Protein 8Y30 (pdb70)

Solvent-accessible surface area: 109032 Å² total; per-residue (Å²): 90,10,142,30,96,33,39,23,134,59,47,141,24,101,115,135,4,56,120,116,35,23,83,118,28,126,8,10,57,0,0,42,53,0,0,13,14,46,75,40,22,86,65,129,26,0,58,72,15,37,44,109,125,53,53,89,34,84,9,101,90,2,2,33,3,85,118,0,21,95,11,0,65,109,0,33,84,102,93,37,84,2,19,0,0,0,2,19,44,1,0,0,0,0,0,0,0,0,0,0,33,0,0,99,107,46,60,19,92,27,26,68,58,2,0,26,57,84,112,53,20,110,6,16,23,96,125,14,0,90,58,3,72,111,106,35,17,39,0,0,0,0,0,0,0,3,3,98,2,46,115,44,0,84,35,0,40,110,69,56,2,36,0,0,0,2,0,18,57,146,41,30,121,85,57,5,98,24,66,0,10,0,1,3,60,18,48,44,83,106,6,74,12,82,79,1,0,2,0,0,0,1,5,3,1,0,40,18,13,26,142,133,19,47,57,45,0,43,0,0,0,0,0,0,1,16,32,38,131,22,6,4,45,56,0,0,13,3,5,0,40,35,0,18,139,13,1,62,116,100,36,15,44,1,2,124,12,2,8,170,62,37,58,64,142,104,105,18,30,7,52,3,0,31,148,38,1,2,38,26,1,36,0,0,1,44,26,79,28,0,37,24,0,0,85,1,4,49,16,109,76,132,149,77,0,48,124,27,0,79,68,0,9,51,33,3,51,25,27,123,24,20,6,41,16,5,8,116,50,0,59,64,53,0,67,77,62,45,161,161,33,25,40,1,0,5,0,19,88,58,143,4,59,46,0,0,1,6,44,0,0,48,91,0,24,119,66,34,16,18,0,0,0,0,0,12,19,32,134,149,124,83,33,0,86,9,22,0,66,1,15,116,56,2,23,0,98,104,0,0,37,55,21,93,127,48,13,90,159,45,47,43,96,68,66,15,11,31,5,25,5,54,20,116,46,18,142,65,0,16,95,16,0,13,143,65,0,93,119,30,48,149,106,29,24,28,45,28,78,52,80,0,18,6,56,3,64,52,134,13,17,52,57,91,14,5,116,22,12,95,83,0,46,2,10,22,60,103,12,67,110,3,20,7,20,7,56,102,2,41,4,49,47,17,98,17,67,32,132,69,105,51,47,1,92,1,34,0,3,154,80,83,7,42,0,35,20,129,119,31,6,122,20,17,92,83,0,83,91,126,46,60,0,23,2,0,2,10,16,77,45,68,100,184,116,64,107,82,46,29,22,5,34,5,54,5,5,9,24,43,102,78,69,21,50,41,32,43,92,104,107,196,47,41,79,27,83,117,107,47,109,98,4,0,9,0,0,32,96,164,30,112,70,113,32,73,8,9,45,56,21,34,60,116,5,103,26,31,2,22,54,0,2,2,54,11,6,1,44,19,20,112,48,0,6,74,0,2,98,46,7,86,20,10,34,0,4,1,2,1,74,50,124,133,37,26,69,171,80,19,40,16,102,77,92,23,0,142,85,0,49,72,17,1,82,106,120,71,78,7,36,40,160,172,39,5,133,118,9,10,112,73,4,102,30,122,73,85,13,4,115,15,0,11,121,0,5,51,67,4,70,25,3,54,84,130,127,29,61,8,118,12,62,113,171,24,102,173,168,39,140,15,49,4,152,33,27,54,103,43,85,60,53,43,58,0,0,107,61,5,35,88,72,91,24,49,99,3,68,83,62,2,123,79,40,85,160,10,160,36,158,70,102,52,112,31,57,81,61,93,85,195,28,55,110,147,34,15,80,164,36,158,19,21,49,0,1,70,41,0,2,46,22,36,84,44,30,95,90,124,54,2,98,53,10,42,38,138,95,85,50,79,37,70,8,92,90,2,0,32,2,78,94,0,22,91,5,0,113,115,0,37,90,84,103,21,68,1,25,0,0,0,8,27,28,1,0,0,0,0,0,0,0,0,0,0,16,0,0,97,104,57,49,23,94,29,23,63,54,13,2,34,60,72,113,68,22,86,8,13,22,84,116,19,2,106,76,6,78,128,117,25,18,35,0,0,0,0,0,0,0,3,1,102,0,58,119,46,0,117,32,0,48,110,66,56,1,33,0,0,0,0,0,22,54,120,42,49,122,88,60,4,148,18,69,1,9,0,2,2,77,18,108,96,82,134,9,81,16,64,78,1,0,0,0,0,0,0,6,1,2,0,36,21,25,26,140,142,21,40,60,70,0,36,0,2,0,0,0,0,1,19,32,42,123,23,7,1,38,52,1,0,5,10,5,0,52,33,0,23,88,1,1,53,113,93,48,20,36,6,2,85,9,4,10,138,70,35,63,53,141,107,104,10,23,13,63,5,0,26,140,52,1,2,34,22,1,28,0,0,3,54,25,60,94,6,37,21,0,0,79,0,7,42,16,118,77,122,122,53,0,50,141,30,1,103,68,0,9,89,36,3,127,70,24,122,100,40,24,41,77,10,14,118,71,0,40,58,47,0,90,96,64,48,183,166,42,33,35,3,0,11,1,23,70,36,149,6,63,43,0,2,0,7,64,0,0,48,77,0,29,114,64,37,34,19,0,0,0,0,0,12,11,35,83,145,130,83,38,0,72,8,23,0,76,6,16,88,38,0,26,0,81,81,0,2,37,37,20,80,132,40,8,73,149,60,38,31,105,74,104,40,9,30,8,31,1,56,29,121,38,23,126,52,0,28,100,16,0,14,148,70,0,99,100,23,64,190,88,49,74,36,103,43,54,46,101,0,5,8,61,3,65,40,137,20,16,55,52,125,13,15,133,32,27,97,98,0,82,3,13,28,51,100,2,54,124,1,38,3,2,13,30,100,11,29,2,34,31,29,94,7,102,26,161,128,129,54,27,1,70,3,24,7,3,130,83,84,29,38,2,46,15,121,100,26,8,107,27,67,110,67,10,107,69,119,74,62,2,19,4,0,3,21,19,72,44,61,104,216,135,57,126,89,55,25,7,8,30,6,60,4,6,10,62,62,88,94,56,17,43,76,44,56,57,173,222,73,97,20,92,39,89,120,120,44,138,65,3,1,15,1,0,27,86,126,28,114,90,112,71,92,8,10,24,49,16,42,67,147,17,192,50,57,9,68,64,0,4,1,77,1,3,0,33,2,16,99,42,1,7,72,0,0,94,54,7,63,11,28,38,0,5,1,6,3,62,44,106,143,42,31,66,164,60,19,36,17,97,73,93,38,0,134,94,0,50,134,14,0,75,100,73,124,81,0,47,36,160,161,63,0,116,135,8,7,152,95,2,105,16,91,73,101,9,6,137,20,0,13,105,0,2,42,38,3,134,16,2,72,88,138,144,38,53,6,129,21,51,147,149,56,94,201,80,50,21,69,32,0,109,53,21,71,94,38,92,46,52,39,53,0,0,98,41,9,32,92,80,96,17,59,82,6,85,65,68,4,101,91,52,69,94,12,130,38,100,52,140,24,137,77,54,161,33,97,111,84,5,4,76,51,2,34,77,100,31,167,9,14,68,1,0,47,68,0,0,14,23,41,105,26,50,58,28,98,5,0,86,41,10,24,39,98,100,86,49,88,35,84,11,85,93,2,0,20,1,59,96,0,18,110,4,0,102,114,0,38,77,81,95,30,73,0,19,0,0,0,5,31,26,0,0,0,2,0,0,1,0,0,2,1,34,0,0,90,109,50,50,6,87,29,25,93,65,11,1,33,55,65,110,67,18,90,1,27,20,81,120,13,1,106,74,7,88,128,110,32,17,50,0,0,0,1,1,0,0,2,0,100,3,49,122,44,1,122,32,0,38,107,53,49,1,41,0,0,0,2,2,17,64,137,42,18,136,89,48,6,126,18,68,0,14,1,2,2,86,19,101,90,81,76,5,45,13,53,83,2,0,0,0,0,1,2,13,0,3,0,33,27,8,14,142,134,31,43,62,33,1,45,0,0,0,0,0,0,1,18,34,35,126,25,8,3,36,56,0,0,4,8,3,0,27,34,0,15,106,14,1,45,111,103,44,15,35,0,2,127,14,2,11,150,53,33,48,53,132,112,102,9,29,13,56,1,1,31,135,35,1,5,30,28,2,37,0,0,1,40,28,52,64,2,26,28,0,0,73,1,3,34,10,82,87,116,139,88,0,44,121,29,0,91,59,0,11,113,54,13,138,71,38,94,84,44,1,57,70,5,20,121,50,0,40,57,57,0,95,80,50,60,191,162,48,31,25,1,0,4,0,20,77,74,140,1,52,78,4,0,0,4,43,0,0,49,63,0,20,114,60,32,19,17,0,0,0,0,0,14,25,42,128,160,114,100,52,0,70,5,22,0,78,10,28,96,63,1,22,0,94,90,0,0,39,61,20,106,119,53,0,61,136,54,36,40,107,78,61,14,9,30,0,21,1,60,41,110,37,24,124,52,0,9,110,22,0,34,148,111,0,98,70,29,34,185,97,43,101,40,96,50,62,65,105,0,21,8,64,4,62,41,132,18,19,58,76,134,10,11,130,17,15,90,86,0,76,4,21,22,58,97,1,58,111,4,20,2,27,5,63,94,5,31,2,81,53,25,132,4,68,40,189,117,93,60,35,1,69,0,23,1,3,134,55,99,19,37,0,36,14,124,117,29,8,120,28,47,98,63,1,112,60,139,65,65,2,52,0,1,0,24,12,58,41,76,128,148,149,47,99,85,22,29,19,4,64,6,76,9,3,15,14,72,104,82,68,16,35,50,41,26,66,170,129,66,90,40,78,46,93,70,113,39,120,109,6,1,1,0,0,17,80,180,27,104,81,110,50,94,5,5,24,51,16,24,77,112,20,162,59,116,10,57,82,0,2,1,41,14,4,0,34,9,21,136,51,1,15,65,0,0,111,70,17,94,4,17,48,0,12,1,3,1,77,60,135,145,39,26,54,168,68,17,40,17,98,70,85,41,0,136,85,0,52,143,22,2,69,87,138,98,101,6,44,43,160,129,65,3,118,102,13,6,136,89,2,95,27,125,79,110,10,4,127,15,0,13,99,0,3,54,42,2,140,20,4,52,99,109,140,36,73,9,79,26,48,133,148,53,81,204,92,67,19,71,42,0,141,43,17,71,90,36,76,68,50,31,64,0,0,104,64,2,32,89,69,96,23,53,90,2,77,84,66,1,96,85,45,63

B-factor: mean 73.4, std 17.06, range [39.88, 134.53]

Foldseek 3Di:
DDAWQFAEDEQDQPDFADPVVCVVVVPAVQNRLLCSLVPPHDPVSVCQLLPQPAFDFQLCLWFCQVLVLVVLLVCQVVQAAEEEAFELALLRLLLCLQQQVLCVVSVHNYYYDYAFCPPANDADRQVVLVVCVVVRHQEYEYFQHDQPPQPSQVVSVVVRRAYEAQHAPDHDPDGHDGSTYGACPDVVGHTPDRQAGSLRNSVSSSCVNPVDGDLLSLLSSLLRSLRVQTACDRNNVNSQVSSLVCCQPPNALLVVLQCVLVVDDDRDHSVCSHPPVRVLLSLCSLPPNNVLVSVSSNDRDNVVSNVSSVVSVVSVVVLVVLLVVLLVVLVVVQVVCVVVPFQEAEAEEEPRRASCQQVSQVVVCVVPVGKYWYWHCDPVVQKTKGKIAHHPLFAPVVLCVVVVVQFDDKADIGGMIIGIGGPVCSVVSSVSSSVVRVVVVQVDPRRHHDYASEADEPVQQDPVNAVVSVSSDDAGHVRHAHKYKYWQKKFPDWAQDDPVSQKIWTFIHPVGATEIEGRHSVCRVVRVPTFTKMFMFHWDWDADPNRTGIYTYTDIIGGNAAAEDECQPVVVVPPDDPARLQEAEEEDVVDDPPHSSHDYFLPADPYQHQHYEDQAQHLFPVSNLNNLLNHDYRYYHYHHDDDDACLPLDAQDLVLLVVLVVVCVVPQKDACVVCVVVSCVVSVHDNVNVCLSVVLCVQQVQWDDDPRIIGGPPDGPCPDSSPGPSSVSVVRRSVSCVQPVPDDVVVVVVVSVVSD/DADWQFAADEQLDDDAAPPVCCVVVVPAPPSRLLCVLLVNRDPPSVCQQQPLDAQDFALVLFWCLVVVLCVLVVCAVVQAAEEEEFELALLGLLLQQQQQVLSVVVPHNYYYDYDACPPANAADGQVVLVVCVVVPRQEYEYFQHQQPCLPNQVVSVVSRHAYEYQHLDDHDPDGRPGSTYGALPPPVGHTPDSQQGSLRSSVSSSCVNPVDGDQCSLLSSLLRCLRVLTACTRNNVNSNVSNLCCCAVPNQLLVVLLVVLVVDDDRQASCCSHPRVRLLLNLCSLPTPNVLSSQSNNDRPNVSSNVSSVVSVVSSVVLVVLLVVVLVVQVVVVVCQVVVPFQAAEAEEEPRRASNQQVSQVVCCVPVVHWYWYWHQDVPVQKIWHWTFHQVQFFVCVLCVVVVVFFVDWDDTGGIIIGMGGPVCSVVSSVSSSVVSVVVVVVDPRRHYHYASEEDDPVRQDPVNLCCNVSRPDATHSRHDGKYKYFFKFFAAWAQDDDVSQKIWTQMDPVRATEIEHNHSVCRVVDDGGFTKMFIWAKDWDCVPNNIGIHTYGPIIGHRAAAEDDALDPPRDPPDDPPDDLEAEEEDPVDDDPDLSYHYQQDQNPRAHQHYEDQAQYLFVVSVLNNLLRHHHRYYHYRHDDDDACLVLDAQDVVLLVVVVVVCVVDFKDQCVPCVVVNCVVSVHDSVNVVLSLVLCVQQVQWPDDPRIIGGDPCRDDDDSCVRVSSVSVVRRNVRCVQPPVDDVVVVVVVSVVSD/DDAWQFAADEQDFPDFADVVVCVVVVAAVQNRLLCRLLVNHDPPSVCLQFPLPAFDDQLVLWFCLVVVLVVQVVCVVVVAAEEEEFELALLRLLLCLQQVVLVVVVVRNYHYDYDQCVPARGIDRLVVLVVCVVPGAAEYEYFQDDQPNQPSQVVSVVVRHAYEYQHADDHDPDGHPHSTYGALVPPVGHTPDRQQGRLRNSQSSSVVNPVCRDLLSLLSSLLRCLRVLTDCGRNNVNSNVSNLCCCQVVNFLLVVLQCVLVVPPDRDASCCSHPGVRLLLSLCSLVGGSVLSSVLSNDRDNPVNNVSNVVSVVSSVVLVVLLVVLLVVVCVQVVVVVVVVFAEAEDEDEPNRASCQQVSQVVVCVPPVHKYWYWHCPVVVQKIKHKIFHHQVAQVVVLCVVVCVQFPAWDDTGGMIIGMGGPVCSVVSSVSSRVVSVVCVPVHPRTRYHYQSEEDEPVCPDPVNQVCCVSSPPQTPSRHDHKYKYWQWWWADKAFDDPVGLKMWTQIHVVRAIEIEHSHRVCRVPRNGRQMKIWMFDWHWDQDPNRIGIYTYTDIIGGADEAEDECAPVNLVDPDDPLDLQEAEEEEPVDDCPDLSYHYQLDDNPDAHAEYEDAAQYLFPVSNLSVLLPHDYRYYYYHRDDDDACLPLDADDVVLLVLLVVVCVPVQKDQCVPCVVVNCVVSVHDSVNVVLSVVLCVQQVQWDDDPRMIGGDPDGDPDDSCNRPSNVSVVRRNVSCVQPPVDDVVSVVVVSVVSD

InterPro domains:
  IPR001667 DDH domain [PF01368] (81-224)
  IPR003156 DHHA1 domain [PF02272] (348-439)
  IPR004610 Bacterial RecJ exonuclease [TIGR00644] (28-557)
  IPR018779 Single-stranded-DNA-specific exonuclease RecJ, C-terminal [PF10141] (563-752)
  IPR038763 DHH phosphoesterase superfamily [SSF64182] (57-444)
  IPR041122 RecJ, OB domain [PF17768] (452-556)
  IPR051673 Single-stranded-DNA-specific exonuclease RecJ [PTHR30255] (7-560)

Structure (mmCIF, N/CA/C/O backbone):
data_8Y30
#
_entry.id   8Y30
#
_cell.length_a   199.313
_cell.length_b   199.313
_cell.length_c   62.764
_cell.angle_alpha   90.000
_cell.angle_beta   90.000
_cell.angle_gamma   120.000
#
_symmetry.space_group_name_H-M   'P 32'
#
loop_
_entity.id
_entity.type
_entity.pdbx_description
1 polymer 'Single-stranded-DNA-specific exonuclease RecJ'
2 non-polymer 'MAGNESIUM ION'
3 non-polymer 'SULFATE ION'
4 water water
#
loop_
_atom_site.group_PDB
_atom_site.id
_atom_site.type_symbol
_atom_site.label_atom_id
_atom_site.label_alt_id
_atom_site.label_comp_id
_atom_site.label_asym_id
_atom_site.label_entity_id
_atom_site.label_seq_id
_atom_site.pdbx_PDB_ins_code
_atom_site.Cartn_x
_atom_site.Cartn_y
_atom_site.Cartn_z
_atom_site.occupancy
_atom_site.B_iso_or_equiv
_atom_site.auth_seq_id
_atom_site.auth_comp_id
_atom_site.auth_asym_id
_atom_site.auth_atom_id
_atom_site.pdbx_PDB_model_num
ATOM 1 N N . MET A 1 1 ? 18.67900 -77.29300 35.38500 1.000 73.71486 1 MET A N 1
ATOM 2 C CA . MET A 1 1 ? 19.75000 -78.27700 35.68500 1.000 70.44446 1 MET A CA 1
ATOM 3 C C . MET A 1 1 ? 20.88800 -78.10800 34.67600 1.000 72.53033 1 MET A C 1
ATOM 4 O O . MET A 1 1 ? 20.60100 -78.12000 33.46800 1.000 76.75509 1 MET A O 1
ATOM 9 N N . ILE A 1 2 ? 22.12800 -77.97100 35.15500 1.000 71.66721 2 ILE A N 1
ATOM 10 C CA . ILE A 1 2 ? 23.31100 -77.86200 34.25000 1.000 60.23554 2 ILE A CA 1
ATOM 11 C C . ILE A 1 2 ? 23.47800 -79.20000 33.52900 1.000 60.78508 2 ILE A C 1
ATOM 12 O O . ILE A 1 2 ? 23.30100 -80.24600 34.17600 1.000 63.89247 2 ILE A O 1
ATOM 17 N N . LYS A 1 3 ? 23.80000 -79.16100 32.23800 1.000 59.06162 3 LYS A N 1
ATOM 18 C CA . LYS A 1 3 ? 23.92300 -80.41200 31.44900 1.000 56.55097 3 LYS A CA 1
ATOM 19 C C . LYS A 1 3 ? 25.40000 -80.70400 31.18500 1.000 55.26126 3 LYS A C 1
ATOM 20 O O . LYS A 1 3 ? 26.12500 -79.78400 30.77400 1.000 54.98029 3 LYS A O 1
ATOM 26 N N . PRO A 1 4 ? 25.86700 -81.94900 31.39600 1.000 50.91342 4 PRO A N 1
ATOM 27 C CA . PRO A 1 4 ? 27.24200 -82.30000 31.08300 1.000 50.46455 4 PRO A CA 1
ATOM 28 C C . PRO A 1 4 ? 27.52100 -82.06900 29.59600 1.000 50.08605 4 PRO A C 1
ATOM 29 O O . PRO A 1 4 ? 26.65600 -82.35400 28.80000 1.000 50.50284 4 PRO A O 1
ATOM 33 N N . LYS A 1 5 ? 28.71200 -81.57300 29.25700 1.000 48.20541 5 LYS A N 1
ATOM 34 C CA . LYS A 1 5 ? 29.06500 -81.41400 27.85700 1.000 49.96182 5 LYS A CA 1
ATOM 35 C C . LYS A 1 5 ? 29.54700 -82.73800 27.27700 1.000 47.58119 5 LYS A C 1
ATOM 36 O O . LYS A 1 5 ? 29.16500 -83.10400 26.16300 1.000 57.48199 5 LYS A O 1
ATOM 42 N N . TYR A 1 6 ? 30.41500 -83.44000 27.99700 1.000 46.51419 6 TYR A N 1
ATOM 43 C CA . TYR A 1 6 ? 30.92500 -84.73800 27.58400 1.000 47.04246 6 TYR A CA 1
ATOM 44 C C . TYR A 1 6 ? 30.04300 -85.86200 28.10200 1.000 47.04459 6 TYR A C 1
ATOM 45 O O . TYR A 1 6 ? 29.08500 -85.65000 28.84300 1.000 50.41312 6 TYR A O 1
ATOM 54 N N . LYS A 1 7 ? 30.37400 -87.07500 27.68300 1.000 51.58062 7 LYS A N 1
ATOM 55 C CA . LYS A 1 7 ? 29.79300 -88.28800 28.23100 1.000 51.63587 7 LYS A CA 1
ATOM 56 C C . LYS A 1 7 ? 30.92000 -89.06800 28.90100 1.000 53.54621 7 LYS A C 1
ATOM 57 O O . LYS A 1 7 ? 31.92200 -89.39100 28.25700 1.000 53.04659 7 LYS A O 1
ATOM 63 N N . TRP A 1 8 ? 30.75700 -89.35200 30.19200 1.000 48.00006 8 TRP A N 1
ATOM 64 C CA . TRP A 1 8 ? 31.85600 -89.74500 31.06900 1.000 46.27214 8 TRP A CA 1
ATOM 65 C C . TRP A 1 8 ? 31.99800 -91.25800 31.14500 1.000 45.69348 8 TRP A C 1
ATOM 66 O O . TRP A 1 8 ? 31.03500 -91.95400 31.49000 1.000 56.79904 8 TRP A O 1
ATOM 77 N N . LYS A 1 9 ? 33.16400 -91.77100 30.74700 1.000 53.37671 9 LYS A N 1
ATOM 78 C CA . LYS A 1 9 ? 33.50400 -93.18400 30.90100 1.000 56.67859 9 LYS A CA 1
ATOM 79 C C . LYS A 1 9 ? 34.51200 -93.33900 32.04300 1.000 57.49538 9 LYS A C 1
ATOM 80 O O . LYS A 1 9 ? 35.68100 -92.95600 31.90500 1.000 58.06583 9 LYS A O 1
ATOM 86 N N . LEU A 1 10 ? 34.04900 -93.84900 33.18600 1.000 58.05210 10 LEU A N 1
ATOM 87 C CA . LEU A 1 10 ? 34.94800 -94.01300 34.35800 1.000 58.00814 10 LEU A CA 1
ATOM 88 C C . LEU A 1 10 ? 35.58500 -95.40200 34.31400 1.000 63.67954 10 LEU A C 1
ATOM 89 O O . LEU A 1 10 ? 34.84100 -96.39100 34.20500 1.000 62.82491 10 LEU A O 1
ATOM 94 N N . THR A 1 11 ? 36.91500 -95.45800 34.38600 1.000 72.18151 11 THR A N 1
ATOM 95 C CA . THR A 1 11 ? 37.62400 -96.76100 34.40300 1.000 71.65178 11 THR A CA 1
ATOM 96 C C . THR A 1 11 ? 37.41900 -97.40000 35.77500 1.000 69.04650 11 THR A C 1
ATOM 97 O O . THR A 1 11 ? 37.81100 -96.77300 36.77300 1.000 71.51146 11 THR A O 1
ATOM 101 N N . LYS A 1 12 ? 36.80700 -98.58200 35.82100 1.000 69.86284 12 LYS A N 1
ATOM 102 C CA . LYS A 1 12 ? 36.67200 -99.29400 37.11700 1.000 80.46672 12 LYS A CA 1
ATOM 103 C C . LYS A 1 12 ? 37.80100 -100.31900 37.20200 1.000 83.85456 12 LYS A C 1
ATOM 104 O O . LYS A 1 12 ? 37.67300 -101.39100 36.58300 1.000 78.15068 12 LYS A O 1
ATOM 110 N N . PRO A 1 13 ? 38.90200 -100.03600 37.92700 1.000 81.97467 13 PRO A N 1
ATOM 111 C CA . PRO A 1 13 ? 40.03800 -100.94600 37.95800 1.000 75.23807 13 PRO A CA 1
ATOM 112 C C . PRO A 1 13 ? 39.56600 -102.33700 38.38700 1.000 79.69983 13 PRO A C 1
ATOM 113 O O . PRO A 1 13 ? 38.94400 -102.44700 39.42600 1.000 77.44341 13 PRO A O 1
ATOM 117 N N . ALA A 1 14 ? 39.85900 -103.35100 37.57600 1.000 69.09909 14 ALA A N 1
ATOM 118 C CA 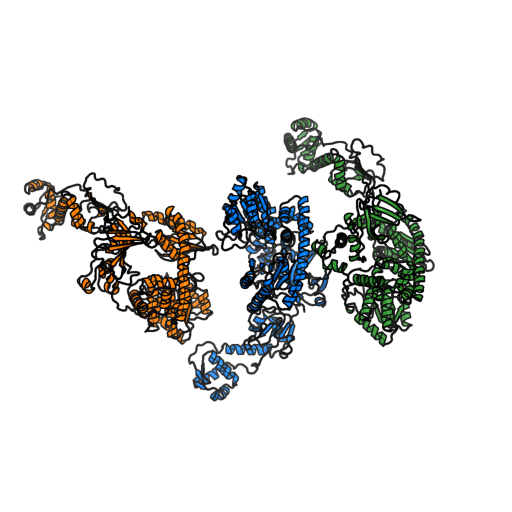. ALA A 1 14 ? 39.50800 -104.73300 37.95900 1.000 79.50065 14 ALA A CA 1
ATOM 119 C C . ALA A 1 14 ? 40.57600 -105.26200 38.91500 1.000 80.88954 14 ALA A C 1
ATOM 120 O O . ALA A 1 14 ? 40.24800 -106.12200 39.75200 1.000 88.88661 14 ALA A O 1
ATOM 122 N N . GLU A 1 15 ? 41.80300 -104.75400 38.79100 1.000 72.13112 15 GLU A N 1
ATOM 123 C CA . GLU A 1 15 ? 42.91800 -105.22600 39.65100 1.000 82.83681 15 GLU A CA 1
ATOM 124 C C . GLU A 1 15 ? 43.35000 -104.09700 40.59200 1.000 81.13964 15 GLU A C 1
ATOM 125 O O . GLU A 1 15 ? 43.27600 -102.92700 40.17800 1.000 83.91702 15 GLU A O 1
ATOM 131 N N . TYR A 1 16 ? 43.77700 -104.44100 41.80800 1.000 69.73550 16 TYR A N 1
ATOM 132 C CA . TYR A 1 16 ? 44.19600 -103.42100 42.80000 1.000 71.36302 16 TYR A CA 1
ATOM 133 C C . TYR A 1 16 ? 45.60400 -103.74900 43.30200 1.000 69.08719 16 TYR A C 1
ATOM 134 O O . TYR A 1 16 ? 46.00600 -104.91900 43.22800 1.000 82.35210 16 TYR A O 1
ATOM 143 N N . ILE A 1 17 ? 46.32400 -102.74200 43.79400 1.000 67.17318 17 ILE A N 1
ATOM 144 C CA . ILE A 1 17 ? 47.72800 -102.94800 44.25100 1.000 67.33075 17 ILE A CA 1
ATOM 145 C C . ILE A 1 17 ? 47.70800 -103.60300 45.63400 1.000 72.93655 17 ILE A C 1
ATOM 146 O O . ILE A 1 17 ? 46.84200 -103.23600 46.44700 1.000 70.82501 17 ILE A O 1
ATOM 151 N N . SER A 1 18 ? 48.64100 -104.52400 45.88500 1.000 65.98019 18 SER A N 1
ATOM 152 C CA . SER A 1 18 ? 48.70700 -105.22200 47.19200 1.000 64.71415 18 SER A CA 1
ATOM 153 C C . SER A 1 18 ? 48.82000 -104.19800 48.32200 1.000 70.95625 18 SER A C 1
ATOM 154 O O . SER A 1 18 ? 49.52900 -103.19500 48.14100 1.000 79.80678 18 SER A O 1
ATOM 157 N N . ASP A 1 19 ? 48.14400 -104.45300 49.44100 1.000 70.51658 19 ASP A N 1
ATOM 158 C CA . ASP A 1 19 ? 48.24400 -103.54500 50.61100 1.000 70.91618 19 ASP A CA 1
ATOM 159 C C . ASP A 1 19 ? 49.64700 -103.66700 51.20800 1.000 74.31677 19 ASP A C 1
ATOM 160 O O . ASP A 1 19 ? 49.97800 -102.85000 52.08600 1.000 65.64453 19 ASP A O 1
ATOM 165 N N . GLU A 1 20 ? 50.44200 -104.64000 50.75100 1.000 72.52009 20 GLU A N 1
ATOM 166 C CA . GLU A 1 20 ? 51.83300 -104.68800 51.26900 1.000 70.06951 20 GLU A CA 1
ATOM 167 C C . GLU A 1 20 ? 52.67800 -103.66900 50.50400 1.000 70.97641 20 GLU A C 1
ATOM 168 O O . GLU A 1 20 ? 53.33000 -102.83900 51.15600 1.000 75.84217 20 GLU A O 1
ATOM 174 N N . LEU A 1 21 ? 52.65300 -103.73300 49.17300 1.000 68.90243 21 LEU A N 1
ATOM 175 C CA . LEU A 1 21 ? 53.47100 -102.80600 48.35200 1.000 72.96961 21 LEU A CA 1
ATOM 176 C C . LEU A 1 21 ? 53.01000 -101.37700 48.64600 1.000 69.22420 21 LEU A C 1
ATOM 177 O O . LEU A 1 21 ? 53.87100 -100.51000 48.85000 1.000 71.65966 21 LEU A O 1
ATOM 182 N N . THR A 1 22 ? 51.69600 -101.16000 48.68800 1.000 67.03310 22 THR A N 1
ATOM 183 C CA . THR A 1 22 ? 51.16200 -99.81900 49.03200 1.000 66.74273 22 THR A CA 1
ATOM 184 C C . THR A 1 22 ? 51.95800 -99.28300 50.22000 1.000 67.86465 22 THR A C 1
ATOM 185 O O . THR A 1 22 ? 52.21600 -98.07000 50.26100 1.000 64.61341 22 THR A O 1
ATOM 189 N N . SER A 1 23 ? 52.33800 -100.16700 51.14400 1.000 71.08966 23 SER A N 1
ATOM 190 C CA . SER A 1 23 ? 53.07700 -99.73900 52.32000 1.000 65.57494 23 SER A CA 1
ATOM 191 C C . SER A 1 23 ? 54.58100 -99.82000 52.08800 1.000 66.08139 23 SER A C 1
ATOM 192 O O . SER A 1 23 ? 55.31700 -98.90700 52.47900 1.000 63.12748 23 SER A O 1
ATOM 195 N N . LYS A 1 24 ? 55.05600 -100.88000 51.42200 1.000 64.30902 24 LYS A N 1
ATOM 196 C CA . LYS A 1 24 ? 56.49100 -100.97700 51.14900 1.000 66.71961 24 LYS A CA 1
ATOM 197 C C . LYS A 1 24 ? 56.97900 -99.82000 50.28600 1.000 74.29580 24 LYS A C 1
ATOM 198 O O . LYS A 1 24 ? 58.09900 -99.33100 50.48000 1.000 71.33234 24 LYS A O 1
ATOM 204 N N . LEU A 1 25 ? 56.14100 -99.33700 49.36700 1.000 68.55126 25 LEU A N 1
ATOM 205 C CA . LEU A 1 25 ? 56.47900 -98.20300 48.51800 1.000 63.31585 25 LEU A CA 1
ATOM 206 C C . LEU A 1 25 ? 55.78800 -96.89100 48.84800 1.000 61.70641 25 LEU A C 1
ATOM 207 O O . LEU A 1 25 ? 55.76300 -95.99100 48.00100 1.000 65.01288 25 LEU A O 1
ATOM 212 N N . LYS A 1 26 ? 55.26500 -96.75300 50.07000 1.000 63.51043 26 LYS A N 1
ATOM 213 C CA . LYS A 1 26 ? 54.71000 -95.49900 50.56200 1.000 67.61527 26 LYS A CA 1
ATOM 214 C C . LYS A 1 26 ? 53.73300 -94.89800 49.55300 1.000 66.81416 26 LYS A C 1
ATOM 215 O O . LYS A 1 26 ? 53.79500 -93.71200 49.22900 1.000 71.05736 26 LYS A O 1
ATOM 221 N N . LEU A 1 27 ? 52.77300 -95.71200 49.10800 1.000 62.18870 27 LEU A N 1
ATOM 222 C CA . LEU A 1 27 ? 51.83300 -95.31600 48.06200 1.000 61.33859 27 LEU A CA 1
ATOM 223 C C . LEU A 1 27 ? 50.61200 -94.67000 48.69700 1.000 57.93696 27 LEU A C 1
ATOM 224 O O . LEU A 1 27 ? 49.78200 -95.35300 49.30100 1.000 57.63912 27 LEU A O 1
ATOM 229 N N . THR A 1 28 ? 50.49900 -93.35700 48.55800 1.000 49.85887 28 THR A N 1
ATOM 230 C CA . THR A 1 28 ? 49.36300 -92.64600 49.10400 1.000 51.72151 28 THR A CA 1
ATOM 231 C C . THR A 1 28 ? 48.15300 -92.87300 48.19300 1.000 50.33762 28 THR A C 1
ATOM 232 O O . THR A 1 28 ? 48.31200 -93.17300 47.00700 1.000 50.62645 28 THR A O 1
ATOM 236 N N . PRO A 1 29 ? 46.93000 -92.73500 48.71900 1.000 49.36865 29 PRO A N 1
ATOM 237 C CA . PRO A 1 29 ? 45.75700 -93.27800 48.00100 1.000 55.67730 29 PRO A CA 1
ATOM 238 C C . PRO A 1 29 ? 45.55300 -92.72000 46.60900 1.000 57.64439 29 PRO A C 1
ATOM 239 O O . PRO A 1 29 ? 44.95200 -93.39800 45.76500 1.000 59.66490 29 PRO A O 1
ATOM 243 N N . ILE A 1 30 ? 46.08600 -91.54100 46.32600 1.000 52.78752 30 ILE A N 1
ATOM 244 C CA . ILE A 1 30 ? 45.83400 -90.89000 45.04900 1.000 50.10806 30 ILE A CA 1
ATOM 245 C C . ILE A 1 30 ? 46.72100 -91.48800 43.96200 1.000 49.17896 30 ILE A C 1
ATOM 246 O O . ILE A 1 30 ? 46.24600 -91.85800 42.88400 1.000 49.62672 30 ILE A O 1
ATOM 251 N N . VAL A 1 31 ? 48.02000 -91.60900 44.25400 1.000 54.41173 31 VAL A N 1
ATOM 252 C CA . VAL A 1 31 ? 48.95800 -92.26000 43.35300 1.000 50.80298 31 VAL A CA 1
ATOM 253 C C . VAL A 1 31 ? 48.53000 -93.70000 43.14100 1.000 50.00631 31 VAL A C 1
ATOM 254 O O . VAL A 1 31 ? 48.65800 -94.26100 42.04800 1.000 50.51530 31 VAL A O 1
ATOM 258 N N . LYS A 1 32 ? 47.97300 -94.29800 44.18300 1.000 50.82186 32 LYS A N 1
ATOM 259 C CA . LYS A 1 32 ? 47.49700 -95.66500 44.09900 1.000 50.75627 32 LYS A CA 1
ATOM 260 C C . LYS A 1 32 ? 46.30400 -95.75500 43.15200 1.000 51.00861 32 LYS A C 1
ATOM 261 O O . LYS A 1 32 ? 46.24800 -96.64700 42.29900 1.000 50.26748 32 LYS A O 1
ATOM 267 N N . LYS A 1 33 ? 45.37500 -94.79900 43.23800 1.000 48.92650 33 LYS A N 1
ATOM 268 C CA . LYS A 1 33 ? 44.20400 -94.81900 42.36800 1.000 49.12981 33 LYS A CA 1
ATOM 269 C C . LYS A 1 33 ? 44.56100 -94.54300 40.91900 1.000 49.39459 33 LYS A C 1
ATOM 270 O O . LYS A 1 33 ? 43.95700 -95.12000 40.00700 1.000 48.95511 33 LYS A O 1
ATOM 276 N N . ILE A 1 34 ? 45.58100 -93.71600 40.68900 1.000 49.17810 34 ILE A N 1
ATOM 277 C CA . ILE A 1 34 ? 45.99400 -93.42300 39.32700 1.000 49.07757 34 ILE A CA 1
ATOM 278 C C . ILE A 1 34 ? 46.65500 -94.65100 38.72000 1.000 52.04638 34 ILE A C 1
ATOM 279 O O . ILE A 1 34 ? 46.21000 -95.16100 37.68500 1.000 55.83902 34 ILE A O 1
ATOM 284 N N . LEU A 1 35 ? 47.67000 -95.18900 39.40600 1.000 53.58876 35 LEU A N 1
ATOM 285 C CA . LEU A 1 35 ? 48.34900 -96.40900 38.96700 1.000 55.33484 35 LEU A CA 1
ATOM 286 C C . LEU A 1 35 ? 47.36000 -97.51000 38.60300 1.000 57.16658 35 LEU A C 1
ATOM 287 O O . LEU A 1 35 ? 47.46900 -98.13400 37.54200 1.000 56.82131 35 LEU A O 1
ATOM 292 N N . GLU A 1 36 ? 46.38200 -97.75800 39.47600 1.000 60.03594 36 GLU A N 1
ATOM 293 C CA . GLU A 1 36 ? 45.45400 -98.85700 39.23700 1.000 57.08878 36 GLU A CA 1
ATOM 294 C C . GLU A 1 36 ? 44.59600 -98.58100 38.01100 1.000 60.08179 36 GLU A C 1
ATOM 295 O O . GLU A 1 36 ? 44.25100 -99.50500 37.26600 1.000 63.28937 36 GLU A O 1
ATOM 301 N N . SER A 1 37 ? 44.24800 -97.31400 37.77600 1.000 57.21113 37 SER A N 1
ATOM 302 C CA . SER A 1 37 ? 43.44200 -96.99700 36.60600 1.000 54.27014 37 SER A CA 1
ATOM 303 C C . SER A 1 37 ? 44.24900 -97.04800 35.32400 1.000 60.77752 37 SER A C 1
ATOM 304 O O . SER A 1 37 ? 43.66200 -97.03800 34.23200 1.000 63.42055 37 SER A O 1
ATOM 307 N N . LYS A 1 38 ? 45.57000 -97.17300 35.43600 1.000 64.09311 38 LYS A N 1
ATOM 308 C CA . LYS A 1 38 ? 46.44200 -97.44100 34.30600 1.000 62.38272 38 LYS A CA 1
ATOM 309 C C . LYS A 1 38 ? 46.82600 -98.90500 34.40100 1.000 65.79564 38 LYS A C 1
ATOM 310 O O . LYS A 1 38 ? 47.64100 -99.38000 33.60200 1.000 59.31343 38 LYS A O 1
ATOM 316 N N . SER A 1 39 ? 46.27800 -99.61600 35.39200 1.000 66.16771 39 SER A N 1
ATOM 317 C CA . SER A 1 39 ? 46.52900 -101.02400 35.66900 1.000 68.08236 39 SER A CA 1
ATOM 318 C C . SER A 1 39 ? 47.97800 -101.33600 36.01300 1.000 65.20438 39 SER A C 1
ATOM 319 O O . SER A 1 39 ? 48.37000 -102.50900 35.96900 1.000 67.70851 39 SER A O 1
ATOM 322 N N . ILE A 1 40 ? 48.80100 -100.34100 36.33600 1.000 67.17546 40 ILE A N 1
ATOM 323 C CA . ILE A 1 40 ? 50.20500 -100.61800 36.63800 1.000 63.70277 40 ILE A CA 1
ATOM 324 C C . ILE A 1 40 ? 50.18800 -101.03300 38.10800 1.000 65.91579 40 ILE A C 1
ATOM 325 O O . ILE A 1 40 ? 49.97900 -100.21000 39.00000 1.000 66.12170 40 ILE A O 1
ATOM 330 N N . ILE A 1 41 ? 50.33500 -102.34400 38.34800 1.000 73.38784 41 ILE A N 1
ATOM 331 C CA . ILE A 1 41 ? 50.17700 -102.90000 39.72400 1.000 70.29371 41 ILE A CA 1
ATOM 332 C C . ILE A 1 41 ? 51.44100 -103.62500 40.20100 1.000 73.38633 41 ILE A C 1
ATOM 333 O O . ILE A 1 41 ? 51.74600 -103.52700 41.39800 1.000 70.10696 41 ILE A O 1
ATOM 338 N N . ASP A 1 42 ? 52.12600 -104.36000 39.32100 1.000 82.03574 42 ASP A N 1
ATOM 339 C CA . ASP A 1 42 ? 53.29700 -105.17900 39.74900 1.000 79.64642 42 ASP A CA 1
ATOM 340 C C . ASP A 1 42 ? 54.42300 -104.27000 40.24400 1.000 75.71048 42 ASP A C 1
ATOM 341 O O . ASP A 1 42 ? 54.42800 -103.09000 39.87300 1.000 77.84670 42 ASP A O 1
ATOM 346 N N . GLU A 1 43 ? 55.35600 -104.81900 41.02200 1.000 72.92464 43 GLU A N 1
ATOM 347 C CA . GLU A 1 43 ? 56.46200 -104.00700 41.60000 1.000 80.54972 43 GLU A CA 1
ATOM 348 C C . GLU A 1 43 ? 57.33700 -103.43500 40.47900 1.000 81.14601 43 GLU A C 1
ATOM 349 O O . GLU A 1 43 ? 57.69500 -102.25300 40.57000 1.000 81.75773 43 GLU A O 1
ATOM 355 N N . GLN A 1 44 ? 57.65700 -104.24000 39.46600 1.000 79.37174 44 GLN A N 1
ATOM 356 C CA . GLN A 1 44 ? 58.47100 -103.74800 38.32400 1.000 76.93394 44 GLN A CA 1
ATOM 357 C C . GLN A 1 44 ? 57.84700 -102.45600 37.78900 1.000 79.74591 44 GLN A C 1
ATOM 358 O O . GLN A 1 44 ? 58.51300 -101.41100 37.86400 1.000 80.88096 44 GLN A O 1
ATOM 364 N N . ALA A 1 45 ? 56.61700 -102.52400 37.27900 1.000 72.17977 45 ALA A N 1
ATOM 365 C CA . ALA A 1 45 ? 55.98000 -101.32900 36.67300 1.000 73.62760 45 ALA A CA 1
ATOM 366 C C . ALA A 1 45 ? 56.10600 -100.11300 37.59900 1.000 71.10233 45 ALA A C 1
ATOM 367 O O . ALA A 1 45 ? 56.59000 -99.03800 37.14600 1.000 72.48077 45 ALA A O 1
ATOM 369 N N . ILE A 1 46 ? 55.55500 -100.24500 38.80100 1.000 63.50847 46 ILE A N 1
ATOM 370 C CA . ILE A 1 46 ? 55.53000 -99.09500 39.74300 1.000 67.88584 46 ILE A CA 1
ATOM 371 C C . ILE A 1 46 ? 56.94600 -98.54800 39.86800 1.000 71.51110 46 ILE A C 1
ATOM 372 O O . ILE A 1 46 ? 57.12500 -97.33800 39.70800 1.000 74.54395 46 ILE A O 1
ATOM 377 N N . GLU A 1 47 ? 57.91000 -99.42700 40.11100 1.000 72.83632 47 GLU A N 1
ATOM 378 C CA . GLU A 1 47 ? 59.31300 -98.96000 40.19000 1.000 76.28450 47 GLU A CA 1
ATOM 379 C C . GLU A 1 47 ? 59.65500 -98.29400 38.85600 1.000 77.02230 47 GLU A C 1
ATOM 380 O O . GLU A 1 47 ? 60.00500 -97.11700 38.87300 1.000 78.90438 47 GLU A O 1
ATOM 386 N N . SER A 1 48 ? 59.45100 -98.99100 37.74200 1.000 68.71534 48 SER A N 1
ATOM 387 C CA . SER A 1 48 ? 59.72100 -98.39600 36.40800 1.000 74.51993 48 SER A CA 1
ATOM 388 C C . SER A 1 48 ? 59.21600 -96.95000 36.34000 1.000 75.23188 48 SER A C 1
ATOM 389 O O . SER A 1 48 ? 59.93800 -96.10800 35.79300 1.000 77.31387 48 SER A O 1
ATOM 392 N N . ILE A 1 49 ? 58.02500 -96.67500 36.86800 1.000 69.26750 49 ILE A N 1
ATOM 393 C CA . ILE A 1 49 ? 57.43000 -95.31300 36.75500 1.000 71.91343 49 ILE A CA 1
ATOM 394 C C . ILE A 1 49 ? 58.08000 -94.39000 37.78700 1.000 71.87390 49 ILE A C 1
ATOM 395 O O . ILE A 1 49 ? 58.34000 -93.22700 37.44600 1.000 77.69242 49 ILE A O 1
ATOM 400 N N . ILE A 1 50 ? 58.35700 -94.89200 38.98600 1.000 70.12087 50 ILE A N 1
ATOM 401 C CA . ILE A 1 50 ? 58.89600 -94.01400 40.06300 1.000 66.81323 50 ILE A CA 1
ATOM 402 C C . ILE A 1 50 ? 60.42400 -93.95500 39.94100 1.000 80.08489 50 ILE A C 1
ATOM 403 O O . ILE A 1 50 ? 61.01800 -92.98300 40.44200 1.000 78.58885 50 ILE A O 1
ATOM 408 N N . SER A 1 51 ? 61.03300 -94.92200 39.24400 1.000 83.84001 51 SER A N 1
ATOM 409 C CA . SER A 1 51 ? 62.51600 -95.07000 39.20500 1.000 84.48485 51 SER A CA 1
ATOM 410 C C . SER A 1 51 ? 63.16400 -94.02100 38.30300 1.000 82.98993 51 SER A C 1
ATOM 411 O O . SER A 1 51 ? 62.43400 -93.31900 37.58700 1.000 90.18411 51 SER A O 1
ATOM 414 N N . ASP A 1 52 ? 64.49500 -93.95600 38.31000 1.000 84.24781 52 ASP A N 1
ATOM 415 C CA . ASP A 1 52 ? 65.19000 -92.88400 37.55500 1.000 80.90942 52 ASP A CA 1
ATOM 416 C C . ASP A 1 52 ? 66.38100 -93.44300 36.77400 1.000 80.72586 52 ASP A C 1
ATOM 417 O O . ASP A 1 52 ? 67.06300 -92.64100 36.12000 1.000 81.23020 52 ASP A O 1
ATOM 422 N N . THR A 1 53 ? 66.63400 -94.75100 36.84300 1.000 76.78417 53 THR A N 1
ATOM 423 C CA . THR A 1 53 ? 67.71000 -95.33700 36.00000 1.000 75.36658 53 THR A CA 1
ATOM 424 C C . THR A 1 53 ? 67.40700 -94.93600 34.55700 1.000 79.49958 53 THR A C 1
ATOM 425 O O . THR A 1 53 ? 66.27600 -95.19500 34.11500 1.000 78.61406 53 THR A O 1
ATOM 429 N N . ASP A 1 54 ? 68.36700 -94.33900 33.84200 1.000 76.13223 54 ASP A N 1
ATOM 430 C CA . ASP A 1 54 ? 68.00100 -93.83900 32.52300 1.000 78.38646 54 ASP A CA 1
ATOM 431 C C . ASP A 1 54 ? 67.90000 -94.94400 31.48200 1.000 70.56057 54 ASP A C 1
ATOM 432 O O . ASP A 1 54 ? 68.63400 -95.93000 31.49900 1.000 69.55456 54 ASP A O 1
ATOM 437 N N . ILE A 1 55 ? 67.00500 -94.71400 30.52800 1.000 74.85696 55 ILE A N 1
ATOM 438 C CA . ILE A 1 55 ? 66.73000 -95.63800 29.43500 1.000 75.25124 55 ILE A CA 1
ATOM 439 C C . ILE A 1 55 ? 67.57800 -95.21700 28.23500 1.000 79.51856 55 ILE A C 1
ATOM 440 O O . ILE A 1 55 ? 67.35900 -94.16000 27.63400 1.000 85.96831 55 ILE A O 1
ATOM 445 N N . ASN A 1 56 ? 68.54100 -96.06800 27.88000 1.000 80.55660 56 ASN A N 1
ATOM 446 C CA . ASN A 1 56 ? 69.58600 -95.75200 26.91000 1.000 75.51089 56 ASN A CA 1
ATOM 447 C C . ASN A 1 56 ? 69.88300 -96.99000 26.08300 1.000 76.33629 56 ASN A C 1
ATOM 448 O O . ASN A 1 56 ? 70.25300 -98.02700 26.64100 1.000 81.86387 56 ASN A O 1
ATOM 453 N N . HIS A 1 57 ? 69.65100 -96.88400 24.77300 1.000 68.12232 57 HIS A N 1
ATOM 454 C CA . HIS A 1 57 ? 69.90800 -98.02100 23.85300 1.000 73.03638 57 HIS A CA 1
ATOM 455 C C . HIS A 1 57 ? 70.97500 -97.58600 22.85200 1.000 68.26940 57 HIS A C 1
ATOM 456 O O . HIS A 1 57 ? 70.94100 -96.42700 22.39700 1.000 72.11864 57 HIS A O 1
ATOM 463 N N . ASP A 1 58 ? 71.89700 -98.48600 22.51900 1.000 71.99874 58 ASP A N 1
ATOM 464 C CA . ASP A 1 58 ? 73.00000 -98.09400 21.60800 1.000 73.94624 58 ASP A CA 1
ATOM 465 C C . ASP A 1 58 ? 72.39300 -97.34600 20.42300 1.000 74.45128 58 ASP A C 1
ATOM 466 O O . ASP A 1 58 ? 71.54500 -97.93000 19.73100 1.000 71.72732 58 ASP A O 1
ATOM 471 N N . ALA A 1 59 ? 72.82400 -96.10300 20.20100 1.000 64.59370 59 ALA A N 1
ATOM 472 C CA . ALA A 1 59 ? 72.33700 -95.33700 19.03500 1.000 64.29265 59 ALA A CA 1
ATOM 473 C C . ALA A 1 59 ? 72.88100 -95.99300 17.76600 1.000 66.47697 59 ALA A C 1
ATOM 474 O O . ALA A 1 59 ? 72.36900 -95.68700 16.68100 1.000 69.37471 59 ALA A O 1
ATOM 476 N N . LEU A 1 60 ? 73.86600 -96.87600 17.91900 1.000 68.51985 60 LEU A N 1
ATOM 477 C CA . LEU A 1 60 ? 74.48000 -97.57100 16.75800 1.000 71.84818 60 LEU A CA 1
ATOM 478 C C . LEU A 1 60 ? 73.45600 -98.51800 16.13100 1.000 71.39612 60 LEU A C 1
ATOM 479 O O . LEU A 1 60 ? 73.70400 -98.98100 15.00400 1.000 70.73143 60 LEU A O 1
ATOM 484 N N . GLN A 1 61 ? 72.35300 -98.78400 16.83200 1.000 71.73369 61 GLN A N 1
ATOM 485 C CA . GLN A 1 61 ? 71.31600 -99.72000 16.32300 1.000 69.76256 61 GLN A CA 1
ATOM 486 C C . GLN A 1 61 ? 70.30700 -98.94900 15.46500 1.000 72.68122 61 GLN A C 1
ATOM 487 O O . GLN A 1 61 ? 69.30400 -99.55500 15.05300 1.000 74.01646 61 GLN A O 1
ATOM 493 N N . LEU A 1 62 ? 70.57100 -97.66700 15.20300 1.000 68.65710 62 LEU A N 1
ATOM 494 C CA . LEU A 1 62 ? 69.62600 -96.83300 14.41600 1.000 66.71589 62 LEU A CA 1
ATOM 495 C C . LEU A 1 62 ? 69.88100 -97.02100 12.91900 1.000 63.63138 62 LEU A C 1
ATOM 496 O O . LEU A 1 62 ? 70.94300 -97.56100 12.56700 1.000 71.20559 62 LEU A O 1
ATOM 501 N N . SER A 1 63 ? 68.94800 -96.57300 12.07900 1.000 62.82162 63 SER A N 1
ATOM 502 C CA . SER A 1 63 ? 69.05900 -96.77600 10.64400 1.000 62.14791 63 SER A CA 1
ATOM 503 C C . SER A 1 63 ? 70.19900 -95.96200 10.05900 1.000 63.87674 63 SER A C 1
ATOM 504 O O . SER A 1 63 ? 70.26100 -94.74100 10.23600 1.000 69.08598 63 SER A O 1
ATOM 507 N N . ASP A 1 64 ? 71.06700 -96.64100 9.30600 1.000 60.25465 64 ASP A N 1
ATOM 508 C CA . ASP A 1 64 ? 72.19500 -96.00800 8.62400 1.000 59.38691 64 ASP A CA 1
ATOM 509 C C . ASP A 1 64 ? 73.08100 -95.21300 9.58800 1.000 61.57610 64 ASP A C 1
ATOM 510 O O . ASP A 1 64 ? 73.72400 -94.24200 9.18700 1.000 60.76272 64 ASP A O 1
ATOM 515 N N . MET A 1 65 ? 73.10600 -95.59400 10.87200 1.000 60.52423 65 MET A N 1
ATOM 516 C CA . MET A 1 65 ? 73.83900 -94.82000 11.87700 1.000 58.60512 65 MET A CA 1
ATOM 517 C C . MET A 1 65 ? 75.34800 -94.75300 11.65000 1.000 66.69372 65 MET A C 1
ATOM 518 O O . MET A 1 65 ? 75.90300 -93.67200 11.41700 1.000 65.57232 65 MET A O 1
ATOM 523 N N . THR A 1 66 ? 76.02700 -95.90200 11.70400 1.000 72.56683 66 THR A N 1
ATOM 524 C CA . THR A 1 66 ? 77.46200 -95.91900 11.43300 1.000 66.20135 66 THR A CA 1
ATOM 525 C C . THR A 1 66 ? 77.75200 -95.32100 10.05900 1.000 64.50834 66 THR A C 1
ATOM 526 O O . THR A 1 66 ? 78.69700 -94.54000 9.89900 1.000 62.46533 66 THR A O 1
ATOM 530 N N . LYS A 1 67 ? 76.96500 -95.70900 9.05100 1.000 69.56748 67 LYS A N 1
ATOM 531 C CA . LYS A 1 67 ? 77.08300 -95.14800 7.71000 1.000 68.78377 67 LYS A CA 1
ATOM 532 C C . LYS A 1 67 ? 77.14000 -93.62600 7.80400 1.000 72.50381 67 LYS A C 1
ATOM 533 O O . LYS A 1 67 ? 77.84800 -92.97300 7.03000 1.000 71.16507 67 LYS A O 1
ATOM 539 N N . THR A 1 68 ? 76.40100 -93.04700 8.75200 1.000 66.46834 68 THR A N 1
ATOM 540 C CA . THR A 1 68 ? 76.33800 -91.59700 8.91500 1.000 67.58055 68 THR A CA 1
ATOM 541 C C . THR A 1 68 ? 77.51400 -91.04500 9.69600 1.000 63.83028 68 THR A C 1
ATOM 542 O O . THR A 1 68 ? 78.12200 -90.04200 9.30200 1.000 64.29902 68 THR A O 1
ATOM 546 N N . ILE A 1 69 ? 77.80500 -91.65600 10.84100 1.000 62.73213 69 ILE A N 1
ATOM 547 C CA . ILE A 1 69 ? 78.87400 -91.16900 11.70200 1.000 55.55286 69 ILE A CA 1
ATOM 548 C C . ILE A 1 69 ? 80.14600 -90.86900 10.92500 1.000 61.15604 69 ILE A C 1
ATOM 549 O O . ILE A 1 69 ? 80.70400 -89.77200 11.01500 1.000 65.98850 69 ILE A O 1
ATOM 554 N N . GLU A 1 70 ? 80.53700 -91.78100 10.04100 1.000 66.52841 70 GLU A N 1
ATOM 555 C CA . GLU A 1 70 ? 81.80400 -91.62700 9.33500 1.000 65.45732 70 GLU A CA 1
ATOM 556 C C . GLU A 1 70 ? 81.69000 -90.59500 8.22700 1.000 61.44236 70 GLU A C 1
ATOM 557 O O . GLU A 1 70 ? 82.65800 -89.88300 7.93900 1.000 68.54968 70 GLU A O 1
ATOM 563 N N . ARG A 1 71 ? 80.50700 -90.47800 7.62800 1.000 60.17315 71 ARG A N 1
ATOM 564 C CA . ARG A 1 71 ? 80.28000 -89.48200 6.59000 1.000 59.38678 71 ARG A CA 1
ATOM 565 C C . ARG A 1 71 ? 80.49800 -88.09900 7.18300 1.000 56.47290 71 ARG A C 1
ATOM 566 O O . ARG A 1 71 ? 80.98700 -87.19700 6.49200 1.000 60.25162 71 ARG A O 1
ATOM 574 N N . ILE A 1 72 ? 80.15300 -87.91000 8.44900 1.000 56.07093 72 ILE A N 1
ATOM 575 C CA . ILE A 1 72 ? 80.28300 -86.55800 9.05900 1.000 56.08017 72 ILE A CA 1
ATOM 576 C C . ILE A 1 72 ? 81.74300 -86.37500 9.46400 1.000 59.77056 72 ILE A C 1
ATOM 577 O O . ILE A 1 72 ? 82.31800 -85.32500 9.15000 1.000 60.35547 72 ILE A O 1
ATOM 582 N N . LYS A 1 73 ? 82.32100 -87.38800 10.10000 1.000 52.49564 73 LYS A N 1
ATOM 583 C CA . LYS A 1 73 ? 83.72700 -87.30400 10.55700 1.000 51.13233 73 LYS A CA 1
ATOM 584 C C . LYS A 1 73 ? 84.61400 -86.93600 9.36800 1.000 58.53408 73 LYS A C 1
ATOM 585 O O . LYS A 1 73 ? 85.48100 -86.06500 9.53000 1.000 64.82016 73 LYS A O 1
ATOM 591 N N . ARG A 1 74 ? 84.40100 -87.57800 8.22000 1.000 56.15030 74 ARG A N 1
ATOM 592 C CA . ARG A 1 74 ? 85.25100 -87.32600 7.03100 1.000 57.55332 74 ARG A CA 1
ATOM 593 C C . ARG A 1 74 ? 85.13000 -85.86500 6.61300 1.000 59.61338 74 ARG A C 1
ATOM 594 O O . ARG A 1 74 ? 86.16300 -85.25800 6.30800 1.000 69.94429 74 ARG A O 1
ATOM 602 N N . ALA A 1 75 ? 83.91500 -85.32900 6.59600 1.000 56.05223 75 ALA A N 1
ATOM 603 C CA . ALA A 1 75 ? 83.70600 -83.94500 6.12400 1.000 57.90381 75 ALA A CA 1
ATOM 604 C C . ALA A 1 75 ? 84.49200 -82.97600 7.00200 1.000 61.74538 75 ALA A C 1
ATOM 605 O O . ALA A 1 75 ? 85.05100 -82.01400 6.46400 1.000 58.98389 75 ALA A O 1
ATOM 607 N N . ILE A 1 76 ? 84.51800 -83.23200 8.30800 1.000 58.61486 76 ILE A N 1
ATOM 608 C CA . ILE A 1 76 ? 85.23700 -82.34200 9.26100 1.000 61.47981 76 ILE A CA 1
ATOM 609 C C . ILE A 1 76 ? 86.73600 -82.45200 8.98500 1.000 61.36382 76 ILE A C 1
ATOM 610 O O . ILE A 1 76 ? 87.43500 -81.43100 9.07500 1.000 57.99330 76 ILE A O 1
ATOM 615 N N . ALA A 1 77 ? 87.19700 -83.64700 8.63100 1.000 62.91295 77 ALA A N 1
ATOM 616 C CA . ALA A 1 77 ? 88.63500 -83.86000 8.38100 1.000 60.40146 77 ALA A CA 1
ATOM 617 C C . ALA A 1 77 ? 89.03900 -83.14300 7.09600 1.000 60.75528 77 ALA A C 1
ATOM 618 O O . ALA A 1 77 ? 90.08600 -82.48600 7.08900 1.000 73.20682 77 ALA A O 1
ATOM 620 N N . ASN A 1 78 ? 88.23800 -83.28400 6.05100 1.000 58.73694 78 ASN A N 1
ATOM 621 C CA . ASN A 1 78 ? 88.58000 -82.67400 4.74200 1.000 62.60112 78 ASN A CA 1
ATOM 622 C C . ASN A 1 78 ? 88.13900 -81.21000 4.67500 1.000 61.86201 78 ASN A C 1
ATOM 623 O O . ASN A 1 78 ? 88.08700 -80.66100 3.56000 1.000 61.53526 78 ASN A O 1
ATOM 628 N N . ASP A 1 79 ? 87.81200 -80.61800 5.82700 1.000 62.72138 79 ASP A N 1
ATOM 629 C CA . ASP A 1 79 ? 87.37600 -79.19700 5.88900 1.000 65.73816 79 ASP A CA 1
ATOM 630 C C . ASP A 1 79 ? 86.18700 -78.97900 4.95200 1.000 61.84421 79 ASP A C 1
ATOM 631 O O . ASP A 1 79 ? 86.12900 -77.91100 4.32100 1.000 66.29827 79 ASP A O 1
ATOM 636 N N . GLU A 1 80 ? 85.27600 -79.95100 4.88100 1.000 60.01559 80 GLU A N 1
ATOM 637 C CA . GLU A 1 80 ? 84.05900 -79.78600 4.04400 1.000 62.29122 80 GLU A CA 1
ATOM 638 C C . GLU A 1 80 ? 83.09000 -78.84200 4.75800 1.000 62.99845 80 GLU A C 1
ATOM 639 O O . GLU A 1 80 ? 83.11300 -78.80000 6.00100 1.000 59.49365 80 GLU A O 1
ATOM 645 N N . LYS A 1 81 ? 82.28500 -78.10900 3.98900 1.000 62.45153 81 LYS A N 1
ATOM 646 C CA . LYS A 1 81 ? 81.29400 -77.19000 4.60000 1.000 56.95932 81 LYS A CA 1
ATOM 647 C C . LYS A 1 81 ? 80.00100 -77.96000 4.86700 1.000 61.18820 81 LYS A C 1
ATOM 648 O O . LYS A 1 81 ? 79.56700 -78.71000 3.97800 1.000 63.92443 81 LYS A O 1
ATOM 654 N N . ILE A 1 82 ? 79.42400 -77.78100 6.05400 1.000 58.74674 82 ILE A N 1
ATOM 655 C CA . ILE A 1 82 ? 78.21500 -78.48200 6.45800 1.000 54.66861 82 ILE A CA 1
ATOM 656 C C . ILE A 1 82 ? 77.03400 -77.51500 6.50000 1.000 53.28695 82 ILE A C 1
ATOM 657 O O . ILE A 1 82 ? 77.19400 -76.29900 6.62000 1.000 57.88722 82 ILE A O 1
ATOM 662 N N . LEU A 1 83 ? 75.82900 -78.08400 6.36500 1.000 46.05931 83 LEU A N 1
ATOM 663 C CA . LEU A 1 83 ? 74.57100 -77.30400 6.49300 1.000 50.22213 83 LEU A CA 1
ATOM 664 C C . LEU A 1 83 ? 73.54900 -78.18900 7.20500 1.000 50.46504 83 LEU A C 1
ATOM 665 O O . LEU A 1 83 ? 73.23500 -79.25800 6.67400 1.000 48.43615 83 LEU A O 1
ATOM 670 N N . VAL A 1 84 ? 73.06300 -77.75600 8.36500 1.000 51.14016 84 VAL A N 1
ATOM 671 C CA . VAL A 1 84 ? 72.00900 -78.51900 9.08800 1.000 49.09319 84 VAL A CA 1
ATOM 672 C C . VAL A 1 84 ? 70.65400 -78.02200 8.58400 1.000 49.20380 84 VAL A C 1
ATOM 673 O O . VAL A 1 84 ? 70.36400 -76.83900 8.78300 1.000 46.84546 84 VAL A O 1
ATOM 677 N N . TYR A 1 85 ? 69.88500 -78.90000 7.92800 1.000 49.71361 85 TYR A N 1
ATOM 678 C CA . TYR A 1 85 ? 68.52600 -78.53100 7.44600 1.000 49.91719 85 TYR A CA 1
ATOM 679 C C . TYR A 1 85 ? 67.50200 -78.87700 8.53400 1.000 53.68790 85 TYR A C 1
ATOM 680 O O . TYR A 1 85 ? 67.44500 -80.03000 8.94100 1.000 51.10063 85 TYR A O 1
ATOM 689 N N . GLY A 1 86 ? 66.72500 -77.89000 8.99000 1.000 54.49529 86 GLY A N 1
ATOM 690 C CA . GLY A 1 86 ? 65.78800 -78.10600 10.10800 1.000 49.78420 86 GLY A CA 1
ATOM 691 C C . GLY A 1 86 ? 64.36100 -77.69200 9.81500 1.000 52.72531 86 GLY A C 1
ATOM 692 O O . GLY A 1 86 ? 64.03800 -77.50600 8.64100 1.000 53.38713 86 GLY A O 1
ATOM 693 N N . ASP A 1 87 ? 63.53000 -77.58900 10.85800 1.000 57.19195 87 ASP A N 1
ATOM 694 C CA . ASP A 1 87 ? 62.09700 -77.22000 10.68800 1.000 58.50988 87 ASP A CA 1
ATOM 695 C C . ASP A 1 87 ? 61.70100 -76.21300 11.77400 1.000 52.71851 87 ASP A C 1
ATOM 696 O O . ASP A 1 87 ? 62.44300 -76.09800 12.75500 1.000 52.11258 87 ASP A O 1
ATOM 701 N N . TYR A 1 88 ? 60.57800 -75.52000 11.59600 1.000 53.22468 88 TYR A N 1
ATOM 702 C CA . TYR A 1 88 ? 60.18000 -74.42300 12.51600 1.000 52.51446 88 TYR A CA 1
ATOM 703 C C . TYR A 1 88 ? 59.41500 -74.93200 13.73900 1.000 52.98032 88 TYR A C 1
ATOM 704 O O . TYR A 1 88 ? 58.95800 -74.09300 14.52700 1.000 56.58695 88 TYR A O 1
ATOM 713 N N . ASP A 1 89 ? 59.26600 -76.24800 13.88200 1.000 57.90959 89 ASP A N 1
ATOM 714 C CA . ASP A 1 89 ? 58.62800 -76.82800 15.08600 1.000 57.27918 89 ASP A CA 1
ATOM 715 C C . ASP A 1 89 ? 59.57900 -76.61400 16.25600 1.000 60.58379 89 ASP A C 1
ATOM 716 O O . ASP A 1 89 ? 60.77000 -76.40600 15.99400 1.000 58.36156 89 ASP A O 1
ATOM 721 N N . ALA A 1 90 ? 59.08900 -76.67900 17.49200 1.000 45.45028 90 ALA A N 1
ATOM 722 C CA . ALA A 1 90 ? 60.02600 -76.61600 18.63300 1.000 47.38152 90 ALA A CA 1
ATOM 723 C C . ALA A 1 90 ? 60.94500 -77.83600 18.63700 1.000 44.81594 90 ALA A C 1
ATOM 724 O O . ALA A 1 90 ? 62.02900 -77.74400 19.20900 1.000 48.03176 90 ALA A O 1
ATOM 726 N N . ASP A 1 91 ? 60.51700 -78.93300 18.02700 1.000 44.96253 91 ASP A N 1
ATOM 727 C CA . ASP A 1 91 ? 61.38800 -80.12500 17.92700 1.000 47.66270 91 ASP A CA 1
ATOM 728 C C . ASP A 1 91 ? 62.52000 -79.79700 16.95700 1.000 47.52053 91 ASP A C 1
ATOM 729 O O . ASP A 1 91 ? 63.66100 -80.15300 17.25300 1.000 50.40978 91 ASP A O 1
ATOM 734 N N . GLY A 1 92 ? 62.21300 -79.10500 15.86300 1.000 45.29301 92 GLY A N 1
ATOM 735 C CA . GLY A 1 92 ? 63.23500 -78.81100 14.84300 1.000 47.64882 92 GLY A CA 1
ATOM 736 C C . GLY A 1 92 ? 64.24100 -77.77500 15.29300 1.000 49.34916 92 GLY A C 1
ATOM 737 O O . GLY A 1 92 ? 65.40100 -77.87500 14.89000 1.000 52.25229 92 GLY A O 1
ATOM 738 N N . VAL A 1 93 ? 63.81100 -76.81600 16.10200 1.000 43.77987 93 VAL A N 1
ATOM 739 C CA . VAL A 1 93 ? 64.73100 -75.77400 16.62600 1.000 43.09634 93 VAL A CA 1
ATOM 740 C C . VAL A 1 93 ? 65.59900 -76.39800 17.71300 1.000 43.18596 93 VAL A C 1
ATOM 741 O O . VAL A 1 93 ? 66.79500 -76.08200 17.76000 1.000 46.25334 93 VAL A O 1
ATOM 745 N N . THR A 1 94 ? 65.01900 -77.27200 18.53100 1.000 41.88523 94 THR A N 1
ATOM 746 C CA . THR A 1 94 ? 65.79000 -77.96700 19.59300 1.000 41.87340 94 THR A CA 1
ATOM 747 C C . THR A 1 94 ? 66.75600 -78.96800 18.95600 1.000 43.02085 94 THR A C 1
ATOM 748 O O . THR A 1 94 ? 67.85300 -79.13100 19.48900 1.000 43.41450 94 THR A O 1
ATOM 752 N N . ALA A 1 95 ? 66.36000 -79.59000 17.85000 1.000 41.07311 95 ALA A N 1
ATOM 753 C CA . ALA A 1 95 ? 67.21200 -80.58700 17.17500 1.000 42.88440 95 ALA A CA 1
ATOM 754 C C . ALA A 1 95 ? 68.36300 -79.88800 16.45700 1.000 41.65521 95 ALA A C 1
ATOM 755 O O . ALA A 1 95 ? 69.47600 -80.41400 16.48000 1.000 40.35201 95 ALA A O 1
ATOM 757 N N . THR A 1 96 ? 68.08400 -78.75200 15.83100 1.000 41.56820 96 THR A N 1
ATOM 758 C CA . THR A 1 96 ? 69.13700 -77.97600 15.13100 1.000 41.44124 96 THR A CA 1
ATOM 759 C C . THR A 1 96 ? 70.20400 -77.57100 16.14500 1.000 43.09837 96 THR A C 1
ATOM 760 O O . THR A 1 96 ? 71.39100 -77.79000 15.87000 1.000 44.21238 96 THR A O 1
ATOM 764 N N . THR A 1 97 ? 69.78600 -77.01700 17.28200 1.000 40.67434 97 THR A N 1
ATOM 765 C CA . THR A 1 97 ? 70.75200 -76.54000 18.30200 1.000 40.72117 97 THR A CA 1
ATOM 766 C C . THR A 1 97 ? 71.67300 -77.69800 18.69200 1.000 40.45981 97 THR A C 1
ATOM 767 O O . THR A 1 97 ? 72.89800 -77.50400 18.67000 1.000 42.81623 97 THR A O 1
ATOM 771 N N . ILE A 1 98 ? 71.10700 -78.86600 18.98900 1.000 40.32230 98 ILE A N 1
ATOM 772 C CA . ILE A 1 98 ? 71.92500 -80.03000 19.43700 1.000 40.24738 98 ILE A CA 1
ATOM 773 C C . ILE A 1 98 ? 72.96300 -80.37000 18.36400 1.000 42.97764 98 ILE A C 1
ATOM 774 O O . ILE A 1 98 ? 74.15200 -80.45400 18.70800 1.000 54.32801 98 ILE A O 1
ATOM 779 N N . LEU A 1 99 ? 72.53500 -80.52900 17.11200 1.000 41.11481 99 LEU A N 1
ATOM 780 C CA . LEU A 1 99 ? 73.48000 -80.96400 16.04900 1.000 42.63499 99 LEU A CA 1
ATOM 781 C C . LEU A 1 99 ? 74.51700 -79.86900 15.78100 1.000 40.92121 99 LEU A C 1
ATOM 782 O O . LEU A 1 99 ? 75.70000 -80.21000 15.65600 1.000 41.76326 99 LEU A O 1
ATOM 787 N N . VAL A 1 100 ? 74.09600 -78.60800 15.70100 1.000 41.35416 100 VAL A N 1
ATOM 788 C CA . VAL A 1 100 ? 75.05800 -77.51500 15.37000 1.000 40.80354 100 VAL A CA 1
ATOM 789 C C . VAL A 1 100 ? 76.13400 -77.49000 16.45700 1.000 43.68857 100 VAL A C 1
ATOM 790 O O . VAL A 1 100 ? 77.32000 -77.45600 16.10800 1.000 46.39012 100 VAL A O 1
ATOM 794 N N . ILE A 1 101 ? 75.72300 -77.54900 17.72400 1.000 40.73570 101 ILE A N 1
ATOM 795 C CA . ILE A 1 101 ? 76.69800 -77.51900 18.85200 1.000 41.25846 101 ILE A CA 1
ATOM 796 C C . ILE A 1 101 ? 77.57100 -78.77400 18.77700 1.000 42.68406 101 ILE A C 1
ATOM 797 O O . ILE A 1 101 ? 78.78600 -78.65400 18.98100 1.000 48.30380 101 ILE A O 1
ATOM 802 N N . THR A 1 102 ? 76.97200 -79.92200 18.46700 1.000 43.17397 102 THR A N 1
ATOM 803 C CA . THR A 1 102 ? 77.74500 -81.18300 18.36000 1.000 44.45385 102 THR A CA 1
ATOM 804 C C . THR A 1 102 ? 78.83200 -81.01600 17.29600 1.000 45.53432 102 THR A C 1
ATOM 805 O O . THR A 1 102 ? 79.98300 -81.39100 17.57000 1.000 44.68832 102 THR A O 1
ATOM 809 N N . LEU A 1 103 ? 78.47900 -80.45600 16.13800 1.000 44.35819 103 LEU A N 1
ATOM 810 C CA . LEU A 1 103 ? 79.44700 -80.29700 15.02100 1.000 46.52178 103 LEU A CA 1
ATOM 811 C C . LEU A 1 103 ? 80.46500 -79.20700 15.36400 1.000 48.47559 103 LEU A C 1
ATOM 812 O O . LEU A 1 103 ? 81.62300 -79.33100 14.93800 1.000 53.36056 103 LEU A O 1
ATOM 817 N N . GLN A 1 104 ? 80.04700 -78.18000 16.10400 1.000 51.78094 104 GLN A N 1
ATOM 818 C CA . GLN A 1 104 ? 80.98500 -77.11200 16.53900 1.000 45.47672 104 GLN A CA 1
ATOM 819 C C . GLN A 1 104 ? 82.00200 -77.70600 17.51400 1.000 43.10106 104 GLN A C 1
ATOM 820 O O . GLN A 1 104 ? 83.17000 -77.29300 17.46400 1.000 51.02713 104 GLN A O 1
ATOM 826 N N . LEU A 1 105 ? 81.56400 -78.62700 18.37200 1.000 44.03387 105 LEU A N 1
ATOM 827 C CA . LEU A 1 105 ? 82.47500 -79.28600 19.34600 1.000 43.91811 105 LEU A CA 1
ATOM 828 C C . LEU A 1 105 ? 83.40900 -80.23900 18.59800 1.000 47.50395 105 LEU A C 1
ATOM 829 O O . LEU A 1 105 ? 84.48900 -80.53800 19.13300 1.000 49.94613 105 LEU A O 1
ATOM 834 N N . LEU A 1 106 ? 83.00200 -80.69800 17.41400 1.000 51.27474 106 LEU A N 1
ATOM 835 C CA . LEU A 1 106 ? 83.86100 -81.58700 16.58900 1.000 47.63025 106 LEU A CA 1
ATOM 836 C C . LEU A 1 106 ? 84.74400 -80.72000 15.68700 1.000 51.16661 106 LEU A C 1
ATOM 837 O O . LEU A 1 106 ? 85.51300 -81.29100 14.89900 1.000 54.90391 106 LEU A O 1
ATOM 842 N N . GLY A 1 107 ? 84.63800 -79.39700 15.81400 1.000 50.00625 107 GLY A N 1
ATOM 843 C CA . GLY A 1 107 ? 85.46800 -78.47500 15.01800 1.000 47.88501 107 GLY A CA 1
ATOM 844 C C . GLY A 1 107 ? 85.08800 -78.50600 13.55400 1.000 54.40255 107 GLY A C 1
ATOM 845 O O . GLY A 1 107 ? 85.98200 -78.73700 12.72400 1.000 68.31962 107 GLY A O 1
ATOM 846 N N . ALA A 1 108 ? 83.82300 -78.22700 13.25500 1.000 52.10886 108 ALA A N 1
ATOM 847 C CA . ALA A 1 108 ? 83.34100 -78.33900 11.86600 1.000 51.03480 108 ALA A CA 1
ATOM 848 C C . ALA A 1 108 ? 82.84500 -76.99200 11.35200 1.000 49.60737 108 ALA A C 1
ATOM 849 O O . ALA A 1 108 ? 82.48100 -76.14100 12.17500 1.000 56.70530 108 ALA A O 1
ATOM 851 N N . GLN A 1 109 ? 82.82600 -76.83200 10.03200 1.000 53.30155 109 GLN A N 1
ATOM 852 C CA . GLN A 1 109 ? 82.29700 -75.58500 9.43100 1.000 57.24704 109 GLN A CA 1
ATOM 853 C C . GLN A 1 109 ? 80.79600 -75.77800 9.27700 1.000 57.60474 109 GLN A C 1
ATOM 854 O O . GLN A 1 109 ? 80.33100 -75.95300 8.14400 1.000 63.99287 109 GLN A O 1
ATOM 860 N N . VAL A 1 110 ? 80.08200 -75.74100 10.39200 1.000 49.62051 110 VAL A N 1
ATOM 861 C CA . VAL A 1 110 ? 78.62800 -76.02100 10.34500 1.000 48.17581 110 VAL A CA 1
ATOM 862 C C . VAL A 1 110 ? 77.86100 -74.71800 10.17300 1.000 47.77188 110 VAL A C 1
ATOM 863 O O . VAL A 1 110 ? 78.29200 -73.69500 10.71100 1.000 47.89747 110 VAL A O 1
ATOM 867 N N . GLY A 1 111 ? 76.78300 -74.77100 9.41200 1.000 48.14540 111 GLY A N 1
ATOM 868 C CA . GLY A 1 111 ? 75.89600 -73.61300 9.25900 1.000 47.31744 111 GLY A CA 1
ATOM 869 C C . GLY A 1 111 ? 74.48200 -74.14200 9.32600 1.000 49.68376 111 GLY A C 1
ATOM 870 O O . GLY A 1 111 ? 74.32600 -75.36300 9.28200 1.000 49.22808 111 GLY A O 1
ATOM 871 N N . TRP A 1 112 ? 73.49100 -73.27200 9.44500 1.000 46.07014 112 TRP A N 1
ATOM 872 C CA . TRP A 1 112 ? 72.11900 -73.81000 9.61300 1.000 43.63879 112 TRP A CA 1
ATOM 873 C C . TRP A 1 112 ? 71.09400 -72.92300 8.90600 1.000 47.72108 112 TRP A C 1
ATOM 874 O O . TRP A 1 112 ? 71.35000 -71.71600 8.76900 1.000 44.06230 112 TRP A O 1
ATOM 885 N N . HIS A 1 113 ? 69.98700 -73.52000 8.46900 1.000 48.32815 113 HIS A N 1
ATOM 886 C CA . HIS A 1 113 ? 68.89700 -72.75100 7.82200 1.000 46.26398 113 HIS A CA 1
ATOM 887 C C . HIS A 1 113 ? 67.56300 -73.37300 8.23300 1.000 47.93457 113 HIS A C 1
ATOM 888 O O . HIS A 1 113 ? 67.44100 -74.61100 8.20600 1.000 52.37740 113 HIS A O 1
ATOM 895 N N . ILE A 1 114 ? 66.60000 -72.54000 8.62400 1.000 52.71033 114 ILE A N 1
ATOM 896 C CA . ILE A 1 114 ? 65.24000 -73.04600 8.96300 1.000 50.12680 114 ILE A CA 1
ATOM 897 C C . ILE A 1 114 ? 64.28500 -72.51700 7.89200 1.000 51.06563 114 ILE A C 1
ATOM 898 O O . ILE A 1 114 ? 64.19700 -71.28700 7.73100 1.000 56.71181 114 ILE A O 1
ATOM 903 N N . PRO A 1 115 ? 63.59100 -73.39000 7.13800 1.000 55.32304 115 PRO A N 1
ATOM 904 C CA . PRO A 1 115 ? 62.67700 -72.95200 6.09000 1.000 52.59595 115 PRO A CA 1
ATOM 905 C C . PRO A 1 115 ? 61.57400 -72.03500 6.63100 1.000 59.67728 115 PRO A C 1
ATOM 906 O O . PRO A 1 115 ? 61.08700 -72.29000 7.70700 1.000 59.53783 115 PRO A O 1
ATOM 910 N N . ASN A 1 116 ? 61.21100 -70.99900 5.87200 1.000 62.42375 116 ASN A N 1
ATOM 911 C CA . ASN A 1 116 ? 60.10100 -70.10300 6.28900 1.000 62.81123 116 ASN A CA 1
ATOM 912 C C . ASN A 1 116 ? 58.77300 -70.80000 5.98700 1.000 64.26378 116 ASN A C 1
ATOM 913 O O . ASN A 1 116 ? 58.60000 -71.26300 4.85200 1.000 72.93543 116 ASN A O 1
ATOM 918 N N . ARG A 1 117 ? 57.86300 -70.84100 6.95900 1.000 59.96836 117 ARG A N 1
ATOM 919 C CA . ARG A 1 117 ? 56.57100 -71.55200 6.78600 1.000 66.61584 117 ARG A CA 1
ATOM 920 C C . ARG A 1 117 ? 55.85000 -71.02800 5.54600 1.000 70.16885 117 ARG A C 1
ATOM 921 O O . ARG A 1 117 ? 55.13700 -71.81800 4.90500 1.000 80.66513 117 ARG A O 1
ATOM 929 N N . PHE A 1 118 ? 56.03000 -69.75100 5.22100 1.000 69.49971 118 PHE A N 1
ATOM 930 C CA . PHE A 1 118 ? 55.26200 -69.15800 4.10000 1.000 67.87492 118 PHE A CA 1
ATOM 931 C C . PHE A 1 118 ? 56.09600 -69.16000 2.81700 1.000 73.14666 118 PHE A C 1
ATOM 932 O O . PHE A 1 118 ? 55.66200 -69.76700 1.82600 1.000 80.19962 118 PHE A O 1
ATOM 940 N N . THR A 1 119 ? 57.25800 -68.51200 2.84300 1.000 71.06198 119 THR A N 1
ATOM 941 C CA . THR A 1 119 ? 58.07600 -68.38600 1.60900 1.000 72.25246 119 THR A CA 1
ATOM 942 C C . THR A 1 119 ? 58.59900 -69.75400 1.15800 1.000 80.04384 119 THR A C 1
ATOM 943 O O . THR A 1 119 ? 58.82300 -69.91200 -0.05500 1.000 86.31780 119 THR A O 1
ATOM 947 N N . GLU A 1 120 ? 58.79800 -70.70200 2.07700 1.000 73.41680 120 GLU A N 1
ATOM 948 C CA . GLU A 1 120 ? 59.42200 -71.99100 1.67300 1.000 74.23901 120 GLU A CA 1
ATOM 949 C C . GLU A 1 120 ? 58.53800 -73.18500 2.04300 1.000 69.73775 120 GLU A C 1
ATOM 950 O O . GLU A 1 120 ? 58.63000 -74.21200 1.35000 1.000 68.98722 120 GLU A O 1
ATOM 956 N N . GLY A 1 121 ? 57.73900 -73.07300 3.10100 1.000 67.35951 121 GLY A N 1
ATOM 957 C CA . GLY A 1 121 ? 56.93600 -74.22700 3.54900 1.000 59.81478 121 GLY A CA 1
ATOM 958 C C . GLY A 1 121 ? 57.77700 -75.21500 4.33400 1.000 64.40763 121 GLY A C 1
ATOM 959 O O . GLY A 1 121 ? 58.89200 -74.84600 4.73500 1.000 70.58937 121 GLY A O 1
ATOM 960 N N . TYR A 1 122 ? 57.27400 -76.43300 4.53500 1.000 56.47585 122 TYR A N 1
ATOM 961 C CA . TYR A 1 122 ? 57.99300 -77.43600 5.35900 1.000 55.09371 122 TYR A CA 1
ATOM 962 C C . TYR A 1 122 ? 58.80200 -78.38700 4.48000 1.000 61.05771 122 TYR A C 1
ATOM 963 O O . TYR A 1 122 ? 58.32100 -78.74300 3.39200 1.000 68.63477 122 TYR A O 1
ATOM 972 N N . GLY A 1 123 ? 59.99200 -78.77800 4.93700 1.000 61.98173 123 GLY A N 1
ATOM 973 C CA . GLY A 1 123 ? 60.77100 -79.79400 4.20600 1.000 62.30954 123 GLY A CA 1
ATOM 974 C C . GLY A 1 123 ? 61.74300 -79.20900 3.20600 1.000 64.71999 123 GLY A C 1
ATOM 975 O O . GLY A 1 123 ? 61.75500 -77.97800 3.03000 1.000 59.26621 123 GLY A O 1
ATOM 976 N N . PRO A 1 124 ? 62.55600 -80.05300 2.53800 1.000 65.83346 124 PRO A N 1
ATOM 977 C CA . PRO A 1 124 ? 63.54100 -79.57700 1.57200 1.000 64.49438 124 PRO A CA 1
ATOM 978 C C . PRO A 1 124 ? 62.91600 -78.72100 0.46400 1.000 62.16622 124 PRO A C 1
ATOM 979 O O . PRO A 1 124 ? 61.87800 -79.09700 -0.03300 1.000 64.73257 124 PRO A O 1
ATOM 983 N N . ASN A 1 125 ? 63.55400 -77.59900 0.12100 1.000 65.25079 125 ASN A N 1
ATOM 984 C CA . ASN A 1 125 ? 63.06600 -76.75300 -1.00100 1.000 65.59136 125 ASN A CA 1
ATOM 985 C C . ASN A 1 125 ? 64.18800 -76.66000 -2.03700 1.000 73.08054 125 ASN A C 1
ATOM 986 O O . ASN A 1 125 ? 65.34600 -76.46400 -1.63000 1.000 68.88063 125 ASN A O 1
ATOM 991 N N . GLU A 1 126 ? 63.85300 -76.78800 -3.32100 1.000 77.07987 126 GLU A N 1
ATOM 992 C CA . GLU A 1 126 ? 64.89600 -76.82700 -4.37800 1.000 72.26442 126 GLU A CA 1
ATOM 993 C C . GLU A 1 126 ? 65.82100 -75.61800 -4.25700 1.000 71.90744 126 GLU A C 1
ATOM 994 O O . GLU A 1 126 ? 67.04500 -75.81600 -4.23800 1.000 75.50088 126 GLU A O 1
ATOM 1000 N N . LEU A 1 127 ? 65.25700 -74.41900 -4.14900 1.000 66.41687 127 LEU A N 1
ATOM 1001 C CA . LEU A 1 127 ? 66.11300 -73.20700 -4.14500 1.000 67.47316 127 LEU A CA 1
ATOM 1002 C C . LEU A 1 127 ? 67.17600 -73.33100 -3.05400 1.000 71.80654 127 LEU A C 1
ATOM 1003 O O . LEU A 1 127 ? 68.36200 -73.15800 -3.37700 1.000 78.03461 127 LEU A O 1
ATOM 1008 N N . ALA A 1 128 ? 66.77300 -73.64600 -1.82400 1.000 67.58232 128 ALA A N 1
ATOM 1009 C CA . ALA A 1 128 ? 67.74800 -73.67500 -0.71100 1.000 64.31266 128 ALA A CA 1
ATOM 1010 C C . ALA A 1 128 ? 68.84100 -74.70500 -0.99600 1.000 69.10133 128 ALA A C 1
ATOM 1011 O O . ALA A 1 128 ? 70.01900 -74.39000 -0.76600 1.000 76.00152 128 ALA A O 1
ATOM 1013 N N . PHE A 1 129 ? 68.45700 -75.88700 -1.47500 1.000 66.09489 129 PHE A N 1
ATOM 1014 C CA . PHE A 1 129 ? 69.45400 -76.95800 -1.72100 1.000 67.27765 129 PHE A CA 1
ATOM 1015 C C . PHE A 1 129 ? 70.45400 -76.47900 -2.77800 1.000 68.97073 129 PHE A C 1
ATOM 1016 O O . PHE A 1 129 ? 71.67200 -76.63400 -2.57800 1.000 69.37508 129 PHE A O 1
ATOM 1024 N N . ARG A 1 130 ? 69.95100 -75.89200 -3.86200 1.000 71.28291 130 ARG A N 1
ATOM 1025 C CA . ARG A 1 130 ? 70.85000 -75.36500 -4.91700 1.000 73.81693 130 ARG A CA 1
ATOM 1026 C C . ARG A 1 130 ? 71.71300 -74.25800 -4.31400 1.000 73.23164 130 ARG A C 1
ATOM 1027 O O . ARG A 1 130 ? 72.93000 -74.26800 -4.54400 1.000 70.95120 130 ARG A O 1
ATOM 1035 N N . ASN A 1 131 ? 71.09300 -73.35200 -3.55800 1.000 70.54580 131 ASN A N 1
ATOM 1036 C CA . ASN A 1 131 ? 71.84500 -72.22400 -2.95800 1.000 71.58466 131 ASN A CA 1
ATOM 1037 C C . ASN A 1 131 ? 73.01300 -72.79400 -2.15500 1.000 72.45275 131 ASN A C 1
ATOM 1038 O O . ASN A 1 131 ? 74.11700 -72.23900 -2.24900 1.000 76.87557 131 ASN A O 1
ATOM 1043 N N . ALA A 1 132 ? 72.77100 -73.86900 -1.40600 1.000 68.31364 132 ALA A N 1
ATOM 1044 C CA . ALA A 1 132 ? 73.83400 -74.47100 -0.57200 1.000 73.27245 132 ALA A CA 1
ATOM 1045 C C . ALA A 1 132 ? 74.96900 -74.96300 -1.47100 1.000 72.10891 132 ALA A C 1
ATOM 1046 O O . ALA A 1 132 ? 76.13400 -74.65800 -1.17100 1.000 73.61949 132 ALA A O 1
ATOM 1048 N N . HIS A 1 133 ? 74.63300 -75.68200 -2.54200 1.000 72.28602 133 HIS A N 1
ATOM 1049 C CA . HIS A 1 133 ? 75.67400 -76.14600 -3.49600 1.000 75.84137 133 HIS A CA 1
ATOM 1050 C C . HIS A 1 133 ? 76.46100 -74.92300 -3.97000 1.000 71.54186 133 HIS A C 1
ATOM 1051 O O . HIS A 1 133 ? 77.70700 -74.96800 -3.98500 1.000 64.53960 133 HIS A O 1
ATOM 1058 N N . ASP A 1 134 ? 75.75000 -73.84700 -4.31400 1.000 70.87428 134 ASP A N 1
ATOM 1059 C CA . ASP A 1 134 ? 76.40800 -72.60600 -4.80000 1.00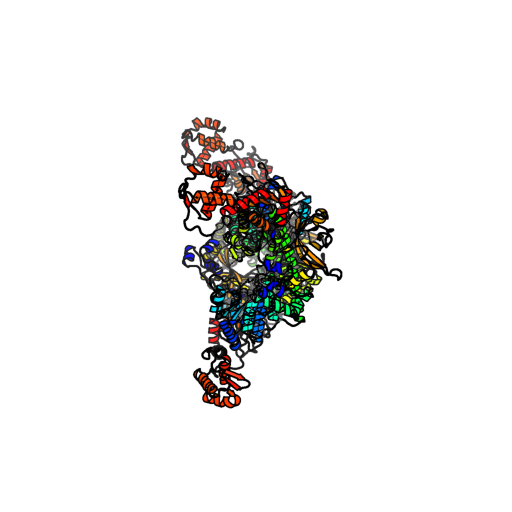0 74.19881 134 ASP A CA 1
ATOM 1060 C C . ASP A 1 134 ? 77.30200 -72.02200 -3.70100 1.000 76.50334 134 ASP A C 1
ATOM 1061 O O . ASP A 1 134 ? 78.22700 -71.26600 -4.04000 1.000 76.54709 134 ASP A O 1
ATOM 1066 N N . GLU A 1 135 ? 77.02900 -72.35400 -2.43700 1.000 70.08264 135 GLU A N 1
ATOM 1067 C CA . GLU A 1 135 ? 77.83100 -71.82600 -1.30300 1.000 68.11647 135 GLU A CA 1
ATOM 1068 C C . GLU A 1 135 ? 78.90600 -72.84500 -0.92200 1.000 71.03529 135 GLU A C 1
ATOM 1069 O O . GLU A 1 135 ? 79.55800 -72.63900 0.11100 1.000 74.53560 135 GLU A O 1
ATOM 1075 N N . GLY A 1 136 ? 79.06700 -73.90800 -1.71300 1.000 64.92004 136 GLY A N 1
ATOM 1076 C CA . GLY A 1 136 ? 80.15000 -74.87600 -1.46100 1.000 62.60059 136 GLY A CA 1
ATOM 1077 C C . GLY A 1 136 ? 79.78100 -75.91700 -0.42400 1.000 66.09978 136 GLY A C 1
ATOM 1078 O O . GLY A 1 136 ? 80.67600 -76.66900 -0.00800 1.000 71.30882 136 GLY A O 1
ATOM 1079 N N . ILE A 1 137 ? 78.51100 -75.96500 -0.02300 1.000 65.33203 137 ILE A N 1
ATOM 1080 C CA . ILE A 1 137 ? 78.06000 -77.00800 0.94300 1.000 62.66506 137 ILE A CA 1
ATOM 1081 C C . ILE A 1 137 ? 78.24100 -78.37400 0.28200 1.000 59.97068 137 ILE A C 1
ATOM 1082 O O . ILE A 1 137 ? 77.91200 -78.50100 -0.90700 1.000 64.39925 137 ILE A O 1
ATOM 1087 N N . THR A 1 138 ? 78.80400 -79.32100 1.02300 1.000 56.44236 138 THR A N 1
ATOM 1088 C CA . THR A 1 138 ? 79.07400 -80.66700 0.47600 1.000 61.05490 138 THR A CA 1
ATOM 1089 C C . THR A 1 138 ? 78.18100 -81.69100 1.17800 1.000 64.94545 138 THR A C 1
ATOM 1090 O O . THR A 1 138 ? 77.88000 -82.71600 0.55300 1.000 70.81503 138 THR A O 1
ATOM 1094 N N . LEU A 1 139 ? 77.79400 -81.42900 2.43000 1.000 61.99812 139 LEU A N 1
ATOM 1095 C CA . LEU A 1 139 ? 76.94300 -82.37300 3.20300 1.000 60.85596 139 LEU A CA 1
ATOM 1096 C C . LEU A 1 139 ? 75.78400 -81.61900 3.84600 1.000 62.11077 139 LEU A C 1
ATOM 1097 O O . LEU A 1 139 ? 76.04900 -80.61500 4.51400 1.000 61.93533 139 LEU A O 1
ATOM 1102 N N . ILE A 1 140 ? 74.55400 -82.09600 3.64700 1.000 60.40262 140 ILE A N 1
ATOM 1103 C CA . ILE A 1 140 ? 73.36900 -81.47700 4.30300 1.000 49.16835 140 ILE A CA 1
ATOM 1104 C C . ILE A 1 140 ? 72.78200 -82.50300 5.27000 1.000 55.25569 140 ILE A C 1
ATOM 1105 O O . ILE A 1 140 ? 72.37900 -83.57200 4.80500 1.000 60.99280 140 ILE A O 1
ATOM 1110 N N . ILE A 1 141 ? 72.77600 -82.19100 6.56600 1.000 49.81191 141 ILE A N 1
ATOM 1111 C CA . ILE A 1 141 ? 72.16200 -83.09000 7.57600 1.000 46.58181 141 ILE A CA 1
ATOM 1112 C C . ILE A 1 141 ? 70.81500 -82.48200 7.94700 1.000 49.25688 141 ILE A C 1
ATOM 1113 O O . ILE A 1 141 ? 70.80500 -81.38200 8.50200 1.000 51.10260 141 ILE A O 1
ATOM 1118 N N . THR A 1 142 ? 69.72700 -83.18100 7.63400 1.000 53.00120 142 THR A N 1
ATOM 1119 C CA . THR A 1 142 ? 68.36800 -82.64300 7.88600 1.000 51.84218 142 THR A CA 1
ATOM 1120 C C . THR A 1 142 ? 67.89800 -83.06200 9.27700 1.000 52.48247 142 THR A C 1
ATOM 1121 O O . THR A 1 142 ? 68.28600 -84.14600 9.71100 1.000 51.03126 142 THR A O 1
ATOM 1125 N N . VAL A 1 143 ? 67.10700 -82.21500 9.93900 1.000 50.08569 143 VAL A N 1
ATOM 1126 C CA . VAL A 1 143 ? 66.55600 -82.55200 11.28400 1.000 52.76426 143 VAL A CA 1
ATOM 1127 C C . VAL A 1 143 ? 65.04300 -82.30900 11.28300 1.000 49.97825 143 VAL A C 1
ATOM 1128 O O . VAL A 1 143 ? 64.63300 -81.21200 10.89200 1.000 56.63315 143 VAL A O 1
ATOM 1132 N N . ASP A 1 144 ? 64.25100 -83.30300 11.68700 1.000 50.23634 144 ASP A N 1
ATOM 1133 C CA . ASP A 1 144 ? 62.76500 -83.20400 11.71600 1.000 47.99666 144 ASP A CA 1
ATOM 1134 C C . ASP A 1 144 ? 62.23900 -82.94800 10.30300 1.000 55.52703 144 ASP A C 1
ATOM 1135 O O . ASP A 1 144 ? 61.10800 -82.46500 10.19600 1.000 61.86768 144 ASP A O 1
ATOM 1140 N N . ASN A 1 145 ? 63.02300 -83.27300 9.27000 1.000 61.00904 145 ASN A N 1
ATOM 1141 C CA . ASN A 1 145 ? 62.55800 -83.11100 7.86500 1.000 59.25039 145 ASN A CA 1
ATOM 1142 C C . ASN A 1 145 ? 63.36500 -83.97600 6.89600 1.000 57.38787 145 ASN A C 1
ATOM 1143 O O . ASN A 1 145 ? 64.46000 -84.40800 7.27500 1.000 56.42637 145 ASN A O 1
ATOM 1148 N N . GLY A 1 146 ? 62.81900 -84.23200 5.70200 1.000 62.53103 146 GLY A N 1
ATOM 1149 C CA . GLY A 1 146 ? 63.56200 -84.96400 4.65600 1.000 67.82864 146 GLY A CA 1
ATOM 1150 C C . GLY A 1 146 ? 62.95700 -86.29800 4.25800 1.000 66.67631 146 GLY A C 1
ATOM 1151 O O . GLY A 1 146 ? 63.07300 -86.65200 3.07900 1.000 65.15697 146 GLY A O 1
ATOM 1152 N N . ILE A 1 147 ? 62.31500 -87.00500 5.18300 1.000 67.33874 147 ILE A N 1
ATOM 1153 C CA . ILE A 1 147 ? 61.82800 -88.38800 4.89300 1.000 68.89720 147 ILE A CA 1
ATOM 1154 C C . ILE A 1 147 ? 60.89300 -88.36200 3.67700 1.000 71.12935 147 ILE A C 1
ATOM 1155 O O . ILE A 1 147 ? 60.64400 -89.43700 3.10600 1.000 74.13010 147 ILE A O 1
ATOM 1160 N N . GLN A 1 148 ? 60.40200 -87.18300 3.29600 1.000 69.77594 148 GLN A N 1
ATOM 1161 C CA . GLN A 1 148 ? 59.48800 -87.07200 2.13100 1.000 62.24751 148 GLN A CA 1
ATOM 1162 C C . GLN A 1 148 ? 59.97200 -85.96400 1.19000 1.000 68.99911 148 GLN A C 1
ATOM 1163 O O . GLN A 1 148 ? 59.12400 -85.19300 0.71000 1.000 70.15654 148 GLN A O 1
ATOM 1169 N N . GLY A 1 149 ? 61.28000 -85.89300 0.93400 1.000 68.82430 149 GLY A N 1
ATOM 1170 C CA . GLY A 1 149 ? 61.82300 -84.89700 -0.01100 1.000 73.09872 149 GLY A CA 1
ATOM 1171 C C . GLY A 1 149 ? 62.59000 -85.57300 -1.13200 1.000 76.41503 149 GLY A C 1
ATOM 1172 O O . GLY A 1 149 ? 63.55200 -84.96300 -1.63100 1.000 73.90105 149 GLY A O 1
ATOM 1173 N N . HIS A 1 150 ? 62.15400 -86.76400 -1.54900 1.000 76.68528 150 HIS A N 1
ATOM 1174 C CA . HIS A 1 150 ? 62.88500 -87.56100 -2.57200 1.000 77.19001 150 HIS A CA 1
ATOM 1175 C C . HIS A 1 150 ? 63.35100 -86.69100 -3.74200 1.000 75.87510 150 HIS A C 1
ATOM 1176 O O . HIS A 1 150 ? 64.54900 -86.74200 -4.08900 1.000 75.18247 150 HIS A O 1
ATOM 1183 N N . ASN A 1 151 ? 62.44800 -85.91500 -4.33500 1.000 73.55390 151 ASN A N 1
ATOM 1184 C CA . ASN A 1 151 ? 62.81700 -85.14000 -5.54900 1.000 73.23516 151 ASN A CA 1
ATOM 1185 C C . ASN A 1 151 ? 63.95700 -84.17100 -5.23500 1.000 76.68385 151 ASN A C 1
ATOM 1186 O O . ASN A 1 151 ? 64.98900 -84.24600 -5.92400 1.000 81.93284 151 ASN A O 1
ATOM 1191 N N . GLU A 1 152 ? 63.78600 -83.31300 -4.23000 1.000 78.42649 152 GLU A N 1
ATOM 1192 C CA . GLU A 1 152 ? 64.81400 -82.27800 -3.93600 1.000 79.36828 152 GLU A CA 1
ATOM 1193 C C . GLU A 1 152 ? 66.13500 -82.96000 -3.57300 1.000 74.21300 152 GLU A C 1
ATOM 1194 O O . GLU A 1 152 ? 67.18500 -82.52200 -4.07500 1.000 72.33377 152 GLU A O 1
ATOM 1200 N N . ILE A 1 153 ? 66.07800 -84.00000 -2.74000 1.000 70.57934 153 ILE A N 1
ATOM 1201 C CA . ILE A 1 153 ? 67.32700 -84.67000 -2.28200 1.000 66.23174 153 ILE A CA 1
ATOM 1202 C C . ILE A 1 153 ? 68.06900 -85.19200 -3.51200 1.000 72.11350 153 ILE A C 1
ATOM 1203 O O . ILE A 1 153 ? 69.27200 -84.91600 -3.63200 1.000 77.12932 153 ILE A O 1
ATOM 1208 N N . LYS A 1 154 ? 67.36200 -85.88500 -4.40500 1.000 80.97060 154 LYS A N 1
ATOM 1209 C CA . LYS A 1 154 ? 68.01400 -86.48900 -5.59700 1.000 83.41502 154 LYS A CA 1
ATOM 1210 C C . LYS A 1 154 ? 68.67500 -85.38500 -6.42300 1.000 81.56799 154 LYS A C 1
ATOM 1211 O O . LYS A 1 154 ? 69.83500 -85.56500 -6.82500 1.000 76.84567 154 LYS A O 1
ATOM 1217 N N . MET A 1 155 ? 67.96600 -84.28000 -6.64500 1.000 73.99630 155 MET A N 1
ATOM 1218 C CA . MET A 1 155 ? 68.52500 -83.20200 -7.49600 1.000 68.67892 155 MET A CA 1
ATOM 1219 C C . MET A 1 155 ? 69.88000 -82.78300 -6.92700 1.000 79.35782 155 MET A C 1
ATOM 1220 O O . MET A 1 155 ? 70.86800 -82.80400 -7.68200 1.000 78.29845 155 MET A O 1
ATOM 1225 N N . VAL A 1 156 ? 69.92700 -82.45400 -5.63500 1.000 78.31041 156 VAL A N 1
ATOM 1226 C CA . VAL A 1 156 ? 71.19000 -81.93300 -5.03600 1.000 74.88677 156 VAL A CA 1
ATOM 1227 C C . VAL A 1 156 ? 72.20900 -83.07200 -4.93200 1.000 74.12601 156 VAL A C 1
ATOM 1228 O O . VAL A 1 156 ? 73.41200 -82.80300 -5.07800 1.000 76.37997 156 VAL A O 1
ATOM 1232 N N . GLN A 1 157 ? 71.73900 -84.29500 -4.69300 1.000 70.37429 157 GLN A N 1
ATOM 1233 C CA . GLN A 1 157 ? 72.65900 -85.45400 -4.58400 1.000 71.69705 157 GLN A CA 1
ATOM 1234 C C . GLN A 1 157 ? 73.35000 -85.62300 -5.93900 1.000 74.84536 157 GLN A C 1
ATOM 1235 O O . GLN A 1 157 ? 74.54800 -85.96100 -5.95300 1.000 72.10229 157 GLN A O 1
ATOM 1241 N N . ASP A 1 158 ? 72.61700 -85.38200 -7.02900 1.000 75.39040 158 ASP A N 1
ATOM 1242 C CA . ASP A 1 158 ? 73.20600 -85.47400 -8.39100 1.000 79.23847 158 ASP A CA 1
ATOM 1243 C C . ASP A 1 158 ? 74.09900 -84.25300 -8.63700 1.000 83.14169 158 ASP A C 1
ATOM 1244 O O . ASP A 1 158 ? 74.94700 -84.32200 -9.54300 1.000 92.53968 158 ASP A O 1
ATOM 1249 N N . LEU A 1 159 ? 73.90700 -83.18000 -7.86600 1.000 79.11160 159 LEU A N 1
ATOM 1250 C CA . LEU A 1 159 ? 74.78600 -81.98700 -7.99000 1.000 81.01618 159 LEU A CA 1
ATOM 1251 C C . LEU A 1 159 ? 76.05000 -82.21400 -7.15600 1.000 84.34849 159 LEU A C 1
ATOM 1252 O O . LEU A 1 159 ? 76.94000 -81.34800 -7.19600 1.000 81.70971 159 LEU A O 1
ATOM 1257 N N . GLY A 1 160 ? 76.12200 -83.33000 -6.42600 1.000 76.92607 160 GLY A N 1
ATOM 1258 C CA . GLY A 1 160 ? 77.34700 -83.65900 -5.67200 1.000 75.87936 160 GLY A CA 1
ATOM 1259 C C . GLY A 1 160 ? 77.25200 -83.29800 -4.20300 1.000 81.76610 160 GLY A C 1
ATOM 1260 O O . GLY A 1 160 ? 78.28000 -83.39900 -3.50800 1.000 87.71745 160 GLY A O 1
ATOM 1261 N N . VAL A 1 161 ? 76.06500 -82.89500 -3.74200 1.000 75.61497 161 VAL A N 1
ATOM 1262 C CA . VAL A 1 161 ? 75.87100 -82.53400 -2.30600 1.000 66.57168 161 VAL A CA 1
ATOM 1263 C C . VAL A 1 161 ? 75.15300 -83.68500 -1.59800 1.000 71.35356 161 VAL A C 1
ATOM 1264 O O . VAL A 1 161 ? 73.95600 -83.88000 -1.85700 1.000 73.24770 161 VAL A O 1
ATOM 1268 N N . ASP A 1 162 ? 75.86700 -84.40600 -0.73100 1.000 62.75968 162 ASP A N 1
ATOM 1269 C CA . ASP A 1 162 ? 75.26700 -85.55600 -0.00900 1.000 64.48646 162 ASP A CA 1
ATOM 1270 C C . ASP A 1 162 ? 74.23200 -85.03700 0.99000 1.000 66.04187 162 ASP A C 1
ATOM 1271 O O . ASP A 1 162 ? 74.44300 -83.94800 1.54300 1.000 69.72226 162 ASP A O 1
ATOM 1276 N N . VAL A 1 163 ? 73.15200 -85.79300 1.20000 1.000 65.82464 163 VAL A N 1
ATOM 1277 C CA . VAL A 1 163 ? 72.09500 -85.38900 2.17300 1.000 57.54106 163 VAL A CA 1
ATOM 1278 C C . VAL A 1 163 ? 71.88000 -86.52800 3.17000 1.000 59.12185 163 VAL A C 1
ATOM 1279 O O . VAL A 1 163 ? 71.61200 -87.65600 2.72500 1.000 59.30713 163 VAL A O 1
ATOM 1283 N N . ILE A 1 164 ? 72.01700 -86.24500 4.46500 1.000 58.75496 164 ILE A N 1
ATOM 1284 C CA . ILE A 1 164 ? 71.73400 -87.27200 5.50600 1.000 55.54427 164 ILE A CA 1
ATOM 1285 C C . ILE A 1 164 ? 70.38400 -86.92300 6.13000 1.000 60.20058 164 ILE A C 1
ATOM 1286 O O . ILE A 1 164 ? 70.28500 -85.85300 6.74700 1.000 66.29889 164 ILE A O 1
ATOM 1291 N N . VAL A 1 165 ? 69.38700 -87.79400 5.97300 1.000 58.84557 165 VAL A N 1
ATOM 1292 C CA . VAL A 1 165 ? 68.01500 -87.46400 6.45500 1.000 55.74490 165 VAL A CA 1
ATOM 1293 C C . VAL A 1 165 ? 67.82800 -87.95900 7.88600 1.000 61.48142 165 VAL A C 1
ATOM 1294 O O . VAL A 1 165 ? 68.04700 -89.15700 8.12700 1.000 65.14976 165 VAL A O 1
ATOM 1298 N N . THR A 1 166 ? 67.45100 -87.05800 8.79600 1.000 61.37885 166 THR A N 1
ATOM 1299 C CA . THR A 1 166 ? 67.13100 -87.47200 10.18500 1.000 59.96183 166 THR A CA 1
ATOM 1300 C C . THR A 1 166 ? 65.72400 -86.95900 10.48700 1.000 54.62970 166 THR A C 1
ATOM 1301 O O . THR A 1 166 ? 65.54500 -85.73300 10.53300 1.000 58.33446 166 THR A O 1
ATOM 1305 N N . ASP A 1 167 ? 64.76400 -87.86600 10.65200 1.000 57.35299 167 ASP A N 1
ATOM 1306 C CA . ASP A 1 167 ? 63.35800 -87.45000 10.88500 1.000 54.87298 167 ASP A CA 1
ATOM 1307 C C . ASP A 1 167 ? 62.67300 -88.51500 11.73900 1.000 57.67637 167 ASP A C 1
ATOM 1308 O O . ASP A 1 167 ? 63.29000 -89.56700 11.96100 1.000 59.83750 167 ASP A O 1
ATOM 1313 N N . HIS A 1 168 ? 61.46100 -88.23400 12.21800 1.000 60.22643 168 HIS A N 1
ATOM 1314 C CA . HIS A 1 168 ? 60.69000 -89.24100 12.99000 1.000 55.85938 168 HIS A CA 1
ATOM 1315 C C . HIS A 1 168 ? 59.25700 -89.26100 12.45800 1.000 56.67351 168 HIS A C 1
ATOM 1316 O O . HIS A 1 168 ? 58.44100 -90.07400 12.93000 1.000 59.73059 168 HIS A O 1
ATOM 1323 N N . HIS A 1 169 ? 58.96700 -88.39400 11.48900 1.000 59.84309 169 HIS A N 1
ATOM 1324 C CA . HIS A 1 169 ? 57.58400 -88.29600 10.95000 1.000 66.01678 169 HIS A CA 1
ATOM 1325 C C . HIS A 1 169 ? 57.29200 -89.53400 10.09600 1.000 68.62141 169 HIS A C 1
ATOM 1326 O O . HIS A 1 169 ? 58.21900 -90.04600 9.44600 1.000 68.57106 169 HIS A O 1
ATOM 1333 N N . GLU A 1 170 ? 56.03100 -89.97100 10.06300 1.000 75.30173 170 GLU A N 1
ATOM 1334 C CA . GLU A 1 170 ? 55.66300 -91.23100 9.36200 1.000 77.19927 170 GLU A CA 1
ATOM 1335 C C . GLU A 1 170 ? 56.41000 -91.38400 8.03800 1.000 74.35141 170 GLU A C 1
ATOM 1336 O O . GLU A 1 170 ? 56.38900 -90.43600 7.23100 1.000 68.65972 170 GLU A O 1
ATOM 1342 N N . ILE A 1 171 ? 57.01600 -92.55400 7.82500 1.000 75.24026 171 ILE A N 1
ATOM 1343 C CA . ILE A 1 171 ? 57.73400 -92.83500 6.54800 1.000 77.81670 171 ILE A CA 1
ATOM 1344 C C . ILE A 1 171 ? 56.70400 -93.22600 5.48900 1.000 77.50562 171 ILE A C 1
ATOM 1345 O O . ILE A 1 171 ? 55.59800 -93.65500 5.86800 1.000 72.33380 171 ILE A O 1
ATOM 1350 N N . GLY A 1 172 ? 57.06000 -93.08600 4.21200 1.000 83.89622 172 GLY A N 1
ATOM 1351 C CA . GLY A 1 172 ? 56.15600 -93.50600 3.12400 1.000 86.95993 172 GLY A CA 1
ATOM 1352 C C . GLY A 1 172 ? 56.52200 -94.88900 2.61500 1.000 90.00848 172 GLY A C 1
ATOM 1353 O O . GLY A 1 172 ? 57.37600 -95.54000 3.24700 1.000 96.65401 172 GLY A O 1
ATOM 1354 N N . SER A 1 173 ? 55.90000 -95.33000 1.52000 1.000 89.02285 173 SER A N 1
ATOM 1355 C CA . SER A 1 173 ? 56.25700 -96.64000 0.92100 1.000 90.56678 173 SER A CA 1
ATOM 1356 C C . SER A 1 173 ? 57.62800 -96.53300 0.24800 1.000 90.33413 173 SER A C 1
ATOM 1357 O O . SER A 1 173 ? 58.29200 -97.57200 0.10100 1.000 101.46722 173 SER A O 1
ATOM 1360 N N . THR A 1 174 ? 58.02400 -95.32200 -0.14700 1.000 86.70159 174 THR A N 1
ATOM 1361 C CA . THR A 1 174 ? 59.33100 -95.11800 -0.82400 1.000 85.70501 174 THR A CA 1
ATOM 1362 C C . THR A 1 174 ? 60.24000 -94.26100 0.06100 1.000 87.82295 174 THR A C 1
ATOM 1363 O O . THR A 1 174 ? 59.74900 -93.26000 0.60600 1.000 85.11487 174 THR A O 1
ATOM 1367 N N . LEU A 1 175 ? 61.50700 -94.65600 0.20300 1.000 85.26554 175 LEU A N 1
ATOM 1368 C CA . LEU A 1 175 ? 62.48200 -93.86700 1.00100 1.000 76.79100 175 LEU A CA 1
ATOM 1369 C C . LEU A 1 175 ? 63.30800 -93.01000 0.04100 1.000 77.28583 175 LEU A C 1
ATOM 1370 O O . LEU A 1 175 ? 63.71300 -93.53100 -1.01300 1.000 79.74123 175 LEU A O 1
ATOM 1375 N N . PRO A 1 176 ? 63.57300 -91.72500 0.34900 1.000 78.04599 176 PRO A N 1
ATOM 1376 C CA . PRO A 1 176 ? 64.28000 -90.84400 -0.58200 1.000 79.22578 176 PRO A CA 1
ATOM 1377 C C . PRO A 1 176 ? 65.70000 -91.33400 -0.88800 1.000 77.87024 176 PRO A C 1
ATOM 1378 O O . PRO A 1 176 ? 66.29000 -91.99000 -0.05300 1.000 74.89950 176 PRO A O 1
ATOM 1382 N N . GLU A 1 177 ? 66.20600 -91.00400 -2.07700 1.000 79.79434 177 GLU A N 1
ATOM 1383 C CA . GLU A 1 177 ? 67.56400 -91.44800 -2.48100 1.000 85.75400 177 GLU A CA 1
ATOM 1384 C C . GLU A 1 177 ? 68.59300 -90.53300 -1.81800 1.000 83.20686 177 GLU A C 1
ATOM 1385 O O . GLU A 1 177 ? 68.78600 -89.41200 -2.31900 1.000 80.96771 177 GLU A O 1
ATOM 1391 N N . ALA A 1 178 ? 69.22400 -91.00100 -0.74100 1.000 77.11652 178 ALA A N 1
ATOM 1392 C CA . ALA A 1 178 ? 70.19400 -90.16100 -0.00900 1.000 70.60309 178 ALA A CA 1
ATOM 1393 C C . ALA A 1 178 ? 71.29700 -91.03900 0.58100 1.000 67.61165 178 ALA A C 1
ATOM 1394 O O . ALA A 1 178 ? 71.07600 -92.25400 0.71700 1.000 68.83404 178 ALA A O 1
ATOM 1396 N N . TYR A 1 179 ? 72.43000 -90.43300 0.93300 1.000 61.18097 179 TYR A N 1
ATOM 1397 C CA . TYR A 1 179 ? 73.57900 -91.21500 1.45200 1.000 60.45675 179 TYR A CA 1
ATOM 1398 C C . TYR A 1 179 ? 73.09200 -92.05300 2.63400 1.000 60.38208 179 TYR A C 1
ATOM 1399 O O . TYR A 1 179 ? 73.38200 -93.26000 2.67100 1.000 67.81209 179 TYR A O 1
ATOM 1408 N N . ALA A 1 180 ? 72.36000 -91.42900 3.55700 1.000 61.22297 180 ALA A N 1
ATOM 1409 C CA . ALA A 1 180 ? 71.91600 -92.15700 4.76700 1.000 61.67439 180 ALA A CA 1
ATOM 1410 C C . ALA A 1 180 ? 70.55200 -91.64100 5.22600 1.000 60.71085 180 ALA A C 1
ATOM 1411 O O . ALA A 1 180 ? 70.25300 -90.46300 4.97400 1.000 62.77990 180 ALA A O 1
ATOM 1413 N N . ILE A 1 181 ? 69.76200 -92.50500 5.86300 1.000 59.42791 181 ILE A N 1
ATOM 1414 C CA . ILE A 1 181 ? 68.43600 -92.09300 6.40200 1.000 58.12962 181 ILE A CA 1
ATOM 1415 C C . ILE A 1 181 ? 68.35600 -92.57400 7.85000 1.000 63.86266 181 ILE A C 1
ATOM 1416 O O . ILE A 1 181 ? 68.23400 -93.79000 8.05900 1.000 64.58863 181 ILE A O 1
ATOM 1421 N N . VAL A 1 182 ? 68.43900 -91.64800 8.80600 1.000 60.51858 182 VAL A N 1
ATOM 1422 C CA . VAL A 1 182 ? 68.30300 -92.02700 10.24100 1.000 63.01357 182 VAL A CA 1
ATOM 1423 C C . VAL A 1 182 ? 66.84400 -91.82200 10.64400 1.000 61.25730 182 VAL A C 1
ATOM 1424 O O . VAL A 1 182 ? 66.42900 -90.65800 10.77900 1.000 62.21528 182 VAL A O 1
ATOM 1428 N N . HIS A 1 183 ? 66.10300 -92.91800 10.80300 1.000 63.61385 183 HIS A N 1
ATOM 1429 C CA . HIS A 1 183 ? 64.67700 -92.83800 11.21400 1.000 55.89713 183 HIS A CA 1
ATOM 1430 C C . HIS A 1 183 ? 64.40600 -93.97700 12.19600 1.000 57.20035 183 HIS A C 1
ATOM 1431 O O . HIS A 1 183 ? 64.73000 -95.14100 11.89500 1.000 65.92258 183 HIS A O 1
ATOM 1438 N N . PRO A 1 184 ? 63.83400 -93.68500 13.38100 1.000 56.51082 184 PRO A N 1
ATOM 1439 C CA . PRO A 1 184 ? 63.57700 -94.71700 14.37600 1.000 60.81497 184 PRO A CA 1
ATOM 1440 C C . PRO A 1 184 ? 62.64700 -95.77900 13.78300 1.000 64.56481 184 PRO A C 1
ATOM 1441 O O . PRO A 1 184 ? 62.81000 -96.93900 14.09600 1.000 65.24966 184 PRO A O 1
ATOM 1445 N N . MET A 1 185 ? 61.69200 -95.35000 12.95700 1.000 68.01023 185 MET A N 1
ATOM 1446 C CA . MET A 1 185 ? 60.74500 -96.29200 12.31000 1.000 70.98080 185 MET A CA 1
ATOM 1447 C C . MET A 1 185 ? 61.16700 -96.47900 10.85400 1.000 72.03779 185 MET A C 1
ATOM 1448 O O . MET A 1 185 ? 60.41700 -96.04200 9.96900 1.000 72.88679 185 MET A O 1
ATOM 1453 N N . HIS A 1 186 ? 62.32700 -97.09400 10.62400 1.000 71.44523 186 HIS A N 1
ATOM 1454 C CA . HIS A 1 186 ? 62.82100 -97.33700 9.24200 1.000 74.64400 186 HIS A CA 1
ATOM 1455 C C . HIS A 1 186 ? 62.61500 -98.81700 8.92600 1.000 76.59159 186 HIS A C 1
ATOM 1456 O O . HIS A 1 186 ? 62.84500 -99.66300 9.81000 1.000 75.84300 186 HIS A O 1
ATOM 1463 N N . PRO A 1 187 ? 62.18400 -99.17700 7.70000 1.000 73.28761 187 PRO A N 1
ATOM 1464 C CA . PRO A 1 187 ? 61.87300 -100.57100 7.38000 1.000 80.25516 187 PRO A CA 1
ATOM 1465 C C . PRO A 1 187 ? 63.02100 -101.56700 7.59300 1.000 82.38211 187 PRO A C 1
ATOM 1466 O O . PRO A 1 187 ? 62.79500 -102.57900 8.22500 1.000 80.21481 187 PRO A O 1
ATOM 1470 N N . SER A 1 188 ? 64.21300 -101.25900 7.08300 1.000 82.03014 188 SER A N 1
ATOM 1471 C CA . SER A 1 188 ? 65.34100 -102.22700 7.14000 1.000 77.49264 188 SER A CA 1
ATOM 1472 C C . SER A 1 188 ? 65.90200 -102.40400 8.55700 1.000 75.30863 188 SER A C 1
ATOM 1473 O O . SER A 1 188 ? 66.59000 -103.41500 8.77600 1.000 76.85382 188 SER A O 1
ATOM 1476 N N . PHE A 1 189 ? 65.64300 -101.47900 9.48100 1.000 73.99227 189 PHE A N 1
ATOM 1477 C CA . PHE A 1 189 ? 66.29000 -101.59600 10.81600 1.000 68.75300 189 PHE A CA 1
ATOM 1478 C C . PHE A 1 189 ? 65.24500 -101.67500 11.92900 1.000 69.55911 189 PHE A C 1
ATOM 1479 O O . PHE A 1 189 ? 64.07200 -101.36400 11.67100 1.000 76.57012 189 PHE A O 1
ATOM 1487 N N . ASN A 1 190 ? 65.67000 -102.08500 13.12600 1.000 70.75120 190 ASN A N 1
ATOM 1488 C CA . ASN A 1 190 ? 64.74800 -102.17800 14.28900 1.000 72.08374 190 ASN A CA 1
ATOM 1489 C C . ASN A 1 190 ? 65.44900 -101.63700 15.53600 1.000 82.31861 190 ASN A C 1
ATOM 1490 O O . ASN A 1 190 ? 66.38200 -102.29600 16.02600 1.000 82.97052 190 ASN A O 1
ATOM 1495 N N . TYR A 1 191 ? 65.00700 -100.48300 16.03300 1.000 72.92358 191 TYR A N 1
ATOM 1496 C CA . TYR A 1 191 ? 65.62700 -99.87100 17.23400 1.000 66.23539 191 TYR A CA 1
ATOM 1497 C C . TYR A 1 191 ? 64.66400 -100.03500 18.41000 1.000 67.50705 191 TYR A C 1
ATOM 1498 O O . TYR A 1 191 ? 63.44700 -99.88500 18.21700 1.000 72.39639 191 TYR A O 1
ATOM 1507 N N . PRO A 1 192 ? 65.15500 -100.35100 19.62400 1.000 65.16628 192 PRO A N 1
ATOM 1508 C CA . PRO A 1 192 ? 64.28600 -100.54500 20.78000 1.000 69.95688 192 PRO A CA 1
ATOM 1509 C C . PRO A 1 192 ? 63.12000 -99.54600 20.85800 1.000 81.48728 192 PRO A C 1
ATOM 1510 O O . PRO A 1 192 ? 61.98900 -99.99000 20.87400 1.000 83.69270 192 PRO A O 1
ATOM 1514 N N . PHE A 1 193 ? 63.40800 -98.24300 20.91300 1.000 76.45221 193 PHE A N 1
ATOM 1515 C CA . PHE A 1 193 ? 62.33300 -97.22400 21.05000 1.000 66.26550 193 PHE A CA 1
ATOM 1516 C C . PHE A 1 193 ? 62.14200 -96.50600 19.71400 1.000 68.60874 193 PHE A C 1
ATOM 1517 O O . PHE A 1 193 ? 63.10700 -95.91100 19.21800 1.000 75.37725 193 PHE A O 1
ATOM 1525 N N . GLN A 1 194 ? 60.92800 -96.54300 19.16500 1.000 60.92103 194 GLN A N 1
ATOM 1526 C CA . GLN A 1 194 ? 60.70600 -95.96300 17.81600 1.000 67.13389 194 GLN A CA 1
ATOM 1527 C C . GLN A 1 194 ? 59.87200 -94.68300 17.90600 1.000 68.12551 194 GLN A C 1
ATOM 1528 O O . GLN A 1 194 ? 59.47700 -94.16800 16.84600 1.000 71.73416 194 GLN A O 1
ATOM 1534 N N . GLN A 1 195 ? 59.62100 -94.18900 19.11800 1.000 66.14629 195 GLN A N 1
ATOM 1535 C CA . GLN A 1 195 ? 58.76200 -92.98900 19.28300 1.000 65.91953 195 GLN A CA 1
ATOM 1536 C C . GLN A 1 195 ? 59.62900 -91.81000 19.72700 1.000 62.94848 195 GLN A C 1
ATOM 1537 O O . GLN A 1 195 ? 59.16600 -91.03100 20.57000 1.000 65.86215 195 GLN A O 1
ATOM 1543 N N . LEU A 1 196 ? 60.83700 -91.69600 19.17400 1.000 61.22522 196 LEU A N 1
ATOM 1544 C CA . LEU A 1 196 ? 61.75500 -90.58000 19.52200 1.000 55.86124 196 LEU A CA 1
ATOM 1545 C C . LEU A 1 196 ? 61.37200 -89.33900 18.71400 1.000 53.85216 196 LEU A C 1
ATOM 1546 O O . LEU A 1 196 ? 60.77200 -89.50500 17.64100 1.000 51.70808 196 LEU A O 1
ATOM 1551 N N . CYS A 1 197 ? 61.70400 -88.14900 19.21800 1.000 53.65139 197 CYS A N 1
ATOM 1552 C CA . CYS A 1 197 ? 61.42300 -86.88800 18.48300 1.000 55.99459 197 CYS A CA 1
ATOM 1553 C C . CYS A 1 197 ? 62.66700 -86.50100 17.68000 1.000 54.98675 197 CYS A C 1
ATOM 1554 O O . CYS A 1 197 ? 63.70300 -87.16700 17.83800 1.000 52.12676 197 CYS A O 1
ATOM 1557 N N . GLY A 1 198 ? 62.56500 -85.45300 16.86400 1.000 50.34117 198 GLY A N 1
ATOM 1558 C CA . GLY A 1 198 ? 63.72200 -85.00600 16.07100 1.000 51.98275 198 GLY A CA 1
ATOM 1559 C C . GLY A 1 198 ? 64.89800 -84.71500 16.97700 1.000 51.75115 198 GLY A C 1
ATOM 1560 O O . GLY A 1 198 ? 66.02200 -85.11200 16.62900 1.000 61.47711 198 GLY A O 1
ATOM 1561 N N . ALA A 1 199 ? 64.64400 -84.05400 18.10600 1.000 45.31778 199 ALA A N 1
ATOM 1562 C CA . ALA A 1 199 ? 65.71800 -83.74900 19.07400 1.000 49.27683 199 ALA A CA 1
ATOM 1563 C C . ALA A 1 199 ? 66.24600 -85.05700 19.66300 1.000 49.10267 199 ALA A C 1
ATOM 1564 O O . ALA A 1 199 ? 67.45800 -85.13300 19.91900 1.000 48.77987 199 ALA A O 1
ATOM 1566 N N . GLY A 1 200 ? 65.36500 -86.03800 19.87300 1.000 53.10862 200 GLY A N 1
ATOM 1567 C CA . GLY A 1 200 ? 65.79300 -87.34800 20.39800 1.000 49.45489 200 GLY A CA 1
ATOM 1568 C C . GLY A 1 200 ? 66.70400 -88.05100 19.41300 1.000 46.06632 200 GLY A C 1
ATOM 1569 O O . GLY A 1 200 ? 67.73200 -88.59800 19.84700 1.000 45.81943 200 GLY A O 1
ATOM 1570 N N . VAL A 1 201 ? 66.34700 -88.01900 18.13000 1.000 46.96396 201 VAL A N 1
ATOM 1571 C CA . VAL A 1 201 ? 67.19900 -88.64200 17.07800 1.000 47.06407 201 VAL A CA 1
ATOM 1572 C C . VAL A 1 201 ? 68.54700 -87.92000 17.08200 1.000 51.15774 201 VAL A C 1
ATOM 1573 O O . VAL A 1 201 ? 69.58400 -88.60500 17.03800 1.000 50.78643 201 VAL A O 1
ATOM 1577 N N . ALA A 1 202 ? 68.52200 -86.58900 17.16600 1.000 46.45875 202 ALA A N 1
ATOM 1578 C CA . ALA A 1 202 ? 69.77000 -85.79800 17.19800 1.000 44.10799 202 ALA A CA 1
ATOM 1579 C C . ALA A 1 202 ? 70.58900 -86.16800 18.43700 1.000 45.79997 202 ALA A C 1
ATOM 1580 O O . ALA A 1 202 ? 71.80800 -86.33200 18.30600 1.000 55.18589 202 ALA A O 1
ATOM 1582 N N . TYR A 1 203 ? 69.93500 -86.30500 19.58900 1.000 44.09614 203 TYR A N 1
ATOM 1583 C CA . TYR A 1 203 ? 70.64000 -86.65600 20.84400 1.000 45.88612 203 TYR A CA 1
ATOM 1584 C C . TYR A 1 203 ? 71.41100 -87.95600 20.63900 1.000 49.57490 203 TYR A C 1
ATOM 1585 O O . TYR A 1 203 ? 72.56700 -88.04300 21.07800 1.000 47.61940 203 TYR A O 1
ATOM 1594 N N . LYS A 1 204 ? 70.78100 -88.93600 19.99200 1.000 54.25682 204 LYS A N 1
ATOM 1595 C CA . LYS A 1 204 ? 71.42600 -90.26100 19.78900 1.000 57.37726 204 LYS A CA 1
ATOM 1596 C C . LYS A 1 204 ? 72.56800 -90.13100 18.77600 1.000 49.55922 204 LYS A C 1
ATOM 1597 O O . LYS A 1 204 ? 73.63000 -90.72400 19.02000 1.000 51.77979 204 LYS A O 1
ATOM 1603 N N . LEU A 1 205 ? 72.36100 -89.37900 17.69400 1.000 44.82465 205 LEU A N 1
ATOM 1604 C CA . LEU A 1 205 ? 73.46300 -89.14300 16.72500 1.000 46.42141 205 LEU A CA 1
ATOM 1605 C C . LEU A 1 205 ? 74.60900 -88.45500 17.46600 1.000 50.53332 205 LEU A C 1
ATOM 1606 O O . LEU A 1 205 ? 75.76700 -88.83700 17.24800 1.000 48.81710 205 LEU A O 1
ATOM 1611 N N . ALA A 1 206 ? 74.28200 -87.49100 18.32400 1.000 51.79178 206 ALA A N 1
ATOM 1612 C CA . ALA A 1 206 ? 75.31000 -86.78300 19.11100 1.000 49.62670 206 ALA A CA 1
ATOM 1613 C C . ALA A 1 206 ? 76.01500 -87.77300 20.03300 1.000 49.68826 206 ALA A C 1
ATOM 1614 O O . ALA A 1 206 ? 77.25000 -87.76700 20.05500 1.000 53.81147 206 ALA A O 1
ATOM 1616 N N . GLN A 1 207 ? 75.25000 -88.60200 20.74300 1.000 46.97121 207 GLN A N 1
ATOM 1617 C CA . GLN A 1 207 ? 75.84200 -89.56200 21.71200 1.000 50.92360 207 GLN A CA 1
ATOM 1618 C C . GLN A 1 207 ? 76.76900 -90.52100 20.96700 1.000 49.01769 207 GLN A C 1
ATOM 1619 O O . GLN A 1 207 ? 77.62400 -91.14200 21.61700 1.000 54.67829 207 GLN A O 1
ATOM 1625 N N . ALA A 1 208 ? 76.59200 -90.63300 19.65300 1.000 53.77695 208 ALA A N 1
ATOM 1626 C CA . ALA A 1 208 ? 77.42700 -91.54500 18.84500 1.000 54.83767 208 ALA A CA 1
ATOM 1627 C C . ALA A 1 208 ? 78.64500 -90.79100 18.30800 1.000 51.88491 208 ALA A C 1
ATOM 1628 O O . ALA A 1 208 ? 79.74200 -91.37000 18.32700 1.000 48.92690 208 ALA A O 1
ATOM 1630 N N . LEU A 1 209 ? 78.45600 -89.55400 17.84300 1.000 52.67647 209 LEU A N 1
ATOM 1631 C CA . LEU A 1 209 ? 79.59400 -88.72600 17.36500 1.000 50.26718 209 LEU A CA 1
ATOM 1632 C C . LEU A 1 209 ? 80.48300 -88.37300 18.56000 1.000 52.16734 209 LEU A C 1
ATOM 1633 O O . LEU A 1 209 ? 81.70800 -88.51900 18.43800 1.000 57.47580 209 LEU A O 1
ATOM 1638 N N . ILE A 1 210 ? 79.88400 -87.91800 19.66300 1.000 53.01377 210 ILE A N 1
ATOM 1639 C CA . ILE A 1 210 ? 80.65500 -87.61500 20.90400 1.000 53.27895 210 ILE A CA 1
ATOM 1640 C C . ILE A 1 210 ? 80.14000 -88.54100 22.00800 1.000 60.49210 210 ILE A C 1
ATOM 1641 O O . ILE A 1 210 ? 78.91800 -88.65600 22.15400 1.000 68.09651 210 ILE A O 1
ATOM 1646 N N . GLU A 1 211 ? 81.03300 -89.19700 22.74400 1.000 63.02566 211 GLU A N 1
ATOM 1647 C CA . GLU A 1 211 ? 80.57200 -90.18700 23.75100 1.000 65.67335 211 GLU A CA 1
ATOM 1648 C C . GLU A 1 211 ? 79.69900 -89.49700 24.79600 1.000 62.78581 211 GLU A C 1
ATOM 1649 O O . GLU A 1 211 ? 78.55100 -89.93300 24.98500 1.000 61.51268 211 GLU A O 1
ATOM 1655 N N . ASN A 1 212 ? 80.23000 -88.45800 25.43900 1.000 59.74873 212 ASN A N 1
ATOM 1656 C CA . ASN A 1 212 ? 79.48000 -87.77800 26.52600 1.000 52.72239 212 ASN A CA 1
ATOM 1657 C C . ASN A 1 212 ? 78.87300 -86.49300 25.96600 1.000 53.81793 212 ASN A C 1
ATOM 1658 O O . ASN A 1 212 ? 79.62400 -85.69500 25.38300 1.000 61.97220 212 ASN A O 1
ATOM 1663 N N . VAL A 1 213 ? 77.56600 -86.31100 26.14200 1.000 48.77529 213 VAL A N 1
ATOM 1664 C CA . VAL A 1 213 ? 76.88200 -85.14100 25.52400 1.000 47.24107 213 VAL A CA 1
ATOM 1665 C C . VAL A 1 213 ? 76.64900 -84.06400 26.57900 1.000 47.66550 213 VAL A C 1
ATOM 1666 O O . VAL A 1 213 ? 76.34600 -84.41600 27.73200 1.000 52.23775 213 VAL A O 1
ATOM 1670 N N . PRO A 1 214 ? 76.78300 -82.77000 26.23200 1.000 45.82918 214 PRO A N 1
ATOM 1671 C CA . PRO A 1 214 ? 76.47500 -81.70000 27.17200 1.000 46.28936 214 PRO A CA 1
ATOM 1672 C C . PRO A 1 214 ? 75.07000 -81.89300 27.75800 1.000 47.25888 214 PRO A C 1
ATOM 1673 O O . PRO A 1 214 ? 74.20600 -82.35000 27.04500 1.000 54.42476 214 PRO A O 1
ATOM 1677 N N . ASP A 1 215 ? 74.86900 -81.53200 29.02800 1.000 47.77280 215 ASP A N 1
ATOM 1678 C CA . ASP A 1 215 ? 73.55800 -81.76000 29.69500 1.000 48.71988 215 ASP A CA 1
ATOM 1679 C C . ASP A 1 215 ? 72.48400 -80.85200 29.09100 1.000 51.63247 215 ASP A C 1
ATOM 1680 O O . ASP A 1 215 ? 71.30500 -81.22400 29.16200 1.000 53.97609 215 ASP A O 1
ATOM 1685 N N . TYR A 1 216 ? 72.87400 -79.71200 28.52300 1.000 48.14683 216 TYR A N 1
ATOM 1686 C CA . TYR A 1 216 ? 71.89500 -78.82600 27.84900 1.000 43.40422 216 TYR A CA 1
ATOM 1687 C C . TYR A 1 216 ? 71.12400 -79.66100 26.83200 1.000 43.96667 216 TYR A C 1
ATOM 1688 O O . TYR A 1 216 ? 69.90400 -79.48400 26.70400 1.000 49.19652 216 TYR A O 1
ATOM 1697 N N . PHE A 1 217 ? 71.81900 -80.57300 26.15500 1.000 45.80658 217 PHE A N 1
ATOM 1698 C CA . PHE A 1 217 ? 71.17800 -81.39000 25.09600 1.000 47.46828 217 PHE A CA 1
ATOM 1699 C C . PHE A 1 217 ? 69.96300 -82.13200 25.66000 1.000 47.60632 217 PHE A C 1
ATOM 1700 O O . PHE A 1 217 ? 68.95000 -82.23200 24.95600 1.000 48.17645 217 PHE A O 1
ATOM 1708 N N . LYS A 1 218 ? 70.06600 -82.64300 26.88500 1.000 48.65723 218 LYS A N 1
ATOM 1709 C CA . LYS A 1 218 ? 68.95600 -83.42500 27.48700 1.000 51.19346 218 LYS A CA 1
ATOM 1710 C C . LYS A 1 218 ? 67.73500 -82.51900 27.67100 1.000 49.90345 218 LYS A C 1
ATOM 1711 O O . LYS A 1 218 ? 66.62200 -82.95500 27.33800 1.000 53.31846 218 LYS A O 1
ATOM 1717 N N . ALA A 1 219 ? 67.94600 -81.30800 28.18100 1.000 41.29447 219 ALA A N 1
ATOM 1718 C CA . ALA A 1 219 ? 66.83800 -80.34700 28.36400 1.000 41.85181 219 ALA A CA 1
ATOM 1719 C C . ALA A 1 219 ? 66.23200 -79.99900 27.00400 1.000 41.77706 219 ALA A C 1
ATOM 1720 O O . ALA A 1 219 ? 65.00200 -79.88200 26.91800 1.000 42.41119 219 ALA A O 1
ATOM 1722 N N . LEU A 1 220 ? 67.07500 -79.83600 25.98700 1.000 43.27062 220 LEU A N 1
ATOM 1723 C CA . LEU A 1 220 ? 66.58600 -79.48200 24.63000 1.000 43.02148 220 LEU A CA 1
ATOM 1724 C C . LEU A 1 220 ? 65.73300 -80.63100 24.08700 1.000 44.36256 220 LEU A C 1
ATOM 1725 O O . LEU A 1 220 ? 64.66600 -80.35200 23.51700 1.000 43.05940 220 LEU A O 1
ATOM 1730 N N . VAL A 1 221 ? 66.17500 -81.87300 24.28300 1.000 44.24176 221 VAL A N 1
ATOM 1731 C CA . VAL A 1 221 ? 65.36000 -83.04500 23.85300 1.000 48.71786 221 VAL A CA 1
ATOM 1732 C C . VAL A 1 221 ? 64.03100 -82.99900 24.60500 1.000 51.17330 221 VAL A C 1
ATOM 1733 O O . VAL A 1 221 ? 62.98900 -83.20900 23.96800 1.000 46.38122 221 VAL A O 1
ATOM 1737 N N . ALA A 1 222 ? 64.07400 -82.71000 25.90600 1.000 45.43034 222 ALA A N 1
ATOM 1738 C CA . ALA A 1 222 ? 62.84400 -82.65200 26.72300 1.000 43.89339 222 ALA A CA 1
ATOM 1739 C C . ALA A 1 222 ? 61.86700 -81.64200 26.11700 1.000 44.33578 222 ALA A C 1
ATOM 1740 O O . ALA A 1 222 ? 60.68700 -81.98500 25.95500 1.000 49.59006 222 ALA A O 1
ATOM 1742 N N . ILE A 1 223 ? 62.35000 -80.44700 25.78100 1.000 45.32096 223 ILE A N 1
ATOM 1743 C CA . ILE A 1 223 ? 61.44900 -79.38600 25.24900 1.000 43.95471 223 ILE A CA 1
ATOM 1744 C C . ILE A 1 223 ? 60.76600 -79.91100 23.98600 1.000 43.71725 223 ILE A C 1
ATOM 1745 O O . ILE A 1 223 ? 59.52700 -79.84500 23.91900 1.000 45.45814 223 ILE A O 1
ATOM 1750 N N . GLY A 1 224 ? 61.54000 -80.45800 23.04800 1.000 46.60150 224 GLY A N 1
ATOM 1751 C CA . GLY A 1 224 ? 60.97400 -80.93000 21.77100 1.000 46.92018 224 GLY A CA 1
ATOM 1752 C C . GLY A 1 224 ? 60.10900 -82.16300 21.93500 1.000 50.42310 224 GLY A C 1
ATOM 1753 O O . GLY A 1 224 ? 59.06700 -82.23700 21.26700 1.000 48.62998 224 GLY A O 1
ATOM 1754 N N . THR A 1 225 ? 60.52200 -83.10600 22.78400 1.000 46.52222 225 THR A N 1
ATOM 1755 C CA . THR A 1 225 ? 59.76700 -84.38200 22.91700 1.000 45.43427 225 THR A CA 1
ATOM 1756 C C . THR A 1 225 ? 58.38400 -84.08900 23.50600 1.000 49.25463 225 THR A C 1
ATOM 1757 O O . THR A 1 225 ? 57.43100 -84.80000 23.15100 1.000 51.80380 225 THR A O 1
ATOM 1761 N N . ILE A 1 226 ? 58.27700 -83.07400 24.36200 1.000 49.53443 226 ILE A N 1
ATOM 1762 C CA . ILE A 1 226 ? 56.97300 -82.74000 25.00200 1.000 48.52313 226 ILE A CA 1
ATOM 1763 C C . ILE A 1 226 ? 56.16100 -81.87800 24.03000 1.000 50.14042 226 ILE A C 1
ATOM 1764 O O . ILE A 1 226 ? 54.92300 -81.88700 24.12700 1.000 54.92205 226 ILE A O 1
ATOM 1769 N N . ALA A 1 227 ? 56.83400 -81.19000 23.10900 1.000 47.66519 227 ALA A N 1
ATOM 1770 C CA . ALA A 1 227 ? 56.13300 -80.29600 22.15700 1.000 54.07536 227 ALA A CA 1
ATOM 1771 C C . ALA A 1 227 ? 55.62600 -81.08700 20.94700 1.000 48.74421 227 ALA A C 1
ATOM 1772 O O . ALA A 1 227 ? 54.51200 -80.79600 20.48400 1.000 54.05284 227 ALA A O 1
ATOM 1774 N N . ASP A 1 228 ? 56.41500 -82.04300 20.45500 1.000 51.71871 228 ASP A N 1
ATOM 1775 C CA . ASP A 1 228 ? 55.98800 -82.88400 19.30500 1.000 50.88973 228 ASP A CA 1
ATOM 1776 C C . ASP A 1 228 ? 54.93800 -83.88000 19.80800 1.000 54.36561 228 ASP A C 1
ATOM 1777 O O . ASP A 1 228 ? 54.38400 -84.61800 18.97600 1.000 51.05418 228 ASP A O 1
ATOM 1782 N N . LEU A 1 229 ? 54.68300 -83.89800 21.11900 1.000 57.86953 229 LEU A N 1
ATOM 1783 C CA . LEU A 1 229 ? 53.64200 -84.78600 21.70500 1.000 57.81435 229 LEU A CA 1
ATOM 1784 C C . LEU A 1 229 ? 53.92500 -86.23300 21.30400 1.000 55.74339 229 LEU A C 1
ATOM 1785 O O . LEU A 1 229 ? 52.97700 -86.92700 20.90300 1.000 62.21127 229 LEU A O 1
ATOM 1790 N N . VAL A 1 230 ? 55.18100 -86.66300 21.41300 1.000 55.56362 230 VAL A N 1
ATOM 1791 C CA . VAL A 1 230 ? 55.52300 -88.08300 21.11300 1.000 52.25978 230 VAL A CA 1
ATOM 1792 C C . VAL A 1 230 ? 55.30400 -88.90800 22.38200 1.000 54.79716 230 VAL A C 1
ATOM 1793 O O . VAL A 1 230 ? 55.10400 -88.30100 23.44700 1.000 57.23743 230 VAL A O 1
ATOM 1797 N N . SER A 1 231 ? 55.35500 -90.23400 22.26900 1.000 60.92410 231 SER A N 1
ATOM 1798 C CA . SER A 1 231 ? 55.07100 -91.11100 23.40200 1.000 61.63925 231 SER A CA 1
ATOM 1799 C C . SER A 1 231 ? 55.97200 -90.82100 24.59300 1.000 60.60991 231 SER A C 1
ATOM 1800 O O . SER A 1 231 ? 57.19700 -90.78600 24.46600 1.000 62.96456 231 SER A O 1
ATOM 1803 N N . LEU A 1 232 ? 55.35900 -90.62200 25.75200 1.000 63.09596 232 LEU A N 1
ATOM 1804 C CA . LEU A 1 232 ? 56.11100 -90.36600 26.97900 1.000 57.84238 232 LEU A CA 1
ATOM 1805 C C . LEU A 1 232 ? 56.28700 -91.67400 27.75100 1.000 59.36387 232 LEU A C 1
ATOM 1806 O O . LEU A 1 232 ? 55.90700 -91.81600 28.90900 1.000 65.30611 232 LEU A O 1
ATOM 1811 N N . THR A 1 233 ? 56.89900 -92.63500 27.06800 1.000 64.53971 233 THR A N 1
ATOM 1812 C CA . THR A 1 233 ? 57.25300 -93.94200 27.60400 1.000 69.58211 233 THR A CA 1
ATOM 1813 C C . THR A 1 233 ? 58.73200 -94.18400 27.34600 1.000 69.10791 233 THR A C 1
ATOM 1814 O O . THR A 1 233 ? 59.41800 -93.33900 26.76500 1.000 73.17629 233 THR A O 1
ATOM 1818 N N . ASP A 1 234 ? 59.22800 -95.33900 27.80600 1.000 70.61087 234 ASP A N 1
ATOM 1819 C CA . ASP A 1 234 ? 60.58000 -95.81100 27.51800 1.000 68.45520 234 ASP A CA 1
ATOM 1820 C C . ASP A 1 234 ? 61.60100 -94.67300 27.56200 1.000 74.09832 234 ASP A C 1
ATOM 1821 O O . ASP A 1 234 ? 61.70800 -93.96300 28.56900 1.000 76.12065 234 ASP A O 1
ATOM 1826 N N . GLU A 1 235 ? 62.34400 -94.48900 26.46800 1.000 68.02854 235 GLU A N 1
ATOM 1827 C CA . GLU A 1 235 ? 63.43600 -93.51500 26.43300 1.000 70.45975 235 GLU A CA 1
ATOM 1828 C C . GLU A 1 235 ? 62.95900 -92.09000 26.69900 1.000 67.18349 235 GLU A C 1
ATOM 1829 O O . GLU A 1 235 ? 63.46300 -91.40800 27.60200 1.000 65.86838 235 GLU A O 1
ATOM 1835 N N . ASN A 1 236 ? 61.99900 -91.61700 25.90300 1.000 62.19144 236 ASN A N 1
ATOM 1836 C CA . ASN A 1 236 ? 61.43600 -90.27500 26.03200 1.000 59.24026 236 ASN A CA 1
ATOM 1837 C C . ASN A 1 236 ? 61.16600 -89.91200 27.48800 1.000 59.93818 236 ASN A C 1
ATOM 1838 O O . ASN A 1 236 ? 61.31400 -88.75000 27.88700 1.000 62.28399 236 ASN A O 1
ATOM 1843 N N . ARG A 1 237 ? 60.71200 -90.89300 28.26500 1.000 57.80450 237 ARG A N 1
ATOM 1844 C CA . ARG A 1 237 ? 60.39900 -90.65100 29.66600 1.000 59.15799 237 ARG A CA 1
ATOM 1845 C C . ARG A 1 237 ? 61.64400 -90.29900 30.48100 1.000 59.61840 237 ARG A C 1
ATOM 1846 O O . ARG A 1 237 ? 61.61700 -89.37900 31.30500 1.000 65.11986 237 ARG A O 1
ATOM 1854 N N . SER A 1 238 ? 62.73400 -91.05300 30.30700 1.000 60.73548 238 SER A N 1
ATOM 1855 C CA . SER A 1 238 ? 63.95100 -90.77400 31.07300 1.000 63.75694 238 SER A CA 1
ATOM 1856 C C . SER A 1 238 ? 64.58600 -89.44600 30.67800 1.000 61.81416 238 SER A C 1
ATOM 1857 O O . SER A 1 238 ? 65.08500 -88.70900 31.53900 1.000 63.02570 238 SER A O 1
ATOM 1860 N N . LEU A 1 239 ? 64.66200 -89.16200 29.38000 1.000 57.41669 239 LEU A N 1
ATOM 1861 C CA . LEU A 1 239 ? 65.24400 -87.89500 28.94900 1.000 60.06602 239 LEU A CA 1
ATOM 1862 C C . LEU A 1 239 ? 64.46700 -86.71000 29.49700 1.000 58.09255 239 LEU A C 1
ATOM 1863 O O . LEU A 1 239 ? 65.06200 -85.67100 29.80600 1.000 63.09145 239 LEU A O 1
ATOM 1868 N N . VAL A 1 240 ? 63.14400 -86.84000 29.62000 1.000 54.98369 240 VAL A N 1
ATOM 1869 C CA . VAL A 1 240 ? 62.34400 -85.74900 30.15900 1.000 52.97558 240 VAL A CA 1
ATOM 1870 C C . VAL A 1 240 ? 62.58700 -85.58400 31.65000 1.000 52.66709 240 VAL A C 1
ATOM 1871 O O . VAL A 1 240 ? 62.79700 -84.46400 32.13100 1.000 51.23461 240 VAL A O 1
ATOM 1875 N N . LYS A 1 241 ? 62.64300 -86.69400 32.39900 1.000 54.75601 241 LYS A N 1
ATOM 1876 C CA . LYS A 1 241 ? 62.99400 -86.58000 33.81500 1.000 57.26843 241 LYS A CA 1
ATOM 1877 C C . LYS A 1 241 ? 64.39300 -86.00500 33.97300 1.000 54.72789 241 LYS A C 1
ATOM 1878 O O . LYS A 1 241 ? 64.65600 -85.23900 34.90500 1.000 55.21717 241 LYS A O 1
ATOM 1884 N N . GLN A 1 242 ? 65.29700 -86.35000 33.05500 1.000 56.13116 242 GLN A N 1
ATOM 1885 C CA . GLN A 1 242 ? 66.62400 -85.74600 33.05900 1.000 56.07516 242 GLN A CA 1
ATOM 1886 C C . GLN A 1 242 ? 66.58000 -84.31700 32.56600 1.000 56.94290 242 GLN A C 1
ATOM 1887 O O . GLN A 1 242 ? 67.17900 -83.42500 33.17800 1.000 57.21936 242 GLN A O 1
ATOM 1893 N N . GLY A 1 243 ? 65.89300 -84.07300 31.45100 1.000 47.75276 243 GLY A N 1
ATOM 1894 C CA . GLY A 1 243 ? 65.85900 -82.72100 30.93500 1.000 48.14617 243 GLY A CA 1
ATOM 1895 C C . GLY A 1 243 ? 65.09100 -81.77500 31.83100 1.000 52.96801 243 GLY A C 1
ATOM 1896 O O . GLY A 1 243 ? 65.44200 -80.59900 31.93600 1.000 49.14202 243 GLY A O 1
ATOM 1897 N N . LEU A 1 244 ? 64.11400 -82.29400 32.57900 1.000 53.32843 244 LEU A N 1
ATOM 1898 C CA . LEU A 1 244 ? 63.43700 -81.48800 33.58800 1.000 52.15360 244 LEU A CA 1
ATOM 1899 C C . LEU A 1 244 ? 64.30400 -81.31700 34.82400 1.000 52.47786 244 LEU A C 1
ATOM 1900 O O . LEU A 1 244 ? 64.24800 -80.27400 35.48600 1.000 55.19030 244 LEU A O 1
ATOM 1905 N N . LYS A 1 245 ? 65.07300 -82.34700 35.16000 1.000 54.68398 245 LYS A N 1
ATOM 1906 C CA . LYS A 1 245 ? 66.08400 -82.23800 36.20300 1.000 53.07498 245 LYS A CA 1
ATOM 1907 C C . LYS A 1 245 ? 67.08800 -81.13400 35.88800 1.000 58.03396 245 LYS A C 1
ATOM 1908 O O . LYS A 1 245 ? 67.40600 -80.30800 36.75300 1.000 59.61300 245 LYS A O 1
ATOM 1914 N N . VAL A 1 246 ? 67.59800 -81.10000 34.64700 1.000 60.03836 246 VAL A N 1
ATOM 1915 C CA . VAL A 1 246 ? 68.61300 -80.10900 34.28300 1.000 56.67658 246 VAL A CA 1
ATOM 1916 C C . VAL A 1 246 ? 68.03900 -78.70300 34.37400 1.000 55.06883 246 VAL A C 1
ATOM 1917 O O . VAL A 1 246 ? 68.64600 -77.80400 34.96500 1.000 55.09362 246 VAL A O 1
ATOM 1921 N N . LEU A 1 247 ? 66.85700 -78.49100 33.78500 1.000 52.10039 247 LEU A N 1
ATOM 1922 C CA . LEU A 1 247 ? 66.27800 -77.15600 33.74000 1.000 51.96283 247 LEU A CA 1
ATOM 1923 C C . LEU A 1 247 ? 66.08000 -76.56900 35.12700 1.000 54.68616 247 LEU A C 1
ATOM 1924 O O . LEU A 1 247 ? 66.01300 -75.34600 35.26500 1.000 58.70121 247 LEU A O 1
ATOM 1929 N N . ASN A 1 248 ? 66.01100 -77.40200 36.15900 1.000 56.40935 248 ASN A N 1
ATOM 1930 C CA . ASN A 1 248 ? 65.83600 -76.88900 37.50800 1.000 55.96694 248 ASN A CA 1
ATOM 1931 C C . ASN A 1 248 ? 67.17900 -76.69400 38.20900 1.000 61.19867 248 ASN A C 1
ATOM 1932 O O . ASN A 1 248 ? 67.46100 -75.61000 38.72600 1.000 55.48261 248 ASN A O 1
ATOM 1937 N N . ASP A 1 249 ? 68.01600 -77.73600 38.22900 1.000 65.10944 249 ASP A N 1
ATOM 1938 C CA . ASP A 1 249 ? 69.32700 -77.63900 38.86600 1.000 63.74701 249 ASP A CA 1
ATOM 1939 C C . ASP A 1 249 ? 70.22100 -76.61200 38.18100 1.000 61.96425 249 ASP A C 1
ATOM 1940 O O . ASP A 1 249 ? 70.71600 -75.67700 38.82000 1.000 62.27310 249 ASP A O 1
ATOM 1945 N N . GLN A 1 250 ? 70.38300 -76.72900 36.86400 1.000 62.90027 250 GLN A N 1
ATOM 1946 C CA . GLN A 1 250 ? 71.39800 -75.98300 36.12900 1.000 54.73350 250 GLN A CA 1
ATOM 1947 C C . GLN A 1 250 ? 70.74400 -75.26000 34.96600 1.000 61.56494 250 GLN A C 1
ATOM 1948 O O . GLN A 1 250 ? 71.17500 -75.42600 33.81900 1.000 65.67394 250 GLN A O 1
ATOM 1954 N N . CYS A 1 251 ? 69.74300 -74.43700 35.25500 1.000 57.15621 251 CYS A N 1
ATOM 1955 C CA . CYS A 1 251 ? 68.91600 -73.86200 34.20500 1.000 55.88195 251 CYS A CA 1
ATOM 1956 C C . CYS A 1 251 ? 69.77200 -73.16500 33.15400 1.000 52.84287 251 CYS A C 1
ATOM 1957 O O . CYS A 1 251 ? 70.61800 -72.32900 33.50400 1.000 57.58104 251 CYS A O 1
ATOM 1960 N N . PRO A 1 252 ? 69.55900 -73.45300 31.87100 1.000 51.35804 252 PRO A N 1
ATOM 1961 C CA . PRO A 1 252 ? 70.36800 -72.85200 30.80900 1.000 49.58945 252 PRO A CA 1
ATOM 1962 C C . PRO A 1 252 ? 70.14900 -71.35200 30.69000 1.000 53.37775 252 PRO A C 1
ATOM 1963 O O . PRO A 1 252 ? 69.10000 -70.81300 31.05500 1.000 50.58896 252 PRO A O 1
ATOM 1967 N N . THR A 1 253 ? 71.17200 -70.67200 30.17400 1.000 52.71258 253 THR A N 1
ATOM 1968 C CA . THR A 1 253 ? 71.06000 -69.23300 29.96800 1.000 54.58570 253 THR A CA 1
ATOM 1969 C C . THR A 1 253 ? 69.90000 -68.89000 29.03600 1.000 50.00770 253 THR A C 1
ATOM 1970 O O . THR A 1 253 ? 69.08500 -68.01200 29.33800 1.000 52.40002 253 THR A O 1
ATOM 1974 N N . SER A 1 254 ? 69.80100 -69.59500 27.90200 1.000 51.60502 254 SER A N 1
ATOM 1975 C CA . SER A 1 254 ? 68.77500 -69.29300 26.90500 1.000 47.81420 254 SER A CA 1
ATOM 1976 C C . SER A 1 254 ? 67.37500 -69.40900 27.48800 1.000 47.67080 254 SER A C 1
ATOM 1977 O O . SER A 1 254 ? 66.52700 -68.53000 27.29000 1.000 48.07173 254 SER A O 1
ATOM 1980 N N . VAL A 1 255 ? 67.10900 -70.50700 28.19400 1.000 49.05884 255 VAL A N 1
ATOM 1981 C CA . VAL A 1 255 ? 65.76400 -70.75700 28.69800 1.000 49.43327 255 VAL A CA 1
ATOM 1982 C C . VAL A 1 255 ? 65.41800 -69.80700 29.84000 1.000 52.76618 255 VAL A C 1
ATOM 1983 O O . VAL A 1 255 ? 64.29000 -69.30500 29.92000 1.000 54.30957 255 VAL A O 1
ATOM 1987 N N . LYS A 1 256 ? 66.37500 -69.55400 30.74100 1.000 53.33471 256 LYS A N 1
ATOM 1988 C CA . LYS A 1 256 ? 66.18200 -68.57200 31.81100 1.000 49.62452 256 LYS A CA 1
ATOM 1989 C C . LYS A 1 256 ? 65.59800 -67.27000 31.28500 1.000 49.96176 256 LYS A C 1
ATOM 1990 O O . LYS A 1 256 ? 64.58300 -66.77500 31.78800 1.000 53.00670 256 LYS A O 1
ATOM 1996 N N . ALA A 1 257 ? 66.22800 -66.71300 30.25300 1.000 46.20654 257 ALA A N 1
ATOM 1997 C CA . ALA A 1 257 ? 65.79500 -65.43600 29.69900 1.000 46.46788 257 ALA A CA 1
ATOM 1998 C C . ALA A 1 257 ? 64.34800 -65.49100 29.23700 1.000 49.24997 257 ALA A C 1
ATOM 1999 O O . ALA A 1 257 ? 63.59900 -64.51300 29.38200 1.000 49.88844 257 ALA A O 1
ATOM 2001 N N . LEU A 1 258 ? 63.95300 -66.61100 28.63500 1.000 50.11088 258 LEU A N 1
ATOM 2002 C CA . LEU A 1 258 ? 62.57900 -66.79200 28.18800 1.000 49.68172 258 LEU A CA 1
ATOM 2003 C C . LEU A 1 258 ? 61.59400 -66.66700 29.34700 1.000 50.49152 258 LEU A C 1
ATOM 2004 O O . LEU A 1 258 ? 60.74800 -65.76600 29.36800 1.000 53.10391 258 LEU A O 1
ATOM 2009 N N . LEU A 1 259 ? 61.72300 -67.54000 30.34700 1.000 51.64046 259 LEU A N 1
ATOM 2010 C CA . LEU A 1 259 ? 60.77400 -67.55900 31.45500 1.000 50.45543 259 LEU A CA 1
ATOM 2011 C C . LEU A 1 259 ? 60.79800 -66.26100 32.24600 1.000 51.82018 259 LEU A C 1
ATOM 2012 O O . LEU A 1 259 ? 59.84900 -65.98000 32.98600 1.000 56.81125 259 LEU A O 1
ATOM 2017 N N . LYS A 1 260 ? 61.88000 -65.49100 32.14100 1.000 52.03146 260 LYS A N 1
ATOM 2018 C CA . LYS A 1 260 ? 61.90000 -64.15200 32.71600 1.000 54.25105 260 LYS A CA 1
ATOM 2019 C C . LYS A 1 260 ? 61.04400 -63.18400 31.91300 1.000 53.32947 260 LYS A C 1
ATOM 2020 O O . LYS A 1 260 ? 60.53800 -62.19500 32.45400 1.000 58.99823 260 LYS A O 1
ATOM 2026 N N . GLU A 1 261 ? 60.88600 -63.44000 30.62200 1.000 53.95526 261 GLU A N 1
ATOM 2027 C CA . GLU A 1 261 ? 59.98000 -62.64200 29.81300 1.000 53.73685 261 GLU A CA 1
ATOM 2028 C C . GLU A 1 261 ? 58.52700 -63.01600 30.08000 1.000 54.85034 261 GLU A C 1
ATOM 2029 O O . GLU A 1 261 ? 57.64800 -62.14800 30.02400 1.000 53.69936 261 GLU A O 1
ATOM 2035 N N . ALA A 1 262 ? 58.25100 -64.30700 30.26800 1.000 53.76923 262 ALA A N 1
ATOM 2036 C CA . ALA A 1 262 ? 56.92100 -64.73500 30.68100 1.000 53.56938 262 ALA A CA 1
ATOM 2037 C C . ALA A 1 262 ? 56.60000 -64.28700 32.10200 1.000 56.01780 262 ALA A C 1
ATOM 2038 O O . ALA A 1 262 ? 55.42700 -64.10700 32.44200 1.000 61.77819 262 ALA A O 1
ATOM 2040 N N . GLY A 1 263 ? 57.61500 -64.16000 32.95400 1.000 56.06017 263 GLY A N 1
ATOM 2041 C CA . GLY A 1 263 ? 57.40100 -63.85800 34.35600 1.000 57.12695 263 GLY A CA 1
ATOM 2042 C C . GLY A 1 263 ? 57.20900 -65.09600 35.20000 1.000 56.87021 263 GLY A C 1
ATOM 2043 O O . GLY A 1 263 ? 56.63500 -65.01200 36.29200 1.000 67.59467 263 GLY A O 1
ATOM 2044 N N . TYR A 1 264 ? 57.74800 -66.22300 34.76200 1.000 54.98415 264 TYR A N 1
ATOM 2045 C CA . TYR A 1 264 ? 57.58900 -67.51000 35.41500 1.000 54.58362 264 TYR A CA 1
ATOM 2046 C C . TYR A 1 264 ? 58.88700 -67.86300 36.12300 1.000 63.27942 264 TYR A C 1
ATOM 2047 O O . TYR A 1 264 ? 59.97400 -67.77600 35.53900 1.000 64.94328 264 TYR A O 1
ATOM 2056 N N . ASN A 1 265 ? 58.77300 -68.17900 37.40900 1.000 67.75286 265 ASN A N 1
ATOM 2057 C CA . ASN A 1 265 ? 59.93000 -68.61400 38.17700 1.000 75.09914 265 ASN A CA 1
ATOM 2058 C C . ASN A 1 265 ? 59.67200 -69.85000 39.02500 1.000 70.08917 265 ASN A C 1
ATOM 2059 O O . ASN A 1 265 ? 60.56800 -70.25900 39.77500 1.000 74.55717 265 ASN A O 1
ATOM 2064 N N . ASP A 1 266 ? 58.54000 -70.51600 38.87400 1.000 64.46784 266 ASP A N 1
ATOM 2065 C CA . ASP A 1 266 ? 58.24800 -71.59100 39.80400 1.000 68.97679 266 ASP A CA 1
ATOM 2066 C C . ASP A 1 266 ? 58.88100 -72.86100 39.25300 1.000 68.25522 266 ASP A C 1
ATOM 2067 O O . ASP A 1 266 ? 59.36100 -72.87700 38.11800 1.000 78.30802 266 ASP A O 1
ATOM 2072 N N . ASN A 1 267 ? 58.80000 -73.95000 40.01400 1.000 67.61117 267 ASN A N 1
ATOM 2073 C CA . ASN A 1 267 ? 59.48700 -75.16500 39.58600 1.000 55.64540 267 ASN A CA 1
ATOM 2074 C C . ASN A 1 267 ? 58.99000 -75.54700 38.20200 1.000 60.36488 267 ASN A C 1
ATOM 2075 O O . ASN A 1 267 ? 57.82200 -75.34000 37.87500 1.000 66.43925 267 ASN A O 1
ATOM 2080 N N . ILE A 1 268 ? 59.89000 -76.09600 37.39000 1.000 61.48983 268 ILE A N 1
ATOM 2081 C CA . ILE A 1 268 ? 59.61900 -76.37000 35.98300 1.000 54.40526 268 ILE A CA 1
ATOM 2082 C C . ILE A 1 268 ? 59.28200 -77.83800 35.82100 1.000 53.28239 268 ILE A C 1
ATOM 2083 O O . ILE A 1 268 ? 60.00300 -78.70400 36.33200 1.000 57.40832 268 ILE A O 1
ATOM 2088 N N . ASP A 1 269 ? 58.20800 -78.12300 35.09200 1.000 59.66980 269 ASP A N 1
ATOM 2089 C CA . ASP A 1 269 ? 57.83300 -79.49600 34.78700 1.000 53.84678 269 ASP A CA 1
ATOM 2090 C C . ASP A 1 269 ? 57.31400 -79.53900 33.35000 1.000 57.82124 269 ASP A C 1
ATOM 2091 O O . ASP A 1 269 ? 57.44100 -78.56900 32.59200 1.000 55.78739 269 ASP A O 1
ATOM 2096 N N . GLU A 1 270 ? 56.65500 -80.64700 33.00200 1.000 53.25536 270 GLU A N 1
ATOM 2097 C CA . GLU A 1 270 ? 56.28700 -80.89000 31.61000 1.000 52.85518 270 GLU A CA 1
ATOM 2098 C C . GLU A 1 270 ? 55.26500 -79.88900 31.07700 1.000 54.78188 270 GLU A C 1
ATOM 2099 O O . GLU A 1 270 ? 55.29100 -79.55700 29.88400 1.000 56.77318 270 GLU A O 1
ATOM 2105 N N . GLU A 1 271 ? 54.36600 -79.39400 31.92700 1.000 54.39585 271 GLU A N 1
ATOM 2106 C CA . GLU A 1 271 ? 53.41300 -78.36800 31.50500 1.000 55.05771 271 GLU A CA 1
ATOM 2107 C C . GLU A 1 271 ? 54.09800 -77.05400 31.14600 1.000 54.40065 271 GLU A C 1
ATOM 2108 O O . GLU A 1 271 ? 53.69600 -76.38700 30.18500 1.000 55.01598 271 GLU A O 1
ATOM 2114 N N . THR A 1 272 ? 55.09300 -76.63400 31.93000 1.000 52.71738 272 THR A N 1
ATOM 2115 C CA . THR A 1 272 ? 55.88700 -75.47100 31.54400 1.000 52.45263 272 THR A CA 1
ATOM 2116 C C . THR A 1 272 ? 56.45400 -75.68400 30.15000 1.000 52.48824 272 THR A C 1
ATOM 2117 O O . THR A 1 272 ? 56.37800 -74.80500 29.28300 1.000 51.40708 272 THR A O 1
ATOM 2121 N N . ILE A 1 273 ? 57.00700 -76.87200 29.91700 1.000 52.09364 273 ILE A N 1
ATOM 2122 C CA . ILE A 1 273 ? 57.53300 -77.21300 28.60900 1.000 50.91188 273 ILE A CA 1
ATOM 2123 C C . ILE A 1 273 ? 56.40300 -77.29000 27.60100 1.000 51.33145 273 ILE A C 1
ATOM 2124 O O . ILE A 1 273 ? 56.61300 -77.08100 26.40100 1.000 58.62437 273 ILE A O 1
ATOM 2129 N N . GLY A 1 274 ? 55.20400 -77.63100 28.05100 1.000 50.76104 274 GLY A N 1
ATOM 2130 C CA . GLY A 1 274 ? 54.05100 -77.72700 27.18300 1.000 52.10722 274 GLY A CA 1
ATOM 2131 C C . GLY A 1 274 ? 53.37200 -76.41100 26.85000 1.000 50.52104 274 GLY A C 1
ATOM 2132 O O . GLY A 1 274 ? 53.15800 -76.10900 25.67300 1.000 50.52962 274 GLY A O 1
ATOM 2133 N N . PHE A 1 275 ? 52.99100 -75.64500 27.88200 1.000 47.19335 275 PHE A N 1
ATOM 2134 C CA . PHE A 1 275 ? 52.17400 -74.44100 27.73800 1.000 47.63934 275 PHE A CA 1
ATOM 2135 C C . PHE A 1 275 ? 52.97000 -73.14200 27.70200 1.000 47.83825 275 PHE A C 1
ATOM 2136 O O . PHE A 1 275 ? 52.44000 -72.12000 27.24600 1.000 48.05768 275 PHE A O 1
ATOM 2144 N N . ILE A 1 276 ? 54.23100 -73.15900 28.12500 1.000 45.61653 276 ILE A N 1
ATOM 2145 C CA . ILE A 1 276 ? 54.95800 -71.93300 28.41500 1.000 45.85568 276 ILE A CA 1
ATOM 2146 C C . ILE A 1 276 ? 56.13300 -71.77900 27.45800 1.000 46.14546 276 ILE A C 1
ATOM 2147 O O . ILE A 1 276 ? 56.28900 -70.74300 26.80700 1.000 45.72636 276 ILE A O 1
ATOM 2152 N N . ILE A 1 277 ? 56.94900 -72.82500 27.35200 1.000 52.42814 277 ILE A N 1
ATOM 2153 C CA . ILE A 1 277 ? 58.20000 -72.75400 26.60000 1.000 47.46484 277 ILE A CA 1
ATOM 2154 C C . ILE A 1 277 ? 58.01200 -73.19800 25.15700 1.000 47.77285 277 ILE A C 1
ATOM 2155 O O . ILE A 1 277 ? 58.46200 -72.52600 24.22500 1.000 46.86539 277 ILE A O 1
ATOM 2160 N N . GLY A 1 278 ? 57.37400 -74.35200 24.96200 1.000 47.59329 278 GLY A N 1
ATOM 2161 C CA . GLY A 1 278 ? 56.98300 -74.83900 23.65900 1.000 46.61597 278 GLY A CA 1
ATOM 2162 C C . GLY A 1 278 ? 56.24800 -73.82900 22.79400 1.000 46.83251 278 GLY A C 1
ATOM 2163 O O . GLY A 1 278 ? 56.67800 -73.51100 21.68100 1.000 46.55412 278 GLY A O 1
ATOM 2164 N N . PRO A 1 279 ? 55.11500 -73.30900 23.28100 1.000 47.18739 279 PRO A N 1
ATOM 2165 C CA . PRO A 1 279 ? 54.31200 -72.40600 22.44200 1.000 46.28713 279 PRO A CA 1
ATOM 2166 C C . PRO A 1 279 ? 54.98900 -71.09200 22.13900 1.000 46.41701 279 PRO A C 1
ATOM 2167 O O . PRO A 1 279 ? 54.53100 -70.37900 21.23900 1.000 46.55187 279 PRO A O 1
ATOM 2171 N N . ARG A 1 280 ? 56.04400 -70.73200 22.86400 1.000 47.61556 280 ARG A N 1
ATOM 2172 C CA . ARG A 1 280 ? 56.75000 -69.49900 22.54300 1.000 47.30719 280 ARG A CA 1
ATOM 2173 C C . ARG A 1 280 ? 57.72300 -69.69400 21.38600 1.000 47.03605 280 ARG A C 1
ATOM 2174 O O . ARG A 1 280 ? 57.82900 -68.82000 20.51600 1.000 47.21662 280 ARG A O 1
ATOM 2182 N N . LEU A 1 281 ? 58.38800 -70.84700 21.35000 1.000 43.96320 281 LEU A N 1
ATOM 2183 C CA . LEU A 1 281 ? 59.36500 -71.12700 20.26800 1.000 43.31576 281 LEU A CA 1
ATOM 2184 C C . LEU A 1 281 ? 58.62000 -71.30400 18.94000 1.000 46.03401 281 LEU A C 1
ATOM 2185 O O . LEU A 1 281 ? 59.19900 -70.97100 17.89500 1.000 52.55662 281 LEU A O 1
ATOM 2190 N N . ASN A 1 282 ? 57.39000 -71.81600 18.98500 1.000 45.97248 282 ASN A N 1
ATOM 2191 C CA . ASN A 1 282 ? 56.58400 -72.01800 17.75200 1.000 45.90296 282 ASN A CA 1
ATOM 2192 C C . ASN A 1 282 ? 56.12100 -70.66200 17.22200 1.000 46.27094 282 ASN A C 1
ATOM 2193 O O . ASN A 1 282 ? 56.16700 -70.46300 16.00200 1.000 52.21786 282 ASN A O 1
ATOM 2198 N N . ALA A 1 283 ? 55.70100 -69.76900 18.11400 1.000 48.50875 283 ALA A N 1
ATOM 2199 C CA . ALA A 1 283 ? 55.18900 -68.44300 17.70400 1.000 48.63587 283 ALA A CA 1
ATOM 2200 C C . ALA A 1 283 ? 56.11700 -67.80900 16.67200 1.000 48.62754 283 ALA A C 1
ATOM 2201 O O . ALA A 1 283 ? 55.60800 -67.26900 15.68000 1.000 48.26382 283 ALA A O 1
ATOM 2203 N N . VAL A 1 284 ? 57.42900 -67.86100 16.90400 1.000 51.50251 284 VAL A N 1
ATOM 2204 C CA . VAL A 1 284 ? 58.32300 -67.17500 15.98100 1.000 52.45632 284 VAL A CA 1
ATOM 2205 C C . VAL A 1 284 ? 58.14900 -67.74100 14.57900 1.000 53.57673 284 VAL A C 1
ATOM 2206 O O . VAL A 1 284 ? 57.93500 -67.00000 13.61500 1.000 62.56389 284 VAL A O 1
ATOM 2210 N N . GLY A 1 285 ? 58.17000 -69.06700 14.46300 1.000 52.11072 285 GLY A N 1
ATOM 2211 C CA . GLY A 1 285 ? 58.07000 -69.71100 13.13800 1.000 57.83956 285 GLY A CA 1
ATOM 2212 C C . GLY A 1 285 ? 56.66700 -69.71600 12.56100 1.000 54.60886 285 GLY A C 1
ATOM 2213 O O . GLY A 1 285 ? 56.50700 -70.19800 11.42800 1.000 54.93710 285 GLY A O 1
ATOM 2214 N N . ARG A 1 286 ? 55.69000 -69.21200 13.31100 1.000 49.44496 286 ARG A N 1
ATOM 2215 C CA . ARG A 1 286 ? 54.28900 -69.15100 12.82500 1.000 49.90317 286 ARG A CA 1
ATOM 2216 C C . ARG A 1 286 ? 53.99200 -67.73100 12.34300 1.000 55.77533 286 ARG A C 1
ATOM 2217 O O . ARG A 1 286 ? 53.02900 -67.55900 11.58600 1.000 54.90508 286 ARG A O 1
ATOM 2225 N N . LEU A 1 287 ? 54.76100 -66.74600 12.81800 1.000 55.01300 287 LEU A N 1
ATOM 2226 C CA . LEU A 1 287 ? 54.60000 -65.34500 12.34300 1.000 56.93561 287 LEU A CA 1
ATOM 2227 C C . LEU A 1 287 ? 55.84500 -65.00800 11.52100 1.000 62.25071 287 LEU A C 1
ATOM 2228 O O . LEU A 1 287 ? 55.72200 -64.89900 10.28700 1.000 74.26258 287 LEU A O 1
ATOM 2233 N N . ASP A 1 288 ? 56.99400 -64.84100 12.17900 1.000 61.56008 288 ASP A N 1
ATOM 2234 C CA . ASP A 1 288 ? 58.26700 -64.64900 11.43500 1.000 57.62964 288 ASP A CA 1
ATOM 2235 C C . ASP A 1 288 ? 58.91200 -66.03500 11.34400 1.000 63.37410 288 ASP A C 1
ATOM 2236 O O . ASP A 1 288 ? 58.19300 -67.00500 11.71500 1.000 73.87310 288 ASP A O 1
ATOM 2241 N N . ASP A 1 289 ? 60.18600 -66.12600 10.93100 1.000 62.80554 289 ASP A N 1
ATOM 2242 C CA . ASP A 1 289 ? 60.92400 -67.42200 10.87900 1.000 70.76778 289 ASP A CA 1
ATOM 2243 C C . ASP A 1 289 ? 61.46700 -67.74500 12.27600 1.000 65.66961 289 ASP A C 1
ATOM 2244 O O . ASP A 1 289 ? 61.47100 -66.82700 13.10900 1.000 64.41628 289 ASP A O 1
ATOM 2249 N N . ALA A 1 290 ? 61.95000 -68.97200 12.51300 1.000 62.38194 290 ALA A N 1
ATOM 2250 C CA . ALA A 1 290 ? 62.37100 -69.37900 13.88000 1.000 56.51485 290 ALA A CA 1
ATOM 2251 C C . ALA A 1 290 ? 63.89200 -69.29500 14.09300 1.000 55.23567 290 ALA A C 1
ATOM 2252 O O . ALA A 1 290 ? 64.34000 -69.70600 15.18000 1.000 58.64364 290 ALA A O 1
ATOM 2254 N N . SER A 1 291 ? 64.66100 -68.80100 13.11800 1.000 60.19811 291 SER A N 1
ATOM 2255 C CA . SER A 1 291 ? 66.11600 -68.61200 13.32900 1.000 54.12161 291 SER A CA 1
ATOM 2256 C C . SER A 1 291 ? 66.32400 -67.91300 14.67100 1.000 51.11521 291 SER A C 1
ATOM 2257 O O . SER A 1 291 ? 67.25600 -68.28800 15.38900 1.000 49.36393 291 SER A O 1
ATOM 2260 N N . LEU A 1 292 ? 65.46500 -66.94600 14.99100 1.000 47.33653 292 LEU A N 1
ATOM 2261 C CA . LEU A 1 292 ? 65.54700 -66.23300 16.29100 1.000 48.01575 292 LEU A CA 1
ATOM 2262 C C . LEU A 1 292 ? 65.51900 -67.25600 17.42600 1.000 48.69543 292 LEU A C 1
ATOM 2263 O O . LEU A 1 292 ? 66.41500 -67.20900 18.27700 1.000 49.62484 292 LEU A O 1
ATOM 2268 N N . ALA A 1 293 ? 64.52900 -68.14500 17.42700 1.000 49.83000 293 ALA A N 1
ATOM 2269 C CA . ALA A 1 293 ? 64.39300 -69.14500 18.50900 1.000 49.03039 293 ALA A CA 1
ATOM 2270 C C . ALA A 1 293 ? 65.63900 -70.02900 18.54700 1.000 46.54599 293 ALA A C 1
ATOM 2271 O O . ALA A 1 293 ? 66.08300 -70.37000 19.65100 1.000 47.03567 293 ALA A O 1
ATOM 2273 N N . CYS A 1 294 ? 66.16100 -70.39200 17.37800 1.000 47.57845 294 CYS A N 1
ATOM 2274 C CA . CYS A 1 294 ? 67.40400 -71.20000 17.31300 1.000 50.59523 294 CYS A CA 1
ATOM 2275 C C . CYS A 1 294 ? 68.54000 -70.35700 17.88300 1.000 49.73160 294 CYS A C 1
ATOM 2276 O O . CYS A 1 294 ? 69.32800 -70.88700 18.67700 1.000 53.65507 294 CYS A O 1
ATOM 2279 N N . GLU A 1 295 ? 68.58700 -69.08400 17.49500 1.000 46.63822 295 GLU A N 1
ATOM 2280 C CA . GLU A 1 295 ? 69.65200 -68.18000 17.99500 1.000 46.64970 295 GLU A CA 1
ATOM 2281 C C . GLU A 1 295 ? 69.46000 -67.98900 19.49600 1.000 51.47087 295 GLU A C 1
ATOM 2282 O O . GLU A 1 295 ? 70.47900 -67.87200 20.19200 1.000 49.41457 295 GLU A O 1
ATOM 2288 N N . LEU A 1 296 ? 68.21500 -67.97100 19.97800 1.000 46.53837 296 LEU A N 1
ATOM 2289 C CA . LEU A 1 296 ? 68.09100 -67.90200 21.43000 1.000 43.81114 296 LEU A CA 1
ATOM 2290 C C . LEU A 1 296 ? 68.63000 -69.17200 22.07400 1.000 45.74809 296 LEU A C 1
ATOM 2291 O O . LEU A 1 296 ? 69.37700 -69.11200 23.05500 1.000 44.84399 296 LEU A O 1
ATOM 2296 N N . LEU A 1 297 ? 68.26400 -70.33600 21.53400 1.000 42.71391 297 LEU A N 1
ATOM 2297 C CA . LEU A 1 297 ? 68.72900 -71.58200 22.13100 1.000 42.45199 297 LEU A CA 1
ATOM 2298 C C . LEU A 1 297 ? 70.23600 -71.74700 22.00800 1.000 44.13303 297 LEU A C 1
ATOM 2299 O O . LEU A 1 297 ? 70.85500 -72.41100 22.84700 1.000 42.00997 297 LEU A O 1
ATOM 2304 N N . MET A 1 298 ? 70.83400 -71.15000 20.97800 1.000 49.93981 298 MET A N 1
ATOM 2305 C CA . MET A 1 298 ? 72.25900 -71.29200 20.71000 1.000 45.64139 298 MET A CA 1
ATOM 2306 C C . MET A 1 298 ? 73.12200 -70.33400 21.52700 1.000 50.46831 298 MET A C 1
ATOM 2307 O O . MET A 1 298 ? 74.33600 -70.54300 21.62400 1.000 54.91427 298 MET A O 1
ATOM 2312 N N . THR A 1 299 ? 72.53200 -69.27200 22.06600 1.000 52.70862 299 THR A N 1
ATOM 2313 C CA . THR A 1 299 ? 73.24400 -68.24600 22.82200 1.000 55.65618 299 THR A CA 1
ATOM 2314 C C . THR A 1 299 ? 73.22700 -68.50000 24.32800 1.000 59.98885 299 THR A C 1
ATOM 2315 O O . THR A 1 299 ? 72.23700 -68.98900 24.87300 1.000 61.93019 299 THR A O 1
ATOM 2319 N N . ASP A 1 300 ? 74.37500 -68.22300 24.96200 1.000 60.61977 300 ASP A N 1
ATOM 2320 C CA . ASP A 1 300 ? 74.53100 -68.43200 26.42500 1.000 63.58345 300 ASP A CA 1
ATOM 2321 C C . ASP A 1 300 ? 75.07000 -67.15000 27.06300 1.000 62.41356 300 ASP A C 1
ATOM 2322 O O . ASP A 1 300 ? 75.60900 -67.23300 28.18000 1.000 58.68204 300 ASP A O 1
ATOM 2327 N N . VAL A 1 301 ? 74.95600 -66.01800 26.37000 1.000 58.09095 301 VAL A N 1
ATOM 2328 C CA . VAL A 1 301 ? 75.35700 -64.71600 26.97700 1.000 57.77170 301 VAL A CA 1
ATOM 2329 C C . VAL A 1 301 ? 74.08100 -64.03200 27.46800 1.000 56.64365 301 VAL A C 1
ATOM 2330 O O . VAL A 1 301 ? 73.20400 -63.76400 26.63200 1.000 59.79022 301 VAL A O 1
ATOM 2334 N N . GLU A 1 302 ? 73.99000 -63.75100 28.76700 1.000 59.56350 302 GLU A N 1
ATOM 2335 C CA . GLU A 1 302 ? 72.74300 -63.18800 29.34900 1.000 60.84726 302 GLU A CA 1
ATOM 2336 C C . GLU A 1 302 ? 72.28700 -61.95400 28.56900 1.000 60.61909 302 GLU A C 1
ATOM 2337 O O . GLU A 1 302 ? 71.07200 -61.81500 28.36300 1.000 61.48929 302 GLU A O 1
ATOM 2343 N N . GLU A 1 303 ? 73.21900 -61.10200 28.14400 1.000 59.94660 303 GLU A N 1
ATOM 2344 C CA . GLU A 1 303 ? 72.84000 -59.83300 27.46800 1.000 58.89131 303 GLU A CA 1
ATOM 2345 C C . GLU A 1 303 ? 72.04600 -60.12800 26.19200 1.000 58.68073 303 GLU A C 1
ATOM 2346 O O . GLU A 1 303 ? 70.96400 -59.54200 26.02800 1.000 61.28025 303 GLU A O 1
ATOM 2352 N N . GLU A 1 304 ? 72.57000 -60.99300 25.32300 1.000 57.52011 304 GLU A N 1
ATOM 2353 C CA . GLU A 1 304 ? 71.88700 -61.27000 24.03100 1.000 60.49506 304 GLU A CA 1
ATOM 2354 C C . GLU A 1 304 ? 70.69100 -62.19400 24.27100 1.000 59.92278 304 GLU A C 1
ATOM 2355 O O . GLU A 1 304 ? 69.63400 -61.94900 23.67400 1.000 56.77678 304 GLU A O 1
ATOM 2361 N N . ALA A 1 305 ? 70.84600 -63.19100 25.14100 1.000 51.46463 305 ALA A N 1
ATOM 2362 C CA . ALA A 1 305 ? 69.70600 -64.07400 25.46400 1.000 51.66977 305 ALA A CA 1
ATOM 2363 C C . ALA A 1 305 ? 68.52700 -63.20500 25.90100 1.000 54.62462 305 ALA A C 1
ATOM 2364 O O . ALA A 1 305 ? 67.39700 -63.49400 25.48600 1.000 55.48152 305 ALA A O 1
ATOM 2366 N N . ALA A 1 306 ? 68.79600 -62.17100 26.69500 1.000 56.09542 306 ALA A N 1
ATOM 2367 C CA . ALA A 1 306 ? 67.72400 -61.27900 27.18400 1.000 57.25395 306 ALA A CA 1
ATOM 2368 C C . ALA A 1 306 ? 67.21100 -60.41800 26.03100 1.000 54.39012 306 ALA A C 1
ATOM 2369 O O . ALA A 1 306 ? 65.99000 -60.21800 25.94400 1.000 59.82360 306 ALA A O 1
ATOM 2371 N N . PHE A 1 307 ? 68.11300 -59.92700 25.18400 1.000 54.36448 307 PHE A N 1
ATOM 2372 C CA . PHE A 1 307 ? 67.62300 -59.16200 24.04700 1.000 58.69659 307 PHE A CA 1
ATOM 2373 C C . PHE A 1 307 ? 66.79800 -60.04900 23.13100 1.000 54.07690 307 PHE A C 1
ATOM 2374 O O . PHE A 1 307 ? 65.74300 -59.63200 22.64500 1.000 55.57394 307 PHE A O 1
ATOM 2382 N N . LEU A 1 308 ? 67.27100 -61.27300 22.87800 1.000 56.85555 308 LEU A N 1
ATOM 2383 C CA . LEU A 1 308 ? 66.54900 -62.19500 22.00900 1.000 54.10286 308 LEU A CA 1
ATOM 2384 C C . LEU A 1 308 ? 65.28700 -62.74100 22.66800 1.000 55.03141 308 LEU A C 1
ATOM 2385 O O . LEU A 1 308 ? 64.28600 -62.97500 21.98100 1.000 55.48308 308 LEU A O 1
ATOM 2390 N N . ALA A 1 309 ? 65.29000 -62.92700 23.99200 1.000 53.40635 309 ALA A N 1
ATOM 2391 C CA . ALA A 1 309 ? 64.07100 -63.40300 24.63200 1.000 53.86333 309 ALA A CA 1
ATOM 2392 C C . ALA A 1 309 ? 62.98000 -62.35100 24.56500 1.000 53.89491 309 ALA A C 1
ATOM 2393 O O . ALA A 1 309 ? 61.79800 -62.69000 24.69300 1.000 57.13176 309 ALA A O 1
ATOM 2395 N N . GLU A 1 310 ? 63.35500 -61.08100 24.42600 1.000 52.81775 310 GLU A N 1
ATOM 2396 C CA . GLU A 1 310 ? 62.36100 -60.04400 24.19900 1.000 53.24266 310 GLU A CA 1
ATOM 2397 C C . GLU A 1 310 ? 61.67900 -60.21800 22.84900 1.000 58.01373 310 GLU A C 1
ATOM 2398 O O . GLU A 1 310 ? 60.44400 -60.16600 22.75500 1.000 60.65175 310 GLU A O 1
ATOM 2404 N N . GLN A 1 311 ? 62.46600 -60.47100 21.79800 1.000 55.12559 311 GLN A N 1
ATOM 2405 C CA . GLN A 1 311 ? 61.90400 -60.52700 20.45300 1.000 58.35120 311 GLN A CA 1
ATOM 2406 C C . GLN A 1 311 ? 60.97000 -61.71800 20.29100 1.000 58.93316 311 GLN A C 1
ATOM 2407 O O . GLN A 1 311 ? 59.94400 -61.61900 19.60700 1.000 57.68769 311 GLN A O 1
ATOM 2413 N N . VAL A 1 312 ? 61.31100 -62.84900 20.91100 1.000 51.48229 312 VAL A N 1
ATOM 2414 C CA . VAL A 1 312 ? 60.39500 -63.98700 20.97700 1.000 50.22502 312 VAL A CA 1
ATOM 2415 C C . VAL A 1 312 ? 59.09200 -63.61100 21.67600 1.000 50.88927 312 VAL A C 1
ATOM 2416 O O . VAL A 1 312 ? 58.00400 -63.73200 21.10500 1.000 52.19875 312 VAL A O 1
ATOM 2420 N N . GLU A 1 313 ? 59.18800 -63.11600 22.91000 1.000 50.36341 313 GLU A N 1
ATOM 2421 C CA . GLU A 1 313 ? 57.98900 -62.83000 23.69700 1.000 53.29211 313 GLU A CA 1
ATOM 2422 C C . GLU A 1 313 ? 57.07100 -61.85300 22.99100 1.000 51.17338 313 GLU A C 1
ATOM 2423 O O . GLU A 1 313 ? 55.84400 -61.95000 23.11100 1.000 53.01597 313 GLU A O 1
ATOM 2429 N N . HIS A 1 314 ? 57.64800 -60.93400 22.22200 1.000 48.95137 314 HIS A N 1
ATOM 2430 C CA . HIS A 1 314 ? 56.84200 -60.05600 21.38600 1.000 50.11491 314 HIS A CA 1
ATOM 2431 C C . HIS A 1 314 ? 55.97600 -60.86700 20.42900 1.000 49.18871 314 HIS A C 1
ATOM 2432 O O . HIS A 1 314 ? 54.79600 -60.55500 20.23500 1.000 52.17859 314 HIS A O 1
ATOM 2439 N N . PHE A 1 315 ? 56.54500 -61.90800 19.82100 1.000 48.69705 315 PHE A N 1
ATOM 2440 C CA . PHE A 1 315 ? 55.77400 -62.74800 18.90800 1.000 48.13544 315 PHE A CA 1
ATOM 2441 C C . PHE A 1 315 ? 54.71500 -63.56000 19.63700 1.000 48.49624 315 PHE A C 1
ATOM 2442 O O . PHE A 1 315 ? 53.60900 -63.75300 19.11800 1.000 51.03319 315 PHE A O 1
ATOM 2450 N N . ASN A 1 316 ? 55.01600 -64.01600 20.85100 1.000 48.78251 316 ASN A N 1
ATOM 2451 C CA . ASN A 1 316 ? 53.99300 -64.69200 21.63600 1.000 49.89498 316 ASN A CA 1
ATOM 2452 C C . ASN A 1 316 ? 52.81500 -63.76600 21.87700 1.000 49.82590 316 ASN A C 1
ATOM 2453 O O . ASN A 1 316 ? 51.65500 -64.19100 21.81600 1.000 50.26365 316 ASN A O 1
ATOM 2458 N N . ARG A 1 317 ? 53.09800 -62.51100 22.20600 1.000 53.51880 317 ARG A N 1
ATOM 2459 C CA . ARG A 1 317 ? 52.05000 -61.50600 22.26200 1.000 56.21452 317 ARG A CA 1
ATOM 2460 C C . ARG A 1 317 ? 51.19000 -61.51800 21.00700 1.000 56.44352 317 ARG A C 1
ATOM 2461 O O . ARG A 1 317 ? 49.96600 -61.67500 21.07500 1.000 58.32401 317 ARG A O 1
ATOM 2469 N N . GLU A 1 318 ? 51.81500 -61.32900 19.84800 1.000 53.11529 318 GLU A N 1
ATOM 2470 C CA . GLU A 1 318 ? 51.01500 -61.18100 18.64200 1.000 53.08885 318 GLU A CA 1
ATOM 2471 C C . GLU A 1 318 ? 50.22900 -62.45200 18.31500 1.000 56.14132 318 GLU A C 1
ATOM 2472 O O . GLU A 1 318 ? 49.08400 -62.36700 17.85100 1.000 55.58720 318 GLU A O 1
ATOM 2478 N N . ARG A 1 319 ? 50.82600 -63.63900 18.49600 1.000 50.66465 319 ARG A N 1
ATOM 2479 C CA . ARG A 1 319 ? 50.04200 -64.84700 18.26300 1.000 49.57193 319 ARG A CA 1
ATOM 2480 C C . ARG A 1 319 ? 48.77500 -64.85200 19.10700 1.000 50.15293 319 ARG A C 1
ATOM 2481 O O . ARG A 1 319 ? 47.70600 -65.22900 18.60900 1.000 51.82794 319 ARG A O 1
ATOM 2489 N N . LYS A 1 320 ? 48.85600 -64.46000 20.38800 1.000 51.73912 320 LYS A N 1
ATOM 2490 C CA . LYS A 1 320 ? 47.62100 -64.42100 21.16500 1.000 51.83949 320 LYS A CA 1
ATOM 2491 C C . LYS A 1 320 ? 46.61700 -63.50000 20.50700 1.000 52.47444 320 LYS A C 1
ATOM 2492 O O . LYS A 1 320 ? 45.43900 -63.84400 20.39100 1.000 52.88346 320 LYS A O 1
ATOM 2498 N N . ASP A 1 321 ? 47.07600 -62.35300 20.01300 1.000 53.25352 321 ASP A N 1
ATOM 2499 C CA . ASP A 1 321 ? 46.14000 -61.40400 19.43000 1.000 53.19546 321 ASP A CA 1
ATOM 2500 C C . ASP A 1 321 ? 45.63900 -61.88100 18.07500 1.000 53.06315 321 ASP A C 1
ATOM 2501 O O . ASP A 1 321 ? 44.43500 -61.80800 17.80200 1.000 53.01618 321 ASP A O 1
ATOM 2506 N N . ILE A 1 322 ? 46.53000 -62.38700 17.21800 1.000 50.42314 322 ILE A N 1
ATOM 2507 C CA . ILE A 1 322 ? 46.07700 -62.85600 15.91200 1.000 49.87262 322 ILE A CA 1
ATOM 2508 C C . ILE A 1 322 ? 45.15000 -64.05500 16.05400 1.000 49.88153 322 ILE A C 1
ATOM 2509 O O . ILE A 1 322 ? 44.11500 -64.13100 15.38300 1.000 49.86294 322 ILE A O 1
ATOM 2514 N N . VAL A 1 323 ? 45.46800 -64.98200 16.96100 1.000 52.64398 323 VAL A N 1
ATOM 2515 C CA . VAL A 1 323 ? 44.57200 -66.11500 17.19300 1.000 52.39000 323 VAL A CA 1
ATOM 2516 C C . VAL A 1 323 ? 43.23800 -65.61400 17.73600 1.000 52.92299 323 VAL A C 1
ATOM 2517 O O . VAL A 1 323 ? 42.16600 -66.05900 17.30400 1.000 50.12596 323 VAL A O 1
ATOM 2521 N N . ALA A 1 324 ? 43.29000 -64.70700 18.72100 1.000 50.45067 324 ALA A N 1
ATOM 2522 C CA . ALA A 1 324 ? 42.07900 -64.17100 19.33500 1.000 49.91639 324 ALA A CA 1
ATOM 2523 C C . ALA A 1 324 ? 41.13600 -63.57600 18.29800 1.000 55.22939 324 ALA A C 1
ATOM 2524 O O . ALA A 1 324 ? 39.91800 -63.77800 18.35800 1.000 52.25350 324 ALA A O 1
ATOM 2526 N N . THR A 1 325 ? 41.67800 -62.79400 17.36500 1.000 53.96641 325 THR A N 1
ATOM 2527 C CA . THR A 1 325 ? 40.82700 -62.15700 16.36700 1.000 51.61691 325 THR A CA 1
ATOM 2528 C C . THR A 1 325 ? 40.24300 -63.17400 15.39800 1.000 52.17468 325 THR A C 1
ATOM 2529 O O . THR A 1 325 ? 39.03100 -63.18000 15.14600 1.000 52.13850 325 THR A O 1
ATOM 2533 N N . ILE A 1 326 ? 41.09300 -64.04100 14.84300 1.000 49.91201 326 ILE A N 1
ATOM 2534 C CA . ILE A 1 326 ? 40.62200 -65.00900 13.85800 1.000 47.39621 326 ILE A CA 1
ATOM 2535 C C . ILE A 1 326 ? 39.53000 -65.86400 14.46300 1.000 47.74637 326 ILE A C 1
ATOM 2536 O O . ILE A 1 326 ? 38.51300 -66.15600 13.82300 1.000 47.45868 326 ILE A O 1
ATOM 2541 N N . THR A 1 327 ? 39.70700 -66.23100 15.72600 1.000 50.24995 327 THR A N 1
ATOM 2542 C CA . THR A 1 327 ? 38.73800 -67.06600 16.40900 1.000 49.64576 327 THR A CA 1
ATOM 2543 C C . THR A 1 327 ? 37.41900 -66.33700 16.61600 1.000 49.78246 327 THR A C 1
ATOM 2544 O O . THR A 1 327 ? 36.34800 -66.92300 16.41800 1.000 50.16344 327 THR A O 1
ATOM 2548 N N . GLU A 1 328 ? 37.47400 -65.06700 17.01900 1.000 54.12356 328 GLU A N 1
ATOM 2549 C CA . GLU A 1 328 ? 36.24900 -64.29100 17.16200 1.000 53.94635 328 GLU A CA 1
ATOM 2550 C C . GLU A 1 328 ? 35.40600 -64.37800 15.89800 1.000 57.07211 328 GLU A C 1
ATOM 2551 O O . GLU A 1 328 ? 34.21600 -64.72000 15.94400 1.000 55.46250 328 GLU A O 1
ATOM 2557 N N . GLU A 1 329 ? 36.02500 -64.09600 14.75300 1.000 54.52763 329 GLU A N 1
ATOM 2558 C CA . GLU A 1 329 ? 35.31800 -64.18500 13.48200 1.000 51.73028 329 GLU A CA 1
ATOM 2559 C C . GLU A 1 329 ? 34.86500 -65.60800 13.18700 1.000 51.71259 329 GLU A C 1
ATOM 2560 O O . GLU A 1 329 ? 33.73800 -65.82100 12.72100 1.000 51.74260 329 GLU A O 1
ATOM 2566 N N . ALA A 1 330 ? 35.70600 -66.59900 13.49600 1.000 50.98913 330 ALA A N 1
ATOM 2567 C CA . ALA A 1 330 ? 35.39200 -67.97000 13.10800 1.000 50.72780 330 ALA A CA 1
ATOM 2568 C C . ALA A 1 330 ? 34.35700 -68.58500 14.03100 1.000 50.88724 330 ALA A C 1
ATOM 2569 O O . ALA A 1 330 ? 33.47700 -69.32100 13.57300 1.000 51.09280 330 ALA A O 1
ATOM 2571 N N . MET A 1 331 ? 34.43700 -68.28100 15.32800 1.000 51.31614 331 MET A N 1
ATOM 2572 C CA . MET A 1 331 ? 33.40800 -68.74800 16.24700 1.000 51.96298 331 MET A CA 1
ATOM 2573 C C . MET A 1 331 ? 32.04700 -68.19300 15.86100 1.000 51.39085 331 MET A C 1
ATOM 2574 O O . MET A 1 331 ? 31.03900 -68.89100 15.99000 1.000 50.52305 331 MET A O 1
ATOM 2579 N N . ALA A 1 332 ? 32.00200 -66.96200 15.34000 1.000 51.28314 332 ALA A N 1
ATOM 2580 C CA . ALA A 1 332 ? 30.74000 -66.41600 14.85200 1.000 51.40464 332 ALA A CA 1
ATOM 2581 C C . ALA A 1 332 ? 30.22200 -67.21700 13.66100 1.000 51.95621 332 ALA A C 1
ATOM 2582 O O . ALA A 1 332 ? 29.03800 -67.56100 13.60500 1.000 51.97833 332 ALA A O 1
ATOM 2584 N N . MET A 1 333 ? 31.10200 -67.54400 12.71500 1.000 51.68428 333 MET A N 1
ATOM 2585 C CA . MET A 1 333 ? 30.67800 -68.27700 11.49400 1.000 51.35274 333 MET A CA 1
ATOM 2586 C C . MET A 1 333 ? 30.25300 -69.69500 11.87700 1.000 51.71000 333 MET A C 1
ATOM 2587 O O . MET A 1 333 ? 29.25100 -70.17700 11.32900 1.000 53.46506 333 MET A O 1
ATOM 2592 N N . ALA A 1 334 ? 30.99200 -70.32800 12.78600 1.000 54.30237 334 ALA A N 1
ATOM 2593 C CA . ALA A 1 334 ? 30.70900 -71.72800 13.16800 1.000 54.01573 334 ALA A CA 1
ATOM 2594 C C . ALA A 1 334 ? 29.34000 -71.82900 13.83600 1.000 56.38680 334 ALA A C 1
ATOM 2595 O O . ALA A 1 334 ? 28.64900 -72.83500 13.61500 1.000 63.42433 334 ALA A O 1
ATOM 2597 N N . GLU A 1 335 ? 28.97900 -70.83100 14.63600 1.000 58.65942 335 GLU A N 1
ATOM 2598 C CA . GLU A 1 335 ? 27.69600 -70.88400 15.38000 1.000 59.25632 335 GLU A CA 1
ATOM 2599 C C . GLU A 1 335 ? 26.54400 -70.97700 14.37500 1.000 64.88687 335 GLU A C 1
ATOM 2600 O O . GLU A 1 335 ? 25.61300 -71.75500 14.62200 1.000 64.81351 335 GLU A O 1
ATOM 2606 N N . THR A 1 336 ? 26.61700 -70.21600 13.28400 1.000 58.98226 336 THR A N 1
ATOM 2607 C CA . THR A 1 336 ? 25.54700 -70.23900 12.25300 1.000 61.63151 336 THR A CA 1
ATOM 2608 C C . THR A 1 336 ? 25.49600 -71.62700 11.60800 1.000 65.23677 336 THR A C 1
ATOM 2609 O O . THR A 1 336 ? 24.40000 -72.20100 11.54600 1.000 63.90103 336 THR A O 1
ATOM 2613 N N . LYS A 1 337 ? 26.64800 -72.15800 11.19600 1.000 62.74717 337 LYS A N 1
ATOM 2614 C CA . LYS A 1 337 ? 26.69700 -73.47000 10.50000 1.000 62.15159 337 LYS A CA 1
ATOM 2615 C C . LYS A 1 337 ? 26.09600 -74.56200 11.38700 1.000 64.50080 337 LYS A C 1
ATOM 2616 O O . LYS A 1 337 ? 25.25800 -75.32600 10.88800 1.000 68.67531 337 LYS A O 1
ATOM 2622 N N . VAL A 1 338 ? 26.52100 -74.63500 12.65000 1.000 67.72265 338 VAL A N 1
ATOM 2623 C CA . VAL A 1 338 ? 26.02600 -75.69900 13.57200 1.000 67.41168 338 VAL A CA 1
ATOM 2624 C C . VAL A 1 338 ? 24.53500 -75.46100 13.82700 1.000 68.03661 338 VAL A C 1
ATOM 2625 O O . VAL A 1 338 ? 23.79400 -76.44900 13.96000 1.000 69.01296 338 VAL A O 1
ATOM 2629 N N . LYS A 1 339 ? 24.11900 -74.19500 13.87900 1.000 71.72211 339 LYS A N 1
ATOM 2630 C CA . LYS A 1 339 ? 22.67900 -73.87900 14.06700 1.000 71.76335 339 LYS A CA 1
ATOM 2631 C C . LYS A 1 339 ? 21.91800 -74.30000 12.80900 1.000 70.73677 339 LYS A C 1
ATOM 2632 O O . LYS A 1 339 ? 20.72400 -74.62900 12.93200 1.000 73.25793 339 LYS A O 1
ATOM 2638 N N . LYS A 1 340 ? 22.58200 -74.30000 11.65000 1.000 70.76479 340 LYS A N 1
ATOM 2639 C CA . LYS A 1 340 ? 21.89000 -74.80600 10.43300 1.000 71.08486 340 LYS A CA 1
ATOM 2640 C C . LYS A 1 340 ? 22.05100 -76.32700 10.36500 1.000 68.83474 340 LYS A C 1
ATOM 2641 O O . LYS A 1 340 ? 21.49300 -76.93600 9.43800 1.000 66.78451 340 LYS A O 1
ATOM 2647 N N . GLY A 1 341 ? 22.79900 -76.91000 11.30200 1.000 67.65060 341 GLY A N 1
ATOM 2648 C CA . GLY A 1 341 ? 22.90900 -78.37900 11.36200 1.000 61.12704 341 GLY A CA 1
ATOM 2649 C C . GLY A 1 341 ? 24.06600 -78.93700 10.55800 1.000 65.96721 341 GLY A C 1
ATOM 2650 O O . GLY A 1 341 ? 23.93500 -80.07400 10.07500 1.000 68.38599 341 GLY A O 1
ATOM 2651 N N . ASP A 1 342 ? 25.16700 -78.19600 10.42300 1.000 63.67454 342 ASP A N 1
ATOM 2652 C CA . ASP A 1 342 ? 26.30300 -78.79200 9.74000 1.000 56.62974 342 ASP A CA 1
ATOM 2653 C C . ASP A 1 342 ? 26.94400 -79.75700 10.72100 1.000 58.22281 342 ASP A C 1
ATOM 2654 O O . ASP A 1 342 ? 26.84400 -79.59300 11.94000 1.000 67.71509 342 ASP A O 1
ATOM 2659 N N . LEU A 1 343 ? 27.63200 -80.75000 10.19100 1.000 52.01462 343 LEU A N 1
ATOM 2660 C CA . LEU A 1 343 ? 28.37300 -81.66900 11.02500 1.000 50.99610 343 LEU A CA 1
ATOM 2661 C C . LEU A 1 343 ? 29.85300 -81.56500 10.74000 1.000 50.80395 343 LEU A C 1
ATOM 2662 O O . LEU A 1 343 ? 30.65800 -82.15700 11.46700 1.000 51.61923 343 LEU A O 1
ATOM 2667 N N . PHE A 1 344 ? 30.22700 -80.84800 9.68600 1.000 47.81482 344 PHE A N 1
ATOM 2668 C CA . PHE A 1 344 ? 31.60900 -80.51800 9.39500 1.000 46.94907 344 PHE A CA 1
ATOM 2669 C C . PHE A 1 344 ? 31.73700 -79.00800 9.28100 1.000 46.94715 344 PHE A C 1
ATOM 2670 O O . PHE A 1 344 ? 31.08300 -78.38200 8.44000 1.000 50.53099 344 PHE A O 1
ATOM 2678 N N . LEU A 1 345 ? 32.55400 -78.42600 10.14800 1.000 47.22139 345 LEU A N 1
ATOM 2679 C CA . LEU A 1 345 ? 32.72700 -76.98200 10.19500 1.000 46.24488 345 LEU A CA 1
ATOM 2680 C C . LEU A 1 345 ? 33.81800 -76.61600 9.20500 1.000 46.18088 345 LEU A C 1
ATOM 2681 O O . LEU A 1 345 ? 35.00900 -76.78000 9.48400 1.000 50.33251 345 LEU A O 1
ATOM 2686 N N . LEU A 1 346 ? 33.42500 -76.07800 8.06200 1.000 49.31857 346 LEU A N 1
ATOM 2687 C CA . LEU A 1 346 ? 34.38400 -75.64600 7.05400 1.000 48.63358 346 LEU A CA 1
ATOM 2688 C C . LEU A 1 346 ? 34.21700 -74.13900 6.97300 1.000 52.13802 346 LEU A C 1
ATOM 2689 O O . LEU A 1 346 ? 33.25500 -73.63800 6.38000 1.000 53.98720 346 LEU A O 1
ATOM 2694 N N . LEU A 1 347 ? 35.16700 -73.43000 7.56100 1.000 50.07294 347 LEU A N 1
ATOM 2695 C CA . LEU A 1 347 ? 35.10700 -71.98700 7.69000 1.000 47.29858 347 LEU A CA 1
ATOM 2696 C C . LEU A 1 347 ? 36.18900 -71.42000 6.79200 1.000 47.12245 347 LEU A C 1
ATOM 2697 O O . LEU A 1 347 ? 37.34200 -71.86000 6.84800 1.000 46.94332 347 LEU A O 1
ATOM 2702 N N . ALA A 1 348 ? 35.82400 -70.44800 5.96800 1.000 53.16201 348 ALA A N 1
ATOM 2703 C CA . ALA A 1 348 ? 36.75500 -69.88100 5.00600 1.000 51.95776 348 ALA A CA 1
ATOM 2704 C C . ALA A 1 348 ? 36.52200 -68.38500 4.95300 1.000 58.07863 348 ALA A C 1
ATOM 2705 O O . ALA A 1 348 ? 35.41100 -67.93200 4.66200 1.000 57.23308 348 ALA A O 1
ATOM 2707 N N . LYS A 1 349 ? 37.56800 -67.62000 5.24700 1.000 60.29103 349 LYS A N 1
ATOM 2708 C CA . LYS A 1 349 ? 37.49300 -66.17300 5.20100 1.000 57.31281 349 LYS A CA 1
ATOM 2709 C C . LYS A 1 349 ? 38.81300 -65.62100 4.68700 1.000 58.37105 349 LYS A C 1
ATOM 2710 O O . LYS A 1 349 ? 39.75000 -66.36500 4.37700 1.000 60.34012 349 LYS A O 1
ATOM 2716 N N . GLU A 1 350 ? 38.87200 -64.29700 4.59300 1.000 64.32149 350 GLU A N 1
ATOM 2717 C CA . GLU A 1 350 ? 40.00600 -63.57200 4.05500 1.000 61.48251 350 GLU A CA 1
ATOM 2718 C C . GLU A 1 350 ? 40.77600 -62.86000 5.15600 1.000 59.56385 350 GLU A C 1
ATOM 2719 O O . GLU A 1 350 ? 40.27200 -62.65300 6.26200 1.000 58.40879 350 GLU A O 1
ATOM 2725 N N . ASN A 1 351 ? 41.99900 -62.44800 4.81900 1.000 58.15714 351 ASN A N 1
ATOM 2726 C CA . ASN A 1 351 ? 42.92100 -61.84700 5.78600 1.000 58.43307 351 ASN A CA 1
ATOM 2727 C C . ASN A 1 351 ? 43.11800 -62.72600 7.02100 1.000 56.70377 351 ASN A C 1
ATOM 2728 O O . ASN A 1 351 ? 43.24100 -62.22700 8.14100 1.000 62.28479 351 ASN A O 1
ATOM 2733 N N . TRP A 1 352 ? 42.99000 -64.04100 6.85200 1.000 49.13102 352 TRP A N 1
ATOM 2734 C CA . TRP A 1 352 ? 43.20900 -64.97800 7.95000 1.000 48.43688 352 TRP A CA 1
ATOM 2735 C C . TRP A 1 352 ? 44.66500 -65.43200 7.94000 1.000 47.87868 352 TRP A C 1
ATOM 2736 O O . TRP A 1 352 ? 45.08700 -66.15600 7.03200 1.000 47.54599 352 TRP A O 1
ATOM 2747 N N . HIS A 1 353 ? 45.42200 -65.03900 8.96300 1.000 48.33156 353 HIS A N 1
ATOM 2748 C CA . HIS A 1 353 ? 46.83600 -65.38500 9.00800 1.000 47.95752 353 HIS A CA 1
ATOM 2749 C C . HIS A 1 353 ? 46.99900 -66.89500 9.13500 1.000 47.81925 353 HIS A C 1
ATOM 2750 O O . HIS A 1 353 ? 46.39500 -67.53000 10.00600 1.000 54.07793 353 HIS A O 1
ATOM 2757 N N . GLU A 1 354 ? 47.83600 -67.46900 8.27800 1.000 51.64421 354 GLU A N 1
ATOM 2758 C CA . GLU A 1 354 ? 47.88300 -68.92000 8.13400 1.000 49.50265 354 GLU A CA 1
ATOM 2759 C C . GLU A 1 354 ? 48.73600 -69.59000 9.19700 1.000 49.35803 354 GLU A C 1
ATOM 2760 O O . GLU A 1 354 ? 48.50300 -70.75900 9.52700 1.000 49.33958 354 GLU A O 1
ATOM 2766 N N . GLY A 1 355 ? 49.74000 -68.88900 9.72400 1.000 49.16831 355 GLY A N 1
ATOM 2767 C CA . GLY A 1 355 ? 50.60900 -69.49000 10.72000 1.000 52.23521 355 GLY A CA 1
ATOM 2768 C C . GLY A 1 355 ? 49.89300 -69.95100 11.97400 1.000 49.41621 355 GLY A C 1
ATOM 2769 O O . GLY A 1 355 ? 50.45100 -70.74600 12.73300 1.000 49.18297 355 GLY A O 1
ATOM 2770 N N . VAL A 1 356 ? 48.69000 -69.44300 12.23400 1.000 43.18781 356 VAL A N 1
ATOM 2771 C CA . VAL A 1 356 ? 47.94600 -69.74200 13.45300 1.000 45.91958 356 VAL A CA 1
ATOM 2772 C C . VAL A 1 356 ? 46.65600 -70.51900 13.16800 1.000 49.62592 356 VAL A C 1
ATOM 2773 O O . VAL A 1 356 ? 45.80600 -70.64800 14.06200 1.000 48.00176 356 VAL A O 1
ATOM 2777 N N . LEU A 1 357 ? 46.43800 -70.96000 11.92300 1.000 42.34135 357 LEU A N 1
ATOM 2778 C CA . LEU A 1 357 ? 45.14700 -71.54800 11.57000 1.000 42.43728 357 LEU A CA 1
ATOM 2779 C C . LEU A 1 357 ? 44.90700 -72.89500 12.24600 1.000 42.33902 357 LEU A C 1
ATOM 2780 O O . LEU A 1 357 ? 43.81600 -73.13300 12.77000 1.000 42.55145 357 LEU A O 1
ATOM 2785 N N . GLY A 1 358 ? 45.91000 -73.77500 12.26800 1.000 43.70548 358 GLY A N 1
ATOM 2786 C CA . GLY A 1 358 ? 45.76600 -75.02600 13.00400 1.000 45.74254 358 GLY A CA 1
ATOM 2787 C C . GLY A 1 358 ? 45.37800 -74.78900 14.44800 1.000 43.98103 358 GLY A C 1
ATOM 2788 O O . GLY A 1 358 ? 44.54700 -75.50500 15.01400 1.000 44.12401 358 GLY A O 1
ATOM 2789 N N . ILE A 1 359 ? 45.97800 -73.77200 15.05900 1.000 46.37716 359 ILE A N 1
ATOM 2790 C CA . ILE A 1 359 ? 45.62300 -73.38400 16.41900 1.000 43.91257 359 ILE A CA 1
ATOM 2791 C C . ILE A 1 359 ? 44.14900 -73.00000 16.49600 1.000 44.24041 359 ILE A C 1
ATOM 2792 O O . ILE A 1 359 ? 43.41400 -73.46400 17.37400 1.000 44.37287 359 ILE A O 1
ATOM 2797 N N . VAL A 1 360 ? 43.70000 -72.13300 15.58400 1.000 45.34529 360 VAL A N 1
ATOM 2798 C CA . VAL A 1 360 ? 42.30800 -71.69000 15.60800 1.000 44.08741 360 VAL A CA 1
ATOM 2799 C C . VAL A 1 360 ? 41.36600 -72.87500 15.44400 1.000 44.07319 360 VAL A C 1
ATOM 2800 O O . VAL A 1 360 ? 40.28600 -72.91400 16.04000 1.000 44.26150 360 VAL A O 1
ATOM 2804 N N . ALA A 1 361 ? 41.76100 -73.86000 14.63100 1.000 47.25104 361 ALA A N 1
ATOM 2805 C CA . ALA A 1 361 ? 40.90700 -75.02400 14.41700 1.000 42.38215 361 ALA A CA 1
ATOM 2806 C C . ALA A 1 361 ? 40.76200 -75.86100 15.68000 1.000 41.83763 361 ALA A C 1
ATOM 2807 O O . ALA A 1 361 ? 39.67300 -76.38000 15.95200 1.000 43.81270 361 ALA A O 1
ATOM 2809 N N . SER A 1 362 ? 41.81000 -75.94200 16.50000 1.000 41.19596 362 SER A N 1
ATOM 2810 C CA . SER A 1 362 ? 41.70800 -76.74100 17.71400 1.000 41.15078 362 SER A CA 1
ATOM 2811 C C . SER A 1 362 ? 40.71400 -76.13300 18.68600 1.000 41.30004 362 SER A C 1
ATOM 2812 O O . SER A 1 362 ? 39.98000 -76.85600 19.36700 1.000 41.32807 362 SER A O 1
ATOM 2815 N N . LYS A 1 363 ? 40.68300 -74.80800 18.76500 1.000 41.40973 363 LYS A N 1
ATOM 2816 C CA . LYS A 1 363 ? 39.70600 -74.14100 19.60900 1.000 41.57522 363 LYS A CA 1
ATOM 2817 C C . LYS A 1 363 ? 38.28400 -74.39300 19.10200 1.000 44.55106 363 LYS A C 1
ATOM 2818 O O . LYS A 1 363 ? 37.33600 -74.46500 19.89200 1.000 45.31060 363 LYS A O 1
ATOM 2824 N N . ILE A 1 364 ? 38.11300 -74.47600 17.77800 1.000 43.14550 364 ILE A N 1
ATOM 2825 C CA . ILE A 1 364 ? 36.80300 -74.76000 17.19800 1.000 41.99774 364 ILE A CA 1
ATOM 2826 C C . ILE A 1 364 ? 36.35000 -76.19100 17.48800 1.000 41.98365 364 ILE A C 1
ATOM 2827 O O . ILE A 1 364 ? 35.17400 -76.42400 17.79700 1.000 42.17895 364 ILE A O 1
ATOM 2832 N N . VAL A 1 365 ? 37.26000 -77.16700 17.42400 1.000 44.67364 365 VAL A N 1
ATOM 2833 C CA . VAL A 1 365 ? 36.82700 -78.54400 17.66100 1.000 46.87146 365 VAL A CA 1
ATOM 2834 C C . VAL A 1 365 ? 36.52000 -78.76000 19.13100 1.000 45.02289 365 VAL A C 1
ATOM 2835 O O . VAL A 1 365 ? 35.57500 -79.47300 19.48700 1.000 45.01858 365 VAL A O 1
ATOM 2839 N N . GLU A 1 366 ? 37.19400 -78.01800 19.99700 1.000 50.37353 366 GLU A N 1
ATOM 2840 C CA . GLU A 1 366 ? 36.95400 -78.18500 21.41900 1.000 49.44874 366 GLU A CA 1
ATOM 2841 C C . GLU A 1 366 ? 35.67200 -77.50000 21.83900 1.000 55.29315 366 GLU A C 1
ATOM 2842 O O . GLU A 1 366 ? 34.94100 -78.01500 22.69200 1.000 54.74245 366 GLU A O 1
ATOM 2848 N N . THR A 1 367 ? 35.31600 -76.42600 21.15500 1.000 47.07814 367 THR A N 1
ATOM 2849 C CA . THR A 1 367 ? 34.11500 -75.69600 21.50700 1.000 45.51869 367 THR A CA 1
ATOM 2850 C C . THR A 1 367 ? 32.87900 -76.36400 20.92800 1.000 47.73864 367 THR A C 1
ATOM 2851 O O . THR A 1 367 ? 31.78400 -76.22700 21.48700 1.000 52.63523 367 THR A O 1
ATOM 2855 N N . PHE A 1 368 ? 33.02500 -77.09100 19.81900 1.000 54.29700 368 PHE A N 1
ATOM 2856 C CA . PHE A 1 368 ? 31.88300 -77.68000 19.14400 1.000 46.49780 368 PHE A CA 1
ATOM 2857 C C . PHE A 1 368 ? 31.93300 -79.19000 19.00900 1.000 46.35779 368 PHE A C 1
ATOM 2858 O O . PHE A 1 368 ? 30.90800 -79.78800 18.66800 1.000 46.52697 368 PHE A O 1
ATOM 2866 N N . ALA A 1 369 ? 33.08400 -79.81900 19.25300 1.000 46.97695 369 ALA A N 1
ATOM 2867 C CA . ALA A 1 369 ? 33.23900 -81.27300 19.15500 1.000 47.97130 369 ALA A CA 1
ATOM 2868 C C . ALA A 1 369 ? 32.96300 -81.78300 17.74200 1.000 48.29952 369 ALA A C 1
ATOM 2869 O O . ALA A 1 369 ? 32.50600 -82.91500 17.56200 1.000 50.03086 369 ALA A O 1
ATOM 2871 N N . LEU A 1 370 ? 33.21100 -80.94100 16.73400 1.000 43.87961 370 LEU A N 1
ATOM 2872 C CA . LEU A 1 370 ? 32.97300 -81.27200 15.34100 1.000 45.08984 370 LEU A CA 1
ATOM 2873 C C . LEU A 1 370 ? 34.27100 -81.11300 14.55900 1.000 43.62951 370 LEU A C 1
ATOM 2874 O O . LEU A 1 370 ? 35.07400 -80.23000 14.87400 1.000 42.65957 370 LEU A O 1
ATOM 2879 N N . PRO A 1 371 ? 34.47800 -81.90600 13.50800 1.000 46.93716 371 PRO A N 1
ATOM 2880 C CA . PRO A 1 371 ? 35.67900 -81.74400 12.67900 1.000 48.29188 371 PRO A CA 1
ATOM 2881 C C . PRO A 1 371 ? 35.62400 -80.45400 11.88400 1.000 47.62093 371 PRO A C 1
ATOM 2882 O O . PRO A 1 371 ? 34.58500 -80.09100 11.33400 1.000 47.54015 371 PRO A O 1
ATOM 2886 N N . THR A 1 372 ? 36.75700 -79.75500 11.83800 1.000 45.11557 372 THR A N 1
ATOM 2887 C CA . THR A 1 372 ? 36.79600 -78.39700 11.31900 1.000 46.26162 372 THR A CA 1
ATOM 2888 C C . THR A 1 372 ? 37.87600 -78.20700 10.26000 1.000 45.93730 372 THR A C 1
ATOM 2889 O O . THR A 1 372 ? 39.00700 -78.67300 10.43500 1.000 45.39797 372 THR A O 1
ATOM 2893 N N . LEU A 1 373 ? 37.51300 -77.53100 9.16100 1.000 45.21904 373 LEU A N 1
ATOM 2894 C CA . LEU A 1 373 ? 38.47100 -76.97700 8.20600 1.000 44.98004 373 LEU A CA 1
ATOM 2895 C C . LEU A 1 373 ? 38.41400 -75.45400 8.26600 1.000 46.24330 373 LEU A C 1
ATOM 2896 O O . LEU A 1 373 ? 37.33600 -74.86300 8.12300 1.000 46.59396 373 LEU A O 1
ATOM 2901 N N . ILE A 1 374 ? 39.57600 -74.82500 8.44800 1.000 43.76901 374 ILE A N 1
ATOM 2902 C CA . ILE A 1 374 ? 39.72700 -73.38200 8.62500 1.000 43.92377 374 ILE A CA 1
ATOM 2903 C C . ILE A 1 374 ? 40.55300 -72.88800 7.45600 1.000 43.66594 374 ILE A C 1
ATOM 2904 O O . ILE A 1 374 ? 41.71200 -73.29400 7.31600 1.000 46.14305 374 ILE A O 1
ATOM 2909 N N . LEU A 1 375 ? 39.97700 -72.06800 6.57600 1.000 46.67441 375 LEU A N 1
ATOM 2910 C CA . LEU A 1 375 ? 40.73100 -71.70300 5.34400 1.000 46.37812 375 LEU A CA 1
ATOM 2911 C C . LEU A 1 375 ? 40.92300 -70.19400 5.19600 1.000 50.14213 375 LEU A C 1
ATOM 2912 O O . LEU A 1 375 ? 40.00900 -69.44200 5.57300 1.000 49.90754 375 LEU A O 1
ATOM 2917 N N . ASN A 1 376 ? 42.06100 -69.78100 4.63400 1.000 50.13999 376 ASN A N 1
ATOM 2918 C CA . ASN A 1 376 ? 42.27600 -68.34500 4.32600 1.000 50.78310 376 ASN A CA 1
ATOM 2919 C C . ASN A 1 376 ? 42.06000 -68.16400 2.82400 1.000 52.33071 376 ASN A C 1
ATOM 2920 O O . ASN A 1 376 ? 42.77700 -68.81200 2.04800 1.000 51.66103 376 ASN A O 1
ATOM 2925 N N . ILE A 1 377 ? 41.10000 -67.32400 2.44300 1.000 58.51980 377 ILE A N 1
ATOM 2926 C CA . ILE A 1 377 ? 40.85000 -67.04600 1.00200 1.000 59.15799 377 ILE A CA 1
ATOM 2927 C C . ILE A 1 377 ? 41.88000 -66.01500 0.53300 1.000 60.86850 377 ILE A C 1
ATOM 2928 O O . ILE A 1 377 ? 41.68800 -64.82100 0.80700 1.000 61.21579 377 ILE A O 1
ATOM 2933 N N . ASP A 1 378 ? 42.93300 -66.45900 -0.15400 1.000 63.98478 378 ASP A N 1
ATOM 2934 C CA . ASP A 1 378 ? 43.94100 -65.51600 -0.71000 1.000 72.57599 378 ASP A CA 1
ATOM 2935 C C . ASP A 1 378 ? 43.57700 -65.20100 -2.16100 1.000 76.13236 378 ASP A C 1
ATOM 2936 O O . ASP A 1 378 ? 43.98700 -65.96200 -3.05200 1.000 75.39694 378 ASP A O 1
ATOM 2941 N N . ARG A 1 379 ? 42.85500 -64.10400 -2.37900 1.000 79.03802 379 ARG A N 1
ATOM 2942 C CA . ARG A 1 379 ? 42.39800 -63.73400 -3.74400 1.000 86.32897 379 ARG A CA 1
ATOM 2943 C C . ARG A 1 379 ? 43.56800 -63.16800 -4.55700 1.000 84.71702 379 ARG A C 1
ATOM 2944 O O . ARG A 1 379 ? 43.37900 -62.94300 -5.76100 1.000 92.37664 379 ARG A O 1
ATOM 2952 N N . GLU A 1 380 ? 44.72100 -62.94800 -3.92400 1.000 85.20789 380 GLU A N 1
ATOM 2953 C CA . GLU A 1 380 ? 45.92000 -62.45100 -4.64500 1.000 84.73087 380 GLU A CA 1
ATOM 2954 C C . GLU A 1 380 ? 46.69900 -63.65200 -5.18000 1.000 81.68998 380 GLU A C 1
ATOM 2955 O O . GLU A 1 380 ? 47.71200 -63.43700 -5.86400 1.000 85.74911 380 GLU A O 1
ATOM 2961 N N . GLN A 1 381 ? 46.24200 -64.86000 -4.85800 1.000 79.31508 381 GLN A N 1
ATOM 2962 C CA . GLN A 1 381 ? 46.91300 -66.09300 -5.34000 1.000 78.23694 381 GLN A CA 1
ATOM 2963 C C . GLN A 1 381 ? 45.81400 -67.09700 -5.68400 1.000 79.95731 381 GLN A C 1
ATOM 2964 O O . GLN A 1 381 ? 46.13600 -68.25900 -5.96800 1.000 74.36357 381 GLN A O 1
ATOM 2970 N N . ASN A 1 382 ? 44.56100 -66.65200 -5.64400 1.000 76.30591 382 ASN A N 1
ATOM 2971 C CA . ASN A 1 382 ? 43.42200 -67.52200 -6.04000 1.000 74.36013 382 ASN A CA 1
ATOM 2972 C C . ASN A 1 382 ? 43.61000 -68.91800 -5.44800 1.000 72.38159 382 ASN A C 1
ATOM 2973 O O . ASN A 1 382 ? 43.35400 -69.89300 -6.16700 1.000 72.55822 382 ASN A O 1
ATOM 2978 N N . HIS A 1 383 ? 44.04200 -68.99900 -4.19100 1.000 72.29537 383 HIS A N 1
ATOM 2979 C CA . HIS A 1 383 ? 44.12900 -70.31600 -3.50800 1.000 67.63687 383 HIS A CA 1
ATOM 2980 C C . HIS A 1 383 ? 43.50300 -70.16300 -2.12400 1.000 69.64452 383 HIS A C 1
ATOM 2981 O O . HIS A 1 383 ? 43.40400 -69.03000 -1.62300 1.000 68.15419 383 HIS A O 1
ATOM 2988 N N . ALA A 1 384 ? 43.04100 -71.26900 -1.55200 1.000 63.48514 384 ALA A N 1
ATOM 2989 C CA . ALA A 1 384 ? 42.50300 -71.23700 -0.17800 1.000 59.54872 384 ALA A CA 1
ATOM 2990 C C . ALA A 1 384 ? 43.35900 -72.17400 0.66700 1.000 56.52432 384 ALA A C 1
ATOM 2991 O O . ALA A 1 384 ? 43.10400 -73.38100 0.64600 1.000 59.67566 384 ALA A O 1
ATOM 2993 N N . LYS A 1 385 ? 44.35700 -71.62100 1.34800 1.000 52.21894 385 LYS A N 1
ATOM 2994 C CA . LYS A 1 385 ? 45.27500 -72.44700 2.16800 1.000 54.15981 385 LYS A CA 1
ATOM 2995 C C . LYS A 1 385 ? 44.79300 -72.40800 3.61400 1.000 52.51833 385 LYS A C 1
ATOM 2996 O O . LYS A 1 385 ? 44.46100 -71.32100 4.09300 1.000 57.67851 385 LYS A O 1
ATOM 3002 N N . GLY A 1 386 ? 44.74800 -73.56100 4.27000 1.000 45.05125 386 GLY A N 1
ATOM 3003 C CA . GLY A 1 386 ? 44.22800 -73.58200 5.64000 1.000 45.49898 386 GLY A CA 1
ATOM 3004 C C . GLY A 1 386 ? 44.63500 -74.81300 6.41700 1.000 45.47869 386 GLY A C 1
ATOM 3005 O O . GLY A 1 386 ? 45.56100 -75.51000 5.98300 1.000 46.59358 386 GLY A O 1
ATOM 3006 N N . SER A 1 387 ? 43.95400 -75.05700 7.53500 1.000 44.41419 387 SER A N 1
ATOM 3007 C CA . SER A 1 387 ? 44.29100 -76.21200 8.39600 1.000 43.69102 387 SER A CA 1
ATOM 3008 C C . SER A 1 387 ? 43.02500 -76.93900 8.84300 1.000 44.00009 387 SER A C 1
ATOM 3009 O O . SER A 1 387 ? 41.94500 -76.35000 8.76800 1.000 44.72768 387 SER A O 1
ATOM 3012 N N . ALA A 1 388 ? 43.17800 -78.17200 9.30100 1.000 41.34010 388 ALA A N 1
ATOM 3013 C CA . ALA A 1 388 ? 42.06200 -79.00900 9.70000 1.000 41.65526 388 ALA A CA 1
ATOM 3014 C C . ALA A 1 388 ? 42.37900 -79.68800 11.01900 1.000 41.45626 388 ALA A C 1
ATOM 3015 O O . ALA A 1 388 ? 43.52700 -80.06300 11.27100 1.000 41.12953 388 ALA A O 1
ATOM 3017 N N . ARG A 1 389 ? 41.35100 -79.84400 11.85200 1.000 41.58796 389 ARG A N 1
ATOM 3018 C CA . ARG A 1 389 ? 41.45900 -80.63900 13.05900 1.000 41.53449 389 ARG A CA 1
ATOM 3019 C C . ARG A 1 389 ? 40.22000 -81.50400 13.16800 1.000 41.71853 389 ARG A C 1
ATOM 3020 O O . ARG A 1 389 ? 39.12600 -81.08800 12.78200 1.000 43.78324 389 ARG A O 1
ATOM 3028 N N . SER A 1 390 ? 40.36700 -82.64100 13.82700 1.000 50.88995 390 SER A N 1
ATOM 3029 C CA . SER A 1 390 ? 39.40600 -83.72900 13.72500 1.000 49.95272 390 SER A CA 1
ATOM 3030 C C . SER A 1 390 ? 38.86900 -84.09500 15.10300 1.000 50.43547 390 SER A C 1
ATOM 3031 O O . SER A 1 390 ? 39.26900 -83.53500 16.12600 1.000 49.86512 390 SER A O 1
ATOM 3034 N N . ILE A 1 391 ? 37.85800 -84.95400 15.10500 1.000 51.32909 391 ILE A N 1
ATOM 3035 C CA . ILE A 1 391 ? 37.45200 -85.68500 16.29400 1.000 50.17641 391 ILE A CA 1
ATOM 3036 C C . ILE A 1 391 ? 37.80300 -87.15700 16.07700 1.000 54.20592 391 ILE A C 1
ATOM 3037 O O . ILE A 1 391 ? 38.01200 -87.60000 14.94400 1.000 56.67538 391 ILE A O 1
ATOM 3042 N N . ASP A 1 392 ? 37.88100 -87.91700 17.17600 1.000 63.59451 392 ASP A N 1
ATOM 3043 C CA . ASP A 1 392 ? 38.31500 -89.31700 17.08300 1.000 65.53841 392 ASP A CA 1
ATOM 3044 C C . ASP A 1 392 ? 37.40900 -90.15200 16.18800 1.000 55.98804 392 ASP A C 1
ATOM 3045 O O . ASP A 1 392 ? 37.89000 -91.00500 15.43200 1.000 63.95811 392 ASP A O 1
ATOM 3050 N N . GLN A 1 393 ? 36.11300 -89.87700 16.22100 1.000 55.37143 393 GLN A N 1
ATOM 3051 C CA . GLN A 1 393 ? 35.16600 -90.69700 15.42800 1.000 55.90220 393 GLN A CA 1
ATOM 3052 C C . GLN A 1 393 ? 35.35300 -90.43500 13.92700 1.000 64.32417 393 GLN A C 1
ATOM 3053 O O . GLN A 1 393 ? 34.61100 -91.04800 13.14400 1.000 71.41043 393 GLN A O 1
ATOM 3059 N N . VAL A 1 394 ? 36.29900 -89.57500 13.53000 1.000 59.27100 394 VAL A N 1
ATOM 3060 C CA . VAL A 1 394 ? 36.44300 -89.21300 12.08400 1.000 55.02408 394 VAL A CA 1
ATOM 3061 C C . VAL A 1 394 ? 37.92300 -89.10900 11.70000 1.000 60.48886 394 VAL A C 1
ATOM 3062 O O . VAL A 1 394 ? 38.66100 -88.41900 12.41700 1.000 63.56518 394 VAL A O 1
ATOM 3066 N N . SER A 1 395 ? 38.32600 -89.72900 10.58700 1.000 59.02017 395 SER A N 1
ATOM 3067 C CA . SER A 1 395 ? 39.72400 -89.58000 10.10000 1.000 52.96253 395 SER A CA 1
ATOM 3068 C C . SER A 1 395 ? 39.78600 -88.42600 9.09900 1.000 56.71750 395 SER A C 1
ATOM 3069 O O . SER A 1 395 ? 39.09300 -88.50100 8.07500 1.000 56.48833 395 SER A O 1
ATOM 3072 N N . MET A 1 396 ? 40.58400 -87.40400 9.39700 1.000 52.79484 396 MET A N 1
ATOM 3073 C CA . MET A 1 396 ? 40.65200 -86.21300 8.51300 1.000 51.55032 396 MET A CA 1
ATOM 3074 C C . MET A 1 396 ? 41.24300 -86.64600 7.17000 1.000 52.89799 396 MET A C 1
ATOM 3075 O O . MET A 1 396 ? 40.90600 -86.02800 6.14600 1.000 48.75402 396 MET A O 1
ATOM 3080 N N . PHE A 1 397 ? 42.06700 -87.69300 7.18000 1.000 51.87122 397 PHE A N 1
ATOM 3081 C CA . PHE A 1 397 ? 42.61100 -88.16400 5.90800 1.000 52.93004 397 PHE A CA 1
ATOM 3082 C C . PHE A 1 397 ? 41.52900 -88.79700 5.03600 1.000 54.24910 397 PHE A C 1
ATOM 3083 O O . PHE A 1 397 ? 41.38900 -88.45000 3.85900 1.000 58.46557 397 PHE A O 1
ATOM 3091 N N . GLU A 1 398 ? 40.77400 -89.75100 5.58600 1.000 55.49859 398 GLU A N 1
ATOM 3092 C CA . GLU A 1 398 ? 39.75500 -90.43900 4.79500 1.000 56.41403 398 GLU A CA 1
ATOM 3093 C C . GLU A 1 398 ? 38.78400 -89.46200 4.15200 1.000 53.49372 398 GLU A C 1
ATOM 3094 O O . GLU A 1 398 ? 38.62300 -89.44000 2.93000 1.000 57.93159 398 GLU A O 1
ATOM 3100 N N . ILE A 1 399 ? 38.13500 -88.62900 4.96400 1.000 49.89602 399 ILE A N 1
ATOM 3101 C CA . ILE A 1 399 ? 37.04100 -87.81000 4.44800 1.000 51.89956 399 ILE A CA 1
ATOM 3102 C C . ILE A 1 399 ? 37.52600 -86.80000 3.42400 1.000 55.48920 399 ILE A C 1
ATOM 3103 O O . ILE A 1 399 ? 36.78500 -86.43800 2.49900 1.000 55.73606 399 ILE A O 1
ATOM 3108 N N . LEU A 1 400 ? 38.79700 -86.42400 3.48400 1.000 54.14974 400 LEU A N 1
ATOM 3109 C CA . LEU A 1 400 ? 39.32500 -85.56000 2.44000 1.000 57.66899 400 LEU A CA 1
ATOM 3110 C C . LEU A 1 400 ? 39.71500 -86.35900 1.21400 1.000 56.75823 400 LEU A C 1
ATOM 3111 O O . LEU A 1 400 ? 39.53500 -85.88100 0.08700 1.000 58.33161 400 LEU A O 1
ATOM 3116 N N . SER A 1 401 ? 40.20600 -87.58300 1.41000 1.000 53.26954 401 SER A N 1
ATOM 3117 C CA . SER A 1 401 ? 40.57600 -88.38000 0.25500 1.000 55.12836 401 SER A CA 1
ATOM 3118 C C . SER A 1 401 ? 39.33400 -88.78500 -0.52100 1.000 59.81262 401 SER A C 1
ATOM 3119 O O . SER A 1 401 ? 39.39400 -88.97200 -1.74100 1.000 62.86607 401 SER A O 1
ATOM 3122 N N . ALA A 1 402 ? 38.19400 -88.86100 0.15900 1.000 54.60261 402 ALA A N 1
ATOM 3123 C CA . ALA A 1 402 ? 36.95800 -89.21500 -0.51200 1.000 54.13385 402 ALA A CA 1
ATOM 3124 C C . ALA A 1 402 ? 36.39200 -88.01400 -1.23800 1.000 57.52087 402 ALA A C 1
ATOM 3125 O O . ALA A 1 402 ? 35.49000 -88.16900 -2.06800 1.000 63.40183 402 ALA A O 1
ATOM 3127 N N . HIS A 1 403 ? 36.88400 -86.81800 -0.90200 1.000 55.66979 403 HIS A N 1
ATOM 3128 C CA . HIS A 1 403 ? 36.44500 -85.57000 -1.51400 1.000 53.71002 403 HIS A CA 1
ATOM 3129 C C . HIS A 1 403 ? 37.60100 -84.89600 -2.23800 1.000 53.89157 403 HIS A C 1
ATOM 3130 O O . HIS A 1 403 ? 37.50700 -83.73200 -2.62800 1.000 52.85822 403 HIS A O 1
ATOM 3137 N N . GLN A 1 404 ? 38.65200 -85.66200 -2.50500 1.000 57.40769 404 GLN A N 1
ATOM 3138 C CA . GLN A 1 404 ? 39.91700 -85.16900 -3.02100 1.000 57.04462 404 GLN A CA 1
ATOM 3139 C C . GLN A 1 404 ? 39.80400 -84.57100 -4.41500 1.000 57.37767 404 GLN A C 1
ATOM 3140 O O . GLN A 1 404 ? 40.75500 -83.92900 -4.87900 1.000 57.27553 404 GLN A O 1
ATOM 3146 N N . GLU A 1 405 ? 38.68900 -84.81200 -5.09900 1.000 58.92514 405 GLU A N 1
ATOM 3147 C CA . GLU A 1 405 ? 38.53800 -84.32800 -6.49900 1.000 56.68362 405 GLU A CA 1
ATOM 3148 C C . GLU A 1 405 ? 38.39900 -82.80600 -6.48500 1.000 59.87035 405 GLU A C 1
ATOM 3149 O O . GLU A 1 405 ? 38.73100 -82.17900 -7.50100 1.000 62.17839 405 GLU A O 1
ATOM 3155 N N . LEU A 1 406 ? 37.93600 -82.24500 -5.36900 1.000 59.95446 406 LEU A N 1
ATOM 3156 C CA . LEU A 1 406 ? 37.72700 -80.78000 -5.25400 1.000 56.50766 406 LEU A CA 1
ATOM 3157 C C . LEU A 1 406 ? 38.95600 -80.15600 -4.59200 1.000 53.93836 406 LEU A C 1
ATOM 3158 O O . LEU A 1 406 ? 39.01200 -78.91900 -4.51800 1.000 55.27946 406 LEU A O 1
ATOM 3163 N N . ILE A 1 407 ? 39.90300 -80.98400 -4.14700 1.000 52.48948 407 ILE A N 1
ATOM 3164 C CA . ILE A 1 407 ? 41.09400 -80.47400 -3.40500 1.000 51.82810 407 ILE A CA 1
ATOM 3165 C C . ILE A 1 407 ? 42.33000 -80.60300 -4.29200 1.000 51.55240 407 ILE A C 1
ATOM 3166 O O . ILE A 1 407 ? 42.49600 -81.65900 -4.91700 1.000 54.15588 407 ILE A O 1
ATOM 3171 N N . ALA A 1 408 ? 43.17600 -79.57700 -4.31000 1.000 50.63871 408 ALA A N 1
ATOM 3172 C CA . ALA A 1 408 ? 44.36500 -79.57800 -5.19100 1.000 51.57274 408 ALA A CA 1
ATOM 3173 C C . ALA A 1 408 ? 45.56200 -80.20700 -4.47600 1.000 52.85274 408 ALA A C 1
ATOM 3174 O O . ALA A 1 408 ? 46.23300 -81.04900 -5.09300 1.000 61.24846 408 ALA A O 1
ATOM 3176 N N . LYS A 1 409 ? 45.81900 -79.80800 -3.22900 1.000 54.51632 409 LYS A N 1
ATOM 3177 C CA . LYS A 1 409 ? 46.93200 -80.41200 -2.45500 1.000 59.25315 409 LYS A CA 1
ATOM 3178 C C . LYS A 1 409 ? 46.53200 -80.55300 -0.98600 1.000 57.20125 409 LYS A C 1
ATOM 3179 O O . LYS A 1 409 ? 46.19300 -79.53000 -0.37300 1.000 56.61459 409 LYS A O 1
ATOM 3185 N N . PHE A 1 410 ? 46.52000 -81.78000 -0.45900 1.000 50.49869 410 PHE A N 1
ATOM 3186 C CA . PHE A 1 410 ? 46.09000 -81.99500 0.94700 1.000 52.75088 410 PHE A CA 1
ATOM 3187 C C . PHE A 1 410 ? 46.99200 -83.04300 1.61100 1.000 56.51140 410 PHE A C 1
ATOM 3188 O O . PHE A 1 410 ? 47.08400 -84.17600 1.09800 1.000 62.60908 410 PHE A O 1
ATOM 3196 N N . GLY A 1 411 ? 47.61700 -82.68800 2.73300 1.000 55.11188 411 GLY A N 1
ATOM 3197 C CA . GLY A 1 411 ? 48.46000 -83.65500 3.46200 1.000 50.75270 411 GLY A CA 1
ATOM 3198 C C . GLY A 1 411 ? 48.23400 -83.58900 4.96100 1.000 55.91217 411 GLY A C 1
ATOM 3199 O O . GLY A 1 411 ? 48.15300 -82.47200 5.49400 1.000 62.42912 411 GLY A O 1
ATOM 3200 N N . GLY A 1 412 ? 48.12400 -84.74800 5.61700 1.000 54.00182 412 GLY A N 1
ATOM 3201 C CA . GLY A 1 412 ? 47.88900 -84.78900 7.07300 1.000 52.60738 412 GLY A CA 1
ATOM 3202 C C . GLY A 1 412 ? 47.60800 -86.20100 7.55400 1.000 58.49488 412 GLY A C 1
ATOM 3203 O O . GLY A 1 412 ? 48.19700 -87.14300 6.98800 1.000 59.00310 412 GLY A O 1
ATOM 3204 N N . HIS A 1 413 ? 46.73500 -86.34600 8.55600 1.000 60.05567 413 HIS A N 1
ATOM 3205 C CA . HIS A 1 413 ? 46.43400 -87.68900 9.12500 1.000 56.17649 413 HIS A CA 1
ATOM 3206 C C . HIS A 1 413 ? 44.99400 -87.72800 9.64800 1.000 58.15784 413 HIS A C 1
ATOM 3207 O O . HIS A 1 413 ? 44.16000 -86.91600 9.19600 1.000 56.36680 413 HIS A O 1
ATOM 3214 N N . HIS A 1 414 ? 44.71200 -88.65100 10.57000 1.000 54.87330 414 HIS A N 1
ATOM 3215 C CA . HIS A 1 414 ? 43.33200 -88.82100 11.10600 1.000 58.40756 414 HIS A CA 1
ATOM 3216 C C . HIS A 1 414 ? 42.90500 -87.61600 11.95000 1.000 57.34099 414 HIS A C 1
ATOM 3217 O O . HIS A 1 414 ? 41.73300 -87.20500 11.82500 1.000 60.24993 414 HIS A O 1
ATOM 3224 N N . MET A 1 415 ? 43.80400 -87.06300 12.77100 1.000 57.82257 415 MET A N 1
ATOM 3225 C CA . MET A 1 415 ? 43.39100 -85.97900 13.70900 1.000 56.91714 415 MET A CA 1
ATOM 3226 C C . MET A 1 415 ? 43.63000 -84.58600 13.11400 1.000 55.73613 415 MET A C 1
ATOM 3227 O O . MET A 1 415 ? 43.01700 -83.62800 13.62300 1.000 53.53163 415 MET A O 1
ATOM 3232 N N . ALA A 1 416 ? 44.48500 -84.46600 12.09400 1.000 52.16421 416 ALA A N 1
ATOM 3233 C CA . ALA A 1 416 ? 44.81300 -83.13000 11.55100 1.000 52.40077 416 ALA A CA 1
ATOM 3234 C C . ALA A 1 416 ? 45.28000 -83.22600 10.09900 1.000 53.34958 416 ALA A C 1
ATOM 3235 O O . ALA A 1 416 ? 45.68500 -84.32600 9.68600 1.000 54.71857 416 ALA A O 1
ATOM 3237 N N . ALA A 1 417 ? 45.24700 -82.10700 9.37000 1.000 45.68843 417 ALA A N 1
ATOM 3238 C CA . ALA A 1 417 ? 45.74100 -82.08700 7.97700 1.000 45.44274 417 ALA A CA 1
ATOM 3239 C C . ALA A 1 417 ? 45.90800 -80.65000 7.47800 1.000 45.48276 417 ALA A C 1
ATOM 3240 O O . ALA A 1 417 ? 45.33000 -79.74500 8.09300 1.000 45.91711 417 ALA A O 1
ATOM 3242 N N . GLY A 1 418 ? 46.67700 -80.46700 6.40200 1.000 49.20234 418 GLY A N 1
ATOM 3243 C CA . GLY A 1 418 ? 46.85400 -79.14200 5.77600 1.000 47.71103 418 GLY A CA 1
ATOM 3244 C C . GLY A 1 418 ? 46.37300 -79.19600 4.34000 1.000 46.29539 418 GLY A C 1
ATOM 3245 O O . GLY A 1 418 ? 46.57800 -80.23800 3.70500 1.000 45.96552 418 GLY A O 1
ATOM 3246 N N . MET A 1 419 ? 45.76400 -78.12200 3.83500 1.000 47.35782 419 MET A N 1
ATOM 3247 C CA . MET A 1 419 ? 45.15500 -78.20800 2.48200 1.000 47.34797 419 MET A CA 1
ATOM 3248 C C . MET A 1 419 ? 45.31100 -76.92000 1.67300 1.000 47.68007 419 MET A C 1
ATOM 3249 O O . MET A 1 419 ? 45.46000 -75.85300 2.28600 1.000 52.27110 419 MET A O 1
ATOM 3254 N N . THR A 1 420 ? 45.30900 -77.04000 0.34400 1.000 52.12213 420 THR A N 1
ATOM 3255 C CA . THR A 1 420 ? 45.32100 -75.85400 -0.55000 1.000 53.60062 420 THR A CA 1
ATOM 3256 C C . THR A 1 420 ? 44.31700 -76.16000 -1.66500 1.000 54.13966 420 THR A C 1
ATOM 3257 O O . THR A 1 420 ? 44.49400 -77.19700 -2.32000 1.000 54.18139 420 THR A O 1
ATOM 3261 N N . MET A 1 421 ? 43.29300 -75.32400 -1.85400 1.000 58.06881 421 MET A N 1
ATOM 3262 C CA . MET A 1 421 ? 42.23300 -75.63900 -2.85100 1.000 56.04327 421 MET A CA 1
ATOM 3263 C C . MET A 1 421 ? 41.81700 -74.38100 -3.61700 1.000 60.53022 421 MET A C 1
ATOM 3264 O O . MET A 1 421 ? 42.50400 -73.35800 -3.48000 1.000 59.96520 421 MET A O 1
ATOM 3269 N N . ASP A 1 422 ? 40.73100 -74.47200 -4.39500 1.000 63.14745 422 ASP A N 1
ATOM 3270 C CA . ASP A 1 422 ? 40.25400 -73.30900 -5.18100 1.000 61.20894 422 ASP A CA 1
ATOM 3271 C C . ASP A 1 422 ? 39.11000 -72.63700 -4.42300 1.000 64.06183 422 ASP A C 1
ATOM 3272 O O . ASP A 1 422 ? 38.28000 -73.36000 -3.85700 1.000 65.75341 422 ASP A O 1
ATOM 3277 N N . ILE A 1 423 ? 39.08000 -71.30400 -4.42400 1.000 63.67016 423 ILE A N 1
ATOM 3278 C CA . ILE A 1 423 ? 38.04300 -70.53700 -3.67700 1.000 64.08874 423 ILE A CA 1
ATOM 3279 C C . ILE A 1 423 ? 36.65700 -70.89000 -4.21700 1.000 66.12875 423 ILE A C 1
ATOM 3280 O O . ILE A 1 423 ? 35.67100 -70.70500 -3.48500 1.000 64.24816 423 ILE A O 1
ATOM 3285 N N . GLU A 1 424 ? 36.58400 -71.38900 -5.44900 1.000 66.99226 424 GLU A N 1
ATOM 3286 C CA . GLU A 1 424 ? 35.25800 -71.63300 -6.07500 1.000 67.88840 424 GLU A CA 1
ATOM 3287 C C . GLU A 1 424 ? 34.74900 -73.02200 -5.68800 1.000 62.97960 424 GLU A C 1
ATOM 3288 O O . GLU A 1 424 ? 33.56000 -73.29900 -5.92500 1.000 60.55233 424 GLU A O 1
ATOM 3294 N N . ASN A 1 425 ? 35.61500 -73.84900 -5.10600 1.000 62.84530 425 ASN A N 1
ATOM 3295 C CA . ASN A 1 425 ? 35.21500 -75.23800 -4.77000 1.000 58.16594 425 ASN A CA 1
ATOM 3296 C C . ASN A 1 425 ? 34.86000 -75.34000 -3.28300 1.000 62.88974 425 ASN A C 1
ATOM 3297 O O . ASN A 1 425 ? 34.43400 -76.43100 -2.87100 1.000 58.86803 425 ASN A O 1
ATOM 3302 N N . ILE A 1 426 ? 35.02200 -74.26400 -2.50500 1.000 58.14238 426 ILE A N 1
ATOM 3303 C CA . ILE A 1 426 ? 34.73700 -74.42200 -1.07900 1.000 59.97001 426 ILE A CA 1
ATOM 3304 C C . ILE A 1 426 ? 33.27200 -74.78500 -0.84500 1.000 61.52998 426 ILE A C 1
ATOM 3305 O O . ILE A 1 426 ? 32.96800 -75.82400 -0.24400 1.000 63.36806 426 ILE A O 1
ATOM 3310 N N . GLU A 1 427 ? 32.33700 -73.95200 -1.33800 1.000 61.20192 427 GLU A N 1
ATOM 3311 C CA . GLU A 1 427 ? 30.91500 -74.25800 -1.14700 1.000 61.56712 427 GLU A CA 1
ATOM 3312 C C . GLU A 1 427 ? 30.54200 -75.64700 -1.64200 1.000 65.51518 427 GLU A C 1
ATOM 3313 O O . GLU A 1 427 ? 29.63700 -76.27600 -1.08300 1.000 70.08022 427 GLU A O 1
ATOM 3319 N N . SER A 1 428 ? 31.23400 -76.15900 -2.66000 1.000 59.91006 428 SER A N 1
ATOM 3320 C CA . SER A 1 428 ? 30.91400 -77.50100 -3.13000 1.000 61.87811 428 SER A CA 1
ATOM 3321 C C . SER A 1 428 ? 31.47100 -78.54400 -2.17800 1.000 60.46624 428 SER A C 1
ATOM 3322 O O . SER A 1 428 ? 30.80900 -79.55400 -1.90600 1.000 63.97427 428 SER A O 1
ATOM 3325 N N . LEU A 1 429 ? 32.65600 -78.29600 -1.61300 1.000 58.65363 429 LEU A N 1
ATOM 3326 C CA . LEU A 1 429 ? 33.30800 -79.29100 -0.71400 1.000 55.56588 429 LEU A CA 1
ATOM 3327 C C . LEU A 1 429 ? 32.56300 -79.39400 0.62000 1.000 55.87134 429 LEU A C 1
ATOM 3328 O O . LEU A 1 429 ? 32.42700 -80.51800 1.12900 1.000 58.59071 429 LEU A O 1
ATOM 3333 N N . ALA A 1 430 ? 32.09800 -78.27000 1.16000 1.000 56.52882 430 ALA A N 1
ATOM 3334 C CA . ALA A 1 430 ? 31.43200 -78.27000 2.48100 1.000 54.15613 430 ALA A CA 1
ATOM 3335 C C . ALA A 1 430 ? 30.24100 -79.22600 2.47400 1.000 55.39445 430 ALA A C 1
ATOM 3336 O O . ALA A 1 430 ? 30.08500 -79.97800 3.44900 1.000 56.24465 430 ALA A O 1
ATOM 3338 N N . GLU A 1 431 ? 29.43100 -79.18500 1.41800 1.000 60.59288 431 GLU A N 1
ATOM 3339 C CA . GLU A 1 431 ? 28.23300 -80.05700 1.33000 1.000 58.92090 431 GLU A CA 1
ATOM 3340 C C . GLU A 1 431 ? 28.68900 -81.51500 1.32000 1.000 57.03211 431 GLU A C 1
ATOM 3341 O O . GLU A 1 431 ? 28.04700 -82.34100 1.98500 1.000 59.84662 431 GLU A O 1
ATOM 3347 N N . GLY A 1 432 ? 29.76600 -81.80500 0.59400 1.000 53.00087 432 GLY A N 1
ATOM 3348 C CA . GLY A 1 432 ? 30.25900 -83.18900 0.50100 1.000 53.18842 432 GLY A CA 1
ATOM 3349 C C . GLY A 1 432 ? 30.66900 -83.72200 1.85700 1.000 55.99377 432 GLY A C 1
ATOM 3350 O O . GLY A 1 432 ? 30.21300 -84.81700 2.22300 1.000 57.90526 432 GLY A O 1
ATOM 3351 N N . LEU A 1 433 ? 31.49600 -82.96800 2.58100 1.000 54.75812 433 LEU A N 1
ATOM 3352 C CA . LEU A 1 433 ? 31.95800 -83.40600 3.92100 1.000 51.09188 433 LEU A CA 1
ATOM 3353 C C . LEU A 1 433 ? 30.73200 -83.56600 4.82400 1.000 53.49636 433 LEU A C 1
ATOM 3354 O O . LEU A 1 433 ? 30.65700 -84.56800 5.54900 1.000 51.49268 433 LEU A O 1
ATOM 3359 N N . ASN A 1 434 ? 29.80100 -82.61500 4.75400 1.000 53.49155 434 ASN A N 1
ATOM 3360 C CA . ASN A 1 434 ? 28.57700 -82.67800 5.59000 1.000 54.19512 434 ASN A CA 1
ATOM 3361 C C . ASN A 1 434 ? 27.82000 -83.96400 5.25600 1.000 59.94424 434 ASN A C 1
ATOM 3362 O O . ASN A 1 434 ? 27.37300 -84.63800 6.19400 1.000 64.64787 434 ASN A O 1
ATOM 3367 N N . LYS A 1 435 ? 27.70000 -84.29100 3.97000 1.000 57.84496 435 LYS A N 1
ATOM 3368 C CA . LYS A 1 435 ? 27.01500 -85.54200 3.55900 1.000 60.03882 435 LYS A CA 1
ATOM 3369 C C . LYS A 1 435 ? 27.73400 -86.74000 4.18100 1.000 63.04897 435 LYS A C 1
ATOM 3370 O O . LYS A 1 435 ? 27.05500 -87.57400 4.80800 1.000 60.66528 435 LYS A O 1
ATOM 3376 N N . TRP A 1 436 ? 29.05800 -86.80700 4.02800 1.000 55.66829 436 TRP A N 1
ATOM 3377 C CA . TRP A 1 436 ? 29.85100 -87.94000 4.57300 1.000 55.96741 436 TRP A CA 1
ATOM 3378 C C . TRP A 1 436 ? 29.63500 -88.02300 6.08500 1.000 58.96479 436 TRP A C 1
ATOM 3379 O O . TRP A 1 436 ? 29.49600 -89.14600 6.60100 1.000 57.10914 436 TRP A O 1
ATOM 3390 N N . MET A 1 437 ? 29.58900 -86.87400 6.75800 1.000 58.17320 437 MET A N 1
ATOM 3391 C CA . MET A 1 437 ? 29.43700 -86.85200 8.23600 1.000 64.91541 437 MET A CA 1
ATOM 3392 C C . MET A 1 437 ? 28.01900 -87.28500 8.62400 1.000 65.17557 437 MET A C 1
ATOM 3393 O O . MET A 1 437 ? 27.88700 -88.03300 9.61000 1.000 64.32128 437 MET A O 1
ATOM 3398 N N . LYS A 1 438 ? 27.00500 -86.83600 7.88200 1.000 64.13229 438 LYS A N 1
ATOM 3399 C CA . LYS A 1 438 ? 25.59300 -87.15300 8.23500 1.000 65.02287 438 LYS A CA 1
ATOM 3400 C C . LYS A 1 438 ? 25.30700 -88.62500 7.92900 1.000 67.78354 438 LYS A C 1
ATOM 3401 O O . LYS A 1 438 ? 24.28600 -89.13600 8.41700 1.000 72.88762 438 LYS A O 1
ATOM 3407 N N . GLU A 1 439 ? 26.16400 -89.27500 7.14400 1.000 66.96747 439 GLU A N 1
ATOM 3408 C CA . GLU A 1 439 ? 25.99500 -90.73000 6.90400 1.000 70.93597 439 GLU A CA 1
ATOM 3409 C C . GLU A 1 439 ? 26.68200 -91.47200 8.05000 1.000 70.57894 439 GLU A C 1
ATOM 3410 O O . GLU A 1 439 ? 26.13000 -92.48400 8.51600 1.000 71.09032 439 GLU A O 1
ATOM 3416 N N . LEU A 1 440 ? 27.84000 -90.97400 8.48400 1.000 67.90934 440 LEU A N 1
ATOM 3417 C CA . LEU A 1 440 ? 28.55500 -91.59200 9.62900 1.000 69.92078 440 LEU A CA 1
ATOM 3418 C C . LEU A 1 440 ? 27.72100 -91.37100 10.89100 1.000 73.39687 440 LEU A C 1
ATOM 3419 O O . LEU A 1 440 ? 27.80100 -92.21100 11.79800 1.000 72.83257 440 LEU A O 1
ATOM 3424 N N . SER A 1 441 ? 26.91800 -90.30300 10.92100 1.000 73.94703 441 SER A N 1
ATOM 3425 C CA . SER A 1 441 ? 26.09500 -89.97700 12.11600 1.000 72.19370 441 SER A CA 1
ATOM 3426 C C . SER A 1 441 ? 25.22300 -91.17700 12.49300 1.000 72.01210 441 SER A C 1
ATOM 3427 O O . SER A 1 441 ? 24.73300 -91.21500 13.63400 1.000 75.01392 441 SER A O 1
ATOM 3430 N N . LYS A 1 442 ? 25.02300 -92.10500 11.55900 1.000 77.19658 442 LYS A N 1
ATOM 3431 C CA . LYS A 1 442 ? 24.22600 -93.32600 11.83200 1.000 74.76607 442 LYS A CA 1
ATOM 3432 C C . LYS A 1 442 ? 25.16200 -94.42300 12.34000 1.000 73.20121 442 LYS A C 1
ATOM 3433 O O . LYS A 1 442 ? 25.09500 -94.74300 13.53900 1.000 76.82457 442 LYS A O 1
ATOM 3439 N N . THR A 1 443 ? 26.00800 -94.96400 11.46200 1.000 74.79774 443 THR A N 1
ATOM 3440 C CA . THR A 1 443 ? 26.94200 -96.00900 11.84400 1.000 73.22044 443 THR A CA 1
ATOM 3441 C C . THR A 1 443 ? 27.79100 -95.60500 13.04300 1.000 77.79638 443 THR A C 1
ATOM 3442 O O . THR A 1 443 ? 28.39500 -96.47900 13.67900 1.000 74.68470 443 THR A O 1
ATOM 3446 N N . THR A 1 444 ? 27.91200 -94.30300 13.32300 1.000 77.56262 444 THR A N 1
ATOM 3447 C CA . THR A 1 444 ? 28.75300 -93.80800 14.41000 1.000 69.48981 444 THR A CA 1
ATOM 3448 C C . THR A 1 444 ? 28.12700 -92.67200 15.22100 1.000 67.87127 444 THR A C 1
ATOM 3449 O O . THR A 1 444 ? 27.38600 -91.83600 14.69300 1.000 74.87321 444 THR A O 1
ATOM 3453 N N . SER A 1 445 ? 28.42200 -92.68400 16.52100 1.000 65.61947 445 SER A N 1
ATOM 3454 C CA . SER A 1 445 ? 28.11400 -91.61000 17.46300 1.000 62.83683 445 SER A CA 1
ATOM 3455 C C . SER A 1 445 ? 29.13300 -90.47700 17.41300 1.000 65.27174 445 SER A C 1
ATOM 3456 O O . SER A 1 445 ? 30.34000 -90.72600 17.44200 1.000 65.05282 445 SER A O 1
ATOM 3459 N N . LEU A 1 446 ? 28.65800 -89.22600 17.39100 1.000 58.71879 446 LEU A N 1
ATOM 3460 C CA . LEU A 1 446 ? 29.54900 -88.06800 17.29400 1.000 59.94288 446 LEU A CA 1
ATOM 3461 C C . LEU A 1 446 ? 29.63900 -87.21500 18.56400 1.000 62.33638 446 LEU A C 1
ATOM 3462 O O . LEU A 1 446 ? 30.22000 -86.12700 18.52500 1.000 62.82307 446 LEU A O 1
ATOM 3467 N N . ASP A 1 447 ? 29.08800 -87.65900 19.66500 1.000 60.79657 447 ASP A N 1
ATOM 3468 C CA . ASP A 1 447 ? 29.07500 -86.84600 20.87700 1.000 59.57283 447 ASP A CA 1
ATOM 3469 C C . ASP A 1 447 ? 30.41100 -86.95600 21.62400 1.000 57.40572 447 ASP A C 1
ATOM 3470 O O . ASP A 1 447 ? 30.97900 -88.04600 21.71500 1.000 53.80673 447 ASP A O 1
ATOM 3475 N N . PRO A 1 448 ? 30.93300 -85.84000 22.14400 1.000 48.28919 448 PRO A N 1
ATOM 3476 C CA . PRO A 1 448 ? 32.24000 -85.86600 22.81600 1.000 47.10730 448 PRO A CA 1
ATOM 3477 C C . PRO A 1 448 ? 32.26100 -86.80000 24.01700 1.000 47.32747 448 PRO A C 1
ATOM 3478 O O . PRO A 1 448 ? 31.30000 -86.87900 24.78700 1.000 52.14513 448 PRO A O 1
ATOM 3482 N N . VAL A 1 449 ? 33.36800 -87.51000 24.16800 1.000 47.03752 449 VAL A N 1
ATOM 3483 C CA . VAL A 1 449 ? 33.57700 -88.39300 25.30200 1.000 47.61591 449 VAL A CA 1
ATOM 3484 C C . VAL A 1 449 ? 34.71700 -87.83500 26.14800 1.000 46.72166 449 VAL A C 1
ATOM 3485 O O . VAL A 1 449 ? 35.52700 -87.02600 25.69000 1.000 47.87799 449 VAL A O 1
ATOM 3489 N N . LYS A 1 450 ? 34.75000 -88.23900 27.41300 1.000 48.76916 450 LYS A N 1
ATOM 3490 C CA . LYS A 1 450 ? 35.90600 -87.99400 28.26100 1.000 48.29246 450 LYS A CA 1
ATOM 3491 C C . LYS A 1 450 ? 36.24000 -89.25800 29.02800 1.000 47.89218 450 LYS A C 1
ATOM 3492 O O . LYS A 1 450 ? 35.34400 -89.88000 29.60600 1.000 48.20845 450 LYS A O 1
ATOM 3498 N N . GLN A 1 451 ? 37.52100 -89.62900 29.07100 1.000 52.63830 451 GLN A N 1
ATOM 3499 C CA . GLN A 1 451 ? 37.92200 -90.78400 29.86100 1.000 54.35046 451 GLN A CA 1
ATOM 3500 C C . GLN A 1 451 ? 38.23100 -90.29900 31.26600 1.000 51.99097 451 GLN A C 1
ATOM 3501 O O . GLN A 1 451 ? 39.03400 -89.38200 31.45000 1.000 54.91008 451 GLN A O 1
ATOM 3507 N N . VAL A 1 452 ? 37.63700 -90.95100 32.25300 1.000 55.12170 452 VAL A N 1
ATOM 3508 C CA . VAL A 1 452 ? 37.86900 -90.61300 33.64800 1.000 53.28860 452 VAL A CA 1
ATOM 3509 C C . VAL A 1 452 ? 38.76300 -91.66200 34.28100 1.000 53.38052 452 VAL A C 1
ATOM 3510 O O . VAL A 1 452 ? 38.41300 -92.84800 34.34200 1.000 56.80109 452 VAL A O 1
ATOM 3514 N N . ASP A 1 453 ? 39.90900 -91.21800 34.78300 1.000 51.91996 453 ASP A N 1
ATOM 3515 C CA . ASP A 1 453 ? 40.88600 -92.17700 35.35200 1.000 52.13975 453 ASP A CA 1
ATOM 3516 C C . ASP A 1 453 ? 40.47400 -92.57700 36.77200 1.000 51.88449 453 ASP A C 1
ATOM 3517 O O . ASP A 1 453 ? 40.45600 -93.78300 37.05000 1.000 56.44466 453 ASP A O 1
ATOM 3522 N N . VAL A 1 454 ? 40.11100 -91.61600 37.62100 1.000 49.70401 454 VAL A N 1
ATOM 3523 C CA . VAL A 1 454 ? 39.86300 -91.97300 39.04900 1.000 49.68646 454 VAL A CA 1
ATOM 3524 C C . VAL A 1 454 ? 38.60800 -91.30800 39.62100 1.000 50.26954 454 VAL A C 1
ATOM 3525 O O . VAL A 1 454 ? 38.29800 -90.18100 39.20800 1.000 52.11184 454 VAL A O 1
ATOM 3529 N N . LEU A 1 455 ? 37.90700 -91.99500 40.52600 1.000 46.68527 455 LEU A N 1
ATOM 3530 C CA . LEU A 1 455 ? 36.77600 -91.36900 41.25500 1.000 47.23679 455 LEU A CA 1
ATOM 3531 C C . LEU A 1 455 ? 37.36800 -90.93700 42.59600 1.000 51.32162 455 LEU A C 1
ATOM 3532 O O . LEU A 1 455 ? 37.63900 -91.82300 43.42500 1.000 54.71692 455 LEU A O 1
ATOM 3537 N N . LEU A 1 456 ? 37.58900 -89.63900 42.79600 1.000 52.38231 456 LEU A N 1
ATOM 3538 C CA . LEU A 1 456 ? 38.29000 -89.18800 44.02700 1.000 51.75522 456 LEU A CA 1
ATOM 3539 C C . LEU A 1 456 ? 37.27800 -88.77300 45.09700 1.000 51.92831 456 LEU A C 1
ATOM 3540 O O . LEU A 1 456 ? 36.22100 -88.22800 44.73700 1.000 52.39071 456 LEU A O 1
ATOM 3545 N N . THR A 1 457 ? 37.60500 -89.03500 46.36300 1.000 54.20287 457 THR A N 1
ATOM 3546 C CA . THR A 1 457 ? 36.71400 -88.65500 47.48700 1.000 53.54715 457 THR A CA 1
ATOM 3547 C C . THR A 1 457 ? 37.31400 -87.43900 48.19500 1.000 54.00881 457 THR A C 1
ATOM 3548 O O . THR A 1 457 ? 38.53500 -87.23300 48.08600 1.000 55.80224 457 THR A O 1
ATOM 3552 N N . GLU A 1 458 ? 36.47900 -86.66800 48.88800 1.000 54.73281 458 GLU A N 1
ATOM 3553 C CA . GLU A 1 458 ? 36.97400 -85.48500 49.63400 1.000 55.01272 458 GLU A CA 1
ATOM 3554 C C . GLU A 1 458 ? 38.09500 -85.90400 50.59100 1.000 55.38721 458 GLU A C 1
ATOM 3555 O O . GLU A 1 458 ? 38.92800 -85.04100 50.91200 1.000 55.01488 458 GLU A O 1
ATOM 3561 N N . ASN A 1 459 ? 38.11500 -87.16300 51.04300 1.000 61.58304 459 ASN A N 1
ATOM 3562 C CA . ASN A 1 459 ? 39.13700 -87.52500 52.01800 1.000 64.37676 459 ASN A CA 1
ATOM 3563 C C . ASN A 1 459 ? 40.49600 -87.77300 51.37400 1.000 64.05036 459 ASN A C 1
ATOM 3564 O O . ASN A 1 459 ? 41.44700 -88.11600 52.08000 1.000 73.08775 459 ASN A O 1
ATOM 3569 N N . ASP A 1 460 ? 40.63000 -87.57800 50.06900 1.000 61.38706 460 ASP A N 1
ATOM 3570 C CA . ASP A 1 460 ? 41.90500 -87.79400 49.40800 1.000 58.43727 460 ASP A CA 1
ATOM 3571 C C . ASP A 1 460 ? 42.57200 -86.48300 49.01800 1.000 56.59151 460 ASP A C 1
ATOM 3572 O O . ASP A 1 460 ? 43.76100 -86.47900 48.67000 1.000 54.16480 460 ASP A O 1
ATOM 3577 N N . ILE A 1 461 ? 41.83700 -85.37700 49.08500 1.000 56.78901 461 ILE A N 1
ATOM 3578 C CA . ILE A 1 461 ? 42.30400 -84.06000 48.67700 1.000 54.50772 461 ILE A CA 1
ATOM 3579 C C . ILE A 1 461 ? 43.13700 -83.46700 49.80500 1.000 55.07461 461 ILE A C 1
ATOM 3580 O O . ILE A 1 461 ? 42.70900 -82.56100 50.52700 1.000 54.34321 461 ILE A O 1
ATOM 3585 N N . THR A 1 462 ? 44.30200 -84.04800 50.01900 1.000 56.92410 462 THR A N 1
ATOM 3586 C CA . THR A 1 462 ? 45.25900 -83.51200 50.96300 1.000 51.61385 462 THR A CA 1
ATOM 3587 C C . THR A 1 462 ? 46.48700 -83.04200 50.20600 1.000 51.49645 462 THR A C 1
ATOM 3588 O O . THR A 1 462 ? 46.86400 -83.62300 49.18200 1.000 55.31590 462 THR A O 1
ATOM 3592 N N . ILE A 1 463 ? 47.11800 -81.99500 50.73700 1.000 54.49482 463 ILE A N 1
ATOM 3593 C CA . ILE A 1 463 ? 48.29500 -81.42800 50.09200 1.000 52.64043 463 ILE A CA 1
ATOM 3594 C C . ILE A 1 463 ? 49.35700 -82.50100 49.92500 1.000 56.63517 463 ILE A C 1
ATOM 3595 O O . ILE A 1 463 ? 50.01500 -82.59400 48.88300 1.000 53.82678 463 ILE A O 1
ATOM 3600 N N . LYS A 1 464 ? 49.51100 -83.35300 50.93300 1.000 56.46770 464 LYS A N 1
ATOM 3601 C CA . LYS A 1 464 ? 50.47200 -84.44000 50.84500 1.000 53.86052 464 LYS A CA 1
ATOM 3602 C C . LYS A 1 464 ? 50.09500 -85.38200 49.71100 1.000 55.83445 464 LYS A C 1
ATOM 3603 O O . LYS A 1 464 ? 50.92800 -85.72400 48.86000 1.000 53.21705 464 LYS A O 1
ATOM 3609 N N . ASN A 1 465 ? 48.83600 -85.82500 49.69200 1.000 52.08854 465 ASN A N 1
ATOM 3610 C CA . ASN A 1 465 ? 48.40100 -86.72600 48.63700 1.000 54.05963 465 ASN A CA 1
ATOM 3611 C C . ASN A 1 465 ? 48.52400 -86.06400 47.26900 1.000 52.99221 465 ASN A C 1
ATOM 3612 O O . ASN A 1 465 ? 48.77900 -86.74700 46.27800 1.000 51.71960 465 ASN A O 1
ATOM 3617 N N . ILE A 1 466 ? 48.41300 -84.73900 47.18700 1.000 49.80746 466 ILE A N 1
ATOM 3618 C CA . ILE A 1 466 ? 48.46700 -84.14100 45.85600 1.000 49.86474 466 ILE A CA 1
ATOM 3619 C C . ILE A 1 466 ? 49.90500 -83.96000 45.36400 1.000 49.91745 466 ILE A C 1
ATOM 3620 O O . ILE A 1 466 ? 50.18200 -84.16900 44.17800 1.000 50.43738 466 ILE A O 1
ATOM 3625 N N . ARG A 1 467 ? 50.87100 -83.69600 46.25200 1.000 57.57733 467 ARG A N 1
ATOM 3626 C CA . ARG A 1 467 ? 52.23500 -83.54100 45.75100 1.000 58.15721 467 ARG A CA 1
ATOM 3627 C C . ARG A 1 467 ? 52.85100 -84.88900 45.46900 1.000 56.34819 467 ARG A C 1
ATOM 3628 O O . ARG A 1 467 ? 53.70100 -85.01400 44.58800 1.000 58.29411 467 ARG A O 1
ATOM 3636 N N . ASP A 1 468 ? 52.51900 -85.89200 46.27900 1.000 57.89860 468 ASP A N 1
ATOM 3637 C CA . ASP A 1 468 ? 53.01500 -87.22100 45.97100 1.000 58.83461 468 ASP A CA 1
ATOM 3638 C C . ASP A 1 468 ? 52.61700 -87.64500 44.57100 1.000 58.55959 468 ASP A C 1
ATOM 3639 O O . ASP A 1 468 ? 53.30100 -88.47200 43.96400 1.000 60.94769 468 ASP A O 1
ATOM 3644 N N . MET A 1 469 ? 51.52200 -87.09700 44.04100 1.000 58.69609 469 MET A N 1
ATOM 3645 C CA . MET A 1 469 ? 51.22600 -87.34400 42.63700 1.000 57.10373 469 MET A CA 1
ATOM 3646 C C . MET A 1 469 ? 52.24400 -86.65800 41.73900 1.000 53.05676 469 MET A C 1
ATOM 3647 O O . MET A 1 469 ? 52.43000 -87.08300 40.59600 1.000 54.24738 469 MET A O 1
ATOM 3652 N N . ASN A 1 470 ? 52.98900 -85.68100 42.26900 1.000 63.46290 470 ASN A N 1
ATOM 3653 C CA . ASN A 1 470 ? 54.05200 -85.07800 41.47400 1.000 62.54338 470 ASN A CA 1
ATOM 3654 C C . ASN A 1 470 ? 55.18600 -86.08000 41.43500 1.000 60.07179 470 ASN A C 1
ATOM 3655 O O . ASN A 1 470 ? 56.23300 -85.79000 40.85300 1.000 66.31304 470 ASN A O 1
ATOM 3660 N N . ARG A 1 471 ? 54.95500 -87.30400 41.90600 1.000 68.37182 471 ARG A N 1
ATOM 3661 C CA . ARG A 1 471 ? 56.01200 -88.34500 41.80600 1.000 63.36798 471 ARG A CA 1
ATOM 3662 C C . ARG A 1 471 ? 55.84800 -89.17600 40.52900 1.000 62.93938 471 ARG A C 1
ATOM 3663 O O . ARG A 1 471 ? 56.85000 -89.76300 40.08900 1.000 62.44338 471 ARG A O 1
ATOM 3671 N N . LEU A 1 472 ? 54.63700 -89.25100 39.97600 1.000 58.30006 472 LEU A N 1
ATOM 3672 C CA . LEU A 1 472 ? 54.39300 -90.10500 38.78300 1.000 55.00141 472 LEU A CA 1
ATOM 3673 C C . LEU A 1 472 ? 54.73700 -89.31100 37.52300 1.000 56.74676 472 LEU A C 1
ATOM 3674 O O . LEU A 1 472 ? 54.77700 -89.90800 36.44100 1.000 56.63354 472 LEU A O 1
ATOM 3679 N N . ARG A 1 473 ? 54.99900 -88.01700 37.67600 1.000 58.60264 473 ARG A N 1
ATOM 3680 C CA . ARG A 1 473 ? 55.34400 -87.14900 36.52300 1.000 58.05989 473 ARG A CA 1
ATOM 3681 C C . ARG A 1 473 ? 56.69000 -87.59700 35.94600 1.000 62.35597 473 ARG A C 1
ATOM 3682 O O . ARG A 1 473 ? 57.54900 -88.01100 36.74000 1.000 68.02054 473 ARG A O 1
ATOM 3690 N N . PRO A 1 474 ? 56.91700 -87.54600 34.61500 1.000 63.22086 474 PRO A N 1
ATOM 3691 C CA . PRO A 1 474 ? 56.14000 -86.69400 33.71000 1.000 59.43515 474 PRO A CA 1
ATOM 3692 C C . PRO A 1 474 ? 54.88900 -87.33800 33.08800 1.000 58.49179 474 PRO A C 1
ATOM 3693 O O . PRO A 1 474 ? 54.91500 -88.51500 32.80600 1.000 56.75434 474 PRO A O 1
ATOM 3697 N N . PHE A 1 475 ? 53.83300 -86.54700 32.89000 1.000 54.66102 475 PHE A N 1
ATOM 3698 C CA . PHE A 1 475 ? 52.58200 -87.05100 32.27000 1.000 54.12538 475 PHE A CA 1
ATOM 3699 C C . PHE A 1 475 ? 52.49100 -86.55600 30.82300 1.000 56.97854 475 PHE A C 1
ATOM 3700 O O . PHE A 1 475 ? 52.90700 -85.41800 30.55500 1.000 52.00359 475 PHE A O 1
ATOM 3708 N N . GLY A 1 476 ? 51.95700 -87.38700 29.92200 1.000 52.84762 476 GLY A N 1
ATOM 3709 C CA . GLY A 1 476 ? 51.80800 -86.98600 28.51100 1.000 52.87819 476 GLY A CA 1
ATOM 3710 C C . GLY A 1 476 ? 51.30200 -88.11800 27.64100 1.000 53.27634 476 GLY A C 1
ATOM 3711 O O . GLY A 1 476 ? 50.63400 -89.00300 28.16300 1.000 57.37536 476 GLY A O 1
ATOM 3712 N N . THR A 1 477 ? 51.60400 -88.09200 26.34600 1.000 54.65171 477 THR A N 1
ATOM 3713 C CA . THR A 1 477 ? 51.07100 -89.11000 25.46100 1.000 56.05941 477 THR A CA 1
ATOM 3714 C C . THR A 1 477 ? 51.52400 -90.48500 25.93300 1.000 62.33266 477 THR A C 1
ATOM 3715 O O . THR A 1 477 ? 52.64200 -90.65000 26.42900 1.000 65.76002 477 THR A O 1
ATOM 3719 N N . ASP A 1 478 ? 50.61900 -91.46400 25.82400 1.000 57.78152 478 ASP A N 1
ATOM 3720 C CA . ASP A 1 478 ? 50.82800 -92.83300 26.28900 1.000 63.76775 478 ASP A CA 1
ATOM 3721 C C . ASP A 1 478 ? 50.97600 -92.94200 27.80800 1.000 63.36969 478 ASP A C 1
ATOM 3722 O O . ASP A 1 478 ? 51.10400 -94.05100 28.33600 1.000 62.88094 478 ASP A O 1
ATOM 3727 N N . PHE A 1 479 ? 51.00400 -91.81500 28.51600 1.000 56.81199 479 PHE A N 1
ATOM 3728 C CA . PHE A 1 479 ? 50.94100 -91.80100 29.98000 1.000 57.53238 479 PHE A CA 1
ATOM 3729 C C . PHE A 1 479 ? 50.18700 -90.54000 30.41500 1.000 57.77370 479 PHE A C 1
ATOM 3730 O O . PHE A 1 479 ? 50.69600 -89.69300 31.14700 1.000 55.50087 479 PHE A O 1
ATOM 3738 N N . SER A 1 480 ? 48.94100 -90.42100 29.95100 1.000 51.88640 480 SER A N 1
ATOM 3739 C CA . SER A 1 480 ? 48.18900 -89.16800 30.00000 1.000 52.79926 480 SER A CA 1
ATOM 3740 C C . SER A 1 480 ? 47.93800 -88.66000 31.42100 1.000 56.19186 480 SER A C 1
ATOM 3741 O O . SER A 1 480 ? 47.86400 -89.42600 32.38300 1.000 55.79922 480 SER A O 1
ATOM 3744 N N . ARG A 1 481 ? 47.78300 -87.33700 31.52900 1.000 58.18736 481 ARG A N 1
ATOM 3745 C CA . ARG A 1 481 ? 47.53400 -86.69600 32.81600 1.000 56.74942 481 ARG A CA 1
ATOM 3746 C C . ARG A 1 481 ? 46.20800 -87.19400 33.38300 1.000 57.91686 481 ARG A C 1
ATOM 3747 O O . ARG A 1 481 ? 45.21400 -87.27800 32.64400 1.000 61.26654 481 ARG A O 1
ATOM 3755 N N . PRO A 1 482 ? 46.12000 -87.51600 34.69700 1.000 57.04033 482 PRO A N 1
ATOM 3756 C CA . PRO A 1 482 ? 44.89200 -88.08200 35.26100 1.000 56.11862 482 PRO A CA 1
ATOM 3757 C C . PRO A 1 482 ? 43.68800 -87.13100 35.28100 1.000 52.12847 482 PRO A C 1
ATOM 3758 O O . PRO A 1 482 ? 43.87600 -85.95800 35.52600 1.000 51.55770 482 PRO A O 1
ATOM 3762 N N . ILE A 1 483 ? 42.49300 -87.65800 35.00400 1.000 54.81743 483 ILE A N 1
ATOM 3763 C CA . ILE A 1 483 ? 41.24800 -86.84500 35.10600 1.000 53.03364 483 ILE A CA 1
ATOM 3764 C C . ILE A 1 483 ? 40.44200 -87.44300 36.25700 1.000 50.27544 483 ILE A C 1
ATOM 3765 O O . ILE A 1 483 ? 40.20800 -88.66100 36.23200 1.000 52.28346 483 ILE A O 1
ATOM 3770 N N . PHE A 1 484 ? 40.04000 -86.62200 37.22400 1.000 52.82939 484 PHE A N 1
ATOM 3771 C CA . PHE A 1 484 ? 39.37000 -87.16500 38.43100 1.000 51.06177 484 PHE A CA 1
ATOM 3772 C C . PHE A 1 484 ? 37.88600 -86.80400 38.43900 1.000 51.88571 484 PHE A C 1
ATOM 3773 O O . PHE A 1 484 ? 37.53100 -85.71300 37.96600 1.000 51.94288 484 PHE A O 1
ATOM 3781 N N . GLU A 1 485 ? 37.05700 -87.70000 38.97700 1.000 50.85352 485 GLU A N 1
ATOM 3782 C CA . GLU A 1 485 ? 35.60500 -87.41800 39.09700 1.000 48.47527 485 GLU A CA 1
ATOM 3783 C C . GLU A 1 485 ? 35.26100 -87.25600 40.57500 1.000 48.48083 485 GLU A C 1
ATOM 3784 O O . GLU A 1 485 ? 35.80800 -88.01100 41.39200 1.000 48.04454 485 GLU A O 1
ATOM 3790 N N . MET A 1 486 ? 34.40900 -86.28600 40.89300 1.000 49.22895 486 MET A N 1
ATOM 3791 C CA . MET A 1 486 ? 33.95700 -86.09300 42.29300 1.000 49.38836 486 MET A CA 1
ATOM 3792 C C . MET A 1 486 ? 32.44200 -85.89800 42.25600 1.000 49.87040 486 MET A C 1
ATOM 3793 O O . MET A 1 486 ? 31.98400 -85.04500 41.48100 1.000 55.48936 486 MET A O 1
ATOM 3798 N N . ASP A 1 487 ? 31.69700 -86.66300 43.05500 1.000 53.23987 487 ASP A N 1
ATOM 3799 C CA . ASP A 1 487 ? 30.21400 -86.61000 42.97900 1.000 51.32283 487 ASP A CA 1
ATOM 3800 C C . ASP A 1 487 ? 29.61100 -86.04000 44.26500 1.000 51.60853 487 ASP A C 1
ATOM 3801 O O . ASP A 1 487 ? 30.37900 -85.74900 45.19400 1.000 52.68325 487 ASP A O 1
ATOM 3806 N N . ASP A 1 488 ? 28.28700 -85.87800 44.29800 1.000 55.64086 488 ASP A N 1
ATOM 3807 C CA . ASP A 1 488 ? 27.58000 -85.34900 45.49700 1.000 56.45430 488 ASP A CA 1
ATOM 3808 C C . ASP A 1 488 ? 28.41900 -84.25300 46.15500 1.000 56.12920 488 ASP A C 1
ATOM 3809 O O . ASP A 1 488 ? 28.73000 -84.38600 47.35100 1.000 55.85738 488 ASP A O 1
ATOM 3814 N N . LEU A 1 489 ? 28.75500 -83.20800 45.40300 1.000 54.43214 489 LEU A N 1
ATOM 3815 C CA . LEU A 1 489 ? 29.51100 -82.09800 45.95300 1.000 54.50984 489 LEU A CA 1
ATOM 3816 C C . LEU A 1 489 ? 28.62300 -80.87300 46.05000 1.000 58.05624 489 LEU A C 1
ATOM 3817 O O . LEU A 1 489 ? 28.08600 -80.40600 45.04000 1.000 66.46768 489 LEU A O 1
ATOM 3822 N N . SER A 1 490 ? 28.53500 -80.32700 47.25200 1.000 60.32711 490 SER A N 1
ATOM 3823 C CA . SER A 1 490 ? 27.77000 -79.12100 47.50500 1.000 59.07032 490 SER A CA 1
ATOM 3824 C C . SER A 1 490 ? 28.48600 -77.90100 46.94900 1.000 59.78365 490 SER A C 1
ATOM 3825 O O . SER A 1 490 ? 29.71900 -77.81900 46.98000 1.000 63.22122 490 SER A O 1
ATOM 3828 N N . VAL A 1 491 ? 27.70700 -76.94200 46.45800 1.000 63.45022 491 VAL A N 1
ATOM 3829 C CA . VAL A 1 491 ? 28.24800 -75.70600 45.89400 1.000 66.47212 491 VAL A CA 1
ATOM 3830 C C . VAL A 1 491 ? 28.22200 -74.70700 47.04500 1.000 65.67038 491 VAL A C 1
ATOM 3831 O O . VAL A 1 491 ? 27.27200 -73.94100 47.20500 1.000 77.02274 491 VAL A O 1
ATOM 3835 N N . SER A 1 492 ? 29.23900 -74.77600 47.90400 1.000 70.40582 492 SER A N 1
ATOM 3836 C CA . SER A 1 492 ? 29.25400 -73.91200 49.11200 1.000 73.52316 492 SER A CA 1
ATOM 3837 C C . SER A 1 492 ? 29.30200 -72.43700 48.70600 1.000 72.84487 492 SER A C 1
ATOM 3838 O O . SER A 1 492 ? 28.35100 -71.70500 49.03400 1.000 84.54091 492 SER A O 1
ATOM 3841 N N . SER A 1 493 ? 30.37000 -72.02500 48.02600 1.000 68.10137 493 SER A N 1
ATOM 3842 C CA . SER A 1 493 ? 30.48300 -70.61800 47.56700 1.000 71.87685 493 SER A CA 1
ATOM 3843 C C . SER A 1 493 ? 30.44500 -70.58500 46.04100 1.000 73.06984 493 SER A C 1
ATOM 3844 O O . SER A 1 493 ? 31.01900 -71.49300 45.42200 1.000 75.09950 493 SER A O 1
ATOM 3847 N N . VAL A 1 494 ? 29.78900 -69.57800 45.47000 1.000 72.01434 494 VAL A N 1
ATOM 3848 C CA . VAL A 1 494 ? 29.78500 -69.43600 43.98500 1.000 65.21856 494 VAL A CA 1
ATOM 3849 C C . VAL A 1 494 ? 30.06400 -67.97000 43.65400 1.000 72.76377 494 VAL A C 1
ATOM 3850 O O . VAL A 1 494 ? 29.47200 -67.09200 44.30500 1.000 85.46132 494 VAL A O 1
ATOM 3854 N N . LYS A 1 495 ? 30.96700 -67.72600 42.70500 1.000 73.03424 495 LYS A N 1
ATOM 3855 C CA . LYS A 1 495 ? 31.31700 -66.33700 42.32200 1.000 67.18777 495 LYS A CA 1
ATOM 3856 C C . LYS A 1 495 ? 31.67600 -66.30200 40.83800 1.000 73.15992 495 LYS A C 1
ATOM 3857 O O . LYS A 1 495 ? 31.96300 -67.37000 40.27200 1.000 72.87099 495 LYS A O 1
ATOM 3863 N N . ALA A 1 496 ? 31.67000 -65.11100 40.24500 1.000 68.35949 496 ALA A N 1
ATOM 3864 C CA . ALA A 1 496 ? 32.10300 -64.96400 38.84100 1.000 66.07937 496 ALA A CA 1
ATOM 3865 C C . ALA A 1 496 ? 33.32400 -64.04600 38.84500 1.000 71.94422 496 ALA A C 1
ATOM 3866 O O . ALA A 1 496 ? 33.17500 -62.87500 39.23200 1.000 76.86525 496 ALA A O 1
ATOM 3868 N N . ILE A 1 497 ? 34.48700 -64.56500 38.45800 1.000 72.05987 497 ILE A N 1
ATOM 3869 C CA . ILE A 1 497 ? 35.73500 -63.75600 38.54600 1.000 68.61138 497 ILE A CA 1
ATOM 3870 C C . ILE A 1 497 ? 36.19900 -63.41500 37.13100 1.000 69.56194 497 ILE A C 1
ATOM 3871 O O . ILE A 1 497 ? 35.75300 -64.08700 36.18700 1.000 72.93221 497 ILE A O 1
ATOM 3876 N N . GLY A 1 498 ? 37.05400 -62.40300 36.99900 1.000 76.71505 498 GLY A N 1
ATOM 3877 C CA . GLY A 1 498 ? 37.51500 -61.96400 35.67100 1.000 78.37091 498 GLY A CA 1
ATOM 3878 C C . GLY A 1 498 ? 37.03100 -60.55900 35.37500 1.000 80.05245 498 GLY A C 1
ATOM 3879 O O . GLY A 1 498 ? 35.99600 -60.16100 35.93600 1.000 80.83647 498 GLY A O 1
ATOM 3880 N N . GLN A 1 499 ? 37.75500 -59.83500 34.52300 1.000 91.73350 499 GLN A N 1
ATOM 3881 C CA . GLN A 1 499 ? 37.33200 -58.46400 34.13800 1.000 93.29797 499 GLN A CA 1
ATOM 3882 C C . GLN A 1 499 ? 35.92300 -58.55000 33.55300 1.000 85.21941 499 GLN A C 1
ATOM 3883 O O . GLN A 1 499 ? 35.07900 -57.71000 33.91000 1.000 90.12849 499 GLN A O 1
ATOM 3889 N N . GLN A 1 500 ? 35.68400 -59.54700 32.70300 1.000 77.81464 500 GLN A N 1
ATOM 3890 C CA . GLN A 1 500 ? 34.35700 -59.69500 32.05400 1.000 82.87706 500 GLN A CA 1
ATOM 3891 C C . GLN A 1 500 ? 33.54200 -60.74700 32.81100 1.000 81.86347 500 GLN A C 1
ATOM 3892 O O . GLN A 1 500 ? 32.53900 -61.22200 32.24900 1.000 80.73154 500 GLN A O 1
ATOM 3898 N N . LYS A 1 501 ? 33.96000 -61.08500 34.03100 1.000 75.91071 501 LYS A N 1
ATOM 3899 C CA . LYS A 1 501 ? 33.23700 -62.09400 34.84400 1.000 71.44459 501 LYS A CA 1
ATOM 3900 C C . LYS A 1 501 ? 32.94800 -63.32300 33.98000 1.000 73.10619 501 LYS A C 1
ATOM 3901 O O . LYS A 1 501 ? 31.76700 -63.67300 33.83200 1.000 72.67037 501 LYS A O 1
ATOM 3907 N N . ASN A 1 502 ? 33.99200 -63.95500 33.44300 1.000 68.48101 502 ASN A N 1
ATOM 3908 C CA . ASN A 1 502 ? 33.80100 -65.12300 32.54600 1.000 71.54082 502 ASN A CA 1
ATOM 3909 C C . ASN A 1 502 ? 34.29200 -66.39900 33.22700 1.000 69.48674 502 ASN A C 1
ATOM 3910 O O . ASN A 1 502 ? 33.87700 -67.48100 32.80100 1.000 67.95033 502 ASN A O 1
ATOM 3915 N N . HIS A 1 503 ? 35.14500 -66.26500 34.23900 1.000 64.81655 503 HIS A N 1
ATOM 3916 C CA . HIS A 1 503 ? 35.64700 -67.44700 34.98400 1.000 62.75039 503 HIS A CA 1
ATOM 3917 C C . HIS A 1 503 ? 34.79600 -67.62200 36.24300 1.000 60.92203 503 HIS A C 1
ATOM 3918 O O . HIS A 1 503 ? 34.31100 -66.61700 36.78000 1.000 60.22166 503 HIS A O 1
ATOM 3925 N N . LEU A 1 504 ? 34.61400 -68.86400 36.69100 1.000 61.08801 504 LEU A N 1
ATOM 3926 C CA . LEU A 1 504 ? 33.73300 -69.10300 37.86000 1.000 57.85082 504 LEU A CA 1
ATOM 3927 C C . LEU A 1 504 ? 34.57400 -69.57000 39.04600 1.000 57.69407 504 LEU A C 1
ATOM 3928 O O . LEU A 1 504 ? 35.35100 -70.52300 38.86800 1.000 57.84826 504 LEU A O 1
ATOM 3933 N N . LYS A 1 505 ? 34.43500 -68.92300 40.20300 1.000 63.69549 505 LYS A N 1
ATOM 3934 C CA . LYS A 1 505 ? 35.15200 -69.36500 41.42900 1.000 61.06144 505 LYS A CA 1
ATOM 3935 C C . LYS A 1 505 ? 34.16000 -70.11900 42.31600 1.000 60.55702 505 LYS A C 1
ATOM 3936 O O . LYS A 1 505 ? 33.03800 -69.62100 42.49400 1.000 64.51118 505 LYS A O 1
ATOM 3942 N N . LEU A 1 506 ? 34.55800 -71.28000 42.83900 1.000 58.33263 506 LEU A N 1
ATOM 3943 C CA . LEU A 1 506 ? 33.60600 -72.10100 43.63200 1.000 61.43223 506 LEU A CA 1
ATOM 3944 C C . LEU A 1 506 ? 34.28800 -72.74700 44.83800 1.000 60.52355 506 LEU A C 1
ATOM 3945 O O . LEU A 1 506 ? 35.51200 -72.95700 44.78100 1.000 59.62729 506 LEU A O 1
ATOM 3950 N N . THR A 1 507 ? 33.52400 -73.02700 45.89200 1.000 62.38419 507 THR A N 1
ATOM 3951 C CA . THR A 1 507 ? 34.05800 -73.77200 47.06300 1.000 63.89298 507 THR A CA 1
ATOM 3952 C C . THR A 1 507 ? 33.24400 -75.06800 47.08000 1.000 58.48999 507 THR A C 1
ATOM 3953 O O . THR A 1 507 ? 32.01100 -74.97300 46.95900 1.000 60.41638 507 THR A O 1
ATOM 3957 N N . LEU A 1 508 ? 33.89000 -76.22900 47.21200 1.000 55.03215 508 LEU A N 1
ATOM 3958 C CA . LEU A 1 508 ? 33.12500 -77.49300 47.03100 1.000 54.98447 508 LEU A CA 1
ATOM 3959 C C . LEU A 1 508 ? 33.09500 -78.41200 48.25000 1.000 54.98924 508 LEU A C 1
ATOM 3960 O O . LEU A 1 508 ? 34.15900 -78.65700 48.83700 1.000 56.04464 508 LEU A O 1
ATOM 3965 N N . GLY A 1 509 ? 31.90700 -78.90200 48.59000 1.000 55.25309 509 GLY A N 1
ATOM 3966 C CA . GLY A 1 509 ? 31.72800 -79.88000 49.62500 1.000 55.06813 509 GLY A CA 1
ATOM 3967 C C . GLY A 1 509 ? 31.55800 -79.25200 50.99200 1.000 57.91470 509 GLY A C 1
ATOM 3968 O O . GLY A 1 509 ? 31.41900 -78.03200 51.16000 1.000 58.23793 509 GLY A O 1
ATOM 3969 N N . GLU A 1 510 ? 31.69700 -80.11300 51.99000 1.000 70.08118 510 GLU A N 1
ATOM 3970 C CA . GLU A 1 510 ? 31.69600 -79.69100 53.37800 1.000 66.83705 510 GLU A CA 1
ATOM 3971 C C . GLU A 1 510 ? 33.10000 -79.31800 53.81900 1.000 62.81503 510 GLU A C 1
ATOM 3972 O O . GLU A 1 510 ? 33.26300 -78.48900 54.72200 1.000 62.80095 510 GLU A O 1
ATOM 3978 N N . SER A 1 511 ? 34.11200 -79.92100 53.19900 1.000 61.43588 511 SER A N 1
ATOM 3979 C CA . SER A 1 511 ? 35.50800 -79.55500 53.39800 1.000 57.39400 511 SER A CA 1
ATOM 3980 C C . SER A 1 511 ? 35.93700 -78.36500 52.54300 1.000 57.54680 511 SER A C 1
ATOM 3981 O O . SER A 1 511 ? 37.13000 -78.05300 52.50500 1.000 57.36474 511 SER A O 1
ATOM 3984 N N . ASN A 1 512 ? 35.00200 -77.75100 51.82100 1.000 60.13962 512 ASN A N 1
ATOM 3985 C CA . ASN A 1 512 ? 35.18400 -76.45700 51.16200 1.000 58.05932 512 ASN A CA 1
ATOM 3986 C C . ASN A 1 512 ? 36.40400 -76.40400 50.23900 1.000 57.93266 512 ASN A C 1
ATOM 3987 O O . ASN A 1 512 ? 37.30200 -75.57300 50.39500 1.000 58.25157 512 ASN A O 1
ATOM 3992 N N . ILE A 1 513 ? 36.44000 -77.33800 49.28300 1.000 55.06537 513 ILE A N 1
ATOM 3993 C CA . ILE A 1 513 ? 37.60700 -77.43800 48.35700 1.000 54.39591 513 ILE A CA 1
ATOM 3994 C C . ILE A 1 513 ? 37.51100 -76.33400 47.30300 1.000 57.72509 513 ILE A C 1
ATOM 3995 O O . ILE A 1 513 ? 36.46900 -76.24600 46.63400 1.000 59.55954 513 ILE A O 1
ATOM 4000 N N . ALA A 1 514 ? 38.56500 -75.53200 47.16500 1.000 51.54472 514 ALA A N 1
ATOM 4001 C CA . ALA A 1 514 ? 38.55800 -74.42200 46.18900 1.000 51.37541 514 ALA A CA 1
ATOM 4002 C C . ALA A 1 514 ? 38.56400 -74.99100 44.77200 1.000 51.92088 514 ALA A C 1
ATOM 4003 O O . ALA A 1 514 ? 39.38000 -75.88500 44.49700 1.000 53.15080 514 ALA A O 1
ATOM 4005 N N . ALA A 1 515 ? 37.68500 -74.47600 43.91200 1.000 53.94035 515 ALA A N 1
ATOM 4006 C CA . ALA A 1 515 ? 37.60700 -74.96700 42.52100 1.000 52.26833 515 ALA A CA 1
ATOM 4007 C C . ALA A 1 515 ? 37.39800 -73.78900 41.56800 1.000 53.20194 515 ALA A C 1
ATOM 4008 O O . ALA A 1 515 ? 36.80800 -72.78300 41.98900 1.000 52.39973 515 ALA A O 1
ATOM 4010 N N . LEU A 1 516 ? 37.86800 -73.93000 40.32800 1.000 51.35522 516 LEU A N 1
ATOM 4011 C CA . LEU A 1 516 ? 37.72200 -72.85200 39.32100 1.000 49.57883 516 LEU A CA 1
ATOM 4012 C C . LEU A 1 516 ? 37.31000 -73.46300 37.98300 1.000 53.30542 516 LEU A C 1
ATOM 4013 O O . LEU A 1 516 ? 37.92200 -74.46900 37.58800 1.000 54.50119 516 LEU A O 1
ATOM 4018 N N . PHE A 1 517 ? 36.30500 -72.88600 37.32500 1.000 53.03963 517 PHE A N 1
ATOM 4019 C CA . PHE A 1 517 ? 35.92900 -73.34900 35.96500 1.000 51.37609 517 PHE A CA 1
ATOM 4020 C C . PHE A 1 517 ? 36.11600 -72.15500 35.02800 1.000 52.96988 517 PHE A C 1
ATOM 4021 O O . PHE A 1 517 ? 35.28800 -71.23200 35.06300 1.000 52.35256 517 PHE A O 1
ATOM 4029 N N . TRP A 1 518 ? 37.18200 -72.17700 34.22900 1.000 56.18221 518 TRP A N 1
ATOM 4030 C CA . TRP A 1 518 ? 37.49000 -71.02000 33.35100 1.000 53.96875 518 TRP A CA 1
ATOM 4031 C C . TRP A 1 518 ? 36.43100 -70.88500 32.25600 1.000 54.55091 518 TRP A C 1
ATOM 4032 O O . TRP A 1 518 ? 35.83900 -71.91300 31.88200 1.000 57.53932 518 TRP A O 1
ATOM 4043 N N . GLN A 1 519 ? 36.20900 -69.66100 31.76900 1.000 57.06193 519 GLN A N 1
ATOM 4044 C CA . GLN A 1 519 ? 35.26000 -69.42800 30.65000 1.000 54.89666 519 GLN A CA 1
ATOM 4045 C C . GLN A 1 519 ? 33.87900 -70.00100 30.98300 1.000 55.70863 519 GLN A C 1
ATOM 4046 O O . GLN A 1 519 ? 33.13400 -70.29700 30.03400 1.000 56.89006 519 GLN A O 1
ATOM 4052 N N . ASN A 1 520 ? 33.56000 -70.21300 32.26000 1.000 55.85641 520 ASN A N 1
ATOM 4053 C CA . ASN A 1 520 ? 32.19500 -70.69700 32.58600 1.000 55.73573 520 ASN A CA 1
ATOM 4054 C C . ASN A 1 520 ? 31.61700 -69.87900 33.74300 1.000 56.68309 520 ASN A C 1
ATOM 4055 O O . ASN A 1 520 ? 30.87000 -70.44800 34.54700 1.000 58.31162 520 ASN A O 1
ATOM 4060 N N . GLY A 1 521 ? 31.91500 -68.58400 33.78200 1.000 58.51688 521 GLY A N 1
ATOM 4061 C CA . GLY A 1 521 ? 31.37800 -67.71000 34.84000 1.000 62.62278 521 GLY A CA 1
ATOM 4062 C C . GLY A 1 521 ? 29.93700 -67.32600 34.56400 1.000 69.03616 521 GLY A C 1
ATOM 4063 O O . GLY A 1 521 ? 29.41800 -66.44800 35.27100 1.000 70.97045 521 GLY A O 1
ATOM 4064 N N . HIS A 1 522 ? 29.31700 -67.95800 33.56800 1.000 65.60345 522 HIS A N 1
ATOM 4065 C CA . HIS A 1 522 ? 27.91700 -67.64300 33.19000 1.000 66.23596 522 HIS A CA 1
ATOM 4066 C C . HIS A 1 522 ? 26.97100 -68.62700 33.86900 1.000 67.61869 522 HIS A C 1
ATOM 4067 O O . HIS A 1 522 ? 25.75100 -68.53200 33.64500 1.000 72.30710 522 HIS A O 1
ATOM 4074 N N . LEU A 1 523 ? 27.51700 -69.53900 34.67200 1.000 64.76523 523 LEU A N 1
ATOM 4075 C CA . LEU A 1 523 ? 26.67500 -70.59000 35.29900 1.000 66.59433 523 LEU A CA 1
ATOM 4076 C C . LEU A 1 523 ? 26.39400 -70.21300 36.75500 1.000 69.41133 523 LEU A C 1
ATOM 4077 O O . LEU A 1 523 ? 25.64500 -70.95200 37.41400 1.000 71.00758 523 LEU A O 1
ATOM 4082 N N . GLU A 1 524 ? 26.95700 -69.09700 37.22200 1.000 70.57691 524 GLU A N 1
ATOM 4083 C CA . GLU A 1 524 ? 26.78800 -68.68100 38.64000 1.000 71.11839 524 GLU A CA 1
ATOM 4084 C C . GLU A 1 524 ? 25.30400 -68.62200 39.00100 1.000 75.41172 524 GLU A C 1
ATOM 4085 O O . GLU A 1 524 ? 24.92200 -69.27000 39.99000 1.000 73.48759 524 GLU A O 1
ATOM 4091 N N . PRO A 1 525 ? 24.44000 -67.90000 38.25500 1.000 77.34691 525 PRO A N 1
ATOM 4092 C CA . PRO A 1 525 ? 23.03800 -67.77400 38.64100 1.000 72.24877 525 PRO A CA 1
ATOM 4093 C C . PRO A 1 525 ? 22.38800 -69.14800 38.84300 1.000 70.41000 525 PRO A C 1
ATOM 4094 O O . PRO A 1 525 ? 21.49400 -69.25000 39.65200 1.000 71.05334 525 PRO A O 1
ATOM 4098 N N . GLU A 1 526 ? 22.84400 -70.15700 38.10300 1.000 70.02313 526 GLU A N 1
ATOM 4099 C CA . GLU A 1 526 ? 22.22000 -71.50400 38.18000 1.000 70.95138 526 GLU A CA 1
ATOM 4100 C C . GLU A 1 526 ? 22.72700 -72.25600 39.41300 1.000 78.01406 526 GLU A C 1
ATOM 4101 O O . GLU A 1 526 ? 21.98000 -73.10800 39.91900 1.000 85.40512 526 GLU A O 1
ATOM 4107 N N . LEU A 1 527 ? 23.94100 -71.95400 39.87500 1.000 70.22162 527 LEU A N 1
ATOM 4108 C CA . LEU A 1 527 ? 24.53100 -72.71000 41.01200 1.000 77.32360 527 LEU A CA 1
ATOM 4109 C C . LEU A 1 527 ? 24.39700 -71.91500 42.31500 1.000 79.63291 527 LEU A C 1
ATOM 4110 O O . LEU A 1 527 ? 24.87300 -72.40500 43.35000 1.000 81.46738 527 LEU A O 1
ATOM 4115 N N . GLN A 1 528 ? 23.77200 -70.73800 42.26700 1.000 81.51755 528 GLN A N 1
ATOM 4116 C CA . GLN A 1 528 ? 23.55300 -69.93300 43.49900 1.000 79.61889 528 GLN A CA 1
ATOM 4117 C C . GLN A 1 528 ? 22.72800 -70.75200 44.49300 1.000 83.02860 528 GLN A C 1
ATOM 4118 O O . GLN A 1 528 ? 23.19300 -70.94700 45.62900 1.000 86.49015 528 GLN A O 1
ATOM 4124 N N . ASP A 1 529 ? 21.56000 -71.23100 44.06500 1.000 84.03400 529 ASP A N 1
ATOM 4125 C CA . ASP A 1 529 ? 20.73600 -72.09300 44.94500 1.000 83.76577 529 ASP A CA 1
ATOM 4126 C C . ASP A 1 529 ? 21.60800 -73.25800 45.41300 1.000 84.06187 529 ASP A C 1
ATOM 4127 O O . ASP A 1 529 ? 22.32400 -73.82300 44.57000 1.000 91.65383 529 ASP A O 1
ATOM 4132 N N . GLU A 1 530 ? 21.56700 -73.56200 46.70600 1.000 81.51171 530 GLU A N 1
ATOM 4133 C CA . GLU A 1 530 ? 22.33400 -74.71500 47.23500 1.000 84.49749 530 GLU A CA 1
ATOM 4134 C C . GLU A 1 530 ? 21.91800 -75.97100 46.47100 1.000 87.08258 530 GLU A C 1
ATOM 4135 O O . GLU A 1 530 ? 20.73500 -76.33800 46.56200 1.000 80.85377 530 GLU A O 1
ATOM 4141 N N . GLN A 1 531 ? 22.85900 -76.60200 45.76100 1.000 85.32926 531 GLN A N 1
ATOM 4142 C CA . GLN A 1 531 ? 22.54000 -77.79100 44.92900 1.000 77.35015 531 GLN A CA 1
ATOM 4143 C C . GLN A 1 531 ? 23.74900 -78.71900 44.87200 1.000 70.78998 531 GLN A C 1
ATOM 4144 O O . GLN A 1 531 ? 24.86500 -78.21200 44.75800 1.000 72.16680 531 GLN A O 1
ATOM 4150 N N . PRO A 1 532 ? 23.56900 -80.05200 44.93400 1.000 65.13011 532 PRO A N 1
ATOM 4151 C CA . PRO A 1 532 ? 24.68400 -80.98600 44.79000 1.000 68.36931 532 PRO A CA 1
ATOM 4152 C C . PRO A 1 532 ? 25.12900 -81.13800 43.32700 1.000 64.25081 532 PRO A C 1
ATOM 4153 O O . PRO A 1 532 ? 24.29000 -81.32000 42.47700 1.000 63.14588 532 PRO A O 1
ATOM 4157 N N . ILE A 1 533 ? 26.43400 -81.05800 43.06900 1.000 55.54373 533 ILE A N 1
ATOM 4158 C CA . ILE A 1 533 ? 26.93100 -81.12100 41.66700 1.000 56.30994 533 ILE A CA 1
ATOM 4159 C C . ILE A 1 533 ? 28.03000 -82.17200 41.54000 1.000 54.70580 533 ILE A C 1
ATOM 4160 O O . ILE A 1 533 ? 28.81500 -82.32000 42.47800 1.000 56.28966 533 ILE A O 1
ATOM 4165 N N . ASN A 1 534 ? 28.03800 -82.89800 40.42500 1.000 56.48104 534 ASN A N 1
ATOM 4166 C CA . ASN A 1 534 ? 29.11800 -83.87600 40.14800 1.000 54.90226 534 ASN A CA 1
ATOM 4167 C C . ASN A 1 534 ? 30.15000 -83.13200 39.30400 1.000 53.39242 534 ASN A C 1
ATOM 4168 O O . ASN A 1 534 ? 29.74700 -82.24300 38.55300 1.000 54.55958 534 ASN A O 1
ATOM 4173 N N . ILE A 1 535 ? 31.42400 -83.47500 39.43000 1.000 50.68923 535 ILE A N 1
ATOM 4174 C CA . ILE A 1 535 ? 32.46300 -82.66500 38.74000 1.000 47.26954 535 ILE A CA 1
ATOM 4175 C C . ILE A 1 535 ? 33.52600 -83.55700 38.10500 1.000 46.70289 535 ILE A C 1
ATOM 4176 O O . ILE A 1 535 ? 33.68200 -84.69600 38.55300 1.000 46.34583 535 ILE A O 1
ATOM 4181 N N . LEU A 1 536 ? 34.17900 -83.05800 37.05900 1.000 47.68372 536 LEU A N 1
ATOM 4182 C CA . LEU A 1 536 ? 35.31900 -83.76800 36.43700 1.000 46.80810 536 LEU A CA 1
ATOM 4183 C C . LEU A 1 536 ? 36.45400 -82.75000 36.44100 1.000 46.68204 536 LEU A C 1
ATOM 4184 O O . LEU A 1 536 ? 36.17600 -81.59800 36.11200 1.000 48.54661 536 LEU A O 1
ATOM 4189 N N . GLY A 1 537 ? 37.67200 -83.13700 36.80900 1.000 46.54556 537 GLY A N 1
ATOM 4190 C CA . GLY A 1 537 ? 38.74500 -82.13500 36.72700 1.000 46.41411 537 GLY A CA 1
ATOM 4191 C C . GLY A 1 537 ? 40.11000 -82.60100 37.17900 1.000 45.91083 537 GLY A C 1
ATOM 4192 O O . GLY A 1 537 ? 40.27800 -83.80000 37.41500 1.000 46.67311 537 GLY A O 1
ATOM 4193 N N . SER A 1 538 ? 41.05100 -81.66600 37.26700 1.000 48.25765 538 SER A N 1
ATOM 4194 C CA . SER A 1 538 ? 42.43500 -81.97100 37.69200 1.000 47.83610 538 SER A CA 1
ATOM 4195 C C . SER A 1 538 ? 42.65300 -81.40000 39.09300 1.000 48.21509 538 SER A C 1
ATOM 4196 O O . SER A 1 538 ? 41.93800 -80.46800 39.46600 1.000 48.72785 538 SER A O 1
ATOM 4199 N N . VAL A 1 539 ? 43.61700 -81.94900 39.82700 1.000 53.43034 539 VAL A N 1
ATOM 4200 C CA . VAL A 1 539 ? 43.90400 -81.39900 41.18000 1.000 54.22636 539 VAL A CA 1
ATOM 4201 C C . VAL A 1 539 ? 45.31500 -80.80900 41.18400 1.000 51.00651 539 VAL A C 1
ATOM 4202 O O . VAL A 1 539 ? 46.25300 -81.50300 40.76200 1.000 54.92402 539 VAL A O 1
ATOM 4206 N N . GLN A 1 540 ? 45.45900 -79.59900 41.72400 1.000 52.74459 540 GLN A N 1
ATOM 4207 C CA . GLN A 1 540 ? 46.79200 -78.95300 41.82600 1.000 50.57484 540 GLN A CA 1
ATOM 4208 C C . GLN A 1 540 ? 46.88500 -78.24400 43.17900 1.000 53.97587 540 GLN A C 1
ATOM 4209 O O . GLN A 1 540 ? 45.89200 -78.27800 43.92600 1.000 53.56439 540 GLN A O 1
ATOM 4215 N N . ILE A 1 541 ? 48.03400 -77.63600 43.48000 1.000 58.83811 541 ILE A N 1
ATOM 4216 C CA . ILE A 1 541 ? 48.18300 -76.85900 44.74600 1.000 59.41665 541 ILE A CA 1
ATOM 4217 C C . ILE A 1 541 ? 48.43500 -75.38900 44.40000 1.000 58.07712 541 ILE A C 1
ATOM 4218 O O . ILE A 1 541 ? 49.44700 -75.10800 43.74300 1.000 62.12705 541 ILE A O 1
ATOM 4223 N N . ASN A 1 542 ? 47.54200 -74.49600 44.82800 1.000 67.49620 542 ASN A N 1
ATOM 4224 C CA . ASN A 1 542 ? 47.74800 -73.04300 44.60000 1.000 72.56525 542 ASN A CA 1
ATOM 4225 C C . ASN A 1 542 ? 48.42900 -72.46300 45.84100 1.000 75.08905 542 ASN A C 1
ATOM 4226 O O . ASN A 1 542 ? 47.95300 -72.74100 46.95400 1.000 78.78257 542 ASN A O 1
ATOM 4231 N N . GLU A 1 543 ? 49.50600 -71.69800 45.65200 1.000 89.73120 543 GLU A N 1
ATOM 4232 C CA . GLU A 1 543 ? 50.27200 -71.16900 46.81200 1.000 91.36126 543 GLU A CA 1
ATOM 4233 C C . GLU A 1 543 ? 50.08100 -69.65300 46.91100 1.000 91.32098 543 GLU A C 1
ATOM 4234 O O . GLU A 1 543 ? 50.40900 -68.95400 45.93600 1.000 87.18125 543 GLU A O 1
ATOM 4240 N N . TRP A 1 544 ? 49.56800 -69.17700 48.05000 1.000 102.90797 544 TRP A N 1
ATOM 4241 C CA . TRP A 1 544 ? 49.36700 -67.71800 48.26400 1.000 105.34818 544 TRP A CA 1
ATOM 4242 C C . TRP A 1 544 ? 50.03200 -67.28600 49.57500 1.000 106.57740 544 TRP A C 1
ATOM 4243 O O . TRP A 1 544 ? 49.76300 -67.92500 50.60700 1.000 99.41500 544 TRP A O 1
ATOM 4254 N N . ASN A 1 545 ? 50.86500 -66.24400 49.52700 1.000 106.15497 545 ASN A N 1
ATOM 4255 C CA . ASN A 1 545 ? 51.53200 -65.72500 50.75200 1.000 98.91348 545 ASN A CA 1
ATOM 4256 C C . ASN A 1 545 ? 52.20300 -66.88500 51.49500 1.000 99.09745 545 ASN A C 1
ATOM 4257 O O . ASN A 1 545 ? 52.14200 -66.89900 52.73600 1.000 105.72691 545 ASN A O 1
ATOM 4262 N N . GLY A 1 546 ? 52.81100 -67.81800 50.75900 1.000 92.75393 546 GLY A N 1
ATOM 4263 C CA . GLY A 1 546 ? 53.52100 -68.94400 51.39300 1.000 96.30411 546 GLY A CA 1
ATOM 4264 C C . GLY A 1 546 ? 52.57100 -70.03800 51.84500 1.000 98.96087 546 GLY A C 1
ATOM 4265 O O . GLY A 1 546 ? 53.05800 -71.10300 52.26700 1.000 100.13392 546 GLY A O 1
ATOM 4266 N N . ASN A 1 547 ? 51.26400 -69.79000 51.75500 1.000 92.35803 547 ASN A N 1
ATOM 4267 C CA . ASN A 1 547 ? 50.25900 -70.78900 52.20100 1.000 89.59381 547 ASN A CA 1
ATOM 4268 C C . ASN A 1 547 ? 49.84700 -71.65500 51.00800 1.000 87.91590 547 ASN A C 1
ATOM 4269 O O . ASN A 1 547 ? 49.24800 -71.11200 50.06500 1.000 90.18657 547 ASN A O 1
ATOM 4274 N N . GLN A 1 548 ? 50.16500 -72.95000 51.05900 1.000 78.33401 548 GLN A N 1
ATOM 4275 C CA . GLN A 1 548 ? 49.77900 -73.88200 49.96900 1.000 78.62580 548 GLN A CA 1
ATOM 4276 C C . GLN A 1 548 ? 48.35200 -74.37500 50.22200 1.000 75.42013 548 GLN A C 1
ATOM 4277 O O . GLN A 1 548 ? 48.02700 -74.66500 51.38700 1.000 72.00336 548 GLN A O 1
ATOM 4283 N N . SER A 1 549 ? 47.54200 -74.45800 49.16600 1.000 65.43678 549 SER A N 1
ATOM 4284 C CA . SER A 1 549 ? 46.13200 -74.89700 49.31200 1.000 65.29409 549 SER A CA 1
ATOM 4285 C C . SER A 1 549 ? 45.72400 -75.77000 48.12200 1.000 67.25459 549 SER A C 1
ATOM 4286 O O . SER A 1 549 ? 46.12100 -75.45000 46.99100 1.000 68.40675 549 SER A O 1
ATOM 4289 N N . PRO A 1 550 ? 44.93400 -76.84400 48.33400 1.000 63.46507 550 PRO A N 1
ATOM 4290 C CA . PRO A 1 550 ? 44.45700 -77.68800 47.23500 1.000 58.75224 550 PRO A CA 1
ATOM 4291 C C . PRO A 1 550 ? 43.43800 -76.96900 46.34000 1.000 57.67317 550 PRO A C 1
ATOM 4292 O O . PRO A 1 550 ? 42.54400 -76.34500 46.86800 1.000 67.04723 550 PRO A O 1
ATOM 4296 N N . GLN A 1 551 ? 43.59800 -77.07700 45.01800 1.000 53.01149 551 GLN A N 1
ATOM 4297 C CA . GLN A 1 551 ? 42.67100 -76.40000 44.07000 1.000 54.67967 551 GLN A CA 1
ATOM 4298 C C . GLN A 1 551 ? 42.27000 -77.36600 42.95300 1.000 53.14465 551 GLN A C 1
ATOM 4299 O O . GLN A 1 551 ? 43.11800 -78.17000 42.53900 1.000 53.94622 551 GLN A O 1
ATOM 4305 N N . ILE A 1 552 ? 41.02300 -77.27700 42.48900 1.000 47.11251 552 ILE A N 1
ATOM 4306 C CA . ILE A 1 552 ? 40.51300 -78.18200 41.41900 1.000 46.71004 552 ILE A CA 1
ATOM 4307 C C . ILE A 1 552 ? 40.18700 -77.34800 40.18000 1.000 46.90311 552 ILE A C 1
ATOM 4308 O O . ILE A 1 552 ? 39.36000 -76.43300 40.29600 1.000 47.46991 552 ILE A O 1
ATOM 4313 N N . ILE A 1 553 ? 40.82900 -77.64500 39.04900 1.000 43.77178 553 ILE A N 1
ATOM 4314 C CA . ILE A 1 553 ? 40.47200 -76.94900 37.78200 1.000 43.84903 553 ILE A CA 1
ATOM 4315 C C . ILE A 1 553 ? 39.39400 -77.80100 37.11400 1.000 45.19479 553 ILE A C 1
ATOM 4316 O O . ILE A 1 553 ? 39.72900 -78.89800 36.64400 1.000 47.57553 553 ILE A O 1
ATOM 4321 N N . ILE A 1 554 ? 38.15200 -77.31500 37.10000 1.000 43.80087 554 ILE A N 1
ATOM 4322 C CA . ILE A 1 554 ? 37.01600 -78.12400 36.56600 1.000 43.93723 554 ILE A CA 1
ATOM 4323 C C . ILE A 1 554 ? 37.08000 -78.17400 35.03800 1.000 43.78740 554 ILE A C 1
ATOM 4324 O O . ILE A 1 554 ? 37.48300 -77.16800 34.43400 1.000 43.74032 554 ILE A O 1
ATOM 4329 N N . GLN A 1 555 ? 36.72400 -79.31800 34.45200 1.000 46.11286 555 GLN A N 1
ATOM 4330 C CA . GLN A 1 555 ? 36.68700 -79.46000 32.97500 1.000 45.98871 555 GLN A CA 1
ATOM 4331 C C . GLN A 1 555 ? 35.23400 -79.69100 32.55900 1.000 47.01005 555 GLN A C 1
ATOM 4332 O O . GLN A 1 555 ? 34.87600 -79.29200 31.44000 1.000 47.19392 555 GLN A O 1
ATOM 4338 N N . ASP A 1 556 ? 34.43900 -80.31200 33.43100 1.000 46.24823 556 ASP A N 1
ATOM 4339 C CA . ASP A 1 556 ? 33.04400 -80.55200 33.12100 1.000 46.74826 556 ASP A CA 1
ATOM 4340 C C . ASP A 1 556 ? 32.28300 -80.66400 34.42400 1.000 47.24543 556 ASP A C 1
ATOM 4341 O O . ASP A 1 556 ? 32.84100 -81.00800 35.47100 1.000 46.54413 556 ASP A O 1
ATOM 4346 N N . ILE A 1 557 ? 31.01100 -80.31400 34.35000 1.000 49.74884 557 ILE A N 1
ATOM 4347 C CA . ILE A 1 557 ? 30.21200 -80.11500 35.53500 1.000 50.17229 557 ILE A CA 1
ATOM 4348 C C . ILE A 1 557 ? 28.79700 -80.62000 35.25900 1.000 51.57940 557 ILE A C 1
ATOM 4349 O O . ILE A 1 557 ? 28.15200 -80.20300 34.29200 1.000 55.80033 557 ILE A O 1
ATOM 4354 N N . ALA A 1 558 ? 28.29100 -81.47000 36.15300 1.000 52.82378 558 ALA A N 1
ATOM 4355 C CA . ALA A 1 558 ? 26.92000 -82.00400 36.00200 1.000 53.18790 558 ALA A CA 1
ATOM 4356 C C . ALA A 1 558 ? 26.15600 -81.87800 37.32100 1.000 54.24540 558 ALA A C 1
ATOM 4357 O O . ALA A 1 558 ? 26.80100 -81.95100 38.37400 1.000 57.31063 558 ALA A O 1
ATOM 4359 N N . MET A 1 559 ? 24.83500 -81.70200 37.26000 1.000 56.63306 559 MET A N 1
ATOM 4360 C CA . MET A 1 559 ? 24.00700 -81.67000 38.49500 1.000 56.71224 559 MET A CA 1
ATOM 4361 C C . MET A 1 559 ? 23.73200 -83.11700 38.91600 1.000 62.80202 559 MET A C 1
ATOM 4362 O O . MET A 1 559 ? 23.30100 -83.89800 38.05200 1.000 62.38799 559 MET A O 1
ATOM 4367 N N . ASN A 1 560 ? 23.95200 -83.45900 40.18900 1.000 62.59528 560 ASN A N 1
ATOM 4368 C CA . ASN A 1 560 ? 23.81700 -84.86800 40.65400 1.000 61.87976 560 ASN A CA 1
ATOM 4369 C C . ASN A 1 560 ? 22.35700 -85.33400 40.58900 1.000 64.14325 560 ASN A C 1
ATOM 4370 O O . ASN A 1 560 ? 22.14300 -86.55400 40.47500 1.000 61.92531 560 ASN A O 1
ATOM 4375 N N . GLU A 1 561 ? 21.39400 -84.41400 40.66400 1.000 71.88298 561 GLU A N 1
ATOM 4376 C CA . GLU A 1 561 ? 19.96300 -84.82200 40.71500 1.000 74.73242 561 GLU A CA 1
ATOM 4377 C C . GLU A 1 561 ? 19.61300 -85.69400 39.50200 1.000 73.06743 561 GLU A C 1
ATOM 4378 O O . GLU A 1 561 ? 19.88300 -85.26400 38.36600 1.000 77.21137 561 GLU A O 1
ATOM 4384 N N . GLN A 1 562 ? 19.02000 -86.86600 39.76100 1.000 69.34603 562 GLN A N 1
ATOM 4385 C CA . GLN A 1 562 ? 18.49000 -87.77200 38.71000 1.000 66.41158 562 GLN A CA 1
ATOM 4386 C C . GLN A 1 562 ? 16.96400 -87.77100 38.79700 1.000 64.69179 562 GLN A C 1
ATOM 4387 O O . GLN A 1 562 ? 16.44400 -88.26400 39.81200 1.000 67.63554 562 GLN A O 1
ATOM 4393 N N . GLN A 1 563 ? 16.27500 -87.26000 37.77500 1.000 59.55538 563 GLN A N 1
ATOM 4394 C CA . GLN A 1 563 ? 14.79400 -87.13600 37.85100 1.000 60.16291 563 GLN A CA 1
ATOM 4395 C C . GLN A 1 563 ? 14.10800 -88.27000 37.08300 1.000 60.63369 563 GLN A C 1
ATOM 4396 O O . GLN A 1 563 ? 14.49600 -88.51800 35.92900 1.000 62.82342 563 GLN A O 1
ATOM 4402 N N . ILE A 1 564 ? 13.12300 -88.92000 37.70400 1.000 57.28594 564 ILE A N 1
ATOM 4403 C CA . ILE A 1 564 ? 12.37700 -89.99900 37.06900 1.000 59.16645 564 ILE A CA 1
ATOM 4404 C C . ILE A 1 564 ? 10.89700 -89.63700 37.10300 1.000 56.02533 564 ILE A C 1
ATOM 4405 O O . ILE A 1 564 ? 10.32300 -89.46300 38.18600 1.000 57.75960 564 ILE A O 1
ATOM 4410 N N . LEU A 1 565 ? 10.27900 -89.54300 35.92800 1.000 52.97562 565 LEU A N 1
ATOM 4411 C CA . LEU A 1 565 ? 8.94900 -88.97600 35.75800 1.000 53.28699 565 LEU A CA 1
ATOM 4412 C C . LEU A 1 565 ? 7.97800 -90.04100 35.26800 1.000 53.23782 565 LEU A C 1
ATOM 4413 O O . LEU A 1 565 ? 8.31900 -90.84700 34.39600 1.000 53.45819 565 LEU A O 1
ATOM 4418 N N . ASP A 1 566 ? 6.76300 -90.03400 35.81400 1.000 53.35901 566 ASP A N 1
ATOM 4419 C CA . ASP A 1 566 ? 5.74900 -91.02900 35.48000 1.000 53.36933 566 ASP A CA 1
ATOM 4420 C C . ASP A 1 566 ? 4.82500 -90.46300 34.40700 1.000 53.62932 566 ASP A C 1
ATOM 4421 O O . ASP A 1 566 ? 3.94300 -89.64800 34.69800 1.000 58.19670 566 ASP A O 1
ATOM 4426 N N . TYR A 1 567 ? 5.00400 -90.98300 33.19400 1.000 54.35730 567 TYR A N 1
ATOM 4427 C CA . TYR A 1 567 ? 4.12000 -90.62300 32.06700 1.000 59.60682 567 TYR A CA 1
ATOM 4428 C C . TYR A 1 567 ? 3.50100 -91.94200 31.61800 1.000 55.88323 567 TYR A C 1
ATOM 4429 O O . TYR A 1 567 ? 3.05500 -92.03400 30.46900 1.000 62.88949 567 TYR A O 1
ATOM 4438 N N . ARG A 1 568 ? 3.44000 -92.91700 32.52400 1.000 53.31829 568 ARG A N 1
ATOM 4439 C CA . ARG A 1 568 ? 2.95400 -94.27900 32.17300 1.000 56.96791 568 ARG A CA 1
ATOM 4440 C C . ARG A 1 568 ? 1.52200 -94.23600 31.64700 1.000 63.52136 568 ARG A C 1
ATOM 4441 O O . ARG A 1 568 ? 1.02100 -95.29300 31.23600 1.000 74.85462 568 ARG A O 1
ATOM 4449 N N . SER A 1 569 ? 0.88500 -93.07500 31.67200 1.000 67.20838 569 SER A N 1
ATOM 4450 C CA . SER A 1 569 ? -0.46700 -92.95700 31.08100 1.000 68.76264 569 SER A CA 1
ATOM 4451 C C . SER A 1 569 ? -0.59800 -91.57500 30.44700 1.000 71.72434 569 SER A C 1
ATOM 4452 O O . SER A 1 569 ? -1.73000 -91.17500 30.14700 1.000 80.10593 569 SER A O 1
ATOM 4455 N N . LYS A 1 570 ? 0.52500 -90.88400 30.25600 1.000 67.02837 570 LYS A N 1
ATOM 4456 C CA . LYS A 1 570 ? 0.49200 -89.50200 29.71800 1.000 66.29661 570 LYS A CA 1
ATOM 4457 C C . LYS A 1 570 ? 1.46600 -89.43600 28.54200 1.000 63.31550 570 LYS A C 1
ATOM 4458 O O . LYS A 1 570 ? 2.18000 -88.43700 28.41700 1.000 67.65926 570 LYS A O 1
ATOM 4464 N N . ARG A 1 571 ? 1.44800 -90.45400 27.69100 1.000 68.02397 571 ARG A N 1
ATOM 4465 C CA . ARG A 1 571 ? 2.40800 -90.54400 26.56200 1.000 68.12366 571 ARG A CA 1
ATOM 4466 C C . ARG A 1 571 ? 2.34000 -89.29500 25.69000 1.000 71.19838 571 ARG A C 1
ATOM 4467 O O . ARG A 1 571 ? 3.40300 -88.81100 25.27600 1.000 75.13031 571 ARG A O 1
ATOM 4475 N N . LYS A 1 572 ? 1.14100 -88.79200 25.42600 1.000 69.16382 572 LYS A N 1
ATOM 4476 C CA . LYS A 1 572 ? 1.00700 -87.64200 24.50100 1.000 65.11417 572 LYS A CA 1
ATOM 4477 C C . LYS A 1 572 ? 1.46800 -86.36200 25.19700 1.000 68.29495 572 LYS A C 1
ATOM 4478 O O . LYS A 1 572 ? 1.47500 -85.31600 24.53700 1.000 77.01332 572 LYS A O 1
ATOM 4484 N N . SER A 1 573 ? 1.84900 -86.44000 26.47100 1.000 67.73638 573 SER A N 1
ATOM 4485 C CA . SER A 1 573 ? 2.18600 -85.20300 27.21700 1.000 63.65568 573 SER A CA 1
ATOM 4486 C C . SER A 1 573 ? 3.69700 -85.07200 27.41500 1.000 62.32629 573 SER A C 1
ATOM 4487 O O . SER A 1 573 ? 4.11100 -84.25400 28.24300 1.000 63.11295 573 SER A O 1
ATOM 4490 N N . LEU A 1 574 ? 4.48200 -85.84200 26.66400 1.000 64.78632 574 LEU A N 1
ATOM 4491 C CA . LEU A 1 574 ? 5.96000 -85.75600 26.79600 1.000 63.65225 574 LEU A CA 1
ATOM 4492 C C . LEU A 1 574 ? 6.41000 -84.33100 26.46900 1.000 61.77875 574 LEU A C 1
ATOM 4493 O O . LEU A 1 574 ? 5.86800 -83.74400 25.52000 1.000 63.88921 574 LEU A O 1
ATOM 4498 N N . PRO A 1 575 ? 7.39600 -83.74400 27.18700 1.000 60.36859 575 PRO A N 1
ATOM 4499 C CA . PRO A 1 575 ? 7.75700 -82.35000 26.95100 1.000 60.59971 575 PRO A CA 1
ATOM 4500 C C . PRO A 1 575 ? 8.63600 -82.18200 25.71000 1.000 68.59268 575 PRO A C 1
ATOM 4501 O O . PRO A 1 575 ? 9.27200 -81.15500 25.59000 1.000 70.06532 575 PRO A O 1
ATOM 4505 N N . PHE A 1 576 ? 8.65100 -83.17800 24.82500 1.000 75.19773 576 PHE A N 1
ATOM 4506 C CA . PHE A 1 576 ? 9.55800 -83.10700 23.65300 1.000 76.10130 576 PHE A CA 1
ATOM 4507 C C . PHE A 1 576 ? 8.91700 -83.75800 22.42500 1.000 79.68292 576 PHE A C 1
ATOM 4508 O O . PHE A 1 576 ? 7.98100 -84.55700 22.58600 1.000 76.64284 576 PHE A O 1
ATOM 4516 N N . THR A 1 577 ? 9.40200 -83.39800 21.23500 1.000 88.43287 577 THR A N 1
ATOM 4517 C CA . THR A 1 577 ? 8.91000 -84.03000 19.98400 1.000 81.65813 577 THR A CA 1
ATOM 4518 C C . THR A 1 577 ? 9.72900 -85.30100 19.75000 1.000 83.38792 577 THR A C 1
ATOM 4519 O O . THR A 1 577 ? 10.92000 -85.29000 20.08600 1.000 86.76151 577 THR A O 1
ATOM 4523 N N . GLU A 1 578 ? 9.11500 -86.34400 19.19900 1.000 83.03010 578 GLU A N 1
ATOM 4524 C CA . GLU A 1 578 ? 9.81100 -87.64400 19.01700 1.000 84.97304 578 GLU A CA 1
ATOM 4525 C C . GLU A 1 578 ? 11.11200 -87.44500 18.23100 1.000 92.15598 578 GLU A C 1
ATOM 4526 O O . GLU A 1 578 ? 12.11200 -88.10500 18.57600 1.000 89.20195 578 GLU A O 1
ATOM 4532 N N . ASN A 1 579 ? 11.10800 -86.52700 17.26500 1.000 89.64068 579 ASN A N 1
ATOM 4533 C CA . ASN A 1 579 ? 12.34100 -86.21100 16.50100 1.000 88.45537 579 ASN A CA 1
ATOM 4534 C C . ASN A 1 579 ? 13.05400 -85.03700 17.17600 1.000 95.35149 579 ASN A C 1
ATOM 4535 O O . ASN A 1 579 ? 13.08200 -83.95000 16.57500 1.000 97.35247 579 ASN A O 1
ATOM 4540 N N . ASP A 1 580 ? 13.60500 -85.24500 18.37700 1.000 90.44377 580 ASP A N 1
ATOM 4541 C CA . ASP A 1 580 ? 14.23800 -84.12100 19.11900 1.000 94.99538 580 ASP A CA 1
ATOM 4542 C C . ASP A 1 580 ? 15.75100 -84.33800 19.22700 1.000 97.84987 580 ASP A C 1
ATOM 4543 O O . ASP A 1 580 ? 16.42300 -83.42400 19.73700 1.000 100.88420 580 ASP A O 1
ATOM 4548 N N . GLU A 1 581 ? 16.25700 -85.49900 18.80200 1.000 92.75227 581 GLU A N 1
ATOM 4549 C CA . GLU A 1 581 ? 17.72600 -85.74800 18.78500 1.000 92.13045 581 GLU A CA 1
ATOM 4550 C C . GLU A 1 581 ? 18.27400 -85.80000 20.21400 1.000 96.88078 581 GLU A C 1
ATOM 4551 O O . GLU A 1 581 ? 18.89500 -86.81900 20.56500 1.000 98.79938 581 GLU A O 1
ATOM 4557 N N . ASN A 1 582 ? 18.06100 -84.74500 21.00100 1.000 91.50219 582 ASN A N 1
ATOM 4558 C CA . ASN A 1 582 ? 18.62100 -84.68400 22.37600 1.000 92.85688 582 ASN A CA 1
ATOM 4559 C C . ASN A 1 582 ? 17.95900 -85.75800 23.24200 1.000 91.56460 582 ASN A C 1
ATOM 4560 O O . ASN A 1 582 ? 18.52900 -86.09500 24.29600 1.000 86.63700 582 ASN A O 1
ATOM 4565 N N . ILE A 1 583 ? 16.81900 -86.28800 22.79500 1.000 86.81569 583 ILE A N 1
ATOM 4566 C CA . ILE A 1 583 ? 16.07000 -87.29500 23.60100 1.000 84.16295 583 ILE A CA 1
ATOM 4567 C C . ILE A 1 583 ? 16.28800 -88.68300 22.99500 1.000 83.06908 583 ILE A C 1
ATOM 4568 O O . ILE A 1 583 ? 16.12500 -88.82000 21.77000 1.000 81.22664 583 ILE A O 1
ATOM 4573 N N . VAL A 1 584 ? 16.65800 -89.66200 23.82500 1.000 76.90396 584 VAL A N 1
ATOM 4574 C CA . VAL A 1 584 ? 16.85000 -91.05900 23.33700 1.000 75.50831 584 VAL A CA 1
ATOM 4575 C C . VAL A 1 584 ? 15.55800 -91.84000 23.60400 1.000 74.06382 584 VAL A C 1
ATOM 4576 O O . VAL A 1 584 ? 15.00700 -91.71600 24.71000 1.000 74.92097 584 VAL A O 1
ATOM 4580 N N . VAL A 1 585 ? 15.07000 -92.57400 22.60200 1.000 72.43204 585 VAL A N 1
ATOM 4581 C CA . VAL A 1 585 ? 13.79300 -93.32900 22.75000 1.000 71.53763 585 VAL A CA 1
ATOM 4582 C C . VAL A 1 585 ? 14.11500 -94.82300 22.79600 1.000 69.37039 585 VAL A C 1
ATOM 4583 O O . VAL A 1 585 ? 14.51600 -95.36900 21.75900 1.000 73.70249 585 VAL A O 1
ATOM 4587 N N . LEU A 1 586 ? 13.94000 -95.44900 23.96000 1.000 71.25688 586 LEU A N 1
ATOM 4588 C CA . LEU A 1 586 ? 14.21500 -96.90200 24.10500 1.000 72.67227 586 LEU A CA 1
ATOM 4589 C C . LEU A 1 586 ? 12.95400 -97.68300 23.72700 1.000 70.90443 586 LEU A C 1
ATOM 4590 O O . LEU A 1 586 ? 11.94400 -97.54700 24.43800 1.000 70.58588 586 LEU A O 1
ATOM 4595 N N . ILE A 1 587 ? 13.01700 -98.46200 22.64300 1.000 70.96127 587 ILE A N 1
ATOM 4596 C CA . ILE A 1 587 ? 11.81200 -99.19000 22.14700 1.000 70.34661 587 ILE A CA 1
ATOM 4597 C C . ILE A 1 587 ? 12.12500 -100.68600 22.05200 1.000 68.56555 587 ILE A C 1
ATOM 4598 O O . ILE A 1 587 ? 13.26200 -101.07200 22.37100 1.000 67.41417 587 ILE A O 1
ATOM 4603 N N . HIS A 1 588 ? 11.13800 -101.48900 21.64600 1.000 68.68970 588 HIS A N 1
ATOM 4604 C CA . HIS A 1 588 ? 11.33800 -102.96000 21.52600 1.000 76.18180 588 HIS A CA 1
ATOM 4605 C C . HIS A 1 588 ? 10.94500 -103.41600 20.11600 1.000 78.79824 588 HIS A C 1
ATOM 4606 O O . HIS A 1 588 ? 10.18500 -102.70600 19.42600 1.000 76.83659 588 HIS A O 1
ATOM 4613 N N . PRO A 1 589 ? 11.42600 -104.58800 19.65200 1.000 78.18520 589 PRO A N 1
ATOM 4614 C CA . PRO A 1 589 ? 11.17700 -105.05300 18.27600 1.000 82.50963 589 PRO A CA 1
ATOM 4615 C C . PRO A 1 589 ? 9.76400 -104.91000 17.68900 1.000 78.40505 589 PRO A C 1
ATOM 4616 O O . PRO A 1 589 ? 9.66700 -104.64800 16.51200 1.000 84.39395 589 PRO A O 1
ATOM 4620 N N . LYS A 1 590 ? 8.71800 -105.08600 18.49500 1.000 84.87791 590 LYS A N 1
ATOM 4621 C CA . LYS A 1 590 ? 7.33000 -105.06000 17.95500 1.000 86.50516 590 LYS A CA 1
ATOM 4622 C C . LYS A 1 590 ? 7.11600 -103.78100 17.14200 1.000 83.08923 590 LYS A C 1
ATOM 4623 O O . LYS A 1 590 ? 6.22600 -103.78400 16.27300 1.000 80.93510 590 LYS A O 1
ATOM 4629 N N . SER A 1 591 ? 7.89200 -102.73200 17.42400 1.000 84.88958 591 SER A N 1
ATOM 4630 C CA . SER A 1 591 ? 7.78300 -101.46100 16.66500 1.000 81.09200 591 SER A CA 1
ATOM 4631 C C . SER A 1 591 ? 8.99500 -101.29900 15.74600 1.000 80.95589 591 SER A C 1
ATOM 4632 O O . SER A 1 591 ? 10.08400 -101.77100 16.12000 1.000 79.43943 591 SER A O 1
ATOM 4635 N N . ASP A 1 592 ? 8.80500 -100.64900 14.59700 1.000 82.1121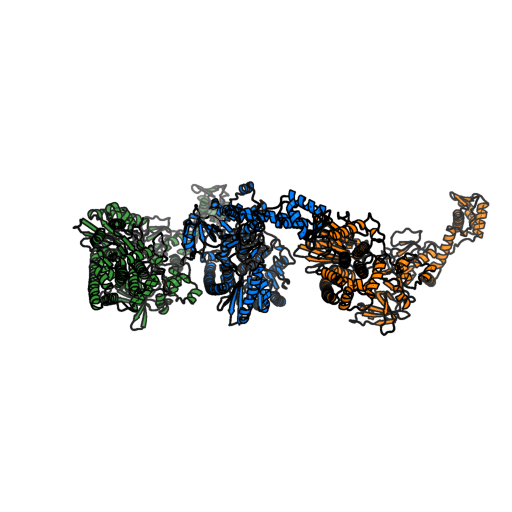5 592 ASP A N 1
ATOM 4636 C CA . ASP A 1 592 ? 9.92200 -100.42100 13.64200 1.000 93.45503 592 ASP A CA 1
ATOM 4637 C C . ASP A 1 592 ? 10.66900 -99.13800 14.02500 1.000 92.56337 592 ASP A C 1
ATOM 4638 O O . ASP A 1 592 ? 10.00000 -98.15500 14.38900 1.000 89.07152 592 ASP A O 1
ATOM 4643 N N . LYS A 1 593 ? 12.00300 -99.15500 13.95000 1.000 89.61263 593 LYS A N 1
ATOM 4644 C CA . LYS A 1 593 ? 12.79000 -97.92500 14.22700 1.000 88.28842 593 LYS A CA 1
ATOM 4645 C C . LYS A 1 593 ? 12.45600 -96.89500 13.14900 1.000 87.38584 593 LYS A C 1
ATOM 4646 O O . LYS A 1 593 ? 12.79000 -97.14100 11.97800 1.000 92.21976 593 LYS A O 1
ATOM 4652 N N . VAL A 1 594 ? 11.81600 -95.79300 13.53700 1.000 88.60840 594 VAL A N 1
ATOM 4653 C CA . VAL A 1 594 ? 11.43100 -94.73900 12.55500 1.000 90.13349 594 VAL A CA 1
ATOM 4654 C C . VAL A 1 594 ? 12.45700 -93.60400 12.62900 1.000 96.53327 594 VAL A C 1
ATOM 4655 O O . VAL A 1 594 ? 12.83900 -93.08700 11.56300 1.000 99.26468 594 VAL A O 1
ATOM 4659 N N . ASN A 1 595 ? 12.89100 -93.24300 13.84000 1.000 94.56370 595 ASN A N 1
ATOM 4660 C CA . ASN A 1 595 ? 13.85800 -92.12900 14.02000 1.000 86.73039 595 ASN A CA 1
ATOM 4661 C C . ASN A 1 595 ? 15.17800 -92.68100 14.56500 1.000 86.17507 595 ASN A C 1
ATOM 4662 O O . ASN A 1 595 ? 15.17900 -93.82000 15.06500 1.000 85.93209 595 ASN A O 1
ATOM 4667 N N . ALA A 1 596 ? 16.25800 -91.90300 14.45900 1.000 86.07832 596 ALA A N 1
ATOM 4668 C CA . ALA A 1 596 ? 17.57100 -92.33400 14.98900 1.000 80.59458 596 ALA A CA 1
ATOM 4669 C C . ALA A 1 596 ? 17.51500 -92.33700 16.51500 1.000 89.33460 596 ALA A C 1
ATOM 4670 O O . ALA A 1 596 ? 18.26500 -93.11200 17.13100 1.000 93.40594 596 ALA A O 1
ATOM 4672 N N . ASN A 1 597 ? 16.66100 -91.48900 17.09200 1.000 83.70614 597 ASN A N 1
ATOM 4673 C CA . ASN A 1 597 ? 16.49400 -91.45900 18.56600 1.000 81.33846 597 ASN A CA 1
ATOM 4674 C C . ASN A 1 597 ? 16.01400 -92.83500 19.01800 1.000 80.88525 597 ASN A C 1
ATOM 4675 O O . ASN A 1 597 ? 16.45000 -93.29000 20.08900 1.000 81.22658 597 ASN A O 1
ATOM 4680 N N . GLU A 1 598 ? 15.16700 -93.47400 18.21000 1.000 82.19051 598 GLU A N 1
ATOM 4681 C CA . GLU A 1 598 ? 14.58000 -94.78100 18.60300 1.000 85.09698 598 GLU A CA 1
ATOM 4682 C C . GLU A 1 598 ? 15.66000 -95.86200 18.57400 1.000 81.26435 598 GLU A C 1
ATOM 4683 O O . GLU A 1 598 ? 15.99700 -96.31800 17.47300 1.000 90.04980 598 GLU A O 1
ATOM 4689 N N . TYR A 1 599 ? 16.16700 -96.25100 19.74400 1.000 80.61025 599 TYR A N 1
ATOM 4690 C CA . TYR A 1 599 ? 17.16900 -97.34600 19.82300 1.000 85.27171 599 TYR A CA 1
ATOM 4691 C C . TYR A 1 599 ? 16.59000 -98.47700 20.68000 1.000 87.63082 599 TYR A C 1
ATOM 4692 O O . TYR A 1 599 ? 16.03300 -98.18500 21.74900 1.000 87.30571 599 TYR A O 1
ATOM 4701 N N . TYR A 1 600 ? 16.70600 -99.72400 20.21900 1.000 81.20221 600 TYR A N 1
ATOM 4702 C CA . TYR A 1 600 ? 16.09100 -100.86700 20.94300 1.000 72.48612 600 TYR A CA 1
ATOM 4703 C C . TYR A 1 600 ? 16.79500 -101.10500 22.27900 1.000 74.33440 600 TYR A C 1
ATOM 4704 O O . TYR A 1 600 ? 17.93500 -100.64500 22.45500 1.000 76.09854 600 TYR A O 1
ATOM 4713 N N . TYR A 1 601 ? 16.12400 -101.81400 23.18800 1.000 72.86543 601 TYR A N 1
ATOM 4714 C CA . TYR A 1 601 ? 16.72700 -102.14200 24.50400 1.000 71.39082 601 TYR A CA 1
ATOM 4715 C C . TYR A 1 601 ? 17.91800 -103.07700 24.28900 1.000 74.51552 601 TYR A C 1
ATOM 4716 O O . TYR A 1 601 ? 17.91700 -103.82200 23.29400 1.000 80.00656 601 TYR A O 1
ATOM 4725 N N . GLY A 1 602 ? 18.88200 -103.05700 25.21100 1.000 78.20744 602 GLY A N 1
ATOM 4726 C CA . GLY A 1 602 ? 20.08500 -103.90100 25.07700 1.000 81.95315 602 GLY A CA 1
ATOM 4727 C C . GLY A 1 602 ? 21.07200 -103.29700 24.09600 1.000 83.89798 602 GLY A C 1
ATOM 4728 O O . GLY A 1 602 ? 22.27100 -103.24200 24.42700 1.000 86.43276 602 GLY A O 1
ATOM 4729 N N . GLU A 1 603 ? 20.58300 -102.84700 22.93700 1.000 86.08502 603 GLU A N 1
ATOM 4730 C CA . GLU A 1 603 ? 21.45600 -102.20300 21.92100 1.000 83.49026 603 GLU A CA 1
ATOM 4731 C C . GLU A 1 603 ? 22.20800 -101.05400 22.59100 1.000 91.72261 603 GLU A C 1
ATOM 4732 O O . GLU A 1 603 ? 21.60400 -100.36900 23.43800 1.000 94.26208 603 GLU A O 1
ATOM 4738 N N . GLU A 1 604 ? 23.47100 -100.84700 22.22100 1.000 98.33342 604 GLU A N 1
ATOM 4739 C CA . GLU A 1 604 ? 24.28000 -99.81300 22.91700 1.000 99.59733 604 GLU A CA 1
ATOM 4740 C C . GLU A 1 604 ? 24.08300 -98.44400 22.26700 1.000 97.85617 604 GLU A C 1
ATOM 4741 O O . GLU A 1 604 ? 24.76500 -98.17100 21.26500 1.000 105.63969 604 GLU A O 1
ATOM 4747 N N . ILE A 1 605 ? 23.17500 -97.62800 22.80500 1.000 98.83957 605 ILE A N 1
ATOM 4748 C CA . ILE A 1 605 ? 23.04500 -96.22800 22.31400 1.000 94.00274 605 ILE A CA 1
ATOM 4749 C C . ILE A 1 605 ? 24.36700 -95.54700 22.66600 1.000 94.26667 605 ILE A C 1
ATOM 4750 O O . ILE A 1 605 ? 24.81900 -95.71900 23.81500 1.000 92.76493 605 ILE A O 1
ATOM 4755 N N . LYS A 1 606 ? 24.97100 -94.81100 21.73600 1.000 87.58249 606 LYS A N 1
ATOM 4756 C CA . LYS A 1 606 ? 26.21000 -94.08300 22.11300 1.000 90.15480 606 LYS A CA 1
ATOM 4757 C C . LYS A 1 606 ? 25.99400 -92.57200 21.97600 1.000 91.87584 606 LYS A C 1
ATOM 4758 O O . LYS A 1 606 ? 26.98700 -91.83300 22.08900 1.000 95.78620 606 LYS A O 1
ATOM 4764 N N . GLN A 1 607 ? 24.75800 -92.12800 21.74200 1.000 85.82250 607 GLN A N 1
ATOM 4765 C CA . GLN A 1 607 ? 24.50900 -90.66300 21.73000 1.000 80.18836 607 GLN A CA 1
ATOM 4766 C C . GLN A 1 607 ? 24.41100 -90.21300 23.19000 1.000 80.15498 607 GLN A C 1
ATOM 4767 O O . GLN A 1 607 ? 23.94500 -91.01500 24.01500 1.000 86.04483 607 GLN A O 1
ATOM 4773 N N . GLN A 1 608 ? 24.87000 -89.00100 23.50600 1.000 79.92502 608 GLN A N 1
ATOM 4774 C CA . GLN A 1 608 ? 24.71400 -88.49500 24.89500 1.000 78.33816 608 GLN A CA 1
ATOM 4775 C C . GLN A 1 608 ? 23.27300 -88.77100 25.32600 1.000 82.81510 608 GLN A C 1
ATOM 4776 O O . GLN A 1 608 ? 22.35000 -88.37900 24.58600 1.000 81.36102 608 GLN A O 1
ATOM 4782 N N . THR A 1 609 ? 23.09200 -89.42300 26.47100 1.000 75.54914 609 THR A N 1
ATOM 4783 C CA . THR A 1 609 ? 21.72100 -89.81000 26.89100 1.000 79.45742 609 THR A CA 1
ATOM 4784 C C . THR A 1 609 ? 21.34700 -89.07800 28.18500 1.000 80.13567 609 THR A C 1
ATOM 4785 O O . THR A 1 609 ? 21.15100 -89.75100 29.20500 1.000 84.21506 609 THR A O 1
ATOM 4789 N N . ASP A 1 610 ? 21.24100 -87.75000 28.12900 1.000 75.78360 610 ASP A N 1
ATOM 4790 C CA . ASP A 1 610 ? 20.85200 -86.94800 29.31800 1.000 76.00397 610 ASP A CA 1
ATOM 4791 C C . ASP A 1 610 ? 19.34400 -87.07500 29.54000 1.000 74.15834 610 ASP A C 1
ATOM 4792 O O . ASP A 1 610 ? 18.91900 -87.09400 30.70600 1.000 74.90002 610 ASP A O 1
ATOM 4797 N N . LYS A 1 611 ? 18.57100 -87.12800 28.45500 1.000 75.56228 611 LYS A N 1
ATOM 4798 C CA . LYS A 1 611 ? 17.09300 -87.23800 28.55900 1.000 72.02873 611 LYS A CA 1
ATOM 4799 C C . LYS A 1 611 ? 16.64900 -88.53600 27.88200 1.000 73.03760 611 LYS A C 1
ATOM 4800 O O . LYS A 1 611 ? 16.70200 -88.60000 26.64400 1.000 71.72507 611 LYS A O 1
ATOM 4806 N N . VAL A 1 612 ? 16.22500 -89.52400 28.67200 1.000 65.01454 612 VAL A N 1
ATOM 4807 C CA . VAL A 1 612 ? 15.85900 -90.85200 28.10300 1.000 65.91030 612 VAL A CA 1
ATOM 4808 C C . VAL A 1 612 ? 14.36600 -91.11700 28.31900 1.000 63.54238 612 VAL A C 1
ATOM 4809 O O . VAL A 1 612 ? 13.89300 -90.93900 29.45100 1.000 63.50329 612 VAL A O 1
ATOM 4813 N N . VAL A 1 613 ? 13.65800 -91.51400 27.26000 1.000 61.86219 613 VAL A N 1
ATOM 4814 C CA . VAL A 1 613 ? 12.21700 -91.87400 27.39300 1.000 63.64490 613 VAL A CA 1
ATOM 4815 C C . VAL A 1 613 ? 12.06700 -93.38400 27.18800 1.000 68.01788 613 VAL A C 1
ATOM 4816 O O . VAL A 1 613 ? 12.47500 -93.87700 26.12300 1.000 68.65608 613 VAL A O 1
ATOM 4820 N N . LEU A 1 614 ? 11.53300 -94.09200 28.18600 1.000 64.58121 614 LEU A N 1
ATOM 4821 C CA . LEU A 1 614 ? 11.26800 -95.54600 28.03200 1.000 61.18696 614 LEU A CA 1
ATOM 4822 C C . LEU A 1 614 ? 9.91500 -95.67300 27.33500 1.000 61.64691 614 LEU A C 1
ATOM 4823 O O . LEU A 1 614 ? 8.89900 -95.75800 28.04100 1.000 65.46378 614 LEU A O 1
ATOM 4828 N N . ARG A 1 615 ? 9.90800 -95.66000 26.00300 1.000 62.62795 615 ARG A N 1
ATOM 4829 C CA . ARG A 1 615 ? 8.62800 -95.64700 25.24900 1.000 62.95402 615 ARG A CA 1
ATOM 4830 C C . ARG A 1 615 ? 7.94000 -97.00900 25.30000 1.000 69.01771 615 ARG A C 1
ATOM 4831 O O . ARG A 1 615 ? 6.72200 -97.03300 25.52200 1.000 66.16496 615 ARG A O 1
ATOM 4839 N N . ASP A 1 616 ? 8.68200 -98.09400 25.09600 1.000 67.78409 616 ASP A N 1
ATOM 4840 C CA . ASP A 1 616 ? 8.01000 -99.41600 25.00200 1.000 66.93389 616 ASP A CA 1
ATOM 4841 C C . ASP A 1 616 ? 8.35300 -100.28400 26.21100 1.000 62.26614 616 ASP A C 1
ATOM 4842 O O . ASP A 1 616 ? 9.42700 -100.09300 26.79600 1.000 62.08987 616 ASP A O 1
ATOM 4847 N N . LEU A 1 617 ? 7.44700 -101.19700 26.55800 1.000 63.05722 617 LEU A N 1
ATOM 4848 C CA . LEU A 1 617 ? 7.66300 -102.08700 27.72400 1.000 62.12281 617 LEU A CA 1
ATOM 4849 C C . LEU A 1 617 ? 8.85200 -102.99300 27.41000 1.000 65.87180 617 LEU A C 1
ATOM 4850 O O . LEU A 1 617 ? 8.84800 -103.62700 26.34300 1.000 70.49297 617 LEU A O 1
ATOM 4855 N N . PRO A 1 618 ? 9.86700 -103.07100 28.29000 1.000 69.72144 618 PRO A N 1
ATOM 4856 C CA . PRO A 1 618 ? 11.05200 -103.86800 28.01100 1.000 68.75090 618 PRO A CA 1
ATOM 4857 C C . PRO A 1 618 ? 10.67900 -105.34400 27.83700 1.000 72.37765 618 PRO A C 1
ATOM 4858 O O . PRO A 1 618 ? 9.84300 -105.82100 28.56900 1.000 75.77797 618 PRO A O 1
ATOM 4862 N N . THR A 1 619 ? 11.30100 -106.01900 26.87100 1.000 78.20147 619 THR A N 1
ATOM 4863 C CA . THR A 1 619 ? 11.05500 -107.47100 26.68100 1.000 80.27247 619 THR A CA 1
ATOM 4864 C C . THR A 1 619 ? 11.51200 -108.19600 27.94600 1.000 76.03516 619 THR A C 1
ATOM 4865 O O . THR A 1 619 ? 10.85400 -109.17500 28.33800 1.000 80.09635 619 THR A O 1
ATOM 4869 N N . SER A 1 620 ? 12.59800 -107.71900 28.55000 1.000 69.91277 620 SER A N 1
ATOM 4870 C CA . SER A 1 620 ? 13.11400 -108.33500 29.79500 1.000 74.26863 620 SER A CA 1
ATOM 4871 C C . SER A 1 620 ? 13.61700 -107.23800 30.73400 1.000 81.30720 620 SER A C 1
ATOM 4872 O O . SER A 1 620 ? 13.96100 -106.14900 30.24200 1.000 82.51239 620 SER A O 1
ATOM 4875 N N . MET A 1 621 ? 13.65800 -107.52200 32.03400 1.000 72.85206 621 MET A N 1
ATOM 4876 C CA . MET A 1 621 ? 14.19000 -106.54300 33.01200 1.000 69.27418 621 MET A CA 1
ATOM 4877 C C . MET A 1 621 ? 15.68300 -106.34700 32.75000 1.000 79.29681 621 MET A C 1
ATOM 4878 O O . MET A 1 621 ? 16.15100 -105.20300 32.85300 1.000 79.70734 621 MET A O 1
ATOM 4883 N N . GLU A 1 622 ? 16.39400 -107.43000 32.42900 1.000 86.41125 622 GLU A N 1
ATOM 4884 C CA . GLU A 1 622 ? 17.86000 -107.35500 32.18600 1.000 86.16327 622 GLU A CA 1
ATOM 4885 C C . GLU A 1 622 ? 18.13200 -106.57300 30.89900 1.000 86.97253 622 GLU A C 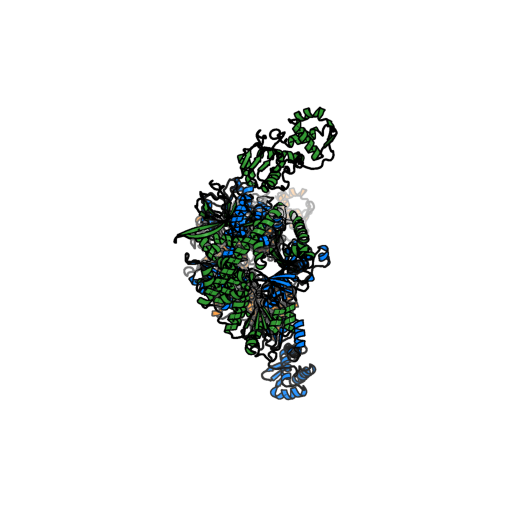1
ATOM 4886 O O . GLU A 1 622 ? 19.14000 -105.85400 30.85700 1.000 86.61457 622 GLU A O 1
ATOM 4892 N N . ASP A 1 623 ? 17.27700 -106.72300 29.88600 1.000 84.06210 623 ASP A N 1
ATOM 4893 C CA . ASP A 1 623 ? 17.44400 -105.92200 28.64600 1.000 84.64014 623 ASP A CA 1
ATOM 4894 C C . ASP A 1 623 ? 17.39400 -104.44400 29.03900 1.000 88.65385 623 ASP A C 1
ATOM 4895 O O . ASP A 1 623 ? 18.23400 -103.67100 28.54200 1.000 86.31261 623 ASP A O 1
ATOM 4900 N N . LEU A 1 624 ? 16.45200 -104.07900 29.91000 1.000 87.98869 624 LEU A N 1
ATOM 4901 C CA . LEU A 1 624 ? 16.38900 -102.68300 30.40900 1.000 84.80883 624 LEU A CA 1
ATOM 4902 C C . LEU A 1 624 ? 17.67300 -102.40300 31.19000 1.000 88.73300 624 LEU A C 1
ATOM 4903 O O . LEU A 1 624 ? 18.29900 -101.36800 30.93100 1.000 93.20379 624 LEU A O 1
ATOM 4908 N N . SER A 1 625 ? 18.06100 -103.31800 32.08000 1.000 89.04918 625 SER A N 1
ATOM 4909 C CA . SER A 1 625 ? 19.31900 -103.15300 32.84800 1.000 86.39561 625 SER A CA 1
ATOM 4910 C C . SER A 1 625 ? 20.44700 -102.80200 31.87900 1.000 89.44479 625 SER A C 1
ATOM 4911 O O . SER A 1 625 ? 21.13200 -101.80500 32.11600 1.000 80.83454 625 SER A O 1
ATOM 4914 N N . ASN A 1 626 ? 20.60200 -103.58700 30.81200 1.000 89.85563 626 ASN A N 1
ATOM 4915 C CA . ASN A 1 626 ? 21.71100 -103.34800 29.85300 1.000 94.61504 626 ASN A CA 1
ATOM 4916 C C . ASN A 1 626 ? 21.54900 -101.94700 29.25700 1.000 94.27482 626 ASN A C 1
ATOM 4917 O O . ASN A 1 626 ? 22.54900 -101.20800 29.21100 1.000 92.95174 626 ASN A O 1
ATOM 4922 N N . SER A 1 627 ? 20.33100 -101.61300 28.83500 1.000 84.48915 627 SER A N 1
ATOM 4923 C CA . SER A 1 627 ? 20.10200 -100.29100 28.20700 1.000 84.19613 627 SER A CA 1
ATOM 4924 C C . SER A 1 627 ? 20.07600 -99.22400 29.30000 1.000 92.27174 627 SER A C 1
ATOM 4925 O O . SER A 1 627 ? 20.16200 -98.03500 28.96000 1.000 93.60405 627 SER A O 1
ATOM 4928 N N . LEU A 1 628 ? 19.99500 -99.63700 30.56300 1.000 90.02950 628 LEU A N 1
ATOM 4929 C CA . LEU A 1 628 ? 20.06700 -98.63400 31.65400 1.000 88.68373 628 LEU A CA 1
ATOM 4930 C C . LEU A 1 628 ? 21.50500 -98.55300 32.15400 1.000 86.91901 628 LEU A C 1
ATOM 4931 O O . LEU A 1 628 ? 21.98500 -97.44100 32.31600 1.000 87.56734 628 LEU A O 1
ATOM 4936 N N . GLN A 1 629 ? 22.17900 -99.69100 32.31800 1.000 93.48537 629 GLN A N 1
ATOM 4937 C CA . GLN A 1 629 ? 23.55200 -99.69400 32.89900 1.000 91.87837 629 GLN A CA 1
ATOM 4938 C C . GLN A 1 629 ? 24.49400 -98.85600 32.02700 1.000 92.04931 629 GLN A C 1
ATOM 4939 O O . GLN A 1 629 ? 25.63800 -98.63300 32.44500 1.000 96.10696 629 GLN A O 1
ATOM 4945 N N . GLN A 1 630 ? 24.00100 -98.36500 30.89700 1.000 88.02506 630 GLN A N 1
ATOM 4946 C CA . GLN A 1 630 ? 24.83000 -97.51400 30.01700 1.000 85.97771 630 GLN A CA 1
ATOM 4947 C C . GLN A 1 630 ? 24.16700 -96.14800 29.94800 1.000 89.46982 630 GLN A C 1
ATOM 4948 O O . GLN A 1 630 ? 24.18600 -95.53700 28.87000 1.000 89.92771 630 GLN A O 1
ATOM 4954 N N . LEU A 1 631 ? 23.61700 -95.68400 31.06600 1.000 87.77764 631 LEU A N 1
ATOM 4955 C CA . LEU A 1 631 ? 22.83500 -94.42600 30.98700 1.000 89.22257 631 LEU A CA 1
ATOM 4956 C C . LEU A 1 631 ? 23.46800 -93.32100 31.82800 1.000 89.66119 631 LEU A C 1
ATOM 4957 O O . LEU A 1 631 ? 23.75400 -93.56800 33.01200 1.000 89.38160 631 LEU A O 1
ATOM 4962 N N . GLN A 1 632 ? 23.67300 -92.15600 31.21800 1.000 82.48995 632 GLN A N 1
ATOM 4963 C CA . GLN A 1 632 ? 24.17900 -90.97900 31.95800 1.000 83.39413 632 GLN A CA 1
ATOM 4964 C C . GLN A 1 632 ? 23.11300 -89.90700 31.75800 1.000 87.89204 632 GLN A C 1
ATOM 4965 O O . GLN A 1 632 ? 23.26800 -89.11000 30.82200 1.000 91.46336 632 GLN A O 1
ATOM 4971 N N . PHE A 1 633 ? 22.07800 -89.88600 32.60000 1.000 80.89778 633 PHE A N 1
ATOM 4972 C CA . PHE A 1 633 ? 20.95200 -88.96000 32.33500 1.000 76.15927 633 PHE A CA 1
ATOM 4973 C C . PHE A 1 633 ? 20.68800 -87.98700 33.47400 1.000 70.27303 633 PHE A C 1
ATOM 4974 O O . PHE A 1 633 ? 21.28500 -88.13300 34.54900 1.000 65.94052 633 PHE A O 1
ATOM 4982 N N . SER A 1 634 ? 19.79700 -87.03300 33.21600 1.000 65.93064 634 SER A N 1
ATOM 4983 C CA . SER A 1 634 ? 19.39000 -86.06500 34.25700 1.000 69.23665 634 SER A CA 1
ATOM 4984 C C . SER A 1 634 ? 17.88600 -86.21600 34.45600 1.000 74.97678 634 SER A C 1
ATOM 4985 O O . SER A 1 634 ? 17.38000 -85.81700 35.51700 1.000 70.78692 634 SER A O 1
ATOM 4988 N N . GLN A 1 635 ? 17.21100 -86.78400 33.46200 1.000 66.88509 635 GLN A N 1
ATOM 4989 C CA . GLN A 1 635 ? 15.73700 -86.89300 33.52700 1.000 63.22449 635 GLN A CA 1
ATOM 4990 C C . GLN A 1 635 ? 15.28100 -88.13900 32.76200 1.000 67.26511 635 GLN A C 1
ATOM 4991 O O . GLN A 1 635 ? 15.50400 -88.19300 31.54800 1.000 63.93247 635 GLN A O 1
ATOM 4997 N N . LEU A 1 636 ? 14.66600 -89.09700 33.46100 1.000 64.96431 636 LEU A N 1
ATOM 4998 C CA . LEU A 1 636 ? 14.16100 -90.33700 32.81300 1.000 63.19613 636 LEU A CA 1
ATOM 4999 C C . LEU A 1 636 ? 12.63900 -90.26000 32.68800 1.000 62.76690 636 LEU A C 1
ATOM 5000 O O . LEU A 1 636 ? 11.97600 -90.04100 33.71100 1.000 60.21664 636 LEU A O 1
ATOM 5005 N N . TYR A 1 637 ? 12.12500 -90.42900 31.46900 1.000 61.73824 637 TYR A N 1
ATOM 5006 C CA . TYR A 1 637 ? 10.66000 -90.37600 31.23000 1.000 62.64722 637 TYR A CA 1
ATOM 5007 C C . TYR A 1 637 ? 10.14200 -91.79400 30.97300 1.000 63.19919 637 TYR A C 1
ATOM 5008 O O . TYR A 1 637 ? 10.52100 -92.38900 29.95600 1.000 61.04515 637 TYR A O 1
ATOM 5017 N N . ILE A 1 638 ? 9.30100 -92.31200 31.86400 1.000 54.46594 638 ILE A N 1
ATOM 5018 C CA . ILE A 1 638 ? 8.75100 -93.65700 31.78300 1.000 56.25605 638 ILE A CA 1
ATOM 5019 C C . ILE A 1 638 ? 7.32500 -93.62200 31.22400 1.000 54.58021 638 ILE A C 1
ATOM 5020 O O . ILE A 1 638 ? 6.35700 -93.26200 31.90500 1.000 55.45865 638 ILE A O 1
ATOM 5025 N N . VAL A 1 639 ? 7.20600 -93.97700 29.94300 1.000 56.16773 639 VAL A N 1
ATOM 5026 C CA . VAL A 1 639 ? 5.93900 -93.98300 29.22200 1.000 62.03222 639 VAL A CA 1
ATOM 5027 C C . VAL A 1 639 ? 5.39800 -95.40100 29.15100 1.000 56.37364 639 VAL A C 1
ATOM 5028 O O . VAL A 1 639 ? 4.26200 -95.67100 29.55200 1.000 57.33821 639 VAL A O 1
ATOM 5032 N N . LEU A 1 640 ? 6.22600 -96.31200 28.65000 1.000 55.69707 640 LEU A N 1
ATOM 5033 C CA . LEU A 1 640 ? 5.95900 -97.74300 28.64900 1.000 55.47644 640 LEU A CA 1
ATOM 5034 C C . LEU A 1 640 ? 4.66100 -98.05700 27.91400 1.000 55.75983 640 LEU A C 1
ATOM 5035 O O . LEU A 1 640 ? 3.71800 -98.62700 28.46600 1.000 57.91679 640 LEU A O 1
ATOM 5040 N N . GLN A 1 641 ? 4.66900 -97.78000 26.61300 1.000 62.80071 641 GLN A N 1
ATOM 5041 C CA . GLN A 1 641 ? 3.49300 -98.09700 25.76900 1.000 67.78053 641 GLN A CA 1
ATOM 5042 C C . GLN A 1 641 ? 3.34500 -99.61300 25.64600 1.000 61.31279 641 GLN A C 1
ATOM 5043 O O . GLN A 1 641 ? 4.33900 -100.28600 25.34400 1.000 60.99186 641 GLN A O 1
ATOM 5049 N N . HIS A 1 642 ? 2.13800 -100.11700 25.88200 1.000 62.59796 642 HIS A N 1
ATOM 5050 C CA . HIS A 1 642 ? 1.85000 -101.56700 25.78300 1.000 67.52917 642 HIS A CA 1
ATOM 5051 C C . HIS A 1 642 ? 0.44300 -101.67700 25.19500 1.000 67.46014 642 HIS A C 1
ATOM 5052 O O . HIS A 1 642 ? -0.36500 -100.75300 25.40000 1.000 63.11450 642 HIS A O 1
ATOM 5059 N N . ASN A 1 643 ? 0.14800 -102.75900 24.47900 1.000 74.08776 643 ASN A N 1
ATOM 5060 C CA . ASN A 1 643 ? -1.18200 -102.83000 23.81900 1.000 71.78107 643 ASN A CA 1
ATOM 5061 C C . ASN A 1 643 ? -2.08500 -103.82500 24.55300 1.000 72.64900 643 ASN A C 1
ATOM 5062 O O . ASN A 1 643 ? -3.29000 -103.55100 24.65300 1.000 69.18188 643 ASN A O 1
ATOM 5067 N N . HIS A 1 644 ? -1.51200 -104.89200 25.10300 1.000 71.29391 644 HIS A N 1
ATOM 5068 C CA . HIS A 1 644 ? -2.31600 -105.89900 25.83800 1.000 69.83952 644 HIS A CA 1
ATOM 5069 C C . HIS A 1 644 ? -1.60400 -106.28300 27.14000 1.000 70.39432 644 HIS A C 1
ATOM 5070 O O . HIS A 1 644 ? -0.47200 -105.82300 27.36600 1.000 73.81999 644 HIS A O 1
ATOM 5077 N N . SER A 1 645 ? -2.25300 -107.10500 27.96900 1.000 71.51095 645 SER A N 1
ATOM 5078 C CA . SER A 1 645 ? -1.65700 -107.49500 29.27400 1.000 71.38992 645 SER A CA 1
ATOM 5079 C C . SER A 1 645 ? -1.77300 -109.00200 29.51400 1.000 68.69026 645 SER A C 1
ATOM 5080 O O . SER A 1 645 ? -2.68500 -109.62100 28.94200 1.000 75.73043 645 SER A O 1
ATOM 5083 N N . ILE A 1 646 ? -0.88200 -109.55800 30.33800 1.000 65.41271 646 ILE A N 1
ATOM 5084 C CA . ILE A 1 646 ? -0.87300 -111.02100 30.63000 1.000 65.58073 646 ILE A CA 1
ATOM 5085 C C . ILE A 1 646 ? -0.89200 -111.20000 32.15000 1.000 61.61140 646 ILE A C 1
ATOM 5086 O O . ILE A 1 646 ? -1.00100 -112.34700 32.61000 1.000 64.51959 646 ILE A O 1
ATOM 5091 N N . TYR A 1 647 ? -0.85400 -110.10200 32.90300 1.000 59.94596 647 TYR A N 1
ATOM 5092 C CA . TYR A 1 647 ? -0.74800 -110.19800 34.38300 1.000 59.78588 647 TYR A CA 1
ATOM 5093 C C . TYR A 1 647 ? -1.78300 -111.16900 34.95600 1.000 60.83016 647 TYR A C 1
ATOM 5094 O O . TYR A 1 647 ? -1.40600 -111.96900 35.82900 1.000 61.60241 647 TYR A O 1
ATOM 5103 N N . PHE A 1 648 ? -3.03400 -111.10700 34.49300 1.000 61.92372 648 PHE A N 1
ATOM 5104 C CA . PHE A 1 648 ? -4.10100 -111.95000 35.10000 1.000 62.06504 648 PHE A CA 1
ATOM 5105 C C . PHE A 1 648 ? -4.33600 -113.22600 34.28400 1.000 61.60171 648 PHE A C 1
ATOM 5106 O O . PHE A 1 648 ? -4.84900 -114.20100 34.85300 1.000 63.65680 648 PHE A O 1
ATOM 5114 N N . ASP A 1 649 ? -4.04800 -113.17700 32.98700 1.000 68.03168 649 ASP A N 1
ATOM 5115 C CA . ASP A 1 649 ? -4.24400 -114.35800 32.11200 1.000 65.92135 649 ASP A CA 1
ATOM 5116 C C . ASP A 1 649 ? -3.38600 -115.48400 32.67700 1.000 63.13271 649 ASP A C 1
ATOM 5117 O O . ASP A 1 649 ? -3.86200 -116.62500 32.70600 1.000 73.43673 649 ASP A O 1
ATOM 5122 N N . GLY A 1 650 ? -2.16900 -115.16500 33.10000 1.000 62.74365 650 GLY A N 1
ATOM 5123 C CA . GLY A 1 650 ? -1.32000 -116.17400 33.75200 1.000 62.08804 650 GLY A CA 1
ATOM 5124 C C . GLY A 1 650 ? -0.66300 -117.12600 32.77500 1.000 75.45288 650 GLY A C 1
ATOM 5125 O O . GLY A 1 650 ? -1.04500 -117.11500 31.59600 1.000 79.45417 650 GLY A O 1
ATOM 5126 N N . ILE A 1 651 ? 0.30500 -117.90900 33.25200 1.000 73.75884 651 ILE A N 1
ATOM 5127 C CA . ILE A 1 651 ? 0.98200 -118.92800 32.40500 1.000 62.22687 651 ILE A CA 1
ATOM 5128 C C . ILE A 1 651 ? 0.46900 -120.27700 32.89300 1.000 64.29783 651 ILE A C 1
ATOM 5129 O O . ILE A 1 651 ? 0.52500 -120.51800 34.10600 1.000 67.66688 651 ILE A O 1
ATOM 5134 N N . PRO A 1 652 ? -0.05800 -121.14900 32.01500 1.000 69.00734 652 PRO A N 1
ATOM 5135 C CA . PRO A 1 652 ? -0.63700 -122.40000 32.46700 1.000 66.79694 652 PRO A CA 1
ATOM 5136 C C . PRO A 1 652 ? 0.39500 -123.14500 33.31600 1.000 74.01209 652 PRO A C 1
ATOM 5137 O O . PRO A 1 652 ? 1.56400 -123.04700 33.02000 1.000 70.19622 652 PRO A O 1
ATOM 5141 N N . ASN A 1 653 ? -0.05500 -123.87700 34.33600 1.000 80.75872 653 ASN A N 1
ATOM 5142 C CA . ASN A 1 653 ? 0.91400 -124.68500 35.12200 1.000 77.70865 653 ASN A CA 1
ATOM 5143 C C . ASN A 1 653 ? 1.50600 -125.74700 34.19900 1.000 74.85682 653 ASN A C 1
ATOM 5144 O O . ASN A 1 653 ? 1.01500 -125.88800 33.07600 1.000 83.73472 653 ASN A O 1
ATOM 5149 N N . MET A 1 654 ? 2.45000 -126.52600 34.69200 1.000 73.83187 654 MET A N 1
ATOM 5150 C CA . MET A 1 654 ? 3.20400 -127.47000 33.82100 1.000 74.08973 654 MET A CA 1
ATOM 5151 C C . MET A 1 654 ? 2.36900 -128.75600 33.88200 1.000 79.02666 654 MET A C 1
ATOM 5152 O O . MET A 1 654 ? 2.60700 -129.64100 33.04100 1.000 82.20831 654 MET A O 1
ATOM 5157 N N . ASP A 1 655 ? 1.45000 -128.86800 34.84200 1.000 74.04222 655 ASP A N 1
ATOM 5158 C CA . ASP A 1 655 ? 0.55000 -130.05100 34.88900 1.000 78.04881 655 ASP A CA 1
ATOM 5159 C C . ASP A 1 655 ? -0.39800 -129.98900 33.68700 1.000 80.29924 655 ASP A C 1
ATOM 5160 O O . ASP A 1 655 ? -0.65900 -131.04600 33.08400 1.000 79.33640 655 ASP A O 1
ATOM 5165 N N . ILE A 1 656 ? -0.87500 -128.79900 33.31200 1.000 81.29918 656 ILE A N 1
ATOM 5166 C CA . ILE A 1 656 ? -1.80100 -128.63800 32.14800 1.000 76.01119 656 ILE A CA 1
ATOM 5167 C C . ILE A 1 656 ? -1.17500 -128.92200 30.77700 1.000 73.29127 656 ILE A C 1
ATOM 5168 O O . ILE A 1 656 ? -1.88200 -129.45200 29.86500 1.000 79.42998 656 ILE A O 1
ATOM 5173 N N . PHE A 1 657 ? 0.09500 -128.56000 30.63700 1.000 66.74173 657 PHE A N 1
ATOM 5174 C CA . PHE A 1 657 ? 0.79600 -128.77800 29.35300 1.000 73.47069 657 PHE A CA 1
ATOM 5175 C C . PHE A 1 657 ? 0.78700 -130.27300 29.04900 1.000 76.41004 657 PHE A C 1
ATOM 5176 O O . PHE A 1 657 ? 0.50100 -130.65900 27.90800 1.000 81.94111 657 PHE A O 1
ATOM 5184 N N . LYS A 1 658 ? 1.11600 -131.08700 30.04600 1.000 76.82710 658 LYS A N 1
ATOM 5185 C CA . LYS A 1 658 ? 1.08800 -132.55800 29.85900 1.000 75.23972 658 LYS A CA 1
ATOM 5186 C C . LYS A 1 658 ? -0.36000 -132.98100 29.61300 1.000 77.79099 658 LYS A C 1
ATOM 5187 O O . LYS A 1 658 ? -0.57700 -133.92900 28.84700 1.000 81.36055 658 LYS A O 1
ATOM 5193 N N . LYS A 1 659 ? -1.30600 -132.28500 30.23600 1.000 69.36937 659 LYS A N 1
ATOM 5194 C CA . LYS A 1 659 ? -2.73700 -132.58900 30.00000 1.000 82.37753 659 LYS A CA 1
ATOM 5195 C C . LYS A 1 659 ? -3.15400 -132.04300 28.63100 1.000 84.28904 659 LYS A C 1
ATOM 5196 O O . LYS A 1 659 ? -4.29500 -132.20700 28.24100 1.000 89.67931 659 LYS A O 1
ATOM 5202 N N . CYS A 1 660 ? -2.28900 -131.32400 27.94200 1.000 78.42578 660 CYS A N 1
ATOM 5203 C CA . CYS A 1 660 ? -2.67900 -130.95000 26.56500 1.000 81.75415 660 CYS A CA 1
ATOM 5204 C C . CYS A 1 660 ? -2.10200 -132.08300 25.73300 1.000 83.30519 660 CYS A C 1
ATOM 5205 O O . CYS A 1 660 ? -2.87100 -132.75400 25.04600 1.000 83.19223 660 CYS A O 1
ATOM 5208 N N . TYR A 1 661 ? -0.83800 -132.39000 25.96500 1.000 81.72770 661 TYR A N 1
ATOM 5209 C CA . TYR A 1 661 ? -0.08500 -133.41500 25.19800 1.000 79.19960 661 TYR A CA 1
ATOM 5210 C C . TYR A 1 661 ? -0.95100 -134.67900 25.26200 1.000 83.13021 661 TYR A C 1
ATOM 5211 O O . TYR A 1 661 ? -0.96200 -135.44000 24.28600 1.000 83.73396 661 TYR A O 1
ATOM 5220 N N . LYS A 1 662 ? -1.66400 -134.87800 26.37400 1.000 84.14758 662 LYS A N 1
ATOM 5221 C CA . LYS A 1 662 ? -2.55500 -136.05800 26.50600 1.000 86.92470 662 LYS A CA 1
ATOM 5222 C C . LYS A 1 662 ? -3.56300 -136.05800 25.35600 1.000 85.44511 662 LYS A C 1
ATOM 5223 O O . LYS A 1 662 ? -3.70100 -137.09500 24.68800 1.000 89.59194 662 LYS A O 1
ATOM 5229 N N . ALA A 1 663 ? -4.22800 -134.92500 25.12400 1.000 85.79639 663 ALA A N 1
ATOM 5230 C CA . ALA A 1 663 ? -5.19400 -134.82900 24.00900 1.000 79.10705 663 ALA A CA 1
ATOM 5231 C C . ALA A 1 663 ? -4.51100 -135.03300 22.65600 1.000 82.60235 663 ALA A C 1
ATOM 5232 O O . ALA A 1 663 ? -5.07800 -135.73500 21.79900 1.000 85.00498 663 ALA A O 1
ATOM 5234 N N . LEU A 1 664 ? -3.33000 -134.44200 22.48600 1.000 80.22945 664 LEU A N 1
ATOM 5235 C CA . LEU A 1 664 ? -2.62100 -134.53900 21.18700 1.000 80.51897 664 LEU A CA 1
ATOM 5236 C C . LEU A 1 664 ? -2.26900 -136.00400 20.90900 1.000 87.29928 664 LEU A C 1
ATOM 5237 O O . LEU A 1 664 ? -2.49600 -136.44700 19.77200 1.000 93.49048 664 LEU A O 1
ATOM 5242 N N . ILE A 1 665 ? -1.74900 -136.72500 21.90500 1.000 88.09515 665 ILE A N 1
ATOM 5243 C CA . ILE A 1 665 ? -1.29900 -138.12900 21.65700 1.000 86.77954 665 ILE A CA 1
ATOM 5244 C C . ILE A 1 665 ? -2.51800 -139.00100 21.34200 1.000 87.50258 665 ILE A C 1
ATOM 5245 O O . ILE A 1 665 ? -2.35500 -139.98500 20.59800 1.000 90.74230 665 ILE A O 1
ATOM 5250 N N . THR A 1 666 ? -3.68900 -138.65500 21.88100 1.000 87.64217 666 THR A N 1
ATOM 5251 C CA . THR A 1 666 ? -4.89900 -139.48900 21.67300 1.000 88.76327 666 THR A CA 1
ATOM 5252 C C . THR A 1 666 ? -5.35600 -139.52600 20.21500 1.000 89.93380 666 THR A C 1
ATOM 5253 O O . THR A 1 666 ? -5.88100 -140.57600 19.80300 1.000 92.35850 666 THR A O 1
ATOM 5257 N N . LYS A 1 667 ? -5.17900 -138.43500 19.46400 1.000 87.01716 667 LYS A N 1
ATOM 5258 C CA . LYS A 1 667 ? -5.71600 -138.40700 18.07600 1.000 92.97355 667 LYS A CA 1
ATOM 5259 C C . LYS A 1 667 ? -4.58900 -138.28700 17.04800 1.000 91.80194 667 LYS A C 1
ATOM 5260 O O . LYS A 1 667 ? -4.85200 -138.59600 15.87000 1.000 100.03875 667 LYS A O 1
ATOM 5266 N N . GLN A 1 668 ? -3.40300 -137.83600 17.46200 1.000 88.77070 668 GLN A N 1
ATOM 5267 C CA . GLN A 1 668 ? -2.26500 -137.62600 16.52400 1.000 87.66430 668 GLN A CA 1
ATOM 5268 C C . GLN A 1 668 ? -2.48500 -136.38400 15.64900 1.000 95.66150 668 GLN A C 1
ATOM 5269 O O . GLN A 1 668 ? -1.65300 -135.46100 15.72900 1.000 96.54603 668 GLN A O 1
ATOM 5275 N N . GLU A 1 669 ? -3.54500 -136.35200 14.83700 1.000 94.06382 669 GLU A N 1
ATOM 5276 C CA . GLU A 1 669 ? -3.85300 -135.11800 14.06000 1.000 89.82671 669 GLU A CA 1
ATOM 5277 C C . GLU A 1 669 ? -5.16600 -134.51400 14.56800 1.000 86.20433 669 GLU A C 1
ATOM 5278 O O . GLU A 1 669 ? -6.16900 -135.24500 14.60600 1.000 85.50435 669 GLU A O 1
ATOM 5284 N N . THR A 1 670 ? -5.15300 -133.23100 14.94300 1.000 86.98435 670 THR A N 1
ATOM 5285 C CA . THR A 1 670 ? -6.37400 -132.57400 15.48600 1.000 91.88570 670 THR A CA 1
ATOM 5286 C C . THR A 1 670 ? -6.58700 -131.19700 14.84600 1.000 85.43597 670 THR A C 1
ATOM 5287 O O . THR A 1 670 ? -5.57600 -130.54000 14.53900 1.000 78.83909 670 THR A O 1
ATOM 5291 N N . ASN A 1 671 ? -7.84300 -130.78200 14.64200 1.000 75.52882 671 ASN A N 1
ATOM 5292 C CA . ASN A 1 671 ? -8.13000 -129.41200 14.14100 1.000 76.23633 671 ASN A CA 1
ATOM 5293 C C . ASN A 1 671 ? -8.63500 -128.57700 15.31600 1.000 76.95543 671 ASN A C 1
ATOM 5294 O O . ASN A 1 671 ? -9.63800 -128.98600 15.92800 1.000 74.67523 671 ASN A O 1
ATOM 5299 N N . ILE A 1 672 ? -7.97600 -127.45800 15.62200 1.000 71.53573 672 ILE A N 1
ATOM 5300 C CA . ILE A 1 672 ? -8.37000 -126.68100 16.83300 1.000 72.66689 672 ILE A CA 1
ATOM 5301 C C . ILE A 1 672 ? -9.73500 -126.00500 16.69500 1.000 71.53024 672 ILE A C 1
ATOM 5302 O O . ILE A 1 672 ? -10.40700 -125.81400 17.72300 1.000 79.02733 672 ILE A O 1
ATOM 5307 N N . GLN A 1 673 ? -10.13200 -125.66400 15.46800 1.000 67.84776 673 GLN A N 1
ATOM 5308 C CA . GLN A 1 673 ? -11.41900 -124.95000 15.26000 1.000 69.22603 673 GLN A CA 1
ATOM 5309 C C . GLN A 1 673 ? -12.56700 -125.81800 15.77700 1.000 71.30184 673 GLN A C 1
ATOM 5310 O O . GLN A 1 673 ? -13.49600 -125.25200 16.38200 1.000 83.46998 673 GLN A O 1
ATOM 5316 N N . LYS A 1 674 ? -12.49900 -127.13400 15.56100 1.000 74.40308 674 LYS A N 1
ATOM 5317 C CA . LYS A 1 674 ? -13.62300 -128.02000 15.96500 1.000 76.62053 674 LYS A CA 1
ATOM 5318 C C . LYS A 1 674 ? -13.30400 -128.63500 17.33000 1.000 77.12041 674 LYS A C 1
ATOM 5319 O O . LYS A 1 674 ? -14.26200 -128.92400 18.06900 1.000 82.86053 674 LYS A O 1
ATOM 5325 N N . GLU A 1 675 ? -12.02300 -128.82900 17.65600 1.000 73.08785 675 GLU A N 1
ATOM 5326 C CA . GLU A 1 675 ? -11.68200 -129.53700 18.92100 1.000 77.61369 675 GLU A CA 1
ATOM 5327 C C . GLU A 1 675 ? -11.16000 -128.57200 19.99100 1.000 71.09387 675 GLU A C 1
ATOM 5328 O O . GLU A 1 675 ? -11.02700 -129.00500 21.14500 1.000 74.79859 675 GLU A O 1
ATOM 5334 N N . GLY A 1 676 ? -10.89700 -127.32000 19.62900 1.000 71.98590 676 GLY A N 1
ATOM 5335 C CA . GLY A 1 676 ? -10.29900 -126.38300 20.60000 1.000 77.49512 676 GLY A CA 1
ATOM 5336 C C . GLY A 1 676 ? -11.15900 -126.15200 21.82700 1.000 76.85224 676 GLY A C 1
ATOM 5337 O O . GLY A 1 676 ? -10.60700 -126.18400 22.94000 1.000 70.70887 676 GLY A O 1
ATOM 5338 N N . MET A 1 677 ? -12.46000 -125.92200 21.63700 1.000 70.11114 677 MET A N 1
ATOM 5339 C CA . MET A 1 677 ? -13.34300 -125.60000 22.78900 1.000 74.24819 677 MET A CA 1
ATOM 5340 C C . MET A 1 677 ? -13.37800 -126.79100 23.75000 1.000 70.64131 677 MET A C 1
ATOM 5341 O O . MET A 1 677 ? -13.23500 -126.57100 24.96300 1.000 74.62521 677 MET A O 1
ATOM 5346 N N . LEU A 1 678 ? -13.53900 -128.00300 23.21600 1.000 73.49574 678 LEU A N 1
ATOM 5347 C CA . LEU A 1 678 ? -13.55300 -129.22300 24.06700 1.000 76.04213 678 LEU A CA 1
ATOM 5348 C C . LEU A 1 678 ? -12.15200 -129.33800 24.67300 1.000 70.89053 678 LEU A C 1
ATOM 5349 O O . LEU A 1 678 ? -12.04900 -129.69300 25.86000 1.000 75.89433 678 LEU A O 1
ATOM 5354 N N . LEU A 1 679 ? -11.11900 -129.06300 23.87800 1.000 71.96251 679 LEU A N 1
ATOM 5355 C CA . LEU A 1 679 ? -9.72200 -129.12500 24.38000 1.000 76.17473 679 LEU A CA 1
ATOM 5356 C C . LEU A 1 679 ? -9.60100 -128.16200 25.56000 1.000 78.04056 679 LEU A C 1
ATOM 5357 O O . LEU A 1 679 ? -9.19900 -128.60400 26.64900 1.000 79.85056 679 LEU A O 1
ATOM 5362 N N . CYS A 1 680 ? -9.97500 -126.90400 25.34700 1.000 76.86346 680 CYS A N 1
ATOM 5363 C CA . CYS A 1 680 ? -9.85200 -125.88600 26.42100 1.000 83.43585 680 CYS A CA 1
ATOM 5364 C C . CYS A 1 680 ? -10.66700 -126.33200 27.63700 1.000 80.23971 680 CYS A C 1
ATOM 5365 O O . CYS A 1 680 ? -10.25900 -126.00100 28.76100 1.000 75.61329 680 CYS A O 1
ATOM 5368 N N . GLN A 1 681 ? -11.74000 -127.09100 27.41600 1.000 76.96689 681 GLN A N 1
ATOM 5369 C CA . GLN A 1 681 ? -12.63700 -127.48500 28.53300 1.000 72.27847 681 GLN A CA 1
ATOM 5370 C C . GLN A 1 681 ? -11.91100 -128.42800 29.49900 1.000 77.38463 681 GLN A C 1
ATOM 5371 O O . GLN A 1 681 ? -11.86100 -128.09800 30.69600 1.000 85.45443 681 GLN A O 1
ATOM 5377 N N . HIS A 1 682 ? -11.38400 -129.55500 29.01700 1.000 76.32595 682 HIS A N 1
ATOM 5378 C CA . HIS A 1 682 ? -10.77200 -130.53600 29.95400 1.000 81.37817 682 HIS A CA 1
ATOM 5379 C C . HIS A 1 682 ? -9.47700 -129.96000 30.53900 1.000 81.41900 682 HIS A C 1
ATOM 5380 O O . HIS A 1 682 ? -9.07500 -130.37300 31.64100 1.000 83.92025 682 HIS A O 1
ATOM 5387 N N . LEU A 1 683 ? -8.84300 -129.03300 29.82100 1.000 86.17981 683 LEU A N 1
ATOM 5388 C CA . LEU A 1 683 ? -7.62500 -128.37000 30.34800 1.000 84.87424 683 LEU A CA 1
ATOM 5389 C C . LEU A 1 683 ? -8.07000 -127.24500 31.27700 1.000 82.50715 683 LEU A C 1
ATOM 5390 O O . LEU A 1 683 ? -7.20300 -126.66700 31.95200 1.000 83.39449 683 LEU A O 1
ATOM 5395 N N . SER A 1 684 ? -9.37200 -126.94400 31.28300 1.000 78.82190 684 SER A N 1
ATOM 5396 C CA . SER A 1 684 ? -9.88600 -125.81800 32.10200 1.000 81.30814 684 SER A CA 1
ATOM 5397 C C . SER A 1 684 ? -9.04200 -124.58100 31.79300 1.000 82.92008 684 SER A C 1
ATOM 5398 O O . SER A 1 684 ? -8.60800 -123.90500 32.74100 1.000 81.68328 684 SER A O 1
ATOM 5401 N N . VAL A 1 685 ? -8.82700 -124.30800 30.50600 1.000 82.88154 685 VAL A N 1
ATOM 5402 C CA . VAL A 1 685 ? -7.95800 -123.17000 30.09100 1.000 72.58480 685 VAL A CA 1
ATOM 5403 C C . VAL A 1 685 ? -8.74500 -122.32300 29.09100 1.000 73.48106 685 VAL A C 1
ATOM 5404 O O . VAL A 1 685 ? -9.91500 -122.65400 28.83900 1.000 77.32166 685 VAL A O 1
ATOM 5408 N N . LYS A 1 686 ? -8.14800 -121.24400 28.59500 1.000 76.72486 686 LYS A N 1
ATOM 5409 C CA . LYS A 1 686 ? -8.87600 -120.31300 27.70000 1.000 73.52837 686 LYS A CA 1
ATOM 5410 C C . LYS A 1 686 ? -8.30100 -120.41400 26.29200 1.000 70.06136 686 LYS A C 1
ATOM 5411 O O . LYS A 1 686 ? -7.20400 -120.95900 26.14000 1.000 76.20756 686 LYS A O 1
ATOM 5417 N N . PRO A 1 687 ? -9.00100 -119.91300 25.26200 1.000 70.31250 687 PRO A N 1
ATOM 5418 C CA . PRO A 1 687 ? -8.52600 -120.04300 23.89700 1.000 70.16709 687 PRO A CA 1
ATOM 5419 C C . PRO A 1 687 ? -7.11900 -119.47400 23.69400 1.000 67.53794 687 PRO A C 1
ATOM 5420 O O . PRO A 1 687 ? -6.31100 -120.13600 23.07300 1.000 70.31957 687 PRO A O 1
ATOM 5424 N N . ASP A 1 688 ? -6.86300 -118.28100 24.22400 1.000 69.05102 688 ASP A N 1
ATOM 5425 C CA . ASP A 1 688 ? -5.56000 -117.61100 23.98000 1.000 76.01565 688 ASP A CA 1
ATOM 5426 C C . ASP A 1 688 ? -4.41100 -118.42100 24.58200 1.000 68.57861 688 ASP A C 1
ATOM 5427 O O . ASP A 1 688 ? -3.33300 -118.46700 23.96700 1.000 69.27469 688 ASP A O 1
ATOM 5432 N N . THR A 1 689 ? -4.63300 -119.02100 25.74400 1.000 63.50489 689 THR A N 1
ATOM 5433 C CA . THR A 1 689 ? -3.52200 -119.73800 26.41400 1.000 67.32017 689 THR A CA 1
ATOM 5434 C C . THR A 1 689 ? -3.23600 -121.06400 25.70100 1.000 64.01015 689 THR A C 1
ATOM 5435 O O . THR A 1 689 ? -2.09400 -121.52400 25.76600 1.000 64.29374 689 THR A O 1
ATOM 5439 N N . LEU A 1 690 ? -4.23100 -121.63800 25.03500 1.000 62.18133 690 LEU A N 1
ATOM 5440 C CA . LEU A 1 690 ? -4.00900 -122.88900 24.27200 1.000 61.91801 690 LEU A CA 1
ATOM 5441 C C . LEU A 1 690 ? -3.04000 -122.59400 23.13400 1.000 61.70189 690 LEU A C 1
ATOM 5442 O O . LEU A 1 690 ? -2.13400 -123.39900 22.90900 1.000 65.75303 690 LEU A O 1
ATOM 5447 N N . LYS A 1 691 ? -3.22600 -121.46300 22.46500 1.000 59.84800 691 LYS A N 1
ATOM 5448 C CA . LYS A 1 691 ? -2.29200 -121.08400 21.38200 1.000 64.39574 691 LYS A CA 1
ATOM 5449 C C . LYS A 1 691 ? -0.88500 -121.03300 21.97200 1.000 61.29107 691 LYS A C 1
ATOM 5450 O O . LYS A 1 691 ? 0.00800 -121.66200 21.40500 1.000 63.11401 691 LYS A O 1
ATOM 5456 N N . PHE A 1 692 ? -0.72200 -120.33900 23.09500 1.000 58.23158 692 PHE A N 1
ATOM 5457 C CA . PHE A 1 692 ? 0.60100 -120.28800 23.75800 1.000 58.62129 692 PHE A CA 1
ATOM 5458 C C . PHE A 1 692 ? 1.13300 -121.71200 23.91000 1.000 57.71946 692 PHE A C 1
ATOM 5459 O O . PHE A 1 692 ? 2.26900 -121.97100 23.51000 1.000 57.50279 692 PHE A O 1
ATOM 5467 N N . MET A 1 693 ? 0.32100 -122.61300 24.44800 1.000 60.51064 693 MET A N 1
ATOM 5468 C CA . MET A 1 693 ? 0.84500 -123.97600 24.71200 1.000 60.08306 693 MET A CA 1
ATOM 5469 C C . MET A 1 693 ? 1.22200 -124.64000 23.38700 1.000 62.09629 693 MET A C 1
ATOM 5470 O O . MET A 1 693 ? 2.29300 -125.25600 23.31900 1.000 61.88209 693 MET A O 1
ATOM 5475 N N . LEU A 1 694 ? 0.35300 -124.55100 22.38900 1.000 61.79636 694 LEU A N 1
ATOM 5476 C CA . LEU A 1 694 ? 0.65200 -125.17200 21.08000 1.000 60.70660 694 LEU A CA 1
ATOM 5477 C C . LEU A 1 694 ? 1.85100 -124.44500 20.47800 1.000 60.87081 694 LEU A C 1
ATOM 5478 O O . LEU A 1 694 ? 2.62100 -125.08800 19.76100 1.000 65.51021 694 LEU A O 1
ATOM 5483 N N . LYS A 1 695 ? 2.01600 -123.16400 20.79700 1.000 58.84852 695 LYS A N 1
ATOM 5484 C CA . LYS A 1 695 ? 3.12200 -122.36600 20.20400 1.000 60.11259 695 LYS A CA 1
ATOM 5485 C C . LYS A 1 695 ? 4.44800 -122.73200 20.87000 1.000 62.59128 695 LYS A C 1
ATOM 5486 O O . LYS A 1 695 ? 5.48600 -122.50800 20.23800 1.000 68.69874 695 LYS A O 1
ATOM 5492 N N . VAL A 1 696 ? 4.41500 -123.24700 22.09900 1.000 65.86866 696 VAL A N 1
ATOM 5493 C CA . VAL A 1 696 ? 5.67200 -123.72300 22.74400 1.000 67.40956 696 VAL A CA 1
ATOM 5494 C C . VAL A 1 696 ? 5.93600 -125.14500 22.25000 1.000 67.51431 696 VAL A C 1
ATOM 5495 O O . VAL A 1 696 ? 7.10900 -125.50700 22.11400 1.000 73.31438 696 VAL A O 1
ATOM 5499 N N . PHE A 1 697 ? 4.87700 -125.90100 21.97000 1.000 62.36389 697 PHE A N 1
ATOM 5500 C CA . PHE A 1 697 ? 5.04000 -127.29500 21.49400 1.000 65.95413 697 PHE A CA 1
ATOM 5501 C C . PHE A 1 697 ? 5.61800 -127.23000 20.08200 1.000 67.60842 697 PHE A C 1
ATOM 5502 O O . PHE A 1 697 ? 6.50400 -128.03200 19.75100 1.000 70.09380 697 PHE A O 1
ATOM 5510 N N . LEU A 1 698 ? 5.16600 -126.24200 19.31700 1.000 64.14426 698 LEU A N 1
ATOM 5511 C CA . LEU A 1 698 ? 5.67600 -126.05100 17.93800 1.000 68.42573 698 LEU A CA 1
ATOM 5512 C C . LEU A 1 698 ? 7.09100 -125.47900 18.00500 1.000 65.01338 698 LEU A C 1
ATOM 5513 O O . LEU A 1 698 ? 7.86600 -125.73700 17.07400 1.000 69.79486 698 LEU A O 1
ATOM 5518 N N . ASP A 1 699 ? 7.40400 -124.73000 19.06200 1.000 68.78993 699 ASP A N 1
ATOM 5519 C CA . ASP A 1 699 ? 8.77000 -124.17300 19.24600 1.000 71.83263 699 ASP A CA 1
ATOM 5520 C C . ASP A 1 699 ? 9.69200 -125.32400 19.64100 1.000 73.90791 699 ASP A C 1
ATOM 5521 O O . ASP A 1 699 ? 10.81700 -125.39200 19.12300 1.000 64.36964 699 ASP A O 1
ATOM 5526 N N . LEU A 1 700 ? 9.20300 -126.20400 20.51100 1.000 78.02421 700 LEU A N 1
ATOM 5527 C CA . LEU A 1 700 ? 10.00800 -127.36000 20.97100 1.000 78.42214 700 LEU A CA 1
ATOM 5528 C C . LEU A 1 700 ? 9.94500 -128.44200 19.89500 1.000 79.87580 700 LEU A C 1
ATOM 5529 O O . LEU A 1 700 ? 10.56600 -129.49800 20.09300 1.000 83.55395 700 LEU A O 1
ATOM 5534 N N . LYS A 1 701 ? 9.19700 -128.19300 18.82100 1.000 77.85304 701 LYS A N 1
ATOM 5535 C CA . LYS A 1 701 ? 9.13200 -129.13800 17.67700 1.000 76.23787 701 LYS A CA 1
ATOM 5536 C C . LYS A 1 701 ? 8.55300 -130.47500 18.13700 1.000 75.27560 701 LYS A C 1
ATOM 5537 O O . LYS A 1 701 ? 8.73400 -131.46600 17.42000 1.000 78.83608 701 LYS A O 1
ATOM 5543 N N . PHE A 1 702 ? 7.87700 -130.49000 19.28200 1.000 75.20294 702 PHE A N 1
ATOM 5544 C CA . PHE A 1 702 ? 7.21700 -131.73200 19.74700 1.000 79.38284 702 PHE A CA 1
ATOM 5545 C C . PHE A 1 702 ? 6.04800 -132.01500 18.81000 1.000 79.01508 702 PHE A C 1
ATOM 5546 O O . PHE A 1 702 ? 5.62500 -133.17500 18.70200 1.000 83.68507 702 PHE A O 1
ATOM 5554 N N . VAL A 1 703 ? 5.54800 -130.96900 18.15600 1.000 75.77738 703 VAL A N 1
ATOM 5555 C CA . VAL A 1 703 ? 4.37200 -131.13000 17.25800 1.000 78.76837 703 VAL A CA 1
ATOM 5556 C C . VAL A 1 703 ? 4.60500 -130.35100 15.96500 1.000 77.06661 703 VAL A C 1
ATOM 5557 O O . VAL A 1 703 ? 5.57200 -129.57800 15.91000 1.000 76.49483 703 VAL A O 1
ATOM 5561 N N . THR A 1 704 ? 3.75900 -130.57100 14.96000 1.000 78.93757 704 THR A N 1
ATOM 5562 C CA . THR A 1 704 ? 3.83300 -129.77500 13.70300 1.000 80.73987 704 THR A CA 1
ATOM 5563 C C . THR A 1 704 ? 2.42000 -129.28900 13.37100 1.000 77.12354 704 THR A C 1
ATOM 5564 O O . THR A 1 704 ? 1.47100 -129.87400 13.90600 1.000 76.95458 704 THR A O 1
ATOM 5568 N N . GLN A 1 705 ? 2.28800 -128.26200 12.52800 1.000 72.76889 705 GLN A N 1
ATOM 5569 C CA . GLN A 1 705 ? 0.94000 -127.70100 12.25400 1.000 73.41036 705 GLN A CA 1
ATOM 5570 C C . GLN A 1 705 ? 0.81200 -127.28900 10.78600 1.000 77.45305 705 GLN A C 1
ATOM 5571 O O . GLN A 1 705 ? 1.84200 -126.95100 10.17800 1.000 75.47528 705 GLN A O 1
ATOM 5577 N N . GLU A 1 706 ? -0.40900 -127.32500 10.25000 1.000 80.70817 706 GLU A N 1
ATOM 5578 C CA . GLU A 1 706 ? -0.65700 -126.87400 8.85600 1.000 77.14147 706 GLU A CA 1
ATOM 5579 C C . GLU A 1 706 ? -2.13300 -126.49400 8.72000 1.000 80.82745 706 GLU A C 1
ATOM 5580 O O . GLU A 1 706 ? -2.97100 -127.41300 8.71300 1.000 84.24657 706 GLU A O 1
ATOM 5586 N N . ASP A 1 707 ? -2.43500 -125.19500 8.64200 1.000 74.86456 707 ASP A N 1
ATOM 5587 C CA . ASP A 1 707 ? -3.83400 -124.71300 8.46100 1.000 81.51426 707 ASP A CA 1
ATOM 5588 C C . ASP A 1 707 ? -4.76300 -125.20500 9.57900 1.000 82.23533 707 ASP A C 1
ATOM 5589 O O . ASP A 1 707 ? -5.87700 -125.64600 9.25800 1.000 87.58593 707 ASP A O 1
ATOM 5594 N N . GLY A 1 708 ? -4.33300 -125.10800 10.83800 1.000 75.45322 708 GLY A N 1
ATOM 5595 C CA . GLY A 1 708 ? -5.19700 -125.48100 11.97300 1.000 73.09690 708 GLY A CA 1
ATOM 5596 C C . GLY A 1 708 ? -5.00100 -126.92400 12.38700 1.000 76.47570 708 GLY A C 1
ATOM 5597 O O . GLY A 1 708 ? -5.26100 -127.24200 13.55600 1.000 75.43061 708 GLY A O 1
ATOM 5598 N N . LEU A 1 709 ? -4.54500 -127.76200 11.45900 1.000 83.27953 709 LEU A N 1
ATOM 5599 C CA . LEU A 1 709 ? -4.37300 -129.20700 11.75200 1.000 78.89034 709 LEU A CA 1
ATOM 5600 C C . LEU A 1 709 ? -3.03500 -129.40900 12.45900 1.000 76.12727 709 LEU A C 1
ATOM 5601 O O . LEU A 1 709 ? -1.99600 -129.10400 11.85000 1.000 75.87213 709 LEU A O 1
ATOM 5606 N N . ILE A 1 710 ? -3.06700 -129.89800 13.69800 1.000 78.32869 710 ILE A N 1
ATOM 5607 C CA . ILE A 1 710 ? -1.81000 -130.06400 14.48200 1.000 78.60906 710 ILE A CA 1
ATOM 5608 C C . ILE A 1 710 ? -1.39200 -131.53600 14.40800 1.000 77.17760 710 ILE A C 1
ATOM 5609 O O . ILE A 1 710 ? -2.28800 -132.39700 14.41000 1.000 80.32143 710 ILE A O 1
ATOM 5614 N N . ARG A 1 711 ? -0.09500 -131.79000 14.24000 1.000 78.74150 711 ARG A N 1
ATOM 5615 C CA . ARG A 1 711 ? 0.38500 -133.18300 14.06500 1.000 85.06516 711 ARG A CA 1
ATOM 5616 C C . ARG A 1 711 ? 1.56200 -133.42700 15.00400 1.000 78.81050 711 ARG A C 1
ATOM 5617 O O . ARG A 1 711 ? 2.28500 -132.46600 15.29000 1.000 80.17046 711 ARG A O 1
ATOM 5625 N N . ILE A 1 712 ? 1.77000 -134.67300 15.42900 1.000 84.98235 712 ILE A N 1
ATOM 5626 C CA . ILE A 1 712 ? 2.83200 -134.98500 16.43300 1.000 86.65241 712 ILE A CA 1
ATOM 5627 C C . ILE A 1 712 ? 4.09000 -135.40600 15.67100 1.000 86.37645 712 ILE A C 1
ATOM 5628 O O . ILE A 1 712 ? 3.95100 -136.08300 14.63800 1.000 91.66728 712 ILE A O 1
ATOM 5633 N N . ASN A 1 713 ? 5.25700 -134.97900 16.15600 1.000 82.37714 713 ASN A N 1
ATOM 5634 C CA . ASN A 1 713 ? 6.53200 -135.41300 15.53300 1.000 88.36612 713 ASN A CA 1
ATOM 5635 C C . ASN A 1 713 ? 7.02700 -136.62800 16.31500 1.000 89.78948 713 ASN A C 1
ATOM 5636 O O . ASN A 1 713 ? 8.25100 -136.83400 16.37000 1.000 95.33519 713 ASN A O 1
ATOM 5641 N N . GLN A 1 714 ? 6.10200 -137.37500 16.91700 1.000 93.21699 714 GLN A N 1
ATOM 5642 C CA . GLN A 1 714 ? 6.46400 -138.62000 17.64100 1.000 97.65933 714 GLN A CA 1
ATOM 5643 C C . GLN A 1 714 ? 7.60900 -138.32600 18.60300 1.000 101.82673 714 GLN A C 1
ATOM 5644 O O . GLN A 1 714 ? 7.47000 -137.40700 19.42400 1.000 100.27327 714 GLN A O 1
ATOM 5650 N N . GLN A 1 715 ? 8.68900 -139.09600 18.49100 1.000 103.59495 715 GLN A N 1
ATOM 5651 C CA . GLN A 1 715 ? 9.86800 -138.86700 19.36000 1.000 109.72242 715 GLN A CA 1
ATOM 5652 C C . GLN A 1 715 ? 10.53400 -137.56900 18.90900 1.000 107.39004 715 GLN A C 1
ATOM 5653 O O . GLN A 1 715 ? 11.07600 -137.53900 17.79100 1.000 107.45247 715 GLN A O 1
ATOM 5659 N N . PRO A 1 716 ? 10.49800 -136.49400 19.71600 1.000 104.10188 716 PRO A N 1
ATOM 5660 C CA . PRO A 1 716 ? 11.18400 -135.27200 19.36300 1.000 102.33056 716 PRO A CA 1
ATOM 5661 C C . PRO A 1 716 ? 12.47600 -135.12300 20.16600 1.000 102.49229 716 PRO A C 1
ATOM 5662 O O . PRO A 1 716 ? 12.69400 -135.87700 21.09100 1.000 100.20148 716 PRO A O 1
ATOM 5666 N N . ASP A 1 717 ? 13.31100 -134.15900 19.78800 1.000 104.43991 717 ASP A N 1
ATOM 5667 C CA . ASP A 1 717 ? 14.51700 -133.91300 20.61800 1.000 107.76132 717 ASP A CA 1
ATOM 5668 C C . ASP A 1 717 ? 14.05000 -133.47900 22.00900 1.000 107.14651 717 ASP A C 1
ATOM 5669 O O . ASP A 1 717 ? 13.13100 -132.64400 22.08500 1.000 107.68495 717 ASP A O 1
ATOM 5674 N N . LYS A 1 718 ? 14.65900 -134.02700 23.06100 1.000 105.08994 718 LYS A N 1
ATOM 5675 C CA . LYS A 1 718 ? 14.30500 -133.60700 24.44200 1.000 105.70704 718 LYS A CA 1
ATOM 5676 C C . LYS A 1 718 ? 15.00400 -132.27500 24.72000 1.000 103.67019 718 LYS A C 1
ATOM 5677 O O . LYS A 1 718 ? 15.99300 -132.27400 25.47500 1.000 101.74823 718 LYS A O 1
ATOM 5683 N N . ARG A 1 719 ? 14.50500 -131.19000 24.12200 1.000 104.81662 719 ARG A N 1
ATOM 5684 C CA . ARG A 1 719 ? 15.16700 -129.86700 24.26400 1.000 102.35829 719 ARG A CA 1
ATOM 5685 C C . ARG A 1 719 ? 15.06900 -129.39000 25.71400 1.000 109.22380 719 ARG A C 1
ATOM 5686 O O . ARG A 1 719 ? 16.10500 -128.94600 26.24800 1.000 105.92150 719 ARG A O 1
ATOM 5694 N N . SER A 1 720 ? 13.88300 -129.48800 26.32300 1.000 97.08568 720 SER A N 1
ATOM 5695 C CA . SER A 1 720 ? 13.71200 -128.95000 27.69600 1.000 91.08625 720 SER A CA 1
ATOM 5696 C C . SER A 1 720 ? 12.36400 -129.37600 28.27300 1.000 90.21393 720 SER A C 1
ATOM 5697 O O . SER A 1 720 ? 11.61900 -130.07800 27.56800 1.000 96.86653 720 SER A O 1
ATOM 5700 N N . ILE A 1 721 ? 12.08400 -128.97500 29.51400 1.000 84.19555 721 ILE A N 1
ATOM 5701 C CA . ILE A 1 721 ? 10.76000 -129.27100 30.13300 1.000 90.80552 721 ILE A CA 1
ATOM 5702 C C . ILE A 1 721 ? 9.83900 -128.08200 29.85600 1.000 92.63628 721 ILE A C 1
ATOM 5703 O O . ILE A 1 721 ? 9.49500 -127.37100 30.81700 1.000 96.55429 721 ILE A O 1
ATOM 5708 N N . ASP A 1 722 ? 9.46600 -127.88400 28.59000 1.000 86.49760 722 ASP A N 1
ATOM 5709 C CA . ASP A 1 722 ? 8.59800 -126.73900 28.20800 1.000 84.34114 722 ASP A CA 1
ATOM 5710 C C . ASP A 1 722 ? 9.36300 -125.44200 28.47800 1.000 82.93215 722 ASP A C 1
ATOM 5711 O O . ASP A 1 722 ? 8.74500 -124.37300 28.40200 1.000 90.40138 722 ASP A O 1
ATOM 5716 N N . SER A 1 723 ? 10.66000 -125.54700 28.76600 1.000 82.17869 723 SER A N 1
ATOM 5717 C CA . SER A 1 723 ? 11.49800 -124.34300 28.98500 1.000 74.66194 723 SER A CA 1
ATOM 5718 C C . SER A 1 723 ? 11.94500 -123.80600 27.62400 1.000 87.68985 723 SER A C 1
ATOM 5719 O O . SER A 1 723 ? 13.16300 -123.78200 27.37000 1.000 86.36570 723 SER A O 1
ATOM 5722 N N . SER A 1 724 ? 10.98900 -123.39700 26.78700 1.000 82.32692 724 SER A N 1
ATOM 5723 C CA . SER A 1 724 ? 11.30200 -122.89700 25.42400 1.000 76.71951 724 SER A CA 1
ATOM 5724 C C . SER A 1 724 ? 11.51300 -121.38300 25.43900 1.000 78.30934 724 SER A C 1
ATOM 5725 O O . SER A 1 724 ? 11.14500 -120.74300 26.43800 1.000 80.26781 724 SER A O 1
ATOM 5728 N N . LYS A 1 725 ? 12.06700 -120.83800 24.35500 1.000 73.07806 725 LYS A N 1
ATOM 5729 C CA . LYS A 1 725 ? 12.25900 -119.36900 24.25200 1.000 73.70097 725 LYS A CA 1
ATOM 5730 C C . LYS A 1 725 ? 10.89700 -118.68200 24.35900 1.000 79.39142 725 LYS A C 1
ATOM 5731 O O . LYS A 1 725 ? 10.82100 -117.61600 24.99300 1.000 78.89422 725 LYS A O 1
ATOM 5737 N N . VAL A 1 726 ? 9.86700 -119.27900 23.76000 1.000 72.75428 726 VAL A N 1
ATOM 5738 C CA . VAL A 1 726 ? 8.50800 -118.66700 23.78300 1.000 74.92021 726 VAL A CA 1
ATOM 5739 C C . VAL A 1 726 ? 7.94800 -118.74900 25.20900 1.000 74.35979 726 VAL A C 1
ATOM 5740 O O . VAL A 1 726 ? 7.33300 -117.76500 25.65300 1.000 77.34260 726 VAL A O 1
ATOM 5744 N N . TYR A 1 727 ? 8.17300 -119.86000 25.90600 1.000 68.68537 727 TYR A N 1
ATOM 5745 C CA . TYR A 1 727 ? 7.72400 -119.96400 27.31500 1.000 69.93065 727 TYR A CA 1
ATOM 5746 C C . TYR A 1 727 ? 8.45300 -118.90000 28.13300 1.000 72.87870 727 TYR A C 1
ATOM 5747 O O . TYR A 1 727 ? 7.81300 -118.23400 28.96200 1.000 69.81204 727 TYR A O 1
ATOM 5756 N N . GLN A 1 728 ? 9.75400 -118.74100 27.88700 1.000 71.64226 728 GLN A N 1
ATOM 5757 C CA . GLN A 1 728 ? 10.56300 -117.76300 28.66400 1.000 72.32519 728 GLN A CA 1
ATOM 5758 C C . GLN A 1 728 ? 10.02900 -116.35600 28.39500 1.000 68.21053 728 GLN A C 1
ATOM 5759 O O . GLN A 1 728 ? 9.83800 -115.60200 29.35900 1.000 69.64641 728 GLN A O 1
ATOM 5765 N N . LEU A 1 729 ? 9.78800 -116.03400 27.12900 1.000 65.37800 729 LEU A N 1
ATOM 5766 C CA . LEU A 1 729 ? 9.29200 -114.67900 26.77700 1.000 67.71619 729 LEU A CA 1
ATOM 5767 C C . LEU A 1 729 ? 8.12400 -114.33100 27.70200 1.000 71.51052 729 LEU A C 1
ATOM 5768 O O . LEU A 1 729 ? 8.11600 -113.21300 28.24900 1.000 68.52770 729 LEU A O 1
ATOM 5773 N N . ARG A 1 730 ? 7.18700 -115.26400 27.87400 1.000 68.31838 730 ARG A N 1
ATOM 5774 C CA . ARG A 1 730 ? 6.00400 -115.00500 28.72900 1.000 65.50878 730 ARG A CA 1
ATOM 5775 C C . ARG A 1 730 ? 6.46300 -114.74100 30.15900 1.000 63.69460 730 ARG A C 1
ATOM 5776 O O . ARG A 1 730 ? 5.99200 -113.76200 30.76000 1.000 65.01838 730 ARG A O 1
ATOM 5784 N N . GLN A 1 731 ? 7.34200 -115.59900 30.67400 1.000 63.42798 731 GLN A N 1
ATOM 5785 C CA . GLN A 1 731 ? 7.82800 -115.43900 32.06700 1.000 67.63402 731 GLN A CA 1
ATOM 5786 C C . GLN A 1 731 ? 8.34900 -114.01400 32.24000 1.000 63.92824 731 GLN A C 1
ATOM 5787 O O . GLN A 1 731 ? 7.93400 -113.34200 33.20200 1.000 61.00911 731 GLN A O 1
ATOM 5793 N N . GLN A 1 732 ? 9.21200 -113.57400 31.32500 1.000 64.31276 732 GLN A N 1
ATOM 5794 C CA . GLN A 1 732 ? 9.81800 -112.22200 31.42300 1.000 67.96457 732 GLN A CA 1
ATOM 5795 C C . GLN A 1 732 ? 8.72500 -111.15900 31.28500 1.000 63.53570 732 GLN A C 1
ATOM 5796 O O . GLN A 1 732 ? 8.78200 -110.16200 32.02100 1.000 68.60395 732 GLN A O 1
ATOM 5802 N N . ARG A 1 733 ? 7.77800 -111.36300 30.37100 1.000 60.46254 733 ARG A N 1
ATOM 5803 C CA . ARG A 1 733 ? 6.73100 -110.33500 30.13600 1.000 56.57150 733 ARG A CA 1
ATOM 5804 C C . ARG A 1 733 ? 5.90600 -110.16600 31.41400 1.000 58.98146 733 ARG A C 1
ATOM 5805 O O . ARG A 1 733 ? 5.65600 -109.01800 31.80700 1.000 65.69910 733 ARG A O 1
ATOM 5813 N N . MET A 1 734 ? 5.52400 -111.26800 32.05900 1.000 62.26393 734 MET A N 1
ATOM 5814 C CA . MET A 1 734 ? 4.76000 -111.17500 33.32900 1.000 60.84308 734 MET A CA 1
ATOM 5815 C C . MET A 1 734 ? 5.67800 -110.47700 34.33800 1.000 61.86295 734 MET A C 1
ATOM 5816 O O . MET A 1 734 ? 5.16400 -109.70800 35.16800 1.000 64.08872 734 MET A O 1
ATOM 5821 N N . ASP A 1 735 ? 6.98400 -110.73500 34.25400 1.000 59.63978 735 ASP A N 1
ATOM 5822 C CA . ASP A 1 735 ? 7.95000 -110.11600 35.20000 1.000 61.32834 735 ASP A CA 1
ATOM 5823 C C . ASP A 1 735 ? 7.89700 -108.59500 35.04800 1.000 61.53130 735 ASP A C 1
ATOM 5824 O O . ASP A 1 735 ? 7.80200 -107.91400 36.08000 1.000 60.54061 735 ASP A O 1
ATOM 5829 N N . VAL A 1 736 ? 7.93700 -108.09300 33.81100 1.000 59.73676 736 VAL A N 1
ATOM 5830 C CA . VAL A 1 736 ? 7.96800 -106.61500 33.59700 1.000 61.49860 736 VAL A CA 1
ATOM 5831 C C . VAL A 1 736 ? 6.62000 -105.98300 33.95900 1.000 58.53159 736 VAL A C 1
ATOM 5832 O O . VAL A 1 736 ? 6.61800 -104.83500 34.42800 1.000 61.34639 736 VAL A O 1
ATOM 5836 N N . GLU A 1 737 ? 5.52400 -106.71600 33.76200 1.000 57.32911 737 GLU A N 1
ATOM 5837 C CA . GLU A 1 737 ? 4.17600 -106.18500 34.08800 1.000 57.78912 737 GLU A CA 1
ATOM 5838 C C . GLU A 1 737 ? 4.05000 -106.02500 35.60400 1.000 57.66428 737 GLU A C 1
ATOM 5839 O O . GLU A 1 737 ? 3.46000 -105.02700 36.04400 1.000 58.26030 737 GLU A O 1
ATOM 5845 N N . LYS A 1 738 ? 4.59800 -106.97000 36.36500 1.000 59.87799 738 LYS A N 1
ATOM 5846 C CA . LYS A 1 738 ? 4.45600 -106.94300 37.84200 1.000 65.64438 738 LYS A CA 1
ATOM 5847 C C . LYS A 1 738 ? 5.27700 -105.81300 38.46000 1.000 61.76400 738 LYS A C 1
ATOM 5848 O O . LYS A 1 738 ? 4.81200 -105.22900 39.45500 1.000 63.31840 738 LYS A O 1
ATOM 5854 N N . GLN A 1 739 ? 6.43600 -105.50400 37.88500 1.000 60.81415 739 GLN A N 1
ATOM 5855 C CA . GLN A 1 739 ? 7.31600 -104.52700 38.51100 1.000 60.72295 739 GLN A CA 1
ATOM 5856 C C . GLN A 1 739 ? 7.14100 -103.13800 37.92700 1.000 61.11168 739 GLN A C 1
ATOM 5857 O O . GLN A 1 739 ? 7.36600 -102.14800 38.62400 1.000 65.26360 739 GLN A O 1
ATOM 5863 N N . LEU A 1 740 ? 6.72200 -103.03500 36.65900 1.000 57.39333 740 LEU A N 1
ATOM 5864 C CA . LEU A 1 740 ? 6.64800 -101.74100 35.98700 1.000 56.20116 740 LEU A CA 1
ATOM 5865 C C . LEU A 1 740 ? 5.23000 -101.27000 35.71600 1.000 56.67489 740 LEU A C 1
ATOM 5866 O O . LEU A 1 740 ? 4.86700 -100.16200 36.11800 1.000 59.54101 740 LEU A O 1
ATOM 5871 N N . LEU A 1 741 ? 4.36500 -102.13000 35.16900 1.000 59.41901 741 LEU A N 1
ATOM 5872 C CA . LEU A 1 741 ? 3.08900 -101.60900 34.68000 1.000 64.82560 741 LEU A CA 1
ATOM 5873 C C . LEU A 1 741 ? 2.03900 -101.61000 35.77300 1.000 60.16315 741 LEU A C 1
ATOM 5874 O O . LEU A 1 741 ? 1.44900 -100.57500 36.07900 1.000 61.10357 741 LEU A O 1
ATOM 5879 N N . TYR A 1 742 ? 2.05300 -102.68300 36.57100 1.000 59.90047 742 TYR A N 1
ATOM 5880 C CA . TYR A 1 742 ? 1.07500 -102.85900 37.67400 1.000 59.89187 742 TYR A CA 1
ATOM 5881 C C . TYR A 1 742 ? 1.72500 -102.74500 39.05800 1.000 60.72223 742 TYR A C 1
ATOM 5882 O O . TYR A 1 742 ? 1.22300 -103.38700 39.99000 1.000 62.88466 742 TYR A O 1
ATOM 5891 N N . GLN A 1 743 ? 2.78300 -101.95200 39.21500 1.000 64.53920 743 GLN A N 1
ATOM 5892 C CA . GLN A 1 743 ? 3.35900 -101.73200 40.57000 1.000 61.28325 743 GLN A CA 1
ATOM 5893 C C . GLN A 1 743 ? 3.35900 -100.23500 40.88500 1.000 61.62964 743 GLN A C 1
ATOM 5894 O O . GLN A 1 743 ? 2.90600 -99.45800 40.03600 1.000 62.15602 743 GLN A O 1
ATOM 5900 N N . ASP A 1 744 ? 3.83600 -99.85800 42.06900 1.000 61.68262 744 ASP A N 1
ATOM 5901 C CA . ASP A 1 744 ? 3.83600 -98.43700 42.49200 1.000 62.80265 744 ASP A CA 1
ATOM 5902 C C . ASP A 1 744 ? 5.12300 -97.77500 42.00500 1.000 59.88168 744 ASP A C 1
ATOM 5903 O O . ASP A 1 744 ? 6.17300 -98.41500 42.08300 1.000 59.34572 744 ASP A O 1
ATOM 5908 N N . PHE A 1 745 ? 5.04100 -96.52700 41.56000 1.000 58.05116 745 PHE A N 1
ATOM 5909 C CA . PHE A 1 745 ? 6.22900 -95.86000 40.97300 1.000 58.66154 745 PHE A CA 1
ATOM 5910 C C . PHE A 1 745 ? 7.35700 -95.80300 42.00100 1.000 61.32308 745 PHE A C 1
ATOM 5911 O O . PHE A 1 745 ? 8.52500 -95.91500 41.61100 1.000 64.81098 745 PHE A O 1
ATOM 5919 N N . SER A 1 746 ? 7.01300 -95.63900 43.27300 1.000 71.37499 746 SER A N 1
ATOM 5920 C CA . SER A 1 746 ? 8.04600 -95.49800 44.32600 1.000 71.51666 746 SER A CA 1
ATOM 5921 C C . SER A 1 746 ? 9.00600 -96.68600 44.27400 1.000 71.68697 746 SER A C 1
ATOM 5922 O O . SER A 1 746 ? 10.22300 -96.45900 44.29400 1.000 72.87656 746 SER A O 1
ATOM 5925 N N . GLU A 1 747 ? 8.47600 -97.90200 44.19500 1.000 70.20054 747 GLU A N 1
ATOM 5926 C CA . GLU A 1 747 ? 9.35000 -99.10000 44.22200 1.000 73.24528 747 GLU A CA 1
ATOM 5927 C C . GLU A 1 747 ? 10.08800 -99.22400 42.88800 1.000 69.37356 747 GLU A C 1
ATOM 5928 O O . GLU A 1 747 ? 11.21900 -99.72600 42.89300 1.000 71.27855 747 GLU A O 1
ATOM 5934 N N . ILE A 1 748 ? 9.46600 -98.78400 41.79700 1.000 63.65205 748 ILE A N 1
ATOM 5935 C CA . ILE A 1 748 ? 10.14600 -98.79700 40.47200 1.000 62.71900 748 ILE A CA 1
ATOM 5936 C C . ILE A 1 748 ? 11.36500 -97.88300 40.57600 1.000 66.38727 748 ILE A C 1
ATOM 5937 O O . ILE A 1 748 ? 12.43500 -98.26300 40.09000 1.000 69.64348 748 ILE A O 1
ATOM 5942 N N . LYS A 1 749 ? 11.19900 -96.72900 41.21200 1.000 68.19014 749 LYS A N 1
ATOM 5943 C CA . LYS A 1 749 ? 12.31700 -95.76700 41.36200 1.000 64.16588 749 LYS A CA 1
ATOM 5944 C C . LYS A 1 749 ? 13.40800 -96.40000 42.22200 1.000 71.93247 749 LYS A C 1
ATOM 5945 O O . LYS A 1 749 ? 14.58700 -96.15900 41.93800 1.000 65.92162 749 LYS A O 1
ATOM 5951 N N . ASN A 1 750 ? 13.02000 -97.19000 43.22300 1.000 73.31900 750 ASN A N 1
ATOM 5952 C CA . ASN A 1 750 ? 14.00400 -97.81500 44.14600 1.000 75.19923 750 ASN A CA 1
ATOM 5953 C C . ASN A 1 750 ? 14.69800 -98.99200 43.45600 1.000 77.04693 750 ASN A C 1
ATOM 5954 O O . ASN A 1 750 ? 15.59700 -99.57500 44.07600 1.000 83.54008 750 ASN A O 1
ATOM 5959 N N . TRP A 1 751 ? 14.28100 -99.34300 42.24200 1.000 77.71167 751 TRP A N 1
ATOM 5960 C CA . TRP A 1 751 ? 14.97300 -100.41000 41.48100 1.000 69.95593 751 TRP A CA 1
ATOM 5961 C C . TRP A 1 751 ? 15.83800 -99.73500 40.42500 1.000 71.85499 751 TRP A C 1
ATOM 5962 O O . TRP A 1 751 ? 16.99600 -100.12700 40.26200 1.000 75.77563 751 TRP A O 1
ATOM 5973 N N . ILE A 1 752 ? 15.29100 -98.72100 39.76600 1.000 72.47885 752 ILE A N 1
ATOM 5974 C CA . ILE A 1 752 ? 16.08900 -97.95900 38.77200 1.000 70.61229 752 ILE A CA 1
ATOM 5975 C C . ILE A 1 752 ? 17.25300 -97.32000 39.52700 1.000 74.57552 752 ILE A C 1
ATOM 5976 O O . ILE A 1 752 ? 18.29000 -97.05100 38.90300 1.000 77.15774 752 ILE A O 1
ATOM 5981 N N . LYS A 1 753 ? 17.08800 -97.12000 40.83300 1.000 70.92912 753 LYS A N 1
ATOM 5982 C CA . LYS A 1 753 ? 18.17600 -96.53400 41.65600 1.000 78.27902 753 LYS A CA 1
ATOM 5983 C C . LYS A 1 753 ? 19.08100 -97.66500 42.13600 1.000 82.22935 753 LYS A C 1
ATOM 5984 O O . LYS A 1 753 ? 20.10300 -97.37200 42.77600 1.000 86.43958 753 LYS A O 1
ATOM 5990 N N . SER A 1 754 ? 18.71900 -98.90200 41.81800 1.000 80.56816 754 SER A N 1
ATOM 5991 C CA . SER A 1 754 ? 19.60400 -100.03500 42.17000 1.000 77.84015 754 SER A CA 1
ATOM 5992 C C . SER A 1 754 ? 20.56300 -100.26600 41.00200 1.000 81.55500 754 SER A C 1
ATOM 5993 O O . SER A 1 754 ? 21.77100 -100.40400 41.24200 1.000 89.04475 754 SER A O 1
ATOM 5996 N N . GLN A 1 755 ? 20.03500 -100.28400 39.78300 1.000 79.70686 755 GLN A N 1
ATOM 5997 C CA . GLN A 1 755 ? 20.88900 -100.46200 38.58700 1.000 77.51399 755 GLN A CA 1
ATOM 5998 C C . GLN A 1 755 ? 21.80700 -99.24800 38.46500 1.000 88.60614 755 GLN A C 1
ATOM 5999 O O . GLN A 1 755 ? 23.02500 -99.42000 38.62400 1.000 93.27563 755 GLN A O 1
ATOM 6005 N N . LEU A 1 756 ? 21.23600 -98.07300 38.20000 1.000 85.82466 756 LEU A N 1
ATOM 6006 C CA . LEU A 1 756 ? 22.03800 -96.83000 38.04800 1.000 85.63154 756 LEU A CA 1
ATOM 6007 C C . LEU A 1 756 ? 21.19300 -95.63400 38.49400 1.000 85.89906 756 LEU A C 1
ATOM 6008 O O . LEU A 1 756 ? 20.32100 -95.23900 37.70500 1.000 85.97175 756 LEU A O 1
ATOM 6013 N N . MET B 1 1 ? 85.12900 -126.71900 -28.33700 1.000 94.79928 1 MET B N 1
ATOM 6014 C CA . MET B 1 1 ? 84.24000 -125.64000 -28.84400 1.000 101.98633 1 MET B CA 1
ATOM 6015 C C . MET B 1 1 ? 82.85200 -125.79500 -28.21700 1.000 101.38686 1 MET B C 1
ATOM 6016 O O . MET B 1 1 ? 82.61500 -125.20300 -27.14800 1.000 94.64106 1 MET B O 1
ATOM 6021 N N . ILE B 1 2 ? 81.96700 -126.56400 -28.84200 1.000 96.61419 2 ILE B N 1
ATOM 6022 C CA . ILE B 1 2 ? 80.64200 -126.81400 -28.21000 1.000 98.31455 2 ILE B CA 1
ATOM 6023 C C . ILE B 1 2 ? 80.83400 -127.83800 -27.08700 1.000 102.87703 2 ILE B C 1
ATOM 6024 O O . ILE B 1 2 ? 81.26800 -128.96500 -27.38600 1.000 104.84934 2 ILE B O 1
ATOM 6029 N N . LYS B 1 3 ? 80.52700 -127.45600 -25.84400 1.000 98.48683 3 LYS B N 1
ATOM 6030 C CA . LYS B 1 3 ? 80.61000 -128.40800 -24.70600 1.000 95.42075 3 LYS B CA 1
ATOM 6031 C C . LYS B 1 3 ? 79.23900 -128.51400 -24.03600 1.000 98.77373 3 LYS B C 1
ATOM 6032 O O . LYS B 1 3 ? 78.56900 -127.47900 -23.89000 1.000 99.96928 3 LYS B O 1
ATOM 6038 N N . PRO B 1 4 ? 78.79600 -129.72100 -23.62900 1.000 100.31802 4 PRO B N 1
ATOM 6039 C CA . PRO B 1 4 ? 77.47800 -129.88800 -23.04000 1.000 98.21280 4 PRO B CA 1
ATOM 6040 C C . PRO B 1 4 ? 77.28200 -128.94800 -21.85000 1.000 96.15648 4 PRO B C 1
ATOM 6041 O O . PRO B 1 4 ? 78.14800 -128.89100 -21.00700 1.000 100.89751 4 PRO B O 1
ATOM 6045 N N . LYS B 1 5 ? 76.15100 -128.24700 -21.81500 1.000 98.82455 5 LYS B N 1
ATOM 6046 C CA . LYS B 1 5 ? 75.84700 -127.37500 -20.65700 1.000 94.94075 5 LYS B CA 1
ATOM 6047 C C . LYS B 1 5 ? 75.49100 -128.27200 -19.47400 1.000 99.31859 5 LYS B C 1
ATOM 6048 O O . LYS B 1 5 ? 75.76900 -127.87600 -18.33100 1.000 103.35396 5 LYS B O 1
ATOM 6054 N N . TYR B 1 6 ? 74.89200 -129.43000 -19.75000 1.000 98.91113 6 TYR B N 1
ATOM 6055 C CA . TYR B 1 6 ? 74.46200 -130.30900 -18.63800 1.000 96.58146 6 TYR B CA 1
ATOM 6056 C C . TYR B 1 6 ? 75.00300 -131.72200 -18.85200 1.000 102.45024 6 TYR B C 1
ATOM 6057 O O . TYR B 1 6 ? 74.46200 -132.43900 -19.70900 1.000 104.64459 6 TYR B O 1
ATOM 6066 N N . LYS B 1 7 ? 75.98200 -132.14400 -18.05100 1.000 105.77190 7 LYS B N 1
ATOM 6067 C CA . LYS B 1 7 ? 76.43500 -133.55700 -18.14500 1.000 104.04397 7 LYS B CA 1
ATOM 6068 C C . LYS B 1 7 ? 75.18500 -134.43400 -18.03500 1.000 102.12685 7 LYS B C 1
ATOM 6069 O O . LYS B 1 7 ? 74.33600 -134.13300 -17.17600 1.000 100.70930 7 LYS B O 1
ATOM 6075 N N . TRP B 1 8 ? 75.08200 -135.48600 -18.84800 1.000 101.32723 8 TRP B N 1
ATOM 6076 C CA . TRP B 1 8 ? 73.81700 -136.26500 -18.85800 1.000 97.49822 8 TRP B CA 1
ATOM 6077 C C . TRP B 1 8 ? 74.03800 -137.75400 -18.58500 1.000 90.11996 8 TRP B C 1
ATOM 6078 O O . TRP B 1 8 ? 75.18900 -138.21200 -18.68800 1.000 91.72124 8 TRP B O 1
ATOM 6089 N N . LYS B 1 9 ? 72.95800 -138.46800 -18.25600 1.000 85.08735 9 LYS B N 1
ATOM 6090 C CA . LYS B 1 9 ? 73.05100 -139.91800 -17.94700 1.000 95.70038 9 LYS B CA 1
ATOM 6091 C C . LYS B 1 9 ? 72.02200 -140.68300 -18.78400 1.000 94.14899 9 LYS B C 1
ATOM 6092 O O . LYS B 1 9 ? 70.89000 -140.19200 -18.90800 1.000 96.24136 9 LYS B O 1
ATOM 6098 N N . LEU B 1 10 ? 72.40600 -141.84500 -19.31600 1.000 90.72371 10 LEU B N 1
ATOM 6099 C CA . LEU B 1 10 ? 71.49200 -142.65400 -20.16500 1.000 96.85443 10 LEU B CA 1
ATOM 6100 C C . LEU B 1 10 ? 71.15900 -143.95600 -19.43500 1.000 97.78492 10 LEU B C 1
ATOM 6101 O O . LEU B 1 10 ? 72.06400 -144.52500 -18.80100 1.000 96.99426 10 LEU B O 1
ATOM 6106 N N . THR B 1 11 ? 69.90200 -144.39600 -19.51900 1.000 101.11481 11 THR B N 1
ATOM 6107 C CA . THR B 1 11 ? 69.46700 -145.62200 -18.80100 1.000 103.64879 11 THR B CA 1
ATOM 6108 C C . THR B 1 11 ? 70.20100 -146.84500 -19.35600 1.000 100.96514 11 THR B C 1
ATOM 6109 O O . THR B 1 11 ? 70.70600 -147.63900 -18.54000 1.000 103.53850 11 THR B O 1
ATOM 6113 N N . LYS B 1 12 ? 70.24600 -146.99300 -20.68300 1.000 94.09623 12 LYS B N 1
ATOM 6114 C CA . LYS B 1 12 ? 70.87500 -148.19200 -21.30400 1.000 105.79675 12 LYS B CA 1
ATOM 6115 C C . LYS B 1 12 ? 70.47200 -149.44700 -20.52500 1.000 102.85942 12 LYS B C 1
ATOM 6116 O O . LYS B 1 12 ? 71.37500 -150.14500 -20.03400 1.000 106.10864 12 LYS B O 1
ATOM 6122 N N . PRO B 1 13 ? 69.17100 -149.79100 -20.36800 1.000 102.62086 13 PRO B N 1
ATOM 6123 C CA . PRO B 1 13 ? 68.79500 -150.94100 -19.54600 1.000 105.41319 13 PRO B CA 1
ATOM 6124 C C . PRO B 1 13 ? 68.94000 -152.24900 -20.33700 1.000 110.86925 13 PRO B C 1
ATOM 6125 O O . PRO B 1 13 ? 69.24200 -152.18600 -21.51500 1.000 109.94171 13 PRO B O 1
ATOM 6129 N N . ALA B 1 14 ? 68.72100 -153.39200 -19.67900 1.000 112.32152 14 ALA B N 1
ATOM 6130 C CA . ALA B 1 14 ? 68.90700 -154.69600 -20.35500 1.000 112.17937 14 ALA B CA 1
ATOM 6131 C C . ALA B 1 14 ? 67.64900 -155.55300 -20.19300 1.000 113.06027 14 ALA B C 1
ATOM 6132 O O . ALA B 1 14 ? 67.70700 -156.54500 -19.44400 1.000 117.52515 14 ALA B O 1
ATOM 6134 N N . GLU B 1 15 ? 66.56400 -155.18500 -20.88000 1.000 111.82988 15 GLU B N 1
ATOM 6135 C CA . GLU B 1 15 ? 65.29800 -155.96200 -20.81600 1.000 112.31093 15 GLU B CA 1
ATOM 6136 C C . GLU B 1 15 ? 64.63300 -155.93400 -22.19600 1.000 115.96239 15 GLU B C 1
ATOM 6137 O O . GLU B 1 15 ? 64.91600 -154.99700 -22.96300 1.000 116.99979 15 GLU B O 1
ATOM 6143 N N . TYR B 1 16 ? 63.78300 -156.91900 -22.49600 1.000 115.81144 16 TYR B N 1
ATOM 6144 C CA . TYR B 1 16 ? 63.16300 -157.00500 -23.84400 1.000 111.69521 16 TYR B CA 1
ATOM 6145 C C . TYR B 1 16 ? 61.65500 -157.24000 -23.71600 1.000 115.55420 16 TYR B C 1
ATOM 6146 O O . TYR B 1 16 ? 61.20400 -157.67600 -22.64000 1.000 117.12293 16 TYR B O 1
ATOM 6155 N N . ILE B 1 17 ? 60.90700 -156.97100 -24.78900 1.000 109.83595 17 ILE B N 1
ATOM 6156 C CA . ILE B 1 17 ? 59.42200 -157.11700 -24.74600 1.000 108.13498 17 ILE B CA 1
ATOM 6157 C C . ILE B 1 17 ? 59.01100 -158.38200 -25.50800 1.000 110.28470 17 ILE B C 1
ATOM 6158 O O . ILE B 1 17 ? 59.49400 -158.57300 -26.64200 1.000 104.72049 17 ILE B O 1
ATOM 6163 N N . SER B 1 18 ? 58.15500 -159.21400 -24.90100 1.000 107.71659 18 SER B N 1
ATOM 6164 C CA . SER B 1 18 ? 57.73000 -160.49000 -25.53600 1.000 105.65485 18 SER B CA 1
ATOM 6165 C C . SER B 1 18 ? 57.23300 -160.22800 -26.95900 1.000 110.30433 18 SER B C 1
ATOM 6166 O O . SER B 1 18 ? 56.16100 -159.62300 -27.10000 1.000 106.99213 18 SER B O 1
ATOM 6169 N N . ASP B 1 19 ? 57.99000 -160.67200 -27.96500 1.000 108.39080 19 ASP B N 1
ATOM 6170 C CA . ASP B 1 19 ? 57.57900 -160.49400 -29.38300 1.000 105.82922 19 ASP B CA 1
ATOM 6171 C C . ASP B 1 19 ? 56.18600 -161.10000 -29.54500 1.000 103.50063 19 ASP B C 1
ATOM 6172 O O . ASP B 1 19 ? 55.40400 -160.57700 -30.35700 1.000 101.27009 19 ASP B O 1
ATOM 6177 N N . GLU B 1 20 ? 55.89100 -162.15300 -28.78000 1.000 102.12794 20 GLU B N 1
ATOM 6178 C CA . GLU B 1 20 ? 54.52700 -162.73400 -28.80900 1.000 105.64978 20 GLU B CA 1
ATOM 6179 C C . GLU B 1 20 ? 53.53800 -161.59400 -28.56400 1.000 112.38407 20 GLU B C 1
ATOM 6180 O O . GLU B 1 20 ? 52.49300 -161.56200 -29.24300 1.000 115.32823 20 GLU B O 1
ATOM 6186 N N . LEU B 1 21 ? 53.86800 -160.69200 -27.63500 1.000 107.76177 21 LEU B N 1
ATOM 6187 C CA . LEU B 1 21 ? 52.97500 -159.54200 -27.33100 1.000 108.30965 21 LEU B CA 1
ATOM 6188 C C . LEU B 1 21 ? 53.41100 -158.31500 -28.13900 1.000 105.57304 21 LEU B C 1
ATOM 6189 O O . LEU B 1 21 ? 52.52900 -157.55400 -28.54900 1.000 101.60408 21 LEU B O 1
ATOM 6194 N N . THR B 1 22 ? 54.71000 -158.13900 -28.38300 1.000 101.59754 22 THR B N 1
ATOM 6195 C CA . THR B 1 22 ? 55.16300 -156.90800 -29.08300 1.000 101.90291 22 THR B CA 1
ATOM 6196 C C . THR B 1 22 ? 54.30200 -156.74200 -30.33700 1.000 104.33781 22 THR B C 1
ATOM 6197 O O . THR B 1 22 ? 54.03200 -155.58900 -30.71500 1.000 100.01575 22 THR B O 1
ATOM 6201 N N . SER B 1 23 ? 53.89500 -157.85800 -30.94700 1.000 105.80288 23 SER B N 1
ATOM 6202 C CA . SER B 1 23 ? 53.01100 -157.81400 -32.14100 1.000 97.95942 23 SER B CA 1
ATOM 6203 C C . SER B 1 23 ? 51.55300 -157.69900 -31.68700 1.000 101.05887 23 SER B C 1
ATOM 6204 O O . SER B 1 23 ? 50.80400 -156.92300 -32.30300 1.000 104.20165 23 SER B O 1
ATOM 6207 N N . LYS B 1 24 ? 51.17100 -158.43700 -30.64600 1.000 100.20150 24 LYS B N 1
ATOM 6208 C CA . LYS B 1 24 ? 49.79300 -158.33000 -30.10300 1.000 101.96075 24 LYS B CA 1
ATOM 6209 C C . LYS B 1 24 ? 49.57100 -156.88800 -29.64300 1.000 99.89526 24 LYS B C 1
ATOM 6210 O O . LYS B 1 24 ? 48.51600 -156.31600 -29.96900 1.000 97.58376 24 LYS B O 1
ATOM 6216 N N . LEU B 1 25 ? 50.53900 -156.33300 -28.91400 1.000 99.57327 25 LEU B N 1
ATOM 6217 C CA . LEU B 1 25 ? 50.44200 -154.93300 -28.42800 1.000 103.73367 25 LEU B CA 1
ATOM 6218 C C . LEU B 1 25 ? 50.83400 -154.01600 -29.58300 1.000 102.51546 25 LEU B C 1
ATOM 6219 O O . LEU B 1 25 ? 50.98500 -152.80500 -29.35500 1.000 104.10805 25 LEU B O 1
ATOM 6224 N N . LYS B 1 26 ? 51.01000 -154.59200 -30.76900 1.000 96.85481 26 LYS B N 1
ATOM 6225 C CA . LYS B 1 26 ? 51.33100 -153.77100 -31.96100 1.000 101.63763 26 LYS B CA 1
ATOM 6226 C C . LYS B 1 26 ? 52.26300 -152.63400 -31.53500 1.000 98.17728 26 LYS B C 1
ATOM 6227 O O . LYS B 1 26 ? 51.97100 -151.47400 -31.87300 1.000 98.22827 26 LYS B O 1
ATOM 6233 N N . LEU B 1 27 ? 53.34200 -152.96100 -30.82200 1.000 97.62165 27 LEU B N 1
ATOM 6234 C CA . LEU B 1 27 ? 54.27800 -151.91400 -30.33600 1.000 97.14279 27 LEU B CA 1
ATOM 6235 C C . LEU B 1 27 ? 55.11800 -151.39000 -31.50200 1.000 93.52720 27 LEU B C 1
ATOM 6236 O O . LEU B 1 27 ? 55.77300 -152.21400 -32.15800 1.000 100.26606 27 LEU B O 1
ATOM 6241 N N . THR B 1 28 ? 55.11600 -150.07800 -31.73700 1.000 87.89420 28 THR B N 1
ATOM 6242 C CA . THR B 1 28 ? 55.98900 -149.50500 -32.79500 1.000 89.83266 28 THR B CA 1
ATOM 6243 C C . THR B 1 28 ? 57.30200 -149.07200 -32.14100 1.000 94.68435 28 THR B C 1
ATOM 6244 O O . THR B 1 28 ? 57.34000 -149.01900 -30.89900 1.000 97.33205 28 THR B O 1
ATOM 6248 N N . PRO B 1 29 ? 58.38100 -148.77800 -32.89700 1.000 96.96325 29 PRO B N 1
ATOM 6249 C CA . PRO B 1 29 ? 59.61500 -148.26600 -32.29600 1.000 93.73426 29 PRO B CA 1
ATOM 6250 C C . PRO B 1 29 ? 59.35700 -147.00300 -31.46200 1.000 88.89113 29 PRO B C 1
ATOM 6251 O O . PRO B 1 29 ? 58.31200 -146.41000 -31.62300 1.000 91.88467 29 PRO B O 1
ATOM 6255 N N . ILE B 1 30 ? 60.30500 -146.62900 -30.60000 1.000 86.04884 30 ILE B N 1
ATOM 6256 C CA . ILE B 1 30 ? 60.14600 -145.44100 -29.70600 1.000 86.02427 30 ILE B CA 1
ATOM 6257 C C . ILE B 1 30 ? 59.16000 -145.79800 -28.58900 1.000 86.33334 30 ILE B C 1
ATOM 6258 O O . ILE B 1 30 ? 59.57000 -145.76400 -27.42100 1.000 90.76153 30 ILE B O 1
ATOM 6263 N N . VAL B 1 31 ? 57.92900 -146.16600 -28.94200 1.000 82.79454 31 VAL B N 1
ATOM 6264 C CA . VAL B 1 31 ? 56.92400 -146.57200 -27.91700 1.000 84.86419 31 VAL B CA 1
ATOM 6265 C C . VAL B 1 31 ? 57.51600 -147.70000 -27.07600 1.000 86.77411 31 VAL B C 1
ATOM 6266 O O . VAL B 1 31 ? 57.51700 -147.58200 -25.83700 1.000 89.33281 31 VAL B O 1
ATOM 6270 N N . LYS B 1 32 ? 58.01100 -148.74500 -27.73700 1.000 86.67584 32 LYS B N 1
ATOM 6271 C CA . LYS B 1 32 ? 58.55800 -149.91500 -27.00400 1.000 89.14580 32 LYS B CA 1
ATOM 6272 C C . LYS B 1 32 ? 59.75700 -149.47000 -26.16600 1.000 83.71857 32 LYS B C 1
ATOM 6273 O O . LYS B 1 32 ? 59.83600 -149.87900 -24.99900 1.000 88.41983 32 LYS B O 1
ATOM 6279 N N . LYS B 1 33 ? 60.64200 -148.65400 -26.73800 1.000 82.43870 33 LYS B N 1
ATOM 6280 C CA . LYS B 1 33 ? 61.87100 -148.23000 -26.01900 1.000 87.05544 33 LYS B CA 1
ATOM 6281 C C . LYS B 1 33 ? 61.47600 -147.39700 -24.79700 1.000 84.56767 33 LYS B C 1
ATOM 6282 O O . LYS B 1 33 ? 62.13800 -147.53400 -23.75500 1.000 88.50027 33 LYS B O 1
ATOM 6288 N N . ILE B 1 34 ? 60.43200 -146.57700 -24.92500 1.000 83.37303 34 ILE B N 1
ATOM 6289 C CA . ILE B 1 34 ? 59.95100 -145.75000 -23.77900 1.000 83.81004 34 ILE B CA 1
ATOM 6290 C C . ILE B 1 34 ? 59.47700 -146.68500 -22.66000 1.000 85.89296 34 ILE B C 1
ATOM 6291 O O . ILE B 1 34 ? 59.91300 -146.50700 -21.51500 1.000 84.02489 34 ILE B O 1
ATOM 6296 N N . LEU B 1 35 ? 58.62700 -147.65700 -22.99000 1.000 84.67198 35 LEU B N 1
ATOM 6297 C CA . LEU B 1 35 ? 58.12300 -148.60100 -21.96200 1.000 82.18522 35 LEU B CA 1
ATOM 6298 C C . LEU B 1 35 ? 59.31400 -149.36800 -21.38800 1.000 81.61648 35 LEU B C 1
ATOM 6299 O O . LEU B 1 35 ? 59.40500 -149.48800 -20.15500 1.000 84.19192 35 LEU B O 1
ATOM 6304 N N . GLU B 1 36 ? 60.19500 -149.85200 -22.26000 1.000 83.08195 36 GLU B N 1
ATOM 6305 C CA . GLU B 1 36 ? 61.38200 -150.62500 -21.81700 1.000 91.69992 36 GLU B CA 1
ATOM 6306 C C . GLU B 1 36 ? 62.19300 -149.75100 -20.85800 1.000 90.68397 36 GLU B C 1
ATOM 6307 O O . GLU B 1 36 ? 62.82300 -150.30600 -19.94100 1.000 91.81930 36 GLU B O 1
ATOM 6313 N N . SER B 1 37 ? 62.14400 -148.43300 -21.05200 1.000 86.89910 37 SER B N 1
ATOM 6314 C CA . SER B 1 37 ? 62.94100 -147.51000 -20.20600 1.000 88.33413 37 SER B CA 1
ATOM 6315 C C . SER B 1 37 ? 62.29400 -147.39500 -18.82500 1.000 92.50852 37 SER B C 1
ATOM 6316 O O . SER B 1 37 ? 63.02100 -147.11900 -17.85400 1.000 89.37090 37 SER B O 1
ATOM 6319 N N . LYS B 1 38 ? 60.97700 -147.59100 -18.75200 1.000 91.88670 38 LYS B N 1
ATOM 6320 C CA . LYS B 1 38 ? 60.26300 -147.53600 -17.45200 1.000 88.42134 38 LYS B CA 1
ATOM 6321 C C . LYS B 1 38 ? 60.14000 -148.96100 -16.91800 1.000 83.34447 38 LYS B C 1
ATOM 6322 O O . LYS B 1 38 ? 59.21900 -149.21500 -16.13400 1.000 89.44149 38 LYS B O 1
ATOM 6328 N N . SER B 1 39 ? 61.04900 -149.83800 -17.33100 1.000 83.15286 39 SER B N 1
ATOM 6329 C CA . SER B 1 39 ? 61.04700 -151.24300 -16.85300 1.000 87.54718 39 SER B CA 1
ATOM 6330 C C . SER B 1 39 ? 59.66300 -151.86500 -17.05200 1.000 88.65572 39 SER B C 1
ATOM 6331 O O . SER B 1 39 ? 59.42100 -152.94100 -16.48600 1.000 97.11452 39 SER B O 1
ATOM 6334 N N . ILE B 1 40 ? 58.79000 -151.21100 -17.81700 1.000 86.22701 40 ILE B N 1
ATOM 6335 C CA . ILE B 1 40 ? 57.47100 -151.82900 -18.12900 1.000 88.82095 40 ILE B CA 1
ATOM 6336 C C . ILE B 1 40 ? 57.69700 -152.79200 -19.29600 1.000 93.16461 40 ILE B C 1
ATOM 6337 O O . ILE B 1 40 ? 57.65500 -152.32700 -20.44800 1.000 88.22103 40 ILE B O 1
ATOM 6342 N N . ILE B 1 41 ? 57.95600 -154.07000 -19.00000 1.000 102.90671 41 ILE B N 1
ATOM 6343 C CA . ILE B 1 41 ? 58.26500 -155.06100 -20.07300 1.000 105.99978 41 ILE B CA 1
ATOM 6344 C C . ILE B 1 41 ? 57.36300 -156.29300 -19.92500 1.000 101.54681 41 ILE B C 1
ATOM 6345 O O . ILE B 1 41 ? 57.45300 -157.18100 -20.79100 1.000 102.51853 41 ILE B O 1
ATOM 6350 N N . ASP B 1 42 ? 56.52400 -156.34400 -18.89000 1.000 103.93472 42 ASP B N 1
ATOM 6351 C CA . ASP B 1 42 ? 55.70900 -157.56500 -18.64000 1.000 100.36049 42 ASP B CA 1
ATOM 6352 C C . ASP B 1 42 ? 54.23200 -157.29000 -18.90600 1.000 101.31357 42 ASP B C 1
ATOM 6353 O O . ASP B 1 42 ? 53.77900 -156.18300 -18.57800 1.000 106.93140 42 ASP B O 1
ATOM 6358 N N . GLU B 1 43 ? 53.49900 -158.29400 -19.38800 1.000 103.07903 43 GLU B N 1
ATOM 6359 C CA . GLU B 1 43 ? 52.05800 -158.13000 -19.71800 1.000 108.24163 43 GLU B CA 1
ATOM 6360 C C . GLU B 1 43 ? 51.25700 -157.72700 -18.47600 1.000 107.13292 43 GLU B C 1
ATOM 6361 O O . GLU B 1 43 ? 51.82500 -157.78500 -17.36900 1.000 109.52412 43 GLU B O 1
ATOM 6367 N N . GLN B 1 44 ? 49.98800 -157.34600 -18.66300 1.000 106.04817 44 GLN B N 1
ATOM 6368 C CA . GLN B 1 44 ? 49.11400 -156.90900 -17.53700 1.000 105.35423 44 GLN B CA 1
ATOM 6369 C C . GLN B 1 44 ? 49.57400 -155.52800 -17.06500 1.000 105.07675 44 GLN B C 1
ATOM 6370 O O . GLN B 1 44 ? 48.78200 -154.57800 -17.17700 1.000 105.95119 44 GLN B O 1
ATOM 6376 N N . ALA B 1 45 ? 50.80500 -155.42000 -16.56400 1.000 98.94196 45 ALA B N 1
ATOM 6377 C CA . ALA B 1 45 ? 51.34000 -154.09600 -16.17800 1.000 97.58707 45 ALA B CA 1
ATOM 6378 C C . ALA B 1 45 ? 51.40700 -153.17800 -17.40200 1.000 102.58890 45 ALA B C 1
ATOM 6379 O O . ALA B 1 45 ? 51.01700 -152.00500 -17.28200 1.000 101.86812 45 ALA B O 1
ATOM 6381 N N . ILE B 1 46 ? 51.88300 -153.69400 -18.53800 1.000 101.44241 46 ILE B N 1
ATOM 6382 C CA . ILE B 1 46 ? 51.92200 -152.87800 -19.78900 1.000 100.45351 46 ILE B CA 1
ATOM 6383 C C . ILE B 1 46 ? 50.48700 -152.48500 -20.14700 1.000 102.06140 46 ILE B C 1
ATOM 6384 O O . ILE B 1 46 ? 50.28100 -151.35000 -20.60900 1.000 98.08327 46 ILE B O 1
ATOM 6389 N N . GLU B 1 47 ? 49.53900 -153.39800 -19.93400 1.000 99.14285 47 GLU B N 1
ATOM 6390 C CA . GLU B 1 47 ? 48.12400 -153.11600 -20.27600 1.000 96.87625 47 GLU B CA 1
ATOM 6391 C C . GLU B 1 47 ? 47.67600 -151.88500 -19.49100 1.000 96.23555 47 GLU B C 1
ATOM 6392 O O . GLU B 1 47 ? 47.09600 -150.97100 -20.10300 1.000 92.53842 47 GLU B O 1
ATOM 6398 N N . SER B 1 48 ? 47.96800 -151.85900 -18.19000 1.000 93.00698 48 SER B N 1
ATOM 6399 C CA . SER B 1 48 ? 47.51300 -150.73300 -17.33900 1.000 91.77030 48 SER B CA 1
ATOM 6400 C C . SER B 1 48 ? 47.88000 -149.40700 -18.00500 1.000 87.15153 48 SER B C 1
ATOM 6401 O O . SER B 1 48 ? 47.13800 -148.43200 -17.81700 1.000 93.76512 48 SER B O 1
ATOM 6404 N N . ILE B 1 49 ? 48.97500 -149.38000 -18.76100 1.000 89.26245 49 ILE B N 1
ATOM 6405 C CA . ILE B 1 49 ? 49.45200 -148.11000 -19.38100 1.000 89.17741 49 ILE B CA 1
ATOM 6406 C C . ILE B 1 49 ? 48.58600 -147.73000 -20.58600 1.000 95.27280 49 ILE B C 1
ATOM 6407 O O . ILE B 1 49 ? 48.36200 -146.52000 -20.77800 1.000 94.68282 49 ILE B O 1
ATOM 6412 N N . ILE B 1 50 ? 48.09200 -148.70500 -21.35500 1.000 96.44049 50 ILE B N 1
ATOM 6413 C CA . ILE B 1 50 ? 47.36500 -148.36900 -22.61700 1.000 92.43373 50 ILE B CA 1
ATOM 6414 C C . ILE B 1 50 ? 45.86400 -148.68500 -22.56100 1.000 90.99706 50 ILE B C 1
ATOM 6415 O O . ILE B 1 50 ? 45.10300 -148.02200 -23.28700 1.000 93.56038 50 ILE B O 1
ATOM 6420 N N . SER B 1 51 ? 45.44500 -149.64000 -21.73500 1.000 87.35112 51 SER B N 1
ATOM 6421 C CA . SER B 1 51 ? 44.01100 -150.02500 -21.72500 1.000 88.33184 51 SER B CA 1
ATOM 6422 C C . SER B 1 51 ? 43.14000 -148.80400 -21.43300 1.000 91.58767 51 SER B C 1
ATOM 6423 O O . SER B 1 51 ? 43.58900 -147.93900 -20.66500 1.000 101.21783 51 SER B O 1
ATOM 6426 N N . ASP B 1 52 ? 41.94000 -148.74200 -22.01700 1.000 91.79694 52 ASP B N 1
ATOM 6427 C CA . ASP B 1 52 ? 40.98500 -147.64000 -21.72300 1.000 92.01375 52 ASP B CA 1
ATOM 6428 C C . ASP B 1 52 ? 39.90200 -148.10400 -20.74700 1.000 93.77981 52 ASP B C 1
ATOM 6429 O O . ASP B 1 52 ? 38.88600 -147.40100 -20.61400 1.000 98.10154 52 ASP B O 1
ATOM 6434 N N . THR B 1 53 ? 40.12200 -149.24500 -20.09200 1.000 91.25793 53 THR B N 1
ATOM 6435 C CA . THR B 1 53 ? 39.12300 -149.81000 -19.14700 1.000 91.35821 53 THR B CA 1
ATOM 6436 C C . THR B 1 53 ? 38.99500 -148.90000 -17.92700 1.000 90.22370 53 THR B C 1
ATOM 6437 O O . THR B 1 53 ? 40.01700 -148.33400 -17.50900 1.000 92.87282 53 THR B O 1
ATOM 6441 N N . ASP B 1 54 ? 37.78600 -148.77800 -17.37600 1.000 84.99573 54 ASP B N 1
ATOM 6442 C CA . ASP B 1 54 ? 37.55200 -147.88000 -16.21900 1.000 77.41805 54 ASP B CA 1
ATOM 6443 C C . ASP B 1 54 ? 38.04000 -148.58300 -14.95200 1.000 76.22179 54 ASP B C 1
ATOM 6444 O O . ASP B 1 54 ? 37.49900 -149.65100 -14.63000 1.000 79.01555 54 ASP B O 1
ATOM 6449 N N . ILE B 1 55 ? 39.02400 -147.99900 -14.26800 1.000 69.13705 55 ILE B N 1
ATOM 6450 C CA . ILE B 1 55 ? 39.51500 -148.57700 -12.98500 1.000 71.44574 55 ILE B CA 1
ATOM 6451 C C . ILE B 1 55 ? 38.78200 -147.87100 -11.84400 1.000 69.89991 55 ILE B C 1
ATOM 6452 O O . ILE B 1 55 ? 39.09700 -146.70300 -11.58300 1.000 67.95311 55 ILE B O 1
ATOM 6457 N N . ASN B 1 56 ? 37.82300 -148.55300 -11.21500 1.000 67.92923 56 ASN B N 1
ATOM 6458 C CA . ASN B 1 56 ? 37.01700 -147.94400 -10.13000 1.000 66.23724 56 ASN B CA 1
ATOM 6459 C C . ASN B 1 56 ? 37.01500 -148.86600 -8.91500 1.000 67.80443 56 ASN B C 1
ATOM 6460 O O . ASN B 1 56 ? 36.22100 -149.81700 -8.90500 1.000 70.22249 56 ASN B O 1
ATOM 6465 N N . HIS B 1 57 ? 37.86200 -148.57500 -7.93100 1.000 66.82377 57 HIS B N 1
ATOM 6466 C CA . HIS B 1 57 ? 37.86800 -149.36900 -6.68000 1.000 63.42175 57 HIS B CA 1
ATOM 6467 C C . HIS B 1 57 ? 36.62800 -148.96700 -5.87400 1.000 66.69418 57 HIS B C 1
ATOM 6468 O O . HIS B 1 57 ? 35.99000 -147.95100 -6.20400 1.000 65.02421 57 HIS B O 1
ATOM 6475 N N . ASP B 1 58 ? 36.27800 -149.75300 -4.85900 1.000 68.79451 58 ASP B N 1
ATOM 6476 C CA . ASP B 1 58 ? 35.06400 -149.46800 -4.05100 1.000 68.67423 58 ASP B CA 1
ATOM 6477 C C . ASP B 1 58 ? 35.37900 -148.38100 -3.02700 1.000 64.50480 58 ASP B C 1
ATOM 6478 O O . ASP B 1 58 ? 36.44100 -148.45500 -2.39500 1.000 68.12996 58 ASP B O 1
ATOM 6483 N N . ALA B 1 59 ? 34.46300 -147.43100 -2.86300 1.000 63.85260 59 ALA B N 1
ATOM 6484 C CA . ALA B 1 59 ? 34.68500 -146.30700 -1.93200 1.000 62.98527 59 ALA B CA 1
ATOM 6485 C C . ALA B 1 59 ? 34.55900 -146.77700 -0.48500 1.000 64.59775 59 ALA B C 1
ATOM 6486 O O . ALA B 1 59 ? 35.21200 -146.18000 0.37700 1.000 65.15605 59 ALA B O 1
ATOM 6488 N N . LEU B 1 60 ? 33.74100 -147.79600 -0.22400 1.000 65.40571 60 LEU B N 1
ATOM 6489 C CA . LEU B 1 60 ? 33.50500 -148.21700 1.18300 1.000 62.43776 60 LEU B CA 1
ATOM 6490 C C . LEU B 1 60 ? 34.74400 -148.94100 1.71800 1.000 60.29936 60 LEU B C 1
ATOM 6491 O O . LEU B 1 60 ? 34.78700 -149.19600 2.93100 1.000 65.65315 60 LEU B O 1
ATOM 6496 N N . GLN B 1 61 ? 35.71300 -149.23600 0.85100 1.000 61.25587 61 GLN B N 1
ATOM 6497 C CA . GLN B 1 61 ? 36.98300 -149.86800 1.29600 1.000 64.96032 61 GLN B CA 1
ATOM 6498 C C . GLN B 1 61 ? 37.89400 -148.76600 1.84100 1.000 66.77281 61 GLN B C 1
ATOM 6499 O O . GLN B 1 61 ? 39.02000 -149.08100 2.25700 1.000 70.07020 61 GLN B O 1
ATOM 6505 N N . LEU B 1 62 ? 37.40900 -147.52500 1.83000 1.000 63.90469 62 LEU B N 1
ATOM 6506 C CA . LEU B 1 62 ? 38.20900 -146.37800 2.32900 1.000 61.68121 62 LEU B CA 1
ATOM 6507 C C . LEU B 1 62 ? 38.03200 -146.25100 3.83900 1.000 61.36188 62 LEU B C 1
ATOM 6508 O O . LEU B 1 62 ? 37.13800 -146.90700 4.38900 1.000 64.11977 62 LEU B O 1
ATOM 6513 N N . SER B 1 63 ? 38.85000 -145.41000 4.46300 1.000 59.56451 63 SER B N 1
ATOM 6514 C CA . SER B 1 63 ? 38.82000 -145.26700 5.93600 1.000 55.37176 63 SER B CA 1
ATOM 6515 C C . SER B 1 63 ? 37.54400 -144.56400 6.39700 1.000 58.24040 63 SER B C 1
ATOM 6516 O O . SER B 1 63 ? 37.25900 -143.47700 5.88500 1.000 59.74479 63 SER B O 1
ATOM 6519 N N . ASP B 1 64 ? 36.80100 -145.18200 7.31500 1.000 56.48509 64 ASP B N 1
ATOM 6520 C CA . ASP B 1 64 ? 35.61400 -144.52300 7.91500 1.000 58.70239 64 ASP B CA 1
ATOM 6521 C C . ASP B 1 64 ? 34.66800 -144.00400 6.82900 1.000 60.96319 64 ASP B C 1
ATOM 6522 O O . ASP B 1 64 ? 34.05300 -142.95400 7.05700 1.000 68.74748 64 ASP B O 1
ATOM 6527 N N . MET B 1 65 ? 34.53300 -144.72100 5.71400 1.000 58.01464 65 MET B N 1
ATOM 6528 C CA . MET B 1 65 ? 33.55600 -144.30800 4.67300 1.000 59.02070 65 MET B CA 1
ATOM 6529 C C . MET B 1 65 ? 32.14300 -144.57300 5.19700 1.000 61.21753 65 MET B C 1
ATOM 6530 O O . MET B 1 65 ? 31.28700 -143.68800 5.05200 1.000 65.72575 65 MET B O 1
ATOM 6535 N N . THR B 1 66 ? 31.92500 -145.74200 5.79600 1.000 63.00624 66 THR B N 1
ATOM 6536 C CA . THR B 1 66 ? 30.57600 -146.09400 6.29700 1.000 67.95109 66 THR B CA 1
ATOM 6537 C C . THR B 1 66 ? 30.17400 -145.06600 7.34900 1.000 64.74656 66 THR B C 1
ATOM 6538 O O . THR B 1 66 ? 29.09200 -144.48300 7.22000 1.000 65.64994 66 THR B O 1
ATOM 6542 N N . LYS B 1 67 ? 31.05300 -144.82200 8.31500 1.000 62.82938 67 LYS B N 1
ATOM 6543 C CA . LYS B 1 67 ? 30.75600 -143.85800 9.40000 1.000 63.02427 67 LYS B CA 1
ATOM 6544 C C . LYS B 1 67 ? 30.44400 -142.49700 8.77700 1.000 65.34707 67 LYS B C 1
ATOM 6545 O O . LYS B 1 67 ? 29.54200 -141.81300 9.28900 1.000 65.15614 67 LYS B O 1
ATOM 6551 N N . THR B 1 68 ? 31.16000 -142.12900 7.71200 1.000 58.69824 68 THR B N 1
ATOM 6552 C CA . THR B 1 68 ? 30.96800 -140.79900 7.07800 1.000 61.14772 68 THR B CA 1
ATOM 6553 C C . THR B 1 68 ? 29.56000 -140.69300 6.47900 1.000 59.30585 68 THR B C 1
ATOM 6554 O O . THR B 1 68 ? 28.86300 -139.71300 6.79200 1.000 56.47157 68 THR B O 1
ATOM 6558 N N . ILE B 1 69 ? 29.14900 -141.68000 5.68100 1.000 56.84009 69 ILE B N 1
ATOM 6559 C CA . ILE B 1 69 ? 27.82100 -141.63200 5.00800 1.000 58.20639 69 ILE B CA 1
ATOM 6560 C C . ILE B 1 69 ? 26.74400 -141.40800 6.06600 1.000 56.28949 69 ILE B C 1
ATOM 6561 O O . ILE B 1 69 ? 25.86900 -140.56100 5.84900 1.000 56.37182 69 ILE B O 1
ATOM 6566 N N . GLU B 1 70 ? 26.83200 -142.13000 7.17600 1.000 58.30679 70 GLU B N 1
ATOM 6567 C CA . GLU B 1 70 ? 25.78600 -142.03300 8.22200 1.000 59.29839 70 GLU B CA 1
ATOM 6568 C C . GLU B 1 70 ? 25.73400 -140.61100 8.76900 1.000 60.63889 70 GLU B C 1
ATOM 6569 O O . GLU B 1 70 ? 24.63200 -140.04700 8.82100 1.000 62.84849 70 GLU B O 1
ATOM 6575 N N . ARG B 1 71 ? 26.88400 -140.05600 9.14800 1.000 60.07904 71 ARG B N 1
ATOM 6576 C CA . ARG B 1 71 ? 26.89700 -138.71000 9.77400 1.000 57.77364 71 ARG B CA 1
ATOM 6577 C C . ARG B 1 71 ? 26.32000 -137.70300 8.78100 1.000 57.04256 71 ARG B C 1
ATOM 6578 O O . ARG B 1 71 ? 25.53100 -136.84500 9.20700 1.000 59.29509 71 ARG B O 1
ATOM 6586 N N . ILE B 1 72 ? 26.69500 -137.82100 7.50700 1.000 55.36459 72 ILE B N 1
ATOM 6587 C CA . ILE B 1 72 ? 26.22000 -136.85000 6.47900 1.000 58.26419 72 ILE B CA 1
ATOM 6588 C C . ILE B 1 72 ? 24.70600 -136.99700 6.33400 1.000 57.82566 72 ILE B C 1
ATOM 6589 O O . ILE B 1 72 ? 24.00600 -135.97900 6.42700 1.000 60.37204 72 ILE B O 1
ATOM 6594 N N . LYS B 1 73 ? 24.22500 -138.22500 6.15400 1.000 56.37680 73 LYS B N 1
ATOM 6595 C CA . LYS B 1 73 ? 22.77100 -138.44100 5.93900 1.000 59.30006 73 LYS B CA 1
ATOM 6596 C C . LYS B 1 73 ? 22.02400 -138.04300 7.21500 1.000 57.86656 73 LYS B C 1
ATOM 6597 O O . LYS B 1 73 ? 20.95900 -137.41700 7.10800 1.000 61.39271 73 LYS B O 1
ATOM 6603 N N . ARG B 1 74 ? 22.59000 -138.37300 8.36900 1.000 56.17964 74 ARG B N 1
ATOM 6604 C CA . ARG B 1 74 ? 21.95400 -138.00200 9.65400 1.000 60.73521 74 ARG B CA 1
ATOM 6605 C C . ARG B 1 74 ? 21.79500 -136.48500 9.69000 1.000 63.51458 74 ARG B C 1
ATOM 6606 O O . ARG B 1 74 ? 20.71800 -136.01500 10.08800 1.000 60.21918 74 ARG B O 1
ATOM 6614 N N . ALA B 1 75 ? 22.82700 -135.75700 9.26400 1.000 60.55726 75 ALA B N 1
ATOM 6615 C CA . ALA B 1 75 ? 22.78900 -134.28000 9.30600 1.000 60.39045 75 ALA B CA 1
ATOM 6616 C C . ALA B 1 75 ? 21.69900 -133.75600 8.37300 1.000 60.79244 75 ALA B C 1
ATOM 6617 O O . ALA B 1 75 ? 21.03000 -132.77800 8.73700 1.000 65.26854 75 ALA B O 1
ATOM 6619 N N . ILE B 1 76 ? 21.54100 -134.38500 7.21000 1.000 55.86970 76 ILE B N 1
ATOM 6620 C CA . ILE B 1 76 ? 20.53600 -133.91300 6.21500 1.000 67.00846 76 ILE B CA 1
ATOM 6621 C C . ILE B 1 76 ? 19.13200 -134.10800 6.79500 1.000 66.16292 76 ILE B C 1
ATOM 6622 O O . ILE B 1 76 ? 18.31800 -133.17200 6.70100 1.000 61.59964 76 ILE B O 1
ATOM 6627 N N . ALA B 1 77 ? 18.86900 -135.27600 7.38300 1.000 64.02824 77 ALA B N 1
ATOM 6628 C CA . ALA B 1 77 ? 17.52900 -135.57100 7.93700 1.000 62.24467 77 ALA B CA 1
ATOM 6629 C C . ALA B 1 77 ? 17.25500 -134.69700 9.16300 1.000 67.01316 77 ALA B C 1
ATOM 6630 O O . ALA B 1 77 ? 16.11800 -134.21700 9.29500 1.000 74.12296 77 ALA B O 1
ATOM 6632 N N . ASN B 1 78 ? 18.25900 -134.50600 10.01900 1.000 67.04820 78 ASN B N 1
ATOM 6633 C CA . ASN B 1 78 ? 18.10900 -133.67100 11.24000 1.000 62.70362 78 ASN B CA 1
ATOM 6634 C C . ASN B 1 78 ? 18.17100 -132.19800 10.83700 1.000 65.46416 78 ASN B C 1
ATOM 6635 O O . ASN B 1 78 ? 17.98000 -131.33500 11.71100 1.000 63.68452 78 ASN B O 1
ATOM 6640 N N . ASP B 1 79 ? 18.43700 -131.92500 9.56000 1.000 71.73732 79 ASP B N 1
ATOM 6641 C CA . ASP B 1 79 ? 18.55900 -130.52500 9.07500 1.000 68.41955 79 ASP B CA 1
ATOM 6642 C C . ASP B 1 79 ? 19.70900 -129.85400 9.82200 1.000 70.00082 79 ASP B C 1
ATOM 6643 O O . ASP B 1 79 ? 19.44600 -128.89500 10.56900 1.000 76.18569 79 ASP B O 1
ATOM 6648 N N . GLU B 1 80 ? 20.93100 -130.35200 9.62600 1.000 66.84682 80 GLU B N 1
ATOM 6649 C CA . GLU B 1 80 ? 22.12100 -129.73100 10.26300 1.000 64.18745 80 GLU B CA 1
ATOM 6650 C C . GLU B 1 80 ? 22.85900 -128.78600 9.31300 1.000 61.04911 80 GLU B C 1
ATOM 6651 O O . GLU B 1 80 ? 22.73600 -128.96700 8.09200 1.000 64.94957 80 GLU B O 1
ATOM 6657 N N . LYS B 1 81 ? 23.58500 -127.81300 9.85800 1.000 62.34413 81 LYS B N 1
ATOM 6658 C CA . LYS B 1 81 ? 24.39600 -126.90700 9.01200 1.000 59.44823 81 LYS B CA 1
ATOM 6659 C C . LYS B 1 81 ? 25.73500 -127.58900 8.73200 1.000 62.51379 81 LYS B C 1
ATOM 6660 O O . LYS B 1 81 ? 26.43000 -127.93300 9.69800 1.000 65.07320 81 LYS B O 1
ATOM 6666 N N . ILE B 1 82 ? 26.07000 -127.77400 7.45500 1.000 58.72443 82 ILE B N 1
ATOM 6667 C CA . ILE B 1 82 ? 27.32500 -128.48600 7.07800 1.000 60.96333 82 ILE B CA 1
ATOM 6668 C C . ILE B 1 82 ? 28.25400 -127.47500 6.40000 1.000 54.49809 82 ILE B C 1
ATOM 6669 O O . ILE B 1 82 ? 27.74400 -126.57100 5.72500 1.000 53.18886 82 ILE B O 1
ATOM 6674 N N . LEU B 1 83 ? 29.56000 -127.58400 6.64000 1.000 50.18446 83 LEU B N 1
ATOM 6675 C CA . LEU B 1 83 ? 30.53700 -126.65500 6.01800 1.000 50.33427 83 LEU B CA 1
ATOM 6676 C C . LEU B 1 83 ? 31.65500 -127.46600 5.36700 1.000 50.91815 83 LEU B C 1
ATOM 6677 O O . LEU B 1 83 ? 32.16400 -128.38800 6.01900 1.000 53.83747 83 LEU B O 1
ATOM 6682 N N . VAL B 1 84 ? 32.00900 -127.13200 4.12800 1.000 47.48365 84 VAL B N 1
ATOM 6683 C CA . VAL B 1 84 ? 33.15800 -127.81400 3.47000 1.000 47.23888 84 VAL B CA 1
ATOM 6684 C C . VAL B 1 84 ? 34.37700 -126.89900 3.60400 1.000 45.93129 84 VAL B C 1
ATOM 6685 O O . VAL B 1 84 ? 34.38400 -125.82600 2.98100 1.000 45.94572 84 VAL B O 1
ATOM 6689 N N . TYR B 1 85 ? 35.35400 -127.30700 4.41300 1.000 48.58653 85 TYR B N 1
ATOM 6690 C CA . TYR B 1 85 ? 36.58800 -126.50600 4.61000 1.000 48.22926 85 TYR B CA 1
ATOM 6691 C C . TYR B 1 85 ? 37.66100 -127.06600 3.67700 1.000 48.08466 85 TYR B C 1
ATOM 6692 O O . TYR B 1 85 ? 37.95700 -128.26200 3.78200 1.000 48.06337 85 TYR B O 1
ATOM 6701 N N . GLY B 1 86 ? 38.23500 -126.22500 2.82200 1.000 51.00412 86 GLY B N 1
ATOM 6702 C CA . GLY B 1 86 ? 39.17200 -126.74900 1.81700 1.000 52.66193 86 GLY B CA 1
ATOM 6703 C C . GLY B 1 86 ? 40.51300 -126.05600 1.74600 1.000 50.19089 86 GLY B C 1
ATOM 6704 O O . GLY B 1 86 ? 40.93200 -125.49100 2.76000 1.000 53.42094 86 GLY B O 1
ATOM 6705 N N . ASP B 1 87 ? 41.17100 -126.14200 0.58900 1.000 50.08690 87 ASP B N 1
ATOM 6706 C CA . ASP B 1 87 ? 42.52200 -125.55600 0.41100 1.000 52.42762 87 ASP B CA 1
ATOM 6707 C C . ASP B 1 87 ? 42.48400 -124.57200 -0.75500 1.000 49.68527 87 ASP B C 1
ATOM 6708 O O . ASP B 1 87 ? 41.51000 -124.59900 -1.50900 1.000 49.98581 87 ASP B O 1
ATOM 6713 N N . TYR B 1 88 ? 43.51900 -123.74600 -0.88900 1.000 55.29106 88 TYR B N 1
ATOM 6714 C CA . TYR B 1 88 ? 43.55400 -122.69700 -1.93800 1.000 52.29606 88 TYR B CA 1
ATOM 6715 C C . TYR B 1 88 ? 44.25500 -123.22900 -3.18800 1.000 49.75111 88 TYR B C 1
ATOM 6716 O O . TYR B 1 88 ? 44.55300 -122.43400 -4.08600 1.000 54.87150 88 TYR B O 1
ATOM 6725 N N . ASP B 1 89 ? 44.48900 -124.53800 -3.23900 1.000 50.17829 89 ASP B N 1
ATOM 6726 C CA . ASP B 1 89 ? 45.17200 -125.16100 -4.39900 1.000 46.84017 89 ASP B CA 1
ATOM 6727 C C . ASP B 1 89 ? 44.11800 -125.70800 -5.36000 1.000 50.16130 89 ASP B C 1
ATOM 6728 O O . ASP B 1 89 ? 42.95600 -125.81900 -4.95700 1.000 50.28616 89 ASP B O 1
ATOM 6733 N N . ALA B 1 90 ? 44.52800 -126.04000 -6.57900 1.000 48.77610 90 ALA B N 1
ATOM 6734 C CA . ALA B 1 90 ? 43.59100 -126.57600 -7.59100 1.000 49.06835 90 ALA B CA 1
ATOM 6735 C C . ALA B 1 90 ? 42.92600 -127.85400 -7.07200 1.000 49.43061 90 ALA B C 1
ATOM 6736 O O . ALA B 1 90 ? 41.72100 -128.02000 -7.31000 1.000 55.08612 90 ALA B O 1
ATOM 6738 N N . ASP B 1 91 ? 43.67600 -128.72300 -6.39300 1.000 46.81588 91 ASP B N 1
ATOM 6739 C CA . ASP B 1 91 ? 43.06600 -129.94200 -5.79700 1.000 46.86366 91 ASP B CA 1
ATOM 6740 C C . ASP B 1 91 ? 42.01200 -129.51000 -4.77500 1.000 46.91357 91 ASP B C 1
ATOM 6741 O O . ASP B 1 91 ? 40.95400 -130.15300 -4.71700 1.000 48.54855 91 ASP B O 1
ATOM 6746 N N . GLY B 1 92 ? 42.29300 -128.45700 -4.01100 1.000 47.38823 92 GLY B N 1
ATOM 6747 C CA . GLY B 1 92 ? 41.35400 -128.00200 -2.97100 1.000 47.39309 92 GLY B CA 1
ATOM 6748 C C . GLY B 1 92 ? 40.10100 -127.39600 -3.56600 1.000 46.99309 92 GLY B C 1
ATOM 6749 O O . GLY B 1 92 ? 39.01100 -127.67200 -3.04400 1.000 50.05520 92 GLY B O 1
ATOM 6750 N N . VAL B 1 93 ? 40.25000 -126.58600 -4.61300 1.000 44.75865 93 VAL B N 1
ATOM 6751 C CA . VAL B 1 93 ? 39.06200 -125.89300 -5.18800 1.000 44.93154 93 VAL B CA 1
ATOM 6752 C C . VAL B 1 93 ? 38.19000 -126.93800 -5.88400 1.000 45.20829 93 VAL B C 1
ATOM 6753 O O . VAL B 1 93 ? 36.95900 -126.86800 -5.74100 1.000 45.87031 93 VAL B O 1
ATOM 6757 N N . THR B 1 94 ? 38.81500 -127.88500 -6.58200 1.000 45.29823 94 THR B N 1
ATOM 6758 C CA . THR B 1 94 ? 38.04900 -128.95400 -7.27200 1.000 45.64040 94 THR B CA 1
ATOM 6759 C C . THR B 1 94 ? 37.34200 -129.79900 -6.21300 1.000 47.93859 94 THR B C 1
ATOM 6760 O O . THR B 1 94 ? 36.15500 -130.10900 -6.40800 1.000 45.90121 94 THR B O 1
ATOM 6764 N N . ALA B 1 95 ? 38.04400 -130.12400 -5.12500 1.000 43.52216 95 ALA B N 1
ATOM 6765 C CA . ALA B 1 95 ? 37.46900 -130.95100 -4.04300 1.000 43.65974 95 ALA B CA 1
ATOM 6766 C C . ALA B 1 95 ? 36.26900 -130.23800 -3.42100 1.000 43.77475 95 ALA B C 1
ATOM 6767 O O . ALA B 1 95 ? 35.21900 -130.87900 -3.26100 1.000 48.57530 95 ALA B O 1
ATOM 6769 N N . THR B 1 96 ? 36.43100 -128.96300 -3.07600 1.000 43.07375 96 THR B N 1
ATOM 6770 C CA . THR B 1 96 ? 35.33300 -128.21400 -2.42000 1.000 43.07153 96 THR B CA 1
ATOM 6771 C C . THR B 1 96 ? 34.12400 -128.23600 -3.35200 1.000 43.30918 96 THR B C 1
ATOM 6772 O O . THR B 1 96 ? 33.01400 -128.49000 -2.87000 1.000 44.85195 96 THR B O 1
ATOM 6776 N N . THR B 1 97 ? 34.35100 -128.02100 -4.64400 1.000 44.54749 97 THR B N 1
ATOM 6777 C CA . THR B 1 97 ? 33.23200 -127.96200 -5.61500 1.000 47.59345 97 THR B CA 1
ATOM 6778 C C . THR B 1 97 ? 32.52800 -129.32200 -5.64600 1.000 44.87156 97 THR B C 1
ATOM 6779 O O . THR B 1 97 ? 31.29600 -129.34500 -5.49400 1.000 46.80613 97 THR B O 1
ATOM 6783 N N . ILE B 1 98 ? 33.28400 -130.41100 -5.78800 1.000 43.90278 98 ILE B N 1
ATOM 6784 C CA . ILE B 1 98 ? 32.65700 -131.75800 -5.90900 1.000 44.12601 98 ILE B CA 1
ATOM 6785 C C . ILE B 1 98 ? 31.76000 -132.01300 -4.69500 1.000 44.11668 98 ILE B C 1
ATOM 6786 O O . ILE B 1 98 ? 30.57100 -132.32000 -4.89600 1.000 47.20712 98 ILE B O 1
ATOM 6791 N N . LEU B 1 99 ? 32.29600 -131.85600 -3.48600 1.000 43.89046 99 LEU B N 1
ATOM 6792 C CA . LEU B 1 99 ? 31.51500 -132.18400 -2.26400 1.000 43.89469 99 LEU B CA 1
ATOM 6793 C C . LEU B 1 99 ? 30.32000 -131.23800 -2.13000 1.000 43.95312 99 LEU B C 1
ATOM 6794 O O . LEU B 1 99 ? 29.22600 -131.72600 -1.81800 1.000 44.12800 99 LEU B O 1
ATOM 6799 N N . VAL B 1 100 ? 30.51800 -129.94200 -2.35200 1.000 43.82369 100 VAL B N 1
ATOM 6800 C CA . VAL B 1 100 ? 29.39700 -128.98300 -2.12800 1.000 43.87089 100 VAL B CA 1
ATOM 6801 C C . VAL B 1 100 ? 28.23100 -129.37700 -3.03800 1.000 44.17069 100 VAL B C 1
ATOM 6802 O O . VAL B 1 100 ? 27.10000 -129.47600 -2.53600 1.000 44.30029 100 VAL B O 1
ATOM 6806 N N . ILE B 1 101 ? 28.50700 -129.62200 -4.31800 1.000 44.29117 101 ILE B N 1
ATOM 6807 C CA . ILE B 1 101 ? 27.42100 -129.96300 -5.28200 1.000 48.08040 101 ILE B CA 1
ATOM 6808 C C . ILE B 1 101 ? 26.77600 -131.28300 -4.85300 1.000 45.25214 101 ILE B C 1
ATOM 6809 O O . ILE B 1 101 ? 25.54300 -131.35000 -4.84300 1.000 44.97038 101 ILE B O 1
ATOM 6814 N N . THR B 1 102 ? 27.58800 -132.27400 -4.47900 1.000 45.18712 102 THR B N 1
ATOM 6815 C CA . THR B 1 102 ? 27.05900 -133.59700 -4.05700 1.000 45.22461 102 THR B CA 1
ATOM 6816 C C . THR B 1 102 ? 26.08300 -133.40700 -2.89600 1.000 46.13412 102 THR B C 1
ATOM 6817 O O . THR B 1 102 ? 24.99300 -134.00300 -2.93800 1.000 45.72271 102 THR B O 1
ATOM 6821 N N . LEU B 1 103 ? 26.46000 -132.59600 -1.90700 1.000 46.02521 103 LEU B N 1
ATOM 6822 C CA . LEU B 1 103 ? 25.59400 -132.36100 -0.72400 1.000 45.99304 103 LEU B CA 1
ATOM 6823 C C . LEU B 1 103 ? 24.34400 -131.58600 -1.15000 1.000 46.07477 103 LEU B C 1
ATOM 6824 O O . LEU B 1 103 ? 23.26100 -131.87400 -0.61500 1.000 47.11788 103 LEU B O 1
ATOM 6829 N N . GLN B 1 104 ? 24.49100 -130.64200 -2.07700 1.000 47.08344 104 GLN B N 1
ATOM 6830 C CA . GLN B 1 104 ? 23.32100 -129.88100 -2.58500 1.000 47.15996 104 GLN B CA 1
ATOM 6831 C C . GLN B 1 104 ? 22.33800 -130.85100 -3.24600 1.000 48.75160 104 GLN B C 1
ATOM 6832 O O . GLN B 1 104 ? 21.12700 -130.69700 -3.02800 1.000 49.93709 104 GLN B O 1
ATOM 6838 N N . LEU B 1 105 ? 22.85200 -131.80500 -4.02200 1.000 46.97817 105 LEU B N 1
ATOM 6839 C CA . LEU B 1 105 ? 21.98800 -132.78700 -4.72700 1.000 47.04087 105 LEU B CA 1
ATOM 6840 C C . LEU B 1 105 ? 21.23000 -133.62600 -3.69700 1.000 47.03574 105 LEU B C 1
ATOM 6841 O O . LEU B 1 105 ? 20.05600 -133.93700 -3.94400 1.000 48.99014 105 LEU B O 1
ATOM 6846 N N . LEU B 1 106 ? 21.88000 -133.97200 -2.58700 1.000 48.84706 106 LEU B N 1
ATOM 6847 C CA . LEU B 1 106 ? 21.22100 -134.76500 -1.51600 1.000 48.94462 106 LEU B CA 1
ATOM 6848 C C . LEU B 1 106 ? 20.24400 -133.86200 -0.75900 1.000 48.78580 106 LEU B C 1
ATOM 6849 O O . LEU B 1 106 ? 19.48400 -134.38600 0.07100 1.000 51.75750 106 LEU B O 1
ATOM 6854 N N . GLY B 1 107 ? 20.27400 -132.55900 -1.03600 1.000 51.77911 107 GLY B N 1
ATOM 6855 C CA . GLY B 1 107 ? 19.35400 -131.61100 -0.38200 1.000 53.72501 107 GLY B CA 1
ATOM 6856 C C . GLY B 1 107 ? 19.83000 -131.27400 1.01300 1.000 53.07726 107 GLY B C 1
ATOM 6857 O O . GLY B 1 107 ? 19.19600 -131.74000 1.97200 1.000 66.63294 107 GLY B O 1
ATOM 6858 N N . ALA B 1 108 ? 20.89900 -130.48500 1.12500 1.000 54.89239 108 ALA B N 1
ATOM 6859 C CA . ALA B 1 108 ? 21.47700 -130.21800 2.45800 1.000 56.26442 108 ALA B CA 1
ATOM 6860 C C . ALA B 1 108 ? 21.78700 -128.73400 2.63100 1.000 50.90276 108 ALA B C 1
ATOM 6861 O O . ALA B 1 108 ? 21.92200 -128.04100 1.61100 1.000 54.27179 108 ALA B O 1
ATOM 6863 N N . GLN B 1 109 ? 21.87400 -128.27100 3.88000 1.000 55.80758 109 GLN B N 1
ATOM 6864 C CA . GLN B 1 109 ? 22.29900 -126.87300 4.13900 1.000 58.04642 109 GLN B CA 1
ATOM 6865 C C . GLN B 1 109 ? 23.82600 -126.87500 4.08900 1.000 55.79367 109 GLN B C 1
ATOM 6866 O O . GLN B 1 109 ? 24.44500 -127.02500 5.15600 1.000 58.86766 109 GLN B O 1
ATOM 6872 N N . VAL B 1 110 ? 24.40600 -126.72900 2.89600 1.000 48.57975 110 VAL B N 1
ATOM 6873 C CA . VAL B 1 110 ? 25.88500 -126.84600 2.75700 1.000 48.30497 110 VAL B CA 1
ATOM 6874 C C . VAL B 1 110 ? 26.50600 -125.46800 2.53500 1.000 48.34890 110 VAL B C 1
ATOM 6875 O O . VAL B 1 110 ? 25.88800 -124.64400 1.84100 1.000 48.44290 110 VAL B O 1
ATOM 6879 N N . GLY B 1 111 ? 27.67200 -125.22900 3.13500 1.000 47.50690 111 GLY B N 1
ATOM 6880 C CA . GLY B 1 111 ? 28.40400 -123.96800 2.93400 1.000 47.54174 111 GLY B CA 1
ATOM 6881 C C . GLY B 1 111 ? 29.87400 -124.28900 2.76100 1.000 49.21630 111 GLY B C 1
ATOM 6882 O O . GLY B 1 111 ? 30.26000 -125.42200 3.08600 1.000 47.41804 111 GLY B O 1
ATOM 6883 N N . TRP B 1 112 ? 30.66500 -123.35200 2.24700 1.000 49.08582 112 TRP B N 1
ATOM 6884 C CA . TRP B 1 112 ? 32.08600 -123.67900 1.96500 1.000 48.98794 112 TRP B CA 1
ATOM 6885 C C . TRP B 1 112 ? 33.00700 -122.53900 2.40000 1.000 50.42387 112 TRP B C 1
ATOM 6886 O O . TRP B 1 112 ? 32.60900 -121.37300 2.24700 1.000 50.23301 112 TRP B O 1
ATOM 6897 N N . HIS B 1 113 ? 34.18500 -122.87600 2.93000 1.000 49.47255 113 HIS B N 1
ATOM 6898 C CA . HIS B 1 113 ? 35.18200 -121.83500 3.29100 1.000 49.12110 113 HIS B CA 1
ATOM 6899 C C . HIS B 1 113 ? 36.56500 -122.26500 2.80900 1.000 49.38020 113 HIS B C 1
ATOM 6900 O O . HIS B 1 113 ? 37.00600 -123.37600 3.14800 1.000 50.77599 113 HIS B O 1
ATOM 6907 N N . ILE B 1 114 ? 37.22000 -121.41400 2.02400 1.000 51.02164 114 ILE B N 1
ATOM 6908 C CA . ILE B 1 114 ? 38.61300 -121.70400 1.58900 1.000 48.37902 114 ILE B CA 1
ATOM 6909 C C . ILE B 1 114 ? 39.50300 -120.69700 2.31400 1.000 50.94438 114 ILE B C 1
ATOM 6910 O O . ILE B 1 114 ? 39.30500 -119.48800 2.10800 1.000 56.12652 114 ILE B O 1
ATOM 6915 N N . PRO B 1 115 ? 40.44900 -121.13300 3.16800 1.000 56.46894 115 PRO B N 1
ATOM 6916 C CA . PRO B 1 115 ? 41.25400 -120.20200 3.95900 1.000 52.39565 115 PRO B CA 1
ATOM 6917 C C . PRO B 1 115 ? 42.17100 -119.30400 3.11800 1.000 53.92341 115 PRO B C 1
ATOM 6918 O O . PRO B 1 115 ? 42.49900 -119.67900 2.01200 1.000 52.32482 115 PRO B O 1
ATOM 6922 N N . ASN B 1 116 ? 42.54900 -118.14300 3.65900 1.000 60.41819 116 ASN B N 1
ATOM 6923 C CA . ASN B 1 116 ? 43.47500 -117.22500 2.94600 1.000 59.95823 116 ASN B CA 1
ATOM 6924 C C . ASN B 1 116 ? 44.90500 -117.72100 3.15500 1.000 58.84072 116 ASN B C 1
ATOM 6925 O O . ASN B 1 116 ? 45.24800 -118.06000 4.29700 1.000 62.40643 116 ASN B O 1
ATOM 6930 N N . ARG B 1 117 ? 45.70500 -117.73700 2.09200 1.000 56.81944 117 ARG B N 1
ATOM 6931 C CA . ARG B 1 117 ? 47.09500 -118.24900 2.18200 1.000 62.31468 117 ARG B CA 1
ATOM 6932 C C . ARG B 1 117 ? 47.92000 -117.36600 3.11800 1.000 63.09084 117 ARG B C 1
ATOM 6933 O O . ARG B 1 117 ? 48.89700 -117.87800 3.69300 1.000 63.76587 117 ARG B O 1
ATOM 6941 N N . PHE B 1 118 ? 47.53000 -116.10400 3.29200 1.000 63.14757 118 PHE B N 1
ATOM 6942 C CA . PHE B 1 118 ? 48.37600 -115.16200 4.07100 1.000 65.62145 118 PHE B CA 1
ATOM 6943 C C . PHE B 1 118 ? 47.75900 -114.81600 5.43200 1.000 62.42013 118 PHE B C 1
ATOM 6944 O O . PHE B 1 118 ? 48.51200 -114.79100 6.41800 1.000 64.18946 118 PHE B O 1
ATOM 6952 N N . THR B 1 119 ? 46.45300 -114.55000 5.48800 1.000 63.25140 119 THR B N 1
ATOM 6953 C CA . THR B 1 119 ? 45.83800 -114.10400 6.76900 1.000 68.14915 119 THR B CA 1
ATOM 6954 C C . THR B 1 119 ? 45.39300 -115.30300 7.61200 1.000 68.61911 119 THR B C 1
ATOM 6955 O O . THR B 1 119 ? 45.03600 -115.08500 8.78200 1.000 69.18297 119 THR B O 1
ATOM 6959 N N . GLU B 1 120 ? 45.39900 -116.51000 7.04400 1.000 64.80939 120 GLU B N 1
ATOM 6960 C CA . GLU B 1 120 ? 44.89900 -117.69900 7.78500 1.000 67.65454 120 GLU B CA 1
ATOM 6961 C C . GLU B 1 120 ? 45.92500 -118.83500 7.70100 1.000 62.97691 120 GLU B C 1
ATOM 6962 O O . GLU B 1 120 ? 46.36600 -119.30700 8.76300 1.000 58.67198 120 GLU B O 1
ATOM 6968 N N . GLY B 1 121 ? 46.28200 -119.25500 6.48600 1.000 59.54051 121 GLY B N 1
ATOM 6969 C CA . GLY B 1 121 ? 47.25500 -120.34900 6.31200 1.000 56.00751 121 GLY B CA 1
ATOM 6970 C C . GLY B 1 121 ? 46.60300 -121.61100 5.78100 1.000 61.76712 121 GLY B C 1
ATOM 6971 O O . GLY B 1 121 ? 45.48200 -121.51500 5.25600 1.000 60.45900 121 GLY B O 1
ATOM 6972 N N . TYR B 1 122 ? 47.28400 -122.75100 5.91200 1.000 60.27918 122 TYR B N 1
ATOM 6973 C CA . TYR B 1 122 ? 46.75100 -124.04000 5.40000 1.000 61.37498 122 TYR B CA 1
ATOM 6974 C C . TYR B 1 122 ? 46.23700 -124.89500 6.55400 1.000 60.91872 122 TYR B C 1
ATOM 6975 O O . TYR B 1 122 ? 46.93600 -125.00400 7.57400 1.000 67.48043 122 TYR B O 1
ATOM 6984 N N . GLY B 1 123 ? 45.05400 -125.48700 6.39200 1.000 62.66672 123 GLY B N 1
ATOM 6985 C CA . GLY B 1 123 ? 44.53400 -126.40300 7.42200 1.000 59.98191 123 GLY B CA 1
ATOM 6986 C C . GLY B 1 123 ? 43.55800 -125.72900 8.36300 1.000 58.85511 123 GLY B C 1
ATOM 6987 O O . GLY B 1 123 ? 43.32800 -124.51400 8.21500 1.000 64.82892 123 GLY B O 1
ATOM 6988 N N . PRO B 1 124 ? 42.97500 -126.46700 9.32800 1.000 63.35546 124 PRO B N 1
ATOM 6989 C CA . PRO B 1 124 ? 41.98600 -125.90000 10.23500 1.000 58.42216 124 PRO B CA 1
ATOM 6990 C C . PRO B 1 124 ? 42.52200 -124.68100 10.99300 1.000 61.91282 124 PRO B C 1
ATOM 6991 O O . PRO B 1 124 ? 43.66800 -124.71000 11.38900 1.000 60.97911 124 PRO B O 1
ATOM 6995 N N . ASN B 1 125 ? 41.69200 -123.64800 11.15400 1.000 68.31498 125 ASN B N 1
ATOM 6996 C CA . ASN B 1 125 ? 42.08800 -122.44700 11.93800 1.000 65.47891 125 ASN B CA 1
ATOM 6997 C C . ASN B 1 125 ? 41.05700 -122.26500 13.05500 1.000 68.51458 125 ASN B C 1
ATOM 6998 O O . ASN B 1 125 ? 39.87000 -122.52700 12.80300 1.000 68.79710 125 ASN B O 1
ATOM 7003 N N . GLU B 1 126 ? 41.49700 -121.84700 14.24100 1.000 71.83942 126 GLU B N 1
ATOM 7004 C CA . GLU B 1 126 ? 40.57900 -121.73400 15.40500 1.000 68.43514 126 GLU B CA 1
ATOM 7005 C C . GLU B 1 126 ? 39.47600 -120.71300 15.12500 1.000 68.71082 126 GLU B C 1
ATOM 7006 O O . GLU B 1 126 ? 38.30900 -121.02600 15.40700 1.000 69.19651 126 GLU B O 1
ATOM 7012 N N . LEU B 1 127 ? 39.82600 -119.55100 14.57600 1.000 64.79938 127 LEU B N 1
ATOM 7013 C CA . LEU B 1 127 ? 38.81500 -118.47700 14.39400 1.000 70.43837 127 LEU B CA 1
ATOM 7014 C C . LEU B 1 127 ? 37.63100 -119.00500 13.58600 1.000 71.99773 127 LEU B C 1
ATOM 7015 O O . LEU B 1 127 ? 36.50400 -118.94100 14.09800 1.000 76.52287 127 LEU B O 1
ATOM 7020 N N . ALA B 1 128 ? 37.88200 -119.52700 12.38700 1.000 69.38294 128 ALA B N 1
ATOM 7021 C CA . ALA B 1 128 ? 36.77200 -119.97600 11.51600 1.000 67.33992 128 ALA B CA 1
ATOM 7022 C C . ALA B 1 128 ? 36.00600 -121.11300 12.19100 1.000 64.97390 128 ALA B C 1
ATOM 7023 O O . ALA B 1 128 ? 34.77200 -121.12600 12.10100 1.000 69.62431 128 ALA B O 1
ATOM 7025 N N . PHE B 1 129 ? 36.72400 -122.03500 12.82700 1.000 62.54567 129 PHE B N 1
ATOM 7026 C CA . PHE B 1 129 ? 36.06400 -123.18800 13.48500 1.000 63.10192 129 PHE B CA 1
ATOM 7027 C C . PHE B 1 129 ? 35.15800 -122.66200 14.60200 1.000 71.29152 129 PHE B C 1
ATOM 7028 O O . PHE B 1 129 ? 34.01900 -123.14100 14.72500 1.000 70.36540 129 PHE B O 1
ATOM 7036 N N . ARG B 1 130 ? 35.64300 -121.69400 15.38100 1.000 71.81153 130 ARG B N 1
ATOM 7037 C CA . ARG B 1 130 ? 34.79300 -121.08100 16.43500 1.000 72.01517 130 ARG B CA 1
ATOM 7038 C C . ARG B 1 130 ? 33.64700 -120.33400 15.75500 1.000 66.56862 130 ARG B C 1
ATOM 7039 O O . ARG B 1 130 ? 32.49800 -120.49200 16.18900 1.000 71.49560 130 ARG B O 1
ATOM 7047 N N . ASN B 1 131 ? 33.96700 -119.55100 14.72600 1.000 63.40012 131 ASN B N 1
ATOM 7048 C CA . ASN B 1 131 ? 32.92600 -118.78500 13.99700 1.000 68.69126 131 ASN B CA 1
ATOM 7049 C C . ASN B 1 131 ? 31.92500 -119.78900 13.42800 1.000 72.99780 131 ASN B C 1
ATOM 7050 O O . ASN B 1 131 ? 30.74500 -119.44200 13.31800 1.000 79.20035 131 ASN B O 1
ATOM 7055 N N . ALA B 1 132 ? 32.39100 -120.98800 13.08600 1.000 68.04881 132 ALA B N 1
ATOM 7056 C CA . ALA B 1 132 ? 31.47400 -122.03600 12.59200 1.000 68.53653 132 ALA B CA 1
ATOM 7057 C C . ALA B 1 132 ? 30.49600 -122.40500 13.70700 1.000 72.60658 132 ALA B C 1
ATOM 7058 O O . ALA B 1 132 ? 29.29400 -122.44000 13.43700 1.000 73.28687 132 ALA B O 1
ATOM 7060 N N . HIS B 1 133 ? 31.00700 -122.66300 14.91200 1.000 65.96395 133 HIS B N 1
ATOM 7061 C CA . HIS B 1 133 ? 30.11100 -122.96900 16.05600 1.000 70.72126 133 HIS B CA 1
ATOM 7062 C C . HIS B 1 133 ? 29.23600 -121.75100 16.35400 1.000 74.31938 133 HIS B C 1
ATOM 7063 O O . HIS B 1 133 ? 28.03600 -121.92000 16.64000 1.000 76.00925 133 HIS B O 1
ATOM 7070 N N . ASP B 1 134 ? 29.82400 -120.55500 16.30900 1.000 75.53288 134 ASP B N 1
ATOM 7071 C CA . ASP B 1 134 ? 29.02900 -119.32000 16.52900 1.000 76.93980 134 ASP B CA 1
ATOM 7072 C C . ASP B 1 134 ? 27.99700 -119.23700 15.40500 1.000 76.70328 134 ASP B C 1
ATOM 7073 O O . ASP B 1 134 ? 26.86700 -118.79600 15.67300 1.000 79.32299 134 ASP B O 1
ATOM 7078 N N . GLU B 1 135 ? 28.38000 -119.65200 14.19900 1.000 78.26601 135 GLU B N 1
ATOM 7079 C CA . GLU B 1 135 ? 27.40500 -119.70500 13.07900 1.000 79.18657 135 GLU B CA 1
ATOM 7080 C C . GLU B 1 135 ? 26.75700 -121.08600 13.14000 1.000 82.04245 135 GLU B C 1
ATOM 7081 O O . GLU B 1 135 ? 26.21200 -121.48800 12.10800 1.000 84.15793 135 GLU B O 1
ATOM 7087 N N . GLY B 1 136 ? 26.94100 -121.82600 14.24300 1.000 77.81542 136 GLY B N 1
ATOM 7088 C CA . GLY B 1 136 ? 26.26400 -123.12300 14.49400 1.000 78.53094 136 GLY B CA 1
ATOM 7089 C C . GLY B 1 136 ? 26.53500 -124.27900 13.54300 1.000 72.70404 136 GLY B C 1
ATOM 7090 O O . GLY B 1 136 ? 25.84900 -125.30800 13.69000 1.000 73.27596 136 GLY B O 1
ATOM 7091 N N . ILE B 1 137 ? 27.47900 -124.16100 12.61400 1.000 69.09999 137 ILE B N 1
ATOM 7092 C CA . ILE B 1 137 ? 27.78500 -125.35200 11.77300 1.000 68.86900 137 ILE B CA 1
ATOM 7093 C C . ILE B 1 137 ? 27.97800 -126.53200 12.72700 1.000 67.41606 137 ILE B C 1
ATOM 7094 O O . ILE B 1 137 ? 28.81000 -126.41300 13.63900 1.000 70.30075 137 ILE B O 1
ATOM 7099 N N . THR B 1 138 ? 27.22200 -127.61500 12.53500 1.000 62.34004 138 THR B N 1
ATOM 7100 C CA . THR B 1 138 ? 27.30100 -128.78200 13.45400 1.000 62.46436 138 THR B CA 1
ATOM 7101 C C . THR B 1 138 ? 28.12000 -129.89700 12.80000 1.000 65.19835 138 THR B C 1
ATOM 7102 O O . THR B 1 138 ? 28.55600 -130.80000 13.53200 1.000 66.13606 138 THR B O 1
ATOM 7106 N N . LEU B 1 139 ? 28.31900 -129.83900 11.48000 1.000 62.28507 139 LEU B N 1
ATOM 7107 C CA . LEU B 1 139 ? 29.19300 -130.84100 10.81100 1.000 60.66221 139 LEU B CA 1
ATOM 7108 C C . LEU B 1 139 ? 30.17300 -130.12200 9.88100 1.000 55.38154 139 LEU B C 1
ATOM 7109 O O . LEU B 1 139 ? 29.71300 -129.35200 9.02500 1.000 56.68581 139 LEU B O 1
ATOM 7114 N N . ILE B 1 140 ? 31.47200 -130.36900 10.05400 1.000 52.53938 140 ILE B N 1
ATOM 7115 C CA . ILE B 1 140 ? 32.50100 -129.75300 9.17100 1.000 52.45002 140 ILE B CA 1
ATOM 7116 C C . ILE B 1 140 ? 33.18000 -130.87400 8.38300 1.000 54.30933 140 ILE B C 1
ATOM 7117 O O . ILE B 1 140 ? 33.70900 -131.79800 9.01700 1.000 54.30923 140 ILE B O 1
ATOM 7122 N N . ILE B 1 141 ? 33.14600 -130.79200 7.05100 1.000 51.72867 141 ILE B N 1
ATOM 7123 C CA . ILE B 1 141 ? 33.83700 -131.80500 6.20300 1.000 52.11553 141 ILE B CA 1
ATOM 7124 C C . ILE B 1 141 ? 35.05600 -131.13600 5.56600 1.000 49.80033 141 ILE B C 1
ATOM 7125 O O . ILE B 1 141 ? 34.86800 -130.17800 4.80800 1.000 51.74513 141 ILE B O 1
ATOM 7130 N N . THR B 1 142 ? 36.25300 -131.61900 5.89200 1.000 48.52733 142 THR B N 1
ATOM 7131 C CA . THR B 1 142 ? 37.49700 -130.98600 5.39200 1.000 49.09794 142 THR B CA 1
ATOM 7132 C C . THR B 1 142 ? 37.87500 -131.59600 4.04400 1.000 49.71062 142 THR B C 1
ATOM 7133 O O . THR B 1 142 ? 37.54600 -132.76700 3.83300 1.000 49.84779 142 THR B O 1
ATOM 7137 N N . VAL B 1 143 ? 38.53400 -130.82700 3.17200 1.000 46.43501 143 VAL B N 1
ATOM 7138 C CA . VAL B 1 143 ? 38.98400 -131.36200 1.85300 1.000 45.30427 143 VAL B CA 1
ATOM 7139 C C . VAL B 1 143 ? 40.42400 -130.91400 1.58500 1.000 44.95029 143 VAL B C 1
ATOM 7140 O O . VAL B 1 143 ? 40.66600 -129.70000 1.59400 1.000 53.03438 143 VAL B O 1
ATOM 7144 N N . ASP B 1 144 ? 41.33900 -131.86700 1.38600 1.000 46.73407 144 ASP B N 1
ATOM 7145 C CA . ASP B 1 144 ? 42.76700 -131.55600 1.09800 1.000 46.40316 144 ASP B CA 1
ATOM 7146 C C . ASP B 1 144 ? 43.38600 -130.91000 2.34100 1.000 46.02174 144 ASP B C 1
ATOM 7147 O O . ASP B 1 144 ? 44.51800 -130.41800 2.24000 1.000 49.49385 144 ASP B O 1
ATOM 7152 N N . ASN B 1 145 ? 42.67600 -130.94000 3.47200 1.000 52.27331 145 ASN B N 1
ATOM 7153 C CA . ASN B 1 145 ? 43.20300 -130.37800 4.74300 1.000 51.47416 145 ASN B CA 1
ATOM 7154 C C . ASN B 1 145 ? 42.62400 -131.15200 5.93000 1.000 49.87958 145 ASN B C 1
ATOM 7155 O O . ASN B 1 145 ? 41.60000 -131.81900 5.74100 1.000 51.14975 145 ASN B O 1
ATOM 7160 N N . GLY B 1 146 ? 43.27900 -131.10100 7.09400 1.000 53.60564 146 GLY B N 1
ATOM 7161 C CA . GLY B 1 146 ? 42.70500 -131.72800 8.30200 1.000 53.01471 146 GLY B CA 1
ATOM 7162 C C . GLY B 1 146 ? 43.58700 -132.76400 8.97600 1.000 57.15898 146 GLY B C 1
ATOM 7163 O O . GLY B 1 146 ? 43.45800 -132.91500 10.20100 1.000 57.79709 146 GLY B O 1
ATOM 7164 N N . ILE B 1 147 ? 44.46300 -133.44300 8.23600 1.000 53.46422 147 ILE B N 1
ATOM 7165 C CA . ILE B 1 147 ? 45.25900 -134.55400 8.84100 1.000 56.04142 147 ILE B CA 1
ATOM 7166 C C . ILE B 1 147 ? 46.22700 -133.99200 9.88600 1.000 59.57607 147 ILE B C 1
ATOM 7167 O O . ILE B 1 147 ? 46.82300 -134.79600 10.62300 1.000 64.56682 147 ILE B O 1
ATOM 7172 N N . GLN B 1 148 ? 46.37800 -132.66800 9.94600 1.000 64.64233 148 GLN B N 1
ATOM 7173 C CA . GLN B 1 148 ? 47.32200 -132.04100 10.90700 1.000 63.32232 148 GLN B CA 1
ATOM 7174 C C . GLN B 1 148 ? 46.60000 -130.94400 11.69400 1.000 59.63990 148 GLN B C 1
ATOM 7175 O O . GLN B 1 148 ? 47.26200 -129.96600 12.07500 1.000 65.56176 148 GLN B O 1
ATOM 7181 N N . GLY B 1 149 ? 45.29800 -131.10900 11.92600 1.000 63.12873 149 GLY B N 1
ATOM 7182 C CA . GLY B 1 149 ? 44.52000 -130.11700 12.69300 1.000 56.99188 149 GLY B CA 1
ATOM 7183 C C . GLY B 1 149 ? 44.09600 -130.66600 14.04000 1.000 64.46592 149 GLY B C 1
ATOM 7184 O O . GLY B 1 149 ? 43.01900 -130.27300 14.51900 1.000 63.33190 149 GLY B O 1
ATOM 7185 N N . HIS B 1 150 ? 44.92700 -131.51500 14.64600 1.000 64.30184 150 HIS B N 1
ATOM 7186 C CA . HIS B 1 150 ? 44.56900 -132.16700 15.93200 1.000 62.30659 150 HIS B CA 1
ATOM 7187 C C . HIS B 1 150 ? 44.04300 -131.12900 16.92400 1.000 65.66997 150 HIS B C 1
ATOM 7188 O O . HIS B 1 150 ? 42.94700 -131.33200 17.49400 1.000 64.76272 150 HIS B O 1
ATOM 7195 N N . ASN B 1 151 ? 44.79000 -130.04200 17.11700 1.000 63.04611 151 ASN B N 1
ATOM 7196 C CA . ASN B 1 151 ? 44.40200 -129.02800 18.13200 1.000 68.82989 151 ASN B CA 1
ATOM 7197 C C . ASN B 1 151 ? 43.06300 -128.38300 17.76600 1.000 72.03296 151 ASN B C 1
ATOM 7198 O O . ASN B 1 151 ? 42.15800 -128.38600 18.62200 1.000 75.45406 151 ASN B O 1
ATOM 7203 N N . GLU B 1 152 ? 42.93400 -127.87500 16.54200 1.000 66.00468 152 GLU B N 1
ATOM 7204 C CA . GLU B 1 152 ? 41.69500 -127.15500 16.14500 1.000 66.43791 152 GLU B CA 1
ATOM 7205 C C . GLU B 1 152 ? 40.50500 -128.11700 16.17000 1.000 67.37405 152 GLU B C 1
ATOM 7206 O O . GLU B 1 152 ? 39.43700 -127.72000 16.67300 1.000 67.31403 152 GLU B O 1
ATOM 7212 N N . ILE B 1 153 ? 40.68700 -129.33300 15.65800 1.000 61.86392 153 ILE B N 1
ATOM 7213 C CA . ILE B 1 153 ? 39.54700 -130.29100 15.57700 1.000 66.00096 153 ILE B CA 1
ATOM 7214 C C . ILE B 1 153 ? 39.01000 -130.52800 16.98900 1.000 65.08639 153 ILE B C 1
ATOM 7215 O O . ILE B 1 153 ? 37.78500 -130.45500 17.17100 1.000 68.52634 153 ILE B O 1
ATOM 7220 N N . LYS B 1 154 ? 39.90100 -130.75300 17.95300 1.000 70.66000 154 LYS B N 1
ATOM 7221 C CA . LYS B 1 154 ? 39.45800 -131.06300 19.33700 1.000 75.59716 154 LYS B CA 1
ATOM 7222 C C . LYS B 1 154 ? 38.60700 -129.91200 19.87400 1.000 73.65139 154 LYS B C 1
ATOM 7223 O O . LYS B 1 154 ? 37.53900 -130.18800 20.44100 1.000 70.50281 154 LYS B O 1
ATOM 7229 N N . MET B 1 155 ? 39.05700 -128.66900 19.68900 1.000 67.80615 155 MET B N 1
ATOM 7230 C CA . MET B 1 155 ? 38.31700 -127.52500 20.27700 1.000 71.41374 155 MET B CA 1
ATOM 7231 C C . MET B 1 155 ? 36.89400 -127.51700 19.72200 1.000 74.35982 155 MET B C 1
ATOM 7232 O O . MET B 1 155 ? 35.95200 -127.39900 20.52500 1.000 79.27071 155 MET B O 1
ATOM 7237 N N . VAL B 1 156 ? 36.74700 -127.65900 18.40300 1.000 69.44822 156 VAL B N 1
ATOM 7238 C CA . VAL B 1 156 ? 35.39300 -127.56800 17.78300 1.000 71.47169 156 VAL B CA 1
ATOM 7239 C C . VAL B 1 156 ? 34.59400 -128.82300 18.14600 1.000 69.38324 156 VAL B C 1
ATOM 7240 O O . VAL B 1 156 ? 33.36400 -128.71800 18.26300 1.000 73.51759 156 VAL B O 1
ATOM 7244 N N . GLN B 1 157 ? 35.27100 -129.95700 18.33300 1.000 64.94597 157 GLN B N 1
ATOM 7245 C CA . GLN B 1 157 ? 34.57400 -131.19700 18.76000 1.000 66.83275 157 GLN B CA 1
ATOM 7246 C C . GLN B 1 157 ? 34.06700 -131.00300 20.19000 1.000 71.60399 157 GLN B C 1
ATOM 7247 O O . GLN B 1 157 ? 33.00400 -131.55900 20.52200 1.000 68.07732 157 GLN B O 1
ATOM 7253 N N . ASP B 1 158 ? 34.80700 -130.24200 20.99800 1.000 79.13545 158 ASP B N 1
ATOM 7254 C CA . ASP B 1 158 ? 34.40400 -129.97400 22.40400 1.000 78.69590 158 ASP B CA 1
ATOM 7255 C C . ASP B 1 158 ? 33.24200 -128.97700 22.43100 1.000 79.01078 158 ASP B C 1
ATOM 7256 O O . ASP B 1 158 ? 32.51600 -128.95100 23.44100 1.000 77.76339 158 ASP B O 1
ATOM 7261 N N . LEU B 1 159 ? 33.08000 -128.18800 21.36800 1.000 72.67428 159 LEU B N 1
ATOM 7262 C CA . LEU B 1 159 ? 31.95500 -127.21900 21.29600 1.000 70.69179 159 LEU B CA 1
ATOM 7263 C C . LEU B 1 159 ? 30.70000 -127.93000 20.77800 1.000 73.40818 159 LEU B C 1
ATOM 7264 O O . LEU B 1 159 ? 29.62100 -127.31600 20.83000 1.000 85.33025 159 LEU B O 1
ATOM 7269 N N . GLY B 1 160 ? 30.83700 -129.17000 20.30400 1.000 66.48749 160 GLY B N 1
ATOM 7270 C CA . GLY B 1 160 ? 29.67400 -129.94300 19.82100 1.000 71.63389 160 GLY B CA 1
ATOM 7271 C C . GLY B 1 160 ? 29.62500 -130.03700 18.30500 1.000 69.19318 160 GLY B C 1
ATOM 7272 O O . GLY B 1 160 ? 28.56000 -130.39500 17.77400 1.000 68.03689 160 GLY B O 1
ATOM 7273 N N . VAL B 1 161 ? 30.73500 -129.72800 17.63200 1.000 65.54431 161 VAL B N 1
ATOM 7274 C CA . VAL B 1 161 ? 30.76700 -129.74300 16.14200 1.000 63.30440 161 VAL B CA 1
ATOM 7275 C C . VAL B 1 161 ? 31.53400 -130.98200 15.68000 1.000 65.22793 161 VAL B C 1
ATOM 7276 O O . VAL B 1 161 ? 32.72000 -131.09100 16.01900 1.000 62.43551 161 VAL B O 1
ATOM 7280 N N . ASP B 1 162 ? 30.87000 -131.87100 14.93800 1.000 60.08348 162 ASP B N 1
ATOM 7281 C CA . ASP B 1 162 ? 31.53300 -133.09300 14.41200 1.000 58.50986 162 ASP B CA 1
ATOM 7282 C C . ASP B 1 162 ? 32.40400 -132.70500 13.21700 1.000 61.07763 162 ASP B C 1
ATOM 7283 O O . ASP B 1 162 ? 31.99800 -131.81200 12.46000 1.000 62.97662 162 ASP B O 1
ATOM 7288 N N . VAL B 1 163 ? 33.56000 -133.35100 13.06700 1.000 57.66992 163 VAL B N 1
ATOM 7289 C CA . VAL B 1 163 ? 34.49600 -133.00300 11.96200 1.000 52.69217 163 VAL B CA 1
ATOM 7290 C C . VAL B 1 163 ? 34.85300 -134.27500 11.19300 1.000 53.39863 163 VAL B C 1
ATOM 7291 O O . VAL B 1 163 ? 35.27700 -135.25000 11.83200 1.000 56.37941 163 VAL B O 1
ATOM 7295 N N . ILE B 1 164 ? 34.66000 -134.26100 9.87500 1.000 50.51009 164 ILE B N 1
ATOM 7296 C CA . ILE B 1 164 ? 35.07100 -135.42000 9.03700 1.000 52.31275 164 ILE B CA 1
ATOM 7297 C C . ILE B 1 164 ? 36.29100 -134.97800 8.23000 1.000 53.97733 164 ILE B C 1
ATOM 7298 O O . ILE B 1 164 ? 36.16500 -134.01200 7.46100 1.000 55.48770 164 ILE B O 1
ATOM 7303 N N . VAL B 1 165 ? 37.42400 -135.65100 8.41000 1.000 53.61068 165 VAL B N 1
ATOM 7304 C CA . VAL B 1 165 ? 38.67500 -135.20400 7.73300 1.000 51.69621 165 VAL B CA 1
ATOM 7305 C C . VAL B 1 165 ? 38.83500 -135.96100 6.41700 1.000 53.02977 165 VAL B C 1
ATOM 7306 O O . VAL B 1 165 ? 38.83700 -137.20000 6.45200 1.000 56.48669 165 VAL B O 1
ATOM 7310 N N . THR B 1 166 ? 38.93800 -135.23800 5.30100 1.000 50.35326 166 THR B N 1
ATOM 7311 C CA . THR B 1 166 ? 39.21500 -135.90700 4.00500 1.000 48.97848 166 THR B CA 1
ATOM 7312 C C . THR B 1 166 ? 40.52200 -135.32600 3.46600 1.000 48.85384 166 THR B C 1
ATOM 7313 O O . THR B 1 166 ? 40.53000 -134.13700 3.12200 1.000 54.66789 166 THR B O 1
ATOM 7317 N N . ASP B 1 167 ? 41.58000 -136.13200 3.40800 1.000 50.69875 167 ASP B N 1
ATOM 7318 C CA . ASP B 1 167 ? 42.90300 -135.61200 2.98200 1.000 50.49787 167 ASP B CA 1
ATOM 7319 C C . ASP B 1 167 ? 43.68600 -136.71100 2.26600 1.000 50.55500 167 ASP B C 1
ATOM 7320 O O . ASP B 1 167 ? 43.18100 -137.83900 2.20000 1.000 50.75403 167 ASP B O 1
ATOM 7325 N N . HIS B 1 168 ? 44.86300 -136.37700 1.74200 1.000 49.64416 168 HIS B N 1
ATOM 7326 C CA . HIS B 1 168 ? 45.73900 -137.36900 1.06900 1.000 49.72015 168 HIS B CA 1
ATOM 7327 C C . HIS B 1 168 ? 47.18700 -136.98300 1.36500 1.000 49.93241 168 HIS B C 1
ATOM 7328 O O . HIS B 1 168 ? 48.11200 -137.56300 0.76600 1.000 51.12922 168 HIS B O 1
ATOM 7335 N N . HIS B 1 169 ? 47.37800 -136.02100 2.26800 1.000 51.49164 169 HIS B N 1
ATOM 7336 C CA . HIS B 1 169 ? 48.74900 -135.51300 2.53300 1.000 53.83728 169 HIS B CA 1
ATOM 7337 C C . HIS B 1 169 ? 49.43000 -136.36300 3.60600 1.000 53.34168 169 HIS B C 1
ATOM 7338 O O . HIS B 1 169 ? 48.76000 -137.18100 4.26000 1.000 55.12748 169 HIS B O 1
ATOM 7345 N N . GLU B 1 170 ? 50.73000 -136.14500 3.79700 1.000 58.96128 170 GLU B N 1
ATOM 7346 C CA . GLU B 1 170 ? 51.51000 -136.98700 4.74000 1.000 58.97364 170 GLU B CA 1
ATOM 7347 C C . GLU B 1 170 ? 50.79700 -137.10600 6.08600 1.000 64.72356 170 GLU B C 1
ATOM 7348 O O . GLU B 1 170 ? 50.38400 -136.06800 6.63200 1.000 63.89001 170 GLU B O 1
ATOM 7354 N N . ILE B 1 171 ? 50.65900 -138.33200 6.58900 1.000 59.30031 171 ILE B N 1
ATOM 7355 C CA . ILE B 1 171 ? 50.07200 -138.53500 7.94300 1.000 60.21169 171 ILE B CA 1
ATOM 7356 C C . ILE B 1 171 ? 51.23200 -138.44800 8.93600 1.000 63.87997 171 ILE B C 1
ATOM 7357 O O . ILE B 1 171 ? 52.34900 -138.84400 8.56300 1.000 67.34517 171 ILE B O 1
ATOM 7362 N N . GLY B 1 172 ? 50.98200 -137.93900 10.14100 1.000 65.96322 172 GLY B N 1
ATOM 7363 C CA . GLY B 1 172 ? 52.07000 -137.75700 11.11600 1.000 61.69046 172 GLY B CA 1
ATOM 7364 C C . GLY B 1 172 ? 52.10100 -138.85100 12.16600 1.000 69.35910 172 GLY B C 1
ATOM 7365 O O . GLY B 1 172 ? 51.61800 -139.96000 11.88000 1.000 70.72687 172 GLY B O 1
ATOM 7366 N N . SER B 1 173 ? 52.64900 -138.54400 13.34300 1.000 70.39237 173 SER B N 1
ATOM 7367 C CA . SER B 1 173 ? 52.77000 -139.55000 14.42800 1.000 67.37403 173 SER B CA 1
ATOM 7368 C C . SER B 1 173 ? 51.39100 -140.09400 14.79900 1.000 69.79376 173 SER B C 1
ATOM 7369 O O . SER B 1 173 ? 51.23600 -141.32800 14.84400 1.000 73.77570 173 SER B O 1
ATOM 7372 N N . THR B 1 174 ? 50.43000 -139.20700 15.05200 1.000 66.05237 174 THR B N 1
ATOM 7373 C CA . THR B 1 174 ? 49.09200 -139.66300 15.50300 1.000 68.34180 174 THR B CA 1
ATOM 7374 C C . THR B 1 174 ? 48.02100 -139.09200 14.57500 1.000 65.72135 174 THR B C 1
ATOM 7375 O O . THR B 1 174 ? 48.34300 -138.17900 13.79700 1.000 68.02121 174 THR B O 1
ATOM 7379 N N . LEU B 1 175 ? 46.80300 -139.62600 14.65700 1.000 68.66018 175 LEU B N 1
ATOM 7380 C CA . LEU B 1 175 ? 45.68500 -139.13900 13.81300 1.000 65.39162 175 LEU B CA 1
ATOM 7381 C C . LEU B 1 175 ? 44.83600 -138.17400 14.64100 1.000 67.29699 175 LEU B C 1
ATOM 7382 O O . LEU B 1 175 ? 44.57100 -138.47900 15.81400 1.000 69.70874 175 LEU B O 1
ATOM 7387 N N . PRO B 1 176 ? 44.39600 -137.03000 14.07900 1.000 66.48536 176 PRO B N 1
ATOM 7388 C CA . PRO B 1 176 ? 43.53000 -136.11500 14.80700 1.000 63.61269 176 PRO B CA 1
ATOM 7389 C C . PRO B 1 176 ? 42.30100 -136.87500 15.32000 1.000 63.28218 176 PRO B C 1
ATOM 7390 O O . PRO B 1 176 ? 41.81200 -137.73600 14.62300 1.000 69.66931 176 PRO B O 1
ATOM 7394 N N . GLU B 1 177 ? 41.84200 -136.54500 16.52800 1.000 64.62895 177 GLU B N 1
ATOM 7395 C CA . GLU B 1 177 ? 40.67700 -137.25100 17.12100 1.000 65.31937 177 GLU B CA 1
ATOM 7396 C C . GLU B 1 177 ? 39.39700 -136.66000 16.53100 1.000 67.25142 177 GLU B C 1
ATOM 7397 O O . GLU B 1 177 ? 38.74500 -135.86200 17.22300 1.000 63.26965 177 GLU B O 1
ATOM 7403 N N . ALA B 1 178 ? 39.06400 -137.04300 15.29700 1.000 65.38446 178 ALA B N 1
ATOM 7404 C CA . ALA B 1 178 ? 37.85300 -136.51900 14.62900 1.000 62.68537 178 ALA B CA 1
ATOM 7405 C C . ALA B 1 178 ? 36.82800 -137.64300 14.49200 1.000 56.92105 178 ALA B C 1
ATOM 7406 O O . ALA B 1 178 ? 37.22600 -138.81800 14.55100 1.000 64.88841 178 ALA B O 1
ATOM 7408 N N . TYR B 1 179 ? 35.55900 -137.28600 14.30200 1.000 54.71112 179 TYR B N 1
ATOM 7409 C CA . TYR B 1 179 ? 34.49900 -138.31600 14.19500 1.000 63.20614 179 TYR B CA 1
ATOM 7410 C C . TYR B 1 179 ? 34.92400 -139.33200 13.13900 1.000 63.96612 179 TYR B C 1
ATOM 7411 O O . TYR B 1 179 ? 34.78300 -140.53900 13.38500 1.000 68.97007 179 TYR B O 1
ATOM 7420 N N . ALA B 1 180 ? 35.44200 -138.84800 12.00800 1.000 58.28839 180 ALA B N 1
ATOM 7421 C CA . ALA B 1 180 ? 35.85400 -139.75600 10.91300 1.000 62.69529 180 ALA B CA 1
ATOM 7422 C C . ALA B 1 180 ? 37.06600 -139.19900 10.16500 1.000 55.87348 180 ALA B C 1
ATOM 7423 O O . ALA B 1 180 ? 37.20300 -137.96800 10.10400 1.000 61.03965 180 ALA B O 1
ATOM 7425 N N . ILE B 1 181 ? 37.91000 -140.08300 9.62800 1.000 51.87290 181 ILE B N 1
ATOM 7426 C CA . ILE B 1 181 ? 39.08000 -139.64000 8.81200 1.000 55.81232 181 ILE B CA 1
ATOM 7427 C C . ILE B 1 181 ? 39.08300 -140.44600 7.51200 1.000 58.26553 181 ILE B C 1
ATOM 7428 O O . ILE B 1 181 ? 39.40500 -141.64100 7.56700 1.000 57.18725 181 ILE B O 1
ATOM 7433 N N . VAL B 1 182 ? 38.72400 -139.80900 6.39400 1.000 51.34342 182 VAL B N 1
ATOM 7434 C CA . VAL B 1 182 ? 38.75800 -140.49800 5.07200 1.000 49.18610 182 VAL B CA 1
ATOM 7435 C C . VAL B 1 182 ? 40.11200 -140.20600 4.42300 1.000 49.24508 182 VAL B C 1
ATOM 7436 O O . VAL B 1 182 ? 40.25100 -139.14600 3.79600 1.000 49.75659 182 VAL B O 1
ATOM 7440 N N . HIS B 1 183 ? 41.06900 -141.11600 4.59200 1.000 49.57615 183 HIS B N 1
ATOM 7441 C CA . HIS B 1 183 ? 42.42700 -140.92000 4.03000 1.000 49.58310 183 HIS B CA 1
ATOM 7442 C C . HIS B 1 183 ? 42.81000 -142.18600 3.26500 1.000 50.57413 183 HIS B C 1
ATOM 7443 O O . HIS B 1 183 ? 42.75300 -143.29000 3.83600 1.000 52.31514 183 HIS B O 1
ATOM 7450 N N . PRO B 1 184 ? 43.21600 -142.07500 1.98600 1.000 52.00575 184 PRO B N 1
ATOM 7451 C CA . PRO B 1 184 ? 43.53800 -143.24900 1.18200 1.000 52.06302 184 PRO B CA 1
ATOM 7452 C C . PRO B 1 184 ? 44.72100 -144.02500 1.76900 1.000 52.63537 184 PRO B C 1
ATOM 7453 O O . PRO B 1 184 ? 44.89100 -145.16700 1.40300 1.000 65.51725 184 PRO B O 1
ATOM 7457 N N . MET B 1 185 ? 45.49400 -143.40300 2.66100 1.000 60.03189 185 MET B N 1
ATOM 7458 C CA . MET B 1 185 ? 46.72200 -144.05700 3.18600 1.000 60.65361 185 MET B CA 1
ATOM 7459 C C . MET B 1 185 ? 46.56000 -144.40300 4.67000 1.000 56.51904 185 MET B C 1
ATOM 7460 O O . MET B 1 185 ? 47.58700 -144.64600 5.32200 1.000 63.68252 185 MET B O 1
ATOM 7465 N N . HIS B 1 186 ? 45.32800 -144.44200 5.17700 1.000 58.07389 186 HIS B N 1
ATOM 7466 C CA . HIS B 1 186 ? 45.12700 -144.87500 6.58300 1.000 57.26692 186 HIS B CA 1
ATOM 7467 C C . HIS B 1 186 ? 45.79900 -146.23600 6.74100 1.000 60.04317 186 HIS B C 1
ATOM 7468 O O . HIS B 1 186 ? 45.47000 -147.16500 5.98000 1.000 58.47916 186 HIS B O 1
ATOM 7475 N N . PRO B 1 187 ? 46.73900 -146.39900 7.69400 1.000 64.39561 187 PRO B N 1
ATOM 7476 C CA . PRO B 1 187 ? 47.46900 -147.65800 7.84500 1.000 64.23021 187 PRO B CA 1
ATOM 7477 C C . PRO B 1 187 ? 46.55200 -148.83200 8.20800 1.000 61.71425 187 PRO B C 1
ATOM 7478 O O . PRO B 1 187 ? 46.73800 -149.90100 7.67000 1.000 63.22542 187 PRO B O 1
ATOM 7482 N N . SER B 1 188 ? 45.59400 -148.60200 9.10600 1.000 58.31932 188 SER B N 1
ATOM 7483 C CA . SER B 1 188 ? 44.70000 -149.69300 9.57000 1.000 64.46739 188 SER B CA 1
ATOM 7484 C C . SER B 1 188 ? 43.85400 -150.22200 8.41000 1.000 64.95805 188 SER B C 1
ATOM 7485 O O . SER B 1 188 ? 43.72100 -151.45100 8.29700 1.000 67.64005 188 SER B O 1
ATOM 7488 N N . PHE B 1 189 ? 43.30100 -149.33000 7.58900 1.000 62.92939 189 PHE B N 1
ATOM 7489 C CA . PHE B 1 189 ? 42.39100 -149.76700 6.50000 1.000 59.62478 189 PHE B CA 1
ATOM 7490 C C . PHE B 1 189 ? 43.20500 -150.18100 5.27300 1.000 64.11565 189 PHE B C 1
ATOM 7491 O O . PHE B 1 189 ? 44.40900 -149.88400 5.21700 1.000 68.95062 189 PHE B O 1
ATOM 7499 N N . ASN B 1 190 ? 42.55400 -150.85500 4.32400 1.000 66.42751 190 ASN B N 1
ATOM 7500 C CA . ASN B 1 190 ? 43.26000 -151.32200 3.10500 1.000 74.39448 190 ASN B CA 1
ATOM 7501 C C . ASN B 1 190 ? 42.50400 -150.84900 1.86200 1.000 69.96558 190 ASN B C 1
ATOM 7502 O O . ASN B 1 190 ? 41.45500 -151.44000 1.55600 1.000 75.90847 190 ASN B O 1
ATOM 7507 N N . TYR B 1 191 ? 43.01400 -149.82000 1.18300 1.000 63.68902 191 TYR B N 1
ATOM 7508 C CA . TYR B 1 191 ? 42.39300 -149.34800 -0.08100 1.000 62.04950 191 TYR B CA 1
ATOM 7509 C C . TYR B 1 191 ? 43.40600 -149.56500 -1.20500 1.000 60.95575 191 TYR B C 1
ATOM 7510 O O . TYR B 1 191 ? 44.56700 -149.15100 -1.04700 1.000 62.55300 191 TYR B O 1
ATOM 7519 N N . PRO B 1 192 ? 43.02900 -150.19700 -2.33400 1.000 58.90795 192 PRO B N 1
ATOM 7520 C CA . PRO B 1 192 ? 43.99400 -150.52400 -3.38700 1.000 59.24929 192 PRO B CA 1
ATOM 7521 C C . PRO B 1 192 ? 44.94400 -149.39000 -3.80400 1.000 62.71101 192 PRO B C 1
ATOM 7522 O O . PRO B 1 192 ? 46.13600 -149.61500 -3.80300 1.000 63.43907 192 PRO B O 1
ATOM 7526 N N . PHE B 1 193 ? 44.40500 -148.22000 -4.15500 1.000 65.42417 193 PHE B N 1
ATOM 7527 C CA . PHE B 1 193 ? 45.25100 -147.10000 -4.64900 1.000 66.82530 193 PHE B CA 1
ATOM 7528 C C . PHE B 1 193 ? 45.37700 -146.03700 -3.55800 1.000 65.60326 193 PHE B C 1
ATOM 7529 O O . PHE B 1 193 ? 44.35200 -145.47900 -3.14600 1.000 65.14506 193 PHE B O 1
ATOM 7537 N N . GLN B 1 194 ? 46.60200 -145.74500 -3.12700 1.000 62.51124 194 GLN B N 1
ATOM 7538 C CA . GLN B 1 194 ? 46.77900 -144.80300 -1.99300 1.000 64.10489 194 GLN B CA 1
ATOM 7539 C C . GLN B 1 194 ? 47.32500 -143.46100 -2.48800 1.000 65.17336 194 GLN B C 1
ATOM 7540 O O . GLN B 1 194 ? 47.66700 -142.62000 -1.63900 1.000 64.42113 194 GLN B O 1
ATOM 7546 N N . GLN B 1 195 ? 47.38600 -143.26100 -3.80700 1.000 61.98678 195 GLN B N 1
ATOM 7547 C CA . GLN B 1 195 ? 47.94900 -142.00700 -4.36700 1.000 60.81146 195 GLN B CA 1
ATOM 7548 C C . GLN B 1 195 ? 46.80700 -141.12500 -4.87200 1.000 57.21731 195 GLN B C 1
ATOM 7549 O O . GLN B 1 195 ? 47.04700 -140.31100 -5.77600 1.000 59.82487 195 GLN B O 1
ATOM 7555 N N . LEU B 1 196 ? 45.61400 -141.29000 -4.30200 1.000 53.76868 196 LEU B N 1
ATOM 7556 C CA . LEU B 1 196 ? 44.44300 -140.46900 -4.70300 1.000 54.35909 196 LEU B CA 1
ATOM 7557 C C . LEU B 1 196 ? 44.65800 -139.02800 -4.24300 1.000 54.36375 196 LEU B C 1
ATOM 7558 O O . LEU B 1 196 ? 45.34200 -138.83400 -3.22800 1.000 55.98978 196 LEU B O 1
ATOM 7563 N N . CYS B 1 197 ? 44.09100 -138.06400 -4.97000 1.000 52.71391 197 CYS B N 1
ATOM 7564 C CA . CYS B 1 197 ? 44.19600 -136.63600 -4.57800 1.000 53.84701 197 CYS B CA 1
ATOM 7565 C C . CYS B 1 197 ? 42.97900 -136.27700 -3.72600 1.000 54.28277 197 CYS B C 1
ATOM 7566 O O . CYS B 1 197 ? 42.12400 -137.15500 -3.53800 1.000 55.99227 197 CYS B O 1
ATOM 7569 N N . GLY B 1 198 ? 42.90600 -135.04200 -3.23400 1.000 49.52768 198 GLY B N 1
ATOM 7570 C CA . GLY B 1 198 ? 41.73700 -134.60200 -2.44900 1.000 54.28202 198 GLY B CA 1
ATOM 7571 C C . GLY B 1 198 ? 40.47200 -134.66900 -3.27900 1.000 50.06327 198 GLY B C 1
ATOM 7572 O O . GLY B 1 198 ? 39.42200 -135.03300 -2.72400 1.000 58.13221 198 GLY B O 1
ATOM 7573 N N . ALA B 1 199 ? 40.56600 -134.33000 -4.56300 1.000 48.87130 199 ALA B N 1
ATOM 7574 C CA . ALA B 1 199 ? 39.39900 -134.43300 -5.46200 1.000 50.95851 199 ALA B CA 1
ATOM 7575 C C . ALA B 1 199 ? 39.04200 -135.90900 -5.63600 1.000 49.52558 199 ALA B C 1
ATOM 7576 O O . ALA B 1 199 ? 37.84500 -136.22300 -5.63800 1.000 55.54313 199 ALA B O 1
ATOM 7578 N N . GLY B 1 200 ? 40.04600 -136.77500 -5.76600 1.000 46.61982 200 GLY B N 1
ATOM 7579 C CA . GLY B 1 200 ? 39.77700 -138.22000 -5.86200 1.000 46.76819 200 GLY B CA 1
ATOM 7580 C C . GLY B 1 200 ? 39.08100 -138.72100 -4.61300 1.000 46.79751 200 GLY B C 1
ATOM 7581 O O . GLY B 1 200 ? 38.08600 -139.44700 -4.74500 1.000 47.28819 200 GLY B O 1
ATOM 7582 N N . VAL B 1 201 ? 39.57000 -138.32100 -3.43900 1.000 47.07219 201 VAL B N 1
ATOM 7583 C CA . VAL B 1 201 ? 38.96800 -138.76400 -2.14800 1.000 47.08505 201 VAL B CA 1
ATOM 7584 C C . VAL B 1 201 ? 37.51900 -138.27300 -2.10100 1.000 49.50476 201 VAL B C 1
ATOM 7585 O O . VAL B 1 201 ? 36.64200 -139.05900 -1.70300 1.000 54.21378 201 VAL B O 1
ATOM 7589 N N . ALA B 1 202 ? 37.27900 -137.02700 -2.51200 1.000 48.57143 202 ALA B N 1
ATOM 7590 C CA . ALA B 1 202 ? 35.91300 -136.45400 -2.50300 1.000 48.80324 202 ALA B CA 1
ATOM 7591 C C . ALA B 1 202 ? 35.05500 -137.11800 -3.58600 1.000 47.45721 202 ALA B C 1
ATOM 7592 O O . ALA B 1 202 ? 33.85200 -137.30000 -3.35200 1.000 51.02014 202 ALA B O 1
ATOM 7594 N N . TYR B 1 203 ? 35.65700 -137.45100 -4.72600 1.000 47.22500 203 TYR B N 1
ATOM 7595 C CA . TYR B 1 203 ? 34.92000 -138.11700 -5.82600 1.000 47.32803 203 TYR B CA 1
ATOM 7596 C C . TYR B 1 203 ? 34.39800 -139.46300 -5.32700 1.000 48.04347 203 TYR B C 1
ATOM 7597 O O . TYR B 1 203 ? 33.25200 -139.81900 -5.64000 1.000 47.44517 203 TYR B O 1
ATOM 7606 N N . LYS B 1 204 ? 35.22800 -140.18500 -4.57500 1.000 49.93757 204 LYS B N 1
ATOM 7607 C CA . LYS B 1 204 ? 34.81700 -141.50300 -4.03000 1.000 49.95421 204 LYS B CA 1
ATOM 7608 C C . LYS B 1 204 ? 33.69200 -141.28500 -3.01700 1.000 49.89645 204 LYS B C 1
ATOM 7609 O O . LYS B 1 204 ? 32.74000 -142.07900 -3.01400 1.000 52.57892 204 LYS B O 1
ATOM 7615 N N . LEU B 1 205 ? 33.80300 -140.23600 -2.20100 1.000 50.46094 205 LEU B N 1
ATOM 7616 C CA . LEU B 1 205 ? 32.74200 -139.91900 -1.21300 1.000 50.32415 205 LEU B CA 1
ATOM 7617 C C . LEU B 1 205 ? 31.45000 -139.63900 -1.97600 1.000 50.39096 205 LEU B C 1
ATOM 7618 O O . LEU B 1 205 ? 30.38300 -140.06000 -1.50300 1.000 52.20997 205 LEU B O 1
ATOM 7623 N N . ALA B 1 206 ? 31.55600 -138.96200 -3.12000 1.000 51.33436 206 ALA B N 1
ATOM 7624 C CA . ALA B 1 206 ? 30.36800 -138.67000 -3.95000 1.000 57.33726 206 ALA B CA 1
ATOM 7625 C C . ALA B 1 206 ? 29.76000 -139.98300 -4.43900 1.0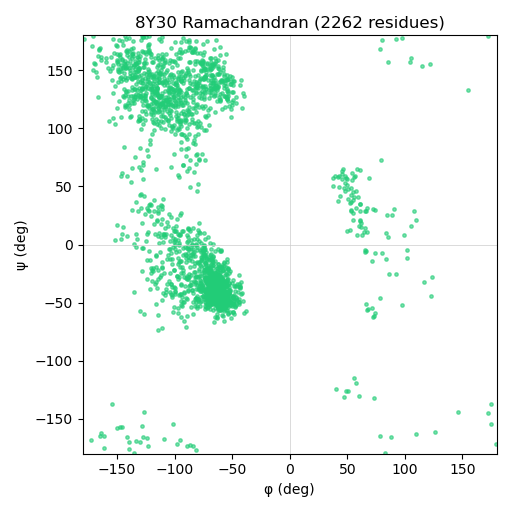00 53.31321 206 ALA B C 1
ATOM 7626 O O . ALA B 1 206 ? 28.55600 -140.17600 -4.25900 1.000 51.32022 206 ALA B O 1
ATOM 7628 N N . GLN B 1 207 ? 30.58800 -140.85900 -5.00100 1.000 52.90379 207 GLN B N 1
ATOM 7629 C CA . GLN B 1 207 ? 30.08500 -142.15000 -5.53600 1.000 58.43472 207 GLN B CA 1
ATOM 7630 C C . GLN B 1 207 ? 29.33800 -142.89400 -4.42800 1.000 58.73195 207 GLN B C 1
ATOM 7631 O O . GLN B 1 207 ? 28.34300 -143.56700 -4.73700 1.000 61.15536 207 GLN B O 1
ATOM 7637 N N . ALA B 1 208 ? 29.81400 -142.78300 -3.18900 1.000 56.02694 208 ALA B N 1
ATOM 7638 C CA . ALA B 1 208 ? 29.15700 -143.46400 -2.05300 1.000 56.13458 208 ALA B CA 1
ATOM 7639 C C . ALA B 1 208 ? 27.82100 -142.78700 -1.74400 1.000 60.29433 208 ALA B C 1
ATOM 7640 O O . ALA B 1 208 ? 26.82700 -143.50300 -1.54900 1.000 70.53551 208 ALA B O 1
ATOM 7642 N N . LEU B 1 209 ? 27.81200 -141.45600 -1.68400 1.000 56.28895 209 LEU B N 1
ATOM 7643 C CA . LEU B 1 209 ? 26.56800 -140.71200 -1.36200 1.000 57.84551 209 LEU B CA 1
ATOM 7644 C C . LEU B 1 209 ? 25.61700 -140.78000 -2.55900 1.000 55.37913 209 LEU B C 1
ATOM 7645 O O . LEU B 1 209 ? 24.44600 -141.13000 -2.35100 1.000 59.34000 209 LEU B O 1
ATOM 7650 N N . ILE B 1 210 ? 26.10700 -140.45500 -3.75800 1.000 59.16761 210 ILE B N 1
ATOM 7651 C CA . ILE B 1 210 ? 25.27500 -140.53000 -4.99700 1.000 56.57477 210 ILE B CA 1
ATOM 7652 C C . ILE B 1 210 ? 25.95100 -141.51100 -5.95900 1.000 63.79566 210 ILE B C 1
ATOM 7653 O O . ILE B 1 210 ? 27.10800 -141.27300 -6.32900 1.000 70.65486 210 ILE B O 1
ATOM 7658 N N . GLU B 1 211 ? 25.25900 -142.58100 -6.34800 1.000 65.49572 211 GLU B N 1
ATOM 7659 C CA . GLU B 1 211 ? 25.90400 -143.62200 -7.19100 1.000 66.84861 211 GLU B CA 1
ATOM 7660 C C . GLU B 1 211 ? 26.31300 -143.02200 -8.53600 1.000 67.42197 211 GLU B C 1
ATOM 7661 O O . GLU B 1 211 ? 27.48600 -143.17800 -8.91900 1.000 67.28975 211 GLU B O 1
ATOM 7667 N N . ASN B 1 212 ? 25.37300 -142.36900 -9.21800 1.000 67.49161 212 ASN B N 1
ATOM 7668 C CA . ASN B 1 212 ? 25.66600 -141.78100 -10.55000 1.000 68.95647 212 ASN B CA 1
ATOM 7669 C C . ASN B 1 212 ? 26.14000 -140.34300 -10.34400 1.000 69.00445 212 ASN B C 1
ATOM 7670 O O . ASN B 1 212 ? 25.29900 -139.48200 -10.03500 1.000 69.75915 212 ASN B O 1
ATOM 7675 N N . VAL B 1 213 ? 27.44200 -140.11000 -10.50100 1.000 64.43062 213 VAL B N 1
ATOM 7676 C CA . VAL B 1 213 ? 28.01500 -138.75800 -10.25000 1.000 64.80408 213 VAL B CA 1
ATOM 7677 C C . VAL B 1 213 ? 28.03400 -137.96800 -11.55900 1.000 66.10849 213 VAL B C 1
ATOM 7678 O O . VAL B 1 213 ? 28.36100 -138.55600 -12.60500 1.000 56.50522 213 VAL B O 1
ATOM 7682 N N . PRO B 1 214 ? 27.69000 -136.66400 -11.54300 1.000 62.68865 214 PRO B N 1
ATOM 7683 C CA . PRO B 1 214 ? 27.77000 -135.84100 -12.74500 1.000 56.58431 214 PRO B CA 1
ATOM 7684 C C . PRO B 1 214 ? 29.15000 -136.02200 -13.38400 1.000 58.26241 214 PRO B C 1
ATOM 7685 O O . PRO B 1 214 ? 30.10900 -136.14900 -12.65500 1.000 62.22091 214 PRO B O 1
ATOM 7689 N N . ASP B 1 215 ? 29.22500 -136.01700 -14.71500 1.000 57.10030 215 ASP B N 1
ATOM 7690 C CA . ASP B 1 215 ? 30.51100 -136.31100 -15.40500 1.000 56.01431 215 ASP B CA 1
ATOM 7691 C C . ASP B 1 215 ? 31.55600 -135.22300 -15.14300 1.000 59.82553 215 ASP B C 1
ATOM 7692 O O . ASP B 1 215 ? 32.74900 -135.55800 -15.15600 1.000 62.44502 215 ASP B O 1
ATOM 7697 N N . TYR B 1 216 ? 31.14200 -133.97500 -14.92300 1.000 54.16168 216 TYR B N 1
ATOM 7698 C CA . TYR B 1 216 ? 32.16400 -132.90500 -14.77800 1.000 55.16956 216 TYR B CA 1
ATOM 7699 C C . TYR B 1 216 ? 32.97400 -133.14700 -13.50300 1.000 54.43320 216 TYR B C 1
ATOM 7700 O O . TYR B 1 216 ? 34.07700 -132.59200 -13.38100 1.000 54.92933 216 TYR B O 1
ATOM 7709 N N . PHE B 1 217 ? 32.44900 -133.96900 -12.59900 1.000 50.89730 217 PHE B N 1
ATOM 7710 C CA . PHE B 1 217 ? 33.21200 -134.31200 -11.37500 1.000 55.25035 217 PHE B CA 1
ATOM 7711 C C . PHE B 1 217 ? 34.52600 -134.96600 -11.80100 1.000 51.61790 217 PHE B C 1
ATOM 7712 O O . PHE B 1 217 ? 35.56200 -134.69400 -11.17700 1.000 54.45053 217 PHE B O 1
ATOM 7720 N N . LYS B 1 218 ? 34.48100 -135.78100 -12.85200 1.000 54.15842 218 LYS B N 1
ATOM 7721 C CA . LYS B 1 218 ? 35.70300 -136.46700 -13.34800 1.000 54.79406 218 LYS B CA 1
ATOM 7722 C C . LYS B 1 218 ? 36.69900 -135.42800 -13.86900 1.000 56.55009 218 LYS B C 1
ATOM 7723 O O . LYS B 1 218 ? 37.89600 -135.56200 -13.56600 1.000 64.22612 218 LYS B O 1
ATOM 7729 N N . ALA B 1 219 ? 36.22100 -134.43700 -14.62100 1.000 52.20604 219 ALA B N 1
ATOM 7730 C CA . ALA B 1 219 ? 37.10400 -133.37600 -15.15500 1.000 54.28248 219 ALA B CA 1
ATOM 7731 C C . ALA B 1 219 ? 37.79300 -132.66000 -13.99400 1.000 53.00792 219 ALA B C 1
ATOM 7732 O O . ALA B 1 219 ? 39.00500 -132.40900 -14.08900 1.000 56.57002 219 ALA B O 1
ATOM 7734 N N . LEU B 1 220 ? 37.04000 -132.35300 -12.93900 1.000 49.57080 220 LEU B N 1
ATOM 7735 C CA . LEU B 1 220 ? 37.61300 -131.66900 -11.75400 1.000 53.50590 220 LEU B CA 1
ATOM 7736 C C . LEU B 1 220 ? 38.69500 -132.56200 -11.14200 1.000 53.92881 220 LEU B C 1
ATOM 7737 O O . LEU B 1 220 ? 39.77100 -132.04100 -10.80600 1.000 53.30327 220 LEU B O 1
ATOM 7742 N N . VAL B 1 221 ? 38.42500 -133.86300 -11.02500 1.000 57.51411 221 VAL B N 1
ATOM 7743 C CA . VAL B 1 221 ? 39.41900 -134.80900 -10.44000 1.000 59.66360 221 VAL B CA 1
ATOM 7744 C C . VAL B 1 221 ? 40.68000 -134.77900 -11.30300 1.000 57.09517 221 VAL B C 1
ATOM 7745 O O . VAL B 1 221 ? 41.78000 -134.70600 -10.73400 1.000 56.84025 221 VAL B O 1
ATOM 7749 N N . ALA B 1 222 ? 40.51600 -134.81100 -12.62600 1.000 51.52538 222 ALA B N 1
ATOM 7750 C CA . ALA B 1 222 ? 41.67400 -134.78300 -13.54700 1.000 58.01841 222 ALA B CA 1
ATOM 7751 C C . ALA B 1 222 ? 42.49200 -133.51600 -13.30300 1.000 58.05123 222 ALA B C 1
ATOM 7752 O O . ALA B 1 222 ? 43.72800 -133.61100 -13.23800 1.000 59.00341 222 ALA B O 1
ATOM 7754 N N . ILE B 1 223 ? 41.81300 -132.37600 -13.16900 1.000 55.51254 223 ILE B N 1
ATOM 7755 C CA . ILE B 1 223 ? 42.52800 -131.08900 -12.93600 1.000 53.36521 223 ILE B CA 1
ATOM 7756 C C . ILE B 1 223 ? 43.36300 -131.23600 -11.66300 1.000 52.33526 223 ILE B C 1
ATOM 7757 O O . ILE B 1 223 ? 44.58000 -130.99500 -11.72700 1.000 56.04308 223 ILE B O 1
ATOM 7762 N N . GLY B 1 224 ? 42.73700 -131.66200 -10.56700 1.000 52.86735 224 GLY B N 1
ATOM 7763 C CA . GLY B 1 224 ? 43.45700 -131.77100 -9.28800 1.000 55.22718 224 GLY B CA 1
ATOM 7764 C C . GLY B 1 224 ? 44.57400 -132.79300 -9.35900 1.000 55.60753 224 GLY B C 1
ATOM 7765 O O . GLY B 1 224 ? 45.63100 -132.54700 -8.75700 1.000 54.44078 224 GLY B O 1
ATOM 7766 N N . THR B 1 225 ? 44.35000 -133.90400 -10.06200 1.000 53.43891 225 THR B N 1
ATOM 7767 C CA . THR B 1 225 ? 45.36300 -134.98900 -10.11800 1.000 51.82419 225 THR B CA 1
ATOM 7768 C C . THR B 1 225 ? 46.61300 -134.47300 -10.83400 1.000 52.32626 225 THR B C 1
ATOM 7769 O O . THR B 1 225 ? 47.72300 -134.75100 -10.35400 1.000 53.58778 225 THR B O 1
ATOM 7773 N N . ILE B 1 226 ? 46.43100 -133.73800 -11.93300 1.000 56.25044 226 ILE B N 1
ATOM 7774 C CA . ILE B 1 226 ? 47.59500 -133.23700 -12.72200 1.000 53.25010 226 ILE B CA 1
ATOM 7775 C C . ILE B 1 226 ? 48.19500 -132.03800 -11.98300 1.000 55.71600 226 ILE B C 1
ATOM 7776 O O . ILE B 1 226 ? 49.35800 -131.69800 -12.25300 1.000 62.76245 226 ILE B O 1
ATOM 7781 N N . ALA B 1 227 ? 47.42800 -131.43300 -11.07500 1.000 55.56030 227 ALA B N 1
ATOM 7782 C CA . ALA B 1 227 ? 47.91100 -130.24500 -10.33500 1.000 53.95231 227 ALA B CA 1
ATOM 7783 C C . ALA B 1 227 ? 48.78100 -130.67800 -9.15400 1.000 55.62062 227 ALA B C 1
ATOM 7784 O O . ALA B 1 227 ? 49.86800 -130.09900 -8.98800 1.000 61.07312 227 ALA B O 1
ATOM 7786 N N . ASP B 1 228 ? 48.31700 -131.65700 -8.37000 1.000 54.71557 228 ASP B N 1
ATOM 7787 C CA . ASP B 1 228 ? 49.08700 -132.13000 -7.18500 1.000 54.29062 228 ASP B CA 1
ATOM 7788 C C . ASP B 1 228 ? 50.17000 -133.10100 -7.65800 1.000 55.65520 228 ASP B C 1
ATOM 7789 O O . ASP B 1 228 ? 50.85000 -133.68100 -6.79600 1.000 55.29811 228 ASP B O 1
ATOM 7794 N N . LEU B 1 229 ? 50.30400 -133.27900 -8.97200 1.000 53.89651 229 LEU B N 1
ATOM 7795 C CA . LEU B 1 229 ? 51.38300 -134.13800 -9.52300 1.000 54.06726 229 LEU B CA 1
ATOM 7796 C C . LEU B 1 229 ? 51.39700 -135.46800 -8.76800 1.000 60.55252 229 LEU B C 1
ATOM 7797 O O . LEU B 1 229 ? 52.49100 -135.92200 -8.39100 1.000 59.33303 229 LEU B O 1
ATOM 7802 N N . VAL B 1 230 ? 50.22100 -136.06300 -8.56400 1.000 55.57613 230 VAL B N 1
ATOM 7803 C CA . VAL B 1 230 ? 50.13300 -137.38200 -7.87500 1.000 55.55590 230 VAL B CA 1
ATOM 7804 C C . VAL B 1 230 ? 50.39100 -138.48400 -8.90600 1.000 60.59335 230 VAL B C 1
ATOM 7805 O O . VAL B 1 230 ? 50.35700 -138.17600 -10.10800 1.000 59.70873 230 VAL B O 1
ATOM 7809 N N . SER B 1 231 ? 50.64200 -139.71500 -8.45200 1.000 64.04996 231 SER B N 1
ATOM 7810 C CA . SER B 1 231 ? 50.97500 -140.82700 -9.38000 1.000 66.40062 231 SER B CA 1
ATOM 7811 C C . SER B 1 231 ? 49.95300 -140.89700 -10.51500 1.000 65.73039 231 SER B C 1
ATOM 7812 O O . SER B 1 231 ? 48.76600 -141.10000 -10.21600 1.000 60.03396 231 SER B O 1
ATOM 7815 N N . LEU B 1 232 ? 50.41200 -140.75500 -11.76100 1.000 67.20776 232 LEU B N 1
ATOM 7816 C CA . LEU B 1 232 ? 49.49900 -140.85700 -12.92900 1.000 66.07554 232 LEU B CA 1
ATOM 7817 C C . LEU B 1 232 ? 49.42100 -142.32600 -13.33600 1.000 67.83227 232 LEU B C 1
ATOM 7818 O O . LEU B 1 232 ? 49.88900 -142.66100 -14.43600 1.000 65.31844 232 LEU B O 1
ATOM 7823 N N . THR B 1 233 ? 48.85300 -143.16100 -12.46400 1.000 65.87300 233 THR B N 1
ATOM 7824 C CA . THR B 1 233 ? 48.74500 -144.61400 -12.73700 1.000 61.57944 233 THR B CA 1
ATOM 7825 C C . THR B 1 233 ? 47.43900 -145.14100 -12.14400 1.000 68.13477 233 THR B C 1
ATOM 7826 O O . THR B 1 233 ? 46.75700 -144.36600 -11.45300 1.000 68.61759 233 THR B O 1
ATOM 7830 N N . ASP B 1 234 ? 47.09400 -146.39400 -12.43700 1.000 67.26657 234 ASP B N 1
ATOM 7831 C CA . ASP B 1 234 ? 45.88800 -147.03000 -11.84200 1.000 64.01238 234 ASP B CA 1
ATOM 7832 C C . ASP B 1 234 ? 44.67400 -146.10000 -11.94200 1.000 62.62299 234 ASP B C 1
ATOM 7833 O O . ASP B 1 234 ? 44.42200 -145.57500 -13.04100 1.000 66.32409 234 ASP B O 1
ATOM 7838 N N . GLU B 1 235 ? 43.95000 -145.90700 -10.83800 1.000 63.31505 235 GLU B N 1
ATOM 7839 C CA . GLU B 1 235 ? 42.69200 -145.11400 -10.87300 1.000 65.60012 235 GLU B CA 1
ATOM 7840 C C . GLU B 1 235 ? 42.99000 -143.69800 -11.36000 1.000 61.09835 235 GLU B C 1
ATOM 7841 O O . GLU B 1 235 ? 42.22900 -143.19200 -12.19800 1.000 58.43027 235 GLU B O 1
ATOM 7847 N N . ASN B 1 236 ? 44.06200 -143.09100 -10.85700 1.000 56.89126 236 ASN B N 1
ATOM 7848 C CA . ASN B 1 236 ? 44.36600 -141.69000 -11.23600 1.000 56.77841 236 ASN B CA 1
ATOM 7849 C C . ASN B 1 236 ? 44.41100 -141.61800 -12.76100 1.000 61.47044 236 ASN B C 1
ATOM 7850 O O . ASN B 1 236 ? 43.76500 -140.72400 -13.32500 1.000 57.63876 236 ASN B O 1
ATOM 7855 N N . ARG B 1 237 ? 45.11300 -142.55800 -13.39400 1.000 69.05797 237 ARG B N 1
ATOM 7856 C CA . ARG B 1 237 ? 45.25200 -142.55600 -14.87200 1.000 67.69453 237 ARG B CA 1
ATOM 7857 C C . ARG B 1 237 ? 43.86700 -142.65000 -15.51300 1.000 64.98139 237 ARG B C 1
ATOM 7858 O O . ARG B 1 237 ? 43.55700 -141.80800 -16.37000 1.000 68.52186 237 ARG B O 1
ATOM 7866 N N . SER B 1 238 ? 43.06100 -143.62400 -15.09000 1.000 62.04219 238 SER B N 1
ATOM 7867 C CA . SER B 1 238 ? 41.72200 -143.81500 -15.69900 1.000 64.14998 238 SER B CA 1
ATOM 7868 C C . SER B 1 238 ? 40.89500 -142.54400 -15.52000 1.000 65.89455 238 SER B C 1
ATOM 7869 O O . SER B 1 238 ? 40.37800 -142.03700 -16.52500 1.000 63.83198 238 SER B O 1
ATOM 7872 N N . LEU B 1 239 ? 40.80900 -142.03600 -14.29200 1.000 59.16353 239 LEU B N 1
ATOM 7873 C CA . LEU B 1 239 ? 39.95100 -140.85300 -14.02400 1.000 58.14021 239 LEU B CA 1
ATOM 7874 C C . LEU B 1 239 ? 40.43800 -139.67000 -14.86400 1.000 59.65819 239 LEU B C 1
ATOM 7875 O O . LEU B 1 239 ? 39.58900 -138.92300 -15.37400 1.000 60.00588 239 LEU B O 1
ATOM 7880 N N . VAL B 1 240 ? 41.75500 -139.51600 -14.99800 1.000 57.66852 240 VAL B N 1
ATOM 7881 C CA . VAL B 1 240 ? 42.32000 -138.39600 -15.80600 1.000 57.60425 240 VAL B CA 1
ATOM 7882 C C . VAL B 1 240 ? 41.88900 -138.58500 -17.26100 1.000 64.05361 240 VAL B C 1
ATOM 7883 O O . VAL B 1 240 ? 41.39900 -137.61600 -17.86000 1.000 66.71227 240 VAL B O 1
ATOM 7887 N N . LYS B 1 241 ? 42.03900 -139.79600 -17.79200 1.000 63.00650 241 LYS B N 1
ATOM 7888 C CA . LYS B 1 241 ? 41.66600 -140.06100 -19.20400 1.000 62.94768 241 LYS B CA 1
ATOM 7889 C C . LYS B 1 241 ? 40.16700 -139.80500 -19.37200 1.000 68.11573 241 LYS B C 1
ATOM 7890 O O . LYS B 1 241 ? 39.79400 -139.09300 -20.32100 1.000 72.84730 241 LYS B O 1
ATOM 7896 N N . GLN B 1 242 ? 39.35000 -140.34300 -18.46500 1.000 66.24305 242 GLN B N 1
ATOM 7897 C CA . GLN B 1 242 ? 37.88200 -140.12500 -18.52600 1.000 70.97205 242 GLN B CA 1
ATOM 7898 C C . GLN B 1 242 ? 37.60300 -138.62300 -18.44800 1.000 68.17729 242 GLN B C 1
ATOM 7899 O O . GLN B 1 242 ? 36.75400 -138.13600 -19.21300 1.000 72.75947 242 GLN B O 1
ATOM 7905 N N . GLY B 1 243 ? 38.29900 -137.92400 -17.55300 1.000 62.37162 243 GLY B N 1
ATOM 7906 C CA . GLY B 1 243 ? 38.09100 -136.47500 -17.39200 1.000 61.38459 243 GLY B CA 1
ATOM 7907 C C . GLY B 1 243 ? 38.48400 -135.72100 -18.64500 1.000 66.05168 243 GLY B C 1
ATOM 7908 O O . GLY B 1 243 ? 37.76100 -134.78800 -19.02100 1.000 69.86684 243 GLY B O 1
ATOM 7909 N N . LEU B 1 244 ? 39.59500 -136.11500 -19.26600 1.000 62.49746 244 LEU B N 1
ATOM 7910 C CA . LEU B 1 244 ? 40.06500 -135.43300 -20.49800 1.000 71.36042 244 LEU B CA 1
ATOM 7911 C C . LEU B 1 244 ? 38.99100 -135.59400 -21.57600 1.000 72.01041 244 LEU B C 1
ATOM 7912 O O . LEU B 1 244 ? 38.76000 -134.63000 -22.32900 1.000 77.83590 244 LEU B O 1
ATOM 7917 N N . LYS B 1 245 ? 38.34400 -136.75800 -21.62400 1.000 65.11090 245 LYS B N 1
ATOM 7918 C CA . LYS B 1 245 ? 37.25000 -136.98100 -22.60200 1.000 74.91807 245 LYS B CA 1
ATOM 7919 C C . LYS B 1 245 ? 36.15900 -135.93800 -22.37400 1.000 75.54469 245 LYS B C 1
ATOM 7920 O O . LYS B 1 245 ? 35.80000 -135.24000 -23.33200 1.000 78.23768 245 LYS B O 1
ATOM 7926 N N . VAL B 1 246 ? 35.67500 -135.82800 -21.13800 1.000 72.68943 246 VAL B N 1
ATOM 7927 C CA . VAL B 1 246 ? 34.62100 -134.82700 -20.81400 1.000 70.64865 246 VAL B CA 1
ATOM 7928 C C . VAL B 1 246 ? 35.14300 -133.44700 -21.21500 1.000 69.05129 246 VAL B C 1
ATOM 7929 O O . VAL B 1 246 ? 34.44800 -132.75500 -21.96300 1.000 75.27331 246 VAL B O 1
ATOM 7933 N N . LEU B 1 247 ? 36.35100 -133.09100 -20.77900 1.000 65.34560 247 LEU B N 1
ATOM 7934 C CA . LEU B 1 247 ? 36.87600 -131.72900 -21.04900 1.000 70.73583 247 LEU B CA 1
ATOM 7935 C C . LEU B 1 247 ? 36.86700 -131.46800 -22.55600 1.000 76.50151 247 LEU B C 1
ATOM 7936 O O . LEU B 1 247 ? 36.70400 -130.30000 -22.94500 1.000 77.06328 247 LEU B O 1
ATOM 7941 N N . ASN B 1 248 ? 37.04500 -132.51200 -23.36800 1.000 77.46468 248 ASN B N 1
ATOM 7942 C CA . ASN B 1 248 ? 37.11300 -132.32700 -24.84200 1.000 75.81908 248 ASN B CA 1
ATOM 7943 C C . ASN B 1 248 ? 35.72900 -132.55300 -25.45900 1.000 73.87743 248 ASN B C 1
ATOM 7944 O O . ASN B 1 248 ? 35.27100 -131.66700 -26.19800 1.000 80.14661 248 ASN B O 1
ATOM 7949 N N . ASP B 1 249 ? 35.08800 -133.68400 -25.16100 1.000 76.92477 249 ASP B N 1
ATOM 7950 C CA . ASP B 1 249 ? 33.77400 -134.01700 -25.77600 1.000 77.70425 249 ASP B CA 1
ATOM 7951 C C . ASP B 1 249 ? 32.66100 -133.12400 -25.21400 1.000 75.13224 249 ASP B C 1
ATOM 7952 O O . ASP B 1 249 ? 31.78200 -132.73000 -25.99900 1.000 78.50074 249 ASP B O 1
ATOM 7957 N N . GLN B 1 250 ? 32.68200 -132.84400 -23.91000 1.000 71.63870 250 GLN B N 1
ATOM 7958 C CA . GLN B 1 250 ? 31.59200 -132.04700 -23.28200 1.000 72.18712 250 GLN B CA 1
ATOM 7959 C C . GLN B 1 250 ? 32.20500 -131.02800 -22.31900 1.000 71.24211 250 GLN B C 1
ATOM 7960 O O . GLN B 1 250 ? 31.95300 -131.13600 -21.10700 1.000 70.46559 250 GLN B O 1
ATOM 7966 N N . CYS B 1 251 ? 32.95700 -130.06300 -22.84300 1.000 69.53715 251 CYS B N 1
ATOM 7967 C CA . CYS B 1 251 ? 33.67300 -129.11100 -21.95500 1.000 70.88272 251 CYS B CA 1
ATOM 7968 C C . CYS B 1 251 ? 32.69700 -128.46500 -20.97200 1.000 66.52979 251 CYS B C 1
ATOM 7969 O O . CYS B 1 251 ? 31.67000 -127.92600 -21.42200 1.000 70.33672 251 CYS B O 1
ATOM 7972 N N . PRO B 1 252 ? 32.97900 -128.49900 -19.65300 1.000 69.45173 252 PRO B N 1
ATOM 7973 C CA . PRO B 1 252 ? 32.14200 -127.80700 -18.68000 1.000 64.18020 252 PRO B CA 1
ATOM 7974 C C . PRO B 1 252 ? 32.18400 -126.30300 -18.97400 1.000 66.69577 252 PRO B C 1
ATOM 7975 O O . PRO B 1 252 ? 33.21600 -125.82800 -19.39700 1.000 71.25931 252 PRO B O 1
ATOM 7979 N N . THR B 1 253 ? 31.08000 -125.59600 -18.72800 1.000 65.39226 253 THR B N 1
ATOM 7980 C CA . THR B 1 253 ? 31.01400 -124.14700 -19.05400 1.000 65.29415 253 THR B CA 1
ATOM 7981 C C . THR B 1 253 ? 32.16200 -123.40700 -18.36600 1.000 65.22832 253 THR B C 1
ATOM 7982 O O . THR B 1 253 ? 32.81300 -122.58700 -19.03300 1.000 71.10137 253 THR B O 1
ATOM 7986 N N . SER B 1 254 ? 32.40800 -123.69600 -17.08900 1.000 65.69038 254 SER B N 1
ATOM 7987 C CA . SER B 1 254 ? 33.44700 -122.96300 -16.32600 1.000 64.29991 254 SER B CA 1
ATOM 7988 C C . SER B 1 254 ? 34.79700 -123.05400 -17.03900 1.000 64.67437 254 SER B C 1
ATOM 7989 O O . SER B 1 254 ? 35.39700 -121.99700 -17.30200 1.000 60.12472 254 SER B O 1
ATOM 7992 N N . VAL B 1 255 ? 35.24700 -124.27200 -17.33900 1.000 67.11767 255 VAL B N 1
ATOM 7993 C CA . VAL B 1 255 ? 36.57900 -124.46600 -17.98100 1.000 69.37769 255 VAL B CA 1
ATOM 7994 C C . VAL B 1 255 ? 36.53600 -123.86400 -19.38800 1.000 69.43291 255 VAL B C 1
ATOM 7995 O O . VAL B 1 255 ? 37.54400 -123.27500 -19.81100 1.000 67.27836 255 VAL B O 1
ATOM 7999 N N . LYS B 1 256 ? 35.40500 -124.00800 -20.07700 1.000 71.40292 256 LYS B N 1
ATOM 8000 C CA . LYS B 1 256 ? 35.25500 -123.42400 -21.43400 1.000 65.31417 256 LYS B CA 1
ATOM 8001 C C . LYS B 1 256 ? 35.55500 -121.92800 -21.35500 1.000 66.03529 256 LYS B C 1
ATOM 8002 O O . LYS B 1 256 ? 36.38700 -121.45300 -22.14500 1.000 75.98456 256 LYS B O 1
ATOM 8008 N N . ALA B 1 257 ? 34.92600 -121.22800 -20.41200 1.000 60.75519 257 ALA B N 1
ATOM 8009 C CA . ALA B 1 257 ? 35.13000 -119.77000 -20.28100 1.000 62.61445 257 ALA B CA 1
ATOM 8010 C C . ALA B 1 257 ? 36.60300 -119.48500 -19.99100 1.000 67.81043 257 ALA B C 1
ATOM 8011 O O . ALA B 1 257 ? 37.15200 -118.55000 -20.59500 1.000 74.13022 257 ALA B O 1
ATOM 8013 N N . LEU B 1 258 ? 37.21300 -120.27000 -19.10500 1.000 68.99193 258 LEU B N 1
ATOM 8014 C CA . LEU B 1 258 ? 38.62800 -120.03400 -18.71800 1.000 63.10183 258 LEU B CA 1
ATOM 8015 C C . LEU B 1 258 ? 39.51100 -120.11300 -19.96400 1.000 62.65521 258 LEU B C 1
ATOM 8016 O O . LEU B 1 258 ? 40.29800 -119.17700 -20.18700 1.000 65.74398 258 LEU B O 1
ATOM 8021 N N . LEU B 1 259 ? 39.37100 -121.18100 -20.74800 1.000 62.37231 259 LEU B N 1
ATOM 8022 C CA . LEU B 1 259 ? 40.24100 -121.37100 -21.93800 1.000 68.27707 259 LEU B CA 1
ATOM 8023 C C . LEU B 1 259 ? 39.90900 -120.30300 -22.97900 1.000 68.27971 259 LEU B C 1
ATOM 8024 O O . LEU B 1 259 ? 40.82100 -119.89700 -23.71700 1.000 69.05919 259 LEU B O 1
ATOM 8029 N N . LYS B 1 260 ? 38.64500 -119.88200 -23.04000 1.000 70.94043 260 LYS B N 1
ATOM 8030 C CA . LYS B 1 260 ? 38.21900 -118.84300 -24.01000 1.000 68.47275 260 LYS B CA 1
ATOM 8031 C C . LYS B 1 260 ? 38.96100 -117.54400 -23.69400 1.000 68.74495 260 LYS B C 1
ATOM 8032 O O . LYS B 1 260 ? 39.42600 -116.88800 -24.63900 1.000 79.32466 260 LYS B O 1
ATOM 8038 N N . GLU B 1 261 ? 39.06400 -117.19300 -22.41100 1.000 67.87998 261 GLU B N 1
ATOM 8039 C CA . GLU B 1 261 ? 39.80500 -115.97200 -22.00200 1.000 71.53727 261 GLU B CA 1
ATOM 8040 C C . GLU B 1 261 ? 41.30300 -116.20200 -22.20300 1.000 70.49901 261 GLU B C 1
ATOM 8041 O O . GLU B 1 261 ? 42.01500 -115.22900 -22.50400 1.000 68.23225 261 GLU B O 1
ATOM 8047 N N . ALA B 1 262 ? 41.75900 -117.44200 -22.01900 1.000 73.53152 262 ALA B N 1
ATOM 8048 C CA . ALA B 1 262 ? 43.19400 -117.76800 -22.18200 1.000 69.33795 262 ALA B CA 1
ATOM 8049 C C . ALA B 1 262 ? 43.58200 -117.67000 -23.65600 1.000 74.46162 262 ALA B C 1
ATOM 8050 O O . ALA B 1 262 ? 44.68100 -117.16400 -23.94000 1.000 80.74423 262 ALA B O 1
ATOM 8052 N N . GLY B 1 263 ? 42.71400 -118.14600 -24.54900 1.000 75.65416 263 GLY B N 1
ATOM 8053 C CA . GLY B 1 263 ? 43.02400 -118.14100 -25.99100 1.000 72.40432 263 GLY B CA 1
ATOM 8054 C C . GLY B 1 263 ? 43.31200 -119.54200 -26.49400 1.000 74.16547 263 GLY B C 1
ATOM 8055 O O . GLY B 1 263 ? 44.09000 -119.67100 -27.45700 1.000 79.81992 263 GLY B O 1
ATOM 8056 N N . TYR B 1 264 ? 42.71500 -120.55700 -25.86100 1.000 74.83162 264 TYR B N 1
ATOM 8057 C CA . TYR B 1 264 ? 42.99000 -121.96400 -26.24500 1.000 82.99348 264 TYR B CA 1
ATOM 8058 C C . TYR B 1 264 ? 41.74700 -122.57300 -26.89900 1.000 80.30430 264 TYR B C 1
ATOM 8059 O O . TYR B 1 264 ? 40.65800 -122.49200 -26.30000 1.000 81.99835 264 TYR B O 1
ATOM 8068 N N . ASN B 1 265 ? 41.90800 -123.15500 -28.08900 1.000 81.86992 265 ASN B N 1
ATOM 8069 C CA . ASN B 1 265 ? 40.76800 -123.80800 -28.78700 1.000 86.86170 265 ASN B CA 1
ATOM 8070 C C . ASN B 1 265 ? 41.21500 -125.18500 -29.28100 1.000 82.49544 265 ASN B C 1
ATOM 8071 O O . ASN B 1 265 ? 40.42200 -125.84900 -29.97300 1.000 79.32238 265 ASN B O 1
ATOM 8076 N N . ASP B 1 266 ? 42.43800 -125.59000 -28.93300 1.000 80.92761 266 ASP B N 1
ATOM 8077 C CA . ASP B 1 266 ? 42.98000 -126.89200 -29.39900 1.000 85.48787 266 ASP B CA 1
ATOM 8078 C C . ASP B 1 266 ? 42.55800 -128.00300 -28.43200 1.000 80.14431 266 ASP B C 1
ATOM 8079 O O . ASP B 1 266 ? 41.74800 -127.72600 -27.52900 1.000 75.08515 266 ASP B O 1
ATOM 8084 N N . ASN B 1 267 ? 43.08900 -129.21100 -28.62200 1.000 72.19630 267 ASN B N 1
ATOM 8085 C CA . ASN B 1 267 ? 42.69900 -130.36200 -27.76900 1.000 73.08414 267 ASN B CA 1
ATOM 8086 C C . ASN B 1 267 ? 43.22000 -130.13600 -26.34900 1.000 74.81468 267 ASN B C 1
ATOM 8087 O O . ASN B 1 267 ? 44.33900 -129.62500 -26.20900 1.000 76.49348 267 ASN B O 1
ATOM 8092 N N . ILE B 1 268 ? 42.43200 -130.52000 -25.34300 1.000 76.75694 268 ILE B N 1
ATOM 8093 C CA . ILE B 1 268 ? 42.86600 -130.38200 -23.92400 1.000 74.62979 268 ILE B CA 1
ATOM 8094 C C . ILE B 1 268 ? 43.65100 -131.63600 -23.53400 1.000 74.71104 268 ILE B C 1
ATOM 8095 O O . ILE B 1 268 ? 43.19000 -132.74400 -23.85800 1.000 69.58301 268 ILE B O 1
ATOM 8100 N N . ASP B 1 269 ? 44.79200 -131.45500 -22.86800 1.000 77.10917 269 ASP B N 1
ATOM 8101 C CA . ASP B 1 269 ? 45.63500 -132.60100 -22.44600 1.000 72.33220 269 ASP B CA 1
ATOM 8102 C C . ASP B 1 269 ? 46.18200 -132.32800 -21.04400 1.000 72.44447 269 ASP B C 1
ATOM 8103 O O . ASP B 1 269 ? 45.82300 -131.29200 -20.46000 1.000 76.71510 269 ASP B O 1
ATOM 8108 N N . GLU B 1 270 ? 47.02900 -133.22400 -20.53800 1.000 68.69455 270 GLU B N 1
ATOM 8109 C CA . GLU B 1 270 ? 47.63400 -133.02700 -19.19700 1.000 68.78592 270 GLU B CA 1
ATOM 8110 C C . GLU B 1 270 ? 48.41100 -131.71000 -19.21100 1.000 71.04921 270 GLU B C 1
ATOM 8111 O O . GLU B 1 270 ? 48.38800 -131.00300 -18.19400 1.000 70.89013 270 GLU B O 1
ATOM 8117 N N . GLU B 1 271 ? 49.05100 -131.39100 -20.33600 1.000 72.07683 271 GLU B N 1
ATOM 8118 C CA . GLU B 1 271 ? 49.83900 -130.13800 -20.44700 1.000 75.57035 271 GLU B CA 1
ATOM 8119 C C . GLU B 1 271 ? 48.89700 -128.93700 -20.34100 1.000 69.54879 271 GLU B C 1
ATOM 8120 O O . GLU B 1 271 ? 49.22400 -127.99300 -19.61100 1.000 69.89707 271 GLU B O 1
ATOM 8126 N N . THR B 1 272 ? 47.76200 -128.99000 -21.03700 1.000 64.27702 272 THR B N 1
ATOM 8127 C CA . THR B 1 272 ? 46.77400 -127.88600 -20.95900 1.000 67.90997 272 THR B CA 1
ATOM 8128 C C . THR B 1 272 ? 46.35800 -127.70800 -19.50000 1.000 70.37986 272 THR B C 1
ATOM 8129 O O . THR B 1 272 ? 46.30600 -126.55800 -19.03900 1.000 67.94428 272 THR B O 1
ATOM 8133 N N . ILE B 1 273 ? 46.07600 -128.81000 -18.80500 1.000 66.61913 273 ILE B N 1
ATOM 8134 C CA . ILE B 1 273 ? 45.59400 -128.71200 -17.39800 1.000 63.59091 273 ILE B CA 1
ATOM 8135 C C . ILE B 1 273 ? 46.72200 -128.17500 -16.51800 1.000 64.02537 273 ILE B C 1
ATOM 8136 O O . ILE B 1 273 ? 46.46100 -127.24800 -15.73600 1.000 71.09140 273 ILE B O 1
ATOM 8141 N N . GLY B 1 274 ? 47.92800 -128.72100 -16.65500 1.000 60.46979 274 GLY B N 1
ATOM 8142 C CA . GLY B 1 274 ? 49.02900 -128.33100 -15.75400 1.000 65.80677 274 GLY B CA 1
ATOM 8143 C C . GLY B 1 274 ? 49.67900 -127.01200 -16.11600 1.000 64.07723 274 GLY B C 1
ATOM 8144 O O . GLY B 1 274 ? 50.30200 -126.41000 -15.22300 1.000 68.88856 274 GLY B O 1
ATOM 8145 N N . PHE B 1 275 ? 49.56200 -126.57300 -17.36700 1.000 67.11923 275 PHE B N 1
ATOM 8146 C CA . PHE B 1 275 ? 50.29200 -125.34700 -17.77900 1.000 71.24106 275 PHE B CA 1
ATOM 8147 C C . PHE B 1 275 ? 49.31100 -124.19200 -18.00500 1.000 71.01132 275 PHE B C 1
ATOM 8148 O O . PHE B 1 275 ? 49.73000 -123.02800 -17.89300 1.000 71.16990 275 PHE B O 1
ATOM 8156 N N . ILE B 1 276 ? 48.05100 -124.50100 -18.31400 1.000 67.42145 276 ILE B N 1
ATOM 8157 C CA . ILE B 1 276 ? 47.07100 -123.42100 -18.63400 1.000 66.57739 276 ILE B CA 1
ATOM 8158 C C . ILE B 1 276 ? 45.97400 -123.37900 -17.56600 1.000 69.98707 276 ILE B C 1
ATOM 8159 O O . ILE B 1 276 ? 45.84900 -122.33300 -16.90700 1.000 66.70474 276 ILE B O 1
ATOM 8164 N N . ILE B 1 277 ? 45.22100 -124.46600 -17.39300 1.000 67.02742 277 ILE B N 1
ATOM 8165 C CA . ILE B 1 277 ? 44.05800 -124.45300 -16.45300 1.000 64.59713 277 ILE B CA 1
ATOM 8166 C C . ILE B 1 277 ? 44.53400 -124.36500 -15.00200 1.000 61.48793 277 ILE B C 1
ATOM 8167 O O . ILE B 1 277 ? 44.06200 -123.46800 -14.28100 1.000 58.24102 277 ILE B O 1
ATOM 8172 N N . GLY B 1 278 ? 45.44300 -125.25000 -14.59600 1.000 62.06343 278 GLY B N 1
ATOM 8173 C CA . GLY B 1 278 ? 45.87300 -125.29200 -13.18600 1.000 59.47663 278 GLY B CA 1
ATOM 8174 C C . GLY B 1 278 ? 46.43500 -123.97400 -12.69100 1.000 61.50951 278 GLY B C 1
ATOM 8175 O O . GLY B 1 278 ? 45.91200 -123.45400 -11.69200 1.000 60.36460 278 GLY B O 1
ATOM 8176 N N . PRO B 1 279 ? 47.47800 -123.40000 -13.31900 1.000 64.42411 279 PRO B N 1
ATOM 8177 C CA . PRO B 1 279 ? 48.08500 -122.18000 -12.80200 1.000 63.34127 279 PRO B CA 1
ATOM 8178 C C . PRO B 1 279 ? 47.02900 -121.08600 -12.60200 1.000 63.09318 279 PRO B C 1
ATOM 8179 O O . PRO B 1 279 ? 47.16200 -120.32200 -11.67300 1.000 62.09643 279 PRO B O 1
ATOM 8183 N N . ARG B 1 280 ? 46.02300 -121.03900 -13.47500 1.000 58.05408 280 ARG B N 1
ATOM 8184 C CA . ARG B 1 280 ? 44.97600 -119.98900 -13.38300 1.000 58.60440 280 ARG B CA 1
ATOM 8185 C C . ARG B 1 280 ? 44.14900 -120.19400 -12.11100 1.000 60.14531 280 ARG B C 1
ATOM 8186 O O . ARG B 1 280 ? 43.89800 -119.20300 -11.40700 1.000 65.58640 280 ARG B O 1
ATOM 8194 N N . LEU B 1 281 ? 43.74800 -121.43400 -11.83500 1.000 52.47788 281 LEU B N 1
ATOM 8195 C CA . LEU B 1 281 ? 42.90500 -121.71300 -10.64300 1.000 55.80322 281 LEU B CA 1
ATOM 8196 C C . LEU B 1 281 ? 43.75400 -121.55400 -9.37800 1.000 57.06263 281 LEU B C 1
ATOM 8197 O O . LEU B 1 281 ? 43.16800 -121.36600 -8.30000 1.000 60.76381 281 LEU B O 1
ATOM 8202 N N . ASN B 1 282 ? 45.08100 -121.61900 -9.51200 1.000 55.71461 282 ASN B N 1
ATOM 8203 C CA . ASN B 1 282 ? 45.98600 -121.50900 -8.33700 1.000 62.12375 282 ASN B CA 1
ATOM 8204 C C . ASN B 1 282 ? 46.39300 -120.04800 -8.12600 1.000 57.76613 282 ASN B C 1
ATOM 8205 O O . ASN B 1 282 ? 46.65900 -119.67800 -6.96900 1.000 56.19149 282 ASN B O 1
ATOM 8210 N N . ALA B 1 283 ? 46.42700 -119.25100 -9.19500 1.000 56.40662 283 ALA B N 1
ATOM 8211 C CA . ALA B 1 283 ? 46.87900 -117.84300 -9.09700 1.000 60.91124 283 ALA B CA 1
ATOM 8212 C C . ALA B 1 283 ? 45.99400 -117.06100 -8.12400 1.000 59.28766 283 ALA B C 1
ATOM 8213 O O . ALA B 1 283 ? 46.54000 -116.28300 -7.32600 1.000 57.37716 283 ALA B O 1
ATOM 8215 N N . VAL B 1 284 ? 44.67900 -117.26200 -8.19200 1.000 57.57937 284 VAL B N 1
ATOM 8216 C CA . VAL B 1 284 ? 43.74100 -116.50800 -7.31200 1.000 57.98566 284 VAL B CA 1
ATOM 8217 C C . VAL B 1 284 ? 44.11600 -116.79100 -5.85500 1.000 60.99947 284 VAL B C 1
ATOM 8218 O O . VAL B 1 284 ? 44.08800 -115.85100 -5.04700 1.000 61.77048 284 VAL B O 1
ATOM 8222 N N . GLY B 1 285 ? 44.46600 -118.03900 -5.54400 1.000 56.32925 285 GLY B N 1
ATOM 8223 C CA . GLY B 1 285 ? 44.85000 -118.41200 -4.17100 1.000 56.16979 285 GLY B CA 1
ATOM 8224 C C . GLY B 1 285 ? 46.21700 -117.87100 -3.80900 1.000 59.78485 285 GLY B C 1
ATOM 8225 O O . GLY B 1 285 ? 46.45300 -117.62600 -2.61500 1.000 59.20377 285 GLY B O 1
ATOM 8226 N N . ARG B 1 286 ? 47.08700 -117.69900 -4.80500 1.000 61.59874 286 ARG B N 1
ATOM 8227 C CA . ARG B 1 286 ? 48.43600 -117.12700 -4.56100 1.000 61.45267 286 ARG B CA 1
ATOM 8228 C C . ARG B 1 286 ? 48.30500 -115.62600 -4.27900 1.000 61.09132 286 ARG B C 1
ATOM 8229 O O . ARG B 1 286 ? 49.29400 -115.02600 -3.83200 1.000 60.58964 286 ARG B O 1
ATOM 8237 N N . LEU B 1 287 ? 47.12700 -115.04800 -4.52800 1.000 63.65084 287 LEU B N 1
ATOM 8238 C CA . LEU B 1 287 ? 46.89800 -113.60900 -4.22600 1.000 69.74575 287 LEU B CA 1
ATOM 8239 C C . LEU B 1 287 ? 45.84000 -113.45300 -3.12300 1.000 79.10351 287 LEU B C 1
ATOM 8240 O O . LEU B 1 287 ? 46.24100 -113.12100 -1.99500 1.000 89.30309 287 LEU B O 1
ATOM 8245 N N . ASP B 1 288 ? 44.55300 -113.67700 -3.42000 1.000 80.64162 288 ASP B N 1
ATOM 8246 C CA . ASP B 1 288 ? 43.51400 -113.61800 -2.35500 1.000 79.53263 288 ASP B CA 1
ATOM 8247 C C . ASP B 1 288 ? 42.17300 -114.16900 -2.85000 1.000 74.47116 288 ASP B C 1
ATOM 8248 O O . ASP B 1 288 ? 41.94100 -114.13700 -4.07500 1.000 82.63018 288 ASP B O 1
ATOM 8253 N N . ASP B 1 289 ? 41.32500 -114.64300 -1.93000 1.000 68.72587 289 ASP B N 1
ATOM 8254 C CA . ASP B 1 289 ? 39.95500 -115.11200 -2.28500 1.000 70.71649 289 ASP B CA 1
ATOM 8255 C C . ASP B 1 289 ? 39.97600 -116.21500 -3.34900 1.000 72.87039 289 ASP B C 1
ATOM 8256 O O . ASP B 1 289 ? 39.34900 -116.01000 -4.40600 1.000 75.96758 289 ASP B O 1
ATOM 8261 N N . ALA B 1 290 ? 40.64800 -117.34100 -3.08600 1.000 59.34470 290 ALA B N 1
ATOM 8262 C CA . ALA B 1 290 ? 40.57300 -118.47400 -4.03900 1.000 57.52866 290 ALA B CA 1
ATOM 8263 C C . ALA B 1 290 ? 39.09000 -118.78600 -4.26000 1.000 54.97951 290 ALA B C 1
ATOM 8264 O O . ALA B 1 290 ? 38.76700 -119.43600 -5.26900 1.000 59.92813 290 ALA B O 1
ATOM 8266 N N . SER B 1 291 ? 38.23000 -118.34700 -3.33500 1.000 52.51886 291 SER B N 1
ATOM 8267 C CA . SER B 1 291 ? 36.76500 -118.52600 -3.46300 1.000 55.01397 291 SER B CA 1
ATOM 8268 C C . SER B 1 291 ? 36.34500 -118.22000 -4.90100 1.000 53.96888 291 SER B C 1
ATOM 8269 O O . SER B 1 291 ? 35.43600 -118.89700 -5.40400 1.000 53.97599 291 SER B O 1
ATOM 8272 N N . LEU B 1 292 ? 36.99100 -117.23700 -5.52500 1.000 52.01149 292 LEU B N 1
ATOM 8273 C CA . LEU B 1 292 ? 36.66500 -116.86400 -6.92500 1.000 52.48069 292 LEU B CA 1
ATOM 8274 C C . LEU B 1 292 ? 36.73500 -118.11400 -7.80200 1.000 52.10436 292 LEU B C 1
ATOM 8275 O O . LEU B 1 292 ? 35.81800 -118.31800 -8.61400 1.000 55.53033 292 LEU B O 1
ATOM 8280 N N . ALA B 1 293 ? 37.78300 -118.92000 -7.63200 1.000 51.44870 293 ALA B N 1
ATOM 8281 C CA . ALA B 1 293 ? 37.93800 -120.12500 -8.47300 1.000 50.86530 293 ALA B CA 1
ATOM 8282 C C . ALA B 1 293 ? 36.81800 -121.12000 -8.16900 1.000 51.16643 293 ALA B C 1
ATOM 8283 O O . ALA B 1 293 ? 36.26800 -121.69500 -9.11600 1.000 56.49967 293 ALA B O 1
ATOM 8285 N N . CYS B 1 294 ? 36.50300 -121.31000 -6.89200 1.000 51.01163 294 CYS B N 1
ATOM 8286 C CA . CYS B 1 294 ? 35.40800 -122.23000 -6.50000 1.000 52.47394 294 CYS B CA 1
ATOM 8287 C C . CYS B 1 294 ? 34.09500 -121.70800 -7.08100 1.000 51.78480 294 CYS B C 1
ATOM 8288 O O . CYS B 1 294 ? 33.31100 -122.52500 -7.58600 1.000 55.08564 294 CYS B O 1
ATOM 8291 N N . GLU B 1 295 ? 33.87700 -120.39400 -7.02100 1.000 54.86623 295 GLU B N 1
ATOM 8292 C CA . GLU B 1 295 ? 32.63200 -119.78700 -7.55900 1.000 52.82777 295 GLU B CA 1
ATOM 8293 C C . GLU B 1 295 ? 32.60700 -119.93800 -9.07800 1.000 52.52158 295 GLU B C 1
ATOM 8294 O O . GLU B 1 295 ? 31.50300 -120.06100 -9.62800 1.000 58.27571 295 GLU B O 1
ATOM 8300 N N . LEU B 1 296 ? 33.76900 -119.92200 -9.72600 1.000 49.91577 296 LEU B N 1
ATOM 8301 C CA . LEU B 1 296 ? 33.80600 -120.16000 -11.19100 1.000 50.25448 296 LEU B CA 1
ATOM 8302 C C . LEU B 1 296 ? 33.41600 -121.61000 -11.48300 1.000 51.78206 296 LEU B C 1
ATOM 8303 O O . LEU B 1 296 ? 32.60700 -121.82200 -12.39300 1.000 51.85341 296 LEU B O 1
ATOM 8308 N N . LEU B 1 297 ? 33.94500 -122.56400 -10.72000 1.000 51.67509 297 LEU B N 1
ATOM 8309 C CA . LEU B 1 297 ? 33.70100 -123.99800 -11.02300 1.000 51.81535 297 LEU B CA 1
ATOM 8310 C C . LEU B 1 297 ? 32.29800 -124.41200 -10.57300 1.000 52.83509 297 LEU B C 1
ATOM 8311 O O . LEU B 1 297 ? 31.86600 -125.50700 -10.96000 1.000 56.12530 297 LEU B O 1
ATOM 8316 N N . MET B 1 298 ? 31.61400 -123.56600 -9.80900 1.000 51.84170 298 MET B N 1
ATOM 8317 C CA . MET B 1 298 ? 30.28700 -123.94700 -9.26500 1.000 53.71915 298 MET B CA 1
ATOM 8318 C C . MET B 1 298 ? 29.15500 -123.40000 -10.14100 1.000 52.42096 298 MET B C 1
ATOM 8319 O O . MET B 1 298 ? 28.01200 -123.83300 -9.94100 1.000 55.18901 298 MET B O 1
ATOM 8324 N N . THR B 1 299 ? 29.46100 -122.50100 -11.07700 1.000 60.35333 299 THR B N 1
ATOM 8325 C CA . THR B 1 299 ? 28.40200 -121.88600 -11.92000 1.000 65.41834 299 THR B CA 1
ATOM 8326 C C . THR B 1 299 ? 28.35800 -122.56000 -13.29400 1.000 63.92212 299 THR B C 1
ATOM 8327 O O . THR B 1 299 ? 29.42700 -122.95600 -13.79000 1.000 64.15392 299 THR B O 1
ATOM 8331 N N . ASP B 1 300 ? 27.15800 -122.70300 -13.86200 1.000 68.57126 300 ASP B N 1
ATOM 8332 C CA . ASP B 1 300 ? 26.98800 -123.30900 -15.20900 1.000 70.44918 300 ASP B CA 1
ATOM 8333 C C . ASP B 1 300 ? 26.26200 -122.28600 -16.08500 1.000 69.61801 300 ASP B C 1
ATOM 8334 O O . ASP B 1 300 ? 25.81400 -122.66100 -17.18200 1.000 67.98673 300 ASP B O 1
ATOM 8339 N N . VAL B 1 301 ? 26.14500 -121.05100 -15.59300 1.000 68.84241 301 VAL B N 1
ATOM 8340 C CA . VAL B 1 301 ? 25.47900 -119.96300 -16.36200 1.000 69.02306 301 VAL B CA 1
ATOM 8341 C C . VAL B 1 301 ? 26.55400 -119.28200 -17.20600 1.000 68.62469 301 VAL B C 1
ATOM 8342 O O . VAL B 1 301 ? 27.40000 -118.59100 -16.61800 1.000 72.05153 301 VAL B O 1
ATOM 8346 N N . GLU B 1 302 ? 26.50300 -119.43800 -18.52500 1.000 69.58771 302 GLU B N 1
ATOM 8347 C CA . GLU B 1 302 ? 27.57700 -118.91700 -19.41200 1.000 66.62074 302 GLU B CA 1
ATOM 8348 C C . GLU B 1 302 ? 27.96000 -117.48200 -19.05200 1.000 66.94011 302 GLU B C 1
ATOM 8349 O O . GLU B 1 302 ? 29.14600 -117.15400 -19.17700 1.000 71.90125 302 GLU B O 1
ATOM 8355 N N . GLU B 1 303 ? 26.99800 -116.66200 -18.64300 1.000 67.92073 303 GLU B N 1
ATOM 8356 C CA . GLU B 1 303 ? 27.29100 -115.23100 -18.37200 1.000 62.80913 303 GLU B CA 1
ATOM 8357 C C . GLU B 1 303 ? 28.04500 -115.15900 -17.04400 1.000 65.75483 303 GLU B C 1
ATOM 8358 O O . GLU B 1 303 ? 29.03200 -114.41300 -16.96900 1.000 67.05823 303 GLU B O 1
ATOM 8364 N N . GLU B 1 304 ? 27.59200 -115.90100 -16.03900 1.000 64.68382 304 GLU B N 1
ATOM 8365 C CA . GLU B 1 304 ? 28.23000 -115.83400 -14.70100 1.000 64.80132 304 GLU B CA 1
ATOM 8366 C C . GLU B 1 304 ? 29.68500 -116.27300 -14.84000 1.000 65.26000 304 GLU B C 1
ATOM 8367 O O . GLU B 1 304 ? 30.55700 -115.64600 -14.22000 1.000 61.68953 304 GLU B O 1
ATOM 8373 N N . ALA B 1 305 ? 29.91600 -117.31100 -15.64000 1.000 62.79265 305 ALA B N 1
ATOM 8374 C CA . ALA B 1 305 ? 31.28300 -117.84000 -15.81600 1.000 60.01960 305 ALA B CA 1
ATOM 8375 C C . ALA B 1 305 ? 32.20900 -116.81700 -16.47400 1.000 66.02833 305 ALA B C 1
ATOM 8376 O O . ALA B 1 305 ? 33.40300 -116.81000 -16.14700 1.000 66.74058 305 ALA B O 1
ATOM 8378 N N . ALA B 1 306 ? 31.66400 -115.98000 -17.35300 1.000 67.70501 306 ALA B N 1
ATOM 8379 C CA . ALA B 1 306 ? 32.48600 -114.97700 -18.05900 1.000 61.30176 306 ALA B CA 1
ATOM 8380 C C . ALA B 1 306 ? 33.01100 -113.93600 -17.06700 1.000 59.43201 306 ALA B C 1
ATOM 8381 O O . ALA B 1 306 ? 34.21400 -113.65100 -17.10300 1.000 63.81396 306 ALA B O 1
ATOM 8383 N N . PHE B 1 307 ? 32.14000 -113.40200 -16.21100 1.000 59.10312 307 PHE B N 1
ATOM 8384 C CA . PHE B 1 307 ? 32.56600 -112.34800 -15.25800 1.000 65.53766 307 PHE B CA 1
ATOM 8385 C C . PHE B 1 307 ? 33.61100 -113.00000 -14.35500 1.000 67.49127 307 PHE B C 1
ATOM 8386 O O . PHE B 1 307 ? 34.63600 -112.36600 -14.05300 1.000 67.20749 307 PHE B O 1
ATOM 8394 N N . LEU B 1 308 ? 33.36100 -114.24700 -13.96400 1.000 67.78618 308 LEU B N 1
ATOM 8395 C CA . LEU B 1 308 ? 34.29200 -114.95000 -13.04600 1.000 65.44604 308 LEU B CA 1
ATOM 8396 C C . LEU B 1 308 ? 35.61700 -115.21700 -13.76500 1.000 62.39900 308 LEU B C 1
ATOM 8397 O O . LEU B 1 308 ? 36.66800 -114.98900 -13.15600 1.000 59.84375 308 LEU B O 1
ATOM 8402 N N . ALA B 1 309 ? 35.55900 -115.65300 -15.02200 1.000 58.77647 309 ALA B N 1
ATOM 8403 C CA . ALA B 1 309 ? 36.78900 -115.96600 -15.77800 1.000 58.60012 309 ALA B CA 1
ATOM 8404 C C . ALA B 1 309 ? 37.61100 -114.71500 -16.09600 1.000 64.34730 309 ALA B C 1
ATOM 8405 O O . ALA B 1 309 ? 38.83800 -114.83800 -16.23600 1.000 66.67760 309 ALA B O 1
ATOM 8407 N N . GLU B 1 310 ? 36.95800 -113.56000 -16.20600 1.000 67.67470 310 GLU B N 1
ATOM 8408 C CA . GLU B 1 310 ? 37.69400 -112.29500 -16.45000 1.000 68.55783 310 GLU B CA 1
ATOM 8409 C C . GLU B 1 310 ? 38.57100 -111.98200 -15.23700 1.000 64.61475 310 GLU B C 1
ATOM 8410 O O . GLU B 1 310 ? 39.75000 -111.64400 -15.43000 1.000 72.87867 310 GLU B O 1
ATOM 8416 N N . GLN B 1 311 ? 38.00700 -112.10100 -14.03800 1.000 57.72565 311 GLN B N 1
ATOM 8417 C CA . GLN B 1 311 ? 38.77300 -111.82400 -12.79600 1.000 63.05007 311 GLN B CA 1
ATOM 8418 C C . GLN B 1 311 ? 39.91200 -112.84400 -12.65800 1.000 63.77313 311 GLN B C 1
ATOM 8419 O O . GLN B 1 311 ? 41.01500 -112.44400 -12.26300 1.000 65.42128 311 GLN B O 1
ATOM 8425 N N . VAL B 1 312 ? 39.65400 -114.10700 -12.99400 1.000 61.47807 312 VAL B N 1
ATOM 8426 C CA . VAL B 1 312 ? 40.69400 -115.16500 -12.87800 1.000 62.04394 312 VAL B CA 1
ATOM 8427 C C . VAL B 1 312 ? 41.83100 -114.83400 -13.84700 1.000 61.98581 312 VAL B C 1
ATOM 8428 O O . VAL B 1 312 ? 42.99900 -114.96800 -13.45200 1.000 67.92607 312 VAL B O 1
ATOM 8432 N N . GLU B 1 313 ? 41.49500 -114.40600 -15.06100 1.000 64.79009 313 GLU B N 1
ATOM 8433 C CA . GLU B 1 313 ? 42.52900 -114.09700 -16.08400 1.000 65.10226 313 GLU B CA 1
ATOM 8434 C C . GLU B 1 313 ? 43.34600 -112.89500 -15.61400 1.000 64.78570 313 GLU B C 1
ATOM 8435 O O . GLU B 1 313 ? 44.55200 -112.86300 -15.89300 1.000 69.13540 313 GLU B O 1
ATOM 8441 N N . HIS B 1 314 ? 42.70900 -111.95600 -14.92000 1.000 63.72377 314 HIS B N 1
ATOM 8442 C CA . HIS B 1 314 ? 43.43300 -110.77500 -14.38700 1.000 66.23551 314 HIS B CA 1
ATOM 8443 C C . HIS B 1 314 ? 44.52400 -111.25300 -13.43000 1.000 67.60619 314 HIS B C 1
ATOM 8444 O O . HIS B 1 314 ? 45.66700 -110.76500 -13.51800 1.000 67.01816 314 HIS B O 1
ATOM 8451 N N . PHE B 1 315 ? 44.17900 -112.18900 -12.54900 1.000 64.78565 315 PHE B N 1
ATOM 8452 C CA . PHE B 1 315 ? 45.15200 -112.67100 -11.53400 1.000 61.55521 315 PHE B CA 1
ATOM 8453 C C . PHE B 1 315 ? 46.26300 -113.48600 -12.20100 1.000 58.64597 315 PHE B C 1
ATOM 8454 O O . PHE B 1 315 ? 47.42900 -113.30400 -11.83300 1.000 62.40946 315 PHE B O 1
ATOM 8462 N N . ASN B 1 316 ? 45.91600 -114.34300 -13.16100 1.000 59.53233 316 ASN B N 1
ATOM 8463 C CA . ASN B 1 316 ? 46.95700 -115.11900 -13.88200 1.000 62.11385 316 ASN B CA 1
ATOM 8464 C C . ASN B 1 316 ? 48.00000 -114.16800 -14.46500 1.000 64.69628 316 ASN B C 1
ATOM 8465 O O . ASN B 1 316 ? 49.19500 -114.36400 -14.20400 1.000 61.74476 316 ASN B O 1
ATOM 8470 N N . ARG B 1 317 ? 47.54600 -113.15700 -15.19800 1.000 65.58599 317 ARG B N 1
ATOM 8471 C CA . ARG B 1 317 ? 48.47000 -112.16100 -15.79300 1.000 66.61458 317 ARG B CA 1
ATOM 8472 C C . ARG B 1 317 ? 49.25200 -111.48500 -14.66700 1.000 65.12100 317 ARG B C 1
ATOM 8473 O O . ARG B 1 317 ? 50.48700 -111.39200 -14.77100 1.000 62.56374 317 ARG B O 1
ATOM 8481 N N . GLU B 1 318 ? 48.55300 -111.06500 -13.61900 1.000 60.02298 318 GLU B N 1
ATOM 8482 C CA . GLU B 1 318 ? 49.23300 -110.33900 -12.51800 1.000 63.39378 318 GLU B CA 1
ATOM 8483 C C . GLU B 1 318 ? 50.37100 -111.23700 -12.03100 1.000 69.27964 318 GLU B C 1
ATOM 8484 O O . GLU B 1 318 ? 51.48100 -110.72100 -11.83800 1.000 69.75021 318 GLU B O 1
ATOM 8490 N N . ARG B 1 319 ? 50.11200 -112.53300 -11.86300 1.000 65.91434 319 ARG B N 1
ATOM 8491 C CA . ARG B 1 319 ? 51.14800 -113.44900 -11.32300 1.000 64.76317 319 ARG B CA 1
ATOM 8492 C C . ARG B 1 319 ? 52.33700 -113.47400 -12.28300 1.000 65.55338 319 ARG B C 1
ATOM 8493 O O . ARG B 1 319 ? 53.47700 -113.38400 -11.80800 1.000 66.98033 319 ARG B O 1
ATOM 8501 N N . LYS B 1 320 ? 52.07400 -113.56300 -13.58600 1.000 63.18892 320 LYS B N 1
ATOM 8502 C CA . LYS B 1 320 ? 53.18100 -113.64900 -14.57200 1.000 65.24763 320 LYS B CA 1
ATOM 8503 C C . LYS B 1 320 ? 54.11700 -112.45500 -14.38200 1.000 68.05473 320 LYS B C 1
ATOM 8504 O O . LYS B 1 320 ? 55.34200 -112.66400 -14.38500 1.000 72.77560 320 LYS B O 1
ATOM 8510 N N . ASP B 1 321 ? 53.56400 -111.25900 -14.18700 1.000 68.93787 321 ASP B N 1
ATOM 8511 C CA . ASP B 1 321 ? 54.41100 -110.04100 -14.08900 1.000 74.09224 321 ASP B CA 1
ATOM 8512 C C . ASP B 1 321 ? 55.01100 -109.89900 -12.68500 1.000 68.28618 321 ASP B C 1
ATOM 8513 O O . ASP B 1 321 ? 56.15500 -109.42700 -12.58500 1.000 71.12283 321 ASP B O 1
ATOM 8518 N N . ILE B 1 322 ? 54.27600 -110.28900 -11.64600 1.000 67.62152 322 ILE B N 1
ATOM 8519 C CA . ILE B 1 322 ? 54.86100 -110.24500 -10.27600 1.000 67.53037 322 ILE B CA 1
ATOM 8520 C C . ILE B 1 322 ? 56.06100 -111.19600 -10.24300 1.000 70.61961 322 ILE B C 1
ATOM 8521 O O . ILE B 1 322 ? 57.09600 -110.82500 -9.66600 1.000 72.82486 322 ILE B O 1
ATOM 8526 N N . VAL B 1 323 ? 55.94000 -112.35500 -10.88700 1.000 68.65607 323 VAL B N 1
ATOM 8527 C CA . VAL B 1 323 ? 57.08400 -113.30600 -10.94700 1.000 67.07789 323 VAL B CA 1
ATOM 8528 C C . VAL B 1 323 ? 58.26500 -112.59300 -11.60400 1.000 69.03492 323 VAL B C 1
ATOM 8529 O O . VAL B 1 323 ? 59.36200 -112.62600 -11.02400 1.000 70.11916 323 VAL B O 1
ATOM 8533 N N . ALA B 1 324 ? 58.03100 -111.92800 -12.73600 1.000 71.65041 324 ALA B N 1
ATOM 8534 C CA . ALA B 1 324 ? 59.14500 -111.30500 -13.48500 1.000 69.28243 324 ALA B CA 1
ATOM 8535 C C . ALA B 1 324 ? 59.92200 -110.31800 -12.61300 1.000 68.47584 324 ALA B C 1
ATOM 8536 O O . ALA B 1 324 ? 61.14800 -110.46500 -12.52600 1.000 75.43219 324 ALA B O 1
ATOM 8538 N N . THR B 1 325 ? 59.24100 -109.35800 -11.99100 1.000 67.79544 325 THR B N 1
ATOM 8539 C CA . THR B 1 325 ? 59.96900 -108.31300 -11.22700 1.000 62.09964 325 THR B CA 1
ATOM 8540 C C . THR B 1 325 ? 60.83900 -108.97300 -10.15600 1.000 70.04215 325 THR B C 1
ATOM 8541 O O . THR B 1 325 ? 62.05200 -108.71400 -10.14800 1.000 74.25237 325 THR B O 1
ATOM 8545 N N . ILE B 1 326 ? 60.24600 -109.82700 -9.32200 1.000 72.09519 326 ILE B N 1
ATOM 8546 C CA . ILE B 1 326 ? 60.99800 -110.48200 -8.21400 1.000 67.41337 326 ILE B CA 1
ATOM 8547 C C . ILE B 1 326 ? 62.12500 -111.32500 -8.81400 1.000 71.05758 326 ILE B C 1
ATOM 8548 O O . ILE B 1 326 ? 63.23600 -111.28100 -8.27400 1.000 74.83829 326 ILE B O 1
ATOM 8553 N N . THR B 1 327 ? 61.84300 -112.05400 -9.89400 1.000 69.97032 327 THR B N 1
ATOM 8554 C CA . THR B 1 327 ? 62.86300 -112.94000 -10.51300 1.000 72.07585 327 THR B CA 1
ATOM 8555 C C . THR B 1 327 ? 64.08100 -112.11800 -10.93700 1.000 75.36128 327 THR B C 1
ATOM 8556 O O . THR B 1 327 ? 65.19900 -112.52300 -10.60300 1.000 75.20214 327 THR B O 1
ATOM 8560 N N . GLU B 1 328 ? 63.86300 -110.95500 -11.54800 1.000 75.49906 328 GLU B N 1
ATOM 8561 C CA . GLU B 1 328 ? 64.98800 -110.11000 -12.01500 1.000 75.57751 328 GLU B CA 1
ATOM 8562 C C . GLU B 1 328 ? 65.75500 -109.64900 -10.78600 1.000 74.85223 328 GLU B C 1
ATOM 8563 O O . GLU B 1 328 ? 66.98100 -109.81900 -10.75000 1.000 76.03246 328 GLU B O 1
ATOM 8569 N N . GLU B 1 329 ? 65.03100 -109.10300 -9.81900 1.000 65.79124 329 GLU B N 1
ATOM 8570 C CA . GLU B 1 329 ? 65.69200 -108.57500 -8.60800 1.000 71.64613 329 GLU B CA 1
ATOM 8571 C C . GLU B 1 329 ? 66.50600 -109.70600 -7.98400 1.000 79.85340 329 GLU B C 1
ATOM 8572 O O . GLU B 1 329 ? 67.56300 -109.41600 -7.40700 1.000 85.54260 329 GLU B O 1
ATOM 8578 N N . ALA B 1 330 ? 66.03800 -110.94400 -8.11700 1.000 78.87243 330 ALA B N 1
ATOM 8579 C CA . ALA B 1 330 ? 66.72600 -112.09100 -7.48700 1.000 78.56620 330 ALA B CA 1
ATOM 8580 C C . ALA B 1 330 ? 67.79100 -112.65200 -8.42800 1.000 81.79744 330 ALA B C 1
ATOM 8581 O O . ALA B 1 330 ? 68.85900 -113.03900 -7.93800 1.000 87.89497 330 ALA B O 1
ATOM 8583 N N . MET B 1 331 ? 67.50400 -112.70500 -9.72700 1.000 84.00603 331 MET B N 1
ATOM 8584 C CA . MET B 1 331 ? 68.47100 -113.31600 -10.67100 1.000 83.03449 331 MET B CA 1
ATOM 8585 C C . MET B 1 331 ? 69.82600 -112.64200 -10.45500 1.000 88.00248 331 MET B C 1
ATOM 8586 O O . MET B 1 331 ? 70.84200 -113.35100 -10.44400 1.000 89.81131 331 MET B O 1
ATOM 8591 N N . ALA B 1 332 ? 69.82600 -111.32300 -10.27300 1.000 87.11790 332 ALA B N 1
ATOM 8592 C CA . ALA B 1 332 ? 71.07900 -110.58400 -10.01800 1.000 84.41765 332 ALA B CA 1
ATOM 8593 C C . ALA B 1 332 ? 71.63100 -110.97900 -8.65100 1.000 83.66331 332 ALA B C 1
ATOM 8594 O O . ALA B 1 332 ? 72.83400 -111.25200 -8.54800 1.000 87.64708 332 ALA B O 1
ATOM 8596 N N . MET B 1 333 ? 70.76900 -110.99500 -7.64100 1.000 82.73872 333 MET B N 1
ATOM 8597 C CA . MET B 1 333 ? 71.23700 -111.31400 -6.27100 1.000 86.82746 333 MET B CA 1
ATOM 8598 C C . MET B 1 333 ? 71.95500 -112.66500 -6.30800 1.000 85.60243 333 MET B C 1
ATOM 8599 O O . MET B 1 333 ? 72.79500 -112.89600 -5.43900 1.000 90.17857 333 MET B O 1
ATOM 8604 N N . ALA B 1 334 ? 71.65100 -113.49900 -7.30100 1.000 83.46821 334 ALA B N 1
ATOM 8605 C CA . ALA B 1 334 ? 72.27400 -114.83700 -7.37300 1.000 87.64038 334 ALA B CA 1
ATOM 8606 C C . ALA B 1 334 ? 73.60600 -114.62900 -8.09700 1.000 88.49334 334 ALA B C 1
ATOM 8607 O O . ALA B 1 334 ? 74.55100 -115.36400 -7.79600 1.000 93.42709 334 ALA B O 1
ATOM 8609 N N . GLU B 1 335 ? 73.67700 -113.67900 -9.02400 1.000 96.24765 335 GLU B N 1
ATOM 8610 C CA . GLU B 1 335 ? 74.92400 -113.50400 -9.82200 1.000 96.17724 335 GLU B CA 1
ATOM 8611 C C . GLU B 1 335 ? 76.13400 -113.11100 -8.97200 1.000 88.94268 335 GLU B C 1
ATOM 8612 O O . GLU B 1 335 ? 77.25500 -113.48400 -9.35300 1.000 91.79584 335 GLU B O 1
ATOM 8618 N N . THR B 1 336 ? 75.92000 -112.39300 -7.86700 1.000 90.44153 336 THR B N 1
ATOM 8619 C CA . THR B 1 336 ? 77.04200 -112.08400 -6.94300 1.000 88.88490 336 THR B CA 1
ATOM 8620 C C . THR B 1 336 ? 77.28000 -113.20900 -5.94000 1.000 96.38180 336 THR B C 1
ATOM 8621 O O . THR B 1 336 ? 78.18200 -113.06200 -5.10100 1.000 103.90502 336 THR B O 1
ATOM 8625 N N . LYS B 1 337 ? 76.47500 -114.26900 -6.00900 1.000 96.04378 337 LYS B N 1
ATOM 8626 C CA . LYS B 1 337 ? 76.64200 -115.42700 -5.09900 1.000 90.33001 337 LYS B CA 1
ATOM 8627 C C . LYS B 1 337 ? 77.35800 -116.50700 -5.90600 1.000 94.97380 337 LYS B C 1
ATOM 8628 O O . LYS B 1 337 ? 78.45700 -116.91600 -5.49900 1.000 98.52811 337 LYS B O 1
ATOM 8634 N N . VAL B 1 338 ? 76.77000 -116.92900 -7.02300 1.000 96.82752 338 VAL B N 1
ATOM 8635 C CA . VAL B 1 338 ? 77.35300 -118.06100 -7.80200 1.000 98.59877 338 VAL B CA 1
ATOM 8636 C C . VAL B 1 338 ? 78.79000 -117.72200 -8.21300 1.000 100.67515 338 VAL B C 1
ATOM 8637 O O . VAL B 1 338 ? 79.68400 -118.54700 -7.94700 1.000 97.60913 338 VAL B O 1
ATOM 8641 N N . LYS B 1 339 ? 79.01100 -116.55100 -8.81100 1.000 100.00276 339 LYS B N 1
ATOM 8642 C CA . LYS B 1 339 ? 80.36600 -116.20300 -9.31400 1.000 95.95288 339 LYS B CA 1
ATOM 8643 C C . LYS B 1 339 ? 81.35700 -115.85400 -8.20200 1.000 100.88002 339 LYS B C 1
ATOM 8644 O O . LYS B 1 339 ? 82.56900 -115.84900 -8.48600 1.000 107.12531 339 LYS B O 1
ATOM 8650 N N . LYS B 1 340 ? 80.86800 -115.58000 -6.99300 1.000 100.63768 340 LYS B N 1
ATOM 8651 C CA . LYS B 1 340 ? 81.79000 -115.34300 -5.85200 1.000 99.21896 340 LYS B CA 1
ATOM 8652 C C . LYS B 1 340 ? 81.98100 -116.67900 -5.13500 1.000 102.58705 340 LYS B C 1
ATOM 8653 O O . LYS B 1 340 ? 82.52200 -116.68000 -4.01500 1.000 103.94725 340 LYS B O 1
ATOM 8659 N N . GLY B 1 341 ? 81.53700 -117.77200 -5.75800 1.000 97.12484 341 GLY B N 1
ATOM 8660 C CA . GLY B 1 341 ? 81.75300 -119.11100 -5.18000 1.000 98.13070 341 GLY B CA 1
ATOM 8661 C C . GLY B 1 341 ? 80.74600 -119.57100 -4.14300 1.000 98.80661 341 GLY B C 1
ATOM 8662 O O . GLY B 1 341 ? 81.12400 -120.42000 -3.31900 1.000 98.80456 341 GLY B O 1
ATOM 8663 N N . ASP B 1 342 ? 79.51500 -119.04800 -4.17600 1.000 101.80366 342 ASP B N 1
ATOM 8664 C CA . ASP B 1 342 ? 78.45900 -119.53600 -3.24800 1.000 95.26550 342 ASP B CA 1
ATOM 8665 C C . ASP B 1 342 ? 77.92500 -120.87800 -3.76600 1.000 92.54059 342 ASP B C 1
ATOM 8666 O O . ASP B 1 342 ? 77.96900 -121.09000 -4.98800 1.000 92.56176 342 ASP B O 1
ATOM 8671 N N . LEU B 1 343 ? 77.46600 -121.75000 -2.86400 1.000 89.14421 343 LEU B N 1
ATOM 8672 C CA . LEU B 1 343 ? 76.98800 -123.09700 -3.27100 1.000 93.04794 343 LEU B CA 1
ATOM 8673 C C . LEU B 1 343 ? 75.49700 -123.23200 -2.96200 1.000 92.89762 343 LEU B C 1
ATOM 8674 O O . LEU B 1 343 ? 74.81200 -123.95300 -3.70200 1.000 87.38960 343 LEU B O 1
ATOM 8679 N N . PHE B 1 344 ? 75.02300 -122.58300 -1.90000 1.000 90.93410 344 PHE B N 1
ATOM 8680 C CA . PHE B 1 344 ? 73.56800 -122.57900 -1.59800 1.000 84.09233 344 PHE B CA 1
ATOM 8681 C C . PHE B 1 344 ? 73.06500 -121.15400 -1.82500 1.000 79.48839 344 PHE B C 1
ATOM 8682 O O . PHE B 1 344 ? 73.59600 -120.23100 -1.18500 1.000 82.36333 344 PHE B O 1
ATOM 8690 N N . LEU B 1 345 ? 72.08400 -120.98300 -2.70900 1.000 79.25312 345 LEU B N 1
ATOM 8691 C CA . LEU B 1 345 ? 71.61700 -119.61600 -3.05000 1.000 78.39353 345 LEU B CA 1
ATOM 8692 C C . LEU B 1 345 ? 70.48800 -119.20500 -2.10000 1.000 76.99714 345 LEU B C 1
ATOM 8693 O O . LEU B 1 345 ? 69.32800 -119.51100 -2.39600 1.000 78.24790 345 LEU B O 1
ATOM 8698 N N . LEU B 1 346 ? 70.82900 -118.54400 -0.99500 1.000 75.61525 346 LEU B N 1
ATOM 8699 C CA . LEU B 1 346 ? 69.78800 -118.03200 -0.07100 1.000 76.06952 346 LEU B CA 1
ATOM 8700 C C . LEU B 1 346 ? 69.54600 -116.56500 -0.42700 1.000 80.09195 346 LEU B C 1
ATOM 8701 O O . LEU B 1 346 ? 70.34200 -115.71300 0.00100 1.000 73.58583 346 LEU B O 1
ATOM 8706 N N . LEU B 1 347 ? 68.48800 -116.29800 -1.18700 1.000 77.50070 347 LEU B N 1
ATOM 8707 C CA . LEU B 1 347 ? 68.17600 -114.91200 -1.60800 1.000 70.77709 347 LEU B CA 1
ATOM 8708 C C . LEU B 1 347 ? 67.01600 -114.41100 -0.75100 1.000 71.29803 347 LEU B C 1
ATOM 8709 O O . LEU B 1 347 ? 65.95700 -115.05400 -0.75700 1.000 76.50821 347 LEU B O 1
ATOM 8714 N N . ALA B 1 348 ? 67.22700 -113.32000 -0.02100 1.000 71.12789 348 ALA B N 1
ATOM 8715 C CA . ALA B 1 348 ? 66.18100 -112.80100 0.88500 1.000 73.17400 348 ALA B CA 1
ATOM 8716 C C . ALA B 1 348 ? 66.08500 -111.28000 0.74700 1.000 73.95622 348 ALA B C 1
ATOM 8717 O O . ALA B 1 348 ? 67.12000 -110.61100 0.88100 1.000 77.55872 348 ALA B O 1
ATOM 8719 N N . LYS B 1 349 ? 64.88000 -110.76300 0.50300 1.000 75.89941 349 LYS B N 1
ATOM 8720 C CA . LYS B 1 349 ? 64.69000 -109.29300 0.42000 1.000 76.59035 349 LYS B CA 1
ATOM 8721 C C . LYS B 1 349 ? 63.26700 -108.94100 0.85700 1.000 73.63247 349 LYS B C 1
ATOM 8722 O O . LYS B 1 349 ? 62.46600 -109.86400 1.04900 1.000 79.32769 349 LYS B O 1
ATOM 8728 N N . GLU B 1 350 ? 62.98100 -107.65100 1.00100 1.000 75.23435 350 GLU B N 1
ATOM 8729 C CA . GLU B 1 350 ? 61.65300 -107.21100 1.49500 1.000 76.21318 350 GLU B CA 1
ATOM 8730 C C . GLU B 1 350 ? 60.66600 -106.88600 0.37400 1.000 77.36900 350 GLU B C 1
ATOM 8731 O O . GLU B 1 350 ? 61.12300 -106.78400 -0.77600 1.000 77.23096 350 GLU B O 1
ATOM 8737 N N . ASN B 1 351 ? 59.37000 -106.78500 0.69200 1.000 77.54700 351 ASN B N 1
ATOM 8738 C CA . ASN B 1 351 ? 58.31900 -106.41400 -0.29900 1.000 81.57627 351 ASN B CA 1
ATOM 8739 C C . ASN B 1 351 ? 58.04600 -107.58900 -1.24400 1.000 77.91200 351 ASN B C 1
ATOM 8740 O O . ASN B 1 351 ? 57.08200 -107.50100 -2.02400 1.000 90.34270 351 ASN B O 1
ATOM 8745 N N . TRP B 1 352 ? 58.84700 -108.64900 -1.16200 1.000 73.04206 352 TRP B N 1
ATOM 8746 C CA . TRP B 1 352 ? 58.68500 -109.78300 -2.10500 1.000 77.32424 352 TRP B CA 1
ATOM 8747 C C . TRP B 1 352 ? 57.37300 -110.48800 -1.74600 1.000 77.08885 352 TRP B C 1
ATOM 8748 O O . TRP B 1 352 ? 57.16100 -110.75300 -0.55200 1.000 75.99606 352 TRP B O 1
ATOM 8759 N N . HIS B 1 353 ? 56.51900 -110.75300 -2.74000 1.000 69.88779 353 HIS B N 1
ATOM 8760 C CA . HIS B 1 353 ? 55.23200 -111.45700 -2.50500 1.000 65.74612 353 HIS B CA 1
ATOM 8761 C C . HIS B 1 353 ? 55.54000 -112.93700 -2.28200 1.000 69.71619 353 HIS B C 1
ATOM 8762 O O . HIS B 1 353 ? 56.34000 -113.49000 -3.05400 1.000 73.12025 353 HIS B O 1
ATOM 8769 N N . GLU B 1 354 ? 54.90400 -113.56200 -1.28900 1.000 72.12935 354 GLU B N 1
ATOM 8770 C CA . GLU B 1 354 ? 55.23500 -114.96600 -0.92200 1.000 70.92316 354 GLU B CA 1
ATOM 8771 C C . GLU B 1 354 ? 54.39000 -115.97900 -1.70600 1.000 69.28216 354 GLU B C 1
ATOM 8772 O O . GLU B 1 354 ? 54.72400 -117.17200 -1.65100 1.000 72.61881 354 GLU B O 1
ATOM 8778 N N . GLY B 1 355 ? 53.35200 -115.52700 -2.40700 1.000 67.76353 355 GLY B N 1
ATOM 8779 C CA . GLY B 1 355 ? 52.48100 -116.43700 -3.17200 1.000 59.27351 355 GLY B CA 1
ATOM 8780 C C . GLY B 1 355 ? 53.14200 -116.89900 -4.45200 1.000 66.65783 355 GLY B C 1
ATOM 8781 O O . GLY B 1 355 ? 52.61500 -117.82600 -5.07500 1.000 61.45762 355 GLY B O 1
ATOM 8782 N N . VAL B 1 356 ? 54.26400 -116.28000 -4.82600 1.000 64.89621 356 VAL B N 1
ATOM 8783 C CA . VAL B 1 356 ? 54.94700 -116.61100 -6.11200 1.000 67.68485 356 VAL B CA 1
ATOM 8784 C C . VAL B 1 356 ? 56.38900 -117.05500 -5.84800 1.000 65.45422 356 VAL B C 1
ATOM 8785 O O . VAL B 1 356 ? 57.03700 -117.51000 -6.80100 1.000 62.83519 356 VAL B O 1
ATOM 8789 N N . LEU B 1 357 ? 56.85700 -116.97500 -4.60300 1.000 64.87483 357 LEU B N 1
ATOM 8790 C CA . LEU B 1 357 ? 58.28400 -117.26500 -4.30300 1.000 70.23278 357 LEU B CA 1
ATOM 8791 C C . LEU B 1 357 ? 58.66400 -118.69000 -4.71700 1.000 72.19088 357 LEU B C 1
ATOM 8792 O O . LEU B 1 357 ? 59.79600 -118.87600 -5.18600 1.000 77.49171 357 LEU B O 1
ATOM 8797 N N . GLY B 1 358 ? 57.76000 -119.65000 -4.55900 1.000 67.17879 358 GLY B N 1
ATOM 8798 C CA . GLY B 1 358 ? 58.05600 -121.02700 -4.98300 1.000 65.00911 358 GLY B CA 1
ATOM 8799 C C . GLY B 1 358 ? 58.44900 -121.09000 -6.44600 1.000 69.49156 358 GLY B C 1
ATOM 8800 O O . GLY B 1 358 ? 59.45600 -121.74000 -6.75700 1.000 72.32075 358 GLY B O 1
ATOM 8801 N N . ILE B 1 359 ? 57.68700 -120.43000 -7.31300 1.000 73.56541 359 ILE B N 1
ATOM 8802 C CA . ILE B 1 359 ? 58.00000 -120.40700 -8.77100 1.000 74.06748 359 ILE B CA 1
ATOM 8803 C C . ILE B 1 359 ? 59.35600 -119.72200 -8.97200 1.000 72.03938 359 ILE B C 1
ATOM 8804 O O . ILE B 1 359 ? 60.17600 -120.24900 -9.74400 1.000 70.00333 359 ILE B O 1
ATOM 8809 N N . VAL B 1 360 ? 59.57900 -118.60500 -8.28300 1.000 72.24953 360 VAL B N 1
ATOM 8810 C CA . VAL B 1 360 ? 60.86500 -117.86400 -8.41500 1.000 73.39003 360 VAL B CA 1
ATOM 8811 C C . VAL B 1 360 ? 62.00000 -118.82600 -8.06600 1.000 77.22018 360 VAL B C 1
ATOM 8812 O O . VAL B 1 360 ? 62.97500 -118.88900 -8.83100 1.000 79.61888 360 VAL B O 1
ATOM 8816 N N . ALA B 1 361 ? 61.85000 -119.56900 -6.96900 1.000 78.48281 361 ALA B N 1
ATOM 8817 C CA . ALA B 1 361 ? 62.89700 -120.51800 -6.53500 1.000 70.03335 361 ALA B CA 1
ATOM 8818 C C . ALA B 1 361 ? 63.14800 -121.53900 -7.64300 1.000 74.24808 361 ALA B C 1
ATOM 8819 O O . ALA B 1 361 ? 64.32300 -121.84800 -7.89900 1.000 83.93469 361 ALA B O 1
ATOM 8821 N N . SER B 1 362 ? 62.08300 -122.02500 -8.27900 1.000 73.22388 362 SER B N 1
ATOM 8822 C CA . SER B 1 362 ? 62.22900 -123.04700 -9.34400 1.000 75.44865 362 SER B CA 1
ATOM 8823 C C . SER B 1 362 ? 63.03900 -122.46600 -10.50600 1.000 80.66189 362 SER B C 1
ATOM 8824 O O . SER B 1 362 ? 63.89800 -123.18400 -11.04400 1.000 85.77130 362 SER B O 1
ATOM 8827 N N . LYS B 1 363 ? 62.78300 -121.20700 -10.86000 1.000 82.05239 363 LYS B N 1
ATOM 8828 C CA . LYS B 1 363 ? 63.52600 -120.55400 -11.96800 1.000 86.69625 363 LYS B CA 1
ATOM 8829 C C . LYS B 1 363 ? 65.02100 -120.54500 -11.64300 1.000 85.64896 363 LYS B C 1
ATOM 8830 O O . LYS B 1 363 ? 65.81800 -120.90300 -12.52400 1.000 84.90063 363 LYS B O 1
ATOM 8836 N N . ILE B 1 364 ? 65.37900 -120.15300 -10.42200 1.000 84.69731 364 ILE B N 1
ATOM 8837 C CA . ILE B 1 364 ? 66.81700 -120.04500 -10.05000 1.000 82.52539 364 ILE B CA 1
ATOM 8838 C C . ILE B 1 364 ? 67.48300 -121.40300 -10.26500 1.000 86.56620 364 ILE B C 1
ATOM 8839 O O . ILE B 1 364 ? 68.53600 -121.44800 -10.91500 1.000 86.79024 364 ILE B O 1
ATOM 8844 N N . VAL B 1 365 ? 66.87500 -122.46800 -9.74500 1.000 87.03478 365 VAL B N 1
ATOM 8845 C CA . VAL B 1 365 ? 67.46600 -123.83000 -9.87100 1.000 83.31048 365 VAL B CA 1
ATOM 8846 C C . VAL B 1 365 ? 67.52200 -124.19500 -11.35500 1.000 88.07395 365 VAL B C 1
ATOM 8847 O O . VAL B 1 365 ? 68.54900 -124.73000 -11.79200 1.000 93.82036 365 VAL B O 1
ATOM 8851 N N . GLU B 1 366 ? 66.46100 -123.89300 -12.10300 1.000 91.07018 366 GLU B N 1
ATOM 8852 C CA . GLU B 1 366 ? 66.43300 -124.18500 -13.56000 1.000 94.43987 366 GLU B CA 1
ATOM 8853 C C . GLU B 1 366 ? 67.53700 -123.38500 -14.25100 1.000 94.32298 366 GLU B C 1
ATOM 8854 O O . GLU B 1 366 ? 68.09300 -123.88600 -15.24400 1.000 100.56905 366 GLU B O 1
ATOM 8860 N N . THR B 1 367 ? 67.86300 -122.20600 -13.72400 1.000 93.45149 367 THR B N 1
ATOM 8861 C CA . THR B 1 367 ? 68.84300 -121.32200 -14.40700 1.000 92.47939 367 THR B CA 1
ATOM 8862 C C . THR B 1 367 ? 70.22900 -121.44000 -13.76500 1.000 96.86928 367 THR B C 1
ATOM 8863 O O . THR B 1 367 ? 71.21300 -121.48900 -14.52200 1.000 100.68832 367 THR B O 1
ATOM 8867 N N . PHE B 1 368 ? 70.30900 -121.47600 -12.43300 1.000 93.99870 368 PHE B N 1
ATOM 8868 C CA . PHE B 1 368 ? 71.63600 -121.45300 -11.76200 1.000 83.48040 368 PHE B CA 1
ATOM 8869 C C . PHE B 1 368 ? 72.01800 -122.83200 -11.21500 1.000 92.42948 368 PHE B C 1
ATOM 8870 O O . PHE B 1 368 ? 73.13800 -122.96000 -10.69500 1.000 92.19482 368 PHE B O 1
ATOM 8878 N N . ALA B 1 369 ? 71.12600 -123.81700 -11.31900 1.000 90.57337 369 ALA B N 1
ATOM 8879 C CA . ALA B 1 369 ? 71.42300 -125.19700 -10.86200 1.000 83.74162 369 ALA B CA 1
ATOM 8880 C C . ALA B 1 369 ? 72.21800 -125.18000 -9.54700 1.000 81.49120 369 ALA B C 1
ATOM 8881 O O . ALA B 1 369 ? 73.32500 -125.74200 -9.52600 1.000 84.26537 369 ALA B O 1
ATOM 8883 N N . LEU B 1 370 ? 71.65700 -124.56600 -8.50000 1.000 83.34603 370 LEU B N 1
ATOM 8884 C CA . LEU B 1 370 ? 72.12700 -124.71900 -7.09700 1.000 84.82929 370 LEU B CA 1
ATOM 8885 C C . LEU B 1 370 ? 70.91200 -124.71900 -6.16500 1.000 83.44691 370 LEU B C 1
ATOM 8886 O O . LEU B 1 370 ? 69.88100 -124.14700 -6.54300 1.000 85.26576 370 LEU B O 1
ATOM 8891 N N . PRO B 1 371 ? 70.99100 -125.31200 -4.95600 1.000 83.41165 371 PRO B N 1
ATOM 8892 C CA . PRO B 1 371 ? 69.88100 -125.26700 -4.01200 1.000 85.00596 371 PRO B CA 1
ATOM 8893 C C . PRO B 1 371 ? 69.52200 -123.80700 -3.72500 1.000 84.04561 371 PRO B C 1
ATOM 8894 O O . PRO B 1 371 ? 70.42200 -123.01600 -3.55000 1.000 82.02826 371 PRO B O 1
ATOM 8898 N N . THR B 1 372 ? 68.22800 -123.48600 -3.67400 1.000 80.11947 372 THR B N 1
ATOM 8899 C CA . THR B 1 372 ? 67.83200 -122.06500 -3.51000 1.000 78.38592 372 THR B CA 1
ATOM 8900 C C . THR B 1 372 ? 66.77600 -121.92400 -2.41600 1.000 75.89366 372 THR B C 1
ATOM 8901 O O . THR B 1 372 ? 65.88100 -122.77700 -2.35300 1.000 77.97609 372 THR B O 1
ATOM 8905 N N . LEU B 1 373 ? 66.87900 -120.87300 -1.60400 1.000 75.40403 373 LEU B N 1
ATOM 8906 C CA . LEU B 1 373 ? 65.86800 -120.60300 -0.55000 1.000 74.92666 373 LEU B CA 1
ATOM 8907 C C . LEU B 1 373 ? 65.43300 -119.13900 -0.67800 1.000 80.26682 373 LEU B C 1
ATOM 8908 O O . LEU B 1 373 ? 65.99900 -118.29400 0.03600 1.000 81.76850 373 LEU B O 1
ATOM 8913 N N . ILE B 1 374 ? 64.48300 -118.85000 -1.57500 1.000 79.25700 374 ILE B N 1
ATOM 8914 C CA . ILE B 1 374 ? 63.99300 -117.45600 -1.78300 1.000 73.39099 374 ILE B CA 1
ATOM 8915 C C . ILE B 1 374 ? 63.07800 -117.08100 -0.61900 1.000 72.93475 374 ILE B C 1
ATOM 8916 O O . ILE B 1 374 ? 62.02800 -117.72700 -0.47500 1.000 71.57759 374 ILE B O 1
ATOM 8921 N N . LEU B 1 375 ? 63.45700 -116.07200 0.16700 1.000 72.88749 375 LEU B N 1
ATOM 8922 C CA . LEU B 1 375 ? 62.65600 -115.71400 1.36600 1.000 69.65892 375 LEU B CA 1
ATOM 8923 C C . LEU B 1 375 ? 62.23000 -114.24600 1.30300 1.000 71.91287 375 LEU B C 1
ATOM 8924 O O . LEU B 1 375 ? 62.95700 -113.45100 0.69200 1.000 70.49821 375 LEU B O 1
ATOM 8929 N N . ASN B 1 376 ? 61.09100 -113.91500 1.90900 1.000 72.27251 376 ASN B N 1
ATOM 8930 C CA . ASN B 1 376 ? 60.65400 -112.50300 1.99900 1.000 69.57200 376 ASN B CA 1
ATOM 8931 C C . ASN B 1 376 ? 60.95900 -112.00400 3.41000 1.000 73.32646 376 ASN B C 1
ATOM 8932 O O . ASN B 1 376 ? 60.59500 -112.69900 4.36500 1.000 75.27547 376 ASN B O 1
ATOM 8937 N N . ILE B 1 377 ? 61.61600 -110.85400 3.52500 1.000 75.17697 377 ILE B N 1
ATOM 8938 C CA . ILE B 1 377 ? 61.88100 -110.26100 4.86300 1.000 72.50508 377 ILE B CA 1
ATOM 8939 C C . ILE B 1 377 ? 60.67700 -109.39400 5.23100 1.000 76.39196 377 ILE B C 1
ATOM 8940 O O . ILE B 1 377 ? 60.39600 -108.43700 4.49400 1.000 74.80193 377 ILE B O 1
ATOM 8945 N N . ASP B 1 378 ? 59.98000 -109.73500 6.31400 1.000 78.54288 378 ASP B N 1
ATOM 8946 C CA . ASP B 1 378 ? 58.85000 -108.89300 6.78000 1.000 80.97159 378 ASP B CA 1
ATOM 8947 C C . ASP B 1 378 ? 59.32800 -108.08600 7.98500 1.000 85.34792 378 ASP B C 1
ATOM 8948 O O . ASP B 1 378 ? 59.32000 -108.63700 9.10200 1.000 85.74540 378 ASP B O 1
ATOM 8953 N N . ARG B 1 379 ? 59.72400 -106.83300 7.74600 1.000 88.71443 379 ARG B N 1
ATOM 8954 C CA . ARG B 1 379 ? 60.41800 -106.01600 8.77400 1.000 89.69994 379 ARG B CA 1
ATOM 8955 C C . ARG B 1 379 ? 59.37600 -105.52100 9.78100 1.000 90.95269 379 ARG B C 1
ATOM 8956 O O . ARG B 1 379 ? 59.76200 -104.79300 10.71200 1.000 97.47661 379 ARG B O 1
ATOM 8964 N N . GLU B 1 380 ? 58.11300 -105.90100 9.58600 1.000 89.23369 380 GLU B N 1
ATOM 8965 C CA . GLU B 1 380 ? 57.05100 -105.53600 10.55500 1.000 89.13485 380 GLU B CA 1
ATOM 8966 C C . GLU B 1 380 ? 56.87700 -106.68700 11.54600 1.000 96.62004 380 GLU B C 1
ATOM 8967 O O . GLU B 1 380 ? 57.15500 -106.47700 12.74000 1.000 93.55123 380 GLU B O 1
ATOM 8973 N N . GLN B 1 381 ? 56.47200 -107.86500 11.06500 1.000 95.14150 381 GLN B N 1
ATOM 8974 C CA . GLN B 1 381 ? 56.21600 -109.02200 11.96300 1.000 87.00068 381 GLN B CA 1
ATOM 8975 C C . GLN B 1 381 ? 57.54200 -109.67400 12.35600 1.000 88.69085 381 GLN B C 1
ATOM 8976 O O . GLN B 1 381 ? 57.49700 -110.77400 12.92700 1.000 91.80477 381 GLN B O 1
ATOM 8982 N N . ASN B 1 382 ? 58.67200 -109.03100 12.05300 1.000 92.74329 382 ASN B N 1
ATOM 8983 C CA . ASN B 1 382 ? 59.99800 -109.55900 12.48300 1.000 91.85320 382 ASN B CA 1
ATOM 8984 C C . ASN B 1 382 ? 60.10000 -111.04100 12.11700 1.000 90.66772 382 ASN B C 1
ATOM 8985 O O . ASN B 1 382 ? 60.32600 -111.85500 13.02800 1.000 91.20338 382 ASN B O 1
ATOM 8990 N N . HIS B 1 383 ? 59.93800 -111.36900 10.83400 1.000 85.92395 383 HIS B N 1
ATOM 8991 C CA . HIS B 1 383 ? 60.17900 -112.77300 10.40800 1.000 82.05106 383 HIS B CA 1
ATOM 8992 C C . HIS B 1 383 ? 60.47600 -112.82800 8.91100 1.000 80.80267 383 HIS B C 1
ATOM 8993 O O . HIS B 1 383 ? 60.01800 -111.93900 8.16900 1.000 81.71872 383 HIS B O 1
ATOM 9000 N N . ALA B 1 384 ? 61.23800 -113.83400 8.48900 1.000 75.36244 384 ALA B N 1
ATOM 9001 C CA . ALA B 1 384 ? 61.49800 -114.03500 7.04900 1.000 73.72075 384 ALA B CA 1
ATOM 9002 C C . ALA B 1 384 ? 60.82200 -115.34300 6.63900 1.000 78.18303 384 ALA B C 1
ATOM 9003 O O . ALA B 1 384 ? 61.22700 -116.39800 7.15100 1.000 79.62562 384 ALA B O 1
ATOM 9005 N N . LYS B 1 385 ? 59.81800 -115.26900 5.76900 1.000 73.94392 385 LYS B N 1
ATOM 9006 C CA . LYS B 1 385 ? 59.06000 -116.47900 5.36600 1.000 70.58950 385 LYS B CA 1
ATOM 9007 C C . LYS B 1 385 ? 59.15200 -116.61200 3.85100 1.000 72.14888 385 LYS B C 1
ATOM 9008 O O . LYS B 1 385 ? 59.09000 -115.58200 3.16800 1.000 75.68760 385 LYS B O 1
ATOM 9014 N N . GLY B 1 386 ? 59.31400 -117.83600 3.35800 1.000 65.49924 386 GLY B N 1
ATOM 9015 C CA . GLY B 1 386 ? 59.47100 -118.04000 1.91100 1.000 64.78301 386 GLY B CA 1
ATOM 9016 C C . GLY B 1 386 ? 59.46000 -119.50600 1.52700 1.000 68.03179 386 GLY B C 1
ATOM 9017 O O . GLY B 1 386 ? 59.10600 -120.33700 2.37700 1.000 64.04457 386 GLY B O 1
ATOM 9018 N N . SER B 1 387 ? 59.82800 -119.80000 0.28400 1.000 61.11792 387 SER B N 1
ATOM 9019 C CA . SER B 1 387 ? 59.79100 -121.19500 -0.21100 1.000 65.37610 387 SER B CA 1
ATOM 9020 C C . SER B 1 387 ? 61.19100 -121.61700 -0.64600 1.000 67.75024 387 SER B C 1
ATOM 9021 O O . SER B 1 387 ? 62.01500 -120.73700 -0.92100 1.000 62.41809 387 SER B O 1
ATOM 9024 N N . ALA B 1 388 ? 61.40600 -122.92700 -0.79600 1.000 71.20604 388 ALA B N 1
ATOM 9025 C CA . ALA B 1 388 ? 62.73000 -123.44200 -1.21000 1.000 73.61419 388 ALA B CA 1
ATOM 9026 C C . ALA B 1 388 ? 62.58400 -124.56300 -2.24300 1.000 73.19634 388 ALA B C 1
ATOM 9027 O O . ALA B 1 388 ? 61.64000 -125.35800 -2.11300 1.000 73.29993 388 ALA B O 1
ATOM 9029 N N . ARG B 1 389 ? 63.49300 -124.61700 -3.22000 1.000 72.69975 389 ARG B N 1
ATOM 9030 C CA . ARG B 1 389 ? 63.49300 -125.70700 -4.23000 1.000 78.82555 389 ARG B CA 1
ATOM 9031 C C . ARG B 1 389 ? 64.91600 -126.26200 -4.30300 1.000 79.33674 389 ARG B C 1
ATOM 9032 O O . ARG B 1 389 ? 65.85400 -125.44900 -4.26300 1.000 76.77755 389 ARG B O 1
ATOM 9040 N N . SER B 1 390 ? 65.07700 -127.58500 -4.41100 1.000 84.35770 390 SER B N 1
ATOM 9041 C CA . SER B 1 390 ? 66.43800 -128.18700 -4.34800 1.000 88.71238 390 SER B CA 1
ATOM 9042 C C . SER B 1 390 ? 66.90000 -128.72100 -5.70800 1.000 85.41454 390 SER B C 1
ATOM 9043 O O . SER B 1 390 ? 66.24300 -128.41600 -6.71800 1.000 82.93845 390 SER B O 1
ATOM 9046 N N . ILE B 1 391 ? 67.98200 -129.50700 -5.71900 1.000 87.88654 391 ILE B N 1
ATOM 9047 C CA . ILE B 1 391 ? 68.56300 -129.97700 -7.01000 1.000 91.11457 391 ILE B CA 1
ATOM 9048 C C . ILE B 1 391 ? 68.61800 -131.50800 -7.07600 1.000 92.86926 391 ILE B C 1
ATOM 9049 O O . ILE B 1 391 ? 69.54400 -132.00300 -7.73400 1.000 99.19688 391 ILE B O 1
ATOM 9054 N N . ASP B 1 392 ? 67.71900 -132.22900 -6.40100 1.000 90.69159 392 ASP B N 1
ATOM 9055 C CA . ASP B 1 392 ? 67.63300 -133.71800 -6.51900 1.000 92.69207 392 ASP B CA 1
ATOM 9056 C C . ASP B 1 392 ? 68.95300 -134.39000 -6.11900 1.000 89.61512 392 ASP B C 1
ATOM 9057 O O . ASP B 1 392 ? 69.06400 -135.61100 -6.31900 1.000 82.57279 392 ASP B O 1
ATOM 9062 N N . GLN B 1 393 ? 69.90600 -133.63400 -5.57400 1.000 89.68425 393 GLN B N 1
ATOM 9063 C CA . GLN B 1 393 ? 71.16400 -134.22800 -5.05500 1.000 84.34994 393 GLN B CA 1
ATOM 9064 C C . GLN B 1 393 ? 71.26100 -133.77700 -3.60000 1.000 90.23634 393 GLN B C 1
ATOM 9065 O O . GLN B 1 393 ? 72.07600 -134.34100 -2.85400 1.000 95.69841 393 GLN B O 1
ATOM 9071 N N . VAL B 1 394 ? 70.43700 -132.79900 -3.22700 1.000 81.72541 394 VAL B N 1
ATOM 9072 C CA . VAL B 1 394 ? 70.41400 -132.27500 -1.83200 1.000 83.84932 394 VAL B CA 1
ATOM 9073 C C . VAL B 1 394 ? 68.98700 -132.37300 -1.28800 1.000 87.60450 394 VAL B C 1
ATOM 9074 O O . VAL B 1 394 ? 68.08300 -131.79400 -1.91400 1.000 87.45101 394 VAL B O 1
ATOM 9078 N N . SER B 1 395 ? 68.80500 -133.05600 -0.15600 1.000 87.07909 395 SER B N 1
ATOM 9079 C CA . SER B 1 395 ? 67.46300 -133.14700 0.47400 1.000 85.71821 395 SER B CA 1
ATOM 9080 C C . SER B 1 395 ? 67.20400 -131.88200 1.28700 1.000 85.11141 395 SER B C 1
ATOM 9081 O O . SER B 1 395 ? 67.77900 -131.74000 2.37500 1.000 89.49929 395 SER B O 1
ATOM 9084 N N . MET B 1 396 ? 66.36400 -130.99800 0.75800 1.000 80.82427 396 MET B N 1
ATOM 9085 C CA . MET B 1 396 ? 66.06200 -129.73600 1.46800 1.000 81.53890 396 MET B CA 1
ATOM 9086 C C . MET B 1 396 ? 65.79000 -130.06500 2.93100 1.000 81.90237 396 MET B C 1
ATOM 9087 O O . MET B 1 396 ? 66.37100 -129.40200 3.80100 1.000 86.56526 396 MET B O 1
ATOM 9092 N N . PHE B 1 397 ? 64.95700 -131.07200 3.18800 1.000 81.85867 397 PHE B N 1
ATOM 9093 C CA . PHE B 1 397 ? 64.57200 -131.31800 4.59700 1.000 83.38113 397 PHE B CA 1
ATOM 9094 C C . PHE B 1 397 ? 65.83500 -131.68200 5.37600 1.000 85.50097 397 PHE B C 1
ATOM 9095 O O . PHE B 1 397 ? 66.02800 -131.16300 6.47900 1.000 86.15744 397 PHE B O 1
ATOM 9103 N N . GLU B 1 398 ? 66.68700 -132.51200 4.78100 1.000 81.67124 398 GLU B N 1
ATOM 9104 C CA . GLU B 1 398 ? 67.91400 -132.96800 5.48300 1.000 82.64012 398 GLU B CA 1
ATOM 9105 C C . GLU B 1 398 ? 68.78900 -131.75800 5.83100 1.000 83.92574 398 GLU B C 1
ATOM 9106 O O . GLU B 1 398 ? 69.30300 -131.71800 6.96000 1.000 86.67110 398 GLU B O 1
ATOM 9112 N N . ILE B 1 399 ? 68.93800 -130.80100 4.91900 1.000 83.36667 399 ILE B N 1
ATOM 9113 C CA . ILE B 1 399 ? 69.85600 -129.65300 5.18200 1.000 79.54669 399 ILE B CA 1
ATOM 9114 C C . ILE B 1 399 ? 69.17900 -128.66300 6.13300 1.000 82.19715 399 ILE B C 1
ATOM 9115 O O . ILE B 1 399 ? 69.89100 -128.04400 6.93400 1.000 84.58040 399 ILE B O 1
ATOM 9120 N N . LEU B 1 400 ? 67.85700 -128.52200 6.05000 1.000 83.55040 400 LEU B N 1
ATOM 9121 C CA . LEU B 1 400 ? 67.11500 -127.61100 6.96400 1.000 84.72889 400 LEU B CA 1
ATOM 9122 C C . LEU B 1 400 ? 66.96900 -128.33300 8.30600 1.000 87.81165 400 LEU B C 1
ATOM 9123 O O . LEU B 1 400 ? 66.99000 -127.65300 9.34400 1.000 84.93665 400 LEU B O 1
ATOM 9128 N N . SER B 1 401 ? 66.83600 -129.66200 8.27800 1.000 90.80052 401 SER B N 1
ATOM 9129 C CA . SER B 1 401 ? 66.75900 -130.45000 9.53800 1.000 89.12024 401 SER B CA 1
ATOM 9130 C C . SER B 1 401 ? 68.12800 -130.44500 10.22500 1.000 87.82860 401 SER B C 1
ATOM 9131 O O . SER B 1 401 ? 68.20500 -130.89700 11.37800 1.000 92.65732 401 SER B O 1
ATOM 9134 N N . ALA B 1 402 ? 69.16300 -129.96800 9.53100 1.000 83.93435 402 ALA B N 1
ATOM 9135 C CA . ALA B 1 402 ? 70.51100 -129.87300 10.13100 1.000 79.83818 402 ALA B CA 1
ATOM 9136 C C . ALA B 1 402 ? 70.75800 -128.47800 10.70500 1.000 88.52660 402 ALA B C 1
ATOM 9137 O O . ALA B 1 402 ? 71.66400 -128.33500 11.54600 1.000 88.73684 402 ALA B O 1
ATOM 9139 N N . HIS B 1 403 ? 69.97900 -127.49100 10.26300 1.000 86.93556 403 HIS B N 1
ATOM 9140 C CA . HIS B 1 403 ? 70.19100 -126.09400 10.71900 1.000 84.76375 403 HIS B CA 1
ATOM 9141 C C . HIS B 1 403 ? 68.93500 -125.63000 11.45500 1.000 82.66372 403 HIS B C 1
ATOM 9142 O O . HIS B 1 403 ? 68.66100 -124.41500 11.47600 1.000 84.17394 403 HIS B O 1
ATOM 9149 N N . GLN B 1 404 ? 68.21400 -126.56200 12.07600 1.000 84.65050 404 GLN B N 1
ATOM 9150 C CA . GLN B 1 404 ? 66.93200 -126.21800 12.74900 1.000 89.36868 404 GLN B CA 1
ATOM 9151 C C . GLN B 1 404 ? 67.17400 -125.27800 13.93300 1.000 91.70322 404 GLN B C 1
ATOM 9152 O O . GLN B 1 404 ? 66.18400 -124.83000 14.53600 1.000 91.66133 404 GLN B O 1
ATOM 9158 N N . GLU B 1 405 ? 68.43800 -125.00800 14.25900 1.000 89.52237 405 GLU B N 1
ATOM 9159 C CA . GLU B 1 405 ? 68.77500 -124.11500 15.40000 1.000 91.52654 405 GLU B CA 1
ATOM 9160 C C . GLU B 1 405 ? 68.59100 -122.65800 14.97200 1.000 90.93951 405 GLU B C 1
ATOM 9161 O O . GLU B 1 405 ? 68.51500 -121.78900 15.85800 1.000 94.71235 405 GLU B O 1
ATOM 9167 N N . LEU B 1 406 ? 68.53200 -122.41000 13.66300 1.000 88.66003 406 LEU B N 1
ATOM 9168 C CA . LEU B 1 406 ? 68.37300 -121.02800 13.14500 1.000 89.89709 406 LEU B CA 1
ATOM 9169 C C . LEU B 1 406 ? 66.98200 -120.89700 12.52000 1.000 87.57612 406 LEU B C 1
ATOM 9170 O O . LEU B 1 406 ? 66.54000 -119.75500 12.30200 1.000 88.06294 406 LEU B O 1
ATOM 9175 N N . ILE B 1 407 ? 66.32100 -122.02700 12.25600 1.000 85.76378 407 ILE B N 1
ATOM 9176 C CA . ILE B 1 407 ? 64.99200 -122.00200 11.58300 1.000 81.32820 407 ILE B CA 1
ATOM 9177 C C . ILE B 1 407 ? 63.89300 -122.15200 12.63600 1.000 82.44901 407 ILE B C 1
ATOM 9178 O O . ILE B 1 407 ? 63.92300 -123.14500 13.37600 1.000 87.72743 407 ILE B O 1
ATOM 9183 N N . ALA B 1 408 ? 62.96600 -121.19700 12.69100 1.000 84.62001 408 ALA B N 1
ATOM 9184 C CA . ALA B 1 408 ? 61.85200 -121.25100 13.66400 1.000 81.79342 408 ALA B CA 1
ATOM 9185 C C . ALA B 1 408 ? 60.86200 -122.34800 13.26900 1.000 85.96978 408 ALA B C 1
ATOM 9186 O O . ALA B 1 408 ? 60.47300 -123.12700 14.14900 1.000 98.11775 408 ALA B O 1
ATOM 9188 N N . LYS B 1 409 ? 60.46800 -122.39200 11.99700 1.000 79.47882 409 LYS B N 1
ATOM 9189 C CA . LYS B 1 409 ? 59.47300 -123.39700 11.54600 1.000 84.48237 409 LYS B CA 1
ATOM 9190 C C . LYS B 1 409 ? 59.83000 -123.89100 10.14300 1.000 87.87459 409 LYS B C 1
ATOM 9191 O O . LYS B 1 409 ? 60.31000 -123.07900 9.33800 1.000 83.99722 409 LYS B O 1
ATOM 9197 N N . PHE B 1 410 ? 59.59200 -125.17700 9.87600 1.000 83.18839 410 PHE B N 1
ATOM 9198 C CA . PHE B 1 410 ? 59.90300 -125.75800 8.54800 1.000 84.01032 410 PHE B CA 1
ATOM 9199 C C . PHE B 1 410 ? 58.93600 -126.90600 8.24100 1.000 88.61910 410 PHE B C 1
ATOM 9200 O O . PHE B 1 410 ? 58.36000 -127.47400 9.18300 1.000 89.42686 410 PHE B O 1
ATOM 9208 N N . GLY B 1 411 ? 58.75800 -127.21800 6.95800 1.000 82.14592 411 GLY B N 1
ATOM 9209 C CA . GLY B 1 411 ? 57.89700 -128.33800 6.53600 1.000 77.73251 411 GLY B CA 1
ATOM 9210 C C . GLY B 1 411 ? 58.14400 -128.62000 5.06600 1.000 82.28812 411 GLY B C 1
ATOM 9211 O O . GLY B 1 411 ? 58.39300 -127.65500 4.32700 1.000 84.38920 411 GLY B O 1
ATOM 9212 N N . GLY B 1 412 ? 58.09500 -129.88700 4.65100 1.000 82.38353 412 GLY B N 1
ATOM 9213 C CA . GLY B 1 412 ? 58.25100 -130.19700 3.21700 1.000 84.74942 412 GLY B CA 1
ATOM 9214 C C . GLY B 1 412 ? 58.96800 -131.50500 2.95800 1.000 82.10014 412 GLY B C 1
ATOM 9215 O O . GLY B 1 412 ? 58.76000 -132.44800 3.74000 1.000 86.45135 412 GLY B O 1
ATOM 9216 N N . HIS B 1 413 ? 59.78700 -131.55900 1.90300 1.000 80.93992 413 HIS B N 1
ATOM 9217 C CA . HIS B 1 413 ? 60.43900 -132.83800 1.51400 1.000 81.62674 413 HIS B CA 1
ATOM 9218 C C . HIS B 1 413 ? 61.84400 -132.59800 0.94800 1.000 81.76913 413 HIS B C 1
ATOM 9219 O O . HIS B 1 413 ? 62.44500 -131.55500 1.26500 1.000 80.28489 413 HIS B O 1
ATOM 9226 N N . HIS B 1 414 ? 62.35000 -133.53500 0.14000 1.000 81.53733 414 HIS B N 1
ATOM 9227 C CA . HIS B 1 414 ? 63.74500 -133.46600 -0.38800 1.000 87.11949 414 HIS B CA 1
ATOM 9228 C C . HIS B 1 414 ? 63.91200 -132.36800 -1.44300 1.000 85.02376 414 HIS B C 1
ATOM 9229 O O . HIS B 1 414 ? 64.86200 -131.57300 -1.31100 1.000 85.28043 414 HIS B O 1
ATOM 9236 N N . MET B 1 415 ? 63.04900 -132.32500 -2.46000 1.000 84.94493 415 MET B N 1
ATOM 9237 C CA . MET B 1 415 ? 63.26600 -131.35000 -3.56500 1.000 86.06259 415 MET B CA 1
ATOM 9238 C C . MET B 1 415 ? 62.47400 -130.05600 -3.33300 1.000 84.53490 415 MET B C 1
ATOM 9239 O O . MET B 1 415 ? 62.77000 -129.06400 -4.01900 1.000 88.60501 415 MET B O 1
ATOM 9244 N N . ALA B 1 416 ? 61.52100 -130.05700 -2.40100 1.000 83.84816 416 ALA B N 1
ATOM 9245 C CA . ALA B 1 416 ? 60.68300 -128.85700 -2.17600 1.000 81.15080 416 ALA B CA 1
ATOM 9246 C C . ALA B 1 416 ? 60.41700 -128.65300 -0.68200 1.000 78.72925 416 ALA B C 1
ATOM 9247 O O . ALA B 1 416 ? 60.23300 -129.66100 0.02100 1.000 74.80998 416 ALA B O 1
ATOM 9249 N N . ALA B 1 417 ? 60.38900 -127.39600 -0.22800 1.000 77.36291 417 ALA B N 1
ATOM 9250 C CA . ALA B 1 417 ? 60.08200 -127.09300 1.19000 1.000 75.87707 417 ALA B CA 1
ATOM 9251 C C . ALA B 1 417 ? 59.72200 -125.61600 1.36200 1.000 75.69020 417 ALA B C 1
ATOM 9252 O O . ALA B 1 417 ? 60.06300 -124.81900 0.47600 1.000 74.62552 417 ALA B O 1
ATOM 9254 N N . GLY B 1 418 ? 59.05900 -125.27200 2.46700 1.000 70.23516 418 GLY B N 1
ATOM 9255 C CA . GLY B 1 418 ? 58.73000 -123.86600 2.77000 1.000 72.03869 418 GLY B CA 1
ATOM 9256 C C . GLY B 1 418 ? 59.04000 -123.57800 4.22500 1.000 76.16061 418 GLY B C 1
ATOM 9257 O O . GLY B 1 418 ? 58.90100 -124.51100 5.03300 1.000 79.82271 418 GLY B O 1
ATOM 9258 N N . MET B 1 419 ? 59.44000 -122.35000 4.57000 1.000 74.89326 419 MET B N 1
ATOM 9259 C CA . MET B 1 419 ? 59.86600 -122.11900 5.97500 1.000 73.70676 419 MET B CA 1
ATOM 9260 C C . MET B 1 419 ? 59.66900 -120.67300 6.44000 1.000 78.94260 419 MET B C 1
ATOM 9261 O O . MET B 1 419 ? 59.46800 -119.79800 5.58500 1.000 78.88227 419 MET B O 1
ATOM 9266 N N . THR B 1 420 ? 59.72500 -120.45200 7.75600 1.000 79.84906 420 THR B N 1
ATOM 9267 C CA . THR B 1 420 ? 59.63800 -119.09300 8.34400 1.000 76.14574 420 THR B CA 1
ATOM 9268 C C . THR B 1 420 ? 60.76600 -118.99400 9.37100 1.000 78.76701 420 THR B C 1
ATOM 9269 O O . THR B 1 420 ? 60.91700 -119.94900 10.14500 1.000 80.84694 420 THR B O 1
ATOM 9273 N N . MET B 1 421 ? 61.55100 -117.91400 9.36600 1.000 85.48942 421 MET B N 1
ATOM 9274 C CA . MET B 1 421 ? 62.72000 -117.84700 10.28500 1.000 83.75089 421 MET B CA 1
ATOM 9275 C C . MET B 1 421 ? 62.89900 -116.43400 10.84100 1.000 83.93920 421 MET B C 1
ATOM 9276 O O . MET B 1 421 ? 62.12600 -115.54400 10.45800 1.000 88.52245 421 MET B O 1
ATOM 9281 N N . ASP B 1 422 ? 63.87900 -116.25700 11.72700 1.000 88.12941 422 ASP B N 1
ATOM 9282 C CA . ASP B 1 422 ? 64.19200 -114.91000 12.26500 1.000 78.75556 422 ASP B CA 1
ATOM 9283 C C . ASP B 1 422 ? 65.09500 -114.20800 11.25300 1.000 81.43101 422 ASP B C 1
ATOM 9284 O O . ASP B 1 422 ? 65.97600 -114.88000 10.69600 1.000 84.19693 422 ASP B O 1
ATOM 9289 N N . ILE B 1 423 ? 64.88700 -112.91300 11.03000 1.000 81.39558 423 ILE B N 1
ATOM 9290 C CA . ILE B 1 423 ? 65.66600 -112.18900 9.98700 1.000 76.20945 423 ILE B CA 1
ATOM 9291 C C . ILE B 1 423 ? 67.13500 -112.15500 10.41000 1.000 85.34476 423 ILE B C 1
ATOM 9292 O O . ILE B 1 423 ? 68.00500 -112.15700 9.52200 1.000 88.40175 423 ILE B O 1
ATOM 9297 N N . GLU B 1 424 ? 67.39800 -112.15500 11.71300 1.000 84.10838 424 GLU B N 1
ATOM 9298 C CA . GLU B 1 424 ? 68.78700 -112.03200 12.22600 1.000 85.54597 424 GLU B CA 1
ATOM 9299 C C . GLU B 1 424 ? 69.60400 -113.30500 11.97900 1.000 90.78493 424 GLU B C 1
ATOM 9300 O O . GLU B 1 424 ? 70.84200 -113.21300 12.02100 1.000 94.17259 424 GLU B O 1
ATOM 9306 N N . ASN B 1 425 ? 68.95300 -114.44600 11.74900 1.000 86.19877 425 ASN B N 1
ATOM 9307 C CA . ASN B 1 425 ? 69.68800 -115.72900 11.60500 1.000 83.40218 425 ASN B CA 1
ATOM 9308 C C . ASN B 1 425 ? 69.92500 -116.04900 10.13000 1.000 87.26594 425 ASN B C 1
ATOM 9309 O O . ASN B 1 425 ? 70.54100 -117.09000 9.85100 1.000 92.72032 425 ASN B O 1
ATOM 9314 N N . ILE B 1 426 ? 69.46300 -115.19000 9.22100 1.000 86.94536 426 ILE B N 1
ATOM 9315 C CA . ILE B 1 426 ? 69.57200 -115.49800 7.76500 1.000 86.42699 426 ILE B CA 1
ATOM 9316 C C . ILE B 1 426 ? 71.04900 -115.63200 7.39000 1.000 82.28336 426 ILE B C 1
ATOM 9317 O O . ILE B 1 426 ? 71.39700 -116.59700 6.69100 1.000 82.14206 426 ILE B O 1
ATOM 9322 N N . GLU B 1 427 ? 71.88300 -114.70400 7.85400 1.000 85.01729 427 GLU B N 1
ATOM 9323 C CA . GLU B 1 427 ? 73.32200 -114.71400 7.48800 1.000 87.63352 427 GLU B CA 1
ATOM 9324 C C . GLU B 1 427 ? 73.94200 -116.03800 7.92300 1.000 87.62006 427 GLU B C 1
ATOM 9325 O O . GLU B 1 427 ? 74.60500 -116.68500 7.09800 1.000 93.43157 427 GLU B O 1
ATOM 9331 N N . SER B 1 428 ? 73.71600 -116.42300 9.17700 1.000 84.94097 428 SER B N 1
ATOM 9332 C CA . SER B 1 428 ? 74.32500 -117.66900 9.69800 1.000 85.65726 428 SER B CA 1
ATOM 9333 C C . SER B 1 428 ? 73.86000 -118.84800 8.84500 1.000 86.88102 428 SER B C 1
ATOM 9334 O O . SER B 1 428 ? 74.69300 -119.70900 8.51700 1.000 92.17196 428 SER B O 1
ATOM 9337 N N . LEU B 1 429 ? 72.57700 -118.86200 8.48500 1.000 84.53082 429 LEU B N 1
ATOM 9338 C CA . LEU B 1 429 ? 72.04000 -119.98700 7.68300 1.000 85.27886 429 LEU B CA 1
ATOM 9339 C C . LEU B 1 429 ? 72.78200 -120.02300 6.34700 1.000 83.39806 429 LEU B C 1
ATOM 9340 O O . LEU B 1 429 ? 73.20000 -121.10900 5.93700 1.000 90.43758 429 LEU B O 1
ATOM 9345 N N . ALA B 1 430 ? 72.97400 -118.86800 5.71600 1.000 78.55568 430 ALA B N 1
ATOM 9346 C CA . ALA B 1 430 ? 73.61800 -118.87000 4.38800 1.000 86.14768 430 ALA B CA 1
ATOM 9347 C C . ALA B 1 430 ? 74.98800 -119.53300 4.50800 1.000 91.04987 430 ALA B C 1
ATOM 9348 O O . ALA B 1 430 ? 75.28400 -120.42200 3.69400 1.000 88.32133 430 ALA B O 1
ATOM 9350 N N . GLU B 1 431 ? 75.77300 -119.12900 5.51000 1.000 97.65256 431 GLU B N 1
ATOM 9351 C CA . GLU B 1 431 ? 77.13500 -119.68800 5.70600 1.000 95.13837 431 GLU B CA 1
ATOM 9352 C C . GLU B 1 431 ? 77.03700 -121.19800 5.92100 1.000 92.51370 431 GLU B C 1
ATOM 9353 O O . GLU B 1 431 ? 77.70900 -121.94300 5.18700 1.000 92.11960 431 GLU B O 1
ATOM 9359 N N . GLY B 1 432 ? 76.21200 -121.62500 6.87400 1.000 87.03328 432 GLY B N 1
ATOM 9360 C CA . GLY B 1 432 ? 76.11800 -123.06100 7.18800 1.000 90.00220 432 GLY B CA 1
ATOM 9361 C C . GLY B 1 432 ? 75.66800 -123.86600 5.98900 1.000 91.47528 432 GLY B C 1
ATOM 9362 O O . GLY B 1 432 ? 76.25500 -124.92600 5.73300 1.000 91.72042 432 GLY B O 1
ATOM 9363 N N . LEU B 1 433 ? 74.64900 -123.38000 5.28600 1.000 91.11653 433 LEU B N 1
ATOM 9364 C CA . LEU B 1 433 ? 74.10900 -124.12700 4.12400 1.000 91.83357 433 LEU B CA 1
ATOM 9365 C C . LEU B 1 433 ? 75.17400 -124.11400 3.02800 1.000 90.68780 433 LEU B C 1
ATOM 9366 O O . LEU B 1 433 ? 75.33300 -125.14000 2.34400 1.000 94.11100 433 LEU B O 1
ATOM 9371 N N . ASN B 1 434 ? 75.88600 -122.99700 2.89600 1.000 86.71536 434 ASN B N 1
ATOM 9372 C CA . ASN B 1 434 ? 76.97800 -122.91800 1.89800 1.000 91.67458 434 ASN B CA 1
ATOM 9373 C C . ASN B 1 434 ? 78.02700 -123.92600 2.36600 1.000 98.06038 434 ASN B C 1
ATOM 9374 O O . ASN B 1 434 ? 78.71800 -124.49300 1.50700 1.000 102.23894 434 ASN B O 1
ATOM 9379 N N . LYS B 1 435 ? 78.12700 -124.13800 3.67900 1.000 95.48378 435 LYS B N 1
ATOM 9380 C CA . LYS B 1 435 ? 79.13600 -125.07700 4.23300 1.000 95.66430 435 LYS B CA 1
ATOM 9381 C C . LYS B 1 435 ? 78.71700 -126.52900 3.96700 1.000 99.64227 435 LYS B C 1
ATOM 9382 O O . LYS B 1 435 ? 79.55200 -127.29900 3.48400 1.000 98.04737 435 LYS B O 1
ATOM 9388 N N . TRP B 1 436 ? 77.47500 -126.88700 4.28300 1.000 95.22137 436 TRP B N 1
ATOM 9389 C CA . TRP B 1 436 ? 76.99300 -128.27300 4.06200 1.000 90.00608 436 TRP B CA 1
ATOM 9390 C C . TRP B 1 436 ? 77.19700 -128.65500 2.59800 1.000 92.42003 436 TRP B C 1
ATOM 9391 O O . TRP B 1 436 ? 77.54400 -129.81700 2.33200 1.000 93.72915 436 TRP B O 1
ATOM 9402 N N . MET B 1 437 ? 77.01600 -127.69100 1.69800 1.000 95.87613 437 MET B N 1
ATOM 9403 C CA . MET B 1 437 ? 77.25700 -127.93400 0.25400 1.000 99.85148 437 MET B CA 1
ATOM 9404 C C . MET B 1 437 ? 78.74200 -128.21900 0.03500 1.000 97.51995 437 MET B C 1
ATOM 9405 O O . MET B 1 437 ? 79.06100 -129.06700 -0.81400 1.000 95.44139 437 MET B O 1
ATOM 9410 N N . LYS B 1 438 ? 79.61100 -127.52900 0.77200 1.000 98.93645 438 LYS B N 1
ATOM 9411 C CA . LYS B 1 438 ? 81.07100 -127.68200 0.54200 1.000 98.97384 438 LYS B CA 1
ATOM 9412 C C . LYS B 1 438 ? 81.57200 -129.10300 0.82700 1.000 101.74453 438 LYS B C 1
ATOM 9413 O O . LYS B 1 438 ? 82.36500 -129.61500 0.02300 1.000 105.96896 438 LYS B O 1
ATOM 9419 N N . GLU B 1 439 ? 81.13900 -129.70800 1.93500 1.000 99.30803 439 GLU B N 1
ATOM 9420 C CA . GLU B 1 439 ? 81.62800 -131.06500 2.29400 1.000 104.62303 439 GLU B CA 1
ATOM 9421 C C . GLU B 1 439 ? 80.95800 -132.09100 1.37400 1.000 100.41322 439 GLU B C 1
ATOM 9422 O O . GLU B 1 439 ? 81.52200 -133.18400 1.19900 1.000 104.38811 439 GLU B O 1
ATOM 9428 N N . LEU B 1 440 ? 79.80000 -131.74200 0.81300 1.000 97.32613 440 LEU B N 1
ATOM 9429 C CA . LEU B 1 440 ? 79.10800 -132.65000 -0.13500 1.000 100.08588 440 LEU B CA 1
ATOM 9430 C C . LEU B 1 440 ? 79.81100 -132.46100 -1.47900 1.000 104.32221 440 LEU B C 1
ATOM 9431 O O . LEU B 1 440 ? 79.64000 -133.32000 -2.35500 1.000 106.38607 440 LEU B O 1
ATOM 9436 N N . SER B 1 441 ? 80.59400 -131.38900 -1.61500 1.000 98.63264 441 SER B N 1
ATOM 9437 C CA . SER B 1 441 ? 81.24000 -131.08500 -2.91600 1.000 99.26635 441 SER B CA 1
ATOM 9438 C C . SER B 1 441 ? 82.12000 -132.25800 -3.34800 1.000 106.00895 441 SER B C 1
ATOM 9439 O O . SER B 1 441 ? 82.32200 -132.42500 -4.56200 1.000 109.75464 441 SER B O 1
ATOM 9442 N N . LYS B 1 442 ? 82.63500 -133.02500 -2.38500 1.000 106.77390 442 LYS B N 1
ATOM 9443 C CA . LYS B 1 442 ? 83.53300 -134.16400 -2.70800 1.000 108.15261 442 LYS B CA 1
ATOM 9444 C C . LYS B 1 442 ? 82.69000 -135.43500 -2.58400 1.000 106.99668 442 LYS B C 1
ATOM 9445 O O . LYS B 1 442 ? 82.76900 -136.28800 -3.48800 1.000 105.97984 442 LYS B O 1
ATOM 9451 N N . THR B 1 443 ? 81.89800 -135.53300 -1.51700 1.000 108.35351 443 THR B N 1
ATOM 9452 C CA . THR B 1 443 ? 81.09400 -136.75600 -1.27200 1.000 107.09319 443 THR B CA 1
ATOM 9453 C C . THR B 1 443 ? 80.15600 -137.01100 -2.45300 1.000 109.44019 443 THR B C 1
ATOM 9454 O O . THR B 1 443 ? 79.93100 -138.19400 -2.77400 1.000 107.92461 443 THR B O 1
ATOM 9458 N N . THR B 1 444 ? 79.64300 -135.94400 -3.07600 1.000 107.92659 444 THR B N 1
ATOM 9459 C CA . THR B 1 444 ? 78.64600 -136.11700 -4.16400 1.000 110.89966 444 THR B CA 1
ATOM 9460 C C . THR B 1 444 ? 78.93700 -135.14700 -5.30900 1.000 110.90449 444 THR B C 1
ATOM 9461 O O . THR B 1 444 ? 79.49200 -134.06900 -5.03900 1.000 107.76480 444 THR B O 1
ATOM 9465 N N . SER B 1 445 ? 78.59300 -135.52700 -6.54100 1.000 106.87840 445 SER B N 1
ATOM 9466 C CA . SER B 1 445 ? 78.75400 -134.60000 -7.68700 1.000 103.36429 445 SER B CA 1
ATOM 9467 C C . SER B 1 445 ? 77.69600 -133.50500 -7.56200 1.000 106.02731 445 SER B C 1
ATOM 9468 O O . SER B 1 445 ? 76.68900 -133.74700 -6.88300 1.000 112.76921 445 SER B O 1
ATOM 9471 N N . LEU B 1 446 ? 77.92900 -132.34000 -8.16500 1.000 102.63731 446 LEU B N 1
ATOM 9472 C CA . LEU B 1 446 ? 76.97000 -131.21200 -8.03000 1.000 105.63225 446 LEU B CA 1
ATOM 9473 C C . LEU B 1 446 ? 76.61000 -130.69400 -9.42300 1.000 105.94779 446 LEU B C 1
ATOM 9474 O O . LEU B 1 446 ? 75.53800 -130.07700 -9.56300 1.000 106.68438 446 LEU B O 1
ATOM 9479 N N . ASP B 1 447 ? 77.47100 -130.94500 -10.40800 1.000 104.14874 447 ASP B N 1
ATOM 9480 C CA . ASP B 1 447 ? 77.22900 -130.45000 -11.78700 1.000 97.73211 447 ASP B CA 1
ATOM 9481 C C . ASP B 1 447 ? 75.85300 -130.93100 -12.25000 1.000 100.39576 447 ASP B C 1
ATOM 9482 O O . ASP B 1 447 ? 75.48900 -132.07800 -11.94100 1.000 104.92528 447 ASP B O 1
ATOM 9487 N N . PRO B 1 448 ? 75.08000 -130.10400 -12.98500 1.000 99.82009 448 PRO B N 1
ATOM 9488 C CA . PRO B 1 448 ? 73.72600 -130.47500 -13.40300 1.000 101.19086 448 PRO B CA 1
ATOM 9489 C C . PRO B 1 448 ? 73.64500 -131.86900 -14.03500 1.000 99.85714 448 PRO B C 1
ATOM 9490 O O . PRO B 1 448 ? 74.52200 -132.22300 -14.79800 1.000 99.67717 448 PRO B O 1
ATOM 9494 N N . VAL B 1 449 ? 72.58200 -132.61100 -13.71900 1.000 94.58505 449 VAL B N 1
ATOM 9495 C CA . VAL B 1 449 ? 72.41500 -133.99300 -14.24900 1.000 95.81775 449 VAL B CA 1
ATOM 9496 C C . VAL B 1 449 ? 71.17300 -134.04300 -15.14000 1.000 95.38783 449 VAL B C 1
ATOM 9497 O O . VAL B 1 449 ? 70.14100 -133.47800 -14.73800 1.000 93.24178 449 VAL B O 1
ATOM 9501 N N . LYS B 1 450 ? 71.27100 -134.70000 -16.29800 1.000 95.01391 450 LYS B N 1
ATOM 9502 C CA . LYS B 1 450 ? 70.10000 -134.85600 -17.19700 1.000 89.17457 450 LYS B CA 1
ATOM 9503 C C . LYS B 1 450 ? 69.76100 -136.34200 -17.32800 1.000 91.69948 450 LYS B C 1
ATOM 9504 O O . LYS B 1 450 ? 70.64600 -137.11400 -17.73800 1.000 90.92128 450 LYS B O 1
ATOM 9510 N N . GLN B 1 451 ? 68.53200 -136.72600 -16.98500 1.000 84.98370 451 GLN B N 1
ATOM 9511 C CA . GLN B 1 451 ? 68.10400 -138.13600 -17.16200 1.000 85.24784 451 GLN B CA 1
ATOM 9512 C C . GLN B 1 451 ? 67.73900 -138.35800 -18.63100 1.000 88.70256 451 GLN B C 1
ATOM 9513 O O . GLN B 1 451 ? 67.11100 -137.46000 -19.21800 1.000 91.04255 451 GLN B O 1
ATOM 9519 N N . VAL B 1 452 ? 68.13200 -139.50100 -19.19600 1.000 88.44862 452 VAL B N 1
ATOM 9520 C CA . VAL B 1 452 ? 67.79200 -139.83500 -20.61000 1.000 90.85392 452 VAL B CA 1
ATOM 9521 C C . VAL B 1 452 ? 67.15700 -141.22600 -20.63500 1.000 92.99336 452 VAL B C 1
ATOM 9522 O O . VAL B 1 452 ? 67.86400 -142.19300 -20.30600 1.000 94.63313 452 VAL B O 1
ATOM 9526 N N . ASP B 1 453 ? 65.88400 -141.31700 -21.01500 1.000 89.84516 453 ASP B N 1
ATOM 9527 C CA . ASP B 1 453 ? 65.17000 -142.62000 -20.99500 1.000 95.48594 453 ASP B CA 1
ATOM 9528 C C . ASP B 1 453 ? 65.59800 -143.45000 -22.20200 1.000 91.40627 453 ASP B C 1
ATOM 9529 O O . ASP B 1 453 ? 65.91900 -144.63500 -22.01100 1.000 99.73620 453 ASP B O 1
ATOM 9534 N N . VAL B 1 454 ? 65.59100 -142.85400 -23.39000 1.000 83.22940 454 VAL B N 1
ATOM 9535 C CA . VAL B 1 454 ? 65.90900 -143.55700 -24.62700 1.000 87.35557 454 VAL B CA 1
ATOM 9536 C C . VAL B 1 454 ? 66.97000 -142.83500 -25.45200 1.000 92.16704 454 VAL B C 1
ATOM 9537 O O . VAL B 1 454 ? 66.95000 -141.61000 -25.61300 1.000 92.61549 454 VAL B O 1
ATOM 9541 N N . LEU B 1 455 ? 67.82900 -143.63900 -26.07300 1.000 89.89290 455 LEU B N 1
ATOM 9542 C CA . LEU B 1 455 ? 68.73700 -143.20100 -27.12800 1.000 85.21930 455 LEU B CA 1
ATOM 9543 C C . LEU B 1 455 ? 68.07000 -143.41700 -28.48500 1.000 86.00195 455 LEU B C 1
ATOM 9544 O O . LEU B 1 455 ? 67.54200 -144.50300 -28.75300 1.000 86.35190 455 LEU B O 1
ATOM 9549 N N . LEU B 1 456 ? 68.03500 -142.37700 -29.31500 1.000 85.65273 456 LEU B N 1
ATOM 9550 C CA . LEU B 1 456 ? 67.36000 -142.43900 -30.60900 1.000 89.50965 456 LEU B CA 1
ATOM 9551 C C . LEU B 1 456 ? 68.35600 -142.58200 -31.76100 1.000 91.46434 456 LEU B C 1
ATOM 9552 O O . LEU B 1 456 ? 69.41300 -141.94200 -31.76500 1.000 88.95894 456 LEU B O 1
ATOM 9557 N N . THR B 1 457 ? 68.04400 -143.49000 -32.68800 1.000 93.39892 457 THR B N 1
ATOM 9558 C CA . THR B 1 457 ? 68.76300 -143.69000 -33.94400 1.000 97.09931 457 THR B CA 1
ATOM 9559 C C . THR B 1 457 ? 67.97000 -143.08400 -35.10200 1.000 98.60180 457 THR B C 1
ATOM 9560 O O . THR B 1 457 ? 66.75600 -142.91300 -35.00700 1.000 95.65364 457 THR B O 1
ATOM 9564 N N . GLU B 1 458 ? 68.66200 -142.79000 -36.21500 1.000 93.53718 458 GLU B N 1
ATOM 9565 C CA . GLU B 1 458 ? 68.03300 -142.28500 -37.43900 1.000 95.65326 458 GLU B CA 1
ATOM 9566 C C . GLU B 1 458 ? 67.35800 -143.35200 -38.30400 1.000 97.74497 458 GLU B C 1
ATOM 9567 O O . GLU B 1 458 ? 67.58300 -143.42400 -39.51200 1.000 104.94599 458 GLU B O 1
ATOM 9573 N N . ASN B 1 459 ? 66.49100 -144.15800 -37.69800 1.000 93.84342 459 ASN B N 1
ATOM 9574 C CA . ASN B 1 459 ? 65.71600 -145.16100 -38.47600 1.000 86.26627 459 ASN B CA 1
ATOM 9575 C C . ASN B 1 459 ? 64.42300 -145.35100 -37.68400 1.000 96.06679 459 ASN B C 1
ATOM 9576 O O . ASN B 1 459 ? 63.61700 -146.21700 -38.06400 1.000 95.27039 459 ASN B O 1
ATOM 9581 N N . ASP B 1 460 ? 64.25300 -144.57000 -36.61600 1.000 97.84916 460 ASP B N 1
ATOM 9582 C CA . ASP B 1 460 ? 63.02900 -144.64700 -35.77900 1.000 94.03414 460 ASP B CA 1
ATOM 9583 C C . ASP B 1 460 ? 62.21300 -143.35900 -35.85900 1.000 95.44733 460 ASP B C 1
ATOM 9584 O O . ASP B 1 460 ? 60.99800 -143.41600 -35.59800 1.000 97.93974 460 ASP B O 1
ATOM 9589 N N . ILE B 1 461 ? 62.86000 -142.24900 -36.23200 1.000 94.54388 461 ILE B N 1
ATOM 9590 C CA . ILE B 1 461 ? 62.17900 -140.92300 -36.28100 1.000 97.34334 461 ILE B CA 1
ATOM 9591 C C . ILE B 1 461 ? 61.30100 -140.85600 -37.53300 1.000 98.88078 461 ILE B C 1
ATOM 9592 O O . ILE B 1 461 ? 61.72000 -140.21700 -38.51300 1.000 91.71475 461 ILE B O 1
ATOM 9597 N N . THR B 1 462 ? 60.13500 -141.50200 -37.48800 1.000 100.18673 462 THR B N 1
ATOM 9598 C CA . THR B 1 462 ? 59.20300 -141.50600 -38.64100 1.000 93.16953 462 THR B CA 1
ATOM 9599 C C . THR B 1 462 ? 57.91900 -140.84500 -38.14300 1.000 89.05172 462 THR B C 1
ATOM 9600 O O . THR B 1 462 ? 57.55600 -141.07600 -36.97900 1.000 89.02132 462 THR B O 1
ATOM 9604 N N . ILE B 1 463 ? 57.26300 -140.06300 -38.99900 1.000 87.13466 463 ILE B N 1
ATOM 9605 C CA . ILE B 1 463 ? 55.97300 -139.42100 -38.61500 1.000 89.44657 463 ILE B CA 1
ATOM 9606 C C . ILE B 1 463 ? 55.14100 -140.43800 -37.82900 1.000 87.73424 463 ILE B C 1
ATOM 9607 O O . ILE B 1 463 ? 54.68100 -140.08300 -36.73700 1.000 85.55228 463 ILE B O 1
ATOM 9612 N N . LYS B 1 464 ? 55.00000 -141.66500 -38.33800 1.000 82.40175 464 LYS B N 1
ATOM 9613 C CA . LYS B 1 464 ? 54.12100 -142.67100 -37.68100 1.000 84.99737 464 LYS B CA 1
ATOM 9614 C C . LYS B 1 464 ? 54.61600 -142.98000 -36.26300 1.000 91.18627 464 LYS B C 1
ATOM 9615 O O . LYS B 1 464 ? 53.79300 -142.92800 -35.33300 1.000 88.33525 464 LYS B O 1
ATOM 9621 N N . ASN B 1 465 ? 55.90500 -143.28500 -36.09900 1.000 89.97434 465 ASN B N 1
ATOM 9622 C CA . ASN B 1 465 ? 56.42000 -143.69100 -34.76300 1.000 87.54136 465 ASN B CA 1
ATOM 9623 C C . ASN B 1 465 ? 56.24100 -142.54400 -33.76300 1.000 84.31404 465 ASN B C 1
ATOM 9624 O O . ASN B 1 465 ? 56.00700 -142.83600 -32.57800 1.000 89.75588 465 ASN B O 1
ATOM 9629 N N . ILE B 1 466 ? 56.34500 -141.29700 -34.22500 1.000 81.51929 466 ILE B N 1
ATOM 9630 C CA . ILE B 1 466 ? 56.22300 -140.10700 -33.32900 1.000 84.36053 466 ILE B CA 1
ATOM 9631 C C . ILE B 1 466 ? 54.76700 -139.96600 -32.86200 1.000 87.99475 466 ILE B C 1
ATOM 9632 O O . ILE B 1 466 ? 54.51700 -139.21200 -31.90200 1.000 91.92912 466 ILE B O 1
ATOM 9637 N N . ARG B 1 467 ? 53.84100 -140.68900 -33.49500 1.000 90.10630 467 ARG B N 1
ATOM 9638 C CA . ARG B 1 467 ? 52.40700 -140.61000 -33.11200 1.000 91.08964 467 ARG B CA 1
ATOM 9639 C C . ARG B 1 467 ? 52.07700 -141.70600 -32.09700 1.000 89.98498 467 ARG B C 1
ATOM 9640 O O . ARG B 1 467 ? 51.39000 -141.39800 -31.11800 1.000 94.43590 467 ARG B O 1
ATOM 9648 N N . ASP B 1 468 ? 52.54000 -142.93500 -32.32800 1.000 82.05268 468 ASP B N 1
ATOM 9649 C CA . ASP B 1 468 ? 52.21400 -144.05200 -31.44600 1.000 92.50097 468 ASP B CA 1
ATOM 9650 C C . ASP B 1 468 ? 52.64600 -143.74500 -30.01200 1.000 87.97965 468 ASP B C 1
ATOM 9651 O O . ASP B 1 468 ? 52.23700 -144.43200 -29.06800 1.000 88.92249 468 ASP B O 1
ATOM 9656 N N . MET B 1 469 ? 53.48800 -142.72100 -29.83300 1.000 84.50262 469 MET B N 1
ATOM 9657 C CA . MET B 1 469 ? 53.75900 -142.21900 -28.49400 1.000 89.27234 469 MET B CA 1
ATOM 9658 C C . MET B 1 469 ? 52.46000 -141.84700 -27.79000 1.000 92.03850 469 MET B C 1
ATOM 9659 O O . MET B 1 469 ? 52.46300 -141.61400 -26.57700 1.000 95.52111 469 MET B O 1
ATOM 9664 N N . ASN B 1 470 ? 51.37200 -141.72800 -28.55300 1.000 90.52981 470 ASN B N 1
ATOM 9665 C CA . ASN B 1 470 ? 50.02100 -141.44800 -28.09400 1.000 89.45511 470 ASN B CA 1
ATOM 9666 C C . ASN B 1 470 ? 49.19000 -142.68700 -27.74200 1.000 92.76517 470 ASN B C 1
ATOM 9667 O O . ASN B 1 470 ? 47.96500 -142.57300 -27.62400 1.000 97.71875 470 ASN B O 1
ATOM 9672 N N . ARG B 1 471 ? 49.77700 -143.88100 -27.71600 1.000 92.01404 471 ARG B N 1
ATOM 9673 C CA . ARG B 1 471 ? 49.15500 -144.93200 -26.92000 1.000 94.53872 471 ARG B CA 1
ATOM 9674 C C . ARG B 1 471 ? 49.58400 -144.82900 -25.46800 1.000 96.60151 471 ARG B C 1
ATOM 9675 O O . ARG B 1 471 ? 49.05900 -145.55000 -24.61700 1.000 101.94986 471 ARG B O 1
ATOM 9683 N N . LEU B 1 472 ? 50.52800 -143.94800 -25.16600 1.000 87.52173 472 LEU B N 1
ATOM 9684 C CA . LEU B 1 472 ? 51.01800 -143.78200 -23.80500 1.000 91.41127 472 LEU B CA 1
ATOM 9685 C C . LEU B 1 472 ? 50.39800 -142.62000 -23.04300 1.000 92.60183 472 LEU B C 1
ATOM 9686 O O . LEU B 1 472 ? 50.32200 -142.66700 -21.81200 1.000 94.14805 472 LEU B O 1
ATOM 9691 N N . ARG B 1 473 ? 49.94900 -141.58500 -23.73800 1.000 88.51940 473 ARG B N 1
ATOM 9692 C CA . ARG B 1 473 ? 49.54100 -140.37600 -23.04700 1.000 83.94851 473 ARG B CA 1
ATOM 9693 C C . ARG B 1 473 ? 48.31700 -140.63000 -22.16700 1.000 83.35278 473 ARG B C 1
ATOM 9694 O O . ARG B 1 473 ? 47.40200 -141.35800 -22.56500 1.000 79.66540 473 ARG B O 1
ATOM 9702 N N . PRO B 1 474 ? 48.28100 -140.05900 -20.95300 1.000 81.51442 474 PRO B N 1
ATOM 9703 C CA . PRO B 1 474 ? 49.14500 -138.98200 -20.43700 1.000 81.64520 474 PRO B CA 1
ATOM 9704 C C . PRO B 1 474 ? 50.46600 -139.44600 -19.81400 1.000 81.45625 474 PRO B C 1
ATOM 9705 O O . PRO B 1 474 ? 50.64800 -140.57800 -19.38000 1.000 79.25599 474 PRO B O 1
ATOM 9709 N N . PHE B 1 475 ? 51.39500 -138.49500 -19.80400 1.000 81.28180 475 PHE B N 1
ATOM 9710 C CA . PHE B 1 475 ? 52.67500 -138.57100 -19.12000 1.000 79.35781 475 PHE B CA 1
ATOM 9711 C C . PHE B 1 475 ? 52.56800 -137.70100 -17.87900 1.000 75.75655 475 PHE B C 1
ATOM 9712 O O . PHE B 1 475 ? 51.99200 -136.61200 -17.92700 1.000 75.52110 475 PHE B O 1
ATOM 9720 N N . GLY B 1 476 ? 52.99400 -138.23400 -16.74400 1.000 74.05535 476 GLY B N 1
ATOM 9721 C CA . GLY B 1 476 ? 52.97500 -137.44300 -15.53100 1.000 74.65678 476 GLY B CA 1
ATOM 9722 C C . GLY B 1 476 ? 53.99300 -137.89200 -14.51300 1.000 73.47312 476 GLY B C 1
ATOM 9723 O O . GLY B 1 476 ? 55.18100 -138.05200 -14.80900 1.000 73.13309 476 GLY B O 1
ATOM 9724 N N . THR B 1 477 ? 53.54300 -137.93600 -13.26800 1.000 75.15414 477 THR B N 1
ATOM 9725 C CA . THR B 1 477 ? 54.28000 -138.60800 -12.21600 1.000 72.12422 477 THR B CA 1
ATOM 9726 C C . THR B 1 477 ? 54.12800 -140.11800 -12.39600 1.000 71.77081 477 THR B C 1
ATOM 9727 O O . THR B 1 477 ? 53.04900 -140.60300 -12.75000 1.000 70.22041 477 THR B O 1
ATOM 9731 N N . ASP B 1 478 ? 55.21400 -140.85300 -12.11900 1.000 73.20876 478 ASP B N 1
ATOM 9732 C CA . ASP B 1 478 ? 55.32300 -142.30300 -12.30100 1.000 73.86907 478 ASP B CA 1
ATOM 9733 C C . ASP B 1 478 ? 55.26500 -142.75200 -13.76500 1.000 77.61566 478 ASP B C 1
ATOM 9734 O O . ASP B 1 478 ? 55.42900 -143.94600 -14.04600 1.000 81.52896 478 ASP B O 1
ATOM 9739 N N . PHE B 1 479 ? 55.00900 -141.83900 -14.69800 1.000 78.51700 479 PHE B N 1
ATOM 9740 C CA . PHE B 1 479 ? 55.13600 -142.15500 -16.12500 1.000 78.15037 479 PHE B CA 1
ATOM 9741 C C . PHE B 1 479 ? 55.61900 -140.90800 -16.87300 1.000 77.22707 479 PHE B C 1
ATOM 9742 O O . PHE B 1 479 ? 54.99500 -140.42500 -17.81400 1.000 74.15137 479 PHE B O 1
ATOM 9750 N N . SER B 1 480 ? 56.82100 -140.46200 -16.49900 1.000 73.79126 480 SER B N 1
ATOM 9751 C CA . SER B 1 480 ? 57.39400 -139.19000 -17.01700 1.000 79.95043 480 SER B CA 1
ATOM 9752 C C . SER B 1 480 ? 57.54500 -139.10500 -18.53300 1.000 81.65350 480 SER B C 1
ATOM 9753 O O . SER B 1 480 ? 57.77200 -140.14400 -19.16300 1.000 80.93863 480 SER B O 1
ATOM 9756 N N . ARG B 1 481 ? 57.50800 -137.87800 -19.06300 1.000 79.55183 481 ARG B N 1
ATOM 9757 C CA . ARG B 1 481 ? 57.68400 -137.65100 -20.52000 1.000 85.81844 481 ARG B CA 1
ATOM 9758 C C . ARG B 1 481 ? 59.12600 -137.97600 -20.88800 1.000 85.38068 481 ARG B C 1
ATOM 9759 O O . ARG B 1 481 ? 60.02100 -137.58800 -20.12400 1.000 86.19387 481 ARG B O 1
ATOM 9767 N N . PRO B 1 482 ? 59.38900 -138.64800 -22.02500 1.000 84.82121 482 PRO B N 1
ATOM 9768 C CA . PRO B 1 482 ? 60.74600 -139.08100 -22.35400 1.000 87.82934 482 PRO B CA 1
ATOM 9769 C C . PRO B 1 482 ? 61.67700 -138.01500 -22.94400 1.000 87.63476 482 PRO B C 1
ATOM 9770 O O . PRO B 1 482 ? 61.24500 -137.27400 -23.80100 1.000 83.42885 482 PRO B O 1
ATOM 9774 N N . ILE B 1 483 ? 62.91400 -137.94800 -22.44700 1.000 85.35256 483 ILE B N 1
ATOM 9775 C CA . ILE B 1 483 ? 63.91800 -137.03000 -23.05400 1.000 86.33844 483 ILE B CA 1
ATOM 9776 C C . ILE B 1 483 ? 64.76700 -137.91000 -23.96700 1.000 88.84441 483 ILE B C 1
ATOM 9777 O O . ILE B 1 483 ? 65.07600 -139.03800 -23.55500 1.000 87.82366 483 ILE B O 1
ATOM 9782 N N . PHE B 1 484 ? 65.11600 -137.42400 -25.15900 1.000 90.80276 484 PHE B N 1
ATOM 9783 C CA . PHE B 1 484 ? 65.80900 -138.31000 -26.12600 1.000 86.54226 484 PHE B CA 1
ATOM 9784 C C . PHE B 1 484 ? 67.22600 -137.83900 -26.45700 1.000 86.89764 484 PHE B C 1
ATOM 9785 O O . PHE B 1 484 ? 67.47800 -136.62900 -26.44800 1.000 86.07611 484 PHE B O 1
ATOM 9793 N N . GLU B 1 485 ? 68.11500 -138.78700 -26.72300 1.000 90.58382 485 GLU B N 1
ATOM 9794 C CA . GLU B 1 485 ? 69.52200 -138.54000 -27.12400 1.000 85.24050 485 GLU B CA 1
ATOM 9795 C C . GLU B 1 485 ? 69.81300 -139.16900 -28.48300 1.000 81.56064 485 GLU B C 1
ATOM 9796 O O . GLU B 1 485 ? 69.42800 -140.33000 -28.68300 1.000 81.82676 485 GLU B O 1
ATOM 9802 N N . MET B 1 486 ? 70.46600 -138.43100 -29.38000 1.000 88.46193 486 MET B N 1
ATOM 9803 C CA . MET B 1 486 ? 70.91800 -139.02800 -30.66300 1.000 83.37370 486 MET B CA 1
ATOM 9804 C C . MET B 1 486 ? 72.40500 -138.70600 -30.78600 1.000 84.12724 486 MET B C 1
ATOM 9805 O O . MET B 1 486 ? 72.78500 -137.57500 -30.44600 1.000 80.26415 486 MET B O 1
ATOM 9810 N N . ASP B 1 487 ? 73.21000 -139.65900 -31.25100 1.000 87.76713 487 ASP B N 1
ATOM 9811 C CA . ASP B 1 487 ? 74.68100 -139.45500 -31.28500 1.000 85.05309 487 ASP B CA 1
ATOM 9812 C C . ASP B 1 487 ? 75.13800 -139.44000 -32.74700 1.000 89.15248 487 ASP B C 1
ATOM 9813 O O . ASP B 1 487 ? 76.05800 -138.66600 -33.06800 1.000 95.94469 487 ASP B O 1
ATOM 9818 N N . ASP B 1 488 ? 74.53400 -140.27300 -33.59500 1.000 90.59400 488 ASP B N 1
ATOM 9819 C CA . ASP B 1 488 ? 74.94900 -140.36400 -35.02100 1.000 97.75380 488 ASP B CA 1
ATOM 9820 C C . ASP B 1 488 ? 74.34200 -139.19200 -35.79300 1.000 102.54974 488 ASP B C 1
ATOM 9821 O O . ASP B 1 488 ? 73.19400 -139.33100 -36.24900 1.000 108.89675 488 ASP B O 1
ATOM 9826 N N . LEU B 1 489 ? 75.08400 -138.09500 -35.96100 1.000 95.73831 489 LEU B N 1
ATOM 9827 C CA . LEU B 1 489 ? 74.45800 -136.90600 -36.59700 1.000 100.06086 489 LEU B CA 1
ATOM 9828 C C . LEU B 1 489 ? 75.42100 -136.11300 -37.48100 1.000 102.53170 489 LEU B C 1
ATOM 9829 O O . LEU B 1 489 ? 76.59400 -135.98000 -37.10300 1.000 102.64781 489 LEU B O 1
ATOM 9834 N N . SER B 1 490 ? 74.91900 -135.59300 -38.60600 1.000 102.56330 490 SER B N 1
ATOM 9835 C CA . SER B 1 490 ? 75.74200 -134.74900 -39.50400 1.000 98.18667 490 SER B CA 1
ATOM 9836 C C . SER B 1 490 ? 75.00500 -133.42600 -39.72200 1.000 102.75537 490 SER B C 1
ATOM 9837 O O . SER B 1 490 ? 73.83300 -133.47400 -40.12700 1.000 104.61756 490 SER B O 1
ATOM 9840 N N . VAL B 1 491 ? 75.66800 -132.30000 -39.46800 1.000 105.41020 491 VAL B N 1
ATOM 9841 C CA . VAL B 1 491 ? 74.98200 -130.97900 -39.56300 1.000 106.01891 491 VAL B CA 1
ATOM 9842 C C . VAL B 1 491 ? 74.76500 -130.57800 -41.02300 1.000 109.96415 491 VAL B C 1
ATOM 9843 O O . VAL B 1 491 ? 75.71800 -130.08300 -41.64400 1.000 114.31907 491 VAL B O 1
ATOM 9847 N N . SER B 1 492 ? 73.55700 -130.80400 -41.54600 1.000 108.64541 492 SER B N 1
ATOM 9848 C CA . SER B 1 492 ? 73.24600 -130.48000 -42.96300 1.000 110.53868 492 SER B CA 1
ATOM 9849 C C . SER B 1 492 ? 73.21000 -128.96100 -43.16000 1.000 107.87856 492 SER B C 1
ATOM 9850 O O . SER B 1 492 ? 73.81900 -128.48400 -44.13600 1.000 105.63497 492 SER B O 1
ATOM 9853 N N . SER B 1 493 ? 72.52300 -128.23800 -42.26800 1.000 106.41475 493 SER B N 1
ATOM 9854 C CA . SER B 1 493 ? 72.42800 -126.75800 -42.37500 1.000 106.09336 493 SER B CA 1
ATOM 9855 C C . SER B 1 493 ? 72.35000 -126.13200 -40.98300 1.000 105.00149 493 SER B C 1
ATOM 9856 O O . SER B 1 493 ? 72.06800 -126.86800 -40.02400 1.000 106.81629 493 SER B O 1
ATOM 9859 N N . VAL B 1 494 ? 72.58700 -124.82000 -40.89200 1.000 106.29111 494 VAL B N 1
ATOM 9860 C CA . VAL B 1 494 ? 72.52800 -124.11000 -39.58200 1.000 105.31163 494 VAL B CA 1
ATOM 9861 C C . VAL B 1 494 ? 72.19000 -122.63500 -39.81900 1.000 113.17935 494 VAL B C 1
ATOM 9862 O O . VAL B 1 494 ? 72.84600 -122.01800 -40.67700 1.000 115.66454 494 VAL B O 1
ATOM 9866 N N . LYS B 1 495 ? 71.20500 -122.09500 -39.09700 1.000 115.29366 495 LYS B N 1
ATOM 9867 C CA . LYS B 1 495 ? 70.84600 -120.65400 -39.20100 1.000 109.51193 495 LYS B CA 1
ATOM 9868 C C . LYS B 1 495 ? 70.39300 -120.19100 -37.81500 1.000 115.12592 495 LYS B C 1
ATOM 9869 O O . LYS B 1 495 ? 70.30300 -121.04900 -36.92300 1.000 116.73460 495 LYS B O 1
ATOM 9875 N N . ALA B 1 496 ? 70.12000 -118.89500 -37.63900 1.000 115.76747 496 ALA B N 1
ATOM 9876 C CA . ALA B 1 496 ? 69.60600 -118.40700 -36.33700 1.000 116.05422 496 ALA B CA 1
ATOM 9877 C C . ALA B 1 496 ? 68.59100 -117.28300 -36.54900 1.000 113.76547 496 ALA B C 1
ATOM 9878 O O . ALA B 1 496 ? 68.98600 -116.10900 -36.44900 1.000 114.87062 496 ALA B O 1
ATOM 9880 N N . ILE B 1 497 ? 67.33000 -117.63500 -36.80600 1.000 111.48590 497 ILE B N 1
ATOM 9881 C CA . ILE B 1 497 ? 66.26800 -116.61000 -37.02700 1.000 114.75581 497 ILE B CA 1
ATOM 9882 C C . ILE B 1 497 ? 65.13100 -116.87500 -36.03900 1.000 119.42638 497 ILE B C 1
ATOM 9883 O O . ILE B 1 497 ? 64.89000 -118.05600 -35.73100 1.000 125.08643 497 ILE B O 1
ATOM 9888 N N . GLY B 1 498 ? 64.46600 -115.81700 -35.56800 1.000 118.93125 498 GLY B N 1
ATOM 9889 C CA . GLY B 1 498 ? 63.33300 -115.97700 -34.63600 1.000 120.23919 498 GLY B CA 1
ATOM 9890 C C . GLY B 1 498 ? 63.72500 -115.62800 -33.21100 1.000 125.54175 498 GLY B C 1
ATOM 9891 O O . GLY B 1 498 ? 64.92500 -115.69200 -32.89500 1.000 128.65631 498 GLY B O 1
ATOM 9892 N N . GLN B 1 499 ? 62.73900 -115.27500 -32.38300 1.000 127.31140 499 GLN B N 1
ATOM 9893 C CA . GLN B 1 499 ? 62.02800 -113.97600 -32.49100 1.000 124.69586 499 GLN B CA 1
ATOM 9894 C C . GLN B 1 499 ? 63.06100 -112.84700 -32.50700 1.000 129.53682 499 GLN B C 1
ATOM 9895 O O . GLN B 1 499 ? 62.80700 -111.83100 -33.18000 1.000 129.86364 499 GLN B O 1
ATOM 9901 N N . GLN B 1 500 ? 64.17900 -113.02800 -31.79400 1.000 131.40045 500 GLN B N 1
ATOM 9902 C CA . GLN B 1 500 ? 65.22600 -111.97600 -31.70600 1.000 129.14235 500 GLN B CA 1
ATOM 9903 C C . GLN B 1 500 ? 66.54700 -112.52600 -32.24500 1.000 128.63485 500 GLN B C 1
ATOM 9904 O O . GLN B 1 500 ? 67.60100 -112.12700 -31.71200 1.000 130.58752 500 GLN B O 1
ATOM 9910 N N . LYS B 1 501 ? 66.48400 -113.40100 -33.25300 1.000 124.38205 501 LYS B N 1
ATOM 9911 C CA . LYS B 1 501 ? 67.71100 -113.97700 -33.86900 1.000 121.39644 501 LYS B CA 1
ATOM 9912 C C . LYS B 1 501 ? 68.50200 -114.74600 -32.80600 1.000 121.97687 501 LYS B C 1
ATOM 9913 O O . LYS B 1 501 ? 69.68700 -115.03900 -33.05300 1.000 119.08964 501 LYS B O 1
ATOM 9919 N N . ASN B 1 502 ? 67.86200 -115.06500 -31.67700 1.000 117.90020 502 ASN B N 1
ATOM 9920 C CA . ASN B 1 502 ? 68.54700 -115.80100 -30.58100 1.000 116.06729 502 ASN B CA 1
ATOM 9921 C C . ASN B 1 502 ? 68.17700 -117.28600 -30.66400 1.000 119.06583 502 ASN B C 1
ATOM 9922 O O . ASN B 1 502 ? 68.62200 -118.05500 -29.79700 1.000 120.73320 502 ASN B O 1
ATOM 9927 N N . HIS B 1 503 ? 67.40100 -117.66800 -31.67900 1.000 117.44318 503 HIS B N 1
ATOM 9928 C CA . HIS B 1 503 ? 66.95700 -119.08000 -31.82500 1.000 118.11192 503 HIS B CA 1
ATOM 9929 C C . HIS B 1 503 ? 67.76800 -119.74400 -32.94100 1.000 117.62202 503 HIS B C 1
ATOM 9930 O O . HIS B 1 503 ? 67.77100 -119.20900 -34.06500 1.000 112.65537 503 HIS B O 1
ATOM 9937 N N . LEU B 1 504 ? 68.41500 -120.87700 -32.64500 1.000 113.51940 504 LEU B N 1
ATOM 9938 C CA . LEU B 1 504 ? 69.28500 -121.56000 -33.64000 1.000 110.38796 504 LEU B CA 1
ATOM 9939 C C . LEU B 1 504 ? 68.44300 -122.47600 -34.53400 1.000 110.82812 504 LEU B C 1
ATOM 9940 O O . LEU B 1 504 ? 67.61400 -123.22600 -33.98900 1.000 111.00654 504 LEU B O 1
ATOM 9945 N N . LYS B 1 505 ? 68.65400 -122.40800 -35.85100 1.000 109.88806 505 LYS B N 1
ATOM 9946 C CA . LYS B 1 505 ? 67.92700 -123.28500 -36.80400 1.000 107.20731 505 LYS B CA 1
ATOM 9947 C C . LYS B 1 505 ? 68.86300 -124.43000 -37.18100 1.000 110.82091 505 LYS B C 1
ATOM 9948 O O . LYS B 1 505 ? 69.99700 -124.13800 -37.59300 1.000 113.81362 505 LYS B O 1
ATOM 9954 N N . LEU B 1 506 ? 68.41100 -125.67600 -37.04600 1.000 103.74575 506 LEU B N 1
ATOM 9955 C CA . LEU B 1 506 ? 69.34800 -126.80000 -37.29000 1.000 100.25111 506 LEU B CA 1
ATOM 9956 C C . LEU B 1 506 ? 68.74200 -127.82500 -38.24800 1.000 103.23893 506 LEU B C 1
ATOM 9957 O O . LEU B 1 506 ? 67.60800 -128.26200 -37.99700 1.000 107.78036 506 LEU B O 1
ATOM 9962 N N . THR B 1 507 ? 69.46300 -128.16800 -39.31400 1.000 96.50919 507 THR B N 1
ATOM 9963 C CA . THR B 1 507 ? 69.01100 -129.26800 -40.20100 1.000 100.18167 507 THR B CA 1
ATOM 9964 C C . THR B 1 507 ? 69.98400 -130.41300 -39.93400 1.000 109.11906 507 THR B C 1
ATOM 9965 O O . THR B 1 507 ? 71.09900 -130.35500 -40.47500 1.000 109.63624 507 THR B O 1
ATOM 9969 N N . LEU B 1 508 ? 69.60100 -131.38800 -39.10700 1.000 104.46437 508 LEU B N 1
ATOM 9970 C CA . LEU B 1 508 ? 70.57300 -132.43900 -38.70200 1.000 100.64041 508 LEU B CA 1
ATOM 9971 C C . LEU B 1 508 ? 70.15500 -133.81000 -39.22900 1.000 100.99139 508 LEU B C 1
ATOM 9972 O O . LEU B 1 508 ? 68.95400 -134.09900 -39.22700 1.000 102.18832 508 LEU B O 1
ATOM 9977 N N . GLY B 1 509 ? 71.12100 -134.62600 -39.65200 1.000 98.83080 509 GLY B N 1
ATOM 9978 C CA . GLY B 1 509 ? 70.77500 -136.00100 -40.04400 1.000 94.97460 509 GLY B CA 1
ATOM 9979 C C . GLY B 1 509 ? 71.10300 -136.45400 -41.45000 1.000 106.16014 509 GLY B C 1
ATOM 9980 O O . GLY B 1 509 ? 71.20500 -135.59100 -42.34000 1.000 102.03735 509 GLY B O 1
ATOM 9981 N N . GLU B 1 510 ? 71.26600 -137.76700 -41.64300 1.000 106.81675 510 GLU B N 1
ATOM 9982 C CA . GLU B 1 510 ? 71.47700 -138.30900 -43.00800 1.000 104.96911 510 GLU B CA 1
ATOM 9983 C C . GLU B 1 510 ? 70.23100 -137.96600 -43.82000 1.000 108.89557 510 GLU B C 1
ATOM 9984 O O . GLU B 1 510 ? 70.36400 -137.68200 -45.02200 1.000 112.44080 510 GLU B O 1
ATOM 9990 N N . SER B 1 511 ? 69.06800 -137.99200 -43.16900 1.000 109.85879 511 SER B N 1
ATOM 9991 C CA . SER B 1 511 ? 67.80100 -137.62800 -43.85000 1.000 104.26017 511 SER B CA 1
ATOM 9992 C C . SER B 1 511 ? 67.43400 -136.17500 -43.53800 1.000 102.48090 511 SER B C 1
ATOM 9993 O O . SER B 1 511 ? 66.24000 -135.84300 -43.62100 1.000 105.91165 511 SER B O 1
ATOM 9996 N N . ASN B 1 512 ? 68.41600 -135.36200 -43.14600 1.000 102.12745 512 ASN B N 1
ATOM 9997 C CA . ASN B 1 512 ? 68.17600 -133.91100 -42.92100 1.000 98.19159 512 ASN B CA 1
ATOM 9998 C C . ASN B 1 512 ? 66.95400 -133.68600 -42.02600 1.000 100.29057 512 ASN B C 1
ATOM 9999 O O . ASN B 1 512 ? 66.05100 -132.94900 -42.45600 1.000 91.61900 512 ASN B O 1
ATOM 10004 N N . ILE B 1 513 ? 66.94200 -134.27200 -40.82800 1.000 97.93318 513 ILE B N 1
ATOM 10005 C CA . ILE B 1 513 ? 65.82700 -134.00900 -39.87100 1.000 98.81603 513 ILE B CA 1
ATOM 10006 C C . ILE B 1 513 ? 65.95200 -132.55500 -39.40600 1.000 97.84730 513 ILE B C 1
ATOM 10007 O O . ILE B 1 513 ? 67.06400 -132.00700 -39.49300 1.000 98.84225 513 ILE B O 1
ATOM 10012 N N . ALA B 1 514 ? 64.85700 -131.95200 -38.94000 1.000 94.63528 514 ALA B N 1
ATOM 10013 C CA . ALA B 1 514 ? 64.88900 -130.52000 -38.56200 1.000 92.03383 514 ALA B CA 1
ATOM 10014 C C . ALA B 1 514 ? 64.99100 -130.36900 -37.04500 1.000 95.39521 514 ALA B C 1
ATOM 10015 O O . ALA B 1 514 ? 64.40900 -131.20100 -36.32700 1.000 95.92526 514 ALA B O 1
ATOM 10017 N N . ALA B 1 515 ? 65.69300 -129.32900 -36.58800 1.000 93.43664 515 ALA B N 1
ATOM 10018 C CA . ALA B 1 515 ? 65.89800 -129.12700 -35.14000 1.000 96.05502 515 ALA B CA 1
ATOM 10019 C C . ALA B 1 515 ? 65.88100 -127.63100 -34.81600 1.000 98.35917 515 ALA B C 1
ATOM 10020 O O . ALA B 1 515 ? 66.32100 -126.83900 -35.67100 1.000 89.90803 515 ALA B O 1
ATOM 10022 N N . LEU B 1 516 ? 65.40200 -127.27300 -33.62100 1.000 95.47756 516 LEU B N 1
ATOM 10023 C CA . LEU B 1 516 ? 65.30500 -125.84300 -33.22800 1.000 97.15422 516 LEU B CA 1
ATOM 10024 C C . LEU B 1 516 ? 65.91600 -125.64500 -31.83900 1.000 100.38944 516 LEU B C 1
ATOM 10025 O O . LEU B 1 516 ? 65.31200 -126.11900 -30.86200 1.000 96.99355 516 LEU B O 1
ATOM 10030 N N . PHE B 1 517 ? 67.06100 -124.96200 -31.75800 1.000 106.50906 517 PHE B N 1
ATOM 10031 C CA . PHE B 1 517 ? 67.68700 -124.66000 -30.44300 1.000 108.11322 517 PHE B CA 1
ATOM 10032 C C . PHE B 1 517 ? 67.35200 -123.22000 -30.05300 1.000 105.60359 517 PHE B C 1
ATOM 10033 O O . PHE B 1 517 ? 68.07000 -122.29600 -30.47400 1.000 101.94245 517 PHE B O 1
ATOM 10041 N N . TRP B 1 518 ? 66.30100 -123.04700 -29.25300 1.000 106.67949 518 TRP B N 1
ATOM 10042 C CA . TRP B 1 518 ? 65.84900 -121.68700 -28.87000 1.000 111.95716 518 TRP B CA 1
ATOM 10043 C C . TRP B 1 518 ? 66.80800 -121.08300 -27.84100 1.000 120.56969 518 TRP B C 1
ATOM 10044 O O . TRP B 1 518 ? 67.32100 -121.84800 -27.00100 1.000 117.47048 518 TRP B O 1
ATOM 10055 N N . GLN B 1 519 ? 67.04300 -119.76900 -27.91400 1.000 125.87808 519 GLN B N 1
ATOM 10056 C CA . GLN B 1 519 ? 67.91700 -119.07200 -26.93100 1.000 119.73988 519 GLN B CA 1
ATOM 10057 C C . GLN B 1 519 ? 69.30500 -119.71700 -26.92300 1.000 118.75764 519 GLN B C 1
ATOM 10058 O O . GLN B 1 519 ? 69.94700 -119.70900 -25.85600 1.000 120.40344 519 GLN B O 1
ATOM 10064 N N . ASN B 1 520 ? 69.74900 -120.24500 -28.06600 1.000 115.44528 520 ASN B N 1
ATOM 10065 C CA . ASN B 1 520 ? 71.06600 -120.93200 -28.12800 1.000 112.85462 520 ASN B CA 1
ATOM 10066 C C . ASN B 1 520 ? 71.65100 -120.75800 -29.53200 1.000 111.03704 520 ASN B C 1
ATOM 10067 O O . ASN B 1 520 ? 72.54500 -121.54100 -29.89700 1.000 110.70024 520 ASN B O 1
ATOM 10072 N N . GLY B 1 521 ? 71.12200 -119.80900 -30.30200 1.000 109.35422 521 GLY B N 1
ATOM 10073 C CA . GLY B 1 521 ? 71.64800 -119.54200 -31.65200 1.000 111.07256 521 GLY B CA 1
ATOM 10074 C C . GLY B 1 521 ? 73.00900 -118.88400 -31.57200 1.000 114.62815 521 GLY B C 1
ATOM 10075 O O . GLY B 1 521 ? 73.54800 -118.49900 -32.62600 1.000 111.77669 521 GLY B O 1
ATOM 10076 N N . HIS B 1 522 ? 73.55000 -118.77700 -30.35900 1.000 110.69577 522 HIS B N 1
ATOM 10077 C CA . HIS B 1 522 ? 74.87400 -118.13200 -30.16600 1.000 111.68537 522 HIS B CA 1
ATOM 10078 C C . HIS B 1 522 ? 75.97800 -119.07900 -30.64600 1.000 114.60302 522 HIS B C 1
ATOM 10079 O O . HIS B 1 522 ? 77.16100 -118.69400 -30.57700 1.000 116.18791 522 HIS B O 1
ATOM 10086 N N . LEU B 1 523 ? 75.60400 -120.27100 -31.11800 1.000 114.75958 523 LEU B N 1
ATOM 10087 C CA . LEU B 1 523 ? 76.59600 -121.27400 -31.58800 1.000 109.40322 523 LEU B CA 1
ATOM 10088 C C . LEU B 1 523 ? 76.52000 -121.37200 -33.11200 1.000 112.43767 523 LEU B C 1
ATOM 10089 O O . LEU B 1 523 ? 77.20400 -122.23900 -33.68000 1.000 111.02802 523 LEU B O 1
ATOM 10094 N N . GLU B 1 524 ? 75.72400 -120.50600 -33.73800 1.000 112.23940 524 GLU B N 1
ATOM 10095 C CA . GLU B 1 524 ? 75.55700 -120.54700 -35.21500 1.000 114.14416 524 GLU B CA 1
ATOM 10096 C C . GLU B 1 524 ? 76.93100 -120.63800 -35.88800 1.000 114.14966 524 GLU B C 1
ATOM 10097 O O . GLU B 1 524 ? 77.11900 -121.56900 -36.68700 1.000 112.42957 524 GLU B O 1
ATOM 10103 N N . PRO B 1 525 ? 77.90400 -119.74400 -35.60100 1.000 115.80545 525 PRO B N 1
ATOM 10104 C CA . PRO B 1 525 ? 79.24900 -119.86200 -36.17400 1.000 115.92316 525 PRO B CA 1
ATOM 10105 C C . PRO B 1 525 ? 80.02700 -121.09600 -35.69900 1.000 116.80886 525 PRO B C 1
ATOM 10106 O O . PRO B 1 525 ? 80.70900 -121.69400 -36.50900 1.000 112.76692 525 PRO B O 1
ATOM 10110 N N . GLU B 1 526 ? 79.89900 -121.45800 -34.42100 1.000 113.07535 526 GLU B N 1
ATOM 10111 C CA . GLU B 1 526 ? 80.70000 -122.57500 -33.85700 1.000 102.72856 526 GLU B CA 1
ATOM 10112 C C . GLU B 1 526 ? 80.38100 -123.89100 -34.57100 1.000 110.62880 526 GLU B C 1
ATOM 10113 O O . GLU B 1 526 ? 81.19900 -124.82100 -34.46900 1.000 114.28176 526 GLU B O 1
ATOM 10119 N N . LEU B 1 527 ? 79.24100 -123.97400 -35.25500 1.000 109.82762 527 LEU B N 1
ATOM 10120 C CA . LEU B 1 527 ? 78.83700 -125.25500 -35.88900 1.000 107.39317 527 LEU B CA 1
ATOM 10121 C C . LEU B 1 527 ? 79.13800 -125.22100 -37.38700 1.000 106.43458 527 LEU B C 1
ATOM 10122 O O . LEU B 1 527 ? 78.34700 -124.62000 -38.13000 1.000 111.41029 527 LEU B O 1
ATOM 10127 N N . GLN B 1 528 ? 80.23900 -125.84500 -37.80700 1.000 112.14663 528 GLN B N 1
ATOM 10128 C CA . GLN B 1 528 ? 80.55100 -125.94100 -39.25700 1.000 113.00283 528 GLN B CA 1
ATOM 10129 C C . GLN B 1 528 ? 79.75100 -127.10700 -39.83600 1.000 115.03569 528 GLN B C 1
ATOM 10130 O O . GLN B 1 528 ? 79.70800 -128.16800 -39.18600 1.000 118.64193 528 GLN B O 1
ATOM 10136 N N . ASP B 1 529 ? 79.14500 -126.91500 -41.00900 1.000 113.53467 529 ASP B N 1
ATOM 10137 C CA . ASP B 1 529 ? 78.32900 -127.98900 -41.63300 1.000 116.73282 529 ASP B CA 1
ATOM 10138 C C . ASP B 1 529 ? 79.18500 -129.24800 -41.81300 1.000 119.86984 529 ASP B C 1
ATOM 10139 O O . ASP B 1 529 ? 80.42200 -129.11700 -41.85600 1.000 119.98501 529 ASP B O 1
ATOM 10144 N N . GLU B 1 530 ? 78.54600 -130.42000 -41.90400 1.000 118.70583 530 GLU B N 1
ATOM 10145 C CA . GLU B 1 530 ? 79.27400 -131.70700 -42.07800 1.000 114.77418 530 GLU B CA 1
ATOM 10146 C C . GLU B 1 530 ? 80.35900 -131.96300 -41.02700 1.000 116.10783 530 GLU B C 1
ATOM 10147 O O . GLU B 1 530 ? 81.53700 -132.07500 -41.41400 1.000 114.55886 530 GLU B O 1
ATOM 10153 N N . GLN B 1 531 ? 79.97100 -132.04300 -39.75000 1.000 112.66833 531 GLN B N 1
ATOM 10154 C CA . GLN B 1 531 ? 80.92400 -132.33700 -38.64700 1.000 108.87156 531 GLN B CA 1
ATOM 10155 C C . GLN B 1 531 ? 80.13700 -133.04000 -37.54300 1.000 108.84235 531 GLN B C 1
ATOM 10156 O O . GLN B 1 531 ? 79.40300 -132.34500 -36.81900 1.000 110.11434 531 GLN B O 1
ATOM 10162 N N . PRO B 1 532 ? 80.25000 -134.37400 -37.37000 1.000 104.06483 532 PRO B N 1
ATOM 10163 C CA . PRO B 1 532 ? 79.41200 -135.09500 -36.40300 1.000 94.68013 532 PRO B CA 1
ATOM 10164 C C . PRO B 1 532 ? 79.20300 -134.45700 -35.02200 1.000 95.38101 532 PRO B C 1
ATOM 10165 O O . PRO B 1 532 ? 80.15500 -133.95700 -34.46200 1.000 93.57697 532 PRO B O 1
ATOM 10169 N N . ILE B 1 533 ? 77.96500 -134.49900 -34.51300 1.000 95.02429 533 ILE B N 1
ATOM 10170 C CA . ILE B 1 533 ? 77.63500 -133.91500 -33.17700 1.000 90.96107 533 ILE B CA 1
ATOM 10171 C C . ILE B 1 533 ? 76.63000 -134.82400 -32.45600 1.000 88.54698 533 ILE B C 1
ATOM 10172 O O . ILE B 1 533 ? 76.06100 -135.70800 -33.12200 1.000 85.25932 533 ILE B O 1
ATOM 10177 N N . ASN B 1 534 ? 76.44100 -134.62800 -31.14400 1.000 85.41958 534 ASN B N 1
ATOM 10178 C CA . ASN B 1 534 ? 75.49000 -135.44400 -30.34000 1.000 86.22364 534 ASN B CA 1
ATOM 10179 C C . ASN B 1 534 ? 74.42600 -134.51800 -29.74700 1.000 81.33263 534 ASN B C 1
ATOM 10180 O O . ASN B 1 534 ? 74.80800 -133.50700 -29.15100 1.000 81.81254 534 ASN B O 1
ATOM 10185 N N . ILE B 1 535 ? 73.14400 -134.86000 -29.88000 1.000 81.96433 535 ILE B N 1
ATOM 10186 C CA . ILE B 1 535 ? 72.08100 -133.91500 -29.42100 1.000 85.96276 535 ILE B CA 1
ATOM 10187 C C . ILE B 1 535 ? 71.19300 -134.58900 -28.37300 1.000 85.82669 535 ILE B C 1
ATOM 10188 O O . ILE B 1 535 ? 71.01800 -135.81500 -28.44300 1.000 81.54993 535 ILE B O 1
ATOM 10193 N N . LEU B 1 536 ? 70.65200 -133.79900 -27.44600 1.000 88.30693 536 LEU B N 1
ATOM 10194 C CA . LEU B 1 536 ? 69.73300 -134.33700 -26.41300 1.000 90.40792 536 LEU B CA 1
ATOM 10195 C C . LEU B 1 536 ? 68.43800 -133.52500 -26.45400 1.000 87.66744 536 LEU B C 1
ATOM 10196 O O . LEU B 1 536 ? 68.46000 -132.36600 -26.00700 1.000 91.49405 536 LEU B O 1
ATOM 10201 N N . GLY B 1 537 ? 67.35700 -134.10900 -26.97500 1.000 85.16047 537 GLY B N 1
ATOM 10202 C CA . GLY B 1 537 ? 66.10400 -133.34700 -27.10400 1.000 80.95703 537 GLY B CA 1
ATOM 10203 C C . GLY B 1 537 ? 64.88400 -134.20200 -27.38000 1.000 84.78795 537 GLY B C 1
ATOM 10204 O O . GLY B 1 537 ? 65.05700 -135.38100 -27.71900 1.000 85.01346 537 GLY B O 1
ATOM 10205 N N . SER B 1 538 ? 63.69000 -133.61500 -27.25700 1.000 87.04361 538 SER B N 1
ATOM 10206 C CA . SER B 1 538 ? 62.42100 -134.33800 -27.52900 1.000 91.68128 538 SER B CA 1
ATOM 10207 C C . SER B 1 538 ? 62.04500 -134.21300 -29.01100 1.000 86.56090 538 SER B C 1
ATOM 10208 O O . SER B 1 538 ? 62.64400 -133.37000 -29.69700 1.000 78.56888 538 SER B O 1
ATOM 10211 N N . VAL B 1 539 ? 61.08200 -135.01000 -29.47800 1.000 86.72500 539 VAL B N 1
ATOM 10212 C CA . VAL B 1 539 ? 60.71100 -135.00700 -30.92500 1.000 89.57207 539 VAL B CA 1
ATOM 10213 C C . VAL B 1 539 ? 59.30600 -134.42200 -31.09900 1.000 90.80047 539 VAL B C 1
ATOM 10214 O O . VAL B 1 539 ? 58.67200 -134.11800 -30.07300 1.000 92.54644 539 VAL B O 1
ATOM 10218 N N . GLN B 1 540 ? 58.85900 -134.26300 -32.34900 1.000 90.20562 540 GLN B N 1
ATOM 10219 C CA . GLN B 1 540 ? 57.49600 -133.73700 -32.62700 1.000 86.88183 540 GLN B CA 1
ATOM 10220 C C . GLN B 1 540 ? 57.25600 -133.69700 -34.13500 1.000 89.81300 540 GLN B C 1
ATOM 10221 O O . GLN B 1 540 ? 58.18600 -134.02900 -34.88500 1.000 91.96690 540 GLN B O 1
ATOM 10227 N N . ILE B 1 541 ? 56.04800 -133.30800 -34.55000 1.000 93.46104 541 ILE B N 1
ATOM 10228 C CA . ILE B 1 541 ? 55.73100 -133.17800 -36.00300 1.000 92.56598 541 ILE B CA 1
ATOM 10229 C C . ILE B 1 541 ? 55.37100 -131.71500 -36.28500 1.000 88.51666 541 ILE B C 1
ATOM 10230 O O . ILE B 1 541 ? 54.64600 -131.12100 -35.47400 1.000 82.57185 541 ILE B O 1
ATOM 10235 N N . ASN B 1 542 ? 55.88400 -131.15800 -37.38400 1.000 96.21901 542 ASN B N 1
ATOM 10236 C CA . ASN B 1 542 ? 55.61000 -129.74100 -37.74400 1.000 104.95220 542 ASN B CA 1
ATOM 10237 C C . ASN B 1 542 ? 54.75900 -129.72000 -39.01600 1.000 105.45466 542 ASN B C 1
ATOM 10238 O O . ASN B 1 542 ? 55.22900 -130.24800 -40.03500 1.000 103.92666 542 ASN B O 1
ATOM 10243 N N . GLU B 1 543 ? 53.56500 -129.12400 -38.95200 1.000 109.71114 543 GLU B N 1
ATOM 10244 C CA . GLU B 1 543 ? 52.62300 -129.12800 -40.10600 1.000 114.04200 543 GLU B CA 1
ATOM 10245 C C . GLU B 1 543 ? 52.92100 -127.91700 -40.98900 1.000 114.42504 543 GLU B C 1
ATOM 10246 O O . GLU B 1 543 ? 52.22800 -127.73700 -42.00700 1.000 114.10739 543 GLU B O 1
ATOM 10252 N N . TRP B 1 544 ? 53.94900 -127.14900 -40.63200 1.000 120.36860 544 TRP B N 1
ATOM 10253 C CA . TRP B 1 544 ? 54.26300 -125.91100 -41.38800 1.000 125.19497 544 TRP B CA 1
ATOM 10254 C C . TRP B 1 544 ? 54.07800 -126.15100 -42.88900 1.000 124.82638 544 TRP B C 1
ATOM 10255 O O . TRP B 1 544 ? 54.65300 -127.13200 -43.39600 1.000 123.53694 544 TRP B O 1
ATOM 10266 N N . ASN B 1 545 ? 53.30500 -125.28900 -43.55600 1.000 117.41569 545 ASN B N 1
ATOM 10267 C CA . ASN B 1 545 ? 53.06200 -125.40000 -45.02100 1.000 118.31967 545 ASN B CA 1
ATOM 10268 C C . ASN B 1 545 ? 52.14100 -126.58900 -45.32000 1.000 121.34779 545 ASN B C 1
ATOM 10269 O O . ASN B 1 545 ? 52.28600 -127.17300 -46.41100 1.000 120.82016 545 ASN B O 1
ATOM 10274 N N . GLY B 1 546 ? 51.23000 -126.93100 -44.40400 1.000 113.71057 546 GLY B N 1
ATOM 10275 C CA . GLY B 1 546 ? 50.25100 -128.00100 -44.68600 1.000 110.51532 546 GLY B CA 1
ATOM 10276 C C . GLY B 1 546 ? 50.89200 -129.37600 -44.71000 1.000 114.56419 546 GLY B C 1
ATOM 10277 O O . GLY B 1 546 ? 50.40000 -130.26400 -43.99200 1.000 119.37124 546 GLY B O 1
ATOM 10278 N N . ASN B 1 547 ? 51.92600 -129.56700 -45.53100 1.000 114.49962 547 ASN B N 1
ATOM 10279 C CA . ASN B 1 547 ? 52.66200 -130.85600 -45.51700 1.000 115.47652 547 ASN B CA 1
ATOM 10280 C C . ASN B 1 547 ? 53.38000 -130.97000 -44.16800 1.000 114.31311 547 ASN B C 1
ATOM 10281 O O . ASN B 1 547 ? 53.99700 -129.97700 -43.74400 1.000 117.56937 547 ASN B O 1
ATOM 10286 N N . GLN B 1 548 ? 53.28600 -132.12600 -43.51200 1.000 104.13019 548 GLN B N 1
ATOM 10287 C CA . GLN B 1 548 ? 53.88800 -132.27100 -42.16200 1.000 110.28546 548 GLN B CA 1
ATOM 10288 C C . GLN B 1 548 ? 55.28600 -132.88400 -42.28900 1.000 104.77415 548 GLN B C 1
ATOM 10289 O O . GLN B 1 548 ? 55.57500 -133.49200 -43.33400 1.000 99.68223 548 GLN B O 1
ATOM 10295 N N . SER B 1 549 ? 56.11600 -132.71700 -41.25700 1.000 101.03125 549 SER B N 1
ATOM 10296 C CA . SER B 1 549 ? 57.48600 -133.28900 -41.26400 1.000 101.64681 549 SER B CA 1
ATOM 10297 C C . SER B 1 549 ? 57.89700 -133.62800 -39.82800 1.000 96.91684 549 SER B C 1
ATOM 10298 O O . SER B 1 549 ? 57.43900 -132.92800 -38.90900 1.000 97.15605 549 SER B O 1
ATOM 10301 N N . PRO B 1 550 ? 58.73300 -134.66200 -39.59400 1.000 92.46705 550 PRO B N 1
ATOM 10302 C CA . PRO B 1 550 ? 59.21600 -134.97400 -38.24800 1.000 93.39890 550 PRO B CA 1
ATOM 10303 C C . PRO B 1 550 ? 60.26300 -133.94800 -37.79000 1.000 97.12485 550 PRO B C 1
ATOM 10304 O O . PRO B 1 550 ? 61.11600 -133.59800 -38.57900 1.000 100.24211 550 PRO B O 1
ATOM 10308 N N . GLN B 1 551 ? 60.17300 -133.49100 -36.53700 1.000 96.88424 551 GLN B N 1
ATOM 10309 C CA . GLN B 1 551 ? 61.10200 -132.44100 -36.03900 1.000 95.66667 551 GLN B CA 1
ATOM 10310 C C . GLN B 1 551 ? 61.56100 -132.80200 -34.62100 1.000 97.36605 551 GLN B C 1
ATOM 10311 O O . GLN B 1 551 ? 60.88100 -133.62300 -33.97900 1.000 97.13336 551 GLN B O 1
ATOM 10317 N N . ILE B 1 552 ? 62.67200 -132.21700 -34.16100 1.000 95.59468 552 ILE B N 1
ATOM 10318 C CA . ILE B 1 552 ? 63.20200 -132.52600 -32.79900 1.000 96.06784 552 ILE B CA 1
ATOM 10319 C C . ILE B 1 552 ? 63.51000 -131.22400 -32.05200 1.000 91.32848 552 ILE B C 1
ATOM 10320 O O . ILE B 1 552 ? 63.95700 -130.26200 -32.69800 1.000 92.09795 552 ILE B O 1
ATOM 10325 N N . ILE B 1 553 ? 63.31600 -131.15700 -30.73700 1.000 85.95239 553 ILE B N 1
ATOM 10326 C CA . ILE B 1 553 ? 63.70600 -129.89800 -30.03300 1.000 86.20666 553 ILE B CA 1
ATOM 10327 C C . ILE B 1 553 ? 64.89100 -130.18300 -29.10600 1.000 93.18958 553 ILE B C 1
ATOM 10328 O O . ILE B 1 553 ? 64.71000 -130.96300 -28.16300 1.000 91.76323 553 ILE B O 1
ATOM 10333 N N . ILE B 1 554 ? 66.03100 -129.52200 -29.32600 1.000 98.89872 554 ILE B N 1
ATOM 10334 C CA . ILE B 1 554 ? 67.27800 -129.82400 -28.55700 1.000 95.23853 554 ILE B CA 1
ATOM 10335 C C . ILE B 1 554 ? 67.28700 -129.15000 -27.18400 1.000 93.15440 554 ILE B C 1
ATOM 10336 O O . ILE B 1 554 ? 66.95700 -127.95700 -27.11700 1.000 93.84804 554 ILE B O 1
ATOM 10341 N N . GLN B 1 555 ? 67.68400 -129.89200 -26.14500 1.000 94.76235 555 GLN B N 1
ATOM 10342 C CA . GLN B 1 555 ? 67.82100 -129.32400 -24.78100 1.000 95.01408 555 GLN B CA 1
ATOM 10343 C C . GLN B 1 555 ? 69.30600 -129.03200 -24.54500 1.000 97.53256 555 GLN B C 1
ATOM 10344 O O . GLN B 1 555 ? 69.60500 -127.98800 -23.94400 1.000 100.28171 555 GLN B O 1
ATOM 10350 N N . ASP B 1 556 ? 70.19800 -129.92000 -25.00100 1.000 100.60136 556 ASP B N 1
ATOM 10351 C CA . ASP B 1 556 ? 71.66900 -129.72400 -24.86300 1.000 98.44934 556 ASP B CA 1
ATOM 10352 C C . ASP B 1 556 ? 72.35700 -130.36900 -26.06900 1.000 91.07911 556 ASP B C 1
ATOM 10353 O O . ASP B 1 556 ? 71.83300 -131.37400 -26.56900 1.000 93.29234 556 ASP B O 1
ATOM 10358 N N . ILE B 1 557 ? 73.49000 -129.81800 -26.50500 1.000 90.60257 557 ILE B N 1
ATOM 10359 C CA . ILE B 1 557 ? 74.20300 -130.36700 -27.69500 1.000 92.78138 557 ILE B CA 1
ATOM 10360 C C . ILE B 1 557 ? 75.66000 -130.66600 -27.33200 1.000 98.39206 557 ILE B C 1
ATOM 10361 O O . ILE B 1 557 ? 76.18300 -130.02600 -26.40200 1.000 91.74092 557 ILE B O 1
ATOM 10366 N N . ALA B 1 558 ? 76.27600 -131.62200 -28.03000 1.000 92.32905 558 ALA B N 1
ATOM 10367 C CA . ALA B 1 558 ? 77.69300 -131.97700 -27.79600 1.000 86.35498 558 ALA B CA 1
ATOM 10368 C C . ALA B 1 558 ? 78.27700 -132.47900 -29.11400 1.000 86.87422 558 ALA B C 1
ATOM 10369 O O . ALA B 1 558 ? 77.49400 -132.79800 -30.01200 1.000 90.62205 558 ALA B O 1
ATOM 10371 N N . MET B 1 559 ? 79.60100 -132.54300 -29.21800 1.000 92.01968 559 MET B N 1
ATOM 10372 C CA . MET B 1 559 ? 80.25200 -133.01900 -30.46700 1.000 90.04684 559 MET B CA 1
ATOM 10373 C C . MET B 1 559 ? 80.62100 -134.49900 -30.32400 1.000 89.77691 559 MET B C 1
ATOM 10374 O O . MET B 1 559 ? 81.24500 -134.85300 -29.31000 1.000 92.74677 559 MET B O 1
ATOM 10379 N N . ASN B 1 560 ? 80.23500 -135.32700 -31.29600 1.000 79.00395 560 ASN B N 1
ATOM 10380 C CA . ASN B 1 560 ? 80.50600 -136.78500 -31.20500 1.000 87.71926 560 ASN B CA 1
ATOM 10381 C C . ASN B 1 560 ? 82.01300 -137.02000 -31.11900 1.000 91.82152 560 ASN B C 1
ATOM 10382 O O . ASN B 1 560 ? 82.73500 -136.57900 -32.02500 1.000 93.15864 560 ASN B O 1
ATOM 10387 N N . GLU B 1 561 ? 82.45700 -137.70600 -30.06900 1.000 87.90527 561 GLU B N 1
ATOM 10388 C CA . GLU B 1 561 ? 83.90300 -137.98300 -29.89500 1.000 91.99528 561 GLU B CA 1
ATOM 10389 C C . GLU B 1 561 ? 84.07300 -139.46400 -29.56600 1.000 91.68305 561 GLU B C 1
ATOM 10390 O O . GLU B 1 561 ? 83.73400 -139.84700 -28.43500 1.000 95.53041 561 GLU B O 1
ATOM 10396 N N . GLN B 1 562 ? 84.55700 -140.26000 -30.51800 1.000 81.10296 562 GLN B N 1
ATOM 10397 C CA . GLN B 1 562 ? 84.83100 -141.68700 -30.20900 1.000 86.58273 562 GLN B CA 1
ATOM 10398 C C . GLN B 1 562 ? 86.24800 -142.01700 -30.67100 1.000 90.37007 562 GLN B C 1
ATOM 10399 O O . GLN B 1 562 ? 86.46800 -142.10200 -31.89100 1.000 91.76896 562 GLN B O 1
ATOM 10405 N N . GLN B 1 563 ? 87.16900 -142.17500 -29.72200 1.000 84.14042 563 GLN B N 1
ATOM 10406 C CA . GLN B 1 563 ? 88.57900 -142.44200 -30.09700 1.000 83.58952 563 GLN B CA 1
ATOM 10407 C C . GLN B 1 563 ? 89.09600 -143.68800 -29.37600 1.000 78.57126 563 GLN B C 1
ATOM 10408 O O . GLN B 1 563 ? 89.08000 -143.70000 -28.13500 1.000 77.35889 563 GLN B O 1
ATOM 10414 N N . ILE B 1 564 ? 89.50700 -144.70300 -30.13400 1.000 77.78571 564 ILE B N 1
ATOM 10415 C CA . ILE B 1 564 ? 90.14600 -145.90100 -29.52000 1.000 77.82234 564 ILE B CA 1
ATOM 10416 C C . ILE B 1 564 ? 91.65000 -145.66400 -29.64700 1.000 73.98684 564 ILE B C 1
ATOM 10417 O O . ILE B 1 564 ? 92.12300 -145.53400 -30.78800 1.000 72.44047 564 ILE B O 1
ATOM 10422 N N . LEU B 1 565 ? 92.36400 -145.59800 -28.52800 1.000 68.96454 565 LEU B N 1
ATOM 10423 C CA . LEU B 1 565 ? 93.77700 -145.22700 -28.53800 1.000 71.35862 565 LEU B CA 1
ATOM 10424 C C . LEU B 1 565 ? 94.68900 -146.41400 -28.22600 1.000 72.70847 565 LEU B C 1
ATOM 10425 O O . LEU B 1 565 ? 94.35800 -147.27800 -27.41100 1.000 76.76612 565 LEU B O 1
ATOM 10430 N N . ASP B 1 566 ? 95.84200 -146.45300 -28.90100 1.000 70.80769 566 ASP B N 1
ATOM 10431 C CA . ASP B 1 566 ? 96.79600 -147.55700 -28.78400 1.000 69.86463 566 ASP B CA 1
ATOM 10432 C C . ASP B 1 566 ? 97.85700 -147.23400 -27.74000 1.000 71.80239 566 ASP B C 1
ATOM 10433 O O . ASP B 1 566 ? 98.72900 -146.39200 -27.96900 1.000 74.07125 566 ASP B O 1
ATOM 10438 N N . TYR B 1 567 ? 97.79000 -147.88800 -26.57900 1.000 74.94110 567 TYR B N 1
ATOM 10439 C CA . TYR B 1 567 ? 98.78100 -147.62600 -25.50200 1.000 72.60328 567 TYR B CA 1
ATOM 10440 C C . TYR B 1 567 ? 99.34000 -148.94700 -24.96300 1.000 73.35790 567 TYR B C 1
ATOM 10441 O O . TYR B 1 567 ? 99.74900 -148.98000 -23.78900 1.000 73.10823 567 TYR B O 1
ATOM 10450 N N . ARG B 1 568 ? 99.37900 -149.98800 -25.79800 1.000 69.59634 568 ARG B N 1
ATOM 10451 C CA . ARG B 1 568 ? 99.93300 -151.30200 -25.37300 1.000 72.23666 568 ARG B CA 1
ATOM 10452 C C . ARG B 1 568 ? 101.38900 -151.11500 -24.94000 1.000 76.17434 568 ARG B C 1
ATOM 10453 O O . ARG B 1 568 ? 101.91600 -152.00700 -24.25400 1.000 78.56139 568 ARG B O 1
ATOM 10461 N N . SER B 1 569 ? 102.00500 -149.99700 -25.33000 1.000 86.03964 569 SER B N 1
ATOM 10462 C CA . SER B 1 569 ? 103.42400 -149.72200 -24.99000 1.000 89.62116 569 SER B CA 1
ATOM 10463 C C . SER B 1 569 ? 103.74400 -149.93500 -23.50800 1.000 93.25294 569 SER B C 1
ATOM 10464 O O . SER B 1 569 ? 102.90400 -149.57600 -22.66500 1.000 94.02425 569 SER B O 1
ATOM 10467 N N . LYS B 1 570 ? 104.92100 -150.49800 -23.20600 1.000 96.70921 570 LYS B N 1
ATOM 10468 C CA . LYS B 1 570 ? 105.32500 -150.76500 -21.79800 1.000 97.68303 570 LYS B CA 1
ATOM 10469 C C . LYS B 1 570 ? 105.68100 -149.44100 -21.11900 1.000 98.80587 570 LYS B C 1
ATOM 10470 O O . LYS B 1 570 ? 105.77800 -149.42600 -19.87600 1.000 92.77815 570 LYS B O 1
ATOM 10476 N N . ARG B 1 571 ? 105.88300 -148.38300 -21.90700 1.000 104.33155 571 ARG B N 1
ATOM 10477 C CA . ARG B 1 571 ? 106.22900 -147.04700 -21.35300 1.000 100.23455 571 ARG B CA 1
ATOM 10478 C C . ARG B 1 571 ? 105.10700 -146.05400 -21.66200 1.000 100.51518 571 ARG B C 1
ATOM 10479 O O . ARG B 1 571 ? 105.36600 -144.83700 -21.61700 1.000 101.33378 571 ARG B O 1
ATOM 10487 N N . LYS B 1 572 ? 103.90200 -146.55800 -21.94700 1.000 98.53153 572 LYS B N 1
ATOM 10488 C CA . LYS B 1 572 ? 102.74700 -145.66600 -22.22500 1.000 89.82560 572 LYS B CA 1
ATOM 10489 C C . LYS B 1 572 ? 102.64500 -144.63500 -21.09700 1.000 92.69409 572 LYS B C 1
ATOM 10490 O O . LYS B 1 572 ? 102.90000 -144.99800 -19.93200 1.000 89.97152 572 LYS B O 1
ATOM 10496 N N . SER B 1 573 ? 102.31500 -143.38700 -21.43500 1.000 92.15153 573 SER B N 1
ATOM 10497 C CA . SER B 1 573 ? 102.11600 -142.35900 -20.38300 1.000 91.30615 573 SER B CA 1
ATOM 10498 C C . SER B 1 573 ? 100.72300 -141.74000 -20.53100 1.000 91.12779 573 SER B C 1
ATOM 10499 O O . SER B 1 573 ? 100.61900 -140.65100 -21.12300 1.000 95.62825 573 SER B O 1
ATOM 10502 N N . LEU B 1 574 ? 99.69600 -142.41700 -20.00800 1.000 88.71104 574 LEU B N 1
ATOM 10503 C CA . LEU B 1 574 ? 98.30700 -141.91100 -20.12800 1.000 88.46340 574 LEU B CA 1
ATOM 10504 C C . LEU B 1 574 ? 98.27600 -140.44100 -19.70500 1.000 89.60169 574 LEU B C 1
ATOM 10505 O O . LEU B 1 574 ? 98.92000 -140.10600 -18.69700 1.000 92.32511 574 LEU B O 1
ATOM 10510 N N . PRO B 1 575 ? 97.55300 -139.55800 -20.42600 1.000 91.71100 575 PRO B N 1
ATOM 10511 C CA . PRO B 1 575 ? 97.55600 -138.12700 -20.11600 1.000 91.17996 575 PRO B CA 1
ATOM 10512 C C . PRO B 1 575 ? 97.20300 -137.84100 -18.65000 1.000 93.42168 575 PRO B C 1
ATOM 10513 O O . PRO B 1 575 ? 98.01600 -137.26100 -17.95900 1.000 104.09266 575 PRO B O 1
ATOM 10517 N N . PHE B 1 576 ? 96.01400 -138.25600 -18.21800 1.000 89.15764 576 PHE B N 1
ATOM 10518 C CA . PHE B 1 576 ? 95.57100 -138.05600 -16.81600 1.000 93.69738 576 PHE B CA 1
ATOM 10519 C C . PHE B 1 576 ? 96.45600 -138.86900 -15.87600 1.000 94.44448 576 PHE B C 1
ATOM 10520 O O . PHE B 1 576 ? 97.21900 -139.72400 -16.36400 1.000 86.61442 576 PHE B O 1
ATOM 10528 N N . THR B 1 577 ? 96.35900 -138.62600 -14.56700 1.000 102.66105 577 THR B N 1
ATOM 10529 C CA . THR B 1 577 ? 97.11200 -139.47600 -13.67200 1.000 103.37454 577 THR B CA 1
ATOM 10530 C C . THR B 1 577 ? 96.16800 -140.59000 -13.25100 1.000 102.10394 577 THR B C 1
ATOM 10531 O O . THR B 1 577 ? 94.95200 -140.40900 -13.18900 1.000 101.43654 577 THR B O 1
ATOM 10535 N N . GLU B 1 578 ? 96.75900 -141.76100 -12.99200 1.000 101.89066 578 GLU B N 1
ATOM 10536 C CA . GLU B 1 578 ? 96.01500 -142.94000 -12.56200 1.000 102.56718 578 GLU B CA 1
ATOM 10537 C C . GLU B 1 578 ? 94.99500 -142.64100 -11.46600 1.000 105.65278 578 GLU B C 1
ATOM 10538 O O . GLU B 1 578 ? 93.92000 -143.25100 -11.41700 1.000 102.41489 578 GLU B O 1
ATOM 10544 N N . ASN B 1 579 ? 95.32800 -141.69500 -10.58500 1.000 108.17116 579 ASN B N 1
ATOM 10545 C CA . ASN B 1 579 ? 94.45000 -141.16200 -9.54800 1.000 104.65493 579 ASN B CA 1
ATOM 10546 C C . ASN B 1 579 ? 93.51100 -140.19800 -10.27800 1.000 110.30619 579 ASN B C 1
ATOM 10547 O O . ASN B 1 579 ? 93.88800 -139.06500 -10.59000 1.000 108.39009 579 ASN B O 1
ATOM 10552 N N . ASP B 1 580 ? 92.28600 -140.65400 -10.55100 1.000 101.30311 580 ASP B N 1
ATOM 10553 C CA . ASP B 1 580 ? 91.20500 -139.82400 -11.08400 1.000 95.26844 580 ASP B CA 1
ATOM 10554 C C . ASP B 1 580 ? 89.87500 -140.37000 -10.57800 1.000 105.07230 580 ASP B C 1
ATOM 10555 O O . ASP B 1 580 ? 89.76400 -141.54400 -10.22100 1.000 104.76192 580 ASP B O 1
ATOM 10560 N N . GLU B 1 581 ? 88.89200 -139.47600 -10.44400 1.000 104.93893 581 GLU B N 1
ATOM 10561 C CA . GLU B 1 581 ? 87.60400 -139.81900 -9.85300 1.000 95.81487 581 GLU B CA 1
ATOM 10562 C C . GLU B 1 581 ? 86.65200 -140.27500 -10.95100 1.000 98.38642 581 GLU B C 1
ATOM 10563 O O . GLU B 1 581 ? 85.88500 -141.22500 -10.76400 1.000 100.04239 581 GLU B O 1
ATOM 10569 N N . ASN B 1 582 ? 86.76200 -139.64900 -12.12300 1.000 94.60344 582 ASN B N 1
ATOM 10570 C CA . ASN B 1 582 ? 85.84700 -139.97200 -13.24700 1.000 96.11895 582 ASN B CA 1
ATOM 10571 C C . ASN B 1 582 ? 86.37500 -141.17100 -14.04300 1.000 97.59415 582 ASN B C 1
ATOM 10572 O O . ASN B 1 582 ? 85.54600 -141.97600 -14.49800 1.000 94.29325 582 ASN B O 1
ATOM 10577 N N . ILE B 1 583 ? 87.69600 -141.30600 -14.17700 1.000 93.54991 583 ILE B N 1
ATOM 10578 C CA . ILE B 1 583 ? 88.28100 -142.38100 -15.03700 1.000 88.91208 583 ILE B CA 1
ATOM 10579 C C . ILE B 1 583 ? 87.72100 -143.74500 -14.62800 1.000 83.91567 583 ILE B C 1
ATOM 10580 O O . ILE B 1 583 ? 87.50900 -143.96500 -13.42300 1.000 85.77983 583 ILE B O 1
ATOM 10585 N N . VAL B 1 584 ? 87.47300 -144.61400 -15.60800 1.000 71.92493 584 VAL B N 1
ATOM 10586 C CA . VAL B 1 584 ? 87.02100 -145.99800 -15.29300 1.000 75.37929 584 VAL B CA 1
ATOM 10587 C C . VAL B 1 584 ? 88.15300 -146.94900 -15.68500 1.000 72.56858 584 VAL B C 1
ATOM 10588 O O . VAL B 1 584 ? 88.41200 -147.08500 -16.89000 1.000 72.34015 584 VAL B O 1
ATOM 10592 N N . VAL B 1 585 ? 88.80800 -147.56400 -14.70000 1.000 67.14850 585 VAL B N 1
ATOM 10593 C CA . VAL B 1 585 ? 89.89100 -148.54600 -14.99300 1.000 69.01581 585 VAL B CA 1
ATOM 10594 C C . VAL B 1 585 ? 89.27200 -149.94300 -14.98300 1.000 68.14730 585 VAL B C 1
ATOM 10595 O O . VAL B 1 585 ? 88.60400 -150.27700 -13.99400 1.000 71.28213 585 VAL B O 1
ATOM 10599 N N . LEU B 1 586 ? 89.47700 -150.71900 -16.04900 1.000 62.77518 586 LEU B N 1
ATOM 10600 C CA . LEU B 1 586 ? 88.82400 -152.04900 -16.13600 1.000 63.22764 586 LEU B CA 1
ATOM 10601 C C . LEU B 1 586 ? 89.91900 -153.07600 -15.85100 1.000 62.84608 586 LEU B C 1
ATOM 10602 O O . LEU B 1 586 ? 90.81200 -153.22600 -16.69700 1.000 63.38343 586 LEU B O 1
ATOM 10607 N N . ILE B 1 587 ? 89.81000 -153.79200 -14.73200 1.000 64.08599 587 ILE B N 1
ATOM 10608 C CA . ILE B 1 587 ? 90.92800 -154.68500 -14.31000 1.000 64.24525 587 ILE B CA 1
ATOM 10609 C C . ILE B 1 587 ? 90.57800 -156.16800 -14.42700 1.000 64.24995 587 ILE B C 1
ATOM 10610 O O . ILE B 1 587 ? 89.43800 -156.48500 -14.79100 1.000 64.22145 587 ILE B O 1
ATOM 10615 N N . HIS B 1 588 ? 91.54200 -157.02800 -14.10000 1.000 69.56016 588 HIS B N 1
ATOM 10616 C CA . HIS B 1 588 ? 91.37100 -158.49800 -14.22500 1.000 70.56279 588 HIS B CA 1
ATOM 10617 C C . HIS B 1 588 ? 91.12700 -159.08800 -12.83600 1.000 74.91298 588 HIS B C 1
ATOM 10618 O O . HIS B 1 588 ? 91.67200 -158.56300 -11.84600 1.000 73.03905 588 HIS B O 1
ATOM 10625 N N . PRO B 1 589 ? 90.31600 -160.16400 -12.69000 1.000 75.64808 589 PRO B N 1
ATOM 10626 C CA . PRO B 1 589 ? 90.12300 -160.81000 -11.39000 1.000 73.36273 589 PRO B CA 1
ATOM 10627 C C . PRO B 1 589 ? 91.40400 -161.01800 -10.57400 1.000 68.54226 589 PRO B C 1
ATOM 10628 O O . PRO B 1 589 ? 91.31600 -161.06600 -9.37200 1.000 73.03750 589 PRO B O 1
ATOM 10632 N N . LYS B 1 590 ? 92.55400 -161.12800 -11.23500 1.000 67.48084 590 LYS B N 1
ATOM 10633 C CA . LYS B 1 590 ? 93.80700 -161.43800 -10.50400 1.000 64.40086 590 LYS B CA 1
ATOM 10634 C C . LYS B 1 590 ? 94.26300 -160.22100 -9.70600 1.000 68.96917 590 LYS B C 1
ATOM 10635 O O . LYS B 1 590 ? 95.09700 -160.39600 -8.80500 1.000 76.12287 590 LYS B O 1
ATOM 10641 N N . SER B 1 591 ? 93.75100 -159.03400 -10.03200 1.000 68.95523 591 SER B N 1
ATOM 10642 C CA . SER B 1 591 ? 94.25000 -157.81100 -9.35300 1.000 69.91058 591 SER B CA 1
ATOM 10643 C C . SER B 1 591 ? 93.29300 -157.38800 -8.23400 1.000 68.27474 591 SER B C 1
ATOM 10644 O O . SER B 1 591 ? 92.11800 -157.79500 -8.27600 1.000 64.03534 591 SER B O 1
ATOM 10647 N N . ASP B 1 592 ? 93.80500 -156.62900 -7.26100 1.000 70.41342 592 ASP B N 1
ATOM 10648 C CA . ASP B 1 592 ? 92.97300 -156.14300 -6.13200 1.000 69.43324 592 ASP B CA 1
ATOM 10649 C C . ASP B 1 592 ? 92.48900 -154.72800 -6.44900 1.000 73.10480 592 ASP B C 1
ATOM 10650 O O . ASP B 1 592 ? 93.32000 -153.90800 -6.87100 1.000 69.26416 592 ASP B O 1
ATOM 10655 N N . LYS B 1 593 ? 91.19600 -154.46500 -6.25200 1.000 76.67622 593 LYS B N 1
ATOM 10656 C CA . LYS B 1 593 ? 90.65600 -153.09800 -6.46200 1.000 75.83836 593 LYS B CA 1
ATOM 10657 C C . LYS B 1 593 ? 91.16400 -152.19800 -5.33400 1.000 73.37698 593 LYS B C 1
ATOM 10658 O O . LYS B 1 593 ? 90.81000 -152.45400 -4.17200 1.000 83.72213 593 LYS B O 1
ATOM 10664 N N . VAL B 1 594 ? 91.97200 -151.19600 -5.67700 1.000 75.81932 594 VAL B N 1
ATOM 10665 C CA . VAL B 1 594 ? 92.52800 -150.25900 -4.66000 1.000 82.73812 594 VAL B CA 1
ATOM 10666 C C . VAL B 1 594 ? 91.76200 -148.93700 -4.74700 1.000 80.42283 594 VAL B C 1
ATOM 10667 O O . VAL B 1 594 ? 91.71900 -148.21500 -3.73800 1.000 82.32747 594 VAL B O 1
ATOM 10671 N N . ASN B 1 595 ? 91.17700 -148.64400 -5.90900 1.000 79.92826 595 ASN B N 1
ATOM 10672 C CA . ASN B 1 595 ? 90.36900 -147.41100 -6.07100 1.000 81.94272 595 ASN B CA 1
ATOM 10673 C C . ASN B 1 595 ? 88.99800 -147.81100 -6.61400 1.000 80.53009 595 ASN B C 1
ATOM 10674 O O . ASN B 1 595 ? 88.93500 -148.79300 -7.36800 1.000 86.08738 595 ASN B O 1
ATOM 10679 N N . ALA B 1 596 ? 87.94500 -147.08100 -6.23700 1.000 79.84472 596 ALA B N 1
ATOM 10680 C CA . ALA B 1 596 ? 86.57800 -147.40700 -6.70400 1.000 86.34979 596 ALA B CA 1
ATOM 10681 C C . ALA B 1 596 ? 86.47800 -147.12200 -8.20400 1.000 83.17062 596 ALA B C 1
ATOM 10682 O O . ALA B 1 596 ? 85.49000 -147.55700 -8.81800 1.000 81.55197 596 ALA B O 1
ATOM 10684 N N . ASN B 1 597 ? 87.46900 -146.41700 -8.75700 1.000 81.48246 597 ASN B N 1
ATOM 10685 C CA . ASN B 1 597 ? 87.50000 -146.11200 -10.20900 1.000 73.73506 597 ASN B CA 1
ATOM 10686 C C . ASN B 1 597 ? 87.85400 -147.38600 -10.97000 1.000 79.53655 597 ASN B C 1
ATOM 10687 O O . ASN B 1 597 ? 87.74100 -147.38500 -12.20400 1.000 78.15370 597 ASN B O 1
ATOM 10692 N N . GLU B 1 598 ? 88.26000 -148.43000 -10.24600 1.000 74.95269 598 GLU B N 1
ATOM 10693 C CA . GLU B 1 598 ? 88.66000 -149.70900 -10.88700 1.000 72.46907 598 GLU B CA 1
ATOM 10694 C C . GLU B 1 598 ? 87.49100 -150.69300 -10.82800 1.000 77.58697 598 GLU B C 1
ATOM 10695 O O . GLU B 1 598 ? 86.90700 -150.84100 -9.74300 1.000 79.83494 598 GLU B O 1
ATOM 10701 N N . TYR B 1 599 ? 87.15400 -151.31500 -11.95700 1.000 74.08787 599 TYR B N 1
ATOM 10702 C CA . TYR B 1 599 ? 86.07600 -152.33300 -11.98700 1.000 73.11802 599 TYR B CA 1
ATOM 10703 C C . TYR B 1 599 ? 86.61000 -153.56000 -12.72400 1.000 73.77377 599 TYR B C 1
ATOM 10704 O O . TYR B 1 599 ? 87.48900 -153.39500 -13.57900 1.000 76.06811 599 TYR B O 1
ATOM 10713 N N . TYR B 1 600 ? 86.09700 -154.74600 -12.40000 1.000 72.47263 600 TYR B N 1
ATOM 10714 C CA . TYR B 1 600 ? 86.53800 -155.99100 -13.08000 1.000 70.01084 600 TYR B CA 1
ATOM 10715 C C . TYR B 1 600 ? 85.81000 -156.11500 -14.41700 1.000 68.99292 600 TYR B C 1
ATOM 10716 O O . TYR B 1 600 ? 84.81800 -155.39700 -14.64300 1.000 71.91185 600 TYR B O 1
ATOM 10725 N N . TYR B 1 601 ? 86.31100 -156.99000 -15.28600 1.000 63.24858 601 TYR B N 1
ATOM 10726 C CA . TYR B 1 601 ? 85.64900 -157.21600 -16.59200 1.000 66.99602 601 TYR B CA 1
ATOM 10727 C C . TYR B 1 601 ? 84.38100 -158.03700 -16.35300 1.000 71.90475 601 TYR B C 1
ATOM 10728 O O . TYR B 1 601 ? 84.47000 -159.09400 -15.70400 1.000 64.95593 601 TYR B O 1
ATOM 10737 N N . GLY B 1 602 ? 83.23900 -157.55300 -16.85000 1.000 75.75592 602 GLY B N 1
ATOM 10738 C CA . GLY B 1 602 ? 81.96400 -158.27900 -16.69000 1.000 77.05885 602 GLY B CA 1
ATOM 10739 C C . GLY B 1 602 ? 81.09300 -157.69600 -15.58900 1.000 82.13987 602 GLY B C 1
ATOM 10740 O O . GLY B 1 602 ? 79.95900 -158.17200 -15.42400 1.000 87.17073 602 GLY B O 1
ATOM 10741 N N . GLU B 1 603 ? 81.60300 -156.70000 -14.86200 1.000 80.18711 603 GLU B N 1
ATOM 10742 C CA . GLU B 1 603 ? 80.82900 -156.07600 -13.76200 1.000 75.96436 603 GLU B CA 1
ATOM 10743 C C . GLU B 1 603 ? 79.91000 -155.00000 -14.33600 1.000 88.64945 603 GLU B C 1
ATOM 10744 O O . GLU B 1 603 ? 79.83200 -154.88400 -15.57100 1.000 87.76297 603 GLU B O 1
ATOM 10750 N N . GLU B 1 604 ? 79.24800 -154.24400 -13.46100 1.000 88.41832 604 GLU B N 1
ATOM 10751 C CA . GLU B 1 604 ? 78.35900 -153.15000 -13.92100 1.000 83.53768 604 GLU B CA 1
ATOM 10752 C C . GLU B 1 604 ? 78.97900 -151.82700 -13.47400 1.000 85.18069 604 GLU B C 1
ATOM 10753 O O . GLU B 1 604 ? 79.09100 -151.61400 -12.25800 1.000 89.44863 604 GLU B O 1
ATOM 10759 N N . ILE B 1 605 ? 79.36200 -150.97700 -14.42600 1.000 82.27501 605 ILE B N 1
ATOM 10760 C CA . ILE B 1 605 ? 80.07400 -149.71800 -14.05900 1.000 86.38152 605 ILE B CA 1
ATOM 10761 C C . ILE B 1 605 ? 79.05700 -148.69100 -13.55000 1.000 89.96361 605 ILE B C 1
ATOM 10762 O O . ILE B 1 605 ? 78.31700 -148.12400 -14.37700 1.000 90.56681 605 ILE B O 1
ATOM 10767 N N . LYS B 1 606 ? 79.02200 -148.48100 -12.23700 1.000 91.45188 606 LYS B N 1
ATOM 10768 C CA . LYS B 1 606 ? 78.10100 -147.48600 -11.63200 1.000 94.23616 606 LYS B CA 1
ATOM 10769 C C . LYS B 1 606 ? 78.50100 -146.09000 -12.10300 1.000 95.63494 606 LYS B C 1
ATOM 10770 O O . LYS B 1 606 ? 77.60000 -145.27800 -12.37600 1.000 104.88045 606 LYS B O 1
ATOM 10776 N N . GLN B 1 607 ? 79.80300 -145.83100 -12.19000 1.000 93.18774 607 GLN B N 1
ATOM 10777 C CA . GLN B 1 607 ? 80.29600 -144.48800 -12.58400 1.000 91.67746 607 GLN B CA 1
ATOM 10778 C C . GLN B 1 607 ? 80.69100 -144.52200 -14.06100 1.000 93.12864 607 GLN B C 1
ATOM 10779 O O . GLN B 1 607 ? 81.89200 -144.60200 -14.36600 1.000 100.56750 607 GLN B O 1
ATOM 10785 N N . GLN B 1 608 ? 79.67700 -144.46400 -14.92000 1.000 87.84960 608 GLN B N 1
ATOM 10786 C CA . GLN B 1 608 ? 79.95100 -144.42400 -16.37100 1.000 94.23181 608 GLN B CA 1
ATOM 10787 C C . GLN B 1 608 ? 80.65600 -143.10700 -16.65400 1.000 90.27212 608 GLN B C 1
ATOM 10788 O O . GLN B 1 608 ? 80.21500 -142.07200 -16.13100 1.000 91.81798 608 GLN B O 1
ATOM 10794 N N . THR B 1 609 ? 81.72000 -143.16800 -17.44200 1.000 84.61201 609 THR B N 1
ATOM 10795 C CA . THR B 1 609 ? 82.46000 -141.93400 -17.78400 1.000 90.25246 609 THR B CA 1
ATOM 10796 C C . THR B 1 609 ? 82.84800 -142.00400 -19.25900 1.000 88.88168 609 THR B C 1
ATOM 10797 O O . THR B 1 609 ? 82.72900 -143.09000 -19.85300 1.000 85.72651 609 THR B O 1
ATOM 10801 N N . ASP B 1 610 ? 83.26500 -140.87400 -19.81700 1.000 83.56471 610 ASP B N 1
ATOM 10802 C CA . ASP B 1 610 ? 83.67400 -140.81800 -21.23400 1.000 84.97214 610 ASP B CA 1
ATOM 10803 C C . ASP B 1 610 ? 85.06700 -141.42600 -21.35500 1.000 89.06591 610 ASP B C 1
ATOM 10804 O O . ASP B 1 610 ? 85.49400 -141.69800 -22.48800 1.000 91.53359 610 ASP B O 1
ATOM 10809 N N . LYS B 1 611 ? 85.75100 -141.62100 -20.22900 1.000 86.80064 611 LYS B N 1
ATOM 10810 C CA . LYS B 1 611 ? 87.15300 -142.10000 -20.30000 1.000 82.13672 611 LYS B CA 1
ATOM 10811 C C . LYS B 1 611 ? 87.28000 -143.45600 -19.60400 1.000 77.03797 611 LYS B C 1
ATOM 10812 O O . LYS B 1 611 ? 87.16100 -143.49400 -18.37400 1.000 78.98801 611 LYS B O 1
ATOM 10818 N N . VAL B 1 612 ? 87.52700 -144.51400 -20.37800 1.000 77.21951 612 VAL B N 1
ATOM 10819 C CA . VAL B 1 612 ? 87.67700 -145.89000 -19.82300 1.000 67.99483 612 VAL B CA 1
ATOM 10820 C C . VAL B 1 612 ? 89.06900 -146.41500 -20.17200 1.000 69.58118 612 VAL B C 1
ATOM 10821 O O . VAL B 1 612 ? 89.48600 -146.25600 -21.32900 1.000 68.68820 612 VAL B O 1
ATOM 10825 N N . VAL B 1 613 ? 89.75100 -147.02300 -19.20200 1.000 67.83956 613 VAL B N 1
ATOM 10826 C CA . VAL B 1 613 ? 91.12300 -147.55800 -19.43200 1.000 63.29081 613 VAL B CA 1
ATOM 10827 C C . VAL B 1 613 ? 91.09800 -149.07900 -19.30700 1.000 63.09834 613 VAL B C 1
ATOM 10828 O O . VAL B 1 613 ? 90.55700 -149.57600 -18.31300 1.000 62.77104 613 VAL B O 1
ATOM 10832 N N . LEU B 1 614 ? 91.63800 -149.77800 -20.30200 1.000 62.78152 614 LEU B N 1
ATOM 10833 C CA . LEU B 1 614 ? 91.75300 -151.25700 -20.24700 1.000 60.94037 614 LEU B CA 1
ATOM 10834 C C . LEU B 1 614 ? 93.14600 -151.57100 -19.70500 1.000 61.73537 614 LEU B C 1
ATOM 10835 O O . LEU B 1 614 ? 94.06600 -151.72800 -20.52100 1.000 61.26744 614 LEU B O 1
ATOM 10840 N N . ARG B 1 615 ? 93.28500 -151.64500 -18.37800 1.000 63.00581 615 ARG B N 1
ATOM 10841 C CA . ARG B 1 615 ? 94.63500 -151.80700 -17.77800 1.000 62.36583 615 ARG B CA 1
ATOM 10842 C C . ARG B 1 615 ? 95.13000 -153.24700 -17.87300 1.000 64.21080 615 ARG B C 1
ATOM 10843 O O . ARG B 1 615 ? 96.31900 -153.43100 -18.13900 1.000 65.45627 615 ARG B O 1
ATOM 10851 N N . ASP B 1 616 ? 94.25900 -154.22500 -17.65300 1.000 63.32761 616 ASP B N 1
ATOM 10852 C CA . ASP B 1 616 ? 94.73300 -155.62800 -17.60000 1.000 60.67818 616 ASP B CA 1
ATOM 10853 C C . ASP B 1 616 ? 94.14100 -156.42100 -18.75900 1.000 60.95583 616 ASP B C 1
ATOM 10854 O O . ASP B 1 616 ? 93.13600 -155.97100 -19.32600 1.000 60.91002 616 ASP B O 1
ATOM 10859 N N . LEU B 1 617 ? 94.75400 -157.55500 -19.09100 1.000 59.73171 617 LEU B N 1
ATOM 10860 C CA . LEU B 1 617 ? 94.19100 -158.43100 -20.14800 1.000 58.22413 617 LEU B CA 1
ATOM 10861 C C . LEU B 1 617 ? 92.94600 -159.11100 -19.58000 1.000 57.89483 617 LEU B C 1
ATOM 10862 O O . LEU B 1 617 ? 93.01100 -159.60700 -18.44500 1.000 58.77428 617 LEU B O 1
ATOM 10867 N N . PRO B 1 618 ? 91.82100 -159.14700 -20.31800 1.000 59.05419 618 PRO B N 1
ATOM 10868 C CA . PRO B 1 618 ? 90.62400 -159.83900 -19.85200 1.000 58.78683 618 PRO B CA 1
ATOM 10869 C C . PRO B 1 618 ? 90.83600 -161.35700 -19.80700 1.000 58.65109 618 PRO B C 1
ATOM 10870 O O . PRO B 1 618 ? 91.66900 -161.85000 -20.52800 1.000 59.07811 618 PRO B O 1
ATOM 10874 N N . THR B 1 619 ? 90.08300 -162.05200 -18.95600 1.000 60.44249 619 THR B N 1
ATOM 10875 C CA . THR B 1 619 ? 90.18900 -163.53200 -18.88500 1.000 61.46586 619 THR B CA 1
ATOM 10876 C C . THR B 1 619 ? 89.69000 -164.10800 -20.20500 1.000 62.37792 619 THR B C 1
ATOM 10877 O O . THR B 1 619 ? 90.28500 -165.08300 -20.69000 1.000 60.66579 619 THR B O 1
ATOM 10881 N N . SER B 1 620 ? 88.64200 -163.50900 -20.75600 1.000 62.56327 620 SER B N 1
ATOM 10882 C CA . SER B 1 620 ? 88.04900 -164.03700 -22.00300 1.000 62.69576 620 SER B CA 1
ATOM 10883 C C . SER B 1 620 ? 87.57500 -162.81800 -22.78700 1.000 62.80526 620 SER B C 1
ATOM 10884 O O . SER B 1 620 ? 87.26100 -161.79700 -22.15800 1.000 64.17242 620 SER B O 1
ATOM 10887 N N . MET B 1 621 ? 87.52500 -162.93400 -24.10600 1.000 61.88940 621 MET B N 1
ATOM 10888 C CA . MET B 1 621 ? 86.99700 -161.83400 -24.94500 1.000 62.03421 621 MET B CA 1
ATOM 10889 C C . MET B 1 621 ? 85.54400 -161.57500 -24.54400 1.000 64.63436 621 MET B C 1
ATOM 10890 O O . MET B 1 621 ? 85.13600 -160.40500 -24.55800 1.000 66.44877 621 MET B O 1
ATOM 10895 N N . GLU B 1 622 ? 84.80300 -162.62900 -24.19300 1.000 68.98554 622 GLU B N 1
ATOM 10896 C CA . GLU B 1 622 ? 83.36000 -162.48500 -23.86100 1.000 70.37725 622 GLU B CA 1
ATOM 10897 C C . GLU B 1 622 ? 83.24700 -161.43300 -22.75300 1.000 67.64534 622 GLU B C 1
ATOM 10898 O O . GLU B 1 622 ? 82.39100 -160.54600 -22.87100 1.000 64.35535 622 GLU B O 1
ATOM 10904 N N . ASP B 1 623 ? 84.08200 -161.53600 -21.72200 1.000 69.82446 623 ASP B N 1
ATOM 10905 C CA . ASP B 1 623 ? 84.04900 -160.55200 -20.61300 1.000 67.76767 623 ASP B CA 1
ATOM 10906 C C . ASP B 1 623 ? 84.35500 -159.16200 -21.17800 1.000 68.46591 623 ASP B C 1
ATOM 10907 O O . ASP B 1 623 ? 83.64400 -158.21400 -20.81700 1.000 73.04011 623 ASP B O 1
ATOM 10912 N N . LEU B 1 624 ? 85.36100 -159.05900 -22.04800 1.000 65.54878 624 LEU B N 1
ATOM 10913 C CA . LEU B 1 624 ? 85.71600 -157.75500 -22.65900 1.000 63.40314 624 LEU B CA 1
ATOM 10914 C C . LEU B 1 624 ? 84.50000 -157.24800 -23.43400 1.000 63.57266 624 LEU B C 1
ATOM 10915 O O . LEU B 1 624 ? 84.15800 -156.06700 -23.28900 1.000 67.81672 624 LEU B O 1
ATOM 10920 N N . SER B 1 625 ? 83.87200 -158.12100 -24.21500 1.000 66.82239 625 SER B N 1
ATOM 10921 C CA . SER B 1 625 ? 82.71200 -157.70400 -25.03800 1.000 70.91549 625 SER B CA 1
ATOM 10922 C C . SER B 1 625 ? 81.59700 -157.18800 -24.12800 1.000 69.06907 625 SER B C 1
ATOM 10923 O O . SER B 1 625 ? 81.08000 -156.09000 -24.39000 1.000 68.47262 625 SER B O 1
ATOM 10926 N N . ASN B 1 626 ? 81.25800 -157.95500 -23.09400 1.000 71.32677 626 ASN B N 1
ATOM 10927 C CA . ASN B 1 626 ? 80.18000 -157.54100 -22.16300 1.000 71.44802 626 ASN B CA 1
ATOM 10928 C C . ASN B 1 626 ? 80.55900 -156.19500 -21.54800 1.000 71.32645 626 ASN B C 1
ATOM 10929 O O . ASN B 1 626 ? 79.69300 -155.31300 -21.50900 1.000 72.14453 626 ASN B O 1
ATOM 10934 N N . SER B 1 627 ? 81.81300 -156.04200 -21.12700 1.000 69.41655 627 SER B N 1
ATOM 10935 C CA . SER B 1 627 ? 82.26300 -154.79300 -20.46000 1.000 70.71571 627 SER B CA 1
ATOM 10936 C C . SER B 1 627 ? 82.15400 -153.59500 -21.41000 1.000 69.14915 627 SER B C 1
ATOM 10937 O O . SER B 1 627 ? 81.90900 -152.48500 -20.91600 1.000 70.83906 627 SER B O 1
ATOM 10940 N N . LEU B 1 628 ? 82.34400 -153.81000 -22.70900 1.000 66.35437 628 LEU B N 1
ATOM 10941 C CA . LEU B 1 628 ? 82.33100 -152.68300 -23.67400 1.000 67.13284 628 LEU B CA 1
ATOM 10942 C C . LEU B 1 628 ? 80.87500 -152.49000 -24.09700 1.000 73.65587 628 LEU B C 1
ATOM 10943 O O . LEU B 1 628 ? 80.46500 -151.33600 -24.29200 1.000 66.94415 628 LEU B O 1
ATOM 10948 N N . GLN B 1 629 ? 80.12500 -153.58300 -24.21600 1.000 75.10030 629 GLN B N 1
ATOM 10949 C CA . GLN B 1 629 ? 78.71900 -153.50800 -24.68700 1.000 70.01601 629 GLN B CA 1
ATOM 10950 C C . GLN B 1 629 ? 77.91400 -152.58300 -23.77300 1.000 73.13092 629 GLN B C 1
ATOM 10951 O O . GLN B 1 629 ? 76.88000 -152.07000 -24.22300 1.000 76.07999 629 GLN B O 1
ATOM 10957 N N . GLN B 1 630 ? 78.37300 -152.37300 -22.53900 1.000 73.97578 630 GLN B N 1
ATOM 10958 C CA . GLN B 1 630 ? 77.60000 -151.56800 -21.55900 1.000 70.57254 630 GLN B CA 1
ATOM 10959 C C . GLN B 1 630 ? 78.34600 -150.26500 -21.28900 1.000 77.79769 630 GLN B C 1
ATOM 10960 O O . GLN B 1 630 ? 78.28300 -149.78200 -20.14500 1.000 77.58190 630 GLN B O 1
ATOM 10966 N N . LEU B 1 631 ? 79.01900 -149.71200 -22.29500 1.000 83.76027 631 LEU B N 1
ATOM 10967 C CA . LEU B 1 631 ? 79.83700 -148.50600 -22.02300 1.000 84.69865 631 LEU B CA 1
ATOM 10968 C C . LEU B 1 631 ? 79.68100 -147.46400 -23.12900 1.000 83.93343 631 LEU B C 1
ATOM 10969 O O . LEU B 1 631 ? 79.86400 -147.82300 -24.30300 1.000 83.79525 631 LEU B O 1
ATOM 10974 N N . GLN B 1 632 ? 79.35900 -146.22700 -22.75700 1.000 85.84460 632 GLN B N 1
ATOM 10975 C CA . GLN B 1 632 ? 79.33000 -145.12300 -23.74800 1.000 85.24821 632 GLN B CA 1
ATOM 10976 C C . GLN B 1 632 ? 80.55700 -144.27800 -23.39800 1.000 88.69697 632 GLN B C 1
ATOM 10977 O O . GLN B 1 632 ? 80.55300 -143.65400 -22.32100 1.000 92.50724 632 GLN B O 1
ATOM 10983 N N . PHE B 1 633 ? 81.58300 -144.28300 -24.25000 1.000 84.43609 633 PHE B N 1
ATOM 10984 C CA . PHE B 1 633 ? 82.84200 -143.59300 -23.87800 1.000 84.22658 633 PHE B CA 1
ATOM 10985 C C . PHE B 1 633 ? 83.20400 -142.52200 -24.89600 1.000 82.06636 633 PHE B C 1
ATOM 10986 O O . PHE B 1 633 ? 82.61400 -142.50200 -25.98900 1.000 83.14814 633 PHE B O 1
ATOM 10994 N N . SER B 1 634 ? 84.16100 -141.67000 -24.53500 1.000 81.48423 634 SER B N 1
ATOM 10995 C CA . SER B 1 634 ? 84.65200 -140.65700 -25.49900 1.000 81.54470 634 SER B CA 1
ATOM 10996 C C . SER B 1 634 ? 86.05200 -141.07100 -25.95100 1.000 77.96272 634 SER B C 1
ATOM 10997 O O . SER B 1 634 ? 86.36300 -140.91000 -27.13500 1.000 74.22538 634 SER B O 1
ATOM 11000 N N . GLN B 1 635 ? 86.84800 -141.60100 -25.02400 1.000 83.91499 635 GLN B N 1
ATOM 11001 C CA . GLN B 1 635 ? 88.23500 -142.01500 -25.34700 1.000 80.79349 635 GLN B CA 1
ATOM 11002 C C . GLN B 1 635 ? 88.53300 -143.35100 -24.66300 1.000 78.13386 635 GLN B C 1
ATOM 11003 O O . GLN B 1 635 ? 88.64700 -143.35800 -23.42900 1.000 79.67698 635 GLN B O 1
ATOM 11009 N N . LEU B 1 636 ? 88.65100 -144.43300 -25.43300 1.000 70.82096 636 LEU B N 1
ATOM 11010 C CA . LEU B 1 636 ? 89.03000 -145.74100 -24.83500 1.000 71.11034 636 LEU B CA 1
ATOM 11011 C C . LEU B 1 636 ? 90.55300 -145.85700 -24.84400 1.000 71.66749 636 LEU B C 1
ATOM 11012 O O . LEU B 1 636 ? 91.14200 -145.77000 -25.93300 1.000 70.48148 636 LEU B O 1
ATOM 11017 N N . TYR B 1 637 ? 91.15300 -146.04400 -23.66900 1.000 73.45129 637 TYR B N 1
ATOM 11018 C CA . TYR B 1 637 ? 92.62500 -146.19200 -23.57800 1.000 71.19173 637 TYR B CA 1
ATOM 11019 C C . TYR B 1 637 ? 92.95900 -147.68000 -23.46100 1.000 68.44751 637 TYR B C 1
ATOM 11020 O O . TYR B 1 637 ? 92.52900 -148.31900 -22.49200 1.000 68.63504 637 TYR B O 1
ATOM 11029 N N . ILE B 1 638 ? 93.69800 -148.20500 -24.43500 1.000 62.23848 638 ILE B N 1
ATOM 11030 C CA . ILE B 1 638 ? 94.04200 -149.65300 -24.42800 1.000 62.56779 638 ILE B CA 1
ATOM 11031 C C . ILE B 1 638 ? 95.48700 -149.82200 -23.96000 1.000 62.67879 638 ILE B C 1
ATOM 11032 O O . ILE B 1 638 ? 96.39200 -149.59400 -24.76900 1.000 62.84611 638 ILE B O 1
ATOM 11037 N N . VAL B 1 639 ? 95.68300 -150.21600 -22.69900 1.000 62.19576 639 VAL B N 1
ATOM 11038 C CA . VAL B 1 639 ? 97.05100 -150.45700 -22.15600 1.000 63.49485 639 VAL B CA 1
ATOM 11039 C C . VAL B 1 639 ? 97.28600 -151.96700 -22.08600 1.000 62.93286 639 VAL B C 1
ATOM 11040 O O . VAL B 1 639 ? 98.40100 -152.40100 -22.41000 1.000 65.79021 639 VAL B O 1
ATOM 11044 N N . LEU B 1 640 ? 96.27300 -152.72800 -21.66900 1.000 60.68335 640 LEU B N 1
ATOM 11045 C CA . LEU B 1 640 ? 96.38300 -154.21000 -21.61400 1.000 58.92401 640 LEU B CA 1
ATOM 11046 C C . LEU B 1 640 ? 97.72000 -154.60700 -20.98400 1.000 59.90087 640 LEU B C 1
ATOM 11047 O O . LEU B 1 640 ? 98.50700 -155.28700 -21.65700 1.000 59.46891 640 LEU B O 1
ATOM 11052 N N . GLN B 1 641 ? 97.95200 -154.19800 -19.73700 1.000 62.87636 641 GLN B N 1
ATOM 11053 C CA . GLN B 1 641 ? 99.19900 -154.57100 -19.02500 1.000 61.60721 641 GLN B CA 1
ATOM 11054 C C . GLN B 1 641 ? 99.21900 -156.08400 -18.81100 1.000 61.62932 641 GLN B C 1
ATOM 11055 O O . GLN B 1 641 ? 98.15500 -156.65200 -18.52200 1.000 62.54435 641 GLN B O 1
ATOM 11061 N N . HIS B 1 642 ? 100.39600 -156.69100 -18.94600 1.000 57.02221 642 HIS B N 1
ATOM 11062 C CA . HIS B 1 642 ? 100.54200 -158.15400 -18.75200 1.000 57.16535 642 HIS B CA 1
ATOM 11063 C C . HIS B 1 642 ? 101.98600 -158.41800 -18.33200 1.000 57.41098 642 HIS B C 1
ATOM 11064 O O . HIS B 1 642 ? 102.85900 -157.59500 -18.66200 1.000 57.66053 642 HIS B O 1
ATOM 11071 N N . ASN B 1 643 ? 102.23000 -159.51700 -17.61800 1.000 59.82784 643 ASN B N 1
ATOM 11072 C CA . ASN B 1 643 ? 103.60300 -159.82300 -17.13400 1.000 60.29670 643 ASN B CA 1
ATOM 11073 C C . ASN B 1 643 ? 104.15900 -161.03600 -17.88400 1.000 61.02481 643 ASN B C 1
ATOM 11074 O O . ASN B 1 643 ? 105.39000 -161.18900 -17.89400 1.000 60.67276 643 ASN B O 1
ATOM 11079 N N . HIS B 1 644 ? 103.29300 -161.84600 -18.50200 1.000 62.90812 644 HIS B N 1
ATOM 11080 C CA . HIS B 1 644 ? 103.73600 -163.08800 -19.19000 1.000 59.94773 644 HIS B CA 1
ATOM 11081 C C . HIS B 1 644 ? 102.92700 -163.31600 -20.47100 1.000 59.99760 644 HIS B C 1
ATOM 11082 O O . HIS B 1 644 ? 101.89300 -162.65000 -20.65900 1.000 59.68381 644 HIS B O 1
ATOM 11089 N N . SER B 1 645 ? 103.38700 -164.23400 -21.32600 1.000 55.17396 645 SER B N 1
ATOM 11090 C CA . SER B 1 645 ? 102.67800 -164.54600 -22.59700 1.000 55.25883 645 SER B CA 1
ATOM 11091 C C . SER B 1 645 ? 102.79200 -166.04100 -22.91300 1.000 55.55864 645 SER B C 1
ATOM 11092 O O . SER B 1 645 ? 103.92400 -166.54400 -22.95900 1.000 55.83042 645 SER B O 1
ATOM 11095 N N . ILE B 1 646 ? 101.66000 -166.71200 -23.15000 1.000 58.11026 646 ILE B N 1
ATOM 11096 C CA . ILE B 1 646 ? 101.65100 -168.18100 -23.41600 1.000 60.33742 646 ILE B CA 1
ATOM 11097 C C . ILE B 1 646 ? 101.34200 -168.43000 -24.89300 1.000 58.35635 646 ILE B C 1
ATOM 11098 O O . ILE B 1 646 ? 101.07100 -169.58900 -25.24200 1.000 58.52296 646 ILE B O 1
ATOM 11103 N N . TYR B 1 647 ? 101.42000 -167.39400 -25.72700 1.000 56.00894 647 TYR B N 1
ATOM 11104 C CA . TYR B 1 647 ? 101.05900 -167.50300 -27.16600 1.000 56.47182 647 TYR B CA 1
ATOM 11105 C C . TYR B 1 647 ? 101.87300 -168.59700 -27.85200 1.000 57.06880 647 TYR B C 1
ATOM 11106 O O . TYR B 1 647 ? 101.30800 -169.33700 -28.66800 1.000 57.38748 647 TYR B O 1
ATOM 11115 N N . PHE B 1 648 ? 103.16000 -168.69100 -27.53100 1.000 57.32579 648 PHE B N 1
ATOM 11116 C CA . PHE B 1 648 ? 104.03400 -169.66000 -28.23200 1.000 57.83271 648 PHE B CA 1
ATOM 11117 C C . PHE B 1 648 ? 104.15600 -170.94900 -27.41400 1.000 57.78275 648 PHE B C 1
ATOM 11118 O O . PHE B 1 648 ? 104.62800 -171.95400 -27.96200 1.000 58.26444 648 PHE B O 1
ATOM 11126 N N . ASP B 1 649 ? 103.75900 -170.91300 -26.14400 1.000 63.89132 649 ASP B N 1
ATOM 11127 C CA . ASP B 1 649 ? 103.76900 -172.15300 -25.32600 1.000 61.60626 649 ASP B CA 1
ATOM 11128 C C . ASP B 1 649 ? 102.65200 -173.05200 -25.85100 1.000 60.83043 649 ASP B C 1
ATOM 11129 O O . ASP B 1 649 ? 102.92100 -174.23000 -26.11600 1.000 61.42748 649 ASP B O 1
ATOM 11134 N N . GLY B 1 650 ? 101.44700 -172.50800 -25.99000 1.000 60.81168 650 GLY B N 1
ATOM 11135 C CA . GLY B 1 650 ? 100.35100 -173.28000 -26.60300 1.000 60.66284 650 GLY B CA 1
ATOM 11136 C C . GLY B 1 650 ? 99.65400 -174.21300 -25.64000 1.000 62.14972 650 GLY B C 1
ATOM 11137 O O . GLY B 1 650 ? 100.01300 -174.21300 -24.45000 1.000 67.09021 650 GLY B O 1
ATOM 11138 N N . ILE B 1 651 ? 98.66500 -174.95700 -26.13900 1.000 57.01499 651 ILE B N 1
ATOM 11139 C CA . ILE B 1 651 ? 97.93100 -175.94400 -25.30100 1.000 56.78587 651 ILE B CA 1
ATOM 11140 C C . ILE B 1 651 ? 98.20400 -177.32900 -25.89000 1.000 57.31426 651 ILE B C 1
ATOM 11141 O O . ILE B 1 651 ? 97.92500 -177.52600 -27.08500 1.000 64.21695 651 ILE B O 1
ATOM 11146 N N . PRO B 1 652 ? 98.75600 -178.28700 -25.12100 1.000 57.88104 652 PRO B N 1
ATOM 11147 C CA . PRO B 1 652 ? 99.08000 -179.59600 -25.66300 1.000 58.20395 652 PRO B CA 1
ATOM 11148 C C . PRO B 1 652 ? 97.81900 -180.24700 -26.24200 1.000 57.97162 652 PRO B C 1
ATOM 11149 O O . PRO B 1 652 ? 96.74400 -179.96200 -25.76400 1.000 57.56945 652 PRO B O 1
ATOM 11153 N N . ASN B 1 653 ? 97.98200 -181.09200 -27.25700 1.000 63.00270 653 ASN B N 1
ATOM 11154 C CA . ASN B 1 653 ? 96.80900 -181.72300 -27.91800 1.000 61.96320 653 ASN B CA 1
ATOM 11155 C C . ASN B 1 653 ? 96.24200 -182.82800 -27.02300 1.000 61.56078 653 ASN B C 1
ATOM 11156 O O . ASN B 1 653 ? 96.95900 -183.27700 -26.11600 1.000 66.62199 653 ASN B O 1
ATOM 11161 N N . MET B 1 654 ? 95.01300 -183.26200 -27.29300 1.000 60.70596 654 MET B N 1
ATOM 11162 C CA . MET B 1 654 ? 94.34600 -184.27200 -26.43300 1.000 60.27203 654 MET B CA 1
ATOM 11163 C C . MET B 1 654 ? 95.14500 -185.57300 -26.46900 1.000 63.07176 654 MET B C 1
ATOM 11164 O O . MET B 1 654 ? 95.07000 -186.33100 -25.49300 1.000 67.91075 654 MET B O 1
ATOM 11169 N N . ASP B 1 655 ? 95.88300 -185.81000 -27.55100 1.000 65.86094 655 ASP B N 1
ATOM 11170 C CA . ASP B 1 655 ? 96.74600 -187.01600 -27.63500 1.000 64.00394 655 ASP B CA 1
ATOM 11171 C C . ASP B 1 655 ? 97.82100 -186.92900 -26.54800 1.000 62.72120 655 ASP B C 1
ATOM 11172 O O . ASP B 1 655 ? 98.12000 -187.96400 -25.93200 1.000 65.61970 655 ASP B O 1
ATOM 11177 N N . ILE B 1 656 ? 98.36900 -185.73600 -26.32600 1.000 60.00705 656 ILE B N 1
ATOM 11178 C CA . ILE B 1 656 ? 99.44800 -185.56100 -25.31300 1.000 63.56017 656 ILE B CA 1
ATOM 11179 C C . ILE B 1 656 ? 98.84500 -185.77700 -23.92300 1.000 62.58266 656 ILE B C 1
ATOM 11180 O O . ILE B 1 656 ? 99.41900 -186.55900 -23.14800 1.000 59.37043 656 ILE B O 1
ATOM 11185 N N . PHE B 1 657 ? 97.70900 -185.14200 -23.63500 1.000 58.11401 657 PHE B N 1
ATOM 11186 C CA . PHE B 1 657 ? 97.04800 -185.38200 -22.33300 1.000 58.65377 657 PHE B CA 1
ATOM 11187 C C . PHE B 1 657 ? 96.82100 -186.88500 -22.18100 1.000 58.40040 657 PHE B C 1
ATOM 11188 O O . PHE B 1 657 ? 97.09300 -187.42600 -21.10000 1.000 58.19114 657 PHE B O 1
ATOM 11196 N N . LYS B 1 658 ? 96.34500 -187.53100 -23.24300 1.000 61.44367 658 LYS B N 1
ATOM 11197 C CA . LYS B 1 658 ? 96.02500 -188.98000 -23.18200 1.000 61.13867 658 LYS B CA 1
ATOM 11198 C C . LYS B 1 658 ? 97.27100 -189.76200 -22.77200 1.000 61.26479 658 LYS B C 1
ATOM 11199 O O . LYS B 1 658 ? 97.16900 -190.61300 -21.87500 1.000 61.65953 658 LYS B O 1
ATOM 11205 N N . LYS B 1 659 ? 98.39500 -189.47800 -23.42000 1.000 59.32357 659 LYS B N 1
ATOM 11206 C CA . LYS B 1 659 ? 99.64600 -190.21400 -23.13000 1.000 59.97072 659 LYS B CA 1
ATOM 11207 C C . LYS B 1 659 ? 100.04500 -189.94800 -21.67700 1.000 59.20386 659 LYS B C 1
ATOM 11208 O O . LYS B 1 659 ? 100.53600 -190.87900 -21.01900 1.000 61.39818 659 LYS B O 1
ATOM 11214 N N . CYS B 1 660 ? 99.83000 -188.72300 -21.19600 1.000 62.29758 660 CYS B N 1
ATOM 11215 C CA . CYS B 1 660 ? 100.15800 -188.39300 -19.78700 1.000 64.30286 660 CYS B CA 1
ATOM 11216 C C . CYS B 1 660 ? 99.30100 -189.26400 -18.87100 1.000 62.31118 660 CYS B C 1
ATOM 11217 O O . CYS B 1 660 ? 99.85400 -189.88000 -17.95000 1.000 64.54888 660 CYS B O 1
ATOM 11220 N N . TYR B 1 661 ? 97.99900 -189.32100 -19.13700 1.000 63.22838 661 TYR B N 1
ATOM 11221 C CA . TYR B 1 661 ? 97.11600 -190.09000 -18.23000 1.000 63.67632 661 TYR B CA 1
ATOM 11222 C C . TYR B 1 661 ? 97.60800 -191.53300 -18.22600 1.000 66.12407 661 TYR B C 1
ATOM 11223 O O . TYR B 1 661 ? 97.67000 -192.13800 -17.15000 1.000 68.36936 661 TYR B O 1
ATOM 11232 N N . LYS B 1 662 ? 97.95900 -192.04500 -19.40500 1.000 65.11988 662 LYS B N 1
ATOM 11233 C CA . LYS B 1 662 ? 98.42500 -193.45000 -19.52000 1.000 66.18874 662 LYS B CA 1
ATOM 11234 C C . LYS B 1 662 ? 99.64800 -193.65400 -18.62000 1.000 68.58065 662 LYS B C 1
ATOM 11235 O O . LYS B 1 662 ? 99.69200 -194.66800 -17.91000 1.000 74.94701 662 LYS B O 1
ATOM 11241 N N . ALA B 1 663 ? 100.60100 -192.72700 -18.65400 1.000 65.16218 663 ALA B N 1
ATOM 11242 C CA . ALA B 1 663 ? 101.78100 -192.82700 -17.77000 1.000 65.08988 663 ALA B CA 1
ATOM 11243 C C . ALA B 1 663 ? 101.32300 -192.74900 -16.31600 1.000 66.30838 663 ALA B C 1
ATOM 11244 O O . ALA B 1 663 ? 101.78100 -193.56600 -15.49800 1.000 72.57326 663 ALA B O 1
ATOM 11246 N N . LEU B 1 664 ? 100.42800 -191.81100 -16.01900 1.000 65.72494 664 LEU B N 1
ATOM 11247 C CA . LEU B 1 664 ? 99.96700 -191.62300 -14.62100 1.000 68.42886 664 LEU B CA 1
ATOM 11248 C C . LEU B 1 664 ? 99.24400 -192.88600 -14.15200 1.000 69.27505 664 LEU B C 1
ATOM 11249 O O . LEU B 1 664 ? 99.28300 -193.14600 -12.95000 1.000 74.14497 664 LEU B O 1
ATOM 11254 N N . ILE B 1 665 ? 98.58700 -193.61000 -15.06200 1.000 69.55004 665 ILE B N 1
ATOM 11255 C CA . ILE B 1 665 ? 97.79400 -194.80800 -14.65400 1.000 72.06519 665 ILE B CA 1
ATOM 11256 C C . ILE B 1 665 ? 98.69700 -196.04600 -14.67900 1.000 77.62570 665 ILE B C 1
ATOM 11257 O O . ILE B 1 665 ? 98.40300 -196.98600 -13.92200 1.000 81.45693 665 ILE B O 1
ATOM 11262 N N . THR B 1 666 ? 99.74900 -196.04900 -15.50600 1.000 75.32256 666 THR B N 1
ATOM 11263 C CA . THR B 1 666 ? 100.70600 -197.18500 -15.49100 1.000 75.46554 666 THR B CA 1
ATOM 11264 C C . THR B 1 666 ? 101.24100 -197.29900 -14.06800 1.000 76.18533 666 THR B C 1
ATOM 11265 O O . THR B 1 666 ? 100.95400 -198.31200 -13.40700 1.000 75.92701 666 THR B O 1
ATOM 11269 N N . LYS B 1 667 ? 101.98200 -196.29200 -13.61700 1.000 79.67010 667 LYS B N 1
ATOM 11270 C CA . LYS B 1 667 ? 102.39200 -196.29000 -12.19400 1.000 79.86229 667 LYS B CA 1
ATOM 11271 C C . LYS B 1 667 ? 101.13100 -195.89700 -11.43200 1.000 82.54215 667 LYS B C 1
ATOM 11272 O O . LYS B 1 667 ? 100.25400 -195.30900 -12.05600 1.000 89.57115 667 LYS B O 1
ATOM 11278 N N . GLN B 1 668 ? 101.00800 -196.23100 -10.15400 1.000 81.33207 668 GLN B N 1
ATOM 11279 C CA . GLN B 1 668 ? 99.80100 -195.73800 -9.44400 1.000 82.36389 668 GLN B CA 1
ATOM 11280 C C . GLN B 1 668 ? 100.15300 -194.37200 -8.85100 1.000 88.45993 668 GLN B C 1
ATOM 11281 O O . GLN B 1 668 ? 99.53100 -193.37400 -9.26500 1.000 89.21907 668 GLN B O 1
ATOM 11287 N N . GLU B 1 669 ? 101.14200 -194.33000 -7.95200 1.000 81.15250 669 GLU B N 1
ATOM 11288 C CA . GLU B 1 669 ? 101.59300 -193.03800 -7.37500 1.000 79.50045 669 GLU B CA 1
ATOM 11289 C C . GLU B 1 669 ? 102.82100 -192.56200 -8.15900 1.000 84.60906 669 GLU B C 1
ATOM 11290 O O . GLU B 1 669 ? 103.76700 -193.35400 -8.29900 1.000 78.64505 669 GLU B O 1
ATOM 11296 N N . THR B 1 670 ? 102.78800 -191.32700 -8.67100 1.000 74.95501 670 THR B N 1
ATOM 11297 C CA . THR B 1 670 ? 103.91700 -190.78800 -9.47300 1.000 66.66704 670 THR B CA 1
ATOM 11298 C C . THR B 1 670 ? 104.49200 -189.55500 -8.77600 1.000 65.61436 670 THR B C 1
ATOM 11299 O O . THR B 1 670 ? 103.75100 -188.57100 -8.63200 1.000 65.75775 670 THR B O 1
ATOM 11303 N N . ASN B 1 671 ? 105.75700 -189.61600 -8.35200 1.000 63.82051 671 ASN B N 1
ATOM 11304 C CA . ASN B 1 671 ? 106.41700 -188.42800 -7.75000 1.000 63.75727 671 ASN B CA 1
ATOM 11305 C C . ASN B 1 671 ? 106.85600 -187.51300 -8.88700 1.000 64.37091 671 ASN B C 1
ATOM 11306 O O . ASN B 1 671 ? 107.83700 -187.85200 -9.56700 1.000 66.65932 671 ASN B O 1
ATOM 11311 N N . ILE B 1 672 ? 106.15400 -186.39900 -9.07000 1.000 60.74542 672 ILE B N 1
ATOM 11312 C CA . ILE B 1 672 ? 106.46100 -185.48600 -10.20400 1.000 61.33011 672 ILE B CA 1
ATOM 11313 C C . ILE B 1 672 ? 107.89400 -184.96400 -10.06300 1.000 61.86778 672 ILE B C 1
ATOM 11314 O O . ILE B 1 672 ? 108.58600 -184.86300 -11.09100 1.000 66.46026 672 ILE B O 1
ATOM 11319 N N . GLN B 1 673 ? 108.33400 -184.66900 -8.84200 1.000 63.45791 673 GLN B N 1
ATOM 11320 C CA . GLN B 1 673 ? 109.68200 -184.06500 -8.68000 1.000 66.23523 673 GLN B CA 1
ATOM 11321 C C . GLN B 1 673 ? 110.74800 -184.99100 -9.27500 1.000 67.08062 673 GLN B C 1
ATOM 11322 O O . GLN B 1 673 ? 111.76100 -184.46900 -9.77000 1.000 64.69536 673 GLN B O 1
ATOM 11328 N N . LYS B 1 674 ? 110.52200 -186.30500 -9.26300 1.000 72.07797 674 LYS B N 1
ATOM 11329 C CA . LYS B 1 674 ? 111.58600 -187.23700 -9.72200 1.000 73.01529 674 LYS B CA 1
ATOM 11330 C C . LYS B 1 674 ? 111.29800 -187.77700 -11.12500 1.000 67.93248 674 LYS B C 1
ATOM 11331 O O . LYS B 1 674 ? 112.26800 -187.99200 -11.87000 1.000 80.03672 674 LYS B O 1
ATOM 11337 N N . GLU B 1 675 ? 110.03000 -187.99200 -11.47600 1.000 67.96560 675 GLU B N 1
ATOM 11338 C CA . GLU B 1 675 ? 109.71600 -188.62800 -12.78300 1.000 67.47322 675 GLU B CA 1
ATOM 11339 C C . GLU B 1 675 ? 109.26800 -187.58100 -13.80100 1.000 68.98898 675 GLU B C 1
ATOM 11340 O O . GLU B 1 675 ? 109.22100 -187.91900 -14.99300 1.000 71.74767 675 GLU B O 1
ATOM 11346 N N . GLY B 1 676 ? 108.97900 -186.36000 -13.35600 1.000 62.95503 676 GLY B N 1
ATOM 11347 C CA . GLY B 1 676 ? 108.44200 -185.32900 -14.26400 1.000 63.27075 676 GLY B CA 1
ATOM 11348 C C . GLY B 1 676 ? 109.38600 -184.95700 -15.39100 1.000 63.91306 676 GLY B C 1
ATOM 11349 O O . GLY B 1 676 ? 108.88500 -184.62600 -16.47600 1.000 67.17095 676 GLY B O 1
ATOM 11350 N N . MET B 1 677 ? 110.69500 -184.98900 -15.15200 1.000 64.26743 677 MET B N 1
ATOM 11351 C CA . MET B 1 677 ? 111.64800 -184.52900 -16.19400 1.000 64.89406 677 MET B CA 1
ATOM 11352 C C . MET B 1 677 ? 111.67600 -185.53800 -17.34600 1.000 65.17261 677 MET B C 1
ATOM 11353 O O . MET B 1 677 ? 111.78900 -185.09900 -18.50100 1.000 70.69546 677 MET B O 1
ATOM 11358 N N . LEU B 1 678 ? 111.57900 -186.83100 -17.05000 1.000 62.38332 678 LEU B N 1
ATOM 11359 C CA . LEU B 1 678 ? 111.50300 -187.84600 -18.12900 1.000 62.61051 678 LEU B CA 1
ATOM 11360 C C . LEU B 1 678 ? 110.11800 -187.78300 -18.78000 1.000 65.30892 678 LEU B C 1
ATOM 11361 O O . LEU B 1 678 ? 110.03900 -187.89800 -20.01200 1.000 67.63934 678 LEU B O 1
ATOM 11366 N N . LEU B 1 679 ? 109.07100 -187.59100 -17.97900 1.000 62.46270 679 LEU B N 1
ATOM 11367 C CA . LEU B 1 679 ? 107.69400 -187.49500 -18.52300 1.000 63.44374 679 LEU B CA 1
ATOM 11368 C C . LEU B 1 679 ? 107.64000 -186.32600 -19.50300 1.000 62.27653 679 LEU B C 1
ATOM 11369 O O . LEU B 1 679 ? 106.99300 -186.45900 -20.54800 1.000 62.42043 679 LEU B O 1
ATOM 11374 N N . CYS B 1 680 ? 108.31200 -185.22800 -19.16700 1.000 63.61008 680 CYS B N 1
ATOM 11375 C CA . CYS B 1 680 ? 108.33800 -184.04500 -20.06000 1.000 64.01464 680 CYS B CA 1
ATOM 11376 C C . CYS B 1 680 ? 108.96600 -184.43600 -21.40200 1.000 65.50866 680 CYS B C 1
ATOM 11377 O O . CYS B 1 680 ? 108.38600 -184.09400 -22.44100 1.000 70.43142 680 CYS B O 1
ATOM 11380 N N . GLN B 1 681 ? 110.10000 -185.13600 -21.37000 1.000 69.46537 681 GLN B N 1
ATOM 11381 C CA . GLN B 1 681 ? 110.78400 -185.55300 -22.62300 1.000 70.64613 681 GLN B CA 1
ATOM 11382 C C . GLN B 1 681 ? 109.91900 -186.58400 -23.35700 1.000 67.94151 681 GLN B C 1
ATOM 11383 O O . GLN B 1 681 ? 109.97700 -186.62300 -24.59600 1.000 73.66817 681 GLN B O 1
ATOM 11389 N N . HIS B 1 682 ? 109.15300 -187.38700 -22.61900 1.000 63.27779 682 HIS B N 1
ATOM 11390 C CA . HIS B 1 682 ? 108.29400 -188.43400 -23.23300 1.000 63.16853 682 HIS B CA 1
ATOM 11391 C C . HIS B 1 682 ? 107.10700 -187.77200 -23.93100 1.000 65.41777 682 HIS B C 1
ATOM 11392 O O . HIS B 1 682 ? 106.70300 -188.23600 -25.01700 1.000 70.62714 682 HIS B O 1
ATOM 11399 N N . LEU B 1 683 ? 106.56300 -186.71400 -23.33100 1.000 61.59131 683 LEU B N 1
ATOM 11400 C CA . LEU B 1 683 ? 105.36200 -186.04800 -23.89900 1.000 61.45187 683 LEU B CA 1
ATOM 11401 C C . LEU B 1 683 ? 105.79300 -184.79900 -24.67000 1.000 61.93456 683 LEU B C 1
ATOM 11402 O O . LEU B 1 683 ? 104.91500 -184.01000 -25.04100 1.000 63.84996 683 LEU B O 1
ATOM 11407 N N . SER B 1 684 ? 107.09400 -184.64200 -24.91200 1.000 64.45989 684 SER B N 1
ATOM 11408 C CA . SER B 1 684 ? 107.61300 -183.45100 -25.63200 1.000 63.28802 684 SER B CA 1
ATOM 11409 C C . SER B 1 684 ? 106.96400 -182.20900 -25.03000 1.000 62.57725 684 SER B C 1
ATOM 11410 O O . SER B 1 684 ? 106.47600 -181.36600 -25.79900 1.000 62.54038 684 SER B O 1
ATOM 11413 N N . VAL B 1 685 ? 106.97800 -182.11300 -23.70200 1.000 59.67550 685 VAL B N 1
ATOM 11414 C CA . VAL B 1 685 ? 106.29800 -180.98000 -23.01900 1.000 59.37809 685 VAL B CA 1
ATOM 11415 C C . VAL B 1 685 ? 107.29100 -180.34600 -22.04300 1.000 59.39571 685 VAL B C 1
ATOM 11416 O O . VAL B 1 685 ? 108.13900 -181.07500 -21.51600 1.000 63.86715 685 VAL B O 1
ATOM 11420 N N . LYS B 1 686 ? 107.21700 -179.03000 -21.85600 1.000 61.05373 686 LYS B N 1
ATOM 11421 C CA . LYS B 1 686 ? 108.11600 -178.33300 -20.90000 1.000 65.08539 686 LYS B CA 1
ATOM 11422 C C . LYS B 1 686 ? 107.46500 -178.35800 -19.51700 1.000 65.29115 686 LYS B C 1
ATOM 11423 O O . LYS B 1 686 ? 106.23500 -178.48400 -19.44800 1.000 60.33489 686 LYS B O 1
ATOM 11429 N N . PRO B 1 687 ? 108.22600 -178.22300 -18.41400 1.000 66.23428 687 PRO B N 1
ATOM 11430 C CA . PRO B 1 687 ? 107.65500 -178.33700 -17.07300 1.000 62.63893 687 PRO B CA 1
ATOM 11431 C C . PRO B 1 687 ? 106.32300 -177.59600 -16.89600 1.000 59.31636 687 PRO B C 1
ATOM 11432 O O . PRO B 1 687 ? 105.39700 -178.19800 -16.39300 1.000 58.88344 687 PRO B O 1
ATOM 11436 N N . ASP B 1 688 ? 106.25000 -176.32700 -17.29500 1.000 57.20005 688 ASP B N 1
ATOM 11437 C CA . ASP B 1 688 ? 105.01100 -175.53900 -17.07000 1.000 56.77589 688 ASP B CA 1
ATOM 11438 C C . ASP B 1 688 ? 103.84000 -176.21200 -17.78800 1.000 56.62680 688 ASP B C 1
ATOM 11439 O O . ASP B 1 688 ? 102.72800 -176.19100 -17.23800 1.000 56.58374 688 ASP B O 1
ATOM 11444 N N . THR B 1 689 ? 104.08600 -176.78400 -18.96800 1.000 55.95760 689 THR B N 1
ATOM 11445 C CA . THR B 1 689 ? 103.00100 -177.42700 -19.75500 1.000 56.13133 689 THR B CA 1
ATOM 11446 C C . THR B 1 689 ? 102.53500 -178.68700 -19.02600 1.000 56.06376 689 THR B C 1
ATOM 11447 O O . THR B 1 689 ? 101.32800 -178.97600 -19.05700 1.000 55.91535 689 THR B O 1
ATOM 11451 N N . LEU B 1 690 ? 103.45700 -179.39500 -18.37700 1.000 56.17117 690 LEU B N 1
ATOM 11452 C CA . LEU B 1 690 ? 103.07000 -180.58300 -17.58100 1.000 56.09491 690 LEU B CA 1
ATOM 11453 C C . LEU B 1 690 ? 102.15800 -180.12000 -16.45000 1.000 55.49132 690 LEU B C 1
ATOM 11454 O O . LEU B 1 690 ? 101.11300 -180.74900 -16.23900 1.000 55.37694 690 LEU B O 1
ATOM 11459 N N . LYS B 1 691 ? 102.53600 -179.03800 -15.77400 1.000 55.13548 691 LYS B N 1
ATOM 11460 C CA . LYS B 1 691 ? 101.72900 -178.57400 -14.62000 1.000 54.56246 691 LYS B CA 1
ATOM 11461 C C . LYS B 1 691 ? 100.30400 -178.34200 -15.11400 1.000 54.41763 691 LYS B C 1
ATOM 11462 O O . LYS B 1 691 ? 99.37100 -178.80700 -14.45100 1.000 54.16785 691 LYS B O 1
ATOM 11468 N N . PHE B 1 692 ? 100.16400 -177.67400 -16.25400 1.000 54.59518 692 PHE B N 1
ATOM 11469 C CA . PHE B 1 692 ? 98.81400 -177.35400 -16.77400 1.000 54.46266 692 PHE B CA 1
ATOM 11470 C C . PHE B 1 692 ? 98.02100 -178.65200 -16.90500 1.000 54.63531 692 PHE B C 1
ATOM 11471 O O . PHE B 1 692 ? 96.91500 -178.72900 -16.35800 1.000 54.31719 692 PHE B O 1
ATOM 11479 N N . MET B 1 693 ? 98.60900 -179.64500 -17.56700 1.000 55.13159 693 MET B N 1
ATOM 11480 C CA . MET B 1 693 ? 97.90100 -180.92800 -17.80200 1.000 55.35680 693 MET B CA 1
ATOM 11481 C C . MET B 1 693 ? 97.53800 -181.55900 -16.45500 1.000 55.03075 693 MET B C 1
ATOM 11482 O O . MET B 1 693 ? 96.38500 -181.97800 -16.29500 1.000 54.89868 693 MET B O 1
ATOM 11487 N N . LEU B 1 694 ? 98.49400 -181.61400 -15.53300 1.000 54.92135 694 LEU B N 1
ATOM 11488 C CA . LEU B 1 694 ? 98.24000 -182.23700 -14.21200 1.000 54.63583 694 LEU B CA 1
ATOM 11489 C C . LEU B 1 694 ? 97.11400 -181.46300 -13.52900 1.000 54.11040 694 LEU B C 1
ATOM 11490 O O . LEU B 1 694 ? 96.23400 -182.10300 -12.94100 1.000 53.95745 694 LEU B O 1
ATOM 11495 N N . LYS B 1 695 ? 97.13500 -180.13700 -13.64700 1.000 53.86799 695 LYS B N 1
ATOM 11496 C CA . LYS B 1 695 ? 96.08800 -179.29200 -13.02100 1.000 53.36808 695 LYS B CA 1
ATOM 11497 C C . LYS B 1 695 ? 94.73600 -179.57600 -13.68300 1.000 53.41630 695 LYS B C 1
ATOM 11498 O O . LYS B 1 695 ? 93.72600 -179.57200 -12.96700 1.000 55.14684 695 LYS B O 1
ATOM 11504 N N . VAL B 1 696 ? 94.72100 -179.81700 -14.99500 1.000 53.82862 696 VAL B N 1
ATOM 11505 C CA . VAL B 1 696 ? 93.45700 -180.16300 -15.70900 1.000 54.02186 696 VAL B CA 1
ATOM 11506 C C . VAL B 1 696 ? 92.91200 -181.46900 -15.13000 1.000 55.77436 696 VAL B C 1
ATOM 11507 O O . VAL B 1 696 ? 91.71700 -181.51400 -14.80000 1.000 56.96921 696 VAL B O 1
ATOM 11511 N N . PHE B 1 697 ? 93.76500 -182.48000 -14.99800 1.000 55.64524 697 PHE B N 1
ATOM 11512 C CA . PHE B 1 697 ? 93.30600 -183.80300 -14.50900 1.000 55.30580 697 PHE B CA 1
ATOM 11513 C C . PHE B 1 697 ? 92.82300 -183.66300 -13.06500 1.000 56.90025 697 PHE B C 1
ATOM 11514 O O . PHE B 1 697 ? 91.83700 -184.32000 -12.70400 1.000 54.47146 697 PHE B O 1
ATOM 11522 N N . LEU B 1 698 ? 93.49600 -182.82600 -12.27400 1.000 55.13973 698 LEU B N 1
ATOM 11523 C CA . LEU B 1 698 ? 93.06700 -182.58400 -10.87200 1.000 55.42191 698 LEU B CA 1
ATOM 11524 C C . LEU B 1 698 ? 91.70700 -181.87700 -10.86600 1.000 56.57510 698 LEU B C 1
ATOM 11525 O O . LEU B 1 698 ? 90.87500 -182.22200 -10.01400 1.000 56.06835 698 LEU B O 1
ATOM 11530 N N . ASP B 1 699 ? 91.49500 -180.92800 -11.77800 1.000 59.03265 699 ASP B N 1
ATOM 11531 C CA . ASP B 1 699 ? 90.18100 -180.24600 -11.88300 1.000 59.96767 699 ASP B CA 1
ATOM 11532 C C . ASP B 1 699 ? 89.12800 -181.27500 -12.28400 1.000 62.58705 699 ASP B C 1
ATOM 11533 O O . ASP B 1 699 ? 88.05600 -181.30500 -11.66100 1.000 65.43334 699 ASP B O 1
ATOM 11538 N N . LEU B 1 700 ? 89.44200 -182.09800 -13.28000 1.000 61.14527 700 LEU B N 1
ATOM 11539 C CA . LEU B 1 700 ? 88.48100 -183.12800 -13.73900 1.000 64.84607 700 LEU B CA 1
ATOM 11540 C C . LEU B 1 700 ? 88.32200 -184.16400 -12.62600 1.000 60.97785 700 LEU B C 1
ATOM 11541 O O . LEU B 1 700 ? 87.39800 -184.98600 -12.72500 1.000 64.07309 700 LEU B O 1
ATOM 11546 N N . LYS B 1 701 ? 89.19100 -184.11300 -11.61500 1.000 61.08320 701 LYS B N 1
ATOM 11547 C CA . LYS B 1 701 ? 89.14000 -185.06700 -10.47500 1.000 61.53792 701 LYS B CA 1
ATOM 11548 C C . LYS B 1 701 ? 89.45100 -186.47500 -10.98500 1.000 63.68946 701 LYS B C 1
ATOM 11549 O O . LYS B 1 701 ? 88.96100 -187.43800 -10.37900 1.000 73.58168 701 LYS B O 1
ATOM 11555 N N . PHE B 1 702 ? 90.23800 -186.57600 -12.05500 1.000 61.55150 702 PHE B N 1
ATOM 11556 C CA . PHE B 1 702 ? 90.65200 -187.89100 -12.59400 1.000 60.74255 702 PHE B CA 1
ATOM 11557 C C . PHE B 1 702 ? 91.88300 -188.35000 -11.81800 1.000 60.73948 702 PHE B C 1
ATOM 11558 O O . PHE B 1 702 ? 92.25800 -189.52500 -11.92700 1.000 64.60548 702 PHE B O 1
ATOM 11566 N N . VAL B 1 703 ? 92.49600 -187.43400 -11.06900 1.000 55.67079 703 VAL B N 1
ATOM 11567 C CA . VAL B 1 703 ? 93.68500 -187.77500 -10.23600 1.000 55.54483 703 VAL B CA 1
ATOM 11568 C C . VAL B 1 703 ? 93.63000 -186.93200 -8.96300 1.000 55.13080 703 VAL B C 1
ATOM 11569 O O . VAL B 1 703 ? 92.92700 -185.91100 -8.96200 1.000 55.06688 703 VAL B O 1
ATOM 11573 N N . THR B 1 704 ? 94.33200 -187.36100 -7.91600 1.000 58.01289 704 THR B N 1
ATOM 11574 C CA . THR B 1 704 ? 94.39500 -186.58000 -6.65600 1.000 57.46947 704 THR B CA 1
ATOM 11575 C C . THR B 1 704 ? 95.86300 -186.34500 -6.31900 1.000 57.60336 704 THR B C 1
ATOM 11576 O O . THR B 1 704 ? 96.66900 -187.24900 -6.56800 1.000 57.56959 704 THR B O 1
ATOM 11580 N N . GLN B 1 705 ? 96.19000 -185.17400 -5.77700 1.000 59.41095 705 GLN B N 1
ATOM 11581 C CA . GLN B 1 705 ? 97.60600 -184.85500 -5.48100 1.000 58.07483 705 GLN B CA 1
ATOM 11582 C C . GLN B 1 705 ? 97.78300 -184.63100 -3.98100 1.000 63.95607 705 GLN B C 1
ATOM 11583 O O . GLN B 1 705 ? 96.84300 -184.12400 -3.34300 1.000 57.65842 705 GLN B O 1
ATOM 11589 N N . GLU B 1 706 ? 98.93500 -185.02700 -3.44400 1.000 66.37739 706 GLU B N 1
ATOM 11590 C CA . GLU B 1 706 ? 99.24000 -184.76300 -2.01600 1.000 65.39182 706 GLU B CA 1
ATOM 11591 C C . GLU B 1 706 ? 100.74700 -184.53900 -1.89300 1.000 67.98587 706 GLU B C 1
ATOM 11592 O O . GLU B 1 706 ? 101.49800 -185.50800 -2.08800 1.000 66.23638 706 GLU B O 1
ATOM 11598 N N . ASP B 1 707 ? 101.16200 -183.30400 -1.61200 1.000 60.58626 707 ASP B N 1
ATOM 11599 C CA . ASP B 1 707 ? 102.60300 -182.97600 -1.45600 1.000 62.31993 707 ASP B CA 1
ATOM 11600 C C . ASP B 1 707 ? 103.38000 -183.38600 -2.71200 1.000 65.52402 707 ASP B C 1
ATOM 11601 O O . ASP B 1 707 ? 104.49100 -183.91900 -2.55800 1.000 62.90582 707 ASP B O 1
ATOM 11606 N N . GLY B 1 708 ? 102.82000 -18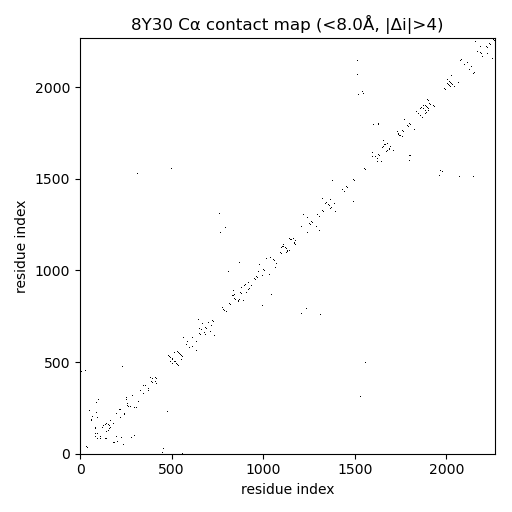3.14800 -3.90000 1.000 64.49446 708 GLY B N 1
ATOM 11607 C CA . GLY B 1 708 ? 103.56500 -183.40700 -5.14700 1.000 63.94178 708 GLY B CA 1
ATOM 11608 C C . GLY B 1 708 ? 103.48300 -184.83900 -5.64300 1.000 69.23306 708 GLY B C 1
ATOM 11609 O O . GLY B 1 708 ? 104.17900 -185.15400 -6.62100 1.000 71.01290 708 GLY B O 1
ATOM 11610 N N . LEU B 1 709 ? 102.66400 -185.67800 -5.01300 1.000 66.48908 709 LEU B N 1
ATOM 11611 C CA . LEU B 1 709 ? 102.48800 -187.06700 -5.51400 1.000 67.80473 709 LEU B CA 1
ATOM 11612 C C . LEU B 1 709 ? 101.08300 -187.22200 -6.10200 1.000 68.94802 709 LEU B C 1
ATOM 11613 O O . LEU B 1 709 ? 100.10900 -187.00500 -5.36500 1.000 65.89073 709 LEU B O 1
ATOM 11618 N N . ILE B 1 710 ? 100.99800 -187.59200 -7.37900 1.000 63.07366 710 ILE B N 1
ATOM 11619 C CA . ILE B 1 710 ? 99.68200 -187.70900 -8.07100 1.000 66.46876 710 ILE B CA 1
ATOM 11620 C C . ILE B 1 710 ? 99.13900 -189.12700 -7.89800 1.000 66.09584 710 ILE B C 1
ATOM 11621 O O . ILE B 1 710 ? 99.89800 -190.08200 -8.13300 1.000 70.56345 710 ILE B O 1
ATOM 11626 N N . ARG B 1 711 ? 97.88000 -189.24900 -7.47700 1.000 64.69879 711 ARG B N 1
ATOM 11627 C CA . ARG B 1 711 ? 97.23900 -190.57800 -7.31200 1.000 65.12942 711 ARG B CA 1
ATOM 11628 C C . ARG B 1 711 ? 95.99600 -190.61500 -8.20000 1.000 65.22367 711 ARG B C 1
ATOM 11629 O O . ARG B 1 711 ? 95.36200 -189.56700 -8.34900 1.000 64.64844 711 ARG B O 1
ATOM 11637 N N . ILE B 1 712 ? 95.65300 -191.77900 -8.74800 1.000 69.27256 712 ILE B N 1
ATOM 11638 C CA . ILE B 1 712 ? 94.52600 -191.86700 -9.72300 1.000 72.22303 712 ILE B CA 1
ATOM 11639 C C . ILE B 1 712 ? 93.20800 -192.18500 -9.01200 1.000 74.21312 712 ILE B C 1
ATOM 11640 O O . ILE B 1 712 ? 93.23400 -192.98300 -8.06100 1.000 78.86276 712 ILE B O 1
ATOM 11645 N N . ASN B 1 713 ? 92.10600 -191.57300 -9.45200 1.000 72.83572 713 ASN B N 1
ATOM 11646 C CA . ASN B 1 713 ? 90.77300 -191.92500 -8.90200 1.000 76.74162 713 ASN B CA 1
ATOM 11647 C C . ASN B 1 713 ? 90.35600 -193.22600 -9.57900 1.000 81.94828 713 ASN B C 1
ATOM 11648 O O . ASN B 1 713 ? 90.62500 -193.36400 -10.78300 1.000 86.18587 713 ASN B O 1
ATOM 11653 N N . GLN B 1 714 ? 89.73000 -194.14600 -8.84400 1.000 86.33008 714 GLN B N 1
ATOM 11654 C CA . GLN B 1 714 ? 89.40900 -195.47000 -9.44300 1.000 86.35985 714 GLN B CA 1
ATOM 11655 C C . GLN B 1 714 ? 88.03900 -195.40500 -10.12800 1.000 84.19181 714 GLN B C 1
ATOM 11656 O O . GLN B 1 714 ? 87.67800 -196.37600 -10.81600 1.000 86.34768 714 GLN B O 1
ATOM 11662 N N . GLN B 1 715 ? 87.32000 -194.29500 -9.95800 1.000 81.28642 715 GLN B N 1
ATOM 11663 C CA . GLN B 1 715 ? 86.00100 -194.12600 -10.61600 1.000 83.17213 715 GLN B CA 1
ATOM 11664 C C . GLN B 1 715 ? 85.97700 -192.77700 -11.33800 1.000 83.27467 715 GLN B C 1
ATOM 11665 O O . GLN B 1 715 ? 85.16700 -191.91500 -10.95100 1.000 78.61535 715 GLN B O 1
ATOM 11671 N N . PRO B 1 716 ? 86.82000 -192.55800 -12.36800 1.000 82.06252 716 PRO B N 1
ATOM 11672 C CA . PRO B 1 716 ? 86.87100 -191.26700 -13.04000 1.000 81.10982 716 PRO B CA 1
ATOM 11673 C C . PRO B 1 716 ? 85.48800 -190.92800 -13.60500 1.000 80.67655 716 PRO B C 1
ATOM 11674 O O . PRO B 1 716 ? 85.02400 -191.63600 -14.47000 1.000 87.30241 716 PRO B O 1
ATOM 11678 N N . ASP B 1 717 ? 84.87600 -189.85500 -13.10400 1.000 84.78785 717 ASP B N 1
ATOM 11679 C CA . ASP B 1 717 ? 83.53500 -189.44300 -13.59100 1.000 84.10430 717 ASP B CA 1
ATOM 11680 C C . ASP B 1 717 ? 83.64300 -189.14300 -15.08500 1.000 84.55041 717 ASP B C 1
ATOM 11681 O O . ASP B 1 717 ? 84.49500 -188.31800 -15.45100 1.000 84.67852 717 ASP B O 1
ATOM 11686 N N . LYS B 1 718 ? 82.81100 -189.78400 -15.90400 1.000 82.80332 718 LYS B N 1
ATOM 11687 C CA . LYS B 1 718 ? 82.91900 -189.60600 -17.37600 1.000 79.28539 718 LYS B CA 1
ATOM 11688 C C . LYS B 1 718 ? 82.88600 -188.11200 -17.70200 1.000 81.35716 718 LYS B C 1
ATOM 11689 O O . LYS B 1 718 ? 81.87300 -187.46000 -17.39200 1.000 81.78554 718 LYS B O 1
ATOM 11695 N N . ARG B 1 719 ? 83.95600 -187.60200 -18.31300 1.000 76.13555 719 ARG B N 1
ATOM 11696 C CA . ARG B 1 719 ? 84.03900 -186.15200 -18.62300 1.000 72.84210 719 ARG B CA 1
ATOM 11697 C C . ARG B 1 719 ? 85.07700 -185.93800 -19.72500 1.000 74.19113 719 ARG B C 1
ATOM 11698 O O . ARG B 1 719 ? 85.95300 -186.80300 -19.89200 1.000 74.18392 719 ARG B O 1
ATOM 11706 N N . SER B 1 720 ? 84.96800 -184.82600 -20.45100 1.000 69.50461 720 SER B N 1
ATOM 11707 C CA . SER B 1 720 ? 85.94200 -184.50900 -21.51900 1.000 69.71836 720 SER B CA 1
ATOM 11708 C C . SER B 1 720 ? 87.03100 -183.61000 -20.93400 1.000 68.23157 720 SER B C 1
ATOM 11709 O O . SER B 1 720 ? 86.69600 -182.75200 -20.11200 1.000 70.70904 720 SER B O 1
ATOM 11712 N N . ILE B 1 721 ? 88.28600 -183.81300 -21.33500 1.000 60.62966 721 ILE B N 1
ATOM 11713 C CA . ILE B 1 721 ? 89.37200 -182.90600 -20.86300 1.000 65.11737 721 ILE B CA 1
ATOM 11714 C C . ILE B 1 721 ? 88.94600 -181.47000 -21.18400 1.000 64.51318 721 ILE B C 1
ATOM 11715 O O . ILE B 1 721 ? 89.15200 -180.59000 -20.33300 1.000 60.55282 721 ILE B O 1
ATOM 11720 N N . ASP B 1 722 ? 88.33200 -181.26500 -22.35100 1.000 70.48222 722 ASP B N 1
ATOM 11721 C CA . ASP B 1 722 ? 87.91800 -179.90100 -22.76700 1.000 64.14045 722 ASP B CA 1
ATOM 11722 C C . ASP B 1 722 ? 86.78900 -179.38600 -21.87300 1.000 63.75391 722 ASP B C 1
ATOM 11723 O O . ASP B 1 722 ? 86.43800 -178.20700 -22.01400 1.000 66.89674 722 ASP B O 1
ATOM 11728 N N . SER B 1 723 ? 86.23100 -180.23500 -21.00900 1.000 64.28420 723 SER B N 1
ATOM 11729 C CA . SER B 1 723 ? 85.19800 -179.75700 -20.05600 1.000 63.77491 723 SER B CA 1
ATOM 11730 C C . SER B 1 723 ? 85.88500 -179.04400 -18.89500 1.000 63.70731 723 SER B C 1
ATOM 11731 O O . SER B 1 723 ? 85.19800 -178.33000 -18.15000 1.000 63.45756 723 SER B O 1
ATOM 11734 N N . SER B 1 724 ? 87.19400 -179.23900 -18.75800 1.000 61.68126 724 SER B N 1
ATOM 11735 C CA . SER B 1 724 ? 87.93200 -178.62600 -17.63000 1.000 63.40874 724 SER B CA 1
ATOM 11736 C C . SER B 1 724 ? 87.82700 -177.10700 -17.71700 1.000 63.81363 724 SER B C 1
ATOM 11737 O O . SER B 1 724 ? 88.16100 -176.55400 -18.77100 1.000 64.17336 724 SER B O 1
ATOM 11740 N N . LYS B 1 725 ? 87.39700 -176.47000 -16.63300 1.000 64.52623 725 LYS B N 1
ATOM 11741 C CA . LYS B 1 725 ? 87.35200 -174.99000 -16.61000 1.000 63.78020 725 LYS B CA 1
ATOM 11742 C C . LYS B 1 725 ? 88.78900 -174.47300 -16.70500 1.000 63.90197 725 LYS B C 1
ATOM 11743 O O . LYS B 1 725 ? 89.00500 -173.46000 -17.38400 1.000 64.63053 725 LYS B O 1
ATOM 11749 N N . VAL B 1 726 ? 89.72800 -175.15400 -16.05100 1.000 57.10563 726 VAL B N 1
ATOM 11750 C CA . VAL B 1 726 ? 91.13700 -174.66900 -16.03700 1.000 57.40764 726 VAL B CA 1
ATOM 11751 C C . VAL B 1 726 ? 91.68400 -174.77100 -17.46300 1.000 57.76057 726 VAL B C 1
ATOM 11752 O O . VAL B 1 726 ? 92.47000 -173.89400 -17.85200 1.000 58.75357 726 VAL B O 1
ATOM 11756 N N . TYR B 1 727 ? 91.27200 -175.79500 -18.21000 1.000 57.71386 727 TYR B N 1
ATOM 11757 C CA . TYR B 1 727 ? 91.69300 -175.93100 -19.62400 1.000 54.76606 727 TYR B CA 1
ATOM 11758 C C . TYR B 1 727 ? 91.03200 -174.80800 -20.41200 1.000 54.82438 727 TYR B C 1
ATOM 11759 O O . TYR B 1 727 ? 91.70800 -174.16000 -21.22400 1.000 56.32766 727 TYR B O 1
ATOM 11768 N N . GLN B 1 728 ? 89.74700 -174.57900 -20.15200 1.000 57.14598 728 GLN B N 1
ATOM 11769 C CA . GLN B 1 728 ? 88.99000 -173.55600 -20.91600 1.000 58.12265 728 GLN B CA 1
ATOM 11770 C C . GLN B 1 728 ? 89.60800 -172.17500 -20.68100 1.000 60.30402 728 GLN B C 1
ATOM 11771 O O . GLN B 1 728 ? 89.60100 -171.36700 -21.62000 1.000 57.57937 728 GLN B O 1
ATOM 11777 N N . LEU B 1 729 ? 90.14000 -171.92700 -19.48100 1.000 60.04687 729 LEU B N 1
ATOM 11778 C CA . LEU B 1 729 ? 90.74200 -170.60600 -19.16400 1.000 58.87488 729 LEU B CA 1
ATOM 11779 C C . LEU B 1 729 ? 92.00000 -170.39700 -20.01200 1.000 58.86415 729 LEU B C 1
ATOM 11780 O O . LEU B 1 729 ? 92.21900 -169.26100 -20.45900 1.000 59.00590 729 LEU B O 1
ATOM 11785 N N . ARG B 1 730 ? 92.78700 -171.45200 -20.21200 1.000 55.28724 730 ARG B N 1
ATOM 11786 C CA . ARG B 1 730 ? 94.00600 -171.35500 -21.05600 1.000 55.86703 730 ARG B CA 1
ATOM 11787 C C . ARG B 1 730 ? 93.58800 -171.07500 -22.49800 1.000 56.69459 730 ARG B C 1
ATOM 11788 O O . ARG B 1 730 ? 94.24400 -170.24600 -23.14900 1.000 56.80665 730 ARG B O 1
ATOM 11796 N N . GLN B 1 731 ? 92.52300 -171.72800 -22.96200 1.000 59.20405 731 GLN B N 1
ATOM 11797 C CA . GLN B 1 731 ? 92.01700 -171.51200 -24.34300 1.000 58.80140 731 GLN B CA 1
ATOM 11798 C C . GLN B 1 731 ? 91.61900 -170.04800 -24.51500 1.000 58.82495 731 GLN B C 1
ATOM 11799 O O . GLN B 1 731 ? 92.02100 -169.43700 -25.51800 1.000 59.60814 731 GLN B O 1
ATOM 11805 N N . GLN B 1 732 ? 90.86200 -169.51300 -23.56400 1.000 56.51880 732 GLN B N 1
ATOM 11806 C CA . GLN B 1 732 ? 90.38200 -168.11100 -23.65300 1.000 56.46372 732 GLN B CA 1
ATOM 11807 C C . GLN B 1 732 ? 91.58200 -167.16700 -23.57900 1.000 56.67281 732 GLN B C 1
ATOM 11808 O O . GLN B 1 732 ? 91.55700 -166.13600 -24.26800 1.000 56.82023 732 GLN B O 1
ATOM 11814 N N . ARG B 1 733 ? 92.59000 -167.51500 -22.77900 1.000 54.06945 733 ARG B N 1
ATOM 11815 C CA . ARG B 1 733 ? 93.80300 -166.66800 -22.66000 1.000 54.30847 733 ARG B CA 1
ATOM 11816 C C . ARG B 1 733 ? 94.50600 -166.61800 -24.01300 1.000 54.78051 733 ARG B C 1
ATOM 11817 O O . ARG B 1 733 ? 94.93700 -165.53200 -24.41800 1.000 55.04287 733 ARG B O 1
ATOM 11825 N N . MET B 1 734 ? 94.59000 -167.76100 -24.68400 1.000 55.66065 734 MET B N 1
ATOM 11826 C CA . MET B 1 734 ? 95.28400 -167.82100 -25.99200 1.000 55.98878 734 MET B CA 1
ATOM 11827 C C . MET B 1 734 ? 94.54300 -166.94100 -26.99900 1.000 55.94657 734 MET B C 1
ATOM 11828 O O . MET B 1 734 ? 95.21500 -166.21000 -27.74000 1.000 57.57457 734 MET B O 1
ATOM 11833 N N . ASP B 1 735 ? 93.21000 -166.99700 -27.00600 1.000 55.54878 735 ASP B N 1
ATOM 11834 C CA . ASP B 1 735 ? 92.41700 -166.13500 -27.91900 1.000 57.17293 735 ASP B CA 1
ATOM 11835 C C . ASP B 1 735 ? 92.72400 -164.67300 -27.60000 1.000 55.61380 735 ASP B C 1
ATOM 11836 O O . ASP B 1 735 ? 93.06300 -163.92600 -28.52100 1.000 55.85981 735 ASP B O 1
ATOM 11841 N N . VAL B 1 736 ? 92.64300 -164.30600 -26.32500 1.000 54.16418 736 VAL B N 1
ATOM 11842 C CA . VAL B 1 736 ? 92.92400 -162.90300 -25.91100 1.000 53.83812 736 VAL B CA 1
ATOM 11843 C C . VAL B 1 736 ? 94.30300 -162.51700 -26.44200 1.000 54.18207 736 VAL B C 1
ATOM 11844 O O . VAL B 1 736 ? 94.38400 -161.56400 -27.22900 1.000 54.32001 736 VAL B O 1
ATOM 11848 N N . GLU B 1 737 ? 95.33900 -163.25500 -26.04800 1.000 54.33668 737 GLU B N 1
ATOM 11849 C CA . GLU B 1 737 ? 96.71200 -162.90100 -26.47600 1.000 54.66608 737 GLU B CA 1
ATOM 11850 C C . GLU B 1 737 ? 96.73500 -162.81800 -28.00300 1.000 55.19874 737 GLU B C 1
ATOM 11851 O O . GLU B 1 737 ? 97.31000 -161.85300 -28.53000 1.000 55.34141 737 GLU B O 1
ATOM 11857 N N . LYS B 1 738 ? 96.12400 -163.78600 -28.68600 1.000 55.49209 738 LYS B N 1
ATOM 11858 C CA . LYS B 1 738 ? 96.18400 -163.76400 -30.13300 1.000 56.03034 738 LYS B CA 1
ATOM 11859 C C . LYS B 1 738 ? 95.50400 -162.51800 -30.68300 1.000 55.91442 738 LYS B C 1
ATOM 11860 O O . LYS B 1 738 ? 96.05300 -161.84800 -31.56100 1.000 56.23763 738 LYS B O 1
ATOM 11866 N N . GLN B 1 739 ? 94.34800 -162.13600 -30.13100 1.000 58.73920 739 GLN B N 1
ATOM 11867 C CA . GLN B 1 739 ? 93.63100 -161.01300 -30.72500 1.000 59.69386 739 GLN B CA 1
ATOM 11868 C C . GLN B 1 739 ? 94.10200 -159.66400 -30.20400 1.000 58.61481 739 GLN B C 1
ATOM 11869 O O . GLN B 1 739 ? 94.02600 -158.68100 -30.94500 1.000 58.54944 739 GLN B O 1
ATOM 11875 N N . LEU B 1 740 ? 94.64800 -159.59700 -28.98700 1.000 58.49261 740 LEU B N 1
ATOM 11876 C CA . LEU B 1 740 ? 94.95900 -158.32000 -28.36100 1.000 58.47389 740 LEU B CA 1
ATOM 11877 C C . LEU B 1 740 ? 96.43500 -157.97500 -28.35800 1.000 59.41826 740 LEU B C 1
ATOM 11878 O O . LEU B 1 740 ? 96.76100 -156.78500 -28.37700 1.000 60.80466 740 LEU B O 1
ATOM 11883 N N . LEU B 1 741 ? 97.32900 -158.96200 -28.29000 1.000 55.45781 741 LEU B N 1
ATOM 11884 C CA . LEU B 1 741 ? 98.74800 -158.66900 -28.22100 1.000 55.65867 741 LEU B CA 1
ATOM 11885 C C . LEU B 1 741 ? 99.49200 -158.87700 -29.53100 1.000 55.95767 741 LEU B C 1
ATOM 11886 O O . LEU B 1 741 ? 100.43500 -158.13200 -29.80500 1.000 56.07366 741 LEU B O 1
ATOM 11891 N N . TYR B 1 742 ? 99.08700 -159.86800 -30.32500 1.000 58.47266 742 TYR B N 1
ATOM 11892 C CA . TYR B 1 742 ? 99.86800 -160.19300 -31.54900 1.000 58.56463 742 TYR B CA 1
ATOM 11893 C C . TYR B 1 742 ? 99.04800 -159.90600 -32.80900 1.000 56.99112 742 TYR B C 1
ATOM 11894 O O . TYR B 1 742 ? 99.22700 -160.62100 -33.80800 1.000 60.51084 742 TYR B O 1
ATOM 11903 N N . GLN B 1 743 ? 98.18500 -158.89200 -32.76200 1.000 65.05313 743 GLN B N 1
ATOM 11904 C CA . GLN B 1 743 ? 97.42100 -158.47400 -33.96700 1.000 66.84249 743 GLN B CA 1
ATOM 11905 C C . GLN B 1 743 ? 97.61800 -156.96400 -34.13800 1.000 67.96094 743 GLN B C 1
ATOM 11906 O O . GLN B 1 743 ? 98.11400 -156.32700 -33.19400 1.000 68.59050 743 GLN B O 1
ATOM 11912 N N . ASP B 1 744 ? 97.25500 -156.42000 -35.30100 1.000 71.43911 744 ASP B N 1
ATOM 11913 C CA . ASP B 1 744 ? 97.39000 -154.96100 -35.53900 1.000 75.09303 744 ASP B CA 1
ATOM 11914 C C . ASP B 1 744 ? 96.30000 -154.22600 -34.75900 1.000 70.75089 744 ASP B C 1
ATOM 11915 O O . ASP B 1 744 ? 95.17900 -154.75800 -34.66900 1.000 70.56420 744 ASP B O 1
ATOM 11920 N N . PHE B 1 745 ? 96.62300 -153.04900 -34.22600 1.000 68.64473 745 PHE B N 1
ATOM 11921 C CA . PHE B 1 745 ? 95.60700 -152.24100 -33.51100 1.000 68.51850 745 PHE B CA 1
ATOM 11922 C C . PHE B 1 745 ? 94.46700 -151.95500 -34.48600 1.000 69.77259 745 PHE B C 1
ATOM 11923 O O . PHE B 1 745 ? 93.29800 -151.99200 -34.07700 1.000 70.24358 745 PHE B O 1
ATOM 11931 N N . SER B 1 746 ? 94.81400 -151.67200 -35.74300 1.000 73.43926 746 SER B N 1
ATOM 11932 C CA . SER B 1 746 ? 93.77000 -151.45700 -36.77500 1.000 72.46156 746 SER B CA 1
ATOM 11933 C C . SER B 1 746 ? 92.70500 -152.54000 -36.61800 1.000 73.55856 746 SER B C 1
ATOM 11934 O O . SER B 1 746 ? 91.51300 -152.19300 -36.54900 1.000 73.25433 746 SER B O 1
ATOM 11937 N N . GLU B 1 747 ? 93.09300 -153.80800 -36.53100 1.000 73.02958 747 GLU B N 1
ATOM 11938 C CA . GLU B 1 747 ? 92.05300 -154.86900 -36.50200 1.000 75.01833 747 GLU B CA 1
ATOM 11939 C C . GLU B 1 747 ? 91.42600 -154.94000 -35.11400 1.000 77.51524 747 GLU B C 1
ATOM 11940 O O . GLU B 1 747 ? 90.25600 -155.34800 -35.01900 1.000 79.78415 747 GLU B O 1
ATOM 11946 N N . ILE B 1 748 ? 92.17200 -154.55600 -34.08200 1.000 67.66895 748 ILE B N 1
ATOM 11947 C CA . ILE B 1 748 ? 91.58200 -154.52000 -32.71700 1.000 65.70438 748 ILE B CA 1
ATOM 11948 C C . ILE B 1 748 ? 90.45000 -153.49700 -32.73900 1.000 66.19907 748 ILE B C 1
ATOM 11949 O O . ILE B 1 748 ? 89.31900 -153.87200 -32.41100 1.000 69.63262 748 ILE B O 1
ATOM 11954 N N . LYS B 1 749 ? 90.74600 -152.27000 -33.15700 1.000 70.09229 749 LYS B N 1
ATOM 11955 C CA . LYS B 1 749 ? 89.70800 -151.21400 -33.26500 1.000 71.97342 749 LYS B CA 1
ATOM 11956 C C . LYS B 1 749 ? 88.45000 -151.78900 -33.91300 1.000 71.67782 749 LYS B C 1
ATOM 11957 O O . LYS B 1 749 ? 87.35600 -151.54300 -33.39200 1.000 67.61295 749 LYS B O 1
ATOM 11963 N N . ASN B 1 750 ? 88.60800 -152.51700 -35.01600 1.000 73.15922 750 ASN B N 1
ATOM 11964 C CA . ASN B 1 750 ? 87.44100 -153.07200 -35.74500 1.000 71.67729 750 ASN B CA 1
ATOM 11965 C C . ASN B 1 750 ? 86.63000 -153.97400 -34.81600 1.000 71.64766 750 ASN B C 1
ATOM 11966 O O . ASN B 1 750 ? 85.40100 -153.83200 -34.78700 1.000 79.76898 750 ASN B O 1
ATOM 11971 N N . TRP B 1 751 ? 87.29500 -154.87000 -34.09200 1.000 66.48135 751 TRP B N 1
ATOM 11972 C CA . TRP B 1 751 ? 86.55100 -155.81700 -33.23000 1.000 66.43555 751 TRP B CA 1
ATOM 11973 C C . TRP B 1 751 ? 85.83500 -155.02600 -32.13500 1.000 66.28419 751 TRP B C 1
ATOM 11974 O O . TRP B 1 751 ? 84.65200 -155.30300 -31.88700 1.000 73.77224 751 TRP B O 1
ATOM 11985 N N . ILE B 1 752 ? 86.53600 -154.07700 -31.51700 1.000 66.99420 752 ILE B N 1
ATOM 11986 C CA . ILE B 1 752 ? 85.93800 -153.28200 -30.40900 1.000 67.88591 752 ILE B CA 1
ATOM 11987 C C . ILE B 1 752 ? 84.68100 -152.59600 -30.94200 1.000 74.15215 752 ILE B C 1
ATOM 11988 O O . ILE B 1 752 ? 83.64800 -152.65600 -30.26600 1.000 74.23845 752 ILE B O 1
ATOM 11993 N N . LYS B 1 753 ? 84.77500 -151.98600 -32.12300 1.000 75.35643 753 LYS B N 1
ATOM 11994 C CA . LYS B 1 753 ? 83.62100 -151.24700 -32.69400 1.000 71.40224 753 LYS B CA 1
ATOM 11995 C C . LYS B 1 753 ? 82.45100 -152.21500 -32.87400 1.000 76.14901 753 LYS B C 1
ATOM 11996 O O . LYS B 1 753 ? 81.34600 -151.90000 -32.41700 1.000 79.48027 753 LYS B O 1
ATOM 12002 N N . SER B 1 754 ? 82.69800 -153.35700 -33.50600 1.000 72.15425 754 SER B N 1
ATOM 12003 C CA . SER B 1 754 ? 81.63100 -154.37300 -33.67800 1.000 75.79188 754 SER B CA 1
ATOM 12004 C C . SER B 1 754 ? 80.93700 -154.63400 -32.34100 1.000 73.23306 754 SER B C 1
ATOM 12005 O O . SER B 1 754 ? 79.70300 -154.70600 -32.32400 1.000 76.32363 754 SER B O 1
ATOM 12008 N N . GLN B 1 755 ? 81.71200 -154.78600 -31.26500 1.000 69.36075 755 GLN B N 1
ATOM 12009 C CA . GLN B 1 755 ? 81.13300 -155.06300 -29.92300 1.000 75.48783 755 GLN B CA 1
ATOM 12010 C C . GLN B 1 755 ? 80.30400 -153.86000 -29.46700 1.000 80.96465 755 GLN B C 1
ATOM 12011 O O . GLN B 1 755 ? 79.09400 -154.02700 -29.29400 1.000 83.40472 755 GLN B O 1
ATOM 12017 N N . LEU B 1 756 ? 80.92600 -152.69100 -29.29900 1.000 82.38630 756 LEU B N 1
ATOM 12018 C CA . LEU B 1 756 ? 80.16400 -151.46500 -28.95200 1.000 75.54587 756 LEU B CA 1
ATOM 12019 C C . LEU B 1 756 ? 78.75700 -151.57400 -29.54000 1.000 82.95121 756 LEU B C 1
ATOM 12020 O O . LEU B 1 756 ? 77.82000 -151.16700 -28.83500 1.000 78.78764 756 LEU B O 1
ATOM 12025 N N . MET C 1 1 ? 70.63600 -26.67700 42.60400 1.000 80.76114 1 MET C N 1
ATOM 12026 C CA . MET C 1 1 ? 69.71800 -27.43900 41.77700 1.000 84.51897 1 MET C CA 1
ATOM 12027 C C . MET C 1 1 ? 68.26400 -27.14400 42.17200 1.000 89.93711 1 MET C C 1
ATOM 12028 O O . MET C 1 1 ? 68.01200 -26.20900 42.92900 1.000 89.56826 1 MET C O 1
ATOM 12033 N N . ILE C 1 2 ? 67.30300 -27.92100 41.68200 1.000 88.90152 2 ILE C N 1
ATOM 12034 C CA . ILE C 1 2 ? 65.92900 -27.76100 42.14200 1.000 85.76579 2 ILE C CA 1
ATOM 12035 C C . ILE C 1 2 ? 65.52000 -29.08500 42.76500 1.000 84.40435 2 ILE C C 1
ATOM 12036 O O . ILE C 1 2 ? 65.93400 -30.15400 42.30800 1.000 84.81207 2 ILE C O 1
ATOM 12041 N N . LYS C 1 3 ? 64.67800 -29.02000 43.78800 1.000 80.28023 3 LYS C N 1
ATOM 12042 C CA . LYS C 1 3 ? 64.37800 -30.21900 44.53300 1.000 80.63052 3 LYS C CA 1
ATOM 12043 C C . LYS C 1 3 ? 62.90300 -30.54500 44.40100 1.000 90.15983 3 LYS C C 1
ATOM 12044 O O . LYS C 1 3 ? 62.05500 -29.66900 44.62700 1.000 95.04261 3 LYS C O 1
ATOM 12050 N N . PRO C 1 4 ? 62.54800 -31.78500 44.07500 1.000 88.94918 4 PRO C N 1
ATOM 12051 C CA . PRO C 1 4 ? 61.13200 -32.11600 43.95700 1.000 82.34412 4 PRO C CA 1
ATOM 12052 C C . PRO C 1 4 ? 60.48500 -32.08900 45.33000 1.000 78.71139 4 PRO C C 1
ATOM 12053 O O . PRO C 1 4 ? 61.11800 -32.39100 46.34500 1.000 79.93014 4 PRO C O 1
ATOM 12057 N N . LYS C 1 5 ? 59.18500 -31.79300 45.34600 1.000 78.44558 5 LYS C N 1
ATOM 12058 C CA . LYS C 1 5 ? 58.45800 -31.83600 46.60700 1.000 81.37827 5 LYS C CA 1
ATOM 12059 C C . LYS C 1 5 ? 58.22600 -33.28300 47.00500 1.000 83.30699 5 LYS C C 1
ATOM 12060 O O . LYS C 1 5 ? 58.46500 -33.67100 48.15400 1.000 90.32226 5 LYS C O 1
ATOM 12066 N N . TYR C 1 6 ? 57.76800 -34.08900 46.05700 1.000 82.31589 6 TYR C N 1
ATOM 12067 C CA . TYR C 1 6 ? 57.56100 -35.51600 46.22200 1.000 81.82528 6 TYR C CA 1
ATOM 12068 C C . TYR C 1 6 ? 58.73500 -36.28400 45.62100 1.000 81.72142 6 TYR C C 1
ATOM 12069 O O . TYR C 1 6 ? 59.61100 -35.72000 44.96200 1.000 81.40558 6 TYR C O 1
ATOM 12078 N N . LYS C 1 7 ? 58.71500 -37.59800 45.82500 1.000 75.35280 7 LYS C N 1
ATOM 12079 C CA . LYS C 1 7 ? 59.61900 -38.52500 45.15500 1.000 76.57063 7 LYS C CA 1
ATOM 12080 C C . LYS C 1 7 ? 58.78700 -39.39300 44.23100 1.000 76.49054 7 LYS C C 1
ATOM 12081 O O . LYS C 1 7 ? 57.79000 -39.98500 44.65300 1.000 79.91157 7 LYS C O 1
ATOM 12087 N N . TRP C 1 8 ? 59.19300 -39.45700 42.97600 1.000 73.87076 8 TRP C N 1
ATOM 12088 C CA . TRP C 1 8 ? 58.32800 -39.94300 41.91500 1.000 72.43974 8 TRP C CA 1
ATOM 12089 C C . TRP C 1 8 ? 58.50100 -41.44800 41.81200 1.000 74.61762 8 TRP C C 1
ATOM 12090 O O . TRP C 1 8 ? 59.58000 -41.93300 41.45800 1.000 79.90237 8 TRP C O 1
ATOM 12101 N N . LYS C 1 9 ? 57.44500 -42.19600 42.10900 1.000 69.54406 9 LYS C N 1
ATOM 12102 C CA . LYS C 1 9 ? 57.47600 -43.63400 41.89900 1.000 74.54383 9 LYS C CA 1
ATOM 12103 C C . LYS C 1 9 ? 56.77500 -43.86100 40.56500 1.000 72.85449 9 LYS C C 1
ATOM 12104 O O . LYS C 1 9 ? 55.55500 -43.70900 40.45800 1.000 76.58711 9 LYS C O 1
ATOM 12110 N N . LEU C 1 10 ? 57.57100 -44.22000 39.55400 1.000 69.45809 10 LEU C N 1
ATOM 12111 C CA . LEU C 1 10 ? 57.04700 -44.43300 38.18100 1.000 72.57047 10 LEU C CA 1
ATOM 12112 C C . LEU C 1 10 ? 56.58800 -45.88100 38.02100 1.000 75.91564 10 LEU C C 1
ATOM 12113 O O . LEU C 1 10 ? 57.18300 -46.76400 38.65600 1.000 74.44535 10 LEU C O 1
ATOM 12118 N N . THR C 1 11 ? 55.57000 -46.09800 37.19000 1.000 76.43988 11 THR C N 1
ATOM 12119 C CA . THR C 1 11 ? 55.03300 -47.46400 36.97900 1.000 78.25161 11 THR C CA 1
ATOM 12120 C C . THR C 1 11 ? 55.86900 -48.18300 35.92300 1.000 78.60318 11 THR C C 1
ATOM 12121 O O . THR C 1 11 ? 56.02200 -47.62600 34.82800 1.000 80.45564 11 THR C O 1
ATOM 12125 N N . LYS C 1 12 ? 56.39700 -49.36000 36.25700 1.000 82.69017 12 LYS C N 1
ATOM 12126 C CA . LYS C 1 12 ? 57.15300 -50.17200 35.27600 1.000 74.93755 12 LYS C CA 1
ATOM 12127 C C . LYS C 1 12 ? 56.18700 -51.19600 34.70100 1.000 79.73842 12 LYS C C 1
ATOM 12128 O O . LYS C 1 12 ? 55.76200 -52.08600 35.45000 1.000 86.43091 12 LYS C O 1
ATOM 12134 N N . PRO C 1 13 ? 55.79200 -51.12300 33.41300 1.000 87.93136 13 PRO C N 1
ATOM 12135 C CA . PRO C 1 13 ? 54.79000 -52.04600 32.89700 1.000 82.22976 13 PRO C CA 1
ATOM 12136 C C . PRO C 1 13 ? 55.36900 -53.45800 32.78400 1.000 78.14581 13 PRO C C 1
ATOM 12137 O O . PRO C 1 13 ? 56.51500 -53.59700 32.42700 1.000 81.14017 13 PRO C O 1
ATOM 12141 N N . ALA C 1 14 ? 54.56100 -54.46200 33.10800 1.000 74.24923 14 ALA C N 1
ATOM 12142 C CA . ALA C 1 14 ? 55.00800 -55.86200 32.96300 1.000 82.86706 14 ALA C CA 1
ATOM 12143 C C . ALA C 1 14 ? 54.55200 -56.38900 31.60200 1.000 80.04620 14 ALA C C 1
ATOM 12144 O O . ALA C 1 14 ? 55.33900 -57.08300 30.93900 1.000 85.11200 14 ALA C O 1
ATOM 12146 N N . GLU C 1 15 ? 53.31700 -56.07000 31.21800 1.000 75.73404 15 GLU C N 1
ATOM 12147 C CA . GLU C 1 15 ? 52.77500 -56.55700 29.92900 1.000 73.57887 15 GLU C CA 1
ATOM 12148 C C . GLU C 1 15 ? 52.54500 -55.37400 28.99000 1.000 72.31791 15 GLU C C 1
ATOM 12149 O O . GLU C 1 15 ? 52.34600 -54.25700 29.48200 1.000 71.94836 15 GLU C O 1
ATOM 12155 N N . TYR C 1 16 ? 52.56400 -55.63700 27.68600 1.000 66.43694 16 TYR C N 1
ATOM 12156 C CA . TYR C 1 16 ? 52.37300 -54.57100 26.67900 1.000 62.49123 16 TYR C CA 1
ATOM 12157 C C . TYR C 1 16 ? 51.26300 -54.99100 25.71700 1.000 66.30792 16 TYR C C 1
ATOM 12158 O O . TYR C 1 16 ? 51.05500 -56.20000 25.54700 1.000 66.12042 16 TYR C O 1
ATOM 12167 N N . ILE C 1 17 ? 50.56500 -54.02100 25.12500 1.000 65.94434 17 ILE C N 1
ATOM 12168 C CA . ILE C 1 17 ? 49.52300 -54.33900 24.10900 1.000 64.34504 17 ILE C CA 1
ATOM 12169 C C . ILE C 1 17 ? 50.26500 -54.71600 22.82900 1.000 64.11348 17 ILE C C 1
ATOM 12170 O O . ILE C 1 17 ? 51.42900 -54.31500 22.69400 1.000 67.74693 17 ILE C O 1
ATOM 12175 N N . SER C 1 18 ? 49.62400 -55.45900 21.93200 1.000 60.59822 18 SER C N 1
ATOM 12176 C CA . SER C 1 18 ? 50.35000 -55.93800 20.73000 1.000 68.07976 18 SER C CA 1
ATOM 12177 C C . SER C 1 18 ? 50.05400 -55.05900 19.52000 1.000 63.79779 18 SER C C 1
ATOM 12178 O O . SER C 1 18 ? 49.06800 -54.31200 19.55800 1.000 66.08136 18 SER C O 1
ATOM 12181 N N . ASP C 1 19 ? 50.87900 -55.18500 18.48700 1.000 65.34262 19 ASP C N 1
ATOM 12182 C CA . ASP C 1 19 ? 50.70600 -54.36500 17.26600 1.000 63.69167 19 ASP C CA 1
ATOM 12183 C C . ASP C 1 19 ? 49.34400 -54.68000 16.64100 1.000 62.91550 19 ASP C C 1
ATOM 12184 O O . ASP C 1 19 ? 48.71200 -53.75000 16.13200 1.000 59.45706 19 ASP C O 1
ATOM 12189 N N . GLU C 1 20 ? 48.90600 -55.93600 16.71100 1.000 68.64892 20 GLU C N 1
ATOM 12190 C CA . GLU C 1 20 ? 47.60900 -56.35100 16.11700 1.000 63.79365 20 GLU C CA 1
ATOM 12191 C C . GLU C 1 20 ? 46.47300 -55.53100 16.72700 1.000 62.90022 20 GLU C C 1
ATOM 12192 O O . GLU C 1 20 ? 45.69400 -54.95100 15.96100 1.000 64.51836 20 GLU C O 1
ATOM 12198 N N . LEU C 1 21 ? 46.39500 -55.48600 18.05300 1.000 62.08547 21 LEU C N 1
ATOM 12199 C CA . LEU C 1 21 ? 45.30400 -54.74000 18.72500 1.000 61.70046 21 LEU C CA 1
ATOM 12200 C C . LEU C 1 21 ? 45.56000 -53.24200 18.56300 1.000 61.77947 21 LEU C C 1
ATOM 12201 O O . LEU C 1 21 ? 44.58600 -52.48400 18.49800 1.000 63.21644 21 LEU C O 1
ATOM 12206 N N . THR C 1 22 ? 46.82500 -52.84100 18.48200 1.000 60.84589 22 THR C N 1
ATOM 12207 C CA . THR C 1 22 ? 47.14800 -51.41200 18.24100 1.000 63.55976 22 THR C CA 1
ATOM 12208 C C . THR C 1 22 ? 46.59100 -51.00600 16.87600 1.000 59.74724 22 THR C C 1
ATOM 12209 O O . THR C 1 22 ? 45.92800 -49.96300 16.80100 1.000 57.39873 22 THR C O 1
ATOM 12213 N N . SER C 1 23 ? 46.83800 -51.82000 15.85300 1.000 57.93169 23 SER C N 1
ATOM 12214 C CA . SER C 1 23 ? 46.36500 -51.50300 14.48600 1.000 58.04091 23 SER C CA 1
ATOM 12215 C C . SER C 1 23 ? 44.84100 -51.60200 14.43100 1.000 58.63009 23 SER C C 1
ATOM 12216 O O . SER C 1 23 ? 44.21600 -50.72900 13.81700 1.000 59.30150 23 SER C O 1
ATOM 12219 N N . LYS C 1 24 ? 44.27700 -52.62100 15.06800 1.000 57.04973 24 LYS C N 1
ATOM 12220 C CA . LYS C 1 24 ? 42.81300 -52.83700 15.02900 1.000 56.80012 24 LYS C CA 1
ATOM 12221 C C . LYS C 1 24 ? 42.10600 -51.65600 15.68000 1.000 56.75926 24 LYS C C 1
ATOM 12222 O O . LYS C 1 24 ? 41.17400 -51.12400 15.06800 1.000 57.77912 24 LYS C O 1
ATOM 12228 N N . LEU C 1 25 ? 42.53800 -51.26900 16.87500 1.000 58.78305 25 LEU C N 1
ATOM 12229 C CA . LEU C 1 25 ? 41.83200 -50.19000 17.61200 1.000 58.89134 25 LEU C CA 1
ATOM 12230 C C . LEU C 1 25 ? 42.53100 -48.85600 17.34700 1.000 59.53898 25 LEU C C 1
ATOM 12231 O O . LEU C 1 25 ? 42.18000 -47.87200 18.00900 1.000 58.47505 25 LEU C O 1
ATOM 12236 N N . LYS C 1 26 ? 43.47900 -48.83500 16.41300 1.000 61.91814 26 LYS C N 1
ATOM 12237 C CA . LYS C 1 26 ? 44.13200 -47.56200 16.01000 1.000 64.34280 26 LYS C CA 1
ATOM 12238 C C . LYS C 1 26 ? 44.52900 -46.76400 17.25000 1.000 63.28971 26 LYS C C 1
ATOM 12239 O O . LYS C 1 26 ? 43.99600 -45.66300 17.43200 1.000 67.77409 26 LYS C O 1
ATOM 12245 N N . LEU C 1 27 ? 45.45600 -47.29800 18.04400 1.000 59.36739 27 LEU C N 1
ATOM 12246 C CA . LEU C 1 27 ? 45.87400 -46.63100 19.30000 1.000 55.04639 27 LEU C CA 1
ATOM 12247 C C . LEU C 1 27 ? 47.16900 -45.86800 19.04200 1.000 55.52064 27 LEU C C 1
ATOM 12248 O O . LEU C 1 27 ? 48.18300 -46.51700 18.76500 1.000 61.03534 27 LEU C O 1
ATOM 12253 N N . THR C 1 28 ? 47.11900 -44.53900 19.11400 1.000 66.34447 28 THR C N 1
ATOM 12254 C CA . THR C 1 28 ? 48.31900 -43.68900 18.89100 1.000 64.63606 28 THR C CA 1
ATOM 12255 C C . THR C 1 28 ? 49.30300 -44.02300 20.01200 1.000 62.95334 28 THR C C 1
ATOM 12256 O O . THR C 1 28 ? 48.83700 -44.48800 21.06300 1.000 60.13705 28 THR C O 1
ATOM 12260 N N . PRO C 1 29 ? 50.62600 -43.78900 19.89300 1.000 59.89701 29 PRO C N 1
ATOM 12261 C CA . PRO C 1 29 ? 51.55000 -44.29500 20.93300 1.000 59.81292 29 PRO C CA 1
ATOM 12262 C C . PRO C 1 29 ? 51.25800 -43.82400 22.34700 1.000 64.32092 29 PRO C C 1
ATOM 12263 O O . PRO C 1 29 ? 51.76800 -44.42900 23.30000 1.000 62.95226 29 PRO C O 1
ATOM 12267 N N . ILE C 1 30 ? 50.49000 -42.75300 22.51600 1.000 60.79781 30 ILE C N 1
ATOM 12268 C CA . ILE C 1 30 ? 50.25700 -42.19000 23.84300 1.000 58.39629 30 ILE C CA 1
ATOM 12269 C C . ILE C 1 30 ? 49.12800 -42.90800 24.56900 1.000 61.37635 30 ILE C C 1
ATOM 12270 O O . ILE C 1 30 ? 49.25800 -43.25900 25.74700 1.000 56.90129 30 ILE C O 1
ATOM 12275 N N . VAL C 1 31 ? 47.98400 -43.07600 23.90500 1.000 58.53487 31 VAL C N 1
ATOM 12276 C CA . VAL C 1 31 ? 46.85700 -43.77300 24.50700 1.000 60.09380 31 VAL C CA 1
ATOM 12277 C C . VAL C 1 31 ? 47.27500 -45.18800 24.84900 1.000 55.94791 31 VAL C C 1
ATOM 12278 O O . VAL C 1 31 ? 46.78000 -45.78300 25.81200 1.000 56.06644 31 VAL C O 1
ATOM 12282 N N . LYS C 1 32 ? 48.21500 -45.73600 24.08200 1.000 54.78945 32 LYS C N 1
ATOM 12283 C CA . LYS C 1 32 ? 48.71600 -47.07400 24.36000 1.000 55.04151 32 LYS C CA 1
ATOM 12284 C C . LYS C 1 32 ? 49.48300 -47.12200 25.68200 1.000 58.84682 32 LYS C C 1
ATOM 12285 O O . LYS C 1 32 ? 49.32400 -48.07100 26.45800 1.000 59.86162 32 LYS C O 1
ATOM 12291 N N . LYS C 1 33 ? 50.32700 -46.12300 25.95800 1.000 52.54635 33 LYS C N 1
ATOM 12292 C CA . LYS C 1 33 ? 51.10400 -46.15200 27.19500 1.000 51.30400 33 LYS C CA 1
ATOM 12293 C C . LYS C 1 33 ? 50.25100 -45.93200 28.44500 1.000 51.28662 33 LYS C C 1
ATOM 12294 O O . LYS C 1 33 ? 50.63300 -46.37800 29.53200 1.000 52.77764 33 LYS C O 1
ATOM 12300 N N . ILE C 1 34 ? 49.11700 -45.24000 28.33300 1.000 51.08860 34 ILE C N 1
ATOM 12301 C CA . ILE C 1 34 ? 48.26300 -45.04900 29.50200 1.000 50.91536 34 ILE C CA 1
ATOM 12302 C C . ILE C 1 34 ? 47.54200 -46.34500 29.85900 1.000 50.97516 34 ILE C C 1
ATOM 12303 O O . ILE C 1 34 ? 47.57600 -46.79400 31.00900 1.000 51.02009 34 ILE C O 1
ATOM 12308 N N . LEU C 1 35 ? 46.85600 -46.94700 28.87800 1.000 59.69130 35 LEU C N 1
ATOM 12309 C CA . LEU C 1 35 ? 46.18500 -48.23300 29.06800 1.000 58.91528 35 LEU C CA 1
ATOM 12310 C C . LEU C 1 35 ? 47.09700 -49.26800 29.72000 1.000 59.11158 35 LEU C C 1
ATOM 12311 O O . LEU C 1 35 ? 46.65500 -50.04800 30.56900 1.000 60.63769 35 LEU C O 1
ATOM 12316 N N . GLU C 1 36 ? 48.35200 -49.34300 29.27300 1.000 57.29765 36 GLU C N 1
ATOM 12317 C CA . GLU C 1 36 ? 49.24500 -50.38800 29.76700 1.000 58.30744 36 GLU C CA 1
ATOM 12318 C C . GLU C 1 36 ? 49.62700 -50.17000 31.22300 1.000 58.85474 36 GLU C C 1
ATOM 12319 O O . GLU C 1 36 ? 49.71500 -51.13300 31.99700 1.000 57.76737 36 GLU C O 1
ATOM 12325 N N . SER C 1 37 ? 49.82600 -48.91500 31.62500 1.000 57.88759 37 SER C N 1
ATOM 12326 C CA . SER C 1 37 ? 50.20200 -48.64400 33.00700 1.000 58.30973 37 SER C CA 1
ATOM 12327 C C . SER C 1 37 ? 49.03500 -48.80700 33.95700 1.000 60.14165 37 SER C C 1
ATOM 12328 O O . SER C 1 37 ? 49.19700 -48.58000 35.15900 1.000 64.47139 37 SER C O 1
ATOM 12331 N N . LYS C 1 38 ? 47.85700 -49.13600 33.43200 1.000 56.01179 38 LYS C N 1
ATOM 12332 C CA . LYS C 1 38 ? 46.68600 -49.47000 34.22400 1.000 58.68159 38 LYS C CA 1
ATOM 12333 C C . LYS C 1 38 ? 46.33500 -50.95400 34.15700 1.000 67.89655 38 LYS C C 1
ATOM 12334 O O . LYS C 1 38 ? 45.25800 -51.34800 34.62900 1.000 58.59888 38 LYS C O 1
ATOM 12340 N N . SER C 1 39 ? 47.20500 -51.78100 33.56400 1.000 63.85395 39 SER C N 1
ATOM 12341 C CA . SER C 1 39 ? 46.95200 -53.22100 33.42200 1.000 63.22043 39 SER C CA 1
ATOM 12342 C C . SER C 1 39 ? 45.69900 -53.52000 32.60000 1.000 71.59244 39 SER C C 1
ATOM 12343 O O . SER C 1 39 ? 44.95700 -54.46000 32.90000 1.000 72.49289 39 SER C O 1
ATOM 12346 N N . ILE C 1 40 ? 45.42200 -52.69900 31.58600 1.000 68.33419 40 ILE C N 1
ATOM 12347 C CA . ILE C 1 40 ? 44.25900 -52.90600 30.72500 1.000 66.82229 40 ILE C CA 1
ATOM 12348 C C . ILE C 1 40 ? 44.80000 -53.14600 29.31900 1.000 66.49056 40 ILE C C 1
ATOM 12349 O O . ILE C 1 40 ? 45.16500 -52.18800 28.62100 1.000 64.31506 40 ILE C O 1
ATOM 12354 N N . ILE C 1 41 ? 44.89600 -54.41400 28.90600 1.000 73.08861 41 ILE C N 1
ATOM 12355 C CA . ILE C 1 41 ? 45.61200 -54.74500 27.67400 1.000 63.86073 41 ILE C CA 1
ATOM 12356 C C . ILE C 1 41 ? 44.92500 -55.76900 26.76600 1.000 64.04147 41 ILE C C 1
ATOM 12357 O O . ILE C 1 41 ? 45.61300 -56.54800 26.09500 1.000 65.67782 41 ILE C O 1
ATOM 12362 N N . ASP C 1 42 ? 43.59400 -55.83900 26.76400 1.000 65.01282 42 ASP C N 1
ATOM 12363 C CA . ASP C 1 42 ? 42.91000 -56.84900 25.95500 1.000 67.25294 42 ASP C CA 1
ATOM 12364 C C . ASP C 1 42 ? 41.74400 -56.18400 25.22500 1.000 66.70868 42 ASP C C 1
ATOM 12365 O O . ASP C 1 42 ? 41.25800 -55.12900 25.63500 1.000 68.15721 42 ASP C O 1
ATOM 12370 N N . GLU C 1 43 ? 41.36600 -56.77400 24.08500 1.000 64.12540 43 GLU C N 1
ATOM 12371 C CA . GLU C 1 43 ? 40.20500 -56.33900 23.30500 1.000 63.62252 43 GLU C CA 1
ATOM 12372 C C . GLU C 1 43 ? 39.01100 -55.89400 24.15000 1.000 67.24790 43 GLU C C 1
ATOM 12373 O O . GLU C 1 43 ? 38.54700 -54.76000 24.02500 1.000 68.20183 43 GLU C O 1
ATOM 12379 N N . GLN C 1 44 ? 38.52100 -56.77800 25.01800 1.000 67.94262 44 GLN C N 1
ATOM 12380 C CA . GLN C 1 44 ? 37.28600 -56.48000 25.79400 1.000 66.51217 44 GLN C CA 1
ATOM 12381 C C . GLN C 1 44 ? 37.47000 -55.30200 26.75700 1.000 68.01003 44 GLN C C 1
ATOM 12382 O O . GLN C 1 44 ? 36.65600 -54.37400 26.68500 1.000 70.81798 44 GLN C O 1
ATOM 12388 N N . ALA C 1 45 ? 38.47300 -55.33900 27.63700 1.000 65.34268 45 ALA C N 1
ATOM 12389 C CA . ALA C 1 45 ? 38.62800 -54.28000 28.66600 1.000 70.10221 45 ALA C CA 1
ATOM 12390 C C . ALA C 1 45 ? 38.92600 -52.92300 28.01800 1.000 69.85453 45 ALA C C 1
ATOM 12391 O O . ALA C 1 45 ? 38.35400 -51.88000 28.45300 1.000 73.43101 45 ALA C O 1
ATOM 12393 N N . ILE C 1 46 ? 39.81000 -52.92700 27.02500 1.000 66.90913 46 ILE C N 1
ATOM 12394 C CA . ILE C 1 46 ? 40.17700 -51.64900 26.36000 1.000 66.75941 46 ILE C CA 1
ATOM 12395 C C . ILE C 1 46 ? 38.89900 -51.05800 25.75900 1.000 66.73099 46 ILE C C 1
ATOM 12396 O O . ILE C 1 46 ? 38.75200 -49.84300 25.82600 1.000 72.27305 46 ILE C O 1
ATOM 12401 N N . GLU C 1 47 ? 38.00700 -51.89200 25.21900 1.000 66.46875 47 GLU C N 1
ATOM 12402 C CA . GLU C 1 47 ? 36.77700 -51.37400 24.55800 1.000 72.92790 47 GLU C CA 1
ATOM 12403 C C . GLU C 1 47 ? 35.77500 -50.92000 25.62300 1.000 70.96552 47 GLU C C 1
ATOM 12404 O O . GLU C 1 47 ? 35.07200 -49.92500 25.37700 1.000 71.11542 47 GLU C O 1
ATOM 12410 N N . SER C 1 48 ? 35.70000 -51.62700 26.74900 1.000 66.36822 48 SER C N 1
ATOM 12411 C CA . SER C 1 48 ? 34.83300 -51.19600 27.87300 1.000 66.01559 48 SER C CA 1
ATOM 12412 C C . SER C 1 48 ? 35.30200 -49.82000 28.34600 1.000 63.61108 48 SER C C 1
ATOM 12413 O O . SER C 1 48 ? 34.47200 -49.06200 28.89100 1.000 66.95725 48 SER C O 1
ATOM 12416 N N . ILE C 1 49 ? 36.58800 -49.52200 28.13800 1.000 65.82897 49 ILE C N 1
ATOM 12417 C CA . ILE C 1 49 ? 37.11500 -48.17600 28.52000 1.000 67.70978 49 ILE C CA 1
ATOM 12418 C C . ILE C 1 49 ? 36.91300 -47.13800 27.40500 1.000 67.92478 49 ILE C C 1
ATOM 12419 O O . ILE C 1 49 ? 36.59600 -45.98100 27.75200 1.000 69.64191 49 ILE C O 1
ATOM 12424 N N . ILE C 1 50 ? 37.01400 -47.52400 26.13000 1.000 65.77916 50 ILE C N 1
ATOM 12425 C CA . ILE C 1 50 ? 37.01300 -46.51500 25.02300 1.000 66.48320 50 ILE C CA 1
ATOM 12426 C C . ILE C 1 50 ? 35.67900 -46.40600 24.27700 1.000 63.53265 50 ILE C C 1
ATOM 12427 O O . ILE C 1 50 ? 35.31400 -45.27100 23.89500 1.000 65.82484 50 ILE C O 1
ATOM 12432 N N . SER C 1 51 ? 34.96600 -47.51200 24.07100 1.000 66.46198 51 SER C N 1
ATOM 12433 C CA . SER C 1 51 ? 33.76900 -47.44000 23.23800 1.000 73.42730 51 SER C CA 1
ATOM 12434 C C . SER C 1 51 ? 32.62700 -46.75200 23.98700 1.000 73.07949 51 SER C C 1
ATOM 12435 O O . SER C 1 51 ? 32.33000 -47.10000 25.13500 1.000 76.70554 51 SER C O 1
ATOM 12438 N N . ASP C 1 52 ? 31.98100 -45.78200 23.32000 1.000 82.02026 52 ASP C N 1
ATOM 12439 C CA . ASP C 1 52 ? 30.80400 -45.05800 23.80900 1.000 84.24575 52 ASP C CA 1
ATOM 12440 C C . ASP C 1 52 ? 29.53700 -45.91700 23.76000 1.000 82.35704 52 ASP C C 1
ATOM 12441 O O . ASP C 1 52 ? 28.45200 -45.42900 24.08200 1.000 83.62587 52 ASP C O 1
ATOM 12446 N N . THR C 1 53 ? 29.63900 -47.19300 23.40300 1.000 78.53653 53 THR C N 1
ATOM 12447 C CA . THR C 1 53 ? 28.47900 -48.06800 23.49300 1.000 80.12052 53 THR C CA 1
ATOM 12448 C C . THR C 1 53 ? 27.88500 -48.04100 24.89900 1.000 76.81898 53 THR C C 1
ATOM 12449 O O . THR C 1 53 ? 28.58300 -48.23200 25.89800 1.000 79.78352 53 THR C O 1
ATOM 12453 N N . ASP C 1 54 ? 26.59200 -47.73300 24.94600 1.000 74.01751 54 ASP C N 1
ATOM 12454 C CA . ASP C 1 54 ? 25.82900 -47.58300 26.18000 1.000 81.53469 54 ASP C CA 1
ATOM 12455 C C . ASP C 1 54 ? 25.71400 -48.90000 26.93900 1.000 80.48608 54 ASP C C 1
ATOM 12456 O O . ASP C 1 54 ? 25.51300 -49.96700 26.35200 1.000 78.74683 54 ASP C O 1
ATOM 12461 N N . ILE C 1 55 ? 25.93100 -48.82600 28.25200 1.000 78.64402 55 ILE C N 1
ATOM 12462 C CA . ILE C 1 55 ? 25.80600 -49.96000 29.15800 1.000 78.94309 55 ILE C CA 1
ATOM 12463 C C . ILE C 1 55 ? 24.69100 -49.69900 30.16700 1.000 77.58171 55 ILE C C 1
ATOM 12464 O O . ILE C 1 55 ? 24.69100 -48.66600 30.84700 1.000 74.97443 55 ILE C O 1
ATOM 12469 N N . ASN C 1 56 ? 23.71300 -50.60600 30.20800 1.000 82.12656 56 ASN C N 1
ATOM 12470 C CA . ASN C 1 56 ? 22.50600 -50.47700 31.01800 1.000 74.48173 56 ASN C CA 1
ATOM 12471 C C . ASN C 1 56 ? 22.08200 -51.84800 31.52400 1.000 74.39924 56 ASN C C 1
ATOM 12472 O O . ASN C 1 56 ? 22.01700 -52.80000 30.74000 1.000 75.01609 56 ASN C O 1
ATOM 12477 N N . HIS C 1 57 ? 21.86800 -51.96500 32.83000 1.000 67.86010 57 HIS C N 1
ATOM 12478 C CA . HIS C 1 57 ? 21.43500 -53.21100 33.44900 1.000 69.55971 57 HIS C CA 1
ATOM 12479 C C . HIS C 1 57 ? 19.98300 -53.13100 33.90600 1.000 67.27300 57 HIS C C 1
ATOM 12480 O O . HIS C 1 57 ? 19.53500 -52.09600 34.41400 1.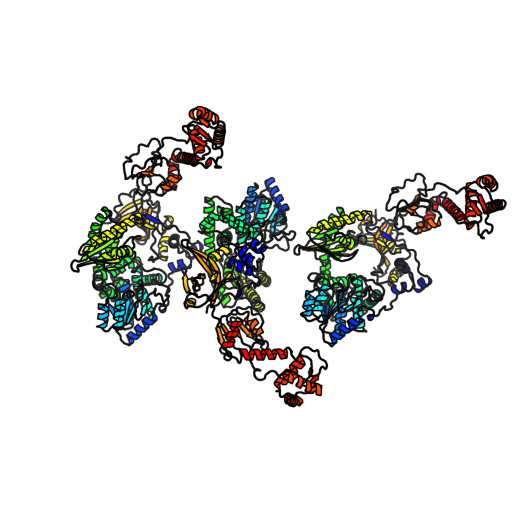000 67.41812 57 HIS C O 1
ATOM 12487 N N . ASP C 1 58 ? 19.26000 -54.23800 33.71200 1.000 76.21682 58 ASP C N 1
ATOM 12488 C CA . ASP C 1 58 ? 17.88600 -54.43500 34.16300 1.000 71.76848 58 ASP C CA 1
ATOM 12489 C C . ASP C 1 58 ? 17.70400 -53.87500 35.56800 1.000 72.45659 58 ASP C C 1
ATOM 12490 O O . ASP C 1 58 ? 18.33300 -54.34100 36.52100 1.000 68.79185 58 ASP C O 1
ATOM 12495 N N . ALA C 1 59 ? 16.82800 -52.87500 35.69300 1.000 67.29961 59 ALA C N 1
ATOM 12496 C CA . ALA C 1 59 ? 16.72000 -52.17000 36.96100 1.000 66.83714 59 ALA C CA 1
ATOM 12497 C C . ALA C 1 59 ? 16.18200 -53.04400 38.07800 1.000 67.77141 59 ALA C C 1
ATOM 12498 O O . ALA C 1 59 ? 16.53100 -52.81500 39.23900 1.000 72.65713 59 ALA C O 1
ATOM 12500 N N . LEU C 1 60 ? 15.40600 -54.07700 37.76900 1.000 70.93794 60 LEU C N 1
ATOM 12501 C CA . LEU C 1 60 ? 14.84700 -54.87500 38.84400 1.000 72.63270 60 LEU C CA 1
ATOM 12502 C C . LEU C 1 60 ? 15.83400 -55.90400 39.38400 1.000 73.68842 60 LEU C C 1
ATOM 12503 O O . LEU C 1 60 ? 15.51100 -56.59400 40.35900 1.000 77.46769 60 LEU C O 1
ATOM 12508 N N . GLN C 1 61 ? 17.04700 -55.97400 38.82900 1.000 69.86874 61 GLN C N 1
ATOM 12509 C CA . GLN C 1 61 ? 18.06300 -56.82700 39.42700 1.000 75.63423 61 GLN C CA 1
ATOM 12510 C C . GLN C 1 61 ? 18.67400 -56.20100 40.67100 1.000 71.48543 61 GLN C C 1
ATOM 12511 O O . GLN C 1 61 ? 19.47700 -56.85600 41.34600 1.000 68.85993 61 GLN C O 1
ATOM 12517 N N . LEU C 1 62 ? 18.32600 -54.95300 40.96600 1.000 73.21609 62 LEU C N 1
ATOM 12518 C CA . LEU C 1 62 ? 18.69500 -54.30200 42.21200 1.000 74.96525 62 LEU C CA 1
ATOM 12519 C C . LEU C 1 62 ? 17.82100 -54.82500 43.34900 1.000 74.99959 62 LEU C C 1
ATOM 12520 O O . LEU C 1 62 ? 16.70300 -55.30600 43.13900 1.000 73.55307 62 LEU C O 1
ATOM 12525 N N . SER C 1 63 ? 18.34300 -54.70300 44.56800 1.000 81.92279 63 SER C N 1
ATOM 12526 C CA . SER C 1 63 ? 17.65600 -55.20500 45.75300 1.000 81.39793 63 SER C CA 1
ATOM 12527 C C . SER C 1 63 ? 16.33100 -54.49000 45.98300 1.000 83.04667 63 SER C C 1
ATOM 12528 O O . SER C 1 63 ? 16.24000 -53.26600 45.85400 1.000 79.20136 63 SER C O 1
ATOM 12531 N N . ASP C 1 64 ? 15.28300 -55.27800 46.25300 1.000 83.29701 64 ASP C N 1
ATOM 12532 C CA . ASP C 1 64 ? 13.97800 -54.76300 46.65400 1.000 84.53372 64 ASP C CA 1
ATOM 12533 C C . ASP C 1 64 ? 13.48600 -53.67300 45.71800 1.000 84.19146 64 ASP C C 1
ATOM 12534 O O . ASP C 1 64 ? 12.49400 -52.99800 46.01500 1.000 87.53522 64 ASP C O 1
ATOM 12539 N N . MET C 1 65 ? 14.15000 -53.51800 44.57200 1.000 84.68788 65 MET C N 1
ATOM 12540 C CA . MET C 1 65 ? 13.81300 -52.40700 43.70000 1.000 89.70733 65 MET C CA 1
ATOM 12541 C C . MET C 1 65 ? 12.40800 -52.59900 43.15300 1.000 86.64248 65 MET C C 1
ATOM 12542 O O . MET C 1 65 ? 11.62000 -51.64600 43.09300 1.000 92.89947 65 MET C O 1
ATOM 12547 N N . THR C 1 66 ? 12.08400 -53.82000 42.72700 1.000 86.27653 66 THR C N 1
ATOM 12548 C CA . THR C 1 66 ? 10.70400 -54.11700 42.35900 1.000 93.91884 66 THR C CA 1
ATOM 12549 C C . THR C 1 66 ? 9.75800 -53.85400 43.53000 1.000 91.94403 66 THR C C 1
ATOM 12550 O O . THR C 1 66 ? 8.92000 -52.94900 43.47500 1.000 91.52947 66 THR C O 1
ATOM 12554 N N . LYS C 1 67 ? 9.95100 -54.57900 44.64600 1.000 88.18047 67 LYS C N 1
ATOM 12555 C CA . LYS C 1 67 ? 9.15700 -54.39800 45.86300 1.000 87.12916 67 LYS C CA 1
ATOM 12556 C C . LYS C 1 67 ? 9.12400 -52.94800 46.31200 1.000 91.81178 67 LYS C C 1
ATOM 12557 O O . LYS C 1 67 ? 8.20600 -52.55000 47.03800 1.000 92.57090 67 LYS C O 1
ATOM 12563 N N . THR C 1 68 ? 10.11400 -52.15600 45.90800 1.000 92.25792 68 THR C N 1
ATOM 12564 C CA . THR C 1 68 ? 10.10000 -50.74500 46.25200 1.000 85.11124 68 THR C CA 1
ATOM 12565 C C . THR C 1 68 ? 9.04900 -50.03600 45.42700 1.000 83.69076 68 THR C C 1
ATOM 12566 O O . THR C 1 68 ? 8.15900 -49.37000 45.97200 1.000 82.42362 68 THR C O 1
ATOM 12570 N N . ILE C 1 69 ? 9.13600 -50.19400 44.10800 1.000 83.84967 69 ILE C N 1
ATOM 12571 C CA . ILE C 1 69 ? 8.21000 -49.45500 43.20200 1.000 88.76154 69 ILE C CA 1
ATOM 12572 C C . ILE C 1 69 ? 6.76600 -49.86200 43.49800 1.000 94.26005 69 ILE C C 1
ATOM 12573 O O . ILE C 1 69 ? 5.86300 -49.03400 43.28500 1.000 89.32150 69 ILE C O 1
ATOM 12578 N N . GLU C 1 70 ? 6.56000 -51.09200 43.96400 1.000 95.09060 70 GLU C N 1
ATOM 12579 C CA . GLU C 1 70 ? 5.17900 -51.57600 44.21200 1.000 94.76852 70 GLU C CA 1
ATOM 12580 C C . GLU C 1 70 ? 4.56500 -50.73300 45.32500 1.000 91.56967 70 GLU C C 1
ATOM 12581 O O . GLU C 1 70 ? 3.44700 -50.22900 45.13800 1.000 88.99747 70 GLU C O 1
ATOM 12587 N N . ARG C 1 71 ? 5.29900 -50.56600 46.41900 1.000 93.66094 71 ARG C N 1
ATOM 12588 C CA . ARG C 1 71 ? 4.80800 -49.75600 47.55900 1.000 92.40641 71 ARG C CA 1
ATOM 12589 C C . ARG C 1 71 ? 4.58000 -48.32200 47.08300 1.000 95.63285 71 ARG C C 1
ATOM 12590 O O . ARG C 1 71 ? 3.64400 -47.68200 47.58500 1.000 97.37623 71 ARG C O 1
ATOM 12598 N N . ILE C 1 72 ? 5.38800 -47.84900 46.13500 1.000 93.36422 72 ILE C N 1
ATOM 12599 C CA . ILE C 1 72 ? 5.29500 -46.42200 45.71200 1.000 91.91760 72 ILE C CA 1
ATOM 12600 C C . ILE C 1 72 ? 3.98100 -46.18900 44.97300 1.000 91.18050 72 ILE C C 1
ATOM 12601 O O . ILE C 1 72 ? 3.21500 -45.31900 45.40000 1.000 91.86512 72 ILE C O 1
ATOM 12606 N N . LYS C 1 73 ? 3.72800 -46.95500 43.91900 1.000 93.89191 73 LYS C N 1
ATOM 12607 C CA . LYS C 1 73 ? 2.51000 -46.71200 43.10400 1.000 98.15529 73 LYS C CA 1
ATOM 12608 C C . LYS C 1 73 ? 1.27900 -47.06600 43.94500 1.000 99.61203 73 LYS C C 1
ATOM 12609 O O . LYS C 1 73 ? 0.24000 -46.40200 43.78400 1.000 94.95142 73 LYS C O 1
ATOM 12615 N N . ARG C 1 74 ? 1.40100 -48.06900 44.81200 1.000 96.94679 74 ARG C N 1
ATOM 12616 C CA . ARG C 1 74 ? 0.28200 -48.42600 45.72000 1.000 98.13324 74 ARG C CA 1
ATOM 12617 C C . ARG C 1 74 ? 0.01100 -47.23600 46.64200 1.000 100.59682 74 ARG C C 1
ATOM 12618 O O . ARG C 1 74 ? -1.16600 -46.90600 46.84700 1.000 99.30873 74 ARG C O 1
ATOM 12626 N N . ALA C 1 75 ? 1.07000 -46.60400 47.14800 1.000 101.57473 75 ALA C N 1
ATOM 12627 C CA . ALA C 1 75 ? 0.90700 -45.43300 48.03400 1.000 95.86571 75 ALA C CA 1
ATOM 12628 C C . ALA C 1 75 ? 0.26100 -44.28500 47.25300 1.000 97.56115 75 ALA C C 1
ATOM 12629 O O . ALA C 1 75 ? -0.57200 -43.57000 47.83100 1.000 98.27420 75 ALA C O 1
ATOM 12631 N N . ILE C 1 76 ? 0.63500 -44.12700 45.98600 1.000 98.36930 76 ILE C N 1
ATOM 12632 C CA . ILE C 1 76 ? 0.05500 -43.05000 45.13900 1.000 95.38341 76 ILE C CA 1
ATOM 12633 C C . ILE C 1 76 ? -1.45100 -43.29300 45.04900 1.000 95.75363 76 ILE C C 1
ATOM 12634 O O . ILE C 1 76 ? -2.20700 -42.31100 45.00100 1.000 94.49094 76 ILE C O 1
ATOM 12639 N N . ALA C 1 77 ? -1.86200 -44.55900 45.02100 1.000 97.96143 77 ALA C N 1
ATOM 12640 C CA . ALA C 1 77 ? -3.30100 -44.89300 44.90000 1.000 103.35294 77 ALA C CA 1
ATOM 12641 C C . ALA C 1 77 ? -4.01200 -44.57000 46.21200 1.000 101.17347 77 ALA C C 1
ATOM 12642 O O . ALA C 1 77 ? -5.07100 -43.92100 46.16300 1.000 101.11781 77 ALA C O 1
ATOM 12644 N N . ASN C 1 78 ? -3.42900 -44.99300 47.33500 1.000 106.41237 78 ASN C N 1
ATOM 12645 C CA . ASN C 1 78 ? -4.01200 -44.71100 48.67100 1.000 96.32068 78 ASN C CA 1
ATOM 12646 C C . ASN C 1 78 ? -3.89200 -43.21300 48.93400 1.000 101.09265 78 ASN C C 1
ATOM 12647 O O . ASN C 1 78 ? -4.37300 -42.76300 49.98800 1.000 100.93413 78 ASN C O 1
ATOM 12652 N N . ASP C 1 79 ? -3.25700 -42.48700 48.01200 1.000 104.08859 79 ASP C N 1
ATOM 12653 C CA . ASP C 1 79 ? -3.06100 -41.02100 48.16700 1.000 105.67602 79 ASP C CA 1
ATOM 12654 C C . ASP C 1 79 ? -2.23400 -40.79000 49.43300 1.000 102.81081 79 ASP C C 1
ATOM 12655 O O . ASP C 1 79 ? -2.47000 -39.78900 50.12800 1.000 103.75945 79 ASP C O 1
ATOM 12660 N N . GLU C 1 80 ? -1.30900 -41.70500 49.71600 1.000 95.20475 80 GLU C N 1
ATOM 12661 C CA . GLU C 1 80 ? -0.44700 -41.55800 50.90800 1.000 92.35888 80 GLU C CA 1
ATOM 12662 C C . GLU C 1 80 ? 0.52900 -40.42500 50.61700 1.000 103.61860 80 GLU C C 1
ATOM 12663 O O . GLU C 1 80 ? 0.75300 -40.15000 49.42700 1.000 107.15546 80 GLU C O 1
ATOM 12669 N N . LYS C 1 81 ? 1.05300 -39.77300 51.65500 1.000 106.88035 81 LYS C N 1
ATOM 12670 C CA . LYS C 1 81 ? 2.09700 -38.74200 51.42600 1.000 98.37028 81 LYS C CA 1
ATOM 12671 C C . LYS C 1 81 ? 3.44600 -39.42900 51.62700 1.000 93.21976 81 LYS C C 1
ATOM 12672 O O . LYS C 1 81 ? 3.60500 -40.12700 52.64300 1.000 93.66739 81 LYS C O 1
ATOM 12678 N N . ILE C 1 82 ? 4.36500 -39.25400 50.68000 1.000 89.64698 82 ILE C N 1
ATOM 12679 C CA . ILE C 1 82 ? 5.65500 -39.99800 50.76100 1.000 95.35084 82 ILE C CA 1
ATOM 12680 C C . ILE C 1 82 ? 6.78100 -39.01600 51.08000 1.000 90.15178 82 ILE C C 1
ATOM 12681 O O . ILE C 1 82 ? 6.76100 -37.89600 50.54400 1.000 84.28677 82 ILE C O 1
ATOM 12686 N N . LEU C 1 83 ? 7.70500 -39.43300 51.94500 1.000 90.69372 83 LEU C N 1
ATOM 12687 C CA . LEU C 1 83 ? 8.84200 -38.55600 52.31500 1.000 89.20592 83 LEU C CA 1
ATOM 12688 C C . LEU C 1 83 ? 10.12300 -39.08800 51.68300 1.000 89.77518 83 LEU C C 1
ATOM 12689 O O . LEU C 1 83 ? 10.50700 -40.22000 51.98600 1.000 85.77467 83 LEU C O 1
ATOM 12694 N N . VAL C 1 84 ? 10.73400 -38.29200 50.81700 1.000 91.62150 84 VAL C N 1
ATOM 12695 C CA . VAL C 1 84 ? 12.05200 -38.66700 50.23600 1.000 89.91330 84 VAL C CA 1
ATOM 12696 C C . VAL C 1 84 ? 13.12300 -37.97800 51.08400 1.000 88.44419 84 VAL C C 1
ATOM 12697 O O . VAL C 1 84 ? 12.94800 -36.78800 51.40900 1.000 86.38689 84 VAL C O 1
ATOM 12701 N N . TYR C 1 85 ? 14.16300 -38.71300 51.47800 1.000 85.64111 85 TYR C N 1
ATOM 12702 C CA . TYR C 1 85 ? 15.17400 -38.12000 52.38700 1.000 84.51308 85 TYR C CA 1
ATOM 12703 C C . TYR C 1 85 ? 16.54900 -38.15200 51.71900 1.000 84.48414 85 TYR C C 1
ATOM 12704 O O . TYR C 1 85 ? 16.98500 -39.23300 51.31200 1.000 86.86172 85 TYR C O 1
ATOM 12713 N N . GLY C 1 86 ? 17.20800 -36.99600 51.62900 1.000 85.02572 86 GLY C N 1
ATOM 12714 C CA . GLY C 1 86 ? 18.52300 -36.92300 50.96600 1.000 80.95796 86 GLY C CA 1
ATOM 12715 C C . GLY C 1 86 ? 19.59200 -36.35100 51.87400 1.000 84.81437 86 GLY C C 1
ATOM 12716 O O . GLY C 1 86 ? 19.34500 -36.26300 53.09000 1.000 91.42450 86 GLY C O 1
ATOM 12717 N N . ASP C 1 87 ? 20.74100 -35.97600 51.30800 1.000 85.62974 87 ASP C N 1
ATOM 12718 C CA . ASP C 1 87 ? 21.80900 -35.33400 52.12000 1.000 89.22690 87 ASP C CA 1
ATOM 12719 C C . ASP C 1 87 ? 22.25600 -34.04200 51.43000 1.000 83.57659 87 ASP C C 1
ATOM 12720 O O . ASP C 1 87 ? 21.79100 -33.78700 50.30600 1.000 82.50118 87 ASP C O 1
ATOM 12725 N N . TYR C 1 88 ? 23.15000 -33.28300 52.06100 1.000 85.96421 88 TYR C N 1
ATOM 12726 C CA . TYR C 1 88 ? 23.56200 -31.95700 51.53200 1.000 82.01846 88 TYR C CA 1
ATOM 12727 C C . TYR C 1 88 ? 24.69100 -32.08600 50.50400 1.000 82.17049 88 TYR C C 1
ATOM 12728 O O . TYR C 1 88 ? 25.14200 -31.04600 49.99300 1.000 80.51066 88 TYR C O 1
ATOM 12737 N N . ASP C 1 89 ? 25.13400 -33.31300 50.21400 1.000 78.22549 89 ASP C N 1
ATOM 12738 C CA . ASP C 1 89 ? 26.18400 -33.50800 49.17700 1.000 74.86331 89 ASP C CA 1
ATOM 12739 C C . ASP C 1 89 ? 25.53200 -33.36300 47.79700 1.000 77.26951 89 ASP C C 1
ATOM 12740 O O . ASP C 1 89 ? 24.30600 -33.54200 47.70300 1.000 79.32250 89 ASP C O 1
ATOM 12745 N N . ALA C 1 90 ? 26.31200 -33.02100 46.77900 1.000 70.71227 90 ALA C N 1
ATOM 12746 C CA . ALA C 1 90 ? 25.76200 -32.87200 45.41900 1.000 69.51179 90 ALA C CA 1
ATOM 12747 C C . ALA C 1 90 ? 24.97800 -34.13300 45.05800 1.000 72.91068 90 ALA C C 1
ATOM 12748 O O . ALA C 1 90 ? 23.78400 -34.02600 44.76300 1.000 73.96321 90 ALA C O 1
ATOM 12750 N N . ASP C 1 91 ? 25.63600 -35.28700 45.08600 1.000 69.85106 91 ASP C N 1
ATOM 12751 C CA . ASP C 1 91 ? 24.93000 -36.56100 44.80500 1.000 71.63838 91 ASP C CA 1
ATOM 12752 C C . ASP C 1 91 ? 23.56600 -36.51100 45.49600 1.000 75.55716 91 ASP C C 1
ATOM 12753 O O . ASP C 1 91 ? 22.58000 -36.89700 44.85800 1.000 75.00877 91 ASP C O 1
ATOM 12758 N N . GLY C 1 92 ? 23.51300 -36.01000 46.72900 1.000 77.88706 92 GLY C N 1
ATOM 12759 C CA . GLY C 1 92 ? 22.24700 -35.98100 47.48100 1.000 71.87941 92 GLY C CA 1
ATOM 12760 C C . GLY C 1 92 ? 21.21900 -35.08700 46.82600 1.000 69.80646 92 GLY C C 1
ATOM 12761 O O . GLY C 1 92 ? 20.07300 -35.52700 46.68500 1.000 76.90346 92 GLY C O 1
ATOM 12762 N N . VAL C 1 93 ? 21.61500 -33.87800 46.43500 1.000 68.29538 93 VAL C N 1
ATOM 12763 C CA . VAL C 1 93 ? 20.63800 -32.91500 45.84800 1.000 73.34236 93 VAL C CA 1
ATOM 12764 C C . VAL C 1 93 ? 20.25100 -33.40600 44.45200 1.000 72.67392 93 VAL C C 1
ATOM 12765 O O . VAL C 1 93 ? 19.05700 -33.37000 44.12100 1.000 73.80924 93 VAL C O 1
ATOM 12769 N N . THR C 1 94 ? 21.22600 -33.88700 43.68600 1.000 71.54833 94 THR C N 1
ATOM 12770 C CA . THR C 1 94 ? 20.92700 -34.43600 42.34300 1.000 71.44864 94 THR C CA 1
ATOM 12771 C C . THR C 1 94 ? 19.99900 -35.64400 42.50000 1.000 75.30684 94 THR C C 1
ATOM 12772 O O . THR C 1 94 ? 19.02400 -35.72800 41.74000 1.000 74.84672 94 THR C O 1
ATOM 12776 N N . ALA C 1 95 ? 20.28300 -36.52900 43.45700 1.000 71.23841 95 ALA C N 1
ATOM 12777 C CA . ALA C 1 95 ? 19.45100 -37.73800 43.64600 1.000 69.65074 95 ALA C CA 1
ATOM 12778 C C . ALA C 1 95 ? 18.01800 -37.31800 43.96300 1.000 72.33133 95 ALA C C 1
ATOM 12779 O O . ALA C 1 95 ? 17.10100 -37.76000 43.26000 1.000 72.16618 95 ALA C O 1
ATOM 12781 N N . THR C 1 96 ? 17.84500 -36.47800 44.97800 1.000 68.51422 96 THR C N 1
ATOM 12782 C CA . THR C 1 96 ? 16.49600 -35.96700 45.31200 1.000 68.54929 96 THR C CA 1
ATOM 12783 C C . THR C 1 96 ? 15.84400 -35.44900 44.03600 1.000 69.98150 96 THR C C 1
ATOM 12784 O O . THR C 1 96 ? 14.71200 -35.85700 43.74700 1.000 73.21394 96 THR C O 1
ATOM 12788 N N . THR C 1 97 ? 16.55100 -34.60600 43.29200 1.000 67.33386 97 THR C N 1
ATOM 12789 C CA . THR C 1 97 ? 15.92700 -33.98000 42.10000 1.000 68.90142 97 THR C CA 1
ATOM 12790 C C . THR C 1 97 ? 15.32200 -35.07400 41.22400 1.000 67.67955 97 THR C C 1
ATOM 12791 O O . THR C 1 97 ? 14.14800 -34.94200 40.85100 1.000 69.31511 97 THR C O 1
ATOM 12795 N N . ILE C 1 98 ? 16.08900 -36.12500 40.95100 1.000 70.99404 98 ILE C N 1
ATOM 12796 C CA . ILE C 1 98 ? 15.59400 -37.20500 40.05200 1.000 67.69195 98 ILE C CA 1
ATOM 12797 C C . ILE C 1 98 ? 14.27700 -37.73700 40.62100 1.000 70.21343 98 ILE C C 1
ATOM 12798 O O . ILE C 1 98 ? 13.28200 -37.73700 39.88100 1.000 72.15442 98 ILE C O 1
ATOM 12803 N N . LEU C 1 99 ? 14.25800 -38.11400 41.89800 1.000 74.93771 99 LEU C N 1
ATOM 12804 C CA . LEU C 1 99 ? 13.04000 -38.73200 42.48700 1.000 74.04219 99 LEU C CA 1
ATOM 12805 C C . LEU C 1 99 ? 11.90500 -37.71100 42.57300 1.000 73.69131 99 LEU C C 1
ATOM 12806 O O . LEU C 1 99 ? 10.80300 -38.03500 42.11500 1.000 81.71565 99 LEU C O 1
ATOM 12811 N N . VAL C 1 100 ? 12.15900 -36.53300 43.13500 1.000 72.00318 100 VAL C N 1
ATOM 12812 C CA . VAL C 1 100 ? 11.04300 -35.56100 43.31700 1.000 73.09290 100 VAL C CA 1
ATOM 12813 C C . VAL C 1 100 ? 10.37200 -35.36700 41.95800 1.000 78.03661 100 VAL C C 1
ATOM 12814 O O . VAL C 1 100 ? 9.14300 -35.51500 41.88700 1.000 82.30591 100 VAL C O 1
ATOM 12818 N N . ILE C 1 101 ? 11.15800 -35.08800 40.92000 1.000 75.03503 101 ILE C N 1
ATOM 12819 C CA . ILE C 1 101 ? 10.57700 -34.83200 39.57100 1.000 79.24147 101 ILE C CA 1
ATOM 12820 C C . ILE C 1 101 ? 9.90300 -36.11400 39.07200 1.000 80.93764 101 ILE C C 1
ATOM 12821 O O . ILE C 1 101 ? 8.74200 -36.03800 38.64500 1.000 80.37821 101 ILE C O 1
ATOM 12826 N N . THR C 1 102 ? 10.59700 -37.25200 39.15600 1.000 78.00941 102 THR C N 1
ATOM 12827 C CA . THR C 1 102 ? 10.02600 -38.54500 38.70000 1.000 78.90072 102 THR C CA 1
ATOM 12828 C C . THR C 1 102 ? 8.64500 -38.72500 39.32200 1.000 81.91761 102 THR C C 1
ATOM 12829 O O . THR C 1 102 ? 7.69200 -38.99700 38.57500 1.000 83.87362 102 THR C O 1
ATOM 12833 N N . LEU C 1 103 ? 8.56900 -38.59500 40.64400 1.000 83.55721 103 LEU C N 1
ATOM 12834 C CA . LEU C 1 103 ? 7.28600 -38.77900 41.36400 1.000 83.27534 103 LEU C CA 1
ATOM 12835 C C . LEU C 1 103 ? 6.33200 -37.64500 40.98400 1.000 86.66983 103 LEU C C 1
ATOM 12836 O O . LEU C 1 103 ? 5.16300 -37.92500 40.71800 1.000 89.03594 103 LEU C O 1
ATOM 12841 N N . GLN C 1 104 ? 6.83300 -36.41800 40.91700 1.000 81.24237 104 GLN C N 1
ATOM 12842 C CA . GLN C 1 104 ? 5.96600 -35.29200 40.49400 1.000 84.07279 104 GLN C CA 1
ATOM 12843 C C . GLN C 1 104 ? 5.28200 -35.65000 39.17100 1.000 88.57144 104 GLN C C 1
ATOM 12844 O O . GLN C 1 104 ? 4.09300 -35.32400 39.01300 1.000 91.26889 104 GLN C O 1
ATOM 12850 N N . LEU C 1 105 ? 6.00500 -36.29700 38.25900 1.000 87.70826 105 LEU C N 1
ATOM 12851 C CA . LEU C 1 105 ? 5.42900 -36.64500 36.93500 1.000 83.88957 105 LEU C CA 1
ATOM 12852 C C . LEU C 1 105 ? 4.45400 -37.80300 37.13000 1.000 84.31481 105 LEU C C 1
ATOM 12853 O O . LEU C 1 105 ? 3.82500 -38.21400 36.14400 1.000 84.29014 105 LEU C O 1
ATOM 12858 N N . LEU C 1 106 ? 4.35400 -38.31200 38.35300 1.000 83.33877 106 LEU C N 1
ATOM 12859 C CA . LEU C 1 106 ? 3.35900 -39.37100 38.64400 1.000 83.96217 106 LEU C CA 1
ATOM 12860 C C . LEU C 1 106 ? 2.47100 -38.89400 39.79300 1.000 89.25727 106 LEU C C 1
ATOM 12861 O O . LEU C 1 106 ? 2.02200 -39.75000 40.56800 1.000 94.85018 106 LEU C O 1
ATOM 12866 N N . GLY C 1 107 ? 2.22700 -37.58800 39.90700 1.000 80.32969 107 GLY C N 1
ATOM 12867 C CA . GLY C 1 107 ? 1.47500 -37.09700 41.07600 1.000 79.83572 107 GLY C CA 1
ATOM 12868 C C . GLY C 1 107 ? 2.18500 -37.55100 42.33500 1.000 95.00717 107 GLY C C 1
ATOM 12869 O O . GLY C 1 107 ? 3.27700 -37.01700 42.58200 1.000 103.28781 107 GLY C O 1
ATOM 12870 N N . ALA C 1 108 ? 1.56700 -38.41500 43.14500 1.000 96.76227 108 ALA C N 1
ATOM 12871 C CA . ALA C 1 108 ? 2.24200 -39.04500 44.31300 1.000 100.86529 108 ALA C CA 1
ATOM 12872 C C . ALA C 1 108 ? 2.26000 -38.19300 45.59100 1.000 99.86265 108 ALA C C 1
ATOM 12873 O O . ALA C 1 108 ? 2.61900 -38.76800 46.63200 1.000 101.57552 108 ALA C O 1
ATOM 12875 N N . GLN C 1 109 ? 1.92200 -36.90400 45.55000 1.000 95.88173 109 GLN C N 1
ATOM 12876 C CA . GLN C 1 109 ? 2.03400 -36.09700 46.79700 1.000 102.79027 109 GLN C CA 1
ATOM 12877 C C . GLN C 1 109 ? 3.40700 -36.35100 47.42900 1.000 100.51002 109 GLN C C 1
ATOM 12878 O O . GLN C 1 109 ? 3.45300 -36.68700 48.62800 1.000 94.80782 109 GLN C O 1
ATOM 12884 N N . VAL C 1 110 ? 4.47700 -36.18400 46.65400 1.000 96.97692 110 VAL C N 1
ATOM 12885 C CA . VAL C 1 110 ? 5.85800 -36.46600 47.14000 1.000 82.64075 110 VAL C CA 1
ATOM 12886 C C . VAL C 1 110 ? 6.34200 -35.34500 48.05900 1.000 85.28981 110 VAL C C 1
ATOM 12887 O O . VAL C 1 110 ? 6.15700 -34.16500 47.71000 1.000 80.73750 110 VAL C O 1
ATOM 12891 N N . GLY C 1 111 ? 6.95100 -35.71000 49.18700 1.000 85.63765 111 GLY C N 1
ATOM 12892 C CA . GLY C 1 111 ? 7.54300 -34.69700 50.08100 1.000 89.87597 111 GLY C CA 1
ATOM 12893 C C . GLY C 1 111 ? 9.05400 -34.83800 50.12200 1.000 87.84180 111 GLY C C 1
ATOM 12894 O O . GLY C 1 111 ? 9.53600 -35.98200 50.13600 1.000 86.65767 111 GLY C O 1
ATOM 12895 N N . TRP C 1 112 ? 9.77300 -33.71600 50.12400 1.000 84.94066 112 TRP C N 1
ATOM 12896 C CA . TRP C 1 112 ? 11.25800 -33.75300 50.11800 1.000 83.44073 112 TRP C CA 1
ATOM 12897 C C . TRP C 1 112 ? 11.80800 -32.94700 51.29600 1.000 81.16770 112 TRP C C 1
ATOM 12898 O O . TRP C 1 112 ? 11.29200 -31.84800 51.55500 1.000 87.40908 112 TRP C O 1
ATOM 12909 N N . HIS C 1 113 ? 12.81500 -33.48300 51.98100 1.000 83.01632 113 HIS C N 1
ATOM 12910 C CA . HIS C 1 113 ? 13.45400 -32.73800 53.09400 1.000 87.69304 113 HIS C CA 1
ATOM 12911 C C . HIS C 1 113 ? 14.97500 -32.82300 52.97200 1.000 85.68032 113 HIS C C 1
ATOM 12912 O O . HIS C 1 113 ? 15.49400 -33.83800 52.47200 1.000 82.08892 113 HIS C O 1
ATOM 12919 N N . ILE C 1 114 ? 15.66300 -31.77600 53.42600 1.000 89.50035 114 ILE C N 1
ATOM 12920 C CA . ILE C 1 114 ? 17.15200 -31.76600 53.40400 1.000 92.17953 114 ILE C CA 1
ATOM 12921 C C . ILE C 1 114 ? 17.65600 -31.36800 54.79800 1.000 90.29603 114 ILE C C 1
ATOM 12922 O O . ILE C 1 114 ? 17.14100 -30.39200 55.36500 1.000 98.57546 114 ILE C O 1
ATOM 12927 N N . PRO C 1 115 ? 18.60400 -32.11700 55.39400 1.000 91.98286 115 PRO C N 1
ATOM 12928 C CA . PRO C 1 115 ? 19.15700 -31.77700 56.71300 1.000 93.57825 115 PRO C CA 1
ATOM 12929 C C . PRO C 1 115 ? 20.07300 -30.53700 56.68600 1.000 100.35733 115 PRO C C 1
ATOM 12930 O O . PRO C 1 115 ? 20.30600 -30.03000 55.60400 1.000 101.61946 115 PRO C O 1
ATOM 12934 N N . ASN C 1 116 ? 20.56100 -30.06600 57.84700 1.000 99.13592 116 ASN C N 1
ATOM 12935 C CA . ASN C 1 116 ? 21.36200 -28.80800 57.86800 1.000 98.00829 116 ASN C CA 1
ATOM 12936 C C . ASN C 1 116 ? 22.82800 -29.08000 58.22500 1.000 97.96986 116 ASN C C 1
ATOM 12937 O O . ASN C 1 116 ? 23.56800 -28.09500 58.39700 1.000 99.93791 116 ASN C O 1
ATOM 12942 N N . ARG C 1 117 ? 23.22800 -30.34900 58.33400 1.000 90.15463 117 ARG C N 1
ATOM 12943 C CA . ARG C 1 117 ? 24.65300 -30.69000 58.59400 1.000 90.68466 117 ARG C CA 1
ATOM 12944 C C . ARG C 1 117 ? 25.06900 -30.20500 59.98800 1.000 95.76257 117 ARG C C 1
ATOM 12945 O O . ARG C 1 117 ? 25.63200 -31.01700 60.74500 1.000 99.94724 117 ARG C O 1
ATOM 12953 N N . PHE C 1 118 ? 24.81000 -28.93500 60.31200 1.000 94.97836 118 PHE C N 1
ATOM 12954 C CA . PHE C 1 118 ? 25.24400 -28.37600 61.61600 1.000 91.68879 118 PHE C CA 1
ATOM 12955 C C . PHE C 1 118 ? 24.26800 -28.77000 62.72600 1.000 92.60654 118 PHE C C 1
ATOM 12956 O O . PHE C 1 118 ? 24.72700 -29.17100 63.80900 1.000 91.58272 118 PHE C O 1
ATOM 12964 N N . THR C 1 119 ? 22.96600 -28.66400 62.46600 1.000 93.38565 119 THR C N 1
ATOM 12965 C CA . THR C 1 119 ? 21.95800 -28.92700 63.52800 1.000 99.75272 119 THR C CA 1
ATOM 12966 C C . THR C 1 119 ? 21.45800 -30.37500 63.47500 1.000 103.26448 119 THR C C 1
ATOM 12967 O O . THR C 1 119 ? 21.43900 -31.02000 64.53900 1.000 104.75083 119 THR C O 1
ATOM 12971 N N . GLU C 1 120 ? 21.06800 -30.86400 62.29600 1.000 101.14051 120 GLU C N 1
ATOM 12972 C CA . GLU C 1 120 ? 20.46900 -32.22100 62.19100 1.000 94.62235 120 GLU C CA 1
ATOM 12973 C C . GLU C 1 120 ? 21.56100 -33.25500 61.91000 1.000 97.71609 120 GLU C C 1
ATOM 12974 O O . GLU C 1 120 ? 21.77500 -34.12200 62.77500 1.000 97.81968 120 GLU C O 1
ATOM 12980 N N . GLY C 1 121 ? 22.20800 -33.18000 60.74400 1.000 94.47441 121 GLY C N 1
ATOM 12981 C CA . GLY C 1 121 ? 23.33200 -34.09500 60.45800 1.000 91.70841 121 GLY C CA 1
ATOM 12982 C C . GLY C 1 121 ? 23.16600 -34.86700 59.16300 1.000 89.59977 121 GLY C C 1
ATOM 12983 O O . GLY C 1 121 ? 22.35500 -34.44300 58.32800 1.000 87.32170 121 GLY C O 1
ATOM 12984 N N . TYR C 1 122 ? 23.90600 -35.96900 59.00800 1.000 84.58696 122 TYR C N 1
ATOM 12985 C CA . TYR C 1 122 ? 23.86500 -36.75100 57.74500 1.000 94.14265 122 TYR C CA 1
ATOM 12986 C C . TYR C 1 122 ? 22.70700 -37.74800 57.75700 1.000 98.50067 122 TYR C C 1
ATOM 12987 O O . TYR C 1 122 ? 22.79800 -38.77700 58.45400 1.000 96.25637 122 TYR C O 1
ATOM 12996 N N . GLY C 1 123 ? 21.64700 -37.44900 57.01000 1.000 100.01678 123 GLY C N 1
ATOM 12997 C CA . GLY C 1 123 ? 20.53700 -38.40600 56.87200 1.000 99.64831 123 GLY C CA 1
ATOM 12998 C C . GLY C 1 123 ? 19.64400 -38.56400 58.08500 1.000 99.43639 123 GLY C C 1
ATOM 12999 O O . GLY C 1 123 ? 19.23700 -37.53900 58.66400 1.000 92.91819 123 GLY C O 1
ATOM 13000 N N . PRO C 1 124 ? 19.34100 -39.80500 58.51600 1.000 103.61342 124 PRO C N 1
ATOM 13001 C CA . PRO C 1 124 ? 18.35400 -40.05500 59.57600 1.000 96.50005 124 PRO C CA 1
ATOM 13002 C C . PRO C 1 124 ? 18.44800 -39.28300 60.89800 1.000 99.34365 124 PRO C C 1
ATOM 13003 O O . PRO C 1 124 ? 19.46500 -39.37900 61.55900 1.000 99.33131 124 PRO C O 1
ATOM 13007 N N . ASN C 1 125 ? 17.38000 -38.56700 61.25900 1.000 99.48639 125 ASN C N 1
ATOM 13008 C CA . ASN C 1 125 ? 17.33600 -37.88500 62.58300 1.000 96.05290 125 ASN C CA 1
ATOM 13009 C C . ASN C 1 125 ? 15.95600 -38.18100 63.18300 1.000 101.22014 125 ASN C C 1
ATOM 13010 O O . ASN C 1 125 ? 14.95100 -37.93900 62.48800 1.000 102.66706 125 ASN C O 1
ATOM 13015 N N . GLU C 1 126 ? 15.90600 -38.69600 64.41500 1.000 99.71690 126 GLU C N 1
ATOM 13016 C CA . GLU C 1 126 ? 14.61000 -39.11300 65.01600 1.000 99.91739 126 GLU C CA 1
ATOM 13017 C C . GLU C 1 126 ? 13.56900 -38.00000 64.86500 1.000 101.83503 126 GLU C C 1
ATOM 13018 O O . GLU C 1 126 ? 12.44600 -38.30900 64.43100 1.000 104.28579 126 GLU C O 1
ATOM 13024 N N . LEU C 1 127 ? 13.93400 -36.75500 65.17300 1.000 101.13550 127 LEU C N 1
ATOM 13025 C CA . LEU C 1 127 ? 12.95000 -35.64100 65.13700 1.000 94.19412 127 LEU C CA 1
ATOM 13026 C C . LEU C 1 127 ? 12.27000 -35.61000 63.76700 1.000 97.63707 127 LEU C C 1
ATOM 13027 O O . LEU C 1 127 ? 11.03700 -35.49800 63.72800 1.000 98.05631 127 LEU C O 1
ATOM 13032 N N . ALA C 1 128 ? 13.04700 -35.71600 62.68800 1.000 97.49745 128 ALA C N 1
ATOM 13033 C CA . ALA C 1 128 ? 12.46300 -35.61100 61.33300 1.000 98.99311 128 ALA C CA 1
ATOM 13034 C C . ALA C 1 128 ? 11.44900 -36.73500 61.12000 1.000 100.58261 128 ALA C C 1
ATOM 13035 O O . ALA C 1 128 ? 10.37900 -36.46300 60.54900 1.000 104.80718 128 ALA C O 1
ATOM 13037 N N . PHE C 1 129 ? 11.78400 -37.94900 61.55600 1.000 94.79411 129 PHE C N 1
ATOM 13038 C CA . PHE C 1 129 ? 10.88100 -39.10700 61.33800 1.000 96.67508 129 PHE C CA 1
ATOM 13039 C C . PHE C 1 129 ? 9.59300 -38.90100 62.13800 1.000 108.40373 129 PHE C C 1
ATOM 13040 O O . PHE C 1 129 ? 8.50000 -39.19900 61.61800 1.000 105.90493 129 PHE C O 1
ATOM 13048 N N . ARG C 1 130 ? 9.72300 -38.40200 63.36800 1.000 109.19394 130 ARG C N 1
ATOM 13049 C CA . ARG C 1 130 ? 8.52800 -38.13400 64.21000 1.000 98.73316 130 ARG C CA 1
ATOM 13050 C C . ARG C 1 130 ? 7.74600 -36.96400 63.60700 1.000 99.39173 130 ARG C C 1
ATOM 13051 O O . ARG C 1 130 ? 6.50800 -37.01800 63.61500 1.000 103.50527 130 ARG C O 1
ATOM 13059 N N . ASN C 1 131 ? 8.45200 -35.94500 63.11400 1.000 98.36720 131 ASN C N 1
ATOM 13060 C CA . ASN C 1 131 ? 7.77900 -34.79200 62.47200 1.000 98.31046 131 ASN C CA 1
ATOM 13061 C C . ASN C 1 131 ? 7.06100 -35.31900 61.23500 1.000 102.04344 131 ASN C C 1
ATOM 13062 O O . ASN C 1 131 ? 5.98000 -34.79700 60.90400 1.000 105.86302 131 ASN C O 1
ATOM 13067 N N . ALA C 1 132 ? 7.65000 -36.32500 60.58900 1.000 103.37241 132 ALA C N 1
ATOM 13068 C CA . ALA C 1 132 ? 6.99500 -36.94600 59.42000 1.000 109.13439 132 ALA C CA 1
ATOM 13069 C C . ALA C 1 132 ? 5.69400 -37.60700 59.88200 1.000 111.79324 132 ALA C C 1
ATOM 13070 O O . ALA C 1 132 ? 4.72200 -37.56400 59.12200 1.000 105.91077 132 ALA C O 1
ATOM 13072 N N . HIS C 1 133 ? 5.69300 -38.19800 61.08000 1.000 112.97956 133 HIS C N 1
ATOM 13073 C CA . HIS C 1 133 ? 4.47900 -38.86600 61.62700 1.000 110.32232 133 HIS C CA 1
ATOM 13074 C C . HIS C 1 133 ? 3.42500 -37.81700 62.00200 1.000 107.61490 133 HIS C C 1
ATOM 13075 O O . HIS C 1 133 ? 2.22600 -38.08000 61.78400 1.000 106.06704 133 HIS C O 1
ATOM 13082 N N . ASP C 1 134 ? 3.84900 -36.67900 62.56300 1.000 108.68798 134 ASP C N 1
ATOM 13083 C CA . ASP C 1 134 ? 2.90100 -35.58200 62.90100 1.000 104.40385 134 ASP C CA 1
ATOM 13084 C C . ASP C 1 134 ? 2.21900 -35.12800 61.61200 1.000 104.40617 134 ASP C C 1
ATOM 13085 O O . ASP C 1 134 ? 0.99700 -34.89800 61.64400 1.000 100.24669 134 ASP C O 1
ATOM 13090 N N . GLU C 1 135 ? 2.98800 -34.98300 60.53100 1.000 104.25681 135 GLU C N 1
ATOM 13091 C CA . GLU C 1 135 ? 2.38000 -34.67000 59.21200 1.000 105.49126 135 GLU C CA 1
ATOM 13092 C C . GLU C 1 135 ? 1.91400 -36.01000 58.63800 1.000 107.45457 135 GLU C C 1
ATOM 13093 O O . GLU C 1 135 ? 2.24300 -37.04100 59.24200 1.000 105.80583 135 GLU C O 1
ATOM 13099 N N . GLY C 1 136 ? 1.13600 -36.02200 57.56000 1.000 102.44834 136 GLY C N 1
ATOM 13100 C CA . GLY C 1 136 ? 0.78700 -37.33700 56.99000 1.000 105.53395 136 GLY C CA 1
ATOM 13101 C C . GLY C 1 136 ? 1.98500 -37.93100 56.27600 1.000 103.45427 136 GLY C C 1
ATOM 13102 O O . GLY C 1 136 ? 2.38900 -37.35100 55.26600 1.000 105.09664 136 GLY C O 1
ATOM 13103 N N . ILE C 1 137 ? 2.57600 -39.00000 56.81800 1.000 104.13905 137 ILE C N 1
ATOM 13104 C CA . ILE C 1 137 ? 3.71000 -39.69600 56.13500 1.000 108.29558 137 ILE C CA 1
ATOM 13105 C C . ILE C 1 137 ? 3.64700 -41.18500 56.48500 1.000 110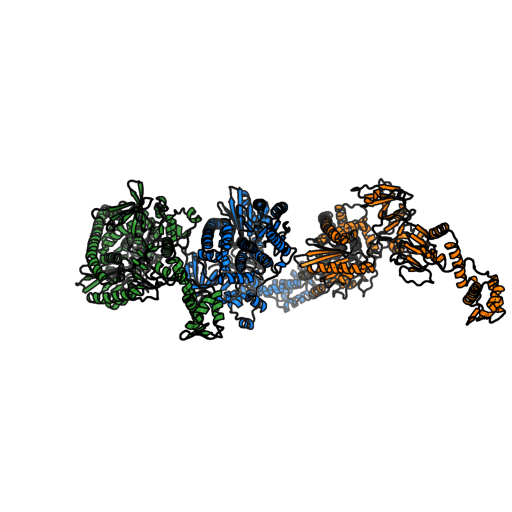.02094 137 ILE C C 1
ATOM 13106 O O . ILE C 1 137 ? 3.67200 -41.50800 57.69000 1.000 104.80488 137 ILE C O 1
ATOM 13111 N N . THR C 1 138 ? 3.57600 -42.04500 55.46700 1.000 103.24640 138 THR C N 1
ATOM 13112 C CA . THR C 1 138 ? 3.50800 -43.51200 55.69500 1.000 97.13514 138 THR C CA 1
ATOM 13113 C C . THR C 1 138 ? 4.71500 -44.18200 55.03500 1.000 100.05721 138 THR C C 1
ATOM 13114 O O . THR C 1 138 ? 5.05100 -45.30600 55.44300 1.000 98.08850 138 THR C O 1
ATOM 13118 N N . LEU C 1 139 ? 5.33100 -43.51400 54.05500 1.000 97.28977 139 LEU C N 1
ATOM 13119 C CA . LEU C 1 139 ? 6.47600 -44.11700 53.32200 1.000 95.32106 139 LEU C CA 1
ATOM 13120 C C . LEU C 1 139 ? 7.65800 -43.14900 53.31200 1.000 89.96627 139 LEU C C 1
ATOM 13121 O O . LEU C 1 139 ? 7.44500 -41.96000 53.02400 1.000 90.86029 139 LEU C O 1
ATOM 13126 N N . ILE C 1 140 ? 8.85600 -43.65300 53.60000 1.000 88.87405 140 ILE C N 1
ATOM 13127 C CA . ILE C 1 140 ? 10.06000 -42.78200 53.51000 1.000 90.78553 140 ILE C CA 1
ATOM 13128 C C . ILE C 1 140 ? 11.02300 -43.39100 52.48700 1.000 88.69383 140 ILE C C 1
ATOM 13129 O O . ILE C 1 140 ? 11.32600 -44.58200 52.61700 1.000 86.22127 140 ILE C O 1
ATOM 13134 N N . ILE C 1 141 ? 11.44700 -42.60100 51.49500 1.000 91.28643 141 ILE C N 1
ATOM 13135 C CA . ILE C 1 141 ? 12.42800 -43.07300 50.47500 1.000 89.64460 141 ILE C CA 1
ATOM 13136 C C . ILE C 1 141 ? 13.73700 -42.31000 50.69400 1.000 85.30988 141 ILE C C 1
ATOM 13137 O O . ILE C 1 141 ? 13.83800 -41.16400 50.23200 1.000 84.54026 141 ILE C O 1
ATOM 13142 N N . THR C 1 142 ? 14.70400 -42.94400 51.35400 1.000 82.66942 142 THR C N 1
ATOM 13143 C CA . THR C 1 142 ? 15.99500 -42.28600 51.66700 1.000 81.22110 142 THR C CA 1
ATOM 13144 C C . THR C 1 142 ? 16.92600 -42.33000 50.45800 1.000 85.00152 142 THR C C 1
ATOM 13145 O O . THR C 1 142 ? 17.08900 -43.42200 49.90700 1.000 82.27810 142 THR C O 1
ATOM 13149 N N . VAL C 1 143 ? 17.51800 -41.19400 50.08200 1.000 83.61119 143 VAL C N 1
ATOM 13150 C CA . VAL C 1 143 ? 18.51400 -41.16400 48.97300 1.000 75.69718 143 VAL C CA 1
ATOM 13151 C C . VAL C 1 143 ? 19.87400 -40.75600 49.54900 1.000 76.06345 143 VAL C C 1
ATOM 13152 O O . VAL C 1 143 ? 19.90100 -39.84100 50.38100 1.000 82.00989 143 VAL C O 1
ATOM 13156 N N . ASP C 1 144 ? 20.94700 -41.44900 49.16500 1.000 78.32864 144 ASP C N 1
ATOM 13157 C CA . ASP C 1 144 ? 22.32400 -41.17000 49.67200 1.000 82.86138 144 ASP C CA 1
ATOM 13158 C C . ASP C 1 144 ? 22.37500 -41.35900 51.19400 1.000 89.29955 144 ASP C C 1
ATOM 13159 O O . ASP C 1 144 ? 23.32100 -40.83800 51.80300 1.000 90.43815 144 ASP C O 1
ATOM 13164 N N . ASN C 1 145 ? 21.42800 -42.10400 51.77700 1.000 89.08762 145 ASN C N 1
ATOM 13165 C CA . ASN C 1 145 ? 21.39000 -42.27700 53.25300 1.000 86.44381 145 ASN C CA 1
ATOM 13166 C C . ASN C 1 145 ? 20.47700 -43.43700 53.64500 1.000 87.47260 145 ASN C C 1
ATOM 13167 O O . ASN C 1 145 ? 19.78200 -43.94600 52.75900 1.000 88.00181 145 ASN C O 1
ATOM 13172 N N . GLY C 1 146 ? 20.50700 -43.85900 54.91700 1.000 95.38548 146 GLY C N 1
ATOM 13173 C CA . GLY C 1 146 ? 19.55200 -44.88000 55.39900 1.000 84.62127 146 GLY C CA 1
ATOM 13174 C C . GLY C 1 146 ? 20.19700 -46.12100 55.98800 1.000 85.70779 146 GLY C C 1
ATOM 13175 O O . GLY C 1 146 ? 19.73000 -46.56500 57.04900 1.000 87.84125 146 GLY C O 1
ATOM 13176 N N . ILE C 1 147 ? 21.23300 -46.66500 55.34900 1.000 89.03623 147 ILE C N 1
ATOM 13177 C CA . ILE C 1 147 ? 21.81000 -47.96700 55.80500 1.000 91.02434 147 ILE C CA 1
ATOM 13178 C C . ILE C 1 147 ? 22.23800 -47.91800 57.27800 1.000 95.68061 147 ILE C C 1
ATOM 13179 O O . ILE C 1 147 ? 22.07300 -48.94700 57.95200 1.000 96.92580 147 ILE C O 1
ATOM 13184 N N . GLN C 1 148 ? 22.77300 -46.79400 57.76100 1.000 100.91019 148 GLN C N 1
ATOM 13185 C CA . GLN C 1 148 ? 23.31600 -46.75700 59.15100 1.000 97.04456 148 GLN C CA 1
ATOM 13186 C C . GLN C 1 148 ? 22.31800 -46.11800 60.12500 1.000 96.22524 148 GLN C C 1
ATOM 13187 O O . GLN C 1 148 ? 22.64400 -46.04800 61.32400 1.000 96.33207 148 GLN C O 1
ATOM 13193 N N . GLY C 1 149 ? 21.15000 -45.68500 59.64300 1.000 89.90428 149 GLY C N 1
ATOM 13194 C CA . GLY C 1 149 ? 20.11700 -45.12800 60.53600 1.000 88.79642 149 GLY C CA 1
ATOM 13195 C C . GLY C 1 149 ? 19.23200 -46.22500 61.09600 1.000 93.77317 149 GLY C C 1
ATOM 13196 O O . GLY C 1 149 ? 18.00300 -46.06300 61.04800 1.000 91.59116 149 GLY C O 1
ATOM 13197 N N . HIS C 1 150 ? 19.83000 -47.28800 61.64000 1.000 94.59158 150 HIS C N 1
ATOM 13198 C CA . HIS C 1 150 ? 19.04900 -48.44500 62.14800 1.000 85.70192 150 HIS C CA 1
ATOM 13199 C C . HIS C 1 150 ? 18.05700 -48.00900 63.22300 1.000 86.12904 150 HIS C C 1
ATOM 13200 O O . HIS C 1 150 ? 16.85900 -48.32300 63.08100 1.000 90.57427 150 HIS C O 1
ATOM 13207 N N . ASN C 1 151 ? 18.53700 -47.33200 64.26300 1.000 85.70590 151 ASN C N 1
ATOM 13208 C CA . ASN C 1 151 ? 17.64400 -46.97900 65.39700 1.000 88.50599 151 ASN C CA 1
ATOM 13209 C C . ASN C 1 151 ? 16.45600 -46.16700 64.88200 1.000 86.13241 151 ASN C C 1
ATOM 13210 O O . ASN C 1 151 ? 15.31300 -46.57300 65.11900 1.000 91.71775 151 ASN C O 1
ATOM 13215 N N . GLU C 1 152 ? 16.73100 -45.06700 64.19500 1.000 86.97039 152 GLU C N 1
ATOM 13216 C CA . GLU C 1 152 ? 15.63300 -44.20200 63.70800 1.000 89.16387 152 GLU C CA 1
ATOM 13217 C C . GLU C 1 152 ? 14.70600 -45.04000 62.82800 1.000 94.13534 152 GLU C C 1
ATOM 13218 O O . GLU C 1 152 ? 13.48700 -44.87600 62.95300 1.000 99.24079 152 GLU C O 1
ATOM 13224 N N . ILE C 1 153 ? 15.26300 -45.91500 61.98700 1.000 91.11033 153 ILE C N 1
ATOM 13225 C CA . ILE C 1 153 ? 14.42700 -46.70700 61.03300 1.000 96.60988 153 ILE C CA 1
ATOM 13226 C C . ILE C 1 153 ? 13.52600 -47.66900 61.81300 1.000 93.64210 153 ILE C C 1
ATOM 13227 O O . ILE C 1 153 ? 12.31300 -47.66200 61.56600 1.000 90.87085 153 ILE C O 1
ATOM 13232 N N . LYS C 1 154 ? 14.09800 -48.43600 62.73800 1.000 92.71640 154 LYS C N 1
ATOM 13233 C CA . LYS C 1 154 ? 13.27200 -49.34600 63.56900 1.000 94.67214 154 LYS C CA 1
ATOM 13234 C C . LYS C 1 154 ? 12.19700 -48.52000 64.27300 1.000 97.22474 154 LYS C C 1
ATOM 13235 O O . LYS C 1 154 ? 11.02600 -48.93400 64.25600 1.000 97.18170 154 LYS C O 1
ATOM 13241 N N . MET C 1 155 ? 12.58500 -47.38100 64.84300 1.000 90.85651 155 MET C N 1
ATOM 13242 C CA . MET C 1 155 ? 11.62200 -46.55800 65.61100 1.000 94.78726 155 MET C CA 1
ATOM 13243 C C . MET C 1 155 ? 10.50600 -46.08800 64.68100 1.000 100.43911 155 MET C C 1
ATOM 13244 O O . MET C 1 155 ? 9.33200 -46.35700 64.97800 1.000 98.27824 155 MET C O 1
ATOM 13249 N N . VAL C 1 156 ? 10.86600 -45.43600 63.58100 1.000 98.22413 156 VAL C N 1
ATOM 13250 C CA . VAL C 1 156 ? 9.81700 -44.85100 62.70200 1.000 99.25257 156 VAL C CA 1
ATOM 13251 C C . VAL C 1 156 ? 8.92300 -45.98600 62.19600 1.000 99.53811 156 VAL C C 1
ATOM 13252 O O . VAL C 1 156 ? 7.71100 -45.76200 62.04700 1.000 102.04569 156 VAL C O 1
ATOM 13256 N N . GLN C 1 157 ? 9.50300 -47.16000 61.95700 1.000 98.14124 157 GLN C N 1
ATOM 13257 C CA . GLN C 1 157 ? 8.71400 -48.30200 61.43100 1.000 98.97308 157 GLN C CA 1
ATOM 13258 C C . GLN C 1 157 ? 7.69800 -48.73200 62.49200 1.000 100.88227 157 GLN C C 1
ATOM 13259 O O . GLN C 1 157 ? 6.54200 -48.99200 62.11800 1.000 96.62224 157 GLN C O 1
ATOM 13265 N N . ASP C 1 158 ? 8.11800 -48.80900 63.75900 1.000 102.93905 158 ASP C N 1
ATOM 13266 C CA . ASP C 1 158 ? 7.17600 -49.14700 64.85900 1.000 95.89607 158 ASP C CA 1
ATOM 13267 C C . ASP C 1 158 ? 6.15300 -48.01800 64.98000 1.000 91.39376 158 ASP C C 1
ATOM 13268 O O . ASP C 1 158 ? 4.96700 -48.32400 65.15500 1.000 90.80234 158 ASP C O 1
ATOM 13273 N N . LEU C 1 159 ? 6.60300 -46.76700 64.88500 1.000 98.16584 159 LEU C N 1
ATOM 13274 C CA . LEU C 1 159 ? 5.66100 -45.61900 64.89500 1.000 93.15819 159 LEU C CA 1
ATOM 13275 C C . LEU C 1 159 ? 4.62100 -45.85700 63.80400 1.000 93.59657 159 LEU C C 1
ATOM 13276 O O . LEU C 1 159 ? 3.55000 -45.24200 63.87900 1.000 95.78951 159 LEU C O 1
ATOM 13281 N N . GLY C 1 160 ? 4.94100 -46.70800 62.82400 1.000 95.66510 160 GLY C N 1
ATOM 13282 C CA . GLY C 1 160 ? 3.94900 -47.03900 61.78600 1.000 95.55432 160 GLY C CA 1
ATOM 13283 C C . GLY C 1 160 ? 4.30900 -46.44100 60.43900 1.000 95.65111 160 GLY C C 1
ATOM 13284 O O . GLY C 1 160 ? 3.40000 -46.28100 59.60400 1.000 94.33450 160 GLY C O 1
ATOM 13285 N N . VAL C 1 161 ? 5.58300 -46.10900 60.23700 1.000 95.02304 161 VAL C N 1
ATOM 13286 C CA . VAL C 1 161 ? 5.98500 -45.44700 58.96400 1.000 97.86029 161 VAL C CA 1
ATOM 13287 C C . VAL C 1 161 ? 6.91000 -46.38600 58.18300 1.000 95.74720 161 VAL C C 1
ATOM 13288 O O . VAL C 1 161 ? 8.02400 -46.65500 58.66300 1.000 92.37325 161 VAL C O 1
ATOM 13292 N N . ASP C 1 162 ? 6.44900 -46.86100 57.02200 1.000 97.37450 162 ASP C N 1
ATOM 13293 C CA . ASP C 1 162 ? 7.27300 -47.75900 56.17300 1.000 98.42988 162 ASP C CA 1
ATOM 13294 C C . ASP C 1 162 ? 8.50200 -46.98600 55.69500 1.000 95.07608 162 ASP C C 1
ATOM 13295 O O . ASP C 1 162 ? 8.35300 -45.81300 55.30700 1.000 93.26222 162 ASP C O 1
ATOM 13300 N N . VAL C 1 163 ? 9.66700 -47.62600 55.73000 1.000 93.53294 163 VAL C N 1
ATOM 13301 C CA . VAL C 1 163 ? 10.91700 -46.93300 55.31100 1.000 94.22713 163 VAL C CA 1
ATOM 13302 C C . VAL C 1 163 ? 11.55600 -47.69200 54.14800 1.000 90.63361 163 VAL C C 1
ATOM 13303 O O . VAL C 1 163 ? 11.97200 -48.84000 54.35000 1.000 90.51461 163 VAL C O 1
ATOM 13307 N N . ILE C 1 164 ? 11.60600 -47.06600 52.97600 1.000 89.91753 164 ILE C N 1
ATOM 13308 C CA . ILE C 1 164 ? 12.30700 -47.67300 51.81400 1.000 84.70281 164 ILE C CA 1
ATOM 13309 C C . ILE C 1 164 ? 13.67100 -46.98700 51.73900 1.000 85.57106 164 ILE C C 1
ATOM 13310 O O . ILE C 1 164 ? 13.70300 -45.74700 51.70100 1.000 84.23663 164 ILE C O 1
ATOM 13315 N N . VAL C 1 165 ? 14.75800 -47.75200 51.75800 1.000 81.67245 165 VAL C N 1
ATOM 13316 C CA . VAL C 1 165 ? 16.09300 -47.08700 51.81200 1.000 81.72011 165 VAL C CA 1
ATOM 13317 C C . VAL C 1 165 ? 16.83200 -47.25100 50.48200 1.000 77.91793 165 VAL C C 1
ATOM 13318 O O . VAL C 1 165 ? 17.00700 -48.39700 50.04600 1.000 83.09383 165 VAL C O 1
ATOM 13322 N N . THR C 1 166 ? 17.24200 -46.13600 49.87400 1.000 82.21177 166 THR C N 1
ATOM 13323 C CA . THR C 1 166 ? 18.04000 -46.19400 48.62100 1.000 86.65062 166 THR C CA 1
ATOM 13324 C C . THR C 1 166 ? 19.37300 -45.47400 48.85100 1.000 80.61021 166 THR C C 1
ATOM 13325 O O . THR C 1 166 ? 19.43600 -44.26100 48.60500 1.000 87.44580 166 THR C O 1
ATOM 13329 N N . ASP C 1 167 ? 20.39900 -46.19900 49.29700 1.000 74.09542 167 ASP C N 1
ATOM 13330 C CA . ASP C 1 167 ? 21.72000 -45.58200 49.58200 1.000 82.20561 167 ASP C CA 1
ATOM 13331 C C . ASP C 1 167 ? 22.80100 -46.36300 48.83600 1.000 83.87411 167 ASP C C 1
ATOM 13332 O O . ASP C 1 167 ? 22.49300 -47.46500 48.35400 1.000 77.17142 167 ASP C O 1
ATOM 13337 N N . HIS C 1 168 ? 24.00900 -45.80300 48.73000 1.000 81.01299 168 HIS C N 1
ATOM 13338 C CA . HIS C 1 168 ? 25.14200 -46.52200 48.09000 1.000 82.38190 168 HIS C CA 1
ATOM 13339 C C . HIS C 1 168 ? 26.31300 -46.56500 49.06800 1.000 79.88993 168 HIS C C 1
ATOM 13340 O O . HIS C 1 168 ? 27.38500 -47.08600 48.70400 1.000 76.67506 168 HIS C O 1
ATOM 13347 N N . HIS C 1 169 ? 26.11100 -46.03800 50.27800 1.000 85.07565 169 HIS C N 1
ATOM 13348 C CA . HIS C 1 169 ? 27.23200 -45.94000 51.25100 1.000 85.15854 169 HIS C CA 1
ATOM 13349 C C . HIS C 1 169 ? 27.49700 -47.30100 51.90100 1.000 84.10320 169 HIS C C 1
ATOM 13350 O O . HIS C 1 169 ? 26.63400 -48.19700 51.81000 1.000 81.78888 169 HIS C O 1
ATOM 13357 N N . GLU C 1 170 ? 28.65200 -47.44200 52.55200 1.000 82.39846 170 GLU C N 1
ATOM 13358 C CA . GLU C 1 170 ? 29.05500 -48.74900 53.13700 1.000 84.92351 170 GLU C CA 1
ATOM 13359 C C . GLU C 1 170 ? 27.93700 -49.33800 54.00200 1.000 90.84039 170 GLU C C 1
ATOM 13360 O O . GLU C 1 170 ? 27.31300 -48.57600 54.76000 1.000 90.85481 170 GLU C O 1
ATOM 13366 N N . ILE C 1 171 ? 27.71600 -50.65200 53.89000 1.000 91.03990 171 ILE C N 1
ATOM 13367 C CA . ILE C 1 171 ? 26.67800 -51.34600 54.70800 1.000 90.28202 171 ILE C CA 1
ATOM 13368 C C . ILE C 1 171 ? 27.26000 -51.65400 56.09200 1.000 89.95570 171 ILE C C 1
ATOM 13369 O O . ILE C 1 171 ? 28.46200 -51.95600 56.16700 1.000 88.44088 171 ILE C O 1
ATOM 13374 N N . GLY C 1 172 ? 26.43000 -51.58700 57.13700 1.000 85.34142 172 GLY C N 1
ATOM 13375 C CA . GLY C 1 172 ? 26.89500 -51.85100 58.51200 1.000 91.10641 172 GLY C CA 1
ATOM 13376 C C . GLY C 1 172 ? 26.96400 -53.33600 58.82400 1.000 93.60440 172 GLY C C 1
ATOM 13377 O O . GLY C 1 172 ? 26.69700 -54.14200 57.92000 1.000 98.11419 172 GLY C O 1
ATOM 13378 N N . SER C 1 173 ? 27.30300 -53.68600 60.06800 1.000 89.96729 173 SER C N 1
ATOM 13379 C CA . SER C 1 173 ? 27.38100 -55.11100 60.47400 1.000 86.98969 173 SER C CA 1
ATOM 13380 C C . SER C 1 173 ? 26.03600 -55.79200 60.20200 1.000 93.38198 173 SER C C 1
ATOM 13381 O O . SER C 1 173 ? 26.04500 -56.94100 59.72700 1.000 97.94085 173 SER C O 1
ATOM 13384 N N . THR C 1 174 ? 24.92700 -55.10900 60.49100 1.000 90.66503 174 THR C N 1
ATOM 13385 C CA . THR C 1 174 ? 23.58500 -55.66900 60.17800 1.000 89.11692 174 THR C CA 1
ATOM 13386 C C . THR C 1 174 ? 22.84100 -54.67600 59.28100 1.000 93.12672 174 THR C C 1
ATOM 13387 O O . THR C 1 174 ? 23.35200 -53.55700 59.09600 1.000 92.46379 174 THR C O 1
ATOM 13391 N N . LEU C 1 175 ? 21.69800 -55.08700 58.72800 1.000 95.86312 175 LEU C N 1
ATOM 13392 C CA . LEU C 1 175 ? 20.91900 -54.20800 57.81700 1.000 90.01787 175 LEU C CA 1
ATOM 13393 C C . LEU C 1 175 ? 19.70700 -53.65600 58.56700 1.000 92.77962 175 LEU C C 1
ATOM 13394 O O . LEU C 1 175 ? 19.14800 -54.37700 59.40700 1.000 98.48127 175 LEU C O 1
ATOM 13399 N N . PRO C 1 176 ? 19.27800 -52.41100 58.29000 1.000 94.27448 176 PRO C N 1
ATOM 13400 C CA . PRO C 1 176 ? 18.14000 -51.82200 58.97700 1.000 90.80266 176 PRO C CA 1
ATOM 13401 C C . PRO C 1 176 ? 16.85300 -52.60300 58.70200 1.000 94.59028 176 PRO C C 1
ATOM 13402 O O . PRO C 1 176 ? 16.70200 -53.10700 57.61200 1.000 93.76277 176 PRO C O 1
ATOM 13406 N N . GLU C 1 177 ? 15.95500 -52.66500 59.68800 1.000 103.57476 177 GLU C N 1
ATOM 13407 C CA . GLU C 1 177 ? 14.65400 -53.35800 59.49300 1.000 100.95299 177 GLU C CA 1
ATOM 13408 C C . GLU C 1 177 ? 13.73400 -52.42400 58.70700 1.000 95.38144 177 GLU C C 1
ATOM 13409 O O . GLU C 1 177 ? 12.79700 -51.86800 59.30700 1.000 98.27650 177 GLU C O 1
ATOM 13415 N N . ALA C 1 178 ? 14.00600 -52.25600 57.41700 1.000 92.07065 178 ALA C N 1
ATOM 13416 C CA . ALA C 1 178 ? 13.21000 -51.31500 56.60300 1.000 94.70476 178 ALA C CA 1
ATOM 13417 C C . ALA C 1 178 ? 12.21300 -52.09500 55.74900 1.000 93.97372 178 ALA C C 1
ATOM 13418 O O . ALA C 1 178 ? 12.45600 -53.28700 55.50100 1.000 91.17810 178 ALA C O 1
ATOM 13420 N N . TYR C 1 179 ? 11.13300 -51.43900 55.31600 1.000 94.27901 179 TYR C N 1
ATOM 13421 C CA . TYR C 1 179 ? 10.17200 -52.11000 54.40700 1.000 92.09135 179 TYR C CA 1
ATOM 13422 C C . TYR C 1 179 ? 10.97400 -52.69000 53.24300 1.000 93.56953 179 TYR C C 1
ATOM 13423 O O . TYR C 1 179 ? 10.80200 -53.87500 52.92200 1.000 96.46407 179 TYR C O 1
ATOM 13432 N N . ALA C 1 180 ? 11.84900 -51.87500 52.65600 1.000 87.73796 180 ALA C N 1
ATOM 13433 C CA . ALA C 1 180 ? 12.66400 -52.33800 51.51400 1.000 91.10021 180 ALA C CA 1
ATOM 13434 C C . ALA C 1 180 ? 14.03400 -51.65700 51.54100 1.000 86.07033 180 ALA C C 1
ATOM 13435 O O . ALA C 1 180 ? 14.09600 -50.46900 51.89400 1.000 81.07180 180 ALA C O 1
ATOM 13437 N N . ILE C 1 181 ? 15.08000 -52.39300 51.16200 1.000 80.24884 181 ILE C N 1
ATOM 13438 C CA . ILE C 1 181 ? 16.45400 -51.82100 51.11200 1.000 81.86376 181 ILE C CA 1
ATOM 13439 C C . ILE C 1 181 ? 16.96600 -51.91700 49.67300 1.000 87.59927 181 ILE C C 1
ATOM 13440 O O . ILE C 1 181 ? 17.11600 -53.04800 49.18300 1.000 83.70160 181 ILE C O 1
ATOM 13445 N N . VAL C 1 182 ? 17.22400 -50.77800 49.02700 1.000 80.51712 182 VAL C N 1
ATOM 13446 C CA . VAL C 1 182 ? 17.81300 -50.79300 47.65600 1.000 76.68466 182 VAL C CA 1
ATOM 13447 C C . VAL C 1 182 ? 19.26800 -50.33500 47.76800 1.000 76.59514 182 VAL C C 1
ATOM 13448 O O . VAL C 1 182 ? 19.49000 -49.14100 48.01600 1.000 78.07560 182 VAL C O 1
ATOM 13452 N N . HIS C 1 183 ? 20.21300 -51.26000 47.60100 1.000 73.61021 183 HIS C N 1
ATOM 13453 C CA . HIS C 1 183 ? 21.65600 -50.92800 47.70000 1.000 71.25824 183 HIS C CA 1
ATOM 13454 C C . HIS C 1 183 ? 22.40600 -51.73900 46.64400 1.000 72.73784 183 HIS C C 1
ATOM 13455 O O . HIS C 1 183 ? 22.19100 -52.96100 46.54300 1.000 76.14541 183 HIS C O 1
ATOM 13462 N N . PRO C 1 184 ? 23.29200 -51.11400 45.84200 1.000 71.28994 184 PRO C N 1
ATOM 13463 C CA . PRO C 1 184 ? 24.00200 -51.82700 44.78200 1.000 73.07463 184 PRO C CA 1
ATOM 13464 C C . PRO C 1 184 ? 24.85200 -52.99200 45.31400 1.000 74.08300 184 PRO C C 1
ATOM 13465 O O . PRO C 1 184 ? 25.17800 -53.86500 44.53800 1.000 68.64338 184 PRO C O 1
ATOM 13469 N N . MET C 1 185 ? 25.17700 -52.98800 46.60700 1.000 76.86812 185 MET C N 1
ATOM 13470 C CA . MET C 1 185 ? 26.06700 -54.03900 47.17100 1.000 82.93287 185 MET C CA 1
ATOM 13471 C C . MET C 1 185 ? 25.30400 -54.89200 48.19000 1.000 78.39252 185 MET C C 1
ATOM 13472 O O . MET C 1 185 ? 25.96300 -55.54500 49.01800 1.000 77.96976 185 MET C O 1
ATOM 13477 N N . HIS C 1 186 ? 23.97200 -54.90100 48.11900 1.000 76.76621 186 HIS C N 1
ATOM 13478 C CA . HIS C 1 186 ? 23.16200 -55.75100 49.03000 1.000 77.68684 186 HIS C CA 1
ATOM 13479 C C . HIS C 1 186 ? 23.72000 -57.17500 48.98500 1.000 79.34862 186 HIS C C 1
ATOM 13480 O O . HIS C 1 186 ? 23.93500 -57.71300 47.88200 1.000 78.67052 186 HIS C O 1
ATOM 13487 N N . PRO C 1 187 ? 23.97100 -57.82100 50.14200 1.000 78.31061 187 PRO C N 1
ATOM 13488 C CA . PRO C 1 187 ? 24.58000 -59.15300 50.16300 1.000 74.10032 187 PRO C CA 1
ATOM 13489 C C . PRO C 1 187 ? 23.67400 -60.26300 49.61100 1.000 86.27402 187 PRO C C 1
ATOM 13490 O O . PRO C 1 187 ? 24.20000 -61.27500 49.19900 1.000 91.27605 187 PRO C O 1
ATOM 13494 N N . SER C 1 188 ? 22.35700 -60.05700 49.62100 1.000 84.18848 188 SER C N 1
ATOM 13495 C CA . SER C 1 188 ? 21.42100 -61.13100 49.19500 1.000 83.73193 188 SER C CA 1
ATOM 13496 C C . SER C 1 188 ? 21.00800 -60.94600 47.73500 1.000 85.15713 188 SER C C 1
ATOM 13497 O O . SER C 1 188 ? 20.15700 -61.72300 47.26700 1.000 89.42400 188 SER C O 1
ATOM 13500 N N . PHE C 1 189 ? 21.57500 -59.95400 47.04700 1.000 81.51763 189 PHE C N 1
ATOM 13501 C CA . PHE C 1 189 ? 21.26700 -59.73700 45.60900 1.000 76.43412 189 PHE C CA 1
ATOM 13502 C C . PHE C 1 189 ? 22.58500 -59.55700 44.85200 1.000 80.07589 189 PHE C C 1
ATOM 13503 O O . PHE C 1 189 ? 23.62100 -59.35100 45.50900 1.000 82.99539 189 PHE C O 1
ATOM 13511 N N . ASN C 1 190 ? 22.55100 -59.65200 43.52100 1.000 76.60002 190 ASN C N 1
ATOM 13512 C CA . ASN C 1 190 ? 23.80400 -59.55400 42.72800 1.000 68.88750 190 ASN C CA 1
ATOM 13513 C C . ASN C 1 190 ? 23.59500 -58.61800 41.53500 1.000 73.33385 190 ASN C C 1
ATOM 13514 O O . ASN C 1 190 ? 23.46700 -59.12800 40.41100 1.000 75.50253 190 ASN C O 1
ATOM 13519 N N . TYR C 1 191 ? 23.56400 -57.30600 41.77600 1.000 69.53035 191 TYR C N 1
ATOM 13520 C CA . TYR C 1 191 ? 23.47400 -56.33800 40.65800 1.000 65.47038 191 TYR C CA 1
ATOM 13521 C C . TYR C 1 191 ? 24.86600 -56.22900 40.03600 1.000 66.33318 191 TYR C C 1
ATOM 13522 O O . TYR C 1 191 ? 25.84400 -56.19100 40.79400 1.000 71.60703 191 TYR C O 1
ATOM 13531 N N . PRO C 1 192 ? 25.00500 -56.19600 38.69500 1.000 69.38504 192 PRO C N 1
ATOM 13532 C CA . PRO C 1 192 ? 26.32800 -56.19200 38.06700 1.000 65.71845 192 PRO C CA 1
ATOM 13533 C C . PRO C 1 192 ? 27.22500 -55.03700 38.53500 1.000 65.03726 192 PRO C C 1
ATOM 13534 O O . PRO C 1 192 ? 28.34200 -55.29600 38.92500 1.000 69.31679 192 PRO C O 1
ATOM 13538 N N . PHE C 1 193 ? 26.72000 -53.80400 38.48500 1.000 65.14374 193 PHE C N 1
ATOM 13539 C CA . PHE C 1 193 ? 27.56200 -52.64400 38.87200 1.000 69.81274 193 PHE C CA 1
ATOM 13540 C C . PHE C 1 193 ? 27.25600 -52.26500 40.32300 1.000 72.53958 193 PHE C C 1
ATOM 13541 O O . PHE C 1 193 ? 26.17800 -51.71000 40.58500 1.000 66.36832 193 PHE C O 1
ATOM 13549 N N . GLN C 1 194 ? 28.20400 -52.53300 41.22200 1.000 71.12010 194 GLN C N 1
ATOM 13550 C CA . GLN C 1 194 ? 27.97500 -52.29400 42.66700 1.000 71.49427 194 GLN C CA 1
ATOM 13551 C C . GLN C 1 194 ? 28.61200 -50.96500 43.08300 1.000 75.71482 194 GLN C C 1
ATOM 13552 O O . GLN C 1 194 ? 28.69000 -50.71000 44.29500 1.000 79.16800 194 GLN C O 1
ATOM 13558 N N . GLN C 1 195 ? 29.03400 -50.15200 42.11400 1.000 68.51614 195 GLN C N 1
ATOM 13559 C CA . GLN C 1 195 ? 29.72200 -48.87600 42.43700 1.000 69.56514 195 GLN C CA 1
ATOM 13560 C C . GLN C 1 195 ? 28.84700 -47.70300 41.98900 1.000 67.12200 195 GLN C C 1
ATOM 13561 O O . GLN C 1 195 ? 29.40800 -46.64600 41.66000 1.000 66.48394 195 GLN C O 1
ATOM 13567 N N . LEU C 1 196 ? 27.52900 -47.89500 41.97100 1.000 64.81124 196 LEU C N 1
ATOM 13568 C CA . LEU C 1 196 ? 26.59300 -46.80500 41.59300 1.000 67.82138 196 LEU C CA 1
ATOM 13569 C C . LEU C 1 196 ? 26.52000 -45.79400 42.73700 1.000 65.72672 196 LEU C C 1
ATOM 13570 O O . LEU C 1 196 ? 26.70800 -46.20500 43.89000 1.000 66.29777 196 LEU C O 1
ATOM 13575 N N . CYS C 1 197 ? 26.24400 -44.52900 42.41600 1.000 69.52772 197 CYS C N 1
ATOM 13576 C CA . CYS C 1 197 ? 26.09900 -43.47800 43.45400 1.000 67.21831 197 CYS C CA 1
ATOM 13577 C C . CYS C 1 197 ? 24.63800 -43.42600 43.89600 1.000 70.19698 197 CYS C C 1
ATOM 13578 O O . CYS C 1 197 ? 23.86400 -44.28400 43.44700 1.000 74.65282 197 CYS C O 1
ATOM 13581 N N . GLY C 1 198 ? 24.27900 -42.45500 44.73300 1.000 64.92716 198 GLY C N 1
ATOM 13582 C CA . GLY C 1 198 ? 22.87200 -42.29600 45.13900 1.000 68.40865 198 GLY C CA 1
ATOM 13583 C C . GLY C 1 198 ? 22.00000 -41.90600 43.96200 1.000 69.47541 198 GLY C C 1
ATOM 13584 O O . GLY C 1 198 ? 20.89900 -42.46300 43.83500 1.000 78.26437 198 GLY C O 1
ATOM 13585 N N . ALA C 1 199 ? 22.47900 -40.98000 43.13000 1.000 68.18813 199 ALA C N 1
ATOM 13586 C CA . ALA C 1 199 ? 21.72200 -40.54300 41.93500 1.000 69.48327 199 ALA C CA 1
ATOM 13587 C C . ALA C 1 199 ? 21.63500 -41.69400 40.93000 1.000 68.60310 199 ALA C C 1
ATOM 13588 O O . ALA C 1 199 ? 20.60700 -41.79000 40.25000 1.000 73.99021 199 ALA C O 1
ATOM 13590 N N . GLY C 1 200 ? 22.67600 -42.52200 40.83400 1.000 69.80704 200 GLY C N 1
ATOM 13591 C CA . GLY C 1 200 ? 22.62500 -43.69700 39.94600 1.000 65.34655 200 GLY C CA 1
ATOM 13592 C C . GLY C 1 200 ? 21.52400 -44.64300 40.37300 1.000 68.63362 200 GLY C C 1
ATOM 13593 O O . GLY C 1 200 ? 20.77500 -45.10400 39.50200 1.000 72.70668 200 GLY C O 1
ATOM 13594 N N . VAL C 1 201 ? 21.41300 -44.89800 41.67600 1.000 70.10161 201 VAL C N 1
ATOM 13595 C CA . VAL C 1 201 ? 20.32800 -45.77500 42.20200 1.000 72.97779 201 VAL C CA 1
ATOM 13596 C C . VAL C 1 201 ? 18.99000 -45.07400 41.95800 1.000 71.93362 201 VAL C C 1
ATOM 13597 O O . VAL C 1 201 ? 18.03300 -45.75300 41.55600 1.000 73.81112 201 VAL C O 1
ATOM 13601 N N . ALA C 1 202 ? 18.94200 -43.76000 42.17200 1.000 66.35286 202 ALA C N 1
ATOM 13602 C CA . ALA C 1 202 ? 17.70000 -42.99100 41.94900 1.000 69.60550 202 ALA C CA 1
ATOM 13603 C C . ALA C 1 202 ? 17.30300 -43.08800 40.47400 1.000 70.25286 202 ALA C C 1
ATOM 13604 O O . ALA C 1 202 ? 16.10400 -43.23900 40.18600 1.000 72.49678 202 ALA C O 1
ATOM 13606 N N . TYR C 1 203 ? 18.28300 -43.01200 39.57900 1.000 67.44797 203 TYR C N 1
ATOM 13607 C CA . TYR C 1 203 ? 18.00200 -43.09400 38.12600 1.000 73.96369 203 TYR C CA 1
ATOM 13608 C C . TYR C 1 203 ? 17.34200 -44.43900 37.82900 1.000 75.95070 203 TYR C C 1
ATOM 13609 O O . TYR C 1 203 ? 16.32900 -44.47000 37.11500 1.000 73.38389 203 TYR C O 1
ATOM 13618 N N . LYS C 1 204 ? 17.90200 -45.51600 38.37200 1.000 71.59185 204 LYS C N 1
ATOM 13619 C CA . LYS C 1 204 ? 17.36400 -46.86600 38.07300 1.000 68.78621 204 LYS C CA 1
ATOM 13620 C C . LYS C 1 204 ? 15.93900 -46.95400 38.62100 1.000 76.17533 204 LYS C C 1
ATOM 13621 O O . LYS C 1 204 ? 15.08700 -47.56700 37.95200 1.000 81.29478 204 LYS C O 1
ATOM 13627 N N . LEU C 1 205 ? 15.69000 -46.35600 39.78600 1.000 76.97893 205 LEU C N 1
ATOM 13628 C CA . LEU C 1 205 ? 14.31800 -46.35400 40.35300 1.000 74.21483 205 LEU C CA 1
ATOM 13629 C C . LEU C 1 205 ? 13.39400 -45.65100 39.36100 1.000 77.41811 205 LEU C C 1
ATOM 13630 O O . LEU C 1 205 ? 12.30200 -46.18000 39.09700 1.000 80.11542 205 LEU C O 1
ATOM 13635 N N . ALA C 1 206 ? 13.83800 -44.52200 38.81100 1.000 71.28354 206 ALA C N 1
ATOM 13636 C CA . ALA C 1 206 ? 13.03100 -43.80100 37.80400 1.000 77.20610 206 ALA C CA 1
ATOM 13637 C C . ALA C 1 206 ? 12.80900 -44.69700 36.58500 1.000 81.68434 206 ALA C C 1
ATOM 13638 O O . ALA C 1 206 ? 11.66800 -44.76200 36.10900 1.000 82.09772 206 ALA C O 1
ATOM 13640 N N . GLN C 1 207 ? 13.85600 -45.38400 36.12500 1.000 79.11159 207 GLN C N 1
ATOM 13641 C CA . GLN C 1 207 ? 13.76100 -46.22800 34.90700 1.000 75.86790 207 GLN C CA 1
ATOM 13642 C C . GLN C 1 207 ? 12.59200 -47.20700 35.02600 1.000 82.14766 207 GLN C C 1
ATOM 13643 O O . GLN C 1 207 ? 11.95900 -47.49200 33.99600 1.000 90.60945 207 GLN C O 1
ATOM 13649 N N . ALA C 1 208 ? 12.33900 -47.72100 36.22900 1.000 83.50171 208 ALA C N 1
ATOM 13650 C CA . ALA C 1 208 ? 11.26100 -48.71900 36.40400 1.000 85.15191 208 ALA C CA 1
ATOM 13651 C C . ALA C 1 208 ? 9.93900 -48.01600 36.73000 1.000 84.34102 208 ALA C C 1
ATOM 13652 O O . ALA C 1 208 ? 8.88000 -48.58000 36.40500 1.000 85.72180 208 ALA C O 1
ATOM 13654 N N . LEU C 1 209 ? 10.00500 -46.84300 37.36100 1.000 82.55837 209 LEU C N 1
ATOM 13655 C CA . LEU C 1 209 ? 8.77100 -46.09300 37.71200 1.000 82.50453 209 LEU C CA 1
ATOM 13656 C C . LEU C 1 209 ? 8.23800 -45.38100 36.46500 1.000 89.65630 209 LEU C C 1
ATOM 13657 O O . LEU C 1 209 ? 7.03400 -45.51100 36.18500 1.000 89.22449 209 LEU C O 1
ATOM 13662 N N . ILE C 1 210 ? 9.10300 -44.65800 35.75100 1.000 92.97756 210 ILE C N 1
ATOM 13663 C CA . ILE C 1 210 ? 8.68500 -43.95800 34.50100 1.000 87.01273 210 ILE C CA 1
ATOM 13664 C C . ILE C 1 210 ? 9.50400 -44.52600 33.33700 1.000 91.09421 210 ILE C C 1
ATOM 13665 O O . ILE C 1 210 ? 10.70200 -44.77800 33.52200 1.000 92.83825 210 ILE C O 1
ATOM 13670 N N . GLU C 1 211 ? 8.86200 -44.74700 32.19000 1.000 94.98615 211 GLU C N 1
ATOM 13671 C CA . GLU C 1 211 ? 9.57400 -45.29100 31.00700 1.000 92.48213 211 GLU C CA 1
ATOM 13672 C C . GLU C 1 211 ? 10.12400 -44.11200 30.20800 1.000 92.26604 211 GLU C C 1
ATOM 13673 O O . GLU C 1 211 ? 11.16100 -44.28100 29.54200 1.000 97.43830 211 GLU C O 1
ATOM 13679 N N . ASN C 1 212 ? 9.44400 -42.97000 30.28100 1.000 89.35653 212 ASN C N 1
ATOM 13680 C CA . ASN C 1 212 ? 9.93900 -41.74900 29.59300 1.000 95.26865 212 ASN C CA 1
ATOM 13681 C C . ASN C 1 212 ? 10.85100 -40.98600 30.55400 1.000 95.61736 212 ASN C C 1
ATOM 13682 O O . ASN C 1 212 ? 10.40200 -39.96600 31.10700 1.000 95.48195 212 ASN C O 1
ATOM 13687 N N . VAL C 1 213 ? 12.08000 -41.47300 30.74300 1.000 88.30474 213 VAL C N 1
ATOM 13688 C CA . VAL C 1 213 ? 13.04000 -40.81000 31.67400 1.000 88.64095 213 VAL C CA 1
ATOM 13689 C C . VAL C 1 213 ? 13.67200 -39.61500 30.95400 1.000 83.37299 213 VAL C C 1
ATOM 13690 O O . VAL C 1 213 ? 14.30300 -39.81600 29.90200 1.000 78.35670 213 VAL C O 1
ATOM 13694 N N . PRO C 1 214 ? 13.52100 -38.38500 31.48400 1.000 74.33686 214 PRO C N 1
ATOM 13695 C CA . PRO C 1 214 ? 14.09500 -37.19900 30.85400 1.000 72.33033 214 PRO C CA 1
ATOM 13696 C C . PRO C 1 214 ? 15.62500 -37.29600 30.78600 1.000 74.02784 214 PRO C C 1
ATOM 13697 O O . PRO C 1 214 ? 16.20800 -37.86400 31.67800 1.000 77.99518 214 PRO C O 1
ATOM 13701 N N . ASP C 1 215 ? 16.22700 -36.73000 29.74300 1.000 69.19511 215 ASP C N 1
ATOM 13702 C CA . ASP C 1 215 ? 17.70300 -36.78400 29.57600 1.000 68.81573 215 ASP C CA 1
ATOM 13703 C C . ASP C 1 215 ? 18.37000 -35.92700 30.65600 1.000 67.74114 215 ASP C C 1
ATOM 13704 O O . ASP C 1 215 ? 19.58100 -36.08900 30.87100 1.000 66.72252 215 ASP C O 1
ATOM 13709 N N . TYR C 1 216 ? 17.60500 -35.05100 31.30300 1.000 64.39444 216 TYR C N 1
ATOM 13710 C CA . TYR C 1 216 ? 18.14200 -34.20200 32.39500 1.000 70.54048 216 TYR C CA 1
ATOM 13711 C C . TYR C 1 216 ? 18.62600 -35.10000 33.53300 1.000 68.13002 216 TYR C C 1
ATOM 13712 O O . TYR C 1 216 ? 19.65000 -34.77800 34.15800 1.000 67.21957 216 TYR C O 1
ATOM 13721 N N . PHE C 1 217 ? 17.91000 -36.19600 33.78400 1.000 69.12841 217 PHE C N 1
ATOM 13722 C CA . PHE C 1 217 ? 18.26400 -37.10000 34.90800 1.000 66.44746 217 PHE C CA 1
ATOM 13723 C C . PHE C 1 217 ? 19.67300 -37.66500 34.69400 1.000 65.00155 217 PHE C C 1
ATOM 13724 O O . PHE C 1 217 ? 20.41000 -37.81000 35.67500 1.000 69.27692 217 PHE C O 1
ATOM 13732 N N . LYS C 1 218 ? 20.03200 -37.95900 33.44700 1.000 62.62269 218 LYS C N 1
ATOM 13733 C CA . LYS C 1 218 ? 21.38000 -38.50400 33.14200 1.000 63.79527 218 LYS C CA 1
ATOM 13734 C C . LYS C 1 218 ? 22.44500 -37.48500 33.55200 1.000 62.17669 218 LYS C C 1
ATOM 13735 O O . LYS C 1 218 ? 23.48200 -37.90100 34.09000 1.000 66.57260 218 LYS C O 1
ATOM 13741 N N . ALA C 1 219 ? 22.19600 -36.20100 33.29800 1.000 62.57723 219 ALA C N 1
ATOM 13742 C CA . ALA C 1 219 ? 23.15200 -35.13700 33.67600 1.000 61.00321 219 ALA C CA 1
ATOM 13743 C C . ALA C 1 219 ? 23.27400 -35.09500 35.19600 1.000 65.11989 219 ALA C C 1
ATOM 13744 O O . ALA C 1 219 ? 24.40300 -34.96800 35.69300 1.000 68.63385 219 ALA C O 1
ATOM 13746 N N . LEU C 1 220 ? 22.14500 -35.20300 35.89400 1.000 65.04363 220 LEU C N 1
ATOM 13747 C CA . LEU C 1 220 ? 22.15400 -35.19300 37.37900 1.000 66.40795 220 LEU C CA 1
ATOM 13748 C C . LEU C 1 220 ? 22.96700 -36.38400 37.89200 1.000 65.33957 220 LEU C C 1
ATOM 13749 O O . LEU C 1 220 ? 23.75100 -36.19600 38.83600 1.000 70.99846 220 LEU C O 1
ATOM 13754 N N . VAL C 1 221 ? 22.79600 -37.56000 37.28400 1.000 60.93071 221 VAL C N 1
ATOM 13755 C CA . VAL C 1 221 ? 23.55200 -38.77400 37.70700 1.000 64.76062 221 VAL C CA 1
ATOM 13756 C C . VAL C 1 221 ? 25.04500 -38.50900 37.51100 1.000 67.01305 221 VAL C C 1
ATOM 13757 O O . VAL C 1 221 ? 25.82900 -38.86100 38.40600 1.000 67.92641 221 VAL C O 1
ATOM 13761 N N . ALA C 1 222 ? 25.41000 -37.90000 36.38600 1.000 61.23409 222 ALA C N 1
ATOM 13762 C CA . ALA C 1 222 ? 26.83500 -37.63500 36.09200 1.000 61.02015 222 ALA C CA 1
ATOM 13763 C C . ALA C 1 222 ? 27.40700 -36.70300 37.15700 1.000 61.79381 222 ALA C C 1
ATOM 13764 O O . ALA C 1 222 ? 28.53700 -36.94000 37.60000 1.000 65.76360 222 ALA C O 1
ATOM 13766 N N . ILE C 1 223 ? 26.64000 -35.68600 37.54600 1.000 62.89903 223 ILE C N 1
ATOM 13767 C CA . ILE C 1 223 ? 27.12000 -34.71500 38.57000 1.000 58.81085 223 ILE C CA 1
ATOM 13768 C C . ILE C 1 223 ? 27.41700 -35.48500 39.85700 1.000 60.54829 223 ILE C C 1
ATOM 13769 O O . ILE C 1 223 ? 28.52100 -35.32200 40.40000 1.000 59.56089 223 ILE C O 1
ATOM 13774 N N . GLY C 1 224 ? 26.48400 -36.33000 40.29100 1.000 62.30646 224 GLY C N 1
ATOM 13775 C CA . GLY C 1 224 ? 26.67500 -37.10100 41.53100 1.000 64.49734 224 GLY C CA 1
ATOM 13776 C C . GLY C 1 224 ? 27.80300 -38.10400 41.40700 1.000 63.66253 224 GLY C C 1
ATOM 13777 O O . GLY C 1 224 ? 28.57000 -38.24600 42.36800 1.000 68.09749 224 GLY C O 1
ATOM 13778 N N . THR C 1 225 ? 27.90300 -38.77700 40.26300 1.000 61.12312 225 THR C N 1
ATOM 13779 C CA . THR C 1 225 ? 28.92900 -39.83500 40.08200 1.000 60.95466 225 THR C CA 1
ATOM 13780 C C . THR C 1 225 ? 30.32500 -39.21700 40.20000 1.000 66.22610 225 THR C C 1
ATOM 13781 O O . THR C 1 225 ? 31.21600 -39.88000 40.75700 1.000 65.43755 225 THR C O 1
ATOM 13785 N N . ILE C 1 226 ? 30.50200 -37.99300 39.70100 1.000 64.57623 226 ILE C N 1
ATOM 13786 C CA . ILE C 1 226 ? 31.83800 -37.33500 39.73100 1.000 63.73662 226 ILE C CA 1
ATOM 13787 C C . ILE C 1 226 ? 31.95800 -36.56400 41.05100 1.000 63.62651 226 ILE C C 1
ATOM 13788 O O . ILE C 1 226 ? 33.03800 -36.01400 41.32100 1.000 78.54185 226 ILE C O 1
ATOM 13793 N N . ALA C 1 227 ? 30.89900 -36.56200 41.85900 1.000 61.34035 227 ALA C N 1
ATOM 13794 C CA . ALA C 1 227 ? 30.92200 -35.82600 43.14200 1.000 61.46657 227 ALA C CA 1
ATOM 13795 C C . ALA C 1 227 ? 31.28100 -36.76900 44.29300 1.000 67.18801 227 ALA C C 1
ATOM 13796 O O . ALA C 1 227 ? 32.08500 -36.36600 45.14800 1.000 75.50979 227 ALA C O 1
ATOM 13798 N N . ASP C 1 228 ? 30.69700 -37.96900 44.31500 1.000 69.81352 228 ASP C N 1
ATOM 13799 C CA . ASP C 1 228 ? 31.01300 -38.96200 45.37900 1.000 70.39710 228 ASP C CA 1
ATOM 13800 C C . ASP C 1 228 ? 32.24200 -39.76500 44.94400 1.000 63.75759 228 ASP C C 1
ATOM 13801 O O . ASP C 1 228 ? 32.52000 -40.79600 45.57600 1.000 63.21873 228 ASP C O 1
ATOM 13806 N N . LEU C 1 229 ? 32.92800 -39.31400 43.89300 1.000 65.17847 229 LEU C N 1
ATOM 13807 C CA . LEU C 1 229 ? 34.17900 -39.96800 43.41600 1.000 66.88192 229 LEU C CA 1
ATOM 13808 C C . LEU C 1 229 ? 34.01500 -41.48900 43.43100 1.000 65.20405 229 LEU C C 1
ATOM 13809 O O . LEU C 1 229 ? 34.91100 -42.17500 43.95200 1.000 68.79992 229 LEU C O 1
ATOM 13814 N N . VAL C 1 230 ? 32.92200 -41.98800 42.85300 1.000 69.67734 230 VAL C N 1
ATOM 13815 C CA . VAL C 1 230 ? 32.68400 -43.45800 42.78100 1.000 64.93791 230 VAL C CA 1
ATOM 13816 C C . VAL C 1 230 ? 33.34800 -44.00000 41.51100 1.000 63.47982 230 VAL C C 1
ATOM 13817 O O . VAL C 1 230 ? 33.84800 -43.18800 40.71800 1.000 65.65604 230 VAL C O 1
ATOM 13821 N N . SER C 1 231 ? 33.34100 -45.31800 41.32400 1.000 69.76176 231 SER C N 1
ATOM 13822 C CA . SER C 1 231 ? 34.04300 -45.94100 40.17200 1.000 68.75953 231 SER C CA 1
ATOM 13823 C C . SER C 1 231 ? 33.58200 -45.34400 38.84500 1.000 73.02355 231 SER C C 1
ATOM 13824 O O . SER C 1 231 ? 32.36900 -45.34700 38.59400 1.000 70.17202 231 SER C O 1
ATOM 13827 N N . LEU C 1 232 ? 34.52400 -44.87300 38.02600 1.000 70.30914 232 LEU C N 1
ATOM 13828 C CA . LEU C 1 232 ? 34.15900 -44.37200 36.67900 1.000 67.37359 232 LEU C CA 1
ATOM 13829 C C . LEU C 1 232 ? 34.40900 -45.50500 35.68500 1.000 69.76165 232 LEU C C 1
ATOM 13830 O O . LEU C 1 232 ? 35.23400 -45.32300 34.77300 1.000 64.42816 232 LEU C O 1
ATOM 13835 N N . THR C 1 233 ? 33.72700 -46.63400 35.88300 1.000 68.25586 233 THR C N 1
ATOM 13836 C CA . THR C 1 233 ? 33.88000 -47.80000 34.97800 1.000 69.03086 233 THR C CA 1
ATOM 13837 C C . THR C 1 233 ? 32.49600 -48.37800 34.67800 1.000 66.45604 233 THR C C 1
ATOM 13838 O O . THR C 1 233 ? 31.54200 -47.98400 35.36700 1.000 66.55068 233 THR C O 1
ATOM 13842 N N . ASP C 1 234 ? 32.38200 -49.22400 33.65500 1.000 60.97906 234 ASP C N 1
ATOM 13843 C CA . ASP C 1 234 ? 31.09500 -49.90200 33.34700 1.000 67.80597 234 ASP C CA 1
ATOM 13844 C C . ASP C 1 234 ? 29.93200 -48.90300 33.30800 1.000 70.90122 234 ASP C C 1
ATOM 13845 O O . ASP C 1 234 ? 30.04500 -47.91200 32.56300 1.000 65.57551 234 ASP C O 1
ATOM 13850 N N . GLU C 1 235 ? 28.86300 -49.15100 34.07500 1.000 67.65931 235 GLU C N 1
ATOM 13851 C CA . GLU C 1 235 ? 27.64000 -48.30400 33.99500 1.000 66.44097 235 GLU C CA 1
ATOM 13852 C C . GLU C 1 235 ? 27.94100 -46.83700 34.32000 1.000 67.58550 235 GLU C C 1
ATOM 13853 O O . GLU C 1 235 ? 27.46400 -45.97000 33.57000 1.000 69.59567 235 GLU C O 1
ATOM 13859 N N . ASN C 1 236 ? 28.68600 -46.56600 35.38800 1.000 66.47913 236 ASN C N 1
ATOM 13860 C CA . ASN C 1 236 ? 28.91900 -45.15200 35.78700 1.000 65.18919 236 ASN C CA 1
ATOM 13861 C C . ASN C 1 236 ? 29.63000 -44.43400 34.63900 1.000 62.31201 236 ASN C C 1
ATOM 13862 O O . ASN C 1 236 ? 29.29000 -43.27800 34.36700 1.000 61.57638 236 ASN C O 1
ATOM 13867 N N . ARG C 1 237 ? 30.56400 -45.11800 33.98000 1.000 60.45370 237 ARG C N 1
ATOM 13868 C CA . ARG C 1 237 ? 31.28500 -44.52000 32.82900 1.000 66.46278 237 ARG C CA 1
ATOM 13869 C C . ARG C 1 237 ? 30.27900 -44.16100 31.73100 1.000 66.16445 237 ARG C C 1
ATOM 13870 O O . ARG C 1 237 ? 30.35300 -43.03800 31.20800 1.000 67.60152 237 ARG C O 1
ATOM 13878 N N . SER C 1 238 ? 29.36100 -45.07700 31.42300 1.000 63.01279 238 SER C N 1
ATOM 13879 C CA . SER C 1 238 ? 28.34900 -44.82300 30.36700 1.000 60.01936 238 SER C CA 1
ATOM 13880 C C . SER C 1 238 ? 27.48000 -43.63000 30.76200 1.000 63.05470 238 SER C C 1
ATOM 13881 O O . SER C 1 238 ? 27.36100 -42.70000 29.95400 1.000 63.12694 238 SER C O 1
ATOM 13884 N N . LEU C 1 239 ? 26.93200 -43.64900 31.97500 1.000 59.91513 239 LEU C N 1
ATOM 13885 C CA . LEU C 1 239 ? 26.00500 -42.57300 32.40900 1.000 61.11103 239 LEU C CA 1
ATOM 13886 C C . LEU C 1 239 ? 26.72300 -41.22100 32.35600 1.000 62.05067 239 LEU C C 1
ATOM 13887 O O . LEU C 1 239 ? 26.09700 -40.24300 31.92100 1.000 61.89588 239 LEU C O 1
ATOM 13892 N N . VAL C 1 240 ? 27.98300 -41.17600 32.78700 1.000 61.93579 240 VAL C N 1
ATOM 13893 C CA . VAL C 1 240 ? 28.74900 -39.89800 32.80700 1.000 64.88115 240 VAL C CA 1
ATOM 13894 C C . VAL C 1 240 ? 28.95100 -39.42900 31.36700 1.000 62.90273 240 VAL C C 1
ATOM 13895 O O . VAL C 1 240 ? 28.65700 -38.26000 31.08500 1.000 66.94649 240 VAL C O 1
ATOM 13899 N N . LYS C 1 241 ? 29.40200 -40.32300 30.49000 1.000 62.98160 241 LYS C N 1
ATOM 13900 C CA . LYS C 1 241 ? 29.59700 -39.96300 29.06200 1.000 64.27347 241 LYS C CA 1
ATOM 13901 C C . LYS C 1 241 ? 28.27200 -39.44600 28.49800 1.000 66.90373 241 LYS C C 1
ATOM 13902 O O . LYS C 1 241 ? 28.28200 -38.37900 27.86000 1.000 66.41994 241 LYS C O 1
ATOM 13908 N N . GLN C 1 242 ? 27.18000 -40.16900 28.74900 1.000 62.90770 242 GLN C N 1
ATOM 13909 C CA . GLN C 1 242 ? 25.84200 -39.76800 28.24400 1.000 62.66829 242 GLN C CA 1
ATOM 13910 C C . GLN C 1 242 ? 25.41800 -38.43200 28.85500 1.000 63.59569 242 GLN C C 1
ATOM 13911 O O . GLN C 1 242 ? 25.01400 -37.54000 28.09300 1.000 70.63884 242 GLN C O 1
ATOM 13917 N N . GLY C 1 243 ? 25.50300 -38.30700 30.17900 1.000 63.34527 243 GLY C N 1
ATOM 13918 C CA . GLY C 1 243 ? 25.06800 -37.07400 30.86100 1.000 62.89686 243 GLY C CA 1
ATOM 13919 C C . GLY C 1 243 ? 25.90200 -35.87500 30.45900 1.000 63.85720 243 GLY C C 1
ATOM 13920 O O . GLY C 1 243 ? 25.34100 -34.77100 30.36700 1.000 68.27105 243 GLY C O 1
ATOM 13921 N N . LEU C 1 244 ? 27.19700 -36.08300 30.23400 1.000 61.72901 244 LEU C N 1
ATOM 13922 C CA . LEU C 1 244 ? 28.08500 -34.98200 29.78900 1.000 61.82831 244 LEU C CA 1
ATOM 13923 C C . LEU C 1 244 ? 27.62100 -34.49900 28.41400 1.000 62.33514 244 LEU C C 1
ATOM 13924 O O . LEU C 1 244 ? 27.67900 -33.28400 28.16900 1.000 69.81973 244 LEU C O 1
ATOM 13929 N N . LYS C 1 245 ? 27.17000 -35.41700 27.56000 1.000 68.11532 245 LYS C N 1
ATOM 13930 C CA . LYS C 1 245 ? 26.63700 -35.02600 26.22900 1.000 73.90689 245 LYS C CA 1
ATOM 13931 C C . LYS C 1 245 ? 25.38500 -34.17000 26.41800 1.000 72.15173 245 LYS C C 1
ATOM 13932 O O . LYS C 1 245 ? 25.29100 -33.12400 25.76800 1.000 78.60371 245 LYS C O 1
ATOM 13938 N N . VAL C 1 246 ? 24.47600 -34.59400 27.29400 1.000 65.82760 246 VAL C N 1
ATOM 13939 C CA . VAL C 1 246 ? 23.22900 -33.81800 27.55800 1.000 66.71350 246 VAL C CA 1
ATOM 13940 C C . VAL C 1 246 ? 23.61400 -32.40700 28.00900 1.000 68.05803 246 VAL C C 1
ATOM 13941 O O . VAL C 1 246 ? 23.03300 -31.44800 27.48000 1.000 72.66460 246 VAL C O 1
ATOM 13945 N N . LEU C 1 247 ? 24.57400 -32.28900 28.92600 1.000 69.14036 247 LEU C N 1
ATOM 13946 C CA . LEU C 1 247 ? 24.98900 -30.96700 29.46800 1.000 69.04655 247 LEU C CA 1
ATOM 13947 C C . LEU C 1 247 ? 25.60800 -30.10800 28.36300 1.000 69.96152 247 LEU C C 1
ATOM 13948 O O . LEU C 1 247 ? 25.53000 -28.87900 28.47200 1.000 75.71404 247 LEU C O 1
ATOM 13953 N N . ASN C 1 248 ? 26.22500 -30.72900 27.36000 1.000 74.57948 248 ASN C N 1
ATOM 13954 C CA . ASN C 1 248 ? 26.92900 -29.95400 26.30700 1.000 70.74610 248 ASN C CA 1
ATOM 13955 C C . ASN C 1 248 ? 26.00400 -29.73600 25.10900 1.000 75.57556 248 ASN C C 1
ATOM 13956 O O . ASN C 1 248 ? 26.10300 -28.66800 24.48200 1.000 79.50599 248 ASN C O 1
ATOM 13961 N N . ASP C 1 249 ? 25.14600 -30.71000 24.80600 1.000 74.39314 249 ASP C N 1
ATOM 13962 C CA . ASP C 1 249 ? 24.25400 -30.61600 23.62100 1.000 75.90581 249 ASP C CA 1
ATOM 13963 C C . ASP C 1 249 ? 23.02300 -29.77500 23.96500 1.000 79.73491 249 ASP C C 1
ATOM 13964 O O . ASP C 1 249 ? 22.73800 -28.81900 23.22200 1.000 85.94400 249 ASP C O 1
ATOM 13969 N N . GLN C 1 250 ? 22.32800 -30.12500 25.04700 1.000 78.03212 250 GLN C N 1
ATOM 13970 C CA . GLN C 1 250 ? 21.12300 -29.37000 25.47700 1.000 77.32101 250 GLN C CA 1
ATOM 13971 C C . GLN C 1 250 ? 21.29900 -28.99200 26.94500 1.000 71.19329 250 GLN C C 1
ATOM 13972 O O . GLN C 1 250 ? 20.57000 -29.54000 27.78700 1.000 74.98140 250 GLN C O 1
ATOM 13978 N N . CYS C 1 251 ? 22.23500 -28.09000 27.23100 1.000 68.26914 251 CYS C N 1
ATOM 13979 C CA . CYS C 1 251 ? 22.51200 -27.76200 28.65100 1.000 70.82173 251 CYS C CA 1
ATOM 13980 C C . CYS C 1 251 ? 21.20300 -27.37600 29.33300 1.000 64.73722 251 CYS C C 1
ATOM 13981 O O . CYS C 1 251 ? 20.45200 -26.56900 28.76400 1.000 64.59423 251 CYS C O 1
ATOM 13984 N N . PRO C 1 252 ? 20.90400 -27.93300 30.51800 1.000 65.54238 252 PRO C N 1
ATOM 13985 C CA . PRO C 1 252 ? 19.71600 -27.53900 31.25400 1.000 63.92559 252 PRO C CA 1
ATOM 13986 C C . PRO C 1 252 ? 19.83800 -26.08100 31.70500 1.000 66.44491 252 PRO C C 1
ATOM 13987 O O . PRO C 1 252 ? 20.94300 -25.60400 31.86300 1.000 65.58998 252 PRO C O 1
ATOM 13991 N N . THR C 1 253 ? 18.70300 -25.42100 31.92000 1.000 69.18347 253 THR C N 1
ATOM 13992 C CA . THR C 1 253 ? 18.70700 -24.00200 32.35100 1.000 63.59928 253 THR C CA 1
ATOM 13993 C C . THR C 1 253 ? 19.46600 -23.87900 33.67300 1.000 68.77923 253 THR C C 1
ATOM 13994 O O . THR C 1 253 ? 20.26300 -22.93900 33.80400 1.000 71.98781 253 THR C O 1
ATOM 13998 N N . SER C 1 254 ? 19.23500 -24.81000 34.60000 1.000 66.63091 254 SER C N 1
ATOM 13999 C CA . SER C 1 254 ? 19.87300 -24.73000 35.93800 1.000 69.71068 254 SER C CA 1
ATOM 14000 C C . SER C 1 254 ? 21.39600 -24.70000 35.79800 1.000 70.25292 254 SER C C 1
ATOM 14001 O O . SER C 1 254 ? 22.01800 -23.75300 36.31400 1.000 67.26208 254 SER C O 1
ATOM 14004 N N . VAL C 1 255 ? 21.96800 -25.68400 35.10100 1.000 66.32933 255 VAL C N 1
ATOM 14005 C CA . VAL C 1 255 ? 23.44900 -25.76700 34.95200 1.000 67.54276 255 VAL C CA 1
ATOM 14006 C C . VAL C 1 255 ? 23.92600 -24.54900 34.16100 1.000 70.24974 255 VAL C C 1
ATOM 14007 O O . VAL C 1 255 ? 24.94900 -23.96200 34.54400 1.000 71.01763 255 VAL C O 1
ATOM 14011 N N . LYS C 1 256 ? 23.18900 -24.17900 33.11500 1.000 68.10649 256 LYS C N 1
ATOM 14012 C CA . LYS C 1 256 ? 23.59500 -23.02700 32.27100 1.000 68.65957 256 LYS C CA 1
ATOM 14013 C C . LYS C 1 256 ? 23.70000 -21.78000 33.15100 1.000 70.45997 256 LYS C C 1
ATOM 14014 O O . LYS C 1 256 ? 24.68300 -21.03400 33.00500 1.000 64.57579 256 LYS C O 1
ATOM 14020 N N . ALA C 1 257 ? 22.72600 -21.58100 34.03800 1.000 68.00200 257 ALA C N 1
ATOM 14021 C CA . ALA C 1 257 ? 22.73400 -20.40300 34.93500 1.000 70.55278 257 ALA C CA 1
ATOM 14022 C C . ALA C 1 257 ? 23.96100 -20.45200 35.84900 1.000 73.98336 257 ALA C C 1
ATOM 14023 O O . ALA C 1 257 ? 24.64400 -19.42200 35.97300 1.000 72.81559 257 ALA C O 1
ATOM 14025 N N . LEU C 1 258 ? 24.22400 -21.61100 36.45400 1.000 72.69462 258 LEU C N 1
ATOM 14026 C CA . LEU C 1 258 ? 25.39300 -21.75600 37.36000 1.000 70.45330 258 LEU C CA 1
ATOM 14027 C C . LEU C 1 258 ? 26.66700 -21.44400 36.57700 1.000 72.25930 258 LEU C C 1
ATOM 14028 O O . LEU C 1 258 ? 27.50500 -20.68500 37.09000 1.000 68.72268 258 LEU C O 1
ATOM 14033 N N . LEU C 1 259 ? 26.79400 -22.00100 35.37300 1.000 68.49137 259 LEU C N 1
ATOM 14034 C CA . LEU C 1 259 ? 28.03800 -21.81400 34.58400 1.000 66.97936 259 LEU C CA 1
ATOM 14035 C C . LEU C 1 259 ? 28.11200 -20.36800 34.09200 1.000 66.91232 259 LEU C C 1
ATOM 14036 O O . LEU C 1 259 ? 29.23200 -19.86300 33.91300 1.000 66.36367 259 LEU C O 1
ATOM 14041 N N . LYS C 1 260 ? 26.96100 -19.73200 33.87900 1.000 75.18467 260 LYS C N 1
ATOM 14042 C CA . LYS C 1 260 ? 26.94600 -18.30500 33.46000 1.000 75.46464 260 LYS C CA 1
ATOM 14043 C C . LYS C 1 260 ? 27.52900 -17.46200 34.59600 1.000 70.67631 260 LYS C C 1
ATOM 14044 O O . LYS C 1 260 ? 28.30700 -16.54000 34.30500 1.000 71.03164 260 LYS C O 1
ATOM 14050 N N . GLU C 1 261 ? 27.16600 -17.77500 35.84200 1.000 73.10251 261 GLU C N 1
ATOM 14051 C CA . GLU C 1 261 ? 27.74300 -17.05600 37.00600 1.000 74.79005 261 GLU C CA 1
ATOM 14052 C C . GLU C 1 261 ? 29.21900 -17.43000 37.12300 1.000 74.41849 261 GLU C C 1
ATOM 14053 O O . GLU C 1 261 ? 30.02600 -16.54900 37.45800 1.000 77.21832 261 GLU C O 1
ATOM 14059 N N . ALA C 1 262 ? 29.54900 -18.69100 36.85200 1.000 74.38862 262 ALA C N 1
ATOM 14060 C CA . ALA C 1 262 ? 30.94400 -19.16700 36.96700 1.000 73.17800 262 ALA C CA 1
ATOM 14061 C C . ALA C 1 262 ? 31.77600 -18.58500 35.82800 1.000 76.27767 262 ALA C C 1
ATOM 14062 O O . ALA C 1 262 ? 33.01100 -18.54200 35.96500 1.000 71.36900 262 ALA C O 1
ATOM 14064 N N . GLY C 1 263 ? 31.12100 -18.18100 34.74200 1.000 71.32546 263 GLY C N 1
ATOM 14065 C CA . GLY C 1 263 ? 31.86200 -17.67300 33.57700 1.000 70.52718 263 GLY C CA 1
ATOM 14066 C C . GLY C 1 263 ? 32.53000 -18.80400 32.82300 1.000 75.38940 263 GLY C C 1
ATOM 14067 O O . GLY C 1 263 ? 33.59200 -18.56200 32.22200 1.000 76.35111 263 GLY C O 1
ATOM 14068 N N . TYR C 1 264 ? 31.93600 -19.99900 32.85900 1.000 70.96944 264 TYR C N 1
ATOM 14069 C CA . TYR C 1 264 ? 32.48300 -21.14200 32.08700 1.000 74.58622 264 TYR C CA 1
ATOM 14070 C C . TYR C 1 264 ? 31.87200 -21.10700 30.68500 1.000 76.56962 264 TYR C C 1
ATOM 14071 O O . TYR C 1 264 ? 30.65700 -21.33000 30.55300 1.000 68.31477 264 TYR C O 1
ATOM 14080 N N . ASN C 1 265 ? 32.69700 -20.82500 29.67600 1.000 81.92785 265 ASN C N 1
ATOM 14081 C CA . ASN C 1 265 ? 32.19600 -20.70900 28.28300 1.000 81.80647 265 ASN C CA 1
ATOM 14082 C C . ASN C 1 265 ? 32.92500 -21.73100 27.40600 1.000 79.54233 265 ASN C C 1
ATOM 14083 O O . ASN C 1 265 ? 33.18400 -21.42200 26.23300 1.000 84.78793 265 ASN C O 1
ATOM 14088 N N . ASP C 1 266 ? 33.24700 -22.89700 27.97100 1.000 76.78613 266 ASP C N 1
ATOM 14089 C CA . ASP C 1 266 ? 33.99100 -23.94400 27.22500 1.000 77.95308 266 ASP C CA 1
ATOM 14090 C C . ASP C 1 266 ? 33.17500 -25.23900 27.22900 1.000 77.74900 266 ASP C C 1
ATOM 14091 O O . ASP C 1 266 ? 32.02600 -25.20900 27.70400 1.000 78.14719 266 ASP C O 1
ATOM 14096 N N . ASN C 1 267 ? 33.75500 -26.32700 26.72000 1.000 70.75124 267 ASN C N 1
ATOM 14097 C CA . ASN C 1 267 ? 33.06000 -27.63800 26.70400 1.000 69.18942 267 ASN C CA 1
ATOM 14098 C C . ASN C 1 267 ? 33.03000 -28.19200 28.12900 1.000 71.81716 267 ASN C C 1
ATOM 14099 O O . ASN C 1 267 ? 34.00300 -27.96300 28.86600 1.000 72.93707 267 ASN C O 1
ATOM 14104 N N . ILE C 1 268 ? 31.96000 -28.89700 28.49200 1.000 64.85701 268 ILE C N 1
ATOM 14105 C CA . ILE C 1 268 ? 31.83100 -29.46100 29.86900 1.000 69.16196 268 ILE C CA 1
ATOM 14106 C C . ILE C 1 268 ? 32.44600 -30.86000 29.89200 1.000 70.07696 268 ILE C C 1
ATOM 14107 O O . ILE C 1 268 ? 32.10600 -31.66400 29.01100 1.000 67.78758 268 ILE C O 1
ATOM 14112 N N . ASP C 1 269 ? 33.31700 -31.12700 30.86400 1.000 70.76065 269 ASP C N 1
ATOM 14113 C CA . ASP C 1 269 ? 33.95900 -32.45800 31.00000 1.000 66.33093 269 ASP C CA 1
ATOM 14114 C C . ASP C 1 269 ? 33.80600 -32.91100 32.45300 1.000 67.04334 269 ASP C C 1
ATOM 14115 O O . ASP C 1 269 ? 33.06000 -32.25100 33.19000 1.000 71.48315 269 ASP C O 1
ATOM 14120 N N . GLU C 1 270 ? 34.48900 -33.98500 32.84500 1.000 64.89657 270 GLU C N 1
ATOM 14121 C CA . GLU C 1 270 ? 34.44100 -34.43500 34.26200 1.000 65.59285 270 GLU C CA 1
ATOM 14122 C C . GLU C 1 270 ? 35.10600 -33.37300 35.14400 1.000 71.05866 270 GLU C C 1
ATOM 14123 O O . GLU C 1 270 ? 34.67600 -33.21500 36.30000 1.000 64.91258 270 GLU C O 1
ATOM 14129 N N . GLU C 1 271 ? 36.10700 -32.67400 34.60700 1.000 72.64628 271 GLU C N 1
ATOM 14130 C CA . GLU C 1 271 ? 36.79600 -31.60800 35.37400 1.000 66.89941 271 GLU C CA 1
ATOM 14131 C C . GLU C 1 271 ? 35.78700 -30.50500 35.68300 1.000 64.28971 271 GLU C C 1
ATOM 14132 O O . GLU C 1 271 ? 35.78400 -30.00400 36.81600 1.000 66.79564 271 GLU C O 1
ATOM 14138 N N . THR C 1 272 ? 34.95800 -30.15900 34.70200 1.000 63.88733 272 THR C N 1
ATOM 14139 C CA . THR C 1 272 ? 33.93900 -29.10300 34.91100 1.000 68.05814 272 THR C CA 1
ATOM 14140 C C . THR C 1 272 ? 33.03900 -29.51400 36.07700 1.000 65.75210 272 THR C C 1
ATOM 14141 O O . THR C 1 272 ? 32.83300 -28.69000 36.97500 1.000 63.98484 272 THR C O 1
ATOM 14145 N N . ILE C 1 273 ? 32.55500 -30.75300 36.06900 1.000 57.05327 273 ILE C N 1
ATOM 14146 C CA . ILE C 1 273 ? 31.60100 -31.20200 37.12200 1.000 57.81835 273 ILE C CA 1
ATOM 14147 C C . ILE C 1 273 ? 32.31500 -31.24800 38.47500 1.000 57.75846 273 ILE C C 1
ATOM 14148 O O . ILE C 1 273 ? 31.65900 -30.95700 39.49200 1.000 58.07409 273 ILE C O 1
ATOM 14153 N N . GLY C 1 274 ? 33.60700 -31.57500 38.49400 1.000 58.94495 274 GLY C N 1
ATOM 14154 C CA . GLY C 1 274 ? 34.31300 -31.75300 39.77900 1.000 57.71290 274 GLY C CA 1
ATOM 14155 C C . GLY C 1 274 ? 34.90100 -30.47700 40.34500 1.000 57.61481 274 GLY C C 1
ATOM 14156 O O . GLY C 1 274 ? 35.07500 -30.42300 41.57000 1.000 65.87424 274 GLY C O 1
ATOM 14157 N N . PHE C 1 275 ? 35.20200 -29.48900 39.50200 1.000 60.42605 275 PHE C N 1
ATOM 14158 C CA . PHE C 1 275 ? 35.88200 -28.26800 40.00700 1.000 62.83257 275 PHE C CA 1
ATOM 14159 C C . PHE C 1 275 ? 34.99900 -27.02500 39.85100 1.000 64.31795 275 PHE C C 1
ATOM 14160 O O . PHE C 1 275 ? 35.39400 -25.97500 40.38400 1.000 67.83887 275 PHE C O 1
ATOM 14168 N N . ILE C 1 276 ? 33.86300 -27.12300 39.15300 1.000 61.18883 276 ILE C N 1
ATOM 14169 C CA . ILE C 1 276 ? 33.02400 -25.91100 38.90400 1.000 62.81420 276 ILE C CA 1
ATOM 14170 C C . ILE C 1 276 ? 31.58300 -26.15200 39.36400 1.000 64.36498 276 ILE C C 1
ATOM 14171 O O . ILE C 1 276 ? 31.11700 -25.40200 40.23600 1.000 61.52829 276 ILE C O 1
ATOM 14176 N N . ILE C 1 277 ? 30.90200 -27.15200 38.80400 1.000 62.09172 277 ILE C N 1
ATOM 14177 C CA . ILE C 1 277 ? 29.45900 -27.37100 39.12600 1.000 62.52757 277 ILE C CA 1
ATOM 14178 C C . ILE C 1 277 ? 29.32000 -27.94700 40.53500 1.000 62.70384 277 ILE C C 1
ATOM 14179 O O . ILE C 1 277 ? 28.61900 -27.33100 41.35800 1.000 67.12789 277 ILE C O 1
ATOM 14184 N N . GLY C 1 278 ? 29.98400 -29.06700 40.81000 1.000 59.41847 278 GLY C N 1
ATOM 14185 C CA . GLY C 1 278 ? 29.84200 -29.72300 42.12300 1.000 59.28820 278 GLY C CA 1
ATOM 14186 C C . GLY C 1 278 ? 30.18800 -28.80400 43.27700 1.000 59.33590 278 GLY C C 1
ATOM 14187 O O . GLY C 1 278 ? 29.37300 -28.70800 44.20500 1.000 60.24056 278 GLY C O 1
ATOM 14188 N N . PRO C 1 279 ? 31.36200 -28.13800 43.29100 1.000 62.90488 279 PRO C N 1
ATOM 14189 C CA . PRO C 1 279 ? 31.75100 -27.31300 44.43000 1.000 64.18962 279 PRO C CA 1
ATOM 14190 C C . PRO C 1 279 ? 30.67200 -26.28500 44.79900 1.000 68.57960 279 PRO C C 1
ATOM 14191 O O . PRO C 1 279 ? 30.41500 -26.11800 45.97300 1.000 66.55912 279 PRO C O 1
ATOM 14195 N N . ARG C 1 280 ? 30.07100 -25.63600 43.80200 1.000 68.13521 280 ARG C N 1
ATOM 14196 C CA . ARG C 1 280 ? 29.03500 -24.60000 44.05600 1.000 65.29125 280 ARG C CA 1
ATOM 14197 C C . ARG C 1 280 ? 27.80900 -25.25300 44.69400 1.000 68.14925 280 ARG C C 1
ATOM 14198 O O . ARG C 1 280 ? 27.30100 -24.71000 45.69100 1.000 72.93805 280 ARG C O 1
ATOM 14206 N N . LEU C 1 281 ? 27.37400 -26.38800 44.15000 1.000 63.63025 281 LEU C N 1
ATOM 14207 C CA . LEU C 1 281 ? 26.20200 -27.10800 44.70800 1.000 66.42860 281 LEU C CA 1
ATOM 14208 C C . LEU C 1 281 ? 26.50500 -27.52900 46.14800 1.000 68.62950 281 LEU C C 1
ATOM 14209 O O . LEU C 1 281 ? 25.58500 -27.48700 46.97800 1.000 71.04874 281 LEU C O 1
ATOM 14214 N N . ASN C 1 282 ? 27.74800 -27.92100 46.42400 1.000 68.33635 282 ASN C N 1
ATOM 14215 C CA . ASN C 1 282 ? 28.13000 -28.38300 47.78200 1.000 66.98225 282 ASN C CA 1
ATOM 14216 C C . ASN C 1 282 ? 28.21000 -27.19300 48.74400 1.000 66.32712 282 ASN C C 1
ATOM 14217 O O . ASN C 1 282 ? 27.76100 -27.34300 49.88900 1.000 70.29139 282 ASN C O 1
ATOM 14222 N N . ALA C 1 283 ? 28.72600 -26.05200 48.29100 1.000 67.44752 283 ALA C N 1
ATOM 14223 C CA . ALA C 1 283 ? 28.93500 -24.89600 49.19600 1.000 71.09115 283 ALA C CA 1
ATOM 14224 C C . ALA C 1 283 ? 27.62600 -24.49500 49.87600 1.000 71.67301 283 ALA C C 1
ATOM 14225 O O . ALA C 1 283 ? 27.67200 -24.06700 51.03900 1.000 72.48043 283 ALA C O 1
ATOM 14227 N N . VAL C 1 284 ? 26.50800 -24.61800 49.17200 1.000 76.21980 284 VAL C N 1
ATOM 14228 C CA . VAL C 1 284 ? 25.21600 -24.16000 49.74900 1.000 71.76455 284 VAL C CA 1
ATOM 14229 C C . VAL C 1 284 ? 24.99400 -24.87200 51.08400 1.000 76.80182 284 VAL C C 1
ATOM 14230 O O . VAL C 1 284 ? 24.65500 -24.19200 52.05100 1.000 79.28726 284 VAL C O 1
ATOM 14234 N N . GLY C 1 285 ? 25.20800 -26.18600 51.13900 1.000 78.09718 285 GLY C N 1
ATOM 14235 C CA . GLY C 1 285 ? 24.92500 -26.94300 52.37200 1.000 71.67096 285 GLY C CA 1
ATOM 14236 C C . GLY C 1 285 ? 26.05700 -26.86800 53.37400 1.000 71.88025 285 GLY C C 1
ATOM 14237 O O . GLY C 1 285 ? 25.88700 -27.37500 54.49200 1.000 82.70115 285 GLY C O 1
ATOM 14238 N N . ARG C 1 286 ? 27.17800 -26.26600 52.98400 1.000 70.77149 286 ARG C N 1
ATOM 14239 C CA . ARG C 1 286 ? 28.32100 -26.11100 53.91700 1.000 76.65076 286 ARG C CA 1
ATOM 14240 C C . ARG C 1 286 ? 28.20200 -24.76000 54.62400 1.000 77.38206 286 ARG C C 1
ATOM 14241 O O . ARG C 1 286 ? 28.97300 -24.52000 55.56300 1.000 82.20337 286 ARG C O 1
ATOM 14249 N N . LEU C 1 287 ? 27.26900 -23.91500 54.18000 1.000 78.69786 287 LEU C N 1
ATOM 14250 C CA . LEU C 1 287 ? 27.12000 -22.56200 54.78000 1.000 82.17011 287 LEU C CA 1
ATOM 14251 C C . LEU C 1 287 ? 25.74000 -22.43700 55.43000 1.000 86.63633 287 LEU C C 1
ATOM 14252 O O . LEU C 1 287 ? 25.64300 -21.75400 56.46800 1.000 90.25171 287 LEU C O 1
ATOM 14257 N N . ASP C 1 288 ? 24.72000 -23.07700 54.84800 1.000 89.08246 288 ASP C N 1
ATOM 14258 C CA . ASP C 1 288 ? 23.33700 -22.93800 55.37700 1.000 90.44567 288 ASP C CA 1
ATOM 14259 C C . ASP C 1 288 ? 22.44900 -24.04500 54.80400 1.000 83.57600 288 ASP C C 1
ATOM 14260 O O . ASP C 1 288 ? 23.00000 -25.05100 54.31800 1.000 89.29462 288 ASP C O 1
ATOM 14265 N N . ASP C 1 289 ? 21.12700 -23.86400 54.86900 1.000 95.66988 289 ASP C N 1
ATOM 14266 C CA . ASP C 1 289 ? 20.18300 -24.84700 54.27400 1.000 94.36426 289 ASP C CA 1
ATOM 14267 C C . ASP C 1 289 ? 20.51900 -25.00300 52.78700 1.000 93.73563 289 ASP C C 1
ATOM 14268 O O . ASP C 1 289 ? 20.72400 -23.96800 52.12000 1.000 93.58211 289 ASP C O 1
ATOM 14273 N N . ALA C 1 290 ? 20.56800 -26.24100 52.28500 1.000 88.41104 290 ALA C N 1
ATOM 14274 C CA . ALA C 1 290 ? 20.97600 -26.47700 50.87800 1.000 83.11005 290 ALA C CA 1
ATOM 14275 C C . ALA C 1 290 ? 19.76700 -26.41400 49.93700 1.000 88.88135 290 ALA C C 1
ATOM 14276 O O . ALA C 1 290 ? 19.96800 -26.57600 48.71900 1.000 88.39712 290 ALA C O 1
ATOM 14278 N N . SER C 1 291 ? 18.56400 -26.19600 50.47700 1.000 92.10547 291 SER C N 1
ATOM 14279 C CA . SER C 1 291 ? 17.34200 -26.19500 49.62800 1.000 87.79778 291 SER C CA 1
ATOM 14280 C C . SER C 1 291 ? 17.59100 -25.38900 48.34800 1.000 87.58312 291 SER C C 1
ATOM 14281 O O . SER C 1 291 ? 17.12800 -25.83300 47.28100 1.000 88.75356 291 SER C O 1
ATOM 14284 N N . LEU C 1 292 ? 18.28700 -24.25100 48.44900 1.000 83.40334 292 LEU C N 1
ATOM 14285 C CA . LEU C 1 292 ? 18.47600 -23.39500 47.25200 1.000 78.49308 292 LEU C CA 1
ATOM 14286 C C . LEU C 1 292 ? 18.97200 -24.27200 46.10500 1.000 77.95584 292 LEU C C 1
ATOM 14287 O O . LEU C 1 292 ? 18.45200 -24.13700 44.98800 1.000 79.96630 292 LEU C O 1
ATOM 14292 N N . ALA C 1 293 ? 19.93500 -25.14600 46.38600 1.000 74.52847 293 ALA C N 1
ATOM 14293 C CA . ALA C 1 293 ? 20.51300 -25.98600 45.31800 1.000 73.09804 293 ALA C CA 1
ATOM 14294 C C . ALA C 1 293 ? 19.42500 -26.89000 44.74200 1.000 78.03679 293 ALA C C 1
ATOM 14295 O O . ALA C 1 293 ? 19.27900 -26.92800 43.50900 1.000 83.91159 293 ALA C O 1
ATOM 14297 N N . CYS C 1 294 ? 18.67600 -27.57200 45.61100 1.000 79.19206 294 CYS C N 1
ATOM 14298 C CA . CYS C 1 294 ? 17.57700 -28.44800 45.13800 1.000 77.54206 294 CYS C CA 1
ATOM 14299 C C . CYS C 1 294 ? 16.63800 -27.60600 44.27800 1.000 81.53698 294 CYS C C 1
ATOM 14300 O O . CYS C 1 294 ? 16.24400 -28.07100 43.19300 1.000 86.20921 294 CYS C O 1
ATOM 14303 N N . GLU C 1 295 ? 16.32100 -26.39800 44.74000 1.000 74.77030 295 GLU C N 1
ATOM 14304 C CA . GLU C 1 295 ? 15.36300 -25.54000 44.00300 1.000 84.32835 295 GLU C CA 1
ATOM 14305 C C . GLU C 1 295 ? 15.96700 -25.13700 42.65400 1.000 78.52669 295 GLU C C 1
ATOM 14306 O O . GLU C 1 295 ? 15.22900 -25.15300 41.66200 1.000 85.04376 295 GLU C O 1
ATOM 14312 N N . LEU C 1 296 ? 17.25700 -24.80900 42.62400 1.000 72.90106 296 LEU C N 1
ATOM 14313 C CA . LEU C 1 296 ? 17.90100 -24.38300 41.35600 1.000 74.45007 296 LEU C CA 1
ATOM 14314 C C . LEU C 1 296 ? 17.80600 -25.53600 40.35900 1.000 72.33578 296 LEU C C 1
ATOM 14315 O O . LEU C 1 296 ? 17.49200 -25.28400 39.18600 1.000 68.28689 296 LEU C O 1
ATOM 14320 N N . LEU C 1 297 ? 18.07200 -26.75400 40.82200 1.000 70.81231 297 LEU C N 1
ATOM 14321 C CA . LEU C 1 297 ? 18.07300 -27.92000 39.90500 1.000 75.59173 297 LEU C CA 1
ATOM 14322 C C . LEU C 1 297 ? 16.64300 -28.15600 39.42100 1.000 74.10323 297 LEU C C 1
ATOM 14323 O O . LEU C 1 297 ? 16.47300 -28.54600 38.25600 1.000 77.17514 297 LEU C O 1
ATOM 14328 N N . MET C 1 298 ? 15.66300 -27.89600 40.28400 1.000 76.82868 298 MET C N 1
ATOM 14329 C CA . MET C 1 298 ? 14.24100 -28.14500 39.93500 1.000 79.26769 298 MET C CA 1
ATOM 14330 C C . MET C 1 298 ? 13.68800 -27.01800 39.05300 1.000 73.26896 298 MET C C 1
ATOM 14331 O O . MET C 1 298 ? 12.68900 -27.26500 38.35800 1.000 76.09443 298 MET C O 1
ATOM 14336 N N . THR C 1 299 ? 14.30900 -25.83600 39.07500 1.000 74.32487 299 THR C N 1
ATOM 14337 C CA . THR C 1 299 ? 13.75000 -24.69300 38.30300 1.000 70.99558 299 THR C CA 1
ATOM 14338 C C . THR C 1 299 ? 14.33500 -24.63200 36.89500 1.000 78.72917 299 THR C C 1
ATOM 14339 O O . THR C 1 299 ? 15.51700 -24.28500 36.74600 1.000 79.21382 299 THR C O 1
ATOM 14343 N N . ASP C 1 300 ? 13.53500 -24.98400 35.90100 1.000 79.17808 300 ASP C N 1
ATOM 14344 C CA . ASP C 1 300 ? 13.93900 -24.86100 34.51500 1.000 84.37979 300 ASP C CA 1
ATOM 14345 C C . ASP C 1 300 ? 13.33400 -23.62300 33.87800 1.000 75.58038 300 ASP C C 1
ATOM 14346 O O . ASP C 1 300 ? 13.50000 -23.41100 32.67700 1.000 76.57772 300 ASP C O 1
ATOM 14351 N N . VAL C 1 301 ? 12.75200 -22.74200 34.69800 1.000 73.92962 301 VAL C N 1
ATOM 14352 C CA . VAL C 1 301 ? 12.28700 -21.42300 34.17200 1.000 82.43638 301 VAL C CA 1
ATOM 14353 C C . VAL C 1 301 ? 13.51200 -20.50600 34.19700 1.000 81.35469 301 VAL C C 1
ATOM 14354 O O . VAL C 1 301 ? 14.12800 -20.40100 35.26800 1.000 81.07788 301 VAL C O 1
ATOM 14358 N N . GLU C 1 302 ? 13.83700 -19.84300 33.08900 1.000 75.91477 302 GLU C N 1
ATOM 14359 C CA . GLU C 1 302 ? 15.10600 -19.06800 33.01400 1.000 72.73811 302 GLU C CA 1
ATOM 14360 C C . GLU C 1 302 ? 15.20000 -17.97200 34.08100 1.000 84.62052 302 GLU C C 1
ATOM 14361 O O . GLU C 1 302 ? 16.23600 -17.92800 34.76600 1.000 86.52040 302 GLU C O 1
ATOM 14367 N N . GLU C 1 303 ? 14.17900 -17.12700 34.22800 1.000 87.70024 303 GLU C N 1
ATOM 14368 C CA . GLU C 1 303 ? 14.28500 -15.95800 35.14800 1.000 88.20026 303 GLU C CA 1
ATOM 14369 C C . GLU C 1 303 ? 14.52100 -16.38900 36.60100 1.000 85.12801 303 GLU C C 1
ATOM 14370 O O . GLU C 1 303 ? 15.51300 -15.92500 37.19100 1.000 81.49470 303 GLU C O 1
ATOM 14376 N N . GLU C 1 304 ? 13.64000 -17.21600 37.16600 1.000 79.25288 304 GLU C N 1
ATOM 14377 C CA . GLU C 1 304 ? 13.78300 -17.58600 38.59900 1.000 75.21107 304 GLU C CA 1
ATOM 14378 C C . GLU C 1 304 ? 15.08500 -18.36900 38.76600 1.000 80.05077 304 GLU C C 1
ATOM 14379 O O . GLU C 1 304 ? 15.73100 -18.22300 39.81600 1.000 80.11142 304 GLU C O 1
ATOM 14385 N N . ALA C 1 305 ? 15.45300 -19.16000 37.75900 1.000 82.78774 305 ALA C N 1
ATOM 14386 C CA . ALA C 1 305 ? 16.71400 -19.91700 37.79800 1.000 79.21559 305 ALA C CA 1
ATOM 14387 C C . ALA C 1 305 ? 17.93500 -19.04300 37.58000 1.000 81.21110 305 ALA C C 1
ATOM 14388 O O . ALA C 1 305 ? 19.04400 -19.41100 37.99500 1.000 81.21672 305 ALA C O 1
ATOM 14390 N N . ALA C 1 306 ? 17.75100 -17.88700 36.95600 1.000 78.93439 306 ALA C N 1
ATOM 14391 C CA . ALA C 1 306 ? 18.84400 -16.93800 36.87300 1.000 77.09788 306 ALA C CA 1
ATOM 14392 C C . ALA C 1 306 ? 19.05900 -16.30200 38.23200 1.000 76.96515 306 ALA C C 1
ATOM 14393 O O . ALA C 1 306 ? 20.18500 -15.94200 38.59100 1.000 78.52810 306 ALA C O 1
ATOM 14395 N N . PHE C 1 307 ? 17.97400 -16.14900 38.98300 1.000 79.72048 307 PHE C N 1
ATOM 14396 C CA . PHE C 1 307 ? 18.01000 -15.66700 40.35300 1.000 81.07795 307 PHE C CA 1
ATOM 14397 C C . PHE C 1 307 ? 18.50500 -16.72700 41.33600 1.000 73.94065 307 PHE C C 1
ATOM 14398 O O . PHE C 1 307 ? 19.34500 -16.42800 42.18900 1.000 74.09519 307 PHE C O 1
ATOM 14406 N N . LEU C 1 308 ? 18.02800 -17.97700 41.21300 1.000 75.97399 308 LEU C N 1
ATOM 14407 C CA . LEU C 1 308 ? 18.36300 -18.98000 42.22300 1.000 73.60842 308 LEU C CA 1
ATOM 14408 C C . LEU C 1 308 ? 19.83700 -19.35400 42.22600 1.000 73.76830 308 LEU C C 1
ATOM 14409 O O . LEU C 1 308 ? 20.36300 -19.72000 43.28000 1.000 75.59905 308 LEU C O 1
ATOM 14414 N N . ALA C 1 309 ? 20.50900 -19.34100 41.07700 1.000 78.90953 309 ALA C N 1
ATOM 14415 C CA . ALA C 1 309 ? 21.94600 -19.60000 41.09600 1.000 72.49040 309 ALA C CA 1
ATOM 14416 C C . ALA C 1 309 ? 22.77800 -18.39200 41.52500 1.000 74.32143 309 ALA C C 1
ATOM 14417 O O . ALA C 1 309 ? 23.85500 -18.57400 42.10100 1.000 74.79033 309 ALA C O 1
ATOM 14419 N N . GLU C 1 310 ? 22.29500 -17.16400 41.30500 1.000 76.50743 310 GLU C N 1
ATOM 14420 C CA . GLU C 1 310 ? 23.10100 -15.99900 41.66400 1.000 71.48678 310 GLU C CA 1
ATOM 14421 C C . GLU C 1 310 ? 23.48300 -16.05400 43.12400 1.000 79.78098 310 GLU C C 1
ATOM 14422 O O . GLU C 1 310 ? 24.62300 -15.75000 43.50200 1.000 78.31868 310 GLU C O 1
ATOM 14428 N N . GLN C 1 311 ? 22.52900 -16.43000 43.96000 1.000 78.70532 311 GLN C N 1
ATOM 14429 C CA . GLN C 1 311 ? 22.77800 -16.56400 45.38300 1.000 77.85945 311 GLN C CA 1
ATOM 14430 C C . GLN C 1 311 ? 23.64200 -17.79600 45.68400 1.000 76.01652 311 GLN C C 1
ATOM 14431 O O . GLN C 1 311 ? 24.40700 -17.78900 46.65400 1.000 70.67053 311 GLN C O 1
ATOM 14437 N N . VAL C 1 312 ? 23.53100 -18.85700 44.87200 1.000 76.64207 312 VAL C N 1
ATOM 14438 C CA . VAL C 1 312 ? 24.49900 -19.95500 44.95100 1.000 68.76400 312 VAL C CA 1
ATOM 14439 C C . VAL C 1 312 ? 25.91600 -19.42000 44.78200 1.000 74.61670 312 VAL C C 1
ATOM 14440 O O . VAL C 1 312 ? 26.81600 -19.73100 45.57000 1.000 75.10253 312 VAL C O 1
ATOM 14444 N N . GLU C 1 313 ? 26.14600 -18.64800 43.71200 1.000 75.87409 313 GLU C N 1
ATOM 14445 C CA . GLU C 1 313 ? 27.47500 -18.10400 43.45800 1.000 69.09620 313 GLU C CA 1
ATOM 14446 C C . GLU C 1 313 ? 27.93400 -17.23400 44.61000 1.000 68.09260 313 GLU C C 1
ATOM 14447 O O . GLU C 1 313 ? 29.13600 -17.14700 44.88900 1.000 73.77152 313 GLU C O 1
ATOM 14453 N N . HIS C 1 314 ? 26.99500 -16.55400 45.26800 1.000 72.18112 314 HIS C N 1
ATOM 14454 C CA . HIS C 1 314 ? 27.34600 -15.88300 46.51000 1.000 75.54040 314 HIS C CA 1
ATOM 14455 C C . HIS C 1 314 ? 27.82600 -16.83300 47.59900 1.000 72.43175 314 HIS C C 1
ATOM 14456 O O . HIS C 1 314 ? 28.87600 -16.60100 48.20300 1.000 72.82242 314 HIS C O 1
ATOM 14463 N N . PHE C 1 315 ? 27.08000 -17.91100 47.86300 1.000 71.99860 315 PHE C N 1
ATOM 14464 C CA . PHE C 1 315 ? 27.53900 -18.88100 48.85000 1.000 73.75639 315 PHE C CA 1
ATOM 14465 C C . PHE C 1 315 ? 28.83800 -19.54000 48.40400 1.000 78.77301 315 PHE C C 1
ATOM 14466 O O . PHE C 1 315 ? 29.64800 -19.95200 49.24700 1.000 75.92337 315 PHE C O 1
ATOM 14474 N N . ASN C 1 316 ? 29.06700 -19.62400 47.09300 1.000 75.49660 316 ASN C N 1
ATOM 14475 C CA . ASN C 1 316 ? 30.36300 -20.18200 46.62000 1.000 73.35354 316 ASN C CA 1
ATOM 14476 C C . ASN C 1 316 ? 31.48100 -19.19800 46.96900 1.000 75.62600 316 ASN C C 1
ATOM 14477 O O . ASN C 1 316 ? 32.48400 -19.62700 47.56500 1.000 77.34959 316 ASN C O 1
ATOM 14482 N N . ARG C 1 317 ? 31.30500 -17.92600 46.61200 1.000 76.68883 317 ARG C N 1
ATOM 14483 C CA . ARG C 1 317 ? 32.36900 -16.92300 46.86700 1.000 78.98914 317 ARG C CA 1
ATOM 14484 C C . ARG C 1 317 ? 32.66800 -16.88800 48.36600 1.000 74.63271 317 ARG C C 1
ATOM 14485 O O . ARG C 1 317 ? 33.84200 -17.03200 48.73500 1.000 78.79649 317 ARG C O 1
ATOM 14493 N N . GLU C 1 318 ? 31.63400 -16.74000 49.19400 1.000 78.39175 318 GLU C N 1
ATOM 14494 C CA . GLU C 1 318 ? 31.86200 -16.61400 50.65500 1.000 80.09969 318 GLU C CA 1
ATOM 14495 C C . GLU C 1 318 ? 32.66700 -17.82300 51.12900 1.000 77.33128 318 GLU C C 1
ATOM 14496 O O . GLU C 1 318 ? 33.65400 -17.62300 51.85500 1.000 80.61362 318 GLU C O 1
ATOM 14502 N N . ARG C 1 319 ? 32.27000 -19.02300 50.70300 1.000 74.20190 319 ARG C N 1
ATOM 14503 C CA . ARG C 1 319 ? 32.98500 -20.25400 51.12500 1.000 75.25310 319 ARG C CA 1
ATOM 14504 C C . ARG C 1 319 ? 34.47000 -20.05800 50.84300 1.000 74.50618 319 ARG C C 1
ATOM 14505 O O . ARG C 1 319 ? 35.27900 -20.23700 51.76500 1.000 75.62293 319 ARG C O 1
ATOM 14513 N N . LYS C 1 320 ? 34.79600 -19.67200 49.61100 1.000 77.31383 320 LYS C N 1
ATOM 14514 C CA . LYS C 1 320 ? 36.21600 -19.46600 49.23900 1.000 77.24161 320 LYS C CA 1
ATOM 14515 C C . LYS C 1 320 ? 36.82600 -18.44300 50.19600 1.000 75.34564 320 LYS C C 1
ATOM 14516 O O . LYS C 1 320 ? 37.87900 -18.74800 50.77900 1.000 75.62634 320 LYS C O 1
ATOM 14522 N N . ASP C 1 321 ? 36.18300 -17.28600 50.37300 1.000 78.94701 321 ASP C N 1
ATOM 14523 C CA . ASP C 1 321 ? 36.82500 -16.27000 51.20700 1.000 83.44217 321 ASP C CA 1
ATOM 14524 C C . ASP C 1 321 ? 37.03100 -16.77100 52.62800 1.000 80.01430 321 ASP C C 1
ATOM 14525 O O . ASP C 1 321 ? 38.13400 -16.66000 53.17600 1.000 80.07896 321 ASP C O 1
ATOM 14530 N N . ILE C 1 322 ? 35.99500 -17.36900 53.22500 1.000 76.36983 322 ILE C N 1
ATOM 14531 C CA . ILE C 1 322 ? 36.12100 -17.87000 54.59100 1.000 76.29523 322 ILE C CA 1
ATOM 14532 C C . ILE C 1 322 ? 37.18300 -18.95400 54.66000 1.000 75.54229 322 ILE C C 1
ATOM 14533 O O . ILE C 1 322 ? 37.97600 -19.01400 55.60600 1.000 71.40295 322 ILE C O 1
ATOM 14538 N N . VAL C 1 323 ? 37.24500 -19.79700 53.63000 1.000 78.32138 323 VAL C N 1
ATOM 14539 C CA . VAL C 1 323 ? 38.24000 -20.86600 53.60100 1.000 73.18893 323 VAL C CA 1
ATOM 14540 C C . VAL C 1 323 ? 39.64100 -20.27500 53.58300 1.000 74.34549 323 VAL C C 1
ATOM 14541 O O . VAL C 1 323 ? 40.50400 -20.65400 54.38200 1.000 74.23531 323 VAL C O 1
ATOM 14545 N N . ALA C 1 324 ? 39.88100 -19.32800 52.67200 1.000 77.25838 324 ALA C N 1
ATOM 14546 C CA . ALA C 1 324 ? 41.19200 -18.69600 52.55800 1.000 71.09313 324 ALA C CA 1
ATOM 14547 C C . ALA C 1 324 ? 41.64600 -18.12600 53.89500 1.000 71.84656 324 ALA C C 1
ATOM 14548 O O . ALA C 1 324 ? 42.81200 -18.26900 54.27800 1.000 67.74506 324 ALA C O 1
ATOM 14550 N N . THR C 1 325 ? 40.73300 -17.45900 54.60900 1.000 74.19858 325 THR C N 1
ATOM 14551 C CA . THR C 1 325 ? 41.07900 -16.84600 55.88600 1.000 72.44886 325 THR C CA 1
ATOM 14552 C C . THR C 1 325 ? 41.40500 -17.90200 56.93700 1.000 73.38531 325 THR C C 1
ATOM 14553 O O . THR C 1 325 ? 42.38400 -17.76000 57.67900 1.000 72.59216 325 THR C O 1
ATOM 14557 N N . ILE C 1 326 ? 40.58200 -18.95200 57.03400 1.000 76.81006 326 ILE C N 1
ATOM 14558 C CA . ILE C 1 326 ? 40.81700 -19.98400 58.04200 1.000 73.43451 326 ILE C CA 1
ATOM 14559 C C . ILE C 1 326 ? 42.18900 -20.61400 57.85200 1.000 74.41027 326 ILE C C 1
ATOM 14560 O O . ILE C 1 326 ? 42.89600 -20.89900 58.82600 1.000 74.44579 326 ILE C O 1
ATOM 14565 N N . THR C 1 327 ? 42.59900 -20.81900 56.59900 1.000 73.13007 327 THR C N 1
ATOM 14566 C CA . THR C 1 327 ? 43.87300 -21.48400 56.34600 1.000 75.81831 327 THR C CA 1
ATOM 14567 C C . THR C 1 327 ? 44.91500 -20.46600 56.77700 1.000 75.64690 327 THR C C 1
ATOM 14568 O O . THR C 1 327 ? 46.00000 -20.84200 57.23400 1.000 78.09973 327 THR C O 1
ATOM 14572 N N . GLU C 1 328 ? 44.60900 -19.17100 56.61900 1.000 77.87525 328 GLU C N 1
ATOM 14573 C CA . GLU C 1 328 ? 45.50800 -18.13800 57.12100 1.000 77.00380 328 GLU C CA 1
ATOM 14574 C C . GLU C 1 328 ? 45.84200 -18.38800 58.57600 1.000 78.25947 328 GLU C C 1
ATOM 14575 O O . GLU C 1 328 ? 47.00600 -18.28000 58.98300 1.000 82.61355 328 GLU C O 1
ATOM 14581 N N . GLU C 1 329 ? 44.82800 -18.67100 59.38800 1.000 78.32857 329 GLU C N 1
ATOM 14582 C CA . GLU C 1 329 ? 45.10600 -19.05500 60.76400 1.000 75.00213 329 GLU C CA 1
ATOM 14583 C C . GLU C 1 329 ? 45.66900 -20.46100 60.95100 1.000 76.65351 329 GLU C C 1
ATOM 14584 O O . GLU C 1 329 ? 46.46400 -20.68300 61.86300 1.000 78.06577 329 GLU C O 1
ATOM 14590 N N . ALA C 1 330 ? 45.32300 -21.40100 60.05900 1.000 76.60247 330 ALA C N 1
ATOM 14591 C CA . ALA C 1 330 ? 45.74900 -22.78900 60.22900 1.000 75.52315 330 ALA C CA 1
ATOM 14592 C C . ALA C 1 330 ? 47.19100 -23.01400 59.78200 1.000 76.36096 330 ALA C C 1
ATOM 14593 O O . ALA C 1 330 ? 47.92000 -23.77300 60.42500 1.000 77.81428 330 ALA C O 1
ATOM 14595 N N . MET C 1 331 ? 47.62800 -22.37600 58.69000 1.000 78.28906 331 MET C N 1
ATOM 14596 C CA . MET C 1 331 ? 49.03200 -22.49800 58.30900 1.000 79.12983 331 MET C CA 1
ATOM 14597 C C . MET C 1 331 ? 49.93200 -21.94900 59.40100 1.000 86.01288 331 MET C C 1
ATOM 14598 O O . MET C 1 331 ? 51.03100 -22.46800 59.63400 1.000 80.57637 331 MET C O 1
ATOM 14603 N N . ALA C 1 332 ? 49.46800 -20.89700 60.07900 1.000 84.05869 332 ALA C N 1
ATOM 14604 C CA . ALA C 1 332 ? 50.21300 -20.31300 61.18600 1.000 83.11593 332 ALA C CA 1
ATOM 14605 C C . ALA C 1 332 ? 50.32300 -21.26500 62.36900 1.000 87.16358 332 ALA C C 1
ATOM 14606 O O . ALA C 1 332 ? 51.40800 -21.42600 62.93800 1.000 87.23648 332 ALA C O 1
ATOM 14608 N N . MET C 1 333 ? 49.22300 -21.92200 62.75000 1.000 86.67725 333 MET C N 1
ATOM 14609 C CA . MET C 1 333 ? 49.28200 -22.77500 63.93100 1.000 79.38923 333 MET C CA 1
ATOM 14610 C C . MET C 1 333 ? 50.15200 -23.98900 63.69900 1.000 77.81986 333 MET C C 1
ATOM 14611 O O . MET C 1 333 ? 50.65900 -24.57300 64.66100 1.000 86.36091 333 MET C O 1
ATOM 14616 N N . ALA C 1 334 ? 50.33000 -24.37700 62.44100 1.000 85.18324 334 ALA C N 1
ATOM 14617 C CA . ALA C 1 334 ? 51.04800 -25.58400 62.09000 1.000 83.84660 334 ALA C CA 1
ATOM 14618 C C . ALA C 1 334 ? 52.48600 -25.36700 61.65000 1.000 90.96221 334 ALA C C 1
ATOM 14619 O O . ALA C 1 334 ? 53.36300 -26.10900 62.10300 1.000 92.70189 334 ALA C O 1
ATOM 14621 N N . GLU C 1 335 ? 52.77500 -24.28700 60.91000 1.000 92.38921 335 GLU C N 1
ATOM 14622 C CA . GLU C 1 335 ? 54.13500 -24.06000 60.42000 1.000 92.52456 335 GLU C CA 1
ATOM 14623 C C . GLU C 1 335 ? 55.11600 -23.88600 61.56400 1.000 92.86972 335 GLU C C 1
ATOM 14624 O O . GLU C 1 335 ? 56.32900 -24.01800 61.35700 1.000 96.17720 335 GLU C O 1
ATOM 14630 N N . THR C 1 336 ? 54.60800 -23.60900 62.76400 1.000 93.82320 336 THR C N 1
ATOM 14631 C CA . THR C 1 336 ? 55.34900 -23.67200 64.01600 1.000 95.70936 336 THR C CA 1
ATOM 14632 C C . THR C 1 336 ? 55.32000 -25.05000 64.67000 1.000 92.25267 336 THR C C 1
ATOM 14633 O O . THR C 1 336 ? 56.27800 -25.41900 65.36000 1.000 89.88098 336 THR C O 1
ATOM 14637 N N . LYS C 1 337 ? 54.24500 -25.82300 64.46100 1.000 91.08849 337 LYS C N 1
ATOM 14638 C CA . LYS C 1 337 ? 54.16400 -27.15800 65.04500 1.000 93.08481 337 LYS C CA 1
ATOM 14639 C C . LYS C 1 337 ? 55.16400 -28.09100 64.38900 1.000 91.31834 337 LYS C C 1
ATOM 14640 O O . LYS C 1 337 ? 55.66600 -29.01900 65.03300 1.000 93.53526 337 LYS C O 1
ATOM 14646 N N . VAL C 1 338 ? 55.48400 -27.83400 63.12200 1.000 95.23444 338 VAL C N 1
ATOM 14647 C CA . VAL C 1 338 ? 56.40600 -28.67300 62.36900 1.000 91.97620 338 VAL C CA 1
ATOM 14648 C C . VAL C 1 338 ? 57.84000 -28.28000 62.70900 1.000 95.64145 338 VAL C C 1
ATOM 14649 O O . VAL C 1 338 ? 58.74500 -29.12400 62.66600 1.000 92.96996 338 VAL C O 1
ATOM 14653 N N . LYS C 1 339 ? 58.09300 -27.00100 63.00100 1.000 100.88513 339 LYS C N 1
ATOM 14654 C CA . LYS C 1 339 ? 59.38400 -26.64400 63.57800 1.000 92.80559 339 LYS C CA 1
ATOM 14655 C C . LYS C 1 339 ? 59.62800 -27.33000 64.92100 1.000 95.88761 339 LYS C C 1
ATOM 14656 O O . LYS C 1 339 ? 60.78300 -27.59800 65.26400 1.000 97.46807 339 LYS C O 1
ATOM 14662 N N . LYS C 1 340 ? 58.57700 -27.62000 65.68300 1.000 96.23675 340 LYS C N 1
ATOM 14663 C CA . LYS C 1 340 ? 58.69300 -28.45100 66.87300 1.000 94.92951 340 LYS C CA 1
ATOM 14664 C C . LYS C 1 340 ? 58.73400 -29.93600 66.51700 1.000 94.70025 340 LYS C C 1
ATOM 14665 O O . LYS C 1 340 ? 58.67900 -30.79100 67.40900 1.000 91.93582 340 LYS C O 1
ATOM 14671 N N . GLY C 1 341 ? 58.92000 -30.24300 65.23600 1.000 92.52839 341 GLY C N 1
ATOM 14672 C CA . GLY C 1 341 ? 58.93300 -31.62800 64.77300 1.000 97.08179 341 GLY C CA 1
ATOM 14673 C C . GLY C 1 341 ? 57.71200 -32.41700 65.18800 1.000 96.41175 341 GLY C C 1
ATOM 14674 O O . GLY C 1 341 ? 57.82900 -33.58500 65.58200 1.000 93.68809 341 GLY C O 1
ATOM 14675 N N . ASP C 1 342 ? 56.52800 -31.81200 65.08700 1.000 92.53579 342 ASP C N 1
ATOM 14676 C CA . ASP C 1 342 ? 55.28700 -32.53700 65.32400 1.000 95.04347 342 ASP C CA 1
ATOM 14677 C C . ASP C 1 342 ? 54.94200 -33.43500 64.13900 1.000 96.26680 342 ASP C C 1
ATOM 14678 O O . ASP C 1 342 ? 55.39700 -33.22000 63.00900 1.000 95.33690 342 ASP C O 1
ATOM 14683 N N . LEU C 1 343 ? 54.10500 -34.44600 64.40000 1.000 95.41020 343 LEU C N 1
ATOM 14684 C CA . LEU C 1 343 ? 53.69900 -35.36500 63.34600 1.000 90.01075 343 LEU C CA 1
ATOM 14685 C C . LEU C 1 343 ? 52.21400 -35.42000 63.04100 1.000 90.12992 343 LEU C C 1
ATOM 14686 O O . LEU C 1 343 ? 51.85900 -35.77900 61.91500 1.000 87.74282 343 LEU C O 1
ATOM 14691 N N . PHE C 1 344 ? 51.33700 -35.04000 63.96600 1.000 82.23414 344 PHE C N 1
ATOM 14692 C CA . PHE C 1 344 ? 49.90700 -34.97900 63.67900 1.000 86.65962 344 PHE C CA 1
ATOM 14693 C C . PHE C 1 344 ? 49.44400 -33.57500 64.02600 1.000 80.18167 344 PHE C C 1
ATOM 14694 O O . PHE C 1 344 ? 49.42800 -33.19400 65.20100 1.000 74.48626 344 PHE C O 1
ATOM 14702 N N . LEU C 1 345 ? 49.01700 -32.83100 63.02000 1.000 70.93583 345 LEU C N 1
ATOM 14703 C CA . LEU C 1 345 ? 48.62400 -31.44700 63.21900 1.000 69.75268 345 LEU C CA 1
ATOM 14704 C C . LEU C 1 345 ? 47.17600 -31.43100 63.66500 1.000 75.13216 345 LEU C C 1
ATOM 14705 O O . LEU C 1 345 ? 46.27300 -31.70700 62.87300 1.000 78.91893 345 LEU C O 1
ATOM 14710 N N . LEU C 1 346 ? 46.95100 -31.13000 64.92800 1.000 69.73706 346 LEU C N 1
ATOM 14711 C CA . LEU C 1 346 ? 45.60800 -31.04300 65.47600 1.000 70.46908 346 LEU C CA 1
ATOM 14712 C C . LEU C 1 346 ? 45.42100 -29.58300 65.85000 1.000 71.40559 346 LEU C C 1
ATOM 14713 O O . LEU C 1 346 ? 46.01400 -29.10200 66.82100 1.000 73.32045 346 LEU C O 1
ATOM 14718 N N . LEU C 1 347 ? 44.63000 -28.87300 65.06000 1.000 68.02160 347 LEU C N 1
ATOM 14719 C CA . LEU C 1 347 ? 44.50000 -27.43600 65.20900 1.000 66.97456 347 LEU C CA 1
ATOM 14720 C C . LEU C 1 347 ? 43.08200 -27.09200 65.62600 1.000 69.66216 347 LEU C C 1
ATOM 14721 O O . LEU C 1 347 ? 42.11400 -27.52200 64.98900 1.000 70.51338 347 LEU C O 1
ATOM 14726 N N . ALA C 1 348 ? 42.96800 -26.28100 66.66500 1.000 72.96590 348 ALA C N 1
ATOM 14727 C CA . ALA C 1 348 ? 41.67700 -25.87600 67.18200 1.000 70.49472 348 ALA C CA 1
ATOM 14728 C C . ALA C 1 348 ? 41.80100 -24.41000 67.53700 1.000 72.20811 348 ALA C C 1
ATOM 14729 O O . ALA C 1 348 ? 42.58800 -24.04200 68.41100 1.000 77.42020 348 ALA C O 1
ATOM 14731 N N . LYS C 1 349 ? 40.98500 -23.59200 66.90000 1.000 76.35713 349 LYS C N 1
ATOM 14732 C CA . LYS C 1 349 ? 40.93700 -22.17100 67.16200 1.000 79.08926 349 LYS C CA 1
ATOM 14733 C C . LYS C 1 349 ? 39.47100 -21.81400 67.24700 1.000 79.17356 349 LYS C C 1
ATOM 14734 O O . LYS C 1 349 ? 38.59800 -22.67300 67.09700 1.000 78.56745 349 LYS C O 1
ATOM 14740 N N . GLU C 1 350 ? 39.17800 -20.55100 67.46800 1.000 82.14625 350 GLU C N 1
ATOM 14741 C CA . GLU C 1 350 ? 37.80200 -20.22700 67.76000 1.000 82.49258 350 GLU C CA 1
ATOM 14742 C C . GLU C 1 350 ? 37.12800 -19.67500 66.52100 1.000 82.13010 350 GLU C C 1
ATOM 14743 O O . GLU C 1 350 ? 37.77500 -19.18700 65.59400 1.000 81.62551 350 GLU C O 1
ATOM 14749 N N . ASN C 1 351 ? 35.80300 -19.77300 66.52100 1.000 81.50455 351 ASN C N 1
ATOM 14750 C CA . ASN C 1 351 ? 34.99900 -19.27500 65.41800 1.000 77.34935 351 ASN C CA 1
ATOM 14751 C C . ASN C 1 351 ? 35.44000 -19.83000 64.06700 1.000 81.82553 351 ASN C C 1
ATOM 14752 O O . ASN C 1 351 ? 35.39200 -19.13900 63.04700 1.000 85.15246 351 ASN C O 1
ATOM 14757 N N . TRP C 1 352 ? 35.97700 -21.04000 64.06600 1.000 80.36537 352 TRP C N 1
ATOM 14758 C CA . TRP C 1 352 ? 36.42800 -21.66600 62.82900 1.000 80.80228 352 TRP C CA 1
ATOM 14759 C C . TRP C 1 352 ? 35.20700 -22.34100 62.20800 1.000 79.17628 352 TRP C C 1
ATOM 14760 O O . TRP C 1 352 ? 34.74400 -23.37100 62.70300 1.000 86.01641 352 TRP C O 1
ATOM 14771 N N . HIS C 1 353 ? 34.74600 -21.82200 61.06800 1.000 70.51512 353 HIS C N 1
ATOM 14772 C CA . HIS C 1 353 ? 33.46900 -22.26200 60.50700 1.000 77.38494 353 HIS C CA 1
ATOM 14773 C C . HIS C 1 353 ? 33.48000 -23.75600 60.23200 1.000 77.64083 353 HIS C C 1
ATOM 14774 O O . HIS C 1 353 ? 34.34800 -24.26200 59.51900 1.000 74.41565 353 HIS C O 1
ATOM 14781 N N . GLU C 1 354 ? 32.43900 -24.44400 60.70800 1.000 79.97932 354 GLU C N 1
ATOM 14782 C CA . GLU C 1 354 ? 32.51900 -25.89600 60.81900 1.000 78.79494 354 GLU C CA 1
ATOM 14783 C C . GLU C 1 354 ? 32.30900 -26.60100 59.48500 1.000 75.06570 354 GLU C C 1
ATOM 14784 O O . GLU C 1 354 ? 32.95700 -27.61700 59.21600 1.000 76.32055 354 GLU C O 1
ATOM 14790 N N . GLY C 1 355 ? 31.43300 -26.06700 58.63400 1.000 74.82952 355 GLY C N 1
ATOM 14791 C CA . GLY C 1 355 ? 31.13000 -26.71100 57.36600 1.000 77.96998 355 GLY C CA 1
ATOM 14792 C C . GLY C 1 355 ? 32.29800 -26.81400 56.40600 1.000 77.15636 355 GLY C C 1
ATOM 14793 O O . GLY C 1 355 ? 32.27400 -27.65600 55.50200 1.000 79.53800 355 GLY C O 1
ATOM 14794 N N . VAL C 1 356 ? 33.32800 -25.99200 56.59000 1.000 72.17237 356 VAL C N 1
ATOM 14795 C CA . VAL C 1 356 ? 34.42200 -25.88800 55.63600 1.000 67.60508 356 VAL C CA 1
ATOM 14796 C C . VAL C 1 356 ? 35.71900 -26.46000 56.17100 1.000 71.94792 356 VAL C C 1
ATOM 14797 O O . VAL C 1 356 ? 36.74300 -26.40800 55.47200 1.000 73.93833 356 VAL C O 1
ATOM 14801 N N . LEU C 1 357 ? 35.70700 -27.01800 57.38100 1.000 70.39120 357 LEU C N 1
ATOM 14802 C CA . LEU C 1 357 ? 36.93800 -27.46000 58.01900 1.000 66.52908 357 LEU C CA 1
ATOM 14803 C C . LEU C 1 357 ? 37.59300 -28.60700 57.25500 1.000 66.37193 357 LEU C C 1
ATOM 14804 O O . LEU C 1 357 ? 38.82200 -28.73400 57.26900 1.000 68.92187 357 LEU C O 1
ATOM 14809 N N . GLY C 1 358 ? 36.79400 -29.48900 56.65200 1.000 65.08545 358 GLY C N 1
ATOM 14810 C CA . GLY C 1 358 ? 37.35600 -30.52300 55.79700 1.000 68.37115 358 GLY C CA 1
ATOM 14811 C C . GLY C 1 358 ? 38.19300 -29.95800 54.66400 1.000 64.13686 358 GLY C C 1
ATOM 14812 O O . GLY C 1 358 ? 39.27200 -30.47200 54.35300 1.000 63.64280 358 GLY C O 1
ATOM 14813 N N . ILE C 1 359 ? 37.69700 -28.89200 54.02800 1.000 68.80952 359 ILE C N 1
ATOM 14814 C CA . ILE C 1 359 ? 38.44100 -28.21700 52.96200 1.000 65.26811 359 ILE C CA 1
ATOM 14815 C C . ILE C 1 359 ? 39.77900 -27.71400 53.49100 1.000 66.83620 359 ILE C C 1
ATOM 14816 O O . ILE C 1 359 ? 40.83900 -27.94400 52.89200 1.000 63.71576 359 ILE C O 1
ATOM 14821 N N . VAL C 1 360 ? 39.74000 -27.02300 54.63200 1.000 66.80711 360 VAL C N 1
ATOM 14822 C CA . VAL C 1 360 ? 40.93600 -26.46000 55.25000 1.000 66.17255 360 VAL C CA 1
ATOM 14823 C C . VAL C 1 360 ? 41.93000 -27.55800 55.59400 1.000 64.55286 360 VAL C C 1
ATOM 14824 O O . VAL C 1 360 ? 43.15000 -27.37900 55.47000 1.000 64.00814 360 VAL C O 1
ATOM 14828 N N . ALA C 1 361 ? 41.42800 -28.71500 56.02300 1.000 63.08295 361 ALA C N 1
ATOM 14829 C CA . ALA C 1 361 ? 42.32600 -29.79300 56.39600 1.000 63.05467 361 ALA C CA 1
ATOM 14830 C C . ALA C 1 361 ? 43.12400 -30.28400 55.20000 1.000 64.80608 361 ALA C C 1
ATOM 14831 O O . ALA C 1 361 ? 44.28600 -30.66300 55.35100 1.000 65.13707 361 ALA C O 1
ATOM 14833 N N . SER C 1 362 ? 42.51200 -30.24700 54.01800 1.000 64.35661 362 SER C N 1
ATOM 14834 C CA . SER C 1 362 ? 43.19300 -30.76600 52.80500 1.000 67.31521 362 SER C CA 1
ATOM 14835 C C . SER C 1 362 ? 44.43300 -29.92400 52.50000 1.000 64.97355 362 SER C C 1
ATOM 14836 O O . SER C 1 362 ? 45.48500 -30.51500 52.22300 1.000 67.01344 362 SER C O 1
ATOM 14839 N N . LYS C 1 363 ? 44.30700 -28.59900 52.56400 1.000 65.97339 363 LYS C N 1
ATOM 14840 C CA . LYS C 1 363 ? 45.43800 -27.69800 52.22000 1.000 65.97430 363 LYS C CA 1
ATOM 14841 C C . LYS C 1 363 ? 46.62200 -27.96800 53.15300 1.000 66.57410 363 LYS C C 1
ATOM 14842 O O . LYS C 1 363 ? 47.75900 -28.03100 52.65500 1.000 69.64883 363 LYS C O 1
ATOM 14848 N N . ILE C 1 364 ? 46.35800 -28.12300 54.45100 1.000 67.47712 364 ILE C N 1
ATOM 14849 C CA . ILE C 1 364 ? 47.44300 -28.41800 55.43300 1.000 71.11591 364 ILE C CA 1
ATOM 14850 C C . ILE C 1 364 ? 48.07300 -29.76900 55.07700 1.000 73.85197 364 ILE C C 1
ATOM 14851 O O . ILE C 1 364 ? 49.31300 -29.85400 55.05900 1.000 80.96816 364 ILE C O 1
ATOM 14856 N N . VAL C 1 365 ? 47.24700 -30.77500 54.78900 1.000 67.94151 365 VAL C N 1
ATOM 14857 C CA . VAL C 1 365 ? 47.77000 -32.13500 54.47300 1.000 73.18590 365 VAL C CA 1
ATOM 14858 C C . VAL C 1 365 ? 48.50400 -32.00100 53.13400 1.000 71.51679 365 VAL C C 1
ATOM 14859 O O . VAL C 1 365 ? 49.46400 -32.75200 52.91100 1.000 76.28650 365 VAL C O 1
ATOM 14863 N N . GLU C 1 366 ? 48.06500 -31.07900 52.27900 1.000 72.31740 366 GLU C N 1
ATOM 14864 C CA . GLU C 1 366 ? 48.71200 -30.87900 50.95600 1.000 74.13215 366 GLU C CA 1
ATOM 14865 C C . GLU C 1 366 ? 50.08000 -30.21700 51.13400 1.000 76.82467 366 GLU C C 1
ATOM 14866 O O . GLU C 1 366 ? 51.00300 -30.56900 50.37900 1.000 74.03299 366 GLU C O 1
ATOM 14872 N N . THR C 1 367 ? 50.19700 -29.29300 52.09000 1.000 73.97825 367 THR C N 1
ATOM 14873 C CA . THR C 1 367 ? 51.46600 -28.53900 52.25800 1.000 73.13726 367 THR C CA 1
ATOM 14874 C C . THR C 1 367 ? 52.48600 -29.26700 53.13500 1.000 80.28123 367 THR C C 1
ATOM 14875 O O . THR C 1 367 ? 53.62100 -29.45600 52.66800 1.000 83.24227 367 THR C O 1
ATOM 14879 N N . PHE C 1 368 ? 52.09900 -29.66600 54.34500 1.000 80.09093 368 PHE C N 1
ATOM 14880 C CA . PHE C 1 368 ? 53.08300 -30.26200 55.28700 1.000 84.46961 368 PHE C CA 1
ATOM 14881 C C . PHE C 1 368 ? 53.15600 -31.78300 55.12000 1.000 81.82525 368 PHE C C 1
ATOM 14882 O O . PHE C 1 368 ? 54.05200 -32.39100 55.73100 1.000 83.94479 368 PHE C O 1
ATOM 14890 N N . ALA C 1 369 ? 52.24800 -32.37200 54.34000 1.000 76.65582 369 ALA C N 1
ATOM 14891 C CA . ALA C 1 369 ? 52.27400 -33.83200 54.08500 1.000 81.58473 369 ALA C CA 1
ATOM 14892 C C . ALA C 1 369 ? 52.15900 -34.60300 55.40300 1.000 80.34484 369 ALA C C 1
ATOM 14893 O O . ALA C 1 369 ? 52.85100 -35.62600 55.54600 1.000 75.94216 369 ALA C O 1
ATOM 14895 N N . LEU C 1 370 ? 51.30400 -34.13800 56.31500 1.000 78.35759 370 LEU C N 1
ATOM 14896 C CA . LEU C 1 370 ? 51.13900 -34.79900 57.63400 1.000 81.28528 370 LEU C CA 1
ATOM 14897 C C . LEU C 1 370 ? 49.64900 -35.00500 57.90100 1.000 75.56506 370 LEU C C 1
ATOM 14898 O O . LEU C 1 370 ? 48.84400 -34.26800 57.31000 1.000 79.82109 370 LEU C O 1
ATOM 14903 N N . PRO C 1 371 ? 49.23700 -35.96100 58.76000 1.000 69.84621 371 PRO C N 1
ATOM 14904 C CA . PRO C 1 371 ? 47.81300 -36.10400 59.11500 1.000 70.81194 371 PRO C CA 1
ATOM 14905 C C . PRO C 1 371 ? 47.33600 -34.91300 59.95900 1.000 75.04054 371 PRO C C 1
ATOM 14906 O O . PRO C 1 371 ? 48.03200 -34.49300 60.88600 1.000 77.15730 371 PRO C O 1
ATOM 14910 N N . THR C 1 372 ? 46.16700 -34.36800 59.61900 1.000 71.83379 372 THR C N 1
ATOM 14911 C CA . THR C 1 372 ? 45.66700 -33.15500 60.24300 1.000 72.94963 372 THR C CA 1
ATOM 14912 C C . THR C 1 372 ? 44.22400 -33.28900 60.72000 1.000 72.22864 372 THR C C 1
ATOM 14913 O O . THR C 1 372 ? 43.37300 -33.82000 60.00000 1.000 74.42242 372 THR C O 1
ATOM 14917 N N . LEU C 1 373 ? 43.95600 -32.81800 61.94400 1.000 67.14182 373 LEU C N 1
ATOM 14918 C CA . LEU C 1 373 ? 42.60900 -32.59600 62.45800 1.000 66.86661 373 LEU C CA 1
ATOM 14919 C C . LEU C 1 373 ? 42.37000 -31.10900 62.71400 1.000 72.28588 373 LEU C C 1
ATOM 14920 O O . LEU C 1 373 ? 43.23200 -30.41800 63.26500 1.000 71.99641 373 LEU C O 1
ATOM 14925 N N . ILE C 1 374 ? 41.21100 -30.61400 62.27600 1.000 66.33469 374 ILE C N 1
ATOM 14926 C CA . ILE C 1 374 ? 40.85000 -29.19800 62.34600 1.000 66.31125 374 ILE C CA 1
ATOM 14927 C C . ILE C 1 374 ? 39.60600 -29.04100 63.21000 1.000 69.57398 374 ILE C C 1
ATOM 14928 O O . ILE C 1 374 ? 38.54700 -29.58300 62.87100 1.000 70.05580 374 ILE C O 1
ATOM 14933 N N . LEU C 1 375 ? 39.71900 -28.32500 64.33500 1.000 67.91178 375 LEU C N 1
ATOM 14934 C CA . LEU C 1 375 ? 38.56300 -28.23600 65.27200 1.000 67.87001 375 LEU C CA 1
ATOM 14935 C C . LEU C 1 375 ? 38.09600 -26.79200 65.45100 1.000 78.02055 375 LEU C C 1
ATOM 14936 O O . LEU C 1 375 ? 38.90400 -25.87700 65.22100 1.000 77.66382 375 LEU C O 1
ATOM 14941 N N . ASN C 1 376 ? 36.83600 -26.61000 65.85600 1.000 82.49890 376 ASN C N 1
ATOM 14942 C CA . ASN C 1 376 ? 36.30500 -25.25900 66.16400 1.000 76.59271 376 ASN C CA 1
ATOM 14943 C C . ASN C 1 376 ? 35.89100 -25.25400 67.63500 1.000 82.83378 376 ASN C C 1
ATOM 14944 O O . ASN C 1 376 ? 35.07400 -26.11100 68.01200 1.000 88.26995 376 ASN C O 1
ATOM 14949 N N . ILE C 1 377 ? 36.43000 -24.32900 68.42800 1.000 83.41868 377 ILE C N 1
ATOM 14950 C CA . ILE C 1 377 ? 36.13200 -24.32200 69.88700 1.000 78.42450 377 ILE C CA 1
ATOM 14951 C C . ILE C 1 377 ? 34.88700 -23.46800 70.13600 1.000 85.91969 377 ILE C C 1
ATOM 14952 O O . ILE C 1 377 ? 35.04500 -22.25100 70.32900 1.000 85.61054 377 ILE C O 1
ATOM 14957 N N . ASP C 1 378 ? 33.70100 -24.08100 70.11700 1.000 90.47026 378 ASP C N 1
ATOM 14958 C CA . ASP C 1 378 ? 32.45100 -23.34200 70.43700 1.000 82.63520 378 ASP C CA 1
ATOM 14959 C C . ASP C 1 378 ? 32.24200 -23.44500 71.94600 1.000 93.62617 378 ASP C C 1
ATOM 14960 O O . ASP C 1 378 ? 31.75500 -24.49800 72.40000 1.000 92.83761 378 ASP C O 1
ATOM 14965 N N . ARG C 1 379 ? 32.59700 -22.39400 72.68600 1.000 96.92691 379 ARG C N 1
ATOM 14966 C CA . ARG C 1 379 ? 32.51900 -22.45400 74.16900 1.000 86.58383 379 ARG C CA 1
ATOM 14967 C C . ARG C 1 379 ? 31.05500 -22.35900 74.61300 1.000 95.28984 379 ARG C C 1
ATOM 14968 O O . ARG C 1 379 ? 30.79300 -22.57200 75.81100 1.000 104.72531 379 ARG C O 1
ATOM 14976 N N . GLU C 1 380 ? 30.14500 -22.05600 73.68300 1.000 98.94088 380 GLU C N 1
ATOM 14977 C CA . GLU C 1 380 ? 28.69800 -21.98600 74.01600 1.000 96.31154 380 GLU C CA 1
ATOM 14978 C C . GLU C 1 380 ? 28.14800 -23.39800 74.23600 1.000 97.97749 380 GLU C C 1
ATOM 14979 O O . GLU C 1 380 ? 27.40900 -23.59000 75.21800 1.000 100.39373 380 GLU C O 1
ATOM 14985 N N . GLN C 1 381 ? 28.49800 -24.34600 73.36300 1.000 93.94936 381 GLN C N 1
ATOM 14986 C CA . GLN C 1 381 ? 27.92700 -25.71700 73.46300 1.000 93.43946 381 GLN C CA 1
ATOM 14987 C C . GLN C 1 381 ? 28.88500 -26.61600 74.24700 1.000 93.81715 381 GLN C C 1
ATOM 14988 O O . GLN C 1 381 ? 28.64900 -27.83500 74.28100 1.000 90.34900 381 GLN C O 1
ATOM 14994 N N . ASN C 1 382 ? 29.92500 -26.02700 74.84000 1.000 95.06523 382 ASN C N 1
ATOM 14995 C CA . ASN C 1 382 ? 30.92900 -26.81100 75.60600 1.000 94.43548 382 ASN C CA 1
ATOM 14996 C C . ASN C 1 382 ? 31.26800 -28.08700 74.82800 1.000 94.09934 382 ASN C C 1
ATOM 14997 O O . ASN C 1 382 ? 31.13600 -29.18100 75.40600 1.000 92.94980 382 ASN C O 1
ATOM 15002 N N . HIS C 1 383 ? 31.76200 -27.93600 73.59700 1.000 91.10623 383 HIS C N 1
ATOM 15003 C CA . HIS C 1 383 ? 32.23900 -29.10900 72.81400 1.000 93.66384 383 HIS C CA 1
ATOM 15004 C C . HIS C 1 383 ? 32.97000 -28.58300 71.57500 1.000 92.67379 383 HIS C C 1
ATOM 15005 O O . HIS C 1 383 ? 32.70200 -27.43900 71.15400 1.000 94.91340 383 HIS C O 1
ATOM 15012 N N . ALA C 1 384 ? 33.87500 -29.38800 71.01800 1.000 85.06964 384 ALA C N 1
ATOM 15013 C CA . ALA C 1 384 ? 34.59100 -28.98100 69.78900 1.000 86.00995 384 ALA C CA 1
ATOM 15014 C C . ALA C 1 384 ? 34.36700 -30.03100 68.70100 1.000 87.77884 384 ALA C C 1
ATOM 15015 O O . ALA C 1 384 ? 34.74500 -31.19300 68.91900 1.000 90.27826 384 ALA C O 1
ATOM 15017 N N . LYS C 1 385 ? 33.78000 -29.62600 67.57500 1.000 85.11446 385 LYS C N 1
ATOM 15018 C CA . LYS C 1 385 ? 33.57000 -30.56500 66.44400 1.000 84.07961 385 LYS C CA 1
ATOM 15019 C C . LYS C 1 385 ? 34.44800 -30.12000 65.27300 1.000 81.28832 385 LYS C C 1
ATOM 15020 O O . LYS C 1 385 ? 34.67700 -28.90500 65.14000 1.000 81.65068 385 LYS C O 1
ATOM 15026 N N . GLY C 1 386 ? 34.92600 -31.07100 64.46900 1.000 75.66182 386 GLY C N 1
ATOM 15027 C CA . GLY C 1 386 ? 35.83100 -30.71400 63.36400 1.000 75.38715 386 GLY C CA 1
ATOM 15028 C C . GLY C 1 386 ? 35.99600 -31.81700 62.33600 1.000 74.70444 386 GLY C C 1
ATOM 15029 O O . GLY C 1 386 ? 35.17800 -32.75300 62.33500 1.000 73.72531 386 GLY C O 1
ATOM 15030 N N . SER C 1 387 ? 37.02400 -31.70600 61.49200 1.000 74.22317 387 SER C N 1
ATOM 15031 C CA . SER C 1 387 ? 37.23000 -32.68900 60.40100 1.000 67.43995 387 SER C CA 1
ATOM 15032 C C . SER C 1 387 ? 38.71200 -33.03800 60.25700 1.000 66.01222 387 SER C C 1
ATOM 15033 O O . SER C 1 387 ? 39.55000 -32.22100 60.66300 1.000 74.06017 387 SER C O 1
ATOM 15036 N N . ALA C 1 388 ? 39.01100 -34.19600 59.67400 1.000 67.24105 388 ALA C N 1
ATOM 15037 C CA . ALA C 1 388 ? 40.38500 -34.67500 59.48400 1.000 67.11872 388 ALA C CA 1
ATOM 15038 C C . ALA C 1 388 ? 40.62400 -35.16400 58.05600 1.000 71.80636 388 ALA C C 1
ATOM 15039 O O . ALA C 1 388 ? 39.70000 -35.62400 57.38100 1.000 72.84663 388 ALA C O 1
ATOM 15041 N N . ARG C 1 389 ? 41.87300 -35.04800 57.60600 1.000 66.71969 389 ARG C N 1
ATOM 15042 C CA . ARG C 1 389 ? 42.35700 -35.67100 56.37000 1.000 68.69632 389 ARG C CA 1
ATOM 15043 C C . ARG C 1 389 ? 43.68600 -36.33200 56.73300 1.000 68.15310 389 ARG C C 1
ATOM 15044 O O . ARG C 1 389 ? 44.03800 -36.45100 57.91100 1.000 79.46331 389 ARG C O 1
ATOM 15052 N N . SER C 1 390 ? 44.44400 -36.78100 55.72700 1.000 69.14695 390 SER C N 1
ATOM 15053 C CA . SER C 1 390 ? 45.56700 -37.66900 56.01600 1.000 69.06282 390 SER C CA 1
ATOM 15054 C C . SER C 1 390 ? 46.43000 -37.92200 54.78500 1.000 71.70923 390 SER C C 1
ATOM 15055 O O . SER C 1 390 ? 46.05400 -37.61500 53.65000 1.000 74.32377 390 SER C O 1
ATOM 15058 N N . ILE C 1 391 ? 47.56900 -38.57100 55.04000 1.000 73.23226 391 ILE C N 1
ATOM 15059 C CA . ILE C 1 391 ? 48.43100 -39.19200 54.03900 1.000 80.32043 391 ILE C CA 1
ATOM 15060 C C . ILE C 1 391 ? 48.05100 -40.66900 53.96600 1.000 84.89586 391 ILE C C 1
ATOM 15061 O O . ILE C 1 391 ? 47.27300 -41.15800 54.79500 1.000 81.84845 391 ILE C O 1
ATOM 15066 N N . ASP C 1 392 ? 48.55500 -41.36200 52.94000 1.000 83.58327 392 ASP C N 1
ATOM 15067 C CA . ASP C 1 392 ? 48.18000 -42.75500 52.68100 1.000 82.02962 392 ASP C CA 1
ATOM 15068 C C . ASP C 1 392 ? 48.49800 -43.68800 53.84300 1.000 91.07965 392 ASP C C 1
ATOM 15069 O O . ASP C 1 392 ? 47.72500 -44.61200 54.13400 1.000 84.65485 392 ASP C O 1
ATOM 15074 N N . GLN C 1 393 ? 49.61600 -43.46400 54.53500 1.000 90.01416 393 GLN C N 1
ATOM 15075 C CA . GLN C 1 393 ? 49.97700 -44.36000 55.62700 1.000 83.39817 393 GLN C CA 1
ATOM 15076 C C . GLN C 1 393 ? 48.92500 -44.30000 56.72300 1.000 86.76893 393 GLN C C 1
ATOM 15077 O O . GLN C 1 393 ? 48.31200 -45.31600 57.07500 1.000 94.36877 393 GLN C O 1
ATOM 15083 N N . VAL C 1 394 ? 48.73300 -43.10200 57.27100 1.000 80.37873 394 VAL C N 1
ATOM 15084 C CA . VAL C 1 394 ? 47.82300 -42.95000 58.44000 1.000 84.98620 394 VAL C CA 1
ATOM 15085 C C . VAL C 1 394 ? 46.38400 -43.31400 58.07700 1.000 85.58886 394 VAL C C 1
ATOM 15086 O O . VAL C 1 394 ? 45.84200 -42.71100 57.13600 1.000 89.88829 394 VAL C O 1
ATOM 15090 N N . SER C 1 395 ? 45.80100 -44.26900 58.80300 1.000 83.84705 395 SER C N 1
ATOM 15091 C CA . SER C 1 395 ? 44.36600 -44.58000 58.60100 1.000 84.58778 395 SER C CA 1
ATOM 15092 C C . SER C 1 395 ? 43.58500 -43.76300 59.62600 1.000 88.01566 395 SER C C 1
ATOM 15093 O O . SER C 1 395 ? 43.55100 -44.16500 60.79900 1.000 87.42072 395 SER C O 1
ATOM 15096 N N . MET C 1 396 ? 42.98000 -42.65900 59.19500 1.000 86.38342 396 MET C N 1
ATOM 15097 C CA . MET C 1 396 ? 42.28700 -41.77300 60.16100 1.000 83.53251 396 MET C CA 1
ATOM 15098 C C . MET C 1 396 ? 41.47600 -42.63300 61.13100 1.000 88.34755 396 MET C C 1
ATOM 15099 O O . MET C 1 396 ? 41.44100 -42.29500 62.32500 1.000 92.45173 396 MET C O 1
ATOM 15104 N N . PHE C 1 397 ? 40.93700 -43.75000 60.65600 1.000 87.50094 397 PHE C N 1
ATOM 15105 C CA . PHE C 1 397 ? 40.05400 -44.54600 61.54000 1.000 91.72549 397 PHE C CA 1
ATOM 15106 C C . PHE C 1 397 ? 40.85700 -45.12500 62.70600 1.000 89.25389 397 PHE C C 1
ATOM 15107 O O . PHE C 1 397 ? 40.44300 -44.94100 63.85900 1.000 88.98885 397 PHE C O 1
ATOM 15115 N N . GLU C 1 398 ? 41.97400 -45.78700 62.42200 1.000 87.15575 398 GLU C N 1
ATOM 15116 C CA . GLU C 1 398 ? 42.70200 -46.46400 63.52700 1.000 91.88731 398 GLU C CA 1
ATOM 15117 C C . GLU C 1 398 ? 43.19200 -45.43100 64.54700 1.000 88.31110 398 GLU C C 1
ATOM 15118 O O . GLU C 1 398 ? 42.95100 -45.64800 65.74400 1.000 90.82856 398 GLU C O 1
ATOM 15124 N N . ILE C 1 399 ? 43.82500 -44.34800 64.09500 1.000 88.93303 399 ILE C N 1
ATOM 15125 C CA . ILE C 1 399 ? 44.41500 -43.36000 65.04400 1.000 87.87753 399 ILE C CA 1
ATOM 15126 C C . ILE C 1 399 ? 43.29800 -42.83700 65.94300 1.000 85.39048 399 ILE C C 1
ATOM 15127 O O . ILE C 1 399 ? 43.46200 -42.85900 67.17200 1.000 88.68049 399 ILE C O 1
ATOM 15132 N N . LEU C 1 400 ? 42.19100 -42.41900 65.34400 1.000 81.47936 400 LEU C N 1
ATOM 15133 C CA . LEU C 1 400 ? 41.10000 -41.83100 66.15500 1.000 89.28917 400 LEU C CA 1
ATOM 15134 C C . LEU C 1 400 ? 40.54900 -42.91000 67.08800 1.000 89.43824 400 LEU C C 1
ATOM 15135 O O . LEU C 1 400 ? 40.25900 -42.59600 68.25000 1.000 91.18569 400 LEU C O 1
ATOM 15140 N N . SER C 1 401 ? 40.42900 -44.13800 66.59200 1.000 87.83223 401 SER C N 1
ATOM 15141 C CA . SER C 1 401 ? 39.85000 -45.23100 67.41000 1.000 89.55038 401 SER C CA 1
ATOM 15142 C C . SER C 1 401 ? 40.75900 -45.50400 68.60900 1.000 89.55201 401 SER C C 1
ATOM 15143 O O . SER C 1 401 ? 40.23300 -45.77800 69.69900 1.000 91.39879 401 SER C O 1
ATOM 15146 N N . ALA C 1 402 ? 42.07100 -45.41700 68.40700 1.000 86.47177 402 ALA C N 1
ATOM 15147 C CA . ALA C 1 402 ? 43.03100 -45.71100 69.49200 1.000 81.44324 402 ALA C CA 1
ATOM 15148 C C . ALA C 1 402 ? 42.78300 -44.78400 70.68000 1.000 87.73706 402 ALA C C 1
ATOM 15149 O O . ALA C 1 402 ? 43.00900 -45.22000 71.82100 1.000 91.87860 402 ALA C O 1
ATOM 15151 N N . HIS C 1 403 ? 42.34100 -43.55400 70.42700 1.000 85.45812 403 HIS C N 1
ATOM 15152 C CA . HIS C 1 403 ? 42.20000 -42.58900 71.54700 1.000 85.15128 403 HIS C CA 1
ATOM 15153 C C . HIS C 1 403 ? 40.72500 -42.23900 71.73800 1.000 89.48882 403 HIS C C 1
ATOM 15154 O O . HIS C 1 403 ? 40.43300 -41.15600 72.27700 1.000 90.19636 403 HIS C O 1
ATOM 15161 N N . GLN C 1 404 ? 39.82600 -43.14900 71.35600 1.000 91.65589 404 GLN C N 1
ATOM 15162 C CA . GLN C 1 404 ? 38.36700 -42.86300 71.42800 1.000 89.88190 404 GLN C CA 1
ATOM 15163 C C . GLN C 1 404 ? 37.99500 -42.46000 72.85300 1.000 90.03783 404 GLN C C 1
ATOM 15164 O O . GLN C 1 404 ? 36.99400 -41.74600 73.01600 1.000 91.29693 404 GLN C O 1
ATOM 15170 N N . GLU C 1 405 ? 38.78200 -42.90100 73.83200 1.000 88.80592 405 GLU C N 1
ATOM 15171 C CA . GLU C 1 405 ? 38.49100 -42.58800 75.25500 1.000 93.16423 405 GLU C CA 1
ATOM 15172 C C . GLU C 1 405 ? 38.46000 -41.06700 75.43800 1.000 93.19807 405 GLU C C 1
ATOM 15173 O O . GLU C 1 405 ? 37.62800 -40.59300 76.23300 1.000 89.35430 405 GLU C O 1
ATOM 15179 N N . LEU C 1 406 ? 39.32600 -40.34100 74.72400 1.000 92.14768 406 LEU C N 1
ATOM 15180 C CA . LEU C 1 406 ? 39.38900 -38.86100 74.84500 1.000 90.38479 406 LEU C CA 1
ATOM 15181 C C . LEU C 1 406 ? 38.70100 -38.22200 73.63700 1.000 91.53241 406 LEU C C 1
ATOM 15182 O O . LEU C 1 406 ? 38.51500 -36.99600 73.65300 1.000 90.29900 406 LEU C O 1
ATOM 15187 N N . ILE C 1 407 ? 38.32000 -39.02000 72.64000 1.000 92.12848 407 ILE C N 1
ATOM 15188 C CA . ILE C 1 407 ? 37.77500 -38.44400 71.37600 1.000 91.86890 407 ILE C CA 1
ATOM 15189 C C . ILE C 1 407 ? 36.24300 -38.40800 71.40900 1.000 90.75824 407 ILE C C 1
ATOM 15190 O O . ILE C 1 407 ? 35.65600 -37.70100 70.57400 1.000 93.70463 407 ILE C O 1
ATOM 15195 N N . ALA C 1 408 ? 35.62000 -39.11000 72.35200 1.000 84.70819 408 ALA C N 1
ATOM 15196 C CA . ALA C 1 408 ? 34.14700 -39.06400 72.47200 1.000 81.18735 408 ALA C CA 1
ATOM 15197 C C . ALA C 1 408 ? 33.50600 -39.49300 71.15100 1.000 92.41458 408 ALA C C 1
ATOM 15198 O O . ALA C 1 408 ? 33.72500 -40.64200 70.74100 1.000 100.04101 408 ALA C O 1
ATOM 15200 N N . LYS C 1 409 ? 32.73300 -38.60700 70.51800 1.000 92.54932 409 LYS C N 1
ATOM 15201 C CA . LYS C 1 409 ? 32.01400 -38.96300 69.26300 1.000 94.81690 409 LYS C CA 1
ATOM 15202 C C . LYS C 1 409 ? 32.97000 -38.91200 68.06800 1.000 94.47615 409 LYS C C 1
ATOM 15203 O O . LYS C 1 409 ? 33.61400 -37.86900 67.88500 1.000 94.13947 409 LYS C O 1
ATOM 15209 N N . PHE C 1 410 ? 33.04100 -39.99500 67.28700 1.000 90.75081 410 PHE C N 1
ATOM 15210 C CA . PHE C 1 410 ? 33.89700 -40.02200 66.07200 1.000 89.42739 410 PHE C CA 1
ATOM 15211 C C . PHE C 1 410 ? 33.33100 -41.02300 65.06000 1.000 95.77629 410 PHE C C 1
ATOM 15212 O O . PHE C 1 410 ? 32.33000 -41.68900 65.37300 1.000 95.77536 410 PHE C O 1
ATOM 15220 N N . GLY C 1 411 ? 33.95500 -41.11600 63.88300 1.000 90.31291 411 GLY C N 1
ATOM 15221 C CA . GLY C 1 411 ? 33.49000 -42.04300 62.83400 1.000 83.28213 411 GLY C CA 1
ATOM 15222 C C . GLY C 1 411 ? 33.90800 -41.57200 61.45400 1.000 84.77335 411 GLY C C 1
ATOM 15223 O O . GLY C 1 411 ? 33.71700 -40.38000 61.16200 1.000 81.28404 411 GLY C O 1
ATOM 15224 N N . GLY C 1 412 ? 34.44900 -42.47600 60.63200 1.000 81.01626 412 GLY C N 1
ATOM 15225 C CA . GLY C 1 412 ? 34.91500 -42.11400 59.27800 1.000 85.44644 412 GLY C CA 1
ATOM 15226 C C . GLY C 1 412 ? 35.60400 -43.26700 58.56800 1.000 81.32175 412 GLY C C 1
ATOM 15227 O O . GLY C 1 412 ? 35.08400 -44.39000 58.63600 1.000 84.76924 412 GLY C O 1
ATOM 15228 N N . HIS C 1 413 ? 36.72500 -42.99700 57.89800 1.000 76.88975 413 HIS C N 1
ATOM 15229 C CA . HIS C 1 413 ? 37.40200 -44.06300 57.11600 1.000 79.13148 413 HIS C CA 1
ATOM 15230 C C . HIS C 1 413 ? 38.91800 -43.86000 57.11500 1.000 81.34176 413 HIS C C 1
ATOM 15231 O O . HIS C 1 413 ? 39.44300 -43.19400 58.02000 1.000 87.23240 413 HIS C O 1
ATOM 15238 N N . HIS C 1 414 ? 39.59700 -44.40900 56.11300 1.000 80.85942 414 HIS C N 1
ATOM 15239 C CA . HIS C 1 414 ? 41.08200 -44.36500 56.07100 1.000 84.67092 414 HIS C CA 1
ATOM 15240 C C . HIS C 1 414 ? 41.65500 -42.96200 55.86400 1.000 88.53041 414 HIS C C 1
ATOM 15241 O O . HIS C 1 414 ? 42.72300 -42.68500 56.43900 1.000 88.93692 414 HIS C O 1
ATOM 15248 N N . MET C 1 415 ? 41.00500 -42.11800 55.06400 1.000 88.12789 415 MET C N 1
ATOM 15249 C CA . MET C 1 415 ? 41.63900 -40.81200 54.73000 1.000 82.07735 415 MET C CA 1
ATOM 15250 C C . MET C 1 415 ? 40.87100 -39.62700 55.31900 1.000 77.19421 415 MET C C 1
ATOM 15251 O O . MET C 1 415 ? 41.31200 -38.49100 55.07400 1.000 80.17949 415 MET C O 1
ATOM 15256 N N . ALA C 1 416 ? 39.78800 -39.86100 56.05900 1.000 79.69516 416 ALA C N 1
ATOM 15257 C CA . ALA C 1 416 ? 39.01300 -38.69900 56.55100 1.000 79.50488 416 ALA C CA 1
ATOM 15258 C C . ALA C 1 416 ? 37.94500 -39.10600 57.56500 1.000 80.10152 416 ALA C C 1
ATOM 15259 O O . ALA C 1 416 ? 37.43700 -40.23800 57.46100 1.000 81.36377 416 ALA C O 1
ATOM 15261 N N . ALA C 1 417 ? 37.62500 -38.20900 58.49700 1.000 73.09084 417 ALA C N 1
ATOM 15262 C CA . ALA C 1 417 ? 36.53900 -38.46100 59.44500 1.000 70.14707 417 ALA C CA 1
ATOM 15263 C C . ALA C 1 417 ? 36.12300 -37.16200 60.12000 1.000 70.25082 417 ALA C C 1
ATOM 15264 O O . ALA C 1 417 ? 36.88400 -36.19300 60.15700 1.000 78.78316 417 ALA C O 1
ATOM 15266 N N . GLY C 1 418 ? 34.89300 -37.15500 60.64800 1.000 74.01855 418 GLY C N 1
ATOM 15267 C CA . GLY C 1 418 ? 34.41300 -36.07300 61.49500 1.000 75.56140 418 GLY C CA 1
ATOM 15268 C C . GLY C 1 418 ? 34.19300 -36.52500 62.92900 1.000 83.39208 418 GLY C C 1
ATOM 15269 O O . GLY C 1 418 ? 33.98700 -37.71800 63.16800 1.000 82.06077 418 GLY C O 1
ATOM 15270 N N . MET C 1 419 ? 34.25200 -35.59900 63.88800 1.000 82.52065 419 MET C N 1
ATOM 15271 C CA . MET C 1 419 ? 34.21100 -35.98000 65.29500 1.000 86.10457 419 MET C CA 1
ATOM 15272 C C . MET C 1 419 ? 33.93000 -34.76600 66.17200 1.000 85.70967 419 MET C C 1
ATOM 15273 O O . MET C 1 419 ? 34.19000 -33.63800 65.76300 1.000 78.87744 419 MET C O 1
ATOM 15278 N N . THR C 1 420 ? 33.61800 -35.03300 67.45400 1.000 89.28974 420 THR C N 1
ATOM 15279 C CA . THR C 1 420 ? 33.24000 -34.04900 68.47200 1.000 83.74230 420 THR C CA 1
ATOM 15280 C C . THR C 1 420 ? 33.86500 -34.49100 69.78200 1.000 86.38156 420 THR C C 1
ATOM 15281 O O . THR C 1 420 ? 33.91200 -35.68800 70.07400 1.000 83.86050 420 THR C O 1
ATOM 15285 N N . MET C 1 421 ? 34.51800 -33.54300 70.45600 1.000 86.42510 421 MET C N 1
ATOM 15286 C CA . MET C 1 421 ? 35.28200 -33.90800 71.66900 1.000 86.02522 421 MET C CA 1
ATOM 15287 C C . MET C 1 421 ? 35.14200 -32.82400 72.73200 1.000 86.18503 421 MET C C 1
ATOM 15288 O O . MET C 1 421 ? 34.64700 -31.73300 72.40900 1.000 84.52298 421 MET C O 1
ATOM 15293 N N . ASP C 1 422 ? 35.56400 -33.13900 73.95400 1.000 86.33950 422 ASP C N 1
ATOM 15294 C CA . ASP C 1 422 ? 35.57000 -32.11200 75.01700 1.000 89.15626 422 ASP C CA 1
ATOM 15295 C C . ASP C 1 422 ? 36.74900 -31.19000 74.73000 1.000 86.74948 422 ASP C C 1
ATOM 15296 O O . ASP C 1 422 ? 37.83000 -31.70000 74.41000 1.000 85.42663 422 ASP C O 1
ATOM 15301 N N . ILE C 1 423 ? 36.53600 -29.88400 74.84100 1.000 85.26553 423 ILE C N 1
ATOM 15302 C CA . ILE C 1 423 ? 37.61900 -28.91100 74.53600 1.000 85.85836 423 ILE C CA 1
ATOM 15303 C C . ILE C 1 423 ? 38.77600 -29.16400 75.50300 1.000 86.64367 423 ILE C C 1
ATOM 15304 O O . ILE C 1 423 ? 39.92300 -28.87300 75.13600 1.000 88.71253 423 ILE C O 1
ATOM 15309 N N . GLU C 1 424 ? 38.48200 -29.71600 76.67800 1.000 84.79114 424 GLU C N 1
ATOM 15310 C CA . GLU C 1 424 ? 39.52000 -29.92900 77.71900 1.000 85.33161 424 GLU C CA 1
ATOM 15311 C C . GLU C 1 424 ? 40.39700 -31.13600 77.38100 1.000 87.59269 424 GLU C C 1
ATOM 15312 O O . GLU C 1 424 ? 41.46000 -31.26600 78.00600 1.000 92.72256 424 GLU C O 1
ATOM 15318 N N . ASN C 1 425 ? 39.98000 -31.98200 76.43700 1.000 87.69520 425 ASN C N 1
ATOM 15319 C CA . ASN C 1 425 ? 40.74400 -33.22400 76.13800 1.000 88.69523 425 ASN C CA 1
ATOM 15320 C C . ASN C 1 425 ? 41.63500 -33.01700 74.90900 1.000 85.51400 425 ASN C C 1
ATOM 15321 O O . ASN C 1 425 ? 42.44200 -33.90800 74.62100 1.000 88.99853 425 ASN C O 1
ATOM 15326 N N . ILE C 1 426 ? 41.50700 -31.88000 74.22800 1.000 82.50222 426 ILE C N 1
ATOM 15327 C CA . ILE C 1 426 ? 42.27800 -31.63000 72.97300 1.000 84.08722 426 ILE C CA 1
ATOM 15328 C C . ILE C 1 426 ? 43.77900 -31.75300 73.25000 1.000 81.88983 426 ILE C C 1
ATOM 15329 O O . ILE C 1 426 ? 44.45000 -32.50900 72.52700 1.000 78.54261 426 ILE C O 1
ATOM 15334 N N . GLU C 1 427 ? 44.28200 -31.04400 74.26100 1.000 86.49795 427 GLU C N 1
ATOM 15335 C CA . GLU C 1 427 ? 45.74500 -31.04400 74.52700 1.000 87.75225 427 GLU C CA 1
ATOM 15336 C C . GLU C 1 427 ? 46.18700 -32.46100 74.88900 1.000 84.21453 427 GLU C C 1
ATOM 15337 O O . GLU C 1 427 ? 47.24900 -32.89200 74.40800 1.000 83.86040 427 GLU C O 1
ATOM 15343 N N . SER C 1 428 ? 45.39400 -33.14600 75.71200 1.000 81.99389 428 SER C N 1
ATOM 15344 C CA . SER C 1 428 ? 45.71500 -34.54200 76.09100 1.000 84.25088 428 SER C CA 1
ATOM 15345 C C . SER C 1 428 ? 45.65400 -35.41800 74.84000 1.000 80.64677 428 SER C C 1
ATOM 15346 O O . SER C 1 428 ? 46.53500 -36.27900 74.67000 1.000 80.32524 428 SER C O 1
ATOM 15349 N N . LEU C 1 429 ? 44.67800 -35.17200 73.96400 1.000 81.20012 429 LEU C N 1
ATOM 15350 C CA . LEU C 1 429 ? 44.49800 -36.03300 72.76400 1.000 81.88330 429 LEU C CA 1
ATOM 15351 C C . LEU C 1 429 ? 45.67500 -35.85200 71.80700 1.000 82.99209 429 LEU C C 1
ATOM 15352 O O . LEU C 1 429 ? 46.26400 -36.86000 71.40000 1.000 90.58912 429 LEU C O 1
ATOM 15357 N N . ALA C 1 430 ? 45.99900 -34.61300 71.46400 1.000 78.34758 430 ALA C N 1
ATOM 15358 C CA . ALA C 1 430 ? 47.07400 -34.38200 70.48200 1.000 77.38812 430 ALA C CA 1
ATOM 15359 C C . ALA C 1 430 ? 48.32500 -35.10900 70.95400 1.000 81.54296 430 ALA C C 1
ATOM 15360 O O . ALA C 1 430 ? 49.13100 -35.50400 70.10400 1.000 89.80402 430 ALA C O 1
ATOM 15362 N N . GLU C 1 431 ? 48.47400 -35.25300 72.26900 1.000 81.42436 431 GLU C N 1
ATOM 15363 C CA . GLU C 1 431 ? 49.66000 -35.94700 72.82600 1.000 81.67259 431 GLU C CA 1
ATOM 15364 C C . GLU C 1 431 ? 49.66400 -37.39200 72.32800 1.000 86.98679 431 GLU C C 1
ATOM 15365 O O . GLU C 1 431 ? 50.67100 -37.80500 71.72300 1.000 88.53530 431 GLU C O 1
ATOM 15371 N N . GLY C 1 432 ? 48.56200 -38.11100 72.53600 1.000 83.49173 432 GLY C N 1
ATOM 15372 C CA . GLY C 1 432 ? 48.48700 -39.51700 72.10400 1.000 89.07688 432 GLY C CA 1
ATOM 15373 C C . GLY C 1 432 ? 48.68000 -39.64900 70.60700 1.000 88.71222 432 GLY C C 1
ATOM 15374 O O . GLY C 1 432 ? 49.40700 -40.56200 70.18200 1.000 91.64918 432 GLY C O 1
ATOM 15375 N N . LEU C 1 433 ? 48.04800 -38.76600 69.83800 1.000 88.41924 433 LEU C N 1
ATOM 15376 C CA . LEU C 1 433 ? 48.14500 -38.82800 68.36100 1.000 87.38824 433 LEU C CA 1
ATOM 15377 C C . LEU C 1 433 ? 49.59900 -38.58400 67.96700 1.000 88.52605 433 LEU C C 1
ATOM 15378 O O . LEU C 1 433 ? 50.13400 -39.37400 67.17200 1.000 89.71614 433 LEU C O 1
ATOM 15383 N N . ASN C 1 434 ? 50.21500 -37.55000 68.53800 1.000 88.84673 434 ASN C N 1
ATOM 15384 C CA . ASN C 1 434 ? 51.61300 -37.20800 68.17800 1.000 88.05257 434 ASN C CA 1
ATOM 15385 C C . ASN C 1 434 ? 52.51500 -38.38000 68.55600 1.000 90.49772 434 ASN C C 1
ATOM 15386 O O . ASN C 1 434 ? 53.48500 -38.64200 67.82200 1.000 86.27734 434 ASN C O 1
ATOM 15391 N N . LYS C 1 435 ? 52.19500 -39.05400 69.65900 1.000 88.90997 435 LYS C N 1
ATOM 15392 C CA . LYS C 1 435 ? 53.04000 -40.18100 70.12700 1.000 89.14939 435 LYS C CA 1
ATOM 15393 C C . LYS C 1 435 ? 52.90500 -41.36800 69.16500 1.000 91.26693 435 LYS C C 1
ATOM 15394 O O . LYS C 1 435 ? 53.94300 -41.92300 68.77100 1.000 86.22035 435 LYS C O 1
ATOM 15400 N N . TRP C 1 436 ? 51.67300 -41.73800 68.80500 1.000 91.95646 436 TRP C N 1
ATOM 15401 C CA . TRP C 1 436 ? 51.46900 -42.90900 67.91400 1.000 94.08121 436 TRP C CA 1
ATOM 15402 C C . TRP C 1 436 ? 52.12500 -42.61500 66.56800 1.000 96.29524 436 TRP C C 1
ATOM 15403 O O . TRP C 1 436 ? 52.67500 -43.53800 65.95100 1.000 99.32937 436 TRP C O 1
ATOM 15414 N N . MET C 1 437 ? 52.05200 -41.36500 66.13200 1.000 96.20268 437 MET C N 1
ATOM 15415 C CA . MET C 1 437 ? 52.73000 -40.99300 64.87000 1.000 94.48309 437 MET C CA 1
ATOM 15416 C C . MET C 1 437 ? 54.23900 -41.14600 65.06400 1.000 92.84414 437 MET C C 1
ATOM 15417 O O . MET C 1 437 ? 54.91400 -41.56800 64.11100 1.000 96.24957 437 MET C O 1
ATOM 15422 N N . LYS C 1 438 ? 54.74000 -40.82800 66.25800 1.000 95.86309 438 LYS C N 1
ATOM 15423 C CA . LYS C 1 438 ? 56.20200 -40.90600 66.51200 1.000 98.85956 438 LYS C CA 1
ATOM 15424 C C . LYS C 1 438 ? 56.65400 -42.35900 66.34800 1.000 95.52471 438 LYS C C 1
ATOM 15425 O O . LYS C 1 438 ? 57.69600 -42.58600 65.71900 1.000 92.95739 438 LYS C O 1
ATOM 15431 N N . GLU C 1 439 ? 55.88300 -43.30200 66.88200 1.000 97.07065 439 GLU C N 1
ATOM 15432 C CA . GLU C 1 439 ? 56.31700 -44.72000 66.80900 1.000 100.16412 439 GLU C CA 1
ATOM 15433 C C . GLU C 1 439 ? 56.35400 -45.12500 65.33500 1.000 99.48363 439 GLU C C 1
ATOM 15434 O O . GLU C 1 439 ? 57.29200 -45.83200 64.93400 1.000 95.88763 439 GLU C O 1
ATOM 15440 N N . LEU C 1 440 ? 55.37700 -44.65600 64.56700 1.000 102.85214 440 LEU C N 1
ATOM 15441 C CA . LEU C 1 440 ? 55.31700 -44.98600 63.12400 1.000 106.42623 440 LEU C CA 1
ATOM 15442 C C . LEU C 1 440 ? 56.50200 -44.34300 62.40000 1.000 109.19912 440 LEU C C 1
ATOM 15443 O O . LEU C 1 440 ? 56.96600 -44.93000 61.40700 1.000 108.45048 440 LEU C O 1
ATOM 15448 N N . SER C 1 441 ? 56.99300 -43.20400 62.89200 1.000 108.31487 441 SER C N 1
ATOM 15449 C CA . SER C 1 441 ? 58.06800 -42.47300 62.17100 1.000 107.50304 441 SER C CA 1
ATOM 15450 C C . SER C 1 441 ? 59.19900 -43.43100 61.78300 1.000 108.87646 441 SER C C 1
ATOM 15451 O O . SER C 1 441 ? 59.78800 -43.24400 60.70600 1.000 110.32988 441 SER C O 1
ATOM 15454 N N . LYS C 1 442 ? 59.49500 -44.40800 62.63600 1.000 105.35454 442 LYS C N 1
ATOM 15455 C CA . LYS C 1 442 ? 60.61000 -45.34300 62.34900 1.000 110.17050 442 LYS C CA 1
ATOM 15456 C C . LYS C 1 442 ? 60.05000 -46.62200 61.72200 1.000 113.74473 442 LYS C C 1
ATOM 15457 O O . LYS C 1 442 ? 60.51400 -47.00000 60.63100 1.000 109.57579 442 LYS C O 1
ATOM 15463 N N . THR C 1 443 ? 59.09400 -47.26100 62.39700 1.000 111.76163 443 THR C N 1
ATOM 15464 C CA . THR C 1 443 ? 58.53700 -48.54600 61.89300 1.000 110.01258 443 THR C CA 1
ATOM 15465 C C . THR C 1 443 ? 58.05000 -48.33600 60.45600 1.000 116.67152 443 THR C C 1
ATOM 15466 O O . THR C 1 443 ? 57.76800 -49.34900 59.78900 1.000 120.59309 443 THR C O 1
ATOM 15470 N N . THR C 1 444 ? 57.94400 -47.08300 60.00200 1.000 114.85714 444 THR C N 1
ATOM 15471 C CA . THR C 1 444 ? 57.38400 -46.83400 58.64700 1.000 114.42009 444 THR C CA 1
ATOM 15472 C C . THR C 1 444 ? 58.13000 -45.74800 57.86600 1.000 111.94189 444 THR C C 1
ATOM 15473 O O . THR C 1 444 ? 58.66200 -44.83000 58.50900 1.000 110.48870 444 THR C O 1
ATOM 15477 N N . SER C 1 445 ? 58.20400 -45.87900 56.54000 1.000 110.12530 445 SER C N 1
ATOM 15478 C CA . SER C 1 445 ? 58.81500 -44.85800 55.67400 1.000 108.34388 445 SER C CA 1
ATOM 15479 C C . SER C 1 445 ? 57.81400 -43.72900 55.41100 1.000 106.57304 445 SER C C 1
ATOM 15480 O O . SER C 1 445 ? 56.85300 -43.90700 54.65900 1.000 109.33329 445 SER C O 1
ATOM 15483 N N . LEU C 1 446 ? 58.10000 -42.51900 55.91300 1.000 103.40664 446 LEU C N 1
ATOM 15484 C CA . LEU C 1 446 ? 57.17700 -41.38000 55.83200 1.000 100.66786 446 LEU C CA 1
ATOM 15485 C C . LEU C 1 446 ? 57.69500 -40.32000 54.87800 1.000 107.40224 446 LEU C C 1
ATOM 15486 O O . LEU C 1 446 ? 58.52700 -39.50100 55.27600 1.000 112.19503 446 LEU C O 1
ATOM 15491 N N . ASP C 1 447 ? 57.10100 -40.23400 53.69200 1.000 103.59223 447 ASP C N 1
ATOM 15492 C CA . ASP C 1 447 ? 57.61200 -39.35800 52.64300 1.000 102.73453 447 ASP C CA 1
ATOM 15493 C C . ASP C 1 447 ? 56.65700 -39.13800 51.47300 1.000 99.53926 447 ASP C C 1
ATOM 15494 O O . ASP C 1 447 ? 56.20500 -40.13000 50.88700 1.000 102.88490 447 ASP C O 1
ATOM 15499 N N . PRO C 1 448 ? 56.32600 -37.90300 51.08000 1.000 89.08135 448 PRO C N 1
ATOM 15500 C CA . PRO C 1 448 ? 55.36600 -37.75000 49.96800 1.000 91.02983 448 PRO C CA 1
ATOM 15501 C C . PRO C 1 448 ? 55.90700 -38.39300 48.69900 1.000 90.70747 448 PRO C C 1
ATOM 15502 O O . PRO C 1 448 ? 56.97000 -38.02600 48.19500 1.000 88.98350 448 PRO C O 1
ATOM 15506 N N . VAL C 1 449 ? 55.12200 -39.30800 48.14600 1.000 82.59425 449 VAL C N 1
ATOM 15507 C CA . VAL C 1 449 ? 55.46900 -40.00600 46.92000 1.000 82.75556 449 VAL C CA 1
ATOM 15508 C C . VAL C 1 449 ? 54.44100 -39.65200 45.86200 1.000 79.88340 449 VAL C C 1
ATOM 15509 O O . VAL C 1 449 ? 53.33100 -39.19900 46.16000 1.000 80.72278 449 VAL C O 1
ATOM 15513 N N . LYS C 1 450 ? 54.81500 -39.86800 44.60500 1.000 77.61922 450 LYS C N 1
ATOM 15514 C CA . LYS C 1 450 ? 53.85400 -39.73900 43.52800 1.000 69.86998 450 LYS C CA 1
ATOM 15515 C C . LYS C 1 450 ? 54.00300 -40.88100 42.53400 1.000 74.78117 450 LYS C C 1
ATOM 15516 O O . LYS C 1 450 ? 55.10600 -41.36900 42.27400 1.000 73.97299 450 LYS C O 1
ATOM 15522 N N . GLN C 1 451 ? 52.85800 -41.32600 42.02400 1.000 71.15823 451 GLN C N 1
ATOM 15523 C CA . GLN C 1 451 ? 52.76700 -42.41200 41.05200 1.000 66.36982 451 GLN C CA 1
ATOM 15524 C C . GLN C 1 451 ? 52.78900 -41.79700 39.65800 1.000 69.19461 451 GLN C C 1
ATOM 15525 O O . GLN C 1 451 ? 51.75000 -41.39800 39.13000 1.000 76.49332 451 GLN C O 1
ATOM 15531 N N . VAL C 1 452 ? 53.96600 -41.70900 39.04500 1.000 65.49738 452 VAL C N 1
ATOM 15532 C CA . VAL C 1 452 ? 54.00100 -41.27000 37.65400 1.000 66.36923 452 VAL C CA 1
ATOM 15533 C C . VAL C 1 452 ? 53.39500 -42.36500 36.78800 1.000 70.96478 452 VAL C C 1
ATOM 15534 O O . VAL C 1 452 ? 53.92800 -43.47900 36.71200 1.000 68.75552 452 VAL C O 1
ATOM 15538 N N . ASP C 1 453 ? 52.28200 -42.04700 36.12100 1.000 68.82348 453 ASP C N 1
ATOM 15539 C CA . ASP C 1 453 ? 51.59200 -43.04200 35.30900 1.000 61.36650 453 ASP C CA 1
ATOM 15540 C C . ASP C 1 453 ? 52.40200 -43.44100 34.07900 1.000 61.96475 453 ASP C C 1
ATOM 15541 O O . ASP C 1 453 ? 52.41500 -44.61800 33.70200 1.000 63.42845 453 ASP C O 1
ATOM 15546 N N . VAL C 1 454 ? 53.07100 -42.48900 33.43000 1.000 61.98992 454 VAL C N 1
ATOM 15547 C CA . VAL C 1 454 ? 53.74200 -42.73200 32.15000 1.000 63.47583 454 VAL C CA 1
ATOM 15548 C C . VAL C 1 454 ? 54.98900 -41.86100 32.08300 1.000 61.91139 454 VAL C C 1
ATOM 15549 O O . VAL C 1 454 ? 54.97200 -40.69800 32.49300 1.000 69.45676 454 VAL C O 1
ATOM 15553 N N . LEU C 1 455 ? 56.07000 -42.41800 31.54500 1.000 64.08095 455 LEU C N 1
ATOM 15554 C CA . LEU C 1 455 ? 57.25300 -41.64200 31.20300 1.000 67.51363 455 LEU C CA 1
ATOM 15555 C C . LEU C 1 455 ? 57.14500 -41.25600 29.73500 1.000 68.45707 455 LEU C C 1
ATOM 15556 O O . LEU C 1 455 ? 56.93900 -42.11800 28.87700 1.000 68.22066 455 LEU C O 1
ATOM 15561 N N . LEU C 1 456 ? 57.17100 -39.95800 29.42200 1.000 65.99291 456 LEU C N 1
ATOM 15562 C CA . LEU C 1 456 ? 56.89600 -39.56700 28.00900 1.000 72.39182 456 LEU C CA 1
ATOM 15563 C C . LEU C 1 456 ? 58.15400 -39.11400 27.26400 1.000 72.27319 456 LEU C C 1
ATOM 15564 O O . LEU C 1 456 ? 59.06000 -38.56700 27.91200 1.000 75.86788 456 LEU C O 1
ATOM 15569 N N . THR C 1 457 ? 58.18100 -39.32800 25.94500 1.000 76.29078 457 THR C N 1
ATOM 15570 C CA . THR C 1 457 ? 59.32900 -38.89600 25.10600 1.000 77.79601 457 THR C CA 1
ATOM 15571 C C . THR C 1 457 ? 58.86500 -37.73700 24.22600 1.000 80.63330 457 THR C C 1
ATOM 15572 O O . THR C 1 457 ? 57.66200 -37.68800 23.92500 1.000 80.25993 457 THR C O 1
ATOM 15576 N N . GLU C 1 458 ? 59.78000 -36.86500 23.80200 1.000 88.69245 458 GLU C N 1
ATOM 15577 C CA . GLU C 1 458 ? 59.38000 -35.65100 23.03800 1.000 91.49021 458 GLU C CA 1
ATOM 15578 C C . GLU C 1 458 ? 58.65300 -36.03500 21.74400 1.000 87.90258 458 GLU C C 1
ATOM 15579 O O . GLU C 1 458 ? 57.68400 -35.34200 21.39200 1.000 86.33261 458 GLU C O 1
ATOM 15585 N N . ASN C 1 459 ? 59.11100 -37.08600 21.06200 1.000 78.64233 459 ASN C N 1
ATOM 15586 C CA . ASN C 1 459 ? 58.48700 -37.49500 19.77800 1.000 77.95136 459 ASN C CA 1
ATOM 15587 C C . ASN C 1 459 ? 57.01900 -37.84000 20.02800 1.000 81.39784 459 ASN C C 1
ATOM 15588 O O . ASN C 1 459 ? 56.21600 -37.69500 19.09500 1.000 85.17170 459 ASN C O 1
ATOM 15593 N N . ASP C 1 460 ? 56.69300 -38.28400 21.24300 1.000 73.54734 460 ASP C N 1
ATOM 15594 C CA . ASP C 1 460 ? 55.30000 -38.68700 21.56600 1.000 74.41458 460 ASP C CA 1
ATOM 15595 C C . ASP C 1 460 ? 54.42300 -37.44100 21.71700 1.000 76.20170 460 ASP C C 1
ATOM 15596 O O . ASP C 1 460 ? 53.19200 -37.59900 21.77100 1.000 77.08500 460 ASP C O 1
ATOM 15601 N N . ILE C 1 461 ? 55.03300 -36.25500 21.78200 1.000 77.23539 461 ILE C N 1
ATOM 15602 C CA . ILE C 1 461 ? 54.23700 -34.99300 21.87600 1.000 72.39575 461 ILE C CA 1
ATOM 15603 C C . ILE C 1 461 ? 53.80900 -34.58900 20.46200 1.000 79.15998 461 ILE C C 1
ATOM 15604 O O . ILE C 1 461 ? 54.58000 -33.89200 19.77900 1.000 78.98093 461 ILE C O 1
ATOM 15609 N N . THR C 1 462 ? 52.64400 -35.07400 20.02700 1.000 79.04752 462 THR C N 1
ATOM 15610 C CA . THR C 1 462 ? 52.09200 -34.70800 18.70000 1.000 75.76494 462 THR C CA 1
ATOM 15611 C C . THR C 1 462 ? 50.61500 -34.36900 18.89100 1.000 78.82633 462 THR C C 1
ATOM 15612 O O . THR C 1 462 ? 50.00200 -34.93300 19.81100 1.000 74.82232 462 THR C O 1
ATOM 15616 N N . ILE C 1 463 ? 50.06800 -33.49500 18.04500 1.000 75.22253 463 ILE C N 1
ATOM 15617 C CA . ILE C 1 463 ? 48.64900 -33.06600 18.20200 1.000 74.32606 463 ILE C CA 1
ATOM 15618 C C . ILE C 1 463 ? 47.76300 -34.31100 18.20300 1.000 79.76824 463 ILE C C 1
ATOM 15619 O O . ILE C 1 463 ? 46.93500 -34.44200 19.12000 1.000 81.12934 463 ILE C O 1
ATOM 15624 N N . LYS C 1 464 ? 47.95600 -35.20600 17.23200 1.000 78.49860 464 LYS C N 1
ATOM 15625 C CA . LYS C 1 464 ? 47.08700 -36.40400 17.10800 1.000 77.22193 464 LYS C CA 1
ATOM 15626 C C . LYS C 1 464 ? 47.13400 -37.21300 18.40700 1.000 75.62776 464 LYS C C 1
ATOM 15627 O O . LYS C 1 464 ? 46.05900 -37.57300 18.91300 1.000 77.32209 464 LYS C O 1
ATOM 15633 N N . ASN C 1 465 ? 48.33300 -37.46100 18.93100 1.000 73.47378 465 ASN C N 1
ATOM 15634 C CA . ASN C 1 465 ? 48.46600 -38.30800 20.14100 1.000 69.93008 465 ASN C CA 1
ATOM 15635 C C . ASN C 1 465 ? 47.59000 -37.72900 21.25500 1.000 72.73184 465 ASN C C 1
ATOM 15636 O O . ASN C 1 465 ? 46.87100 -38.49700 21.90700 1.000 72.23262 465 ASN C O 1
ATOM 15641 N N . ILE C 1 466 ? 47.73000 -36.42600 21.50800 1.000 74.15142 466 ILE C N 1
ATOM 15642 C CA . ILE C 1 466 ? 47.00200 -35.79000 22.64400 1.000 74.18577 466 ILE C CA 1
ATOM 15643 C C . ILE C 1 466 ? 45.50000 -35.83200 22.36700 1.000 73.88106 466 ILE C C 1
ATOM 15644 O O . ILE C 1 466 ? 44.74000 -36.18100 23.28400 1.000 74.21411 466 ILE C O 1
ATOM 15649 N N . ARG C 1 467 ? 45.09700 -35.50000 21.14300 1.000 69.87358 467 ARG C N 1
ATOM 15650 C CA . ARG C 1 467 ? 43.64700 -35.45200 20.83400 1.000 72.61659 467 ARG C CA 1
ATOM 15651 C C . ARG C 1 467 ? 43.04900 -36.84500 21.03900 1.000 74.26408 467 ARG C C 1
ATOM 15652 O O . ARG C 1 467 ? 41.84900 -36.92900 21.34400 1.000 74.33725 467 ARG C O 1
ATOM 15660 N N . ASP C 1 468 ? 43.85600 -37.89300 20.87300 1.000 69.85443 468 ASP C N 1
ATOM 15661 C CA . ASP C 1 468 ? 43.33600 -39.28200 20.98600 1.000 77.48317 468 ASP C CA 1
ATOM 15662 C C . ASP C 1 468 ? 43.05500 -39.61800 22.45200 1.000 75.08086 468 ASP C C 1
ATOM 15663 O O . ASP C 1 468 ? 42.23400 -40.51200 22.70000 1.000 68.60934 468 ASP C O 1
ATOM 15668 N N . MET C 1 469 ? 43.69900 -38.90900 23.38100 1.000 71.53402 469 MET C N 1
ATOM 15669 C CA . MET C 1 469 ? 43.46500 -39.15000 24.82800 1.000 66.93684 469 MET C CA 1
ATOM 15670 C C . MET C 1 469 ? 41.98400 -38.92000 25.13400 1.000 69.28469 469 MET C C 1
ATOM 15671 O O . MET C 1 469 ? 41.51600 -39.41600 26.17300 1.000 67.88895 469 MET C O 1
ATOM 15676 N N . ASN C 1 470 ? 41.28100 -38.19400 24.26000 1.000 69.89981 470 ASN C N 1
ATOM 15677 C CA . ASN C 1 470 ? 39.83000 -37.93400 24.44700 1.000 64.85529 470 ASN C CA 1
ATOM 15678 C C . ASN C 1 470 ? 39.06800 -39.26000 24.38500 1.000 65.12810 470 ASN C C 1
ATOM 15679 O O . ASN C 1 470 ? 37.98300 -39.34100 24.98400 1.000 63.48752 470 ASN C O 1
ATOM 15684 N N . ARG C 1 471 ? 39.62200 -40.25400 23.69000 1.000 65.64638 471 ARG C N 1
ATOM 15685 C CA . ARG C 1 471 ? 38.97700 -41.59000 23.60900 1.000 64.08036 471 ARG C CA 1
ATOM 15686 C C . ARG C 1 471 ? 38.91700 -42.19800 25.01100 1.000 68.02994 471 ARG C C 1
ATOM 15687 O O . ARG C 1 471 ? 37.94800 -42.92300 25.29500 1.000 66.44809 471 ARG C O 1
ATOM 15695 N N . LEU C 1 472 ? 39.91900 -41.91300 25.84600 1.000 65.06321 472 LEU C N 1
ATOM 15696 C CA . LEU C 1 472 ? 39.94900 -42.44200 27.23500 1.000 67.22671 472 LEU C CA 1
ATOM 15697 C C . LEU C 1 472 ? 39.21300 -41.47300 28.16000 1.000 65.43210 472 LEU C C 1
ATOM 15698 O O . LEU C 1 472 ? 38.68200 -41.93300 29.17900 1.000 68.07406 472 LEU C O 1
ATOM 15703 N N . ARG C 1 473 ? 39.19200 -40.18600 27.81300 1.000 68.13345 473 ARG C N 1
ATOM 15704 C CA . ARG C 1 473 ? 38.57700 -39.15800 28.69400 1.000 70.83259 473 ARG C CA 1
ATOM 15705 C C . ARG C 1 473 ? 37.05400 -39.28900 28.66300 1.000 66.76504 473 ARG C C 1
ATOM 15706 O O . ARG C 1 473 ? 36.47100 -38.96600 27.61200 1.000 85.25802 473 ARG C O 1
ATOM 15714 N N . PRO C 1 474 ? 36.38400 -39.74900 29.74500 1.000 63.87403 474 PRO C N 1
ATOM 15715 C CA . PRO C 1 474 ? 36.61500 -39.31000 31.12500 1.000 64.72166 474 PRO C CA 1
ATOM 15716 C C . PRO C 1 474 ? 37.62700 -40.09000 31.95100 1.000 72.91708 474 PRO C C 1
ATOM 15717 O O . PRO C 1 474 ? 37.81500 -41.30800 31.85900 1.000 71.50213 474 PRO C O 1
ATOM 15721 N N . PHE C 1 475 ? 38.29700 -39.31500 32.80100 1.000 72.42539 475 PHE C N 1
ATOM 15722 C CA . PHE C 1 475 ? 39.26100 -39.80400 33.77300 1.000 65.52143 475 PHE C CA 1
ATOM 15723 C C . PHE C 1 475 ? 38.65900 -39.59200 35.15100 1.000 65.70545 475 PHE C C 1
ATOM 15724 O O . PHE C 1 475 ? 38.66100 -38.47200 35.67100 1.000 77.95040 475 PHE C O 1
ATOM 15732 N N . GLY C 1 476 ? 38.22500 -40.66700 35.78700 1.000 63.08657 476 GLY C N 1
ATOM 15733 C CA . GLY C 1 476 ? 37.69900 -40.50800 37.12300 1.000 64.80833 476 GLY C CA 1
ATOM 15734 C C . GLY C 1 476 ? 38.40100 -41.44000 38.07900 1.000 64.72626 476 GLY C C 1
ATOM 15735 O O . GLY C 1 476 ? 39.60400 -41.66400 37.95200 1.000 65.80674 476 GLY C O 1
ATOM 15736 N N . THR C 1 477 ? 37.66600 -41.97000 39.05400 1.000 62.70661 477 THR C N 1
ATOM 15737 C CA . THR C 1 477 ? 38.18900 -42.98400 39.95200 1.000 66.68269 477 THR C CA 1
ATOM 15738 C C . THR C 1 477 ? 38.31600 -44.32300 39.23100 1.000 68.67008 477 THR C C 1
ATOM 15739 O O . THR C 1 477 ? 37.60800 -44.58600 38.25200 1.000 72.32826 477 THR C O 1
ATOM 15743 N N . ASP C 1 478 ? 39.28300 -45.14300 39.67500 1.000 69.70401 478 ASP C N 1
ATOM 15744 C CA . ASP C 1 478 ? 39.59400 -46.43500 39.05300 1.000 67.54066 478 ASP C CA 1
ATOM 15745 C C . ASP C 1 478 ? 40.13500 -46.22400 37.65300 1.000 66.66379 478 ASP C C 1
ATOM 15746 O O . ASP C 1 478 ? 40.56100 -47.16900 36.98400 1.000 72.70855 478 ASP C O 1
ATOM 15751 N N . PHE C 1 479 ? 40.10800 -44.97400 37.21300 1.000 67.98464 479 PHE C N 1
ATOM 15752 C CA . PHE C 1 479 ? 40.63600 -44.55200 35.94000 1.000 69.64929 479 PHE C CA 1
ATOM 15753 C C . PHE C 1 479 ? 41.30100 -43.19000 36.12600 1.000 66.80141 479 PHE C C 1
ATOM 15754 O O . PHE C 1 479 ? 40.91800 -42.18700 35.52700 1.000 70.27040 479 PHE C O 1
ATOM 15762 N N . SER C 1 480 ? 42.29000 -43.15300 37.01300 1.000 59.33301 480 SER C N 1
ATOM 15763 C CA . SER C 1 480 ? 42.85400 -41.88500 37.43900 1.000 59.05965 480 SER C CA 1
ATOM 15764 C C . SER C 1 480 ? 43.46800 -41.16800 36.24900 1.000 61.71958 480 SER C C 1
ATOM 15765 O O . SER C 1 480 ? 43.93600 -41.79500 35.29400 1.000 59.53061 480 SER C O 1
ATOM 15768 N N . ARG C 1 481 ? 43.46700 -39.84300 36.31200 1.000 67.34871 481 ARG C N 1
ATOM 15769 C CA . ARG C 1 481 ? 44.08400 -39.06400 35.25400 1.000 63.21599 481 ARG C CA 1
ATOM 15770 C C . ARG C 1 481 ? 45.58700 -39.34100 35.25300 1.000 69.91176 481 ARG C C 1
ATOM 15771 O O . ARG C 1 481 ? 46.23600 -39.24000 36.30500 1.000 67.24308 481 ARG C O 1
ATOM 15779 N N . PRO C 1 482 ? 46.17300 -39.69600 34.11200 1.000 68.66095 482 PRO C N 1
ATOM 15780 C CA . PRO C 1 482 ? 47.59600 -40.05600 34.08500 1.000 69.96063 482 PRO C CA 1
ATOM 15781 C C . PRO C 1 482 ? 48.51600 -38.85100 34.21900 1.000 63.49665 482 PRO C C 1
ATOM 15782 O O . PRO C 1 482 ? 48.23100 -37.76800 33.70600 1.000 63.82709 482 PRO C O 1
ATOM 15786 N N . ILE C 1 483 ? 49.63300 -39.06400 34.91300 1.000 62.90664 483 ILE C N 1
ATOM 15787 C CA . ILE C 1 483 ? 50.69600 -38.07900 35.08900 1.000 60.84363 483 ILE C CA 1
ATOM 15788 C C . ILE C 1 483 ? 51.94200 -38.51500 34.32800 1.000 60.75442 483 ILE C C 1
ATOM 15789 O O . ILE C 1 483 ? 52.28800 -39.70100 34.31200 1.000 65.68234 483 ILE C O 1
ATOM 15794 N N . PHE C 1 484 ? 52.61700 -37.55100 33.69000 1.000 62.38575 484 PHE C N 1
ATOM 15795 C CA . PHE C 1 484 ? 53.70900 -37.82600 32.75300 1.000 62.36501 484 PHE C CA 1
ATOM 15796 C C . PHE C 1 484 ? 55.02500 -37.22900 33.24400 1.000 63.63715 484 PHE C C 1
ATOM 15797 O O . PHE C 1 484 ? 55.25000 -36.02000 33.11600 1.000 68.63241 484 PHE C O 1
ATOM 15805 N N . GLU C 1 485 ? 55.90800 -38.08200 33.76100 1.000 67.19448 485 GLU C N 1
ATOM 15806 C CA . GLU C 1 485 ? 57.29400 -37.69400 33.97300 1.000 65.08272 485 GLU C CA 1
ATOM 15807 C C . GLU C 1 485 ? 57.94700 -37.50200 32.61600 1.000 67.05034 485 GLU C C 1
ATOM 15808 O O . GLU C 1 485 ? 57.56500 -38.13900 31.63000 1.000 70.41618 485 GLU C O 1
ATOM 15814 N N . MET C 1 486 ? 58.87600 -36.55800 32.51400 1.000 72.16878 486 MET C N 1
ATOM 15815 C CA . MET C 1 486 ? 59.62200 -36.40400 31.23700 1.000 77.08232 486 MET C CA 1
ATOM 15816 C C . MET C 1 486 ? 61.08600 -36.12700 31.57800 1.000 80.70767 486 MET C C 1
ATOM 15817 O O . MET C 1 486 ? 61.33900 -35.74100 32.72900 1.000 81.32650 486 MET C O 1
ATOM 15822 N N . ASP C 1 487 ? 62.01100 -36.33100 30.63600 1.000 87.00149 487 ASP C N 1
ATOM 15823 C CA . ASP C 1 487 ? 63.44700 -36.21400 30.99600 1.000 86.18774 487 ASP C CA 1
ATOM 15824 C C . ASP C 1 487 ? 64.36900 -35.38000 30.11000 1.000 89.43599 487 ASP C C 1
ATOM 15825 O O . ASP C 1 487 ? 64.03300 -35.18700 28.92900 1.000 86.77337 487 ASP C O 1
ATOM 15830 N N . ASP C 1 488 ? 65.48700 -34.91400 30.67400 1.000 96.03298 488 ASP C N 1
ATOM 15831 C CA . ASP C 1 488 ? 66.50300 -34.15200 29.89300 1.000 101.22997 488 ASP C CA 1
ATOM 15832 C C . ASP C 1 488 ? 65.80900 -33.10700 29.02200 1.000 96.31450 488 ASP C C 1
ATOM 15833 O O . ASP C 1 488 ? 66.02300 -33.11300 27.79800 1.000 94.74793 488 ASP C O 1
ATOM 15838 N N . LEU C 1 489 ? 65.02000 -32.23800 29.64700 1.000 92.60880 489 LEU C N 1
ATOM 15839 C CA . LEU C 1 489 ? 64.27300 -31.21800 28.87400 1.000 90.88452 489 LEU C CA 1
ATOM 15840 C C . LEU C 1 489 ? 65.05800 -29.91500 29.00500 1.000 88.60217 489 LEU C C 1
ATOM 15841 O O . LEU C 1 489 ? 65.33500 -29.51200 30.14400 1.000 91.97148 489 LEU C O 1
ATOM 15846 N N . SER C 1 490 ? 65.38100 -29.28300 27.87500 1.000 90.78697 490 SER C N 1
ATOM 15847 C CA . SER C 1 490 ? 66.08200 -27.97600 27.90600 1.000 93.81209 490 SER C CA 1
ATOM 15848 C C . SER C 1 490 ? 65.07600 -26.87300 28.24200 1.000 93.65061 490 SER C C 1
ATOM 15849 O O . SER C 1 490 ? 63.88100 -27.09100 28.01600 1.000 93.05999 490 SER C O 1
ATOM 15852 N N . VAL C 1 491 ? 65.54500 -25.74400 28.76700 1.000 94.52110 491 VAL C N 1
ATOM 15853 C CA . VAL C 1 491 ? 64.63600 -24.58700 29.01700 1.000 92.26612 491 VAL C CA 1
ATOM 15854 C C . VAL C 1 491 ? 65.09600 -23.43200 28.12200 1.000 98.24812 491 VAL C C 1
ATOM 15855 O O . VAL C 1 491 ? 66.17400 -22.87700 28.40100 1.000 103.30801 491 VAL C O 1
ATOM 15859 N N . SER C 1 492 ? 64.33000 -23.10400 27.07500 1.000 95.81782 492 SER C N 1
ATOM 15860 C CA . SER C 1 492 ? 64.76100 -22.05500 26.15600 1.000 93.76000 492 SER C CA 1
ATOM 15861 C C . SER C 1 492 ? 64.39500 -20.66100 26.67000 1.000 99.48749 492 SER C C 1
ATOM 15862 O O . SER C 1 492 ? 65.27300 -19.80500 26.80700 1.000 109.21268 492 SER C O 1
ATOM 15865 N N . SER C 1 493 ? 63.10500 -20.38000 26.88700 1.000 94.76645 493 SER C N 1
ATOM 15866 C CA . SER C 1 493 ? 62.68400 -19.11000 27.48000 1.000 91.93696 493 SER C CA 1
ATOM 15867 C C . SER C 1 493 ? 61.84800 -19.37800 28.72100 1.000 94.42768 493 SER C C 1
ATOM 15868 O O . SER C 1 493 ? 61.05800 -20.32400 28.75100 1.000 99.30904 493 SER C O 1
ATOM 15871 N N . VAL C 1 494 ? 62.04000 -18.56200 29.75800 1.000 94.35489 494 VAL C N 1
ATOM 15872 C CA . VAL C 1 494 ? 61.29400 -18.78300 31.02900 1.000 96.03859 494 VAL C CA 1
ATOM 15873 C C . VAL C 1 494 ? 61.01500 -17.42200 31.66600 1.000 99.81351 494 VAL C C 1
ATOM 15874 O O . VAL C 1 494 ? 61.87400 -16.53100 31.52600 1.000 101.83054 494 VAL C O 1
ATOM 15878 N N . LYS C 1 495 ? 59.85200 -17.26500 32.30600 1.000 97.44687 495 LYS C N 1
ATOM 15879 C CA . LYS C 1 495 ? 59.56700 -15.99700 33.02500 1.000 96.54655 495 LYS C CA 1
ATOM 15880 C C . LYS C 1 495 ? 58.33300 -16.16200 33.90600 1.000 99.81583 495 LYS C C 1
ATOM 15881 O O . LYS C 1 495 ? 57.43800 -16.92900 33.52500 1.000 98.07666 495 LYS C O 1
ATOM 15887 N N . ALA C 1 496 ? 58.29800 -15.45900 35.03900 1.000 106.08231 496 ALA C N 1
ATOM 15888 C CA . ALA C 1 496 ? 57.10100 -15.48900 35.90600 1.000 102.96883 496 ALA C CA 1
ATOM 15889 C C . ALA C 1 496 ? 56.01100 -14.66200 35.22800 1.000 109.37281 496 ALA C C 1
ATOM 15890 O O . ALA C 1 496 ? 56.35900 -13.65300 34.59000 1.000 108.01332 496 ALA C O 1
ATOM 15892 N N . ILE C 1 497 ? 54.74900 -15.08000 35.35000 1.000 105.63683 497 ILE C N 1
ATOM 15893 C CA . ILE C 1 497 ? 53.65100 -14.36400 34.63600 1.000 103.21340 497 ILE C CA 1
ATOM 15894 C C . ILE C 1 497 ? 52.58500 -13.94100 35.65100 1.000 110.76685 497 ILE C C 1
ATOM 15895 O O . ILE C 1 497 ? 52.50100 -14.57900 36.71500 1.000 110.76211 497 ILE C O 1
ATOM 15900 N N . GLY C 1 498 ? 51.80500 -12.91000 35.31900 1.000 108.63935 498 GLY C N 1
ATOM 15901 C CA . GLY C 1 498 ? 50.75900 -12.41700 36.23500 1.000 102.43296 498 GLY C CA 1
ATOM 15902 C C . GLY C 1 498 ? 51.03800 -11.11500 36.96600 1.000 112.99897 498 GLY C C 1
ATOM 15903 O O . GLY C 1 498 ? 52.22000 -10.73800 37.06600 1.000 110.22251 498 GLY C O 1
ATOM 15904 N N . GLN C 1 499 ? 49.98900 -10.45500 37.46200 1.000 113.13173 499 GLN C N 1
ATOM 15905 C CA . GLN C 1 499 ? 50.15300 -9.15700 38.16700 1.000 112.45547 499 GLN C CA 1
ATOM 15906 C C . GLN C 1 499 ? 50.76700 -9.41900 39.54500 1.000 115.42356 499 GLN C C 1
ATOM 15907 O O . GLN C 1 499 ? 51.23800 -8.44800 40.16800 1.000 115.03891 499 GLN C O 1
ATOM 15913 N N . GLN C 1 500 ? 50.74500 -10.67600 40.00100 1.000 111.92635 500 GLN C N 1
ATOM 15914 C CA . GLN C 1 500 ? 51.35200 -11.04700 41.30800 1.000 112.93619 500 GLN C CA 1
ATOM 15915 C C . GLN C 1 500 ? 52.38500 -12.15100 41.08300 1.000 115.70389 500 GLN C C 1
ATOM 15916 O O . GLN C 1 500 ? 52.88600 -12.69800 42.08300 1.000 116.28413 500 GLN C O 1
ATOM 15922 N N . LYS C 1 501 ? 52.69300 -12.44900 39.81600 1.000 113.68947 501 LYS C N 1
ATOM 15923 C CA . LYS C 1 501 ? 53.64100 -13.54600 39.48000 1.000 109.55707 501 LYS C CA 1
ATOM 15924 C C . LYS C 1 501 ? 53.09700 -14.86500 40.03100 1.000 107.24466 501 LYS C C 1
ATOM 15925 O O . LYS C 1 501 ? 51.92500 -15.17700 39.74200 1.000 101.35658 501 LYS C O 1
ATOM 15931 N N . ASN C 1 502 ? 53.93100 -15.62200 40.74800 1.000 106.86211 502 ASN C N 1
ATOM 15932 C CA . ASN C 1 502 ? 53.50300 -16.90800 41.37000 1.000 107.03134 502 ASN C CA 1
ATOM 15933 C C . ASN C 1 502 ? 53.29700 -17.97100 40.28300 1.000 102.78809 502 ASN C C 1
ATOM 15934 O O . ASN C 1 502 ? 53.22900 -19.15900 40.63100 1.000 102.96641 502 ASN C O 1
ATOM 15939 N N . HIS C 1 503 ? 53.22900 -17.55900 39.01600 1.000 100.19783 503 HIS C N 1
ATOM 15940 C CA . HIS C 1 503 ? 52.98500 -18.51900 37.90700 1.000 102.56333 503 HIS C CA 1
ATOM 15941 C C . HIS C 1 503 ? 54.19700 -18.49100 36.97400 1.000 102.69915 503 HIS C C 1
ATOM 15942 O O . HIS C 1 503 ? 54.78100 -17.40400 36.80000 1.000 101.44183 503 HIS C O 1
ATOM 15949 N N . LEU C 1 504 ? 54.55800 -19.63700 36.39300 1.000 97.71637 504 LEU C N 1
ATOM 15950 C CA . LEU C 1 504 ? 55.79300 -19.69600 35.56600 1.000 91.76726 504 LEU C CA 1
ATOM 15951 C C . LEU C 1 504 ? 55.47400 -20.18600 34.15200 1.000 86.60908 504 LEU C C 1
ATOM 15952 O O . LEU C 1 504 ? 54.59300 -21.04800 34.01600 1.000 93.34264 504 LEU C O 1
ATOM 15957 N N . LYS C 1 505 ? 56.17300 -19.65400 33.14800 1.000 84.85165 505 LYS C N 1
ATOM 15958 C CA . LYS C 1 505 ? 55.98300 -20.09800 31.74300 1.000 87.90147 505 LYS C CA 1
ATOM 15959 C C . LYS C 1 505 ? 57.31700 -20.64800 31.23600 1.000 92.48214 505 LYS C C 1
ATOM 15960 O O . LYS C 1 505 ? 58.33100 -19.94700 31.39000 1.000 93.77875 505 LYS C O 1
ATOM 15966 N N . LEU C 1 506 ? 57.31700 -21.84900 30.65300 1.000 89.84593 506 LEU C N 1
ATOM 15967 C CA . LEU C 1 506 ? 58.60000 -22.47500 30.24200 1.000 89.57756 506 LEU C CA 1
ATOM 15968 C C . LEU C 1 506 ? 58.50600 -23.03500 28.82100 1.000 90.92380 506 LEU C C 1
ATOM 15969 O O . LEU C 1 506 ? 57.46400 -23.62800 28.49600 1.000 89.90568 506 LEU C O 1
ATOM 15974 N N . THR C 1 507 ? 59.54700 -22.84300 28.00700 1.000 87.34406 507 THR C N 1
ATOM 15975 C CA . THR C 1 507 ? 59.58500 -23.48600 26.66700 1.000 90.71378 507 THR C CA 1
ATOM 15976 C C . THR C 1 507 ? 60.56400 -24.65300 26.79800 1.000 91.30850 507 THR C C 1
ATOM 15977 O O . THR C 1 507 ? 61.76500 -24.38200 26.97000 1.000 94.01169 507 THR C O 1
ATOM 15981 N N . LEU C 1 508 ? 60.07700 -25.89300 26.73200 1.000 89.97579 508 LEU C N 1
ATOM 15982 C CA . LEU C 1 508 ? 60.97000 -27.05100 27.00700 1.000 90.24611 508 LEU C CA 1
ATOM 15983 C C . LEU C 1 508 ? 61.17600 -27.92200 25.76900 1.000 87.02433 508 LEU C C 1
ATOM 15984 O O . LEU C 1 508 ? 60.25900 -27.98700 24.93600 1.000 89.14882 508 LEU C O 1
ATOM 15989 N N . GLY C 1 509 ? 62.34400 -28.55900 25.66400 1.000 96.05404 509 GLY C N 1
ATOM 15990 C CA . GLY C 1 509 ? 62.59900 -29.50800 24.56300 1.000 92.65418 509 GLY C CA 1
ATOM 15991 C C . GLY C 1 509 ? 63.10000 -28.85400 23.29200 1.000 100.61918 509 GLY C C 1
ATOM 15992 O O . GLY C 1 509 ? 62.85300 -27.64800 23.10900 1.000 98.12984 509 GLY C O 1
ATOM 15993 N N . GLU C 1 510 ? 63.78500 -29.62400 22.44100 1.000 106.40603 510 GLU C N 1
ATOM 15994 C CA . GLU C 1 510 ? 64.21800 -29.10100 21.11900 1.000 104.29800 510 GLU C CA 1
ATOM 15995 C C . GLU C 1 510 ? 62.95200 -28.92500 20.28100 1.000 106.05493 510 GLU C C 1
ATOM 15996 O O . GLU C 1 510 ? 62.99200 -28.15900 19.30100 1.000 105.62314 510 GLU C O 1
ATOM 16002 N N . SER C 1 511 ? 61.87400 -29.61500 20.66300 1.000 102.75072 511 SER C N 1
ATOM 16003 C CA . SER C 1 511 ? 60.56800 -29.45700 19.97500 1.000 98.35720 511 SER C CA 1
ATOM 16004 C C . SER C 1 511 ? 59.95000 -28.12000 20.38700 1.000 95.74357 511 SER C C 1
ATOM 16005 O O . SER C 1 511 ? 58.88600 -27.77100 19.84600 1.000 92.44911 511 SER C O 1
ATOM 16008 N N . ASN C 1 512 ? 60.59500 -27.41200 21.31900 1.000 96.52979 512 ASN C N 1
ATOM 16009 C CA . ASN C 1 512 ? 60.10600 -26.08000 21.76400 1.000 94.56863 512 ASN C CA 1
ATOM 16010 C C . ASN C 1 512 ? 58.66000 -26.22000 22.24300 1.000 94.45796 512 ASN C C 1
ATOM 16011 O O . ASN C 1 512 ? 57.78600 -25.52800 21.69400 1.000 89.44321 512 ASN C O 1
ATOM 16016 N N . ILE C 1 513 ? 58.43300 -27.08500 23.23300 1.000 89.57232 513 ILE C N 1
ATOM 16017 C CA . ILE C 1 513 ? 57.04900 -27.33400 23.72800 1.000 80.78555 513 ILE C CA 1
ATOM 16018 C C . ILE C 1 513 ? 56.73400 -26.34200 24.84600 1.000 83.23003 513 ILE C C 1
ATOM 16019 O O . ILE C 1 513 ? 57.58200 -26.16500 25.73300 1.000 89.71259 513 ILE C O 1
ATOM 16024 N N . ALA C 1 514 ? 55.55300 -25.72900 24.79300 1.000 82.68184 514 ALA C N 1
ATOM 16025 C CA . ALA C 1 514 ? 55.13900 -24.76100 25.83300 1.000 86.22751 514 ALA C CA 1
ATOM 16026 C C . ALA C 1 514 ? 54.82300 -25.49900 27.13400 1.000 81.40113 514 ALA C C 1
ATOM 16027 O O . ALA C 1 514 ? 54.40100 -26.66700 27.06700 1.000 81.53436 514 ALA C O 1
ATOM 16029 N N . ALA C 1 515 ? 55.01200 -24.82500 28.26800 1.000 78.91112 515 ALA C N 1
ATOM 16030 C CA . ALA C 1 515 ? 54.70600 -25.44000 29.57700 1.000 81.51117 515 ALA C CA 1
ATOM 16031 C C . ALA C 1 515 ? 54.26500 -24.35100 30.55400 1.000 80.31209 515 ALA C C 1
ATOM 16032 O O . ALA C 1 515 ? 54.65000 -23.18800 30.35100 1.000 79.20928 515 ALA C O 1
ATOM 16034 N N . LEU C 1 516 ? 53.48900 -24.72800 31.56900 1.000 79.96493 516 LEU C N 1
ATOM 16035 C CA . LEU C 1 516 ? 52.98100 -23.74100 32.55300 1.000 82.12915 516 LEU C CA 1
ATOM 16036 C C . LEU C 1 516 ? 53.04600 -24.34400 33.95700 1.000 86.30230 516 LEU C C 1
ATOM 16037 O O . LEU C 1 516 ? 52.34900 -25.34400 34.19300 1.000 90.06317 516 LEU C O 1
ATOM 16042 N N . PHE C 1 517 ? 53.84600 -23.76100 34.85100 1.000 82.97947 517 PHE C N 1
ATOM 16043 C CA . PHE C 1 517 ? 53.85900 -24.24000 36.25700 1.000 89.73229 517 PHE C CA 1
ATOM 16044 C C . PHE C 1 517 ? 53.14400 -23.19600 37.11300 1.000 92.13182 517 PHE C C 1
ATOM 16045 O O . PHE C 1 517 ? 53.56000 -22.02400 37.09600 1.000 96.61991 517 PHE C O 1
ATOM 16053 N N . TRP C 1 518 ? 52.10800 -23.61200 37.83900 1.000 94.26909 518 TRP C N 1
ATOM 16054 C CA . TRP C 1 518 ? 51.30200 -22.63400 38.61600 1.000 101.43275 518 TRP C CA 1
ATOM 16055 C C . TRP C 1 518 ? 51.68500 -22.68000 40.09500 1.000 98.92635 518 TRP C C 1
ATOM 16056 O O . TRP C 1 518 ? 52.15400 -23.74100 40.54100 1.000 98.68010 518 TRP C O 1
ATOM 16067 N N . GLN C 1 519 ? 51.51300 -21.56100 40.80500 1.000 105.30748 519 GLN C N 1
ATOM 16068 C CA . GLN C 1 519 ? 51.84800 -21.48000 42.25400 1.000 107.72201 519 GLN C CA 1
ATOM 16069 C C . GLN C 1 519 ? 53.36100 -21.64100 42.44300 1.000 105.89995 519 GLN C C 1
ATOM 16070 O O . GLN C 1 519 ? 53.78700 -21.84300 43.59500 1.000 106.88575 519 GLN C O 1
ATOM 16076 N N . ASN C 1 520 ? 54.13800 -21.53300 41.36200 1.000 101.34642 520 ASN C N 1
ATOM 16077 C CA . ASN C 1 520 ? 55.60300 -21.76600 41.46200 1.000 103.10543 520 ASN C CA 1
ATOM 16078 C C . ASN C 1 520 ? 56.36500 -20.72300 40.64100 1.000 101.01185 520 ASN C C 1
ATOM 16079 O O . ASN C 1 520 ? 57.18000 -21.12500 39.79000 1.000 94.46508 520 ASN C O 1
ATOM 16084 N N . GLY C 1 521 ? 56.11100 -19.43700 40.88800 1.000 103.71773 521 GLY C N 1
ATOM 16085 C CA . GLY C 1 521 ? 56.89800 -18.38200 40.21800 1.000 100.04281 521 GLY C CA 1
ATOM 16086 C C . GLY C 1 521 ? 58.09900 -18.03400 41.07600 1.000 104.45131 521 GLY C C 1
ATOM 16087 O O . GLY C 1 521 ? 58.97400 -17.29100 40.59500 1.000 102.63407 521 GLY C O 1
ATOM 16088 N N . HIS C 1 522 ? 58.14500 -18.57400 42.29800 1.000 103.75150 522 HIS C N 1
ATOM 16089 C CA . HIS C 1 522 ? 59.28000 -18.32600 43.22400 1.000 100.68449 522 HIS C CA 1
ATOM 16090 C C . HIS C 1 522 ? 60.51500 -19.09000 42.73700 1.000 105.70396 522 HIS C C 1
ATOM 16091 O O . HIS C 1 522 ? 61.60200 -18.91800 43.32400 1.000 110.11964 522 HIS C O 1
ATOM 16098 N N . LEU C 1 523 ? 60.35200 -19.91900 41.70600 1.000 99.69581 523 LEU C N 1
ATOM 16099 C CA . LEU C 1 523 ? 61.48300 -20.72500 41.17800 1.000 103.32848 523 LEU C CA 1
ATOM 16100 C C . LEU C 1 523 ? 62.00200 -20.08300 39.88800 1.000 103.79917 523 LEU C C 1
ATOM 16101 O O . LEU C 1 523 ? 62.85500 -20.69600 39.22200 1.000 101.20006 523 LEU C O 1
ATOM 16106 N N . GLU C 1 524 ? 61.50300 -18.89200 39.55800 1.000 98.77029 524 GLU C N 1
ATOM 16107 C CA . GLU C 1 524 ? 61.93000 -18.19300 38.31800 1.000 100.66073 524 GLU C CA 1
ATOM 16108 C C . GLU C 1 524 ? 63.43800 -17.91200 38.34100 1.000 105.53775 524 GLU C C 1
ATOM 16109 O O . GLU C 1 524 ? 64.08600 -18.16300 37.30700 1.000 101.26436 524 GLU C O 1
ATOM 16115 N N . PRO C 1 525 ? 64.04200 -17.41300 39.44500 1.000 106.91163 525 PRO C N 1
ATOM 16116 C CA . PRO C 1 525 ? 65.46400 -17.03100 39.44400 1.000 102.92743 525 PRO C CA 1
ATOM 16117 C C . PRO C 1 525 ? 66.47800 -18.15600 39.18500 1.000 102.96428 525 PRO C C 1
ATOM 16118 O O . PRO C 1 525 ? 67.65100 -17.85000 39.11000 1.000 104.25900 525 PRO C O 1
ATOM 16122 N N . GLU C 1 526 ? 66.03100 -19.40600 39.05500 1.000 101.34021 526 GLU C N 1
ATOM 16123 C CA . GLU C 1 526 ? 67.01200 -20.51800 38.92500 1.000 102.40717 526 GLU C CA 1
ATOM 16124 C C . GLU C 1 526 ? 66.73700 -21.36800 37.67800 1.000 101.31915 526 GLU C C 1
ATOM 16125 O O . GLU C 1 526 ? 66.85000 -22.59900 37.78900 1.000 104.92203 526 GLU C O 1
ATOM 16131 N N . LEU C 1 527 ? 66.41600 -20.74500 36.53900 1.000 100.31725 527 LEU C N 1
ATOM 16132 C CA . LEU C 1 527 ? 66.06500 -21.53000 35.32200 1.000 101.82164 527 LEU C CA 1
ATOM 16133 C C . LEU C 1 527 ? 66.53000 -20.80500 34.05600 1.000 100.69027 527 LEU C C 1
ATOM 16134 O O . LEU C 1 527 ? 66.23400 -21.30600 32.95800 1.000 99.21054 527 LEU C O 1
ATOM 16139 N N . GLN C 1 528 ? 67.23300 -19.68200 34.20200 1.000 102.03864 528 GLN C N 1
ATOM 16140 C CA . GLN C 1 528 ? 67.65800 -18.87700 33.02500 1.000 102.24623 528 GLN C CA 1
ATOM 16141 C C . GLN C 1 528 ? 68.68300 -19.66700 32.20300 1.000 105.97618 528 GLN C C 1
ATOM 16142 O O . GLN C 1 528 ? 68.85700 -19.34200 31.01500 1.000 102.60238 528 GLN C O 1
ATOM 16148 N N . ASP C 1 529 ? 69.32800 -20.66400 32.81300 1.000 107.02880 529 ASP C N 1
ATOM 16149 C CA . ASP C 1 529 ? 70.31400 -21.51800 32.10700 1.000 101.96815 529 ASP C CA 1
ATOM 16150 C C . ASP C 1 529 ? 69.57600 -22.64200 31.37300 1.000 107.36108 529 ASP C C 1
ATOM 16151 O O . ASP C 1 529 ? 68.51300 -23.06200 31.86300 1.000 106.32638 529 ASP C O 1
ATOM 16156 N N . GLU C 1 530 ? 70.13100 -23.12000 30.25400 1.000 108.04301 530 GLU C N 1
ATOM 16157 C CA . GLU C 1 530 ? 69.50700 -24.22900 29.48200 1.000 103.81920 530 GLU C CA 1
ATOM 16158 C C . GLU C 1 530 ? 69.84100 -25.58000 30.11500 1.000 105.19333 530 GLU C C 1
ATOM 16159 O O . GLU C 1 530 ? 70.20100 -26.50300 29.36600 1.000 104.14760 530 GLU C O 1
ATOM 16165 N N . GLN C 1 531 ? 69.71700 -25.68800 31.44000 1.000 105.43660 531 GLN C N 1
ATOM 16166 C CA . GLN C 1 531 ? 70.09700 -26.94100 32.14300 1.000 102.85038 531 GLN C CA 1
ATOM 16167 C C . GLN C 1 531 ? 68.93800 -27.93400 32.08300 1.000 105.69593 531 GLN C C 1
ATOM 16168 O O . GLN C 1 531 ? 67.87000 -27.63900 32.64800 1.000 105.20360 531 GLN C O 1
ATOM 16174 N N . PRO C 1 532 ? 69.11700 -29.10400 31.43600 1.000 100.18784 532 PRO C N 1
ATOM 16175 C CA . PRO C 1 532 ? 68.07200 -30.11200 31.36800 1.000 95.37685 532 PRO C CA 1
ATOM 16176 C C . PRO C 1 532 ? 67.33300 -30.31500 32.69500 1.000 96.30773 532 PRO C C 1
ATOM 16177 O O . PRO C 1 532 ? 67.96200 -30.28400 33.73400 1.000 98.25908 532 PRO C O 1
ATOM 16181 N N . ILE C 1 533 ? 66.02300 -30.53300 32.62100 1.000 87.13081 533 ILE C N 1
ATOM 16182 C CA . ILE C 1 533 ? 65.22100 -30.71100 33.86300 1.000 83.80271 533 ILE C CA 1
ATOM 16183 C C . ILE C 1 533 ? 64.28500 -31.90700 33.69800 1.000 87.19185 533 ILE C C 1
ATOM 16184 O O . ILE C 1 533 ? 63.80300 -32.12800 32.58600 1.000 90.00757 533 ILE C O 1
ATOM 16189 N N . ASN C 1 534 ? 64.06600 -32.66000 34.76900 1.000 81.30311 534 ASN C N 1
ATOM 16190 C CA . ASN C 1 534 ? 63.07800 -33.76300 34.72300 1.000 79.40612 534 ASN C CA 1
ATOM 16191 C C . ASN C 1 534 ? 61.80200 -33.21200 35.34900 1.000 81.33194 534 ASN C C 1
ATOM 16192 O O . ASN C 1 534 ? 61.87200 -32.78100 36.51100 1.000 83.14377 534 ASN C O 1
ATOM 16197 N N . ILE C 1 535 ? 60.69200 -33.21300 34.61700 1.000 78.17500 535 ILE C N 1
ATOM 16198 C CA . ILE C 1 535 ? 59.46900 -32.54100 35.14400 1.000 75.90446 535 ILE C CA 1
ATOM 16199 C C . ILE C 1 535 ? 58.32300 -33.54100 35.25900 1.000 73.14750 535 ILE C C 1
ATOM 16200 O O . ILE C 1 535 ? 58.41700 -34.61200 34.64400 1.000 76.55965 535 ILE C O 1
ATOM 16205 N N . LEU C 1 536 ? 57.30500 -33.20800 36.05200 1.000 72.63173 536 LEU C N 1
ATOM 16206 C CA . LEU C 1 536 ? 56.09900 -34.06700 36.15900 1.000 73.62503 536 LEU C CA 1
ATOM 16207 C C . LEU C 1 536 ? 54.86200 -33.24500 35.79300 1.000 75.83526 536 LEU C C 1
ATOM 16208 O O . LEU C 1 536 ? 54.77000 -32.10100 36.25900 1.000 77.28600 536 LEU C O 1
ATOM 16213 N N . GLY C 1 537 ? 53.95500 -33.78800 34.97900 1.000 74.69075 537 GLY C N 1
ATOM 16214 C CA . GLY C 1 537 ? 52.71400 -33.04400 34.69300 1.000 73.64206 537 GLY C CA 1
ATOM 16215 C C . GLY C 1 537 ? 51.84800 -33.66200 33.61400 1.000 73.94334 537 GLY C C 1
ATOM 16216 O O . GLY C 1 537 ? 52.24900 -34.69300 33.05200 1.000 72.72029 537 GLY C O 1
ATOM 16217 N N . SER C 1 538 ? 50.70400 -33.03600 33.33000 1.000 80.35696 538 SER C N 1
ATOM 16218 C CA . SER C 1 538 ? 49.77000 -33.54700 32.29500 1.000 77.74896 538 SER C CA 1
ATOM 16219 C C . SER C 1 538 ? 49.93100 -32.74300 31.00300 1.000 76.41816 538 SER C C 1
ATOM 16220 O O . SER C 1 538 ? 49.98700 -31.50700 31.08100 1.000 79.68174 538 SER C O 1
ATOM 16223 N N . VAL C 1 539 ? 50.00600 -33.43200 29.86300 1.000 81.46847 539 VAL C N 1
ATOM 16224 C CA . VAL C 1 539 ? 50.12900 -32.74800 28.54500 1.000 79.54027 539 VAL C CA 1
ATOM 16225 C C . VAL C 1 539 ? 48.72100 -32.48800 28.01500 1.000 74.47301 539 VAL C C 1
ATOM 16226 O O . VAL C 1 539 ? 47.80800 -33.24800 28.37300 1.000 79.86753 539 VAL C O 1
ATOM 16230 N N . GLN C 1 540 ? 48.55900 -31.44100 27.21000 1.000 75.55691 540 GLN C N 1
ATOM 16231 C CA . GLN C 1 540 ? 47.21800 -31.08400 26.68400 1.000 79.06582 540 GLN C CA 1
ATOM 16232 C C . GLN C 1 540 ? 47.38100 -30.18600 25.46000 1.000 78.06536 540 GLN C C 1
ATOM 16233 O O . GLN C 1 540 ? 48.52400 -29.99300 25.02200 1.000 79.49897 540 GLN C O 1
ATOM 16239 N N . ILE C 1 541 ? 46.26900 -29.69100 24.91800 1.000 78.39887 541 ILE C N 1
ATOM 16240 C CA . ILE C 1 541 ? 46.32500 -28.75300 23.76300 1.000 83.87338 541 ILE C CA 1
ATOM 16241 C C . ILE C 1 541 ? 45.53000 -27.50200 24.13800 1.000 86.51128 541 ILE C C 1
ATOM 16242 O O . ILE C 1 541 ? 44.43200 -27.65000 24.69800 1.000 85.63871 541 ILE C O 1
ATOM 16247 N N . ASN C 1 542 ? 46.08600 -26.32300 23.87400 1.000 95.14010 542 ASN C N 1
ATOM 16248 C CA . ASN C 1 542 ? 45.34700 -25.06100 24.13300 1.000 93.80809 542 ASN C CA 1
ATOM 16249 C C . ASN C 1 542 ? 45.08500 -24.40200 22.77900 1.000 98.58284 542 ASN C C 1
ATOM 16250 O O . ASN C 1 542 ? 46.05200 -24.25800 22.00600 1.000 98.27903 542 ASN C O 1
ATOM 16255 N N . GLU C 1 543 ? 43.83100 -24.04800 22.49300 1.000 104.98881 543 GLU C N 1
ATOM 16256 C CA . GLU C 1 543 ? 43.50500 -23.47500 21.16000 1.000 106.51015 543 GLU C CA 1
ATOM 16257 C C . GLU C 1 543 ? 43.76500 -21.96900 21.19200 1.000 106.99258 543 GLU C C 1
ATOM 16258 O O . GLU C 1 543 ? 43.02200 -21.26300 21.89800 1.000 109.31475 543 GLU C O 1
ATOM 16264 N N . TRP C 1 544 ? 44.77600 -21.50500 20.45500 1.000 108.65621 544 TRP C N 1
ATOM 16265 C CA . TRP C 1 544 ? 45.12000 -20.05800 20.48100 1.000 116.71705 544 TRP C CA 1
ATOM 16266 C C . TRP C 1 544 ? 44.84300 -19.39000 19.12900 1.000 113.83244 544 TRP C C 1
ATOM 16267 O O . TRP C 1 544 ? 45.63900 -19.58900 18.19300 1.000 110.31305 544 TRP C O 1
ATOM 16278 N N . ASN C 1 545 ? 43.74100 -18.63900 19.03800 1.000 113.88812 545 ASN C N 1
ATOM 16279 C CA . ASN C 1 545 ? 43.39000 -17.92600 17.78200 1.000 114.85250 545 ASN C CA 1
ATOM 16280 C C . ASN C 1 545 ? 43.02700 -18.92100 16.67300 1.000 119.40656 545 ASN C C 1
ATOM 16281 O O . ASN C 1 545 ? 43.27100 -18.60100 15.49500 1.000 123.76597 545 ASN C O 1
ATOM 16286 N N . GLY C 1 546 ? 42.46100 -20.07300 17.04100 1.000 113.81646 546 GLY C N 1
ATOM 16287 C CA . GLY C 1 546 ? 42.13100 -21.10900 16.04600 1.000 111.53812 546 GLY C CA 1
ATOM 16288 C C . GLY C 1 546 ? 43.18700 -22.19600 15.95500 1.000 111.61121 546 GLY C C 1
ATOM 16289 O O . GLY C 1 546 ? 42.81700 -23.38100 16.05500 1.000 112.85210 546 GLY C O 1
ATOM 16290 N N . ASN C 1 547 ? 44.45500 -21.81000 15.77800 1.000 109.21419 547 ASN C N 1
ATOM 16291 C CA . ASN C 1 547 ? 45.56300 -22.79900 15.70400 1.000 105.43974 547 ASN C CA 1
ATOM 16292 C C . ASN C 1 547 ? 45.62100 -23.58600 17.01800 1.000 102.69404 547 ASN C C 1
ATOM 16293 O O . ASN C 1 547 ? 45.27400 -23.00700 18.06300 1.000 104.73597 547 ASN C O 1
ATOM 16298 N N . GLN C 1 548 ? 46.03600 -24.85300 16.96400 1.000 91.09086 548 GLN C N 1
ATOM 16299 C CA . GLN C 1 548 ? 46.08300 -25.70700 18.18200 1.000 97.41201 548 GLN C CA 1
ATOM 16300 C C . GLN C 1 548 ? 47.53400 -25.85000 18.64900 1.000 101.76182 548 GLN C C 1
ATOM 16301 O O . GLN C 1 548 ? 48.40400 -26.09600 17.79100 1.000 93.00425 548 GLN C O 1
ATOM 16307 N N . SER C 1 549 ? 47.78100 -25.71700 19.95800 1.000 96.17057 549 SER C N 1
ATOM 16308 C CA . SER C 1 549 ? 49.16600 -25.79500 20.49600 1.000 92.89916 549 SER C CA 1
ATOM 16309 C C . SER C 1 549 ? 49.24700 -26.78100 21.66400 1.000 96.00126 549 SER C C 1
ATOM 16310 O O . SER C 1 549 ? 48.46700 -26.61800 22.62000 1.000 93.73570 549 SER C O 1
ATOM 16313 N N . PRO C 1 550 ? 50.16400 -27.77300 21.64300 1.000 93.78496 550 PRO C N 1
ATOM 16314 C CA . PRO C 1 550 ? 50.35200 -28.67800 22.78500 1.000 85.89884 550 PRO C CA 1
ATOM 16315 C C . PRO C 1 550 ? 50.89900 -27.92400 24.00800 1.000 85.65011 550 PRO C C 1
ATOM 16316 O O . PRO C 1 550 ? 51.79700 -27.12900 23.83300 1.000 88.57779 550 PRO C O 1
ATOM 16320 N N . GLN C 1 551 ? 50.34500 -28.17900 25.19800 1.000 79.45995 551 GLN C N 1
ATOM 16321 C CA . GLN C 1 551 ? 50.77400 -27.45000 26.42200 1.000 78.01060 551 GLN C CA 1
ATOM 16322 C C . GLN C 1 551 ? 50.96700 -28.44000 27.57500 1.000 85.85261 551 GLN C C 1
ATOM 16323 O O . GLN C 1 551 ? 50.34000 -29.51100 27.53400 1.000 91.92166 551 GLN C O 1
ATOM 16329 N N . ILE C 1 552 ? 51.79500 -28.08900 28.56500 1.000 80.38628 552 ILE C N 1
ATOM 16330 C CA . ILE C 1 552 ? 52.01900 -28.98000 29.74100 1.000 77.69940 552 ILE C CA 1
ATOM 16331 C C . ILE C 1 552 ? 51.80400 -28.20400 31.04100 1.000 78.90921 552 ILE C C 1
ATOM 16332 O O . ILE C 1 552 ? 52.47900 -27.18200 31.23200 1.000 83.20164 552 ILE C O 1
ATOM 16337 N N . ILE C 1 553 ? 50.90400 -28.68400 31.90100 1.000 81.88187 553 ILE C N 1
ATOM 16338 C CA . ILE C 1 553 ? 50.69500 -28.05300 33.23500 1.000 79.35399 553 ILE C CA 1
ATOM 16339 C C . ILE C 1 553 ? 51.55500 -28.83200 34.23100 1.000 80.26018 553 ILE C C 1
ATOM 16340 O O . ILE C 1 553 ? 51.13900 -29.93700 34.61400 1.000 80.28915 553 ILE C O 1
ATOM 16345 N N . ILE C 1 554 ? 52.69200 -28.26900 34.64000 1.000 75.16976 554 ILE C N 1
ATOM 16346 C CA . ILE C 1 554 ? 53.65700 -29.00400 35.50900 1.000 75.14630 554 ILE C CA 1
ATOM 16347 C C . ILE C 1 554 ? 53.07200 -29.21700 36.90500 1.000 76.17699 554 ILE C C 1
ATOM 16348 O O . ILE C 1 554 ? 52.23600 -28.39800 37.32400 1.000 78.03746 554 ILE C O 1
ATOM 16353 N N . GLN C 1 555 ? 53.47700 -30.29600 37.58100 1.000 75.93751 555 GLN C N 1
ATOM 16354 C CA . GLN C 1 555 ? 53.03200 -30.55300 38.97500 1.000 77.68450 555 GLN C CA 1
ATOM 16355 C C . GLN C 1 555 ? 54.27600 -30.59300 39.86500 1.000 78.10431 555 GLN C C 1
ATOM 16356 O O . GLN C 1 555 ? 54.16500 -30.21500 41.04200 1.000 77.21086 555 GLN C O 1
ATOM 16362 N N . ASP C 1 556 ? 55.40800 -31.04200 39.31200 1.000 77.72954 556 ASP C N 1
ATOM 16363 C CA . ASP C 1 556 ? 56.68800 -31.04900 40.07000 1.000 78.18944 556 ASP C CA 1
ATOM 16364 C C . ASP C 1 556 ? 57.85000 -30.98600 39.07600 1.000 75.43873 556 ASP C C 1
ATOM 16365 O O . ASP C 1 556 ? 57.75400 -31.61500 38.01100 1.000 71.70791 556 ASP C O 1
ATOM 16370 N N . ILE C 1 557 ? 58.89600 -30.23500 39.41800 1.000 75.88593 557 ILE C N 1
ATOM 16371 C CA . ILE C 1 557 ? 60.07200 -30.08900 38.51400 1.000 82.00588 557 ILE C CA 1
ATOM 16372 C C . ILE C 1 557 ? 61.33600 -30.41500 39.31000 1.000 82.59166 557 ILE C C 1
ATOM 16373 O O . ILE C 1 557 ? 61.45700 -29.93700 40.45100 1.000 85.42901 557 ILE C O 1
ATOM 16378 N N . ALA C 1 558 ? 62.22500 -31.22000 38.73200 1.000 82.18602 558 ALA C N 1
ATOM 16379 C CA . ALA C 1 558 ? 63.46700 -31.60800 39.43000 1.000 82.34836 558 ALA C CA 1
ATOM 16380 C C . ALA C 1 558 ? 64.67000 -31.18500 38.58800 1.000 84.70729 558 ALA C C 1
ATOM 16381 O O . ALA C 1 558 ? 64.81600 -31.70000 37.46500 1.000 84.82607 558 ALA C O 1
ATOM 16383 N N . MET C 1 559 ? 65.50900 -30.28600 39.10500 1.000 87.80807 559 MET C N 1
ATOM 16384 C CA . MET C 1 559 ? 66.74300 -29.90600 38.36800 1.000 91.25682 559 MET C CA 1
ATOM 16385 C C . MET C 1 559 ? 67.93000 -30.54600 39.08100 1.000 95.93101 559 MET C C 1
ATOM 16386 O O . MET C 1 559 ? 67.94300 -30.53700 40.32000 1.000 88.06532 559 MET C O 1
ATOM 16391 N N . ASN C 1 560 ? 68.86300 -31.10600 38.31400 1.000 96.28229 560 ASN C N 1
ATOM 16392 C CA . ASN C 1 560 ? 69.99600 -31.81400 38.95500 1.000 93.03764 560 ASN C CA 1
ATOM 16393 C C . ASN C 1 560 ? 71.23500 -31.76700 38.06500 1.000 92.53483 560 ASN C C 1
ATOM 16394 O O . ASN C 1 560 ? 71.09600 -31.97700 36.85100 1.000 96.35863 560 ASN C O 1
ATOM 16399 N N . GLU C 1 561 ? 72.39100 -31.49200 38.66500 1.000 88.39433 561 GLU C N 1
ATOM 16400 C CA . GLU C 1 561 ? 73.66800 -31.51200 37.91500 1.000 84.53076 561 GLU C CA 1
ATOM 16401 C C . GLU C 1 561 ? 74.63600 -32.34900 38.74500 1.000 84.12676 561 GLU C C 1
ATOM 16402 O O . GLU C 1 561 ? 75.58100 -31.77100 39.30000 1.000 90.69371 561 GLU C O 1
ATOM 16408 N N . GLN C 1 562 ? 74.36500 -33.64800 38.86700 1.000 70.54972 562 GLN C N 1
ATOM 16409 C CA . GLN C 1 562 ? 75.21600 -34.50000 39.73200 1.000 64.76274 562 GLN C CA 1
ATOM 16410 C C . GLN C 1 562 ? 76.67500 -34.27100 39.33800 1.000 72.50050 562 GLN C C 1
ATOM 16411 O O . GLN C 1 562 ? 77.01900 -34.57100 38.18600 1.000 80.85981 562 GLN C O 1
ATOM 16417 N N . GLN C 1 563 ? 77.48200 -33.74100 40.25900 1.000 55.93789 563 GLN C N 1
ATOM 16418 C CA . GLN C 1 563 ? 78.90700 -33.45100 39.96500 1.000 53.04372 563 GLN C CA 1
ATOM 16419 C C . GLN C 1 563 ? 79.79500 -34.44300 40.71000 1.000 55.15556 563 GLN C C 1
ATOM 16420 O O . GLN C 1 563 ? 79.57700 -34.64100 41.91200 1.000 60.39891 563 GLN C O 1
ATOM 16426 N N . ILE C 1 564 ? 80.75700 -35.03700 40.00800 1.000 48.55835 564 ILE C N 1
ATOM 16427 C CA . ILE C 1 564 ? 81.71900 -35.96800 40.65400 1.000 48.48788 564 ILE C CA 1
ATOM 16428 C C . ILE C 1 564 ? 83.09000 -35.29600 40.59900 1.000 48.75615 564 ILE C C 1
ATOM 16429 O O . ILE C 1 564 ? 83.49700 -34.89800 39.50000 1.000 48.78623 564 ILE C O 1
ATOM 16434 N N . LEU C 1 565 ? 83.76600 -35.16600 41.74200 1.000 48.95877 565 LEU C N 1
ATOM 16435 C CA . LEU C 1 565 ? 85.05200 -34.42100 41.77700 1.000 49.25796 565 LEU C CA 1
ATOM 16436 C C . LEU C 1 565 ? 86.20100 -35.35500 42.16400 1.000 49.19518 565 LEU C C 1
ATOM 16437 O O . LEU C 1 565 ? 85.97900 -36.24200 43.00100 1.000 49.05357 565 LEU C O 1
ATOM 16442 N N . ASP C 1 566 ? 87.38400 -35.14100 41.58300 1.000 49.31447 566 ASP C N 1
ATOM 16443 C CA . ASP C 1 566 ? 88.55800 -36.01000 41.85600 1.000 49.26975 566 ASP C CA 1
ATOM 16444 C C . ASP C 1 566 ? 89.45400 -35.35800 42.90800 1.000 49.62480 566 ASP C C 1
ATOM 16445 O O . ASP C 1 566 ? 90.26100 -34.49100 42.54000 1.000 49.88860 566 ASP C O 1
ATOM 16450 N N . TYR C 1 567 ? 89.32600 -35.78100 44.16300 1.000 49.63988 567 TYR C N 1
ATOM 16451 C CA . TYR C 1 567 ? 90.21700 -35.26400 45.22900 1.000 51.15612 567 TYR C CA 1
ATOM 16452 C C . TYR C 1 567 ? 91.13800 -36.40400 45.66900 1.000 49.87129 567 TYR C C 1
ATOM 16453 O O . TYR C 1 567 ? 91.65900 -36.35200 46.79300 1.000 53.51243 567 TYR C O 1
ATOM 16462 N N . ARG C 1 568 ? 91.32000 -37.40500 44.80600 1.000 50.85325 568 ARG C N 1
ATOM 16463 C CA . ARG C 1 568 ? 92.14600 -38.58800 45.15800 1.000 49.48882 568 ARG C CA 1
ATOM 16464 C C . ARG C 1 568 ? 93.62900 -38.26100 45.03900 1.000 53.21044 568 ARG C C 1
ATOM 16465 O O . ARG C 1 568 ? 94.36000 -38.48200 46.01700 1.000 57.32512 568 ARG C O 1
ATOM 16473 N N . SER C 1 569 ? 94.04700 -37.74000 43.88700 1.000 74.41998 569 SER C N 1
ATOM 16474 C CA . SER C 1 569 ? 95.49500 -37.51700 43.63900 1.000 76.58125 569 SER C CA 1
ATOM 16475 C C . SER C 1 569 ? 96.01900 -36.33600 44.45200 1.000 73.19892 569 SER C C 1
ATOM 16476 O O . SER C 1 569 ? 95.81900 -35.19200 44.01500 1.000 87.66060 569 SER C O 1
ATOM 16479 N N . LYS C 1 570 ? 96.64800 -36.61100 45.59300 1.000 77.22293 570 LYS C N 1
ATOM 16480 C CA . LYS C 1 570 ? 97.27700 -35.53200 46.40100 1.000 82.58195 570 LYS C CA 1
ATOM 16481 C C . LYS C 1 570 ? 96.35800 -34.31000 46.44000 1.000 82.34922 570 LYS C C 1
ATOM 16482 O O . LYS C 1 570 ? 96.88200 -33.18100 46.42300 1.000 85.77274 570 LYS C O 1
ATOM 16488 N N . ARG C 1 571 ? 95.04900 -34.53200 46.50700 1.000 68.55987 571 ARG C N 1
ATOM 16489 C CA . ARG C 1 571 ? 94.13400 -33.37700 46.66800 1.000 69.84988 571 ARG C CA 1
ATOM 16490 C C . ARG C 1 571 ? 93.26400 -33.66100 47.89300 1.000 67.36283 571 ARG C C 1
ATOM 16491 O O . ARG C 1 571 ? 92.15100 -33.13600 47.96500 1.000 71.13732 571 ARG C O 1
ATOM 16499 N N . LYS C 1 572 ? 93.78400 -34.45700 48.82000 1.000 63.92453 572 LYS C N 1
ATOM 16500 C CA . LYS C 1 572 ? 93.03200 -34.81900 50.04900 1.000 62.80858 572 LYS C CA 1
ATOM 16501 C C . LYS C 1 572 ? 92.71700 -33.53500 50.81900 1.000 68.73333 572 LYS C C 1
ATOM 16502 O O . LYS C 1 572 ? 91.95300 -33.61500 51.79900 1.000 65.38703 572 LYS C O 1
ATOM 16508 N N . SER C 1 573 ? 93.24900 -32.40500 50.34300 1.000 71.18340 573 SER C N 1
ATOM 16509 C CA . SER C 1 573 ? 92.93500 -31.07300 50.92200 1.000 64.82522 573 SER C CA 1
ATOM 16510 C C . SER C 1 573 ? 91.51400 -30.69100 50.51000 1.000 60.98599 573 SER C C 1
ATOM 16511 O O . SER C 1 573 ? 91.36800 -29.80800 49.65500 1.000 53.79562 573 SER C O 1
ATOM 16514 N N . LEU C 1 574 ? 90.51300 -31.34100 51.09600 1.000 60.17181 574 LEU C N 1
ATOM 16515 C CA . LEU C 1 574 ? 89.10200 -31.09800 50.71300 1.000 56.63703 574 LEU C CA 1
ATOM 16516 C C . LEU C 1 574 ? 88.74900 -29.63500 50.96300 1.000 57.25517 574 LEU C C 1
ATOM 16517 O O . LEU C 1 574 ? 89.46900 -28.97000 51.71400 1.000 67.50467 574 LEU C O 1
ATOM 16522 N N . PRO C 1 575 ? 87.65600 -29.11400 50.37700 1.000 60.32759 575 PRO C N 1
ATOM 16523 C CA . PRO C 1 575 ? 87.30300 -27.71600 50.52700 1.000 66.94250 575 PRO C CA 1
ATOM 16524 C C . PRO C 1 575 ? 86.44000 -27.44800 51.76100 1.000 69.56280 575 PRO C C 1
ATOM 16525 O O . PRO C 1 575 ? 85.89200 -26.37600 51.85700 1.000 73.32361 575 PRO C O 1
ATOM 16529 N N . PHE C 1 576 ? 86.35000 -28.41700 52.66600 1.000 68.27613 576 PHE C N 1
ATOM 16530 C CA . PHE C 1 576 ? 85.44700 -28.23300 53.82500 1.000 72.64809 576 PHE C CA 1
ATOM 16531 C C . PHE C 1 576 ? 85.96900 -28.96900 55.05800 1.000 79.49713 576 PHE C C 1
ATOM 16532 O O . PHE C 1 576 ? 86.76300 -29.91000 54.90300 1.000 83.27488 576 PHE C O 1
ATOM 16540 N N . THR C 1 577 ? 85.53600 -28.53500 56.24400 1.000 87.12382 577 THR C N 1
ATOM 16541 C CA . THR C 1 577 ? 85.91200 -29.24400 57.49100 1.000 89.41741 577 THR C CA 1
ATOM 16542 C C . THR C 1 577 ? 84.97400 -30.43700 57.64800 1.000 92.79413 577 THR C C 1
ATOM 16543 O O . THR C 1 577 ? 83.75800 -30.21400 57.74300 1.000 89.83809 577 THR C O 1
ATOM 16547 N N . GLU C 1 578 ? 85.52300 -31.65000 57.68900 1.000 92.63448 578 GLU C N 1
ATOM 16548 C CA . GLU C 1 578 ? 84.66500 -32.85900 57.76500 1.000 94.41301 578 GLU C CA 1
ATOM 16549 C C . GLU C 1 578 ? 83.96400 -32.85400 59.12200 1.000 100.24027 578 GLU C C 1
ATOM 16550 O O . GLU C 1 578 ? 83.20900 -33.80600 59.40000 1.000 98.21728 578 GLU C O 1
ATOM 16556 N N . ASN C 1 579 ? 84.22200 -31.83200 59.94000 1.000 99.99297 579 ASN C N 1
ATOM 16557 C CA . ASN C 1 579 ? 83.49000 -31.69900 61.22300 1.000 99.24704 579 ASN C CA 1
ATOM 16558 C C . ASN C 1 579 ? 82.05600 -31.28600 60.88100 1.000 93.72768 579 ASN C C 1
ATOM 16559 O O . ASN C 1 579 ? 81.19600 -31.34600 61.77200 1.000 98.01499 579 ASN C O 1
ATOM 16564 N N . ASP C 1 580 ? 81.81800 -30.89500 59.62600 1.000 91.58493 580 ASP C N 1
ATOM 16565 C CA . ASP C 1 580 ? 80.45000 -30.52400 59.18000 1.000 94.23192 580 ASP C CA 1
ATOM 16566 C C . ASP C 1 580 ? 79.52700 -31.73200 59.33900 1.000 91.89737 580 ASP C C 1
ATOM 16567 O O . ASP C 1 580 ? 79.88200 -32.81500 58.85100 1.000 93.97500 580 ASP C O 1
ATOM 16572 N N . GLU C 1 581 ? 78.38300 -31.53200 59.98800 1.000 93.02966 581 GLU C N 1
ATOM 16573 C CA . GLU C 1 581 ? 77.41400 -32.63500 60.20200 1.000 91.58129 581 GLU C CA 1
ATOM 16574 C C . GLU C 1 581 ? 76.43300 -32.63400 59.03400 1.000 87.55214 581 GLU C C 1
ATOM 16575 O O . GLU C 1 581 ? 75.56100 -33.51500 58.99200 1.000 85.13554 581 GLU C O 1
ATOM 16581 N N . ASN C 1 582 ? 76.58800 -31.67200 58.12900 1.000 84.79933 582 ASN C N 1
ATOM 16582 C CA . ASN C 1 582 ? 75.66900 -31.56400 56.97300 1.000 84.87088 582 ASN C CA 1
ATOM 16583 C C . ASN C 1 582 ? 76.31900 -32.24500 55.77100 1.000 86.29742 582 ASN C C 1
ATOM 16584 O O . ASN C 1 582 ? 75.78600 -32.11400 54.65800 1.000 96.30150 582 ASN C O 1
ATOM 16589 N N . ILE C 1 583 ? 77.43300 -32.94000 55.99700 1.000 76.57833 583 ILE C N 1
ATOM 16590 C CA . ILE C 1 583 ? 78.09400 -33.67700 54.87900 1.000 75.90205 583 ILE C CA 1
ATOM 16591 C C . ILE C 1 583 ? 78.27300 -35.14100 55.29300 1.000 74.56227 583 ILE C C 1
ATOM 16592 O O . ILE C 1 583 ? 78.82000 -35.38000 56.37700 1.000 77.24354 583 ILE C O 1
ATOM 16597 N N . VAL C 1 584 ? 77.82300 -36.07300 54.44900 1.000 63.39799 584 VAL C N 1
ATOM 16598 C CA . VAL C 1 584 ? 77.94700 -37.52700 54.74600 1.000 67.21735 584 VAL C CA 1
ATOM 16599 C C . VAL C 1 584 ? 79.34000 -38.00100 54.32400 1.000 65.74810 584 VAL C C 1
ATOM 16600 O O . VAL C 1 584 ? 79.76500 -37.66100 53.20900 1.000 65.76937 584 VAL C O 1
ATOM 16604 N N . VAL C 1 585 ? 80.01600 -38.75700 55.19300 1.000 63.57376 585 VAL C N 1
ATOM 16605 C CA . VAL C 1 585 ? 81.37000 -39.28700 54.87500 1.000 60.55285 585 VAL C CA 1
ATOM 16606 C C . VAL C 1 585 ? 81.31700 -40.81700 54.88800 1.000 58.68098 585 VAL C C 1
ATOM 16607 O O . VAL C 1 585 ? 80.88200 -41.38200 55.90100 1.000 61.14207 585 VAL C O 1
ATOM 16611 N N . LEU C 1 586 ? 81.73200 -41.45500 53.79300 1.000 54.32937 586 LEU C N 1
ATOM 16612 C CA . LEU C 1 586 ? 81.71900 -42.93800 53.70500 1.000 55.83541 586 LEU C CA 1
ATOM 16613 C C . LEU C 1 586 ? 83.10900 -43.44500 54.09000 1.000 54.32682 586 LEU C C 1
ATOM 16614 O O . LEU C 1 586 ? 84.08100 -43.01300 53.45500 1.000 55.83070 586 LEU C O 1
ATOM 16619 N N . ILE C 1 587 ? 83.19200 -44.33300 55.08500 1.000 57.65276 587 ILE C N 1
ATOM 16620 C CA . ILE C 1 587 ? 84.52400 -44.74800 55.61000 1.000 57.55111 587 ILE C CA 1
ATOM 16621 C C . ILE C 1 587 ? 84.71700 -46.26100 55.51200 1.000 60.25667 587 ILE C C 1
ATOM 16622 O O . ILE C 1 587 ? 83.72100 -46.96700 55.30100 1.000 57.59509 587 ILE C O 1
ATOM 16627 N N . HIS C 1 588 ? 85.96000 -46.72700 55.67100 1.000 62.03066 588 HIS C N 1
ATOM 16628 C CA . HIS C 1 588 ? 86.28000 -48.17900 55.59800 1.000 62.33791 588 HIS C CA 1
ATOM 16629 C C . HIS C 1 588 ? 86.34000 -48.75000 57.01700 1.000 68.66325 588 HIS C C 1
ATOM 16630 O O . HIS C 1 588 ? 86.82000 -48.05200 57.92900 1.000 66.80173 588 HIS C O 1
ATOM 16637 N N . PRO C 1 589 ? 85.88500 -49.99900 57.24800 1.000 70.67290 589 PRO C N 1
ATOM 16638 C CA . PRO C 1 589 ? 85.83600 -50.59100 58.58900 1.000 68.44064 589 PRO C CA 1
ATOM 16639 C C . PRO C 1 589 ? 87.06000 -50.34200 59.48200 1.000 67.56305 589 PRO C C 1
ATOM 16640 O O . PRO C 1 589 ? 86.89700 -50.25700 60.67700 1.000 71.12908 589 PRO C O 1
ATOM 16644 N N . LYS C 1 590 ? 88.24500 -50.24300 58.89200 1.000 66.60740 590 LYS C N 1
ATOM 16645 C CA . LYS C 1 590 ? 89.48000 -50.03800 59.68600 1.000 65.27467 590 LYS C CA 1
ATOM 16646 C C . LYS C 1 590 ? 89.36300 -48.73900 60.48500 1.000 65.06139 590 LYS C C 1
ATOM 16647 O O . LYS C 1 590 ? 89.94800 -48.67300 61.57400 1.000 74.40141 590 LYS C O 1
ATOM 16653 N N . SER C 1 591 ? 88.65900 -47.74000 59.94700 1.000 66.90812 591 SER C N 1
ATOM 16654 C CA . SER C 1 591 ? 88.53700 -46.42400 60.62800 1.000 65.67149 591 SER C CA 1
ATOM 16655 C C . SER C 1 591 ? 87.39900 -46.45900 61.65100 1.000 69.34357 591 SER C C 1
ATOM 16656 O O . SER C 1 591 ? 86.58400 -47.39300 61.59300 1.000 66.28082 591 SER C O 1
ATOM 16659 N N . ASP C 1 592 ? 87.35000 -45.47300 62.54700 1.000 70.14351 592 ASP C N 1
ATOM 16660 C CA . ASP C 1 592 ? 86.31600 -45.47300 63.61600 1.000 76.60833 592 ASP C CA 1
ATOM 16661 C C . ASP C 1 592 ? 85.18200 -44.51300 63.24400 1.000 77.31326 592 ASP C C 1
ATOM 16662 O O . ASP C 1 592 ? 85.48400 -43.41700 62.74200 1.000 72.41081 592 ASP C O 1
ATOM 16667 N N . LYS C 1 593 ? 83.93200 -44.91200 63.49300 1.000 76.37572 593 LYS C N 1
ATOM 16668 C CA . LYS C 1 593 ? 82.76900 -44.02000 63.23300 1.000 78.18073 593 LYS C CA 1
ATOM 16669 C C . LYS C 1 593 ? 82.62700 -43.06300 64.41800 1.000 79.69280 593 LYS C C 1
ATOM 16670 O O . LYS C 1 593 ? 81.73900 -43.29100 65.25400 1.000 89.15946 593 LYS C O 1
ATOM 16676 N N . VAL C 1 594 ? 83.47400 -42.03900 64.48400 1.000 79.65097 594 VAL C N 1
ATOM 16677 C CA . VAL C 1 594 ? 83.46900 -41.12300 65.66300 1.000 81.70519 594 VAL C CA 1
ATOM 16678 C C . VAL C 1 594 ? 82.37300 -40.06600 65.50100 1.000 88.09080 594 VAL C C 1
ATOM 16679 O O . VAL C 1 594 ? 81.93900 -39.51900 66.53200 1.000 90.71826 594 VAL C O 1
ATOM 16683 N N . ASN C 1 595 ? 81.95400 -39.78200 64.26800 1.000 84.05416 595 ASN C N 1
ATOM 16684 C CA . ASN C 1 595 ? 80.95900 -38.69800 64.04400 1.000 79.59032 595 ASN C CA 1
ATOM 16685 C C . ASN C 1 595 ? 79.65900 -39.28800 63.48800 1.000 75.99945 595 ASN C C 1
ATOM 16686 O O . ASN C 1 595 ? 79.71300 -40.34500 62.84100 1.000 77.56972 595 ASN C O 1
ATOM 16691 N N . ALA C 1 596 ? 78.53500 -38.62200 63.74900 1.000 74.93114 596 ALA C N 1
ATOM 16692 C CA . ALA C 1 596 ? 77.22400 -39.12000 63.28000 1.000 72.74930 596 ALA C CA 1
ATOM 16693 C C . ALA C 1 596 ? 77.13500 -38.96000 61.76500 1.000 74.84696 596 ALA C C 1
ATOM 16694 O O . ALA C 1 596 ? 76.32000 -39.66700 61.14800 1.000 78.13485 596 ALA C O 1
ATOM 16696 N N . ASN C 1 597 ? 77.94000 -38.06300 61.20100 1.000 73.63261 597 ASN C N 1
ATOM 16697 C CA . ASN C 1 597 ? 77.89700 -37.80600 59.73700 1.000 77.75882 597 ASN C CA 1
ATOM 16698 C C . ASN C 1 597 ? 78.69800 -38.89100 59.01400 1.000 81.06259 597 ASN C C 1
ATOM 16699 O O . ASN C 1 597 ? 78.68700 -38.89700 57.77200 1.000 78.11476 597 ASN C O 1
ATOM 16704 N N . GLU C 1 598 ? 79.34700 -39.78700 59.76200 1.000 77.09807 598 GLU C N 1
ATOM 16705 C CA . GLU C 1 598 ? 80.22400 -40.80400 59.13000 1.000 72.06536 598 GLU C CA 1
ATOM 16706 C C . GLU C 1 598 ? 79.49800 -42.14600 59.06800 1.000 71.55591 598 GLU C C 1
ATOM 16707 O O . GLU C 1 598 ? 78.93500 -42.55000 60.08900 1.000 78.41942 598 GLU C O 1
ATOM 16713 N N . TYR C 1 599 ? 79.50200 -42.79000 57.89900 1.000 68.57836 599 TYR C N 1
ATOM 16714 C CA . TYR C 1 599 ? 78.85400 -44.11400 57.72900 1.000 68.07362 599 TYR C CA 1
ATOM 16715 C C . TYR C 1 599 ? 79.83600 -45.05000 57.02400 1.000 67.64512 599 TYR C C 1
ATOM 16716 O O . TYR C 1 599 ? 80.64800 -44.57600 56.21900 1.000 67.32856 599 TYR C O 1
ATOM 16725 N N . TYR C 1 600 ? 79.75300 -46.34500 57.32000 1.000 62.68519 600 TYR C N 1
ATOM 16726 C CA . TYR C 1 600 ? 80.64400 -47.33400 56.66500 1.000 62.50923 600 TYR C CA 1
ATOM 16727 C C . TYR C 1 600 ? 80.07100 -47.71000 55.29700 1.000 63.34404 600 TYR C C 1
ATOM 16728 O O . TYR C 1 600 ? 78.86300 -47.53600 55.07200 1.000 63.20457 600 TYR C O 1
ATOM 16737 N N . TYR C 1 601 ? 80.93000 -48.20900 54.41100 1.000 61.75167 601 TYR C N 1
ATOM 16738 C CA . TYR C 1 601 ? 80.49000 -48.59400 53.04900 1.000 64.93263 601 TYR C CA 1
ATOM 16739 C C . TYR C 1 601 ? 79.54200 -49.79000 53.13800 1.000 64.89631 601 TYR C C 1
ATOM 16740 O O . TYR C 1 601 ? 79.80100 -50.69800 53.94500 1.000 71.58547 601 TYR C O 1
ATOM 16749 N N . GLY C 1 602 ? 78.47800 -49.77800 52.33800 1.000 73.83840 602 GLY C N 1
ATOM 16750 C CA . GLY C 1 602 ? 77.50100 -50.88200 52.33900 1.000 74.05581 602 GLY C CA 1
ATOM 16751 C C . GLY C 1 602 ? 76.43900 -50.68100 53.39900 1.000 75.54738 602 GLY C C 1
ATOM 16752 O O . GLY C 1 602 ? 75.32800 -51.20500 53.22300 1.000 77.91041 602 GLY C O 1
ATOM 16753 N N . GLU C 1 603 ? 76.76400 -49.93400 54.45300 1.000 77.52682 603 GLU C N 1
ATOM 16754 C CA . GLU C 1 603 ? 75.81500 -49.74500 55.57700 1.000 72.13571 603 GLU C CA 1
ATOM 16755 C C . GLU C 1 603 ? 74.72000 -48.76800 55.15400 1.000 75.52278 603 GLU C C 1
ATOM 16756 O O . GLU C 1 603 ? 74.98800 -47.92400 54.28700 1.000 77.04633 603 GLU C O 1
ATOM 16762 N N . GLU C 1 604 ? 73.54000 -48.88400 55.75900 1.000 86.29271 604 GLU C N 1
ATOM 16763 C CA . GLU C 1 604 ? 72.41700 -47.97300 55.42900 1.000 86.81829 604 GLU C CA 1
ATOM 16764 C C . GLU C 1 604 ? 72.80000 -46.54900 55.82800 1.000 85.25357 604 GLU C C 1
ATOM 16765 O O . GLU C 1 604 ? 73.36300 -46.38300 56.92300 1.000 86.50276 604 GLU C O 1
ATOM 16771 N N . ILE C 1 605 ? 72.50900 -45.57100 54.96500 1.000 84.79159 605 ILE C N 1
ATOM 16772 C CA . ILE C 1 605 ? 72.77500 -44.14600 55.31700 1.000 82.65263 605 ILE C CA 1
ATOM 16773 C C . ILE C 1 605 ? 71.44000 -43.52100 55.71300 1.000 86.93227 605 ILE C C 1
ATOM 16774 O O . ILE C 1 605 ? 70.65400 -43.19200 54.81000 1.000 94.20412 605 ILE C O 1
ATOM 16779 N N . LYS C 1 606 ? 71.19500 -43.38600 57.01400 1.000 87.62964 606 LYS C N 1
ATOM 16780 C CA . LYS C 1 606 ? 69.93600 -42.76000 57.49000 1.000 91.69201 606 LYS C CA 1
ATOM 16781 C C . LYS C 1 606 ? 70.16800 -41.25100 57.61700 1.000 90.46650 606 LYS C C 1
ATOM 16782 O O . LYS C 1 606 ? 70.09500 -40.73100 58.74200 1.000 88.73382 606 LYS C O 1
ATOM 16788 N N . GLN C 1 607 ? 70.44300 -40.58600 56.49500 1.000 81.16763 607 GLN C N 1
ATOM 16789 C CA . GLN C 1 607 ? 70.66900 -39.12000 56.50900 1.000 84.90525 607 GLN C CA 1
ATOM 16790 C C . GLN C 1 607 ? 70.37800 -38.49600 55.14600 1.000 81.95596 607 GLN C C 1
ATOM 16791 O O . GLN C 1 607 ? 70.56400 -39.18600 54.13200 1.000 88.13627 607 GLN C O 1
ATOM 16797 N N . GLN C 1 608 ? 69.93400 -37.24000 55.12600 1.000 82.54145 608 GLN C N 1
ATOM 16798 C CA . GLN C 1 608 ? 69.72600 -36.54900 53.83100 1.000 89.19492 608 GLN C CA 1
ATOM 16799 C C . GLN C 1 608 ? 71.08300 -36.03000 53.37500 1.000 86.07395 608 GLN C C 1
ATOM 16800 O O . GLN C 1 608 ? 71.84400 -35.55200 54.22700 1.000 92.52904 608 GLN C O 1
ATOM 16806 N N . THR C 1 609 ? 71.36700 -36.12800 52.08200 1.000 82.44549 609 THR C N 1
ATOM 16807 C CA . THR C 1 609 ? 72.71400 -35.75400 51.60500 1.000 80.58172 609 THR C CA 1
ATOM 16808 C C . THR C 1 609 ? 72.61500 -34.81900 50.40600 1.000 82.44268 609 THR C C 1
ATOM 16809 O O . THR C 1 609 ? 71.61300 -34.89200 49.67800 1.000 88.65679 609 THR C O 1
ATOM 16813 N N . ASP C 1 610 ? 73.60800 -33.95400 50.23600 1.000 74.11784 610 ASP C N 1
ATOM 16814 C CA . ASP C 1 610 ? 73.67600 -33.06900 49.04900 1.000 74.07271 610 ASP C CA 1
ATOM 16815 C C . ASP C 1 610 ? 75.13900 -33.15700 48.62100 1.000 71.84548 610 ASP C C 1
ATOM 16816 O O . ASP C 1 610 ? 75.40600 -33.27400 47.42100 1.000 68.18190 610 ASP C O 1
ATOM 16821 N N . LYS C 1 611 ? 76.04300 -33.15200 49.59600 1.000 71.18089 611 LYS C N 1
ATOM 16822 C CA . LYS C 1 611 ? 77.48400 -33.31900 49.29500 1.000 63.26586 611 LYS C CA 1
ATOM 16823 C C . LYS C 1 611 ? 77.95600 -34.59100 50.00100 1.000 64.83777 611 LYS C C 1
ATOM 16824 O O . LYS C 1 611 ? 77.78900 -34.67600 51.22700 1.000 65.70019 611 LYS C O 1
ATOM 16830 N N . VAL C 1 612 ? 78.49400 -35.54700 49.24200 1.000 59.59121 612 VAL C N 1
ATOM 16831 C CA . VAL C 1 612 ? 78.98400 -36.82600 49.82900 1.000 54.81818 612 VAL C CA 1
ATOM 16832 C C . VAL C 1 612 ? 80.50100 -36.88700 49.65600 1.000 54.78541 612 VAL C C 1
ATOM 16833 O O . VAL C 1 612 ? 80.99300 -36.41700 48.62100 1.000 56.24641 612 VAL C O 1
ATOM 16837 N N . VAL C 1 613 ? 81.20400 -37.48100 50.62100 1.000 53.81276 613 VAL C N 1
ATOM 16838 C CA . VAL C 1 613 ? 82.68400 -37.62900 50.50900 1.000 52.29149 613 VAL C CA 1
ATOM 16839 C C . VAL C 1 613 ? 83.07200 -39.10600 50.60300 1.000 51.93753 613 VAL C C 1
ATOM 16840 O O . VAL C 1 613 ? 82.76000 -39.72500 51.63100 1.000 53.18565 613 VAL C O 1
ATOM 16844 N N . LEU C 1 614 ? 83.70500 -39.65100 49.56100 1.000 49.72881 614 LEU C N 1
ATOM 16845 C CA . LEU C 1 614 ? 84.23700 -41.03600 49.63600 1.000 49.09872 614 LEU C CA 1
ATOM 16846 C C . LEU C 1 614 ? 85.64500 -40.90900 50.21100 1.000 49.06193 614 LEU C C 1
ATOM 16847 O O . LEU C 1 614 ? 86.59600 -40.87300 49.41700 1.000 49.16285 614 LEU C O 1
ATOM 16852 N N . ARG C 1 615 ? 85.76600 -40.82500 51.53600 1.000 51.15827 615 ARG C N 1
ATOM 16853 C CA . ARG C 1 615 ? 87.08800 -40.55700 52.16200 1.000 53.63430 615 ARG C CA 1
ATOM 16854 C C . ARG C 1 615 ? 88.01600 -41.76500 52.06900 1.000 50.96975 615 ARG C C 1
ATOM 16855 O O . ARG C 1 615 ? 89.12700 -41.59900 51.55500 1.000 54.29447 615 ARG C O 1
ATOM 16863 N N . ASP C 1 616 ? 87.57500 -42.92700 52.54500 1.000 53.82018 616 ASP C N 1
ATOM 16864 C CA . ASP C 1 616 ? 88.48300 -44.10000 52.59700 1.000 52.22379 616 ASP C CA 1
ATOM 16865 C C . ASP C 1 616 ? 88.26400 -44.99300 51.37400 1.000 53.47554 616 ASP C C 1
ATOM 16866 O O . ASP C 1 616 ? 87.20800 -44.86600 50.73800 1.000 52.22675 616 ASP C O 1
ATOM 16871 N N . LEU C 1 617 ? 89.24100 -45.84700 51.06100 1.000 51.08980 617 LEU C N 1
ATOM 16872 C CA . LEU C 1 617 ? 89.09500 -46.79700 49.92800 1.000 51.05698 617 LEU C CA 1
ATOM 16873 C C . LEU C 1 617 ? 88.17400 -47.93600 50.36900 1.000 53.25244 617 LEU C C 1
ATOM 16874 O O . LEU C 1 617 ? 88.41300 -48.50200 51.44500 1.000 57.91598 617 LEU C O 1
ATOM 16879 N N . PRO C 1 618 ? 87.12900 -48.28600 49.59100 1.000 57.48455 618 PRO C N 1
ATOM 16880 C CA . PRO C 1 618 ? 86.17500 -49.30700 50.00000 1.000 52.86267 618 PRO C CA 1
ATOM 16881 C C . PRO C 1 618 ? 86.82500 -50.69600 50.03400 1.000 57.83294 618 PRO C C 1
ATOM 16882 O O . PRO C 1 618 ? 87.80800 -50.89500 49.36000 1.000 63.49601 618 PRO C O 1
ATOM 16886 N N . THR C 1 619 ? 86.27100 -51.60300 50.83500 1.000 64.31821 619 THR C N 1
ATOM 16887 C CA . THR C 1 619 ? 86.80500 -52.98400 50.90600 1.000 56.58665 619 THR C CA 1
ATOM 16888 C C . THR C 1 619 ? 86.56800 -53.64800 49.55200 1.000 57.64885 619 THR C C 1
ATOM 16889 O O . THR C 1 619 ? 87.52600 -54.20600 48.99400 1.000 59.73831 619 THR C O 1
ATOM 16893 N N . SER C 1 620 ? 85.34000 -53.55300 49.04200 1.000 61.43949 620 SER C N 1
ATOM 16894 C CA . SER C 1 620 ? 84.99200 -54.17600 47.74300 1.000 61.94394 620 SER C CA 1
ATOM 16895 C C . SER C 1 620 ? 84.23300 -53.16500 46.88300 1.000 58.07512 620 SER C C 1
ATOM 16896 O O . SER C 1 620 ? 83.58100 -52.27900 47.45600 1.000 65.49153 620 SER C O 1
ATOM 16899 N N . MET C 1 621 ? 84.30900 -53.31000 45.56000 1.000 56.69641 621 MET C N 1
ATOM 16900 C CA . MET C 1 621 ? 83.56100 -52.41800 44.64400 1.000 58.49244 621 MET C CA 1
ATOM 16901 C C . MET C 1 621 ? 82.06700 -52.59400 44.92000 1.000 60.24323 621 MET C C 1
ATOM 16902 O O . MET C 1 621 ? 81.32200 -51.61000 44.80600 1.000 65.77371 621 MET C O 1
ATOM 16907 N N . GLU C 1 622 ? 81.66100 -53.80900 45.28200 1.000 61.48317 622 GLU C N 1
ATOM 16908 C CA . GLU C 1 622 ? 80.22800 -54.10000 45.54900 1.000 65.91924 622 GLU C CA 1
ATOM 16909 C C . GLU C 1 622 ? 79.74700 -53.26700 46.73900 1.000 66.16233 622 GLU C C 1
ATOM 16910 O O . GLU C 1 622 ? 78.62300 -52.74100 46.67800 1.000 65.94805 622 GLU C O 1
ATOM 16916 N N . ASP C 1 623 ? 80.56900 -53.16500 47.78300 1.000 65.56972 623 ASP C N 1
ATOM 16917 C CA . ASP C 1 623 ? 80.17300 -52.39800 48.99200 1.000 65.08859 623 ASP C CA 1
ATOM 16918 C C . ASP C 1 623 ? 79.89600 -50.95200 48.58200 1.000 68.64576 623 ASP C C 1
ATOM 16919 O O . ASP C 1 623 ? 78.90900 -50.37900 49.07300 1.000 77.46453 623 ASP C O 1
ATOM 16924 N N . LEU C 1 624 ? 80.73600 -50.39100 47.71100 1.000 64.46117 624 LEU C N 1
ATOM 16925 C CA . LEU C 1 624 ? 80.55200 -48.98800 47.25800 1.000 62.86352 624 LEU C CA 1
ATOM 16926 C C . LEU C 1 624 ? 79.25300 -48.89500 46.45100 1.000 64.42195 624 LEU C C 1
ATOM 16927 O O . LEU C 1 624 ? 78.54100 -47.89500 46.60500 1.000 65.90494 624 LEU C O 1
ATOM 16932 N N . SER C 1 625 ? 78.96600 -49.90800 45.63100 1.000 64.24066 625 SER C N 1
ATOM 16933 C CA . SER C 1 625 ? 77.74300 -49.88000 44.78900 1.000 64.01418 625 SER C CA 1
ATOM 16934 C C . SER C 1 625 ? 76.51400 -49.82000 45.69600 1.000 66.18395 625 SER C C 1
ATOM 16935 O O . SER C 1 625 ? 75.60700 -49.03300 45.40000 1.000 70.27791 625 SER C O 1
ATOM 16938 N N . ASN C 1 626 ? 76.50700 -50.60400 46.77000 1.000 63.46107 626 ASN C N 1
ATOM 16939 C CA . ASN C 1 626 ? 75.38000 -50.55200 47.73500 1.000 73.26591 626 ASN C CA 1
ATOM 16940 C C . ASN C 1 626 ? 75.29100 -49.12800 48.27500 1.000 73.54560 626 ASN C C 1
ATOM 16941 O O . ASN C 1 626 ? 74.17100 -48.61600 48.42900 1.000 74.41110 626 ASN C O 1
ATOM 16946 N N . SER C 1 627 ? 76.44300 -48.52200 48.54200 1.000 71.60298 627 SER C N 1
ATOM 16947 C CA . SER C 1 627 ? 76.46600 -47.15400 49.11000 1.000 72.18387 627 SER C CA 1
ATOM 16948 C C . SER C 1 627 ? 75.99400 -46.14300 48.06100 1.000 74.33431 627 SER C C 1
ATOM 16949 O O . SER C 1 627 ? 75.28600 -45.20000 48.43800 1.000 76.14820 627 SER C O 1
ATOM 16952 N N . LEU C 1 628 ? 76.36800 -46.33600 46.79700 1.000 71.89808 628 LEU C N 1
ATOM 16953 C CA . LEU C 1 628 ? 76.02000 -45.35600 45.73600 1.000 71.92117 628 LEU C CA 1
ATOM 16954 C C . LEU C 1 628 ? 74.53400 -45.44200 45.36600 1.000 75.30858 628 LEU C C 1
ATOM 16955 O O . LEU C 1 628 ? 73.92500 -44.38300 45.16200 1.000 76.57967 628 LEU C O 1
ATOM 16960 N N . GLN C 1 629 ? 73.96700 -46.64500 45.29100 1.000 73.99769 629 GLN C N 1
ATOM 16961 C CA . GLN C 1 629 ? 72.56500 -46.79700 44.81500 1.000 70.60109 629 GLN C CA 1
ATOM 16962 C C . GLN C 1 629 ? 71.59700 -46.03200 45.71300 1.000 76.09885 629 GLN C C 1
ATOM 16963 O O . GLN C 1 629 ? 70.50000 -45.70400 45.23300 1.000 74.47053 629 GLN C O 1
ATOM 16969 N N . GLN C 1 630 ? 71.97700 -45.77700 46.96500 1.000 76.33156 630 GLN C N 1
ATOM 16970 C CA . GLN C 1 630 ? 71.05800 -45.10800 47.92300 1.000 71.79406 630 GLN C CA 1
ATOM 16971 C C . GLN C 1 630 ? 71.46000 -43.64600 48.07200 1.000 72.18236 630 GLN C C 1
ATOM 16972 O O . GLN C 1 630 ? 71.10500 -43.05000 49.09900 1.000 72.72344 630 GLN C O 1
ATOM 16978 N N . LEU C 1 631 ? 72.13800 -43.08300 47.07400 1.000 74.55113 631 LEU C N 1
ATOM 16979 C CA . LEU C 1 631 ? 72.67400 -41.70900 47.24900 1.000 76.31228 631 LEU C CA 1
ATOM 16980 C C . LEU C 1 631 ? 71.91900 -40.66400 46.42600 1.000 76.41171 631 LEU C C 1
ATOM 16981 O O . LEU C 1 631 ? 71.87400 -40.80800 45.19100 1.000 68.18911 631 LEU C O 1
ATOM 16986 N N . GLN C 1 632 ? 71.34000 -39.66500 47.09500 1.000 76.85764 632 GLN C N 1
ATOM 16987 C CA . GLN C 1 632 ? 70.73900 -38.51200 46.37900 1.000 81.42301 632 GLN C CA 1
ATOM 16988 C C . GLN C 1 632 ? 71.75300 -37.39300 46.58900 1.000 83.96136 632 GLN C C 1
ATOM 16989 O O . GLN C 1 632 ? 71.79000 -36.85100 47.70400 1.000 87.84918 632 GLN C O 1
ATOM 16995 N N . PHE C 1 633 ? 72.56600 -37.07500 45.58000 1.000 69.48199 633 PHE C N 1
ATOM 16996 C CA . PHE C 1 633 ? 73.66500 -36.11800 45.85500 1.000 68.75566 633 PHE C CA 1
ATOM 16997 C C . PHE C 1 633 ? 73.76700 -34.98300 44.84300 1.000 61.93576 633 PHE C C 1
ATOM 16998 O O . PHE C 1 633 ? 73.25200 -35.11500 43.72200 1.000 67.18327 633 PHE C O 1
ATOM 17006 N N . SER C 1 634 ? 74.42700 -33.89800 45.25500 1.000 63.03344 634 SER C N 1
ATOM 17007 C CA . SER C 1 634 ? 74.69200 -32.76000 44.34900 1.000 63.71740 634 SER C CA 1
ATOM 17008 C C . SER C 1 634 ? 76.14500 -32.87100 43.90400 1.000 64.01954 634 SER C C 1
ATOM 17009 O O . SER C 1 634 ? 76.42600 -32.67200 42.70900 1.000 62.41059 634 SER C O 1
ATOM 17012 N N . GLN C 1 635 ? 77.02000 -33.18300 44.85600 1.000 56.67974 635 GLN C N 1
ATOM 17013 C CA . GLN C 1 635 ? 78.46500 -33.30200 44.55400 1.000 55.73277 635 GLN C CA 1
ATOM 17014 C C . GLN C 1 635 ? 79.02100 -34.54600 45.24200 1.000 56.89052 635 GLN C C 1
ATOM 17015 O O . GLN C 1 635 ? 78.85900 -34.65500 46.46700 1.000 61.49307 635 GLN C O 1
ATOM 17021 N N . LEU C 1 636 ? 79.63500 -35.44800 44.47700 1.000 50.16054 636 LEU C N 1
ATOM 17022 C CA . LEU C 1 636 ? 80.30000 -36.62000 45.09400 1.000 50.12683 636 LEU C CA 1
ATOM 17023 C C . LEU C 1 636 ? 81.79600 -36.32300 45.12700 1.000 49.99060 636 LEU C C 1
ATOM 17024 O O . LEU C 1 636 ? 82.37500 -36.11400 44.05500 1.000 49.84838 636 LEU C O 1
ATOM 17029 N N . TYR C 1 637 ? 82.38400 -36.29200 46.32100 1.000 49.10644 637 TYR C N 1
ATOM 17030 C CA . TYR C 1 637 ? 83.83800 -36.04100 46.44400 1.000 49.29902 637 TYR C CA 1
ATOM 17031 C C . TYR C 1 637 ? 84.56100 -37.38100 46.58600 1.000 49.07614 637 TYR C C 1
ATOM 17032 O O . TYR C 1 637 ? 84.26100 -38.12400 47.52600 1.000 49.00637 637 TYR C O 1
ATOM 17041 N N . ILE C 1 638 ? 85.47800 -37.67000 45.66200 1.000 48.97996 638 ILE C N 1
ATOM 17042 C CA . ILE C 1 638 ? 86.23100 -38.95600 45.70100 1.000 48.76949 638 ILE C CA 1
ATOM 17043 C C . ILE C 1 638 ? 87.65700 -38.67100 46.18100 1.000 49.03089 638 ILE C C 1
ATOM 17044 O O . ILE C 1 638 ? 88.43500 -38.09800 45.40400 1.000 49.14914 638 ILE C O 1
ATOM 17049 N N . VAL C 1 639 ? 87.96400 -39.06900 47.41800 1.000 49.12620 639 VAL C N 1
ATOM 17050 C CA . VAL C 1 639 ? 89.32300 -38.86800 47.99500 1.000 49.38559 639 VAL C CA 1
ATOM 17051 C C . VAL C 1 639 ? 90.01000 -40.23200 48.05800 1.000 49.16535 639 VAL C C 1
ATOM 17052 O O . VAL C 1 639 ? 91.21300 -40.30100 47.76400 1.000 49.24747 639 VAL C O 1
ATOM 17056 N N . LEU C 1 640 ? 89.26300 -41.26800 48.43700 1.000 48.90896 640 LEU C N 1
ATOM 17057 C CA . LEU C 1 640 ? 89.81900 -42.64500 48.50900 1.000 48.68157 640 LEU C CA 1
ATOM 17058 C C . LEU C 1 640 ? 91.17800 -42.59600 49.20800 1.000 48.93087 640 LEU C C 1
ATOM 17059 O O . LEU C 1 640 ? 92.18600 -42.93100 48.56700 1.000 48.89086 640 LEU C O 1
ATOM 17064 N N . GLN C 1 641 ? 91.18700 -42.19400 50.47900 1.000 49.99505 641 GLN C N 1
ATOM 17065 C CA . GLN C 1 641 ? 92.45000 -42.08500 51.25200 1.000 53.27174 641 GLN C CA 1
ATOM 17066 C C . GLN C 1 641 ? 92.97300 -43.48200 51.59200 1.000 50.79180 641 GLN C C 1
ATOM 17067 O O . GLN C 1 641 ? 92.17100 -44.32300 52.03500 1.000 50.00599 641 GLN C O 1
ATOM 17073 N N . HIS C 1 642 ? 94.27100 -43.70500 51.38900 1.000 49.35092 642 HIS C N 1
ATOM 17074 C CA . HIS C 1 642 ? 94.89900 -45.01400 51.70000 1.000 50.05550 642 HIS C CA 1
ATOM 17075 C C . HIS C 1 642 ? 96.32800 -44.74400 52.17100 1.000 49.49846 642 HIS C C 1
ATOM 17076 O O . HIS C 1 642 ? 96.90500 -43.70500 51.79600 1.000 49.74159 642 HIS C O 1
ATOM 17083 N N . ASN C 1 643 ? 96.88100 -45.65100 52.97400 1.000 51.39380 643 ASN C N 1
ATOM 17084 C CA . ASN C 1 643 ? 98.26800 -45.47700 53.47500 1.000 57.15257 643 ASN C CA 1
ATOM 17085 C C . ASN C 1 643 ? 99.21800 -46.34700 52.65000 1.000 55.08755 643 ASN C C 1
ATOM 17086 O O . ASN C 1 643 ? 100.41700 -46.02600 52.61500 1.000 53.88814 643 ASN C O 1
ATOM 17091 N N . HIS C 1 644 ? 98.69600 -47.39100 52.00200 1.000 57.50332 644 HIS C N 1
ATOM 17092 C CA . HIS C 1 644 ? 99.56200 -48.33200 51.24300 1.000 55.56555 644 HIS C CA 1
ATOM 17093 C C . HIS C 1 644 ? 98.85300 -48.79700 49.97000 1.000 54.50663 644 HIS C C 1
ATOM 17094 O O . HIS C 1 644 ? 97.61000 -48.74400 49.92600 1.000 60.49039 644 HIS C O 1
ATOM 17101 N N . SER C 1 645 ? 99.61700 -49.25100 48.97300 1.000 54.97057 645 SER C N 1
ATOM 17102 C CA . SER C 1 645 ? 99.01800 -49.80100 47.72800 1.000 56.13715 645 SER C CA 1
ATOM 17103 C C . SER C 1 645 ? 99.70600 -51.12200 47.35800 1.000 54.52231 645 SER C C 1
ATOM 17104 O O . SER C 1 645 ? 100.94600 -51.14500 47.31000 1.000 54.28958 645 SER C O 1
ATOM 17107 N N . ILE C 1 646 ? 98.92600 -52.17300 47.09300 1.000 56.48608 646 ILE C N 1
ATOM 17108 C CA . ILE C 1 646 ? 99.49000 -53.51700 46.76500 1.000 52.22334 646 ILE C CA 1
ATOM 17109 C C . ILE C 1 646 ? 99.42200 -53.74000 45.25400 1.000 56.47515 646 ILE C C 1
ATOM 17110 O O . ILE C 1 646 ? 99.78300 -54.84400 44.81500 1.000 59.82601 646 ILE C O 1
ATOM 17115 N N . TYR C 1 647 ? 99.01400 -52.72600 44.49200 1.000 47.66599 647 TYR C N 1
ATOM 17116 C CA . TYR C 1 647 ? 98.83200 -52.85200 43.02600 1.000 50.48651 647 TYR C CA 1
ATOM 17117 C C . TYR C 1 647 ? 100.06300 -53.48200 42.37300 1.000 51.45478 647 TYR C C 1
ATOM 17118 O O . TYR C 1 647 ? 99.89300 -54.36800 41.52400 1.000 54.63545 647 TYR C O 1
ATOM 17127 N N . PHE C 1 648 ? 101.25900 -53.03700 42.75200 1.000 53.41900 648 PHE C N 1
ATOM 17128 C CA . PHE C 1 648 ? 102.48600 -53.52900 42.07900 1.000 56.76278 648 PHE C CA 1
ATOM 17129 C C . PHE C 1 648 ? 103.08300 -54.70900 42.84800 1.000 53.30118 648 PHE C C 1
ATOM 17130 O O . PHE C 1 648 ? 103.79100 -55.51500 42.22800 1.000 57.65773 648 PHE C O 1
ATOM 17138 N N . ASP C 1 649 ? 102.80000 -54.80500 44.14700 1.000 57.24504 649 ASP C N 1
ATOM 17139 C CA . ASP C 1 649 ? 103.27800 -55.96800 44.93700 1.000 58.48150 649 ASP C CA 1
ATOM 17140 C C . ASP C 1 649 ? 102.57400 -57.21500 44.40400 1.000 56.54054 649 ASP C C 1
ATOM 17141 O O . ASP C 1 649 ? 103.26500 -58.20700 44.13000 1.000 56.21129 649 ASP C O 1
ATOM 17146 N N . GLY C 1 650 ? 101.25100 -57.16500 44.26300 1.000 56.98586 650 GLY C N 1
ATOM 17147 C CA . GLY C 1 650 ? 100.51500 -58.28200 43.64300 1.000 50.44516 650 GLY C CA 1
ATOM 17148 C C . GLY C 1 650 ? 100.24200 -59.45000 44.56500 1.000 55.33606 650 GLY C C 1
ATOM 17149 O O . GLY C 1 650 ? 100.69400 -59.41000 45.72000 1.000 57.33673 650 GLY C O 1
ATOM 17150 N N . ILE C 1 651 ? 99.50400 -60.44600 44.07000 1.000 53.39754 651 ILE C N 1
ATOM 17151 C CA . ILE C 1 651 ? 99.23400 -61.68200 44.85400 1.000 53.68362 651 ILE C CA 1
ATOM 17152 C C . ILE C 1 651 ? 100.06000 -62.80000 44.21800 1.000 55.55652 651 ILE C C 1
ATOM 17153 O O . ILE C 1 651 ? 99.90700 -63.01600 43.00600 1.000 59.63739 651 ILE C O 1
ATOM 17158 N N . PRO C 1 652 ? 100.93000 -63.51500 44.96500 1.000 59.07559 652 PRO C N 1
ATOM 17159 C CA . PRO C 1 652 ? 101.80300 -64.52600 44.36700 1.000 53.81005 652 PRO C CA 1
ATOM 17160 C C . PRO C 1 652 ? 101.01700 -65.67700 43.72000 1.000 57.56709 652 PRO C C 1
ATOM 17161 O O . PRO C 1 652 ? 99.87200 -65.86500 44.06300 1.000 54.46955 652 PRO C O 1
ATOM 17165 N N . ASN C 1 653 ? 101.65000 -66.40500 42.79800 1.000 61.51336 653 ASN C N 1
ATOM 17166 C CA . ASN C 1 653 ? 100.95900 -67.51700 42.09300 1.000 65.39568 653 ASN C CA 1
ATOM 17167 C C . ASN C 1 653 ? 100.89700 -68.74200 43.00700 1.000 63.09023 653 ASN C C 1
ATOM 17168 O O . ASN C 1 653 ? 101.76100 -68.84900 43.89000 1.000 68.63221 653 ASN C O 1
ATOM 17173 N N . MET C 1 654 ? 99.93500 -69.64000 42.77800 1.000 61.47107 654 MET C N 1
ATOM 17174 C CA . MET C 1 654 ? 99.74800 -70.81800 43.67000 1.000 64.51827 654 MET C CA 1
ATOM 17175 C C . MET C 1 654 ? 101.01700 -71.67300 43.66100 1.000 66.90577 654 MET C C 1
ATOM 17176 O O . MET C 1 654 ? 101.25700 -72.37000 44.65300 1.000 70.72614 654 MET C O 1
ATOM 17181 N N . ASP C 1 655 ? 101.79600 -71.61400 42.58400 1.000 65.11845 655 ASP C N 1
ATOM 17182 C CA . ASP C 1 655 ? 103.08200 -72.35300 42.55200 1.000 67.07526 655 ASP C CA 1
ATOM 17183 C C . ASP C 1 655 ? 103.97200 -71.83800 43.68500 1.000 65.65966 655 ASP C C 1
ATOM 17184 O O . ASP C 1 655 ? 104.51800 -72.66900 44.42400 1.000 68.55220 655 ASP C O 1
ATOM 17189 N N . ILE C 1 656 ? 104.10000 -70.51500 43.81500 1.000 68.31587 656 ILE C N 1
ATOM 17190 C CA . ILE C 1 656 ? 104.94300 -69.90600 44.88600 1.000 60.38289 656 ILE C CA 1
ATOM 17191 C C . ILE C 1 656 ? 104.31300 -70.24200 46.23900 1.000 62.88100 656 ILE C C 1
ATOM 17192 O O . ILE C 1 656 ? 105.06900 -70.49700 47.19300 1.000 66.79826 656 ILE C O 1
ATOM 17197 N N . PHE C 1 657 ? 102.98200 -70.26600 46.31200 1.000 58.06631 657 PHE C N 1
ATOM 17198 C CA . PHE C 1 657 ? 102.30800 -70.66300 47.57100 1.000 61.28707 657 PHE C CA 1
ATOM 17199 C C . PHE C 1 657 ? 102.69600 -72.12100 47.82300 1.000 60.30156 657 PHE C C 1
ATOM 17200 O O . PHE C 1 657 ? 102.89000 -72.50600 48.98600 1.000 56.97054 657 PHE C O 1
ATOM 17208 N N . LYS C 1 658 ? 102.81500 -72.90000 46.74800 1.000 67.17589 658 LYS C N 1
ATOM 17209 C CA . LYS C 1 658 ? 103.16100 -74.33700 46.87100 1.000 65.99425 658 LYS C CA 1
ATOM 17210 C C . LYS C 1 658 ? 104.59500 -74.48300 47.38600 1.000 62.33232 658 LYS C C 1
ATOM 17211 O O . LYS C 1 658 ? 104.82400 -75.34600 48.24700 1.000 64.60738 658 LYS C O 1
ATOM 17217 N N . LYS C 1 659 ? 105.51700 -73.66500 46.87800 1.000 56.86045 659 LYS C N 1
ATOM 17218 C CA . LYS C 1 659 ? 106.93800 -73.75800 47.29800 1.000 68.89035 659 LYS C CA 1
ATOM 17219 C C . LYS C 1 659 ? 107.12500 -73.34100 48.75900 1.000 69.21541 659 LYS C C 1
ATOM 17220 O O . LYS C 1 659 ? 108.07900 -73.81900 49.39100 1.000 70.33202 659 LYS C O 1
ATOM 17226 N N . CYS C 1 660 ? 106.25700 -72.46400 49.26000 1.000 65.70702 660 CYS C N 1
ATOM 17227 C CA . CYS C 1 660 ? 106.34100 -72.01400 50.67000 1.000 60.91642 660 CYS C CA 1
ATOM 17228 C C . CYS C 1 660 ? 105.92500 -73.16400 51.58100 1.000 60.01554 660 CYS C C 1
ATOM 17229 O O . CYS C 1 660 ? 106.69200 -73.50000 52.49500 1.000 67.01917 660 CYS C O 1
ATOM 17232 N N . TYR C 1 661 ? 104.76700 -73.76100 51.31500 1.000 60.37971 661 TYR C N 1
ATOM 17233 C CA . TYR C 1 661 ? 104.26400 -74.82400 52.22000 1.000 61.96182 661 TYR C CA 1
ATOM 17234 C C . TYR C 1 661 ? 105.31900 -75.91500 52.37700 1.000 67.28196 661 TYR C C 1
ATOM 17235 O O . TYR C 1 661 ? 105.67600 -76.24300 53.51900 1.000 68.24335 661 TYR C O 1
ATOM 17244 N N . LYS C 1 662 ? 105.82700 -76.43300 51.26000 1.000 72.65866 662 LYS C N 1
ATOM 17245 C CA . LYS C 1 662 ? 106.78800 -77.56400 51.32900 1.000 74.60122 662 LYS C CA 1
ATOM 17246 C C . LYS C 1 662 ? 108.03300 -77.11900 52.10000 1.000 73.57916 662 LYS C C 1
ATOM 17247 O O . LYS C 1 662 ? 108.57600 -77.94200 52.84400 1.000 77.63272 662 LYS C O 1
ATOM 17253 N N . ALA C 1 663 ? 108.45400 -75.86700 51.93400 1.000 72.63966 663 ALA C N 1
ATOM 17254 C CA . ALA C 1 663 ? 109.68800 -75.39000 52.59500 1.000 68.95336 663 ALA C CA 1
ATOM 17255 C C . ALA C 1 663 ? 109.43600 -75.30100 54.10100 1.000 73.07154 663 ALA C C 1
ATOM 17256 O O . ALA C 1 663 ? 110.41600 -75.28300 54.86000 1.000 76.52872 663 ALA C O 1
ATOM 17258 N N . LEU C 1 664 ? 108.16800 -75.22400 54.50500 1.000 71.79863 664 LEU C N 1
ATOM 17259 C CA . LEU C 1 664 ? 107.82900 -75.10700 55.94500 1.000 72.89927 664 LEU C CA 1
ATOM 17260 C C . LEU C 1 664 ? 107.59000 -76.50600 56.51500 1.000 73.72434 664 LEU C C 1
ATOM 17261 O O . LEU C 1 664 ? 107.70700 -76.66800 57.73900 1.000 76.78367 664 LEU C O 1
ATOM 17266 N N . ILE C 1 665 ? 107.27600 -77.47000 55.64800 1.000 76.15782 665 ILE C N 1
ATOM 17267 C CA . ILE C 1 665 ? 107.05800 -78.87300 56.10400 1.000 74.46072 665 ILE C CA 1
ATOM 17268 C C . ILE C 1 665 ? 108.41000 -79.59200 56.08000 1.000 75.32480 665 ILE C C 1
ATOM 17269 O O . ILE C 1 665 ? 108.41900 -80.83000 56.16900 1.000 77.32830 665 ILE C O 1
ATOM 17274 N N . THR C 1 666 ? 109.50200 -78.83500 55.97600 1.000 74.56067 666 THR C N 1
ATOM 17275 C CA . THR C 1 666 ? 110.86100 -79.42800 55.97600 1.000 70.01894 666 THR C CA 1
ATOM 17276 C C . THR C 1 666 ? 111.49000 -79.28600 57.36000 1.000 76.58060 666 THR C C 1
ATOM 17277 O O . THR C 1 666 ? 112.21300 -80.21100 57.76500 1.000 85.77022 666 THR C O 1
ATOM 17281 N N . LYS C 1 667 ? 111.23700 -78.17200 58.04400 1.000 73.09046 667 LYS C N 1
ATOM 17282 C CA . LYS C 1 667 ? 111.91000 -77.92300 59.34700 1.000 80.32230 667 LYS C CA 1
ATOM 17283 C C . LYS C 1 667 ? 110.93800 -78.17400 60.50100 1.000 77.80268 667 LYS C C 1
ATOM 17284 O O . LYS C 1 667 ? 111.37300 -78.05900 61.65500 1.000 87.37536 667 LYS C O 1
ATOM 17290 N N . GLN C 1 668 ? 109.67600 -78.47600 60.19300 1.000 65.34503 668 GLN C N 1
ATOM 17291 C CA . GLN C 1 668 ? 108.64700 -78.71100 61.24200 1.000 78.50540 668 GLN C CA 1
ATOM 17292 C C . GLN C 1 668 ? 108.35200 -77.40300 61.98800 1.000 80.88085 668 GLN C C 1
ATOM 17293 O O . GLN C 1 668 ? 107.17300 -77.02000 62.04200 1.000 80.37939 668 GLN C O 1
ATOM 17299 N N . GLU C 1 669 ? 109.36800 -76.75600 62.55700 1.000 71.40143 669 GLU C N 1
ATOM 17300 C CA . GLU C 1 669 ? 109.15300 -75.42900 63.19400 1.000 70.70336 669 GLU C CA 1
ATOM 17301 C C . GLU C 1 669 ? 110.13500 -74.43200 62.57400 1.000 69.33345 669 GLU C C 1
ATOM 17302 O O . GLU C 1 669 ? 111.33700 -74.74300 62.53700 1.000 69.76516 669 GLU C O 1
ATOM 17308 N N . THR C 1 670 ? 109.63600 -73.28900 62.09600 1.000 65.26358 670 THR C N 1
ATOM 17309 C CA . THR C 1 670 ? 110.51300 -72.31000 61.40100 1.000 65.42084 670 THR C CA 1
ATOM 17310 C C . THR C 1 670 ? 110.41400 -70.93000 62.05100 1.000 63.56420 670 THR C C 1
ATOM 17311 O O . THR C 1 670 ? 109.28400 -70.46400 62.26000 1.000 64.61951 670 THR C O 1
ATOM 17315 N N . ASN C 1 671 ? 111.55500 -70.31000 62.35400 1.000 57.70204 671 ASN C N 1
ATOM 17316 C CA . ASN C 1 671 ? 111.54900 -68.92500 62.88800 1.000 61.84659 671 ASN C CA 1
ATOM 17317 C C . ASN C 1 671 ? 111.68000 -67.97700 61.69800 1.000 58.84390 671 ASN C C 1
ATOM 17318 O O . ASN C 1 671 ? 112.75200 -67.96400 61.07600 1.000 63.59469 671 ASN C O 1
ATOM 17323 N N . ILE C 1 672 ? 110.63100 -67.21400 61.40000 1.000 57.11784 672 ILE C N 1
ATOM 17324 C CA . ILE C 1 672 ? 110.62900 -66.31900 60.20800 1.000 53.16734 672 ILE C CA 1
ATOM 17325 C C . ILE C 1 672 ? 111.60100 -65.16500 60.45700 1.000 50.91080 672 ILE C C 1
ATOM 17326 O O . ILE C 1 672 ? 112.06900 -64.56500 59.48200 1.000 58.03191 672 ILE C O 1
ATOM 17331 N N . GLN C 1 673 ? 111.92700 -64.90600 61.71700 1.000 52.27651 673 GLN C N 1
ATOM 17332 C CA . GLN C 1 673 ? 112.92000 -63.85200 62.02800 1.000 55.27784 673 GLN C CA 1
ATOM 17333 C C . GLN C 1 673 ? 114.31100 -64.34700 61.64400 1.000 55.89396 673 GLN C C 1
ATOM 17334 O O . GLN C 1 673 ? 115.18900 -63.50200 61.43600 1.000 59.91453 673 GLN C O 1
ATOM 17340 N N . LYS C 1 674 ? 114.49300 -65.66100 61.53200 1.000 61.62247 674 LYS C N 1
ATOM 17341 C CA . LYS C 1 674 ? 115.85500 -66.19800 61.27800 1.000 65.57460 674 LYS C CA 1
ATOM 17342 C C . LYS C 1 674 ? 115.96000 -66.76600 59.85700 1.000 66.61848 674 LYS C C 1
ATOM 17343 O O . LYS C 1 674 ? 116.99700 -66.53400 59.22100 1.000 77.58909 674 LYS C O 1
ATOM 17349 N N . GLU C 1 675 ? 114.94400 -67.47800 59.37600 1.000 57.43241 675 GLU C N 1
ATOM 17350 C CA . GLU C 1 675 ? 115.05000 -68.10600 58.03700 1.000 64.20393 675 GLU C CA 1
ATOM 17351 C C . GLU C 1 675 ? 114.06400 -67.45000 57.06900 1.000 63.56431 675 GLU C C 1
ATOM 17352 O O . GLU C 1 675 ? 113.91200 -67.96300 55.95300 1.000 62.07490 675 GLU C O 1
ATOM 17358 N N . GLY C 1 676 ? 113.44400 -66.34400 57.47100 1.000 55.96896 676 GLY C N 1
ATOM 17359 C CA . GLY C 1 676 ? 112.39200 -65.73700 56.63100 1.000 54.40410 676 GLY C CA 1
ATOM 17360 C C . GLY C 1 676 ? 112.98500 -65.13100 55.37500 1.000 59.96902 676 GLY C C 1
ATOM 17361 O O . GLY C 1 676 ? 112.35700 -65.25800 54.31400 1.000 62.67576 676 GLY C O 1
ATOM 17362 N N . MET C 1 677 ? 114.14100 -64.48000 55.48600 1.000 58.70051 677 MET C N 1
ATOM 17363 C CA . MET C 1 677 ? 114.73100 -63.78400 54.31500 1.000 53.97123 677 MET C CA 1
ATOM 17364 C C . MET C 1 677 ? 115.23900 -64.81500 53.30800 1.000 58.29723 677 MET C C 1
ATOM 17365 O O . MET C 1 677 ? 115.12700 -64.55700 52.10200 1.000 65.50794 677 MET C O 1
ATOM 17370 N N . LEU C 1 678 ? 115.76600 -65.94200 53.78400 1.000 57.95289 678 LEU C N 1
ATOM 17371 C CA . LEU C 1 678 ? 116.21000 -67.02100 52.86400 1.000 58.27382 678 LEU C CA 1
ATOM 17372 C C . LEU C 1 678 ? 114.99100 -67.55300 52.10900 1.000 62.51821 678 LEU C C 1
ATOM 17373 O O . LEU C 1 678 ? 115.10800 -67.80600 50.90100 1.000 71.00537 678 LEU C O 1
ATOM 17378 N N . LEU C 1 679 ? 113.86500 -67.70800 52.80100 1.000 60.74853 679 LEU C N 1
ATOM 17379 C CA . LEU C 1 679 ? 112.62000 -68.18700 52.15200 1.000 54.62273 679 LEU C CA 1
ATOM 17380 C C . LEU C 1 679 ? 112.19100 -67.15200 51.11300 1.000 59.33161 679 LEU C C 1
ATOM 17381 O O . LEU C 1 679 ? 111.76800 -67.55700 50.02400 1.000 62.49038 679 LEU C O 1
ATOM 17386 N N . CYS C 1 680 ? 112.32500 -65.86700 51.44000 1.000 51.04987 680 CYS C N 1
ATOM 17387 C CA . CYS C 1 680 ? 111.93400 -64.79000 50.49600 1.000 56.17469 680 CYS C CA 1
ATOM 17388 C C . CYS C 1 680 ? 112.77100 -64.91200 49.22300 1.000 63.77125 680 CYS C C 1
ATOM 17389 O O . CYS C 1 680 ? 112.24500 -64.59300 48.14800 1.000 61.55747 680 CYS C O 1
ATOM 17392 N N . GLN C 1 681 ? 114.02600 -65.34600 49.35100 1.000 65.42941 681 GLN C N 1
ATOM 17393 C CA . GLN C 1 681 ? 114.90700 -65.52400 48.16700 1.000 63.75391 681 GLN C CA 1
ATOM 17394 C C . GLN C 1 681 ? 114.51000 -66.79000 47.40700 1.000 62.10159 681 GLN C C 1
ATOM 17395 O O . GLN C 1 681 ? 114.51800 -66.75400 46.16800 1.000 69.80461 681 GLN C O 1
ATOM 17401 N N . HIS C 1 682 ? 114.18800 -67.86400 48.12600 1.000 62.15997 682 HIS C N 1
ATOM 17402 C CA . HIS C 1 682 ? 113.76500 -69.13900 47.48800 1.000 61.21237 682 HIS C CA 1
ATOM 17403 C C . HIS C 1 682 ? 112.46300 -68.90900 46.72300 1.000 64.73349 682 HIS C C 1
ATOM 17404 O O . HIS C 1 682 ? 112.29000 -69.48600 45.63200 1.000 64.53381 682 HIS C O 1
ATOM 17411 N N . LEU C 1 683 ? 111.57300 -68.08800 47.28000 1.000 66.06981 683 LEU C N 1
ATOM 17412 C CA . LEU C 1 683 ? 110.25400 -67.83300 46.64400 1.000 63.59206 683 LEU C CA 1
ATOM 17413 C C . LEU C 1 683 ? 110.33400 -66.58900 45.75100 1.000 60.67042 683 LEU C C 1
ATOM 17414 O O . LEU C 1 683 ? 109.32500 -66.27900 45.10000 1.000 62.45941 683 LEU C O 1
ATOM 17419 N N . SER C 1 684 ? 111.48600 -65.91500 45.71700 1.000 62.36346 684 SER C N 1
ATOM 17420 C CA . SER C 1 684 ? 111.65400 -64.67700 44.91500 1.000 63.38649 684 SER C CA 1
ATOM 17421 C C . SER C 1 684 ? 110.54100 -63.69400 45.27500 1.000 62.28298 684 SER C C 1
ATOM 17422 O O . SER C 1 684 ? 109.90600 -63.16100 44.35500 1.000 72.44960 684 SER C O 1
ATOM 17425 N N . VAL C 1 685 ? 110.32200 -63.47200 46.57000 1.000 60.54810 685 VAL C N 1
ATOM 17426 C CA . VAL C 1 685 ? 109.20800 -62.59000 47.01700 1.000 56.43696 685 VAL C CA 1
ATOM 17427 C C . VAL C 1 685 ? 109.76200 -61.53800 47.96900 1.000 54.46012 685 VAL C C 1
ATOM 17428 O O . VAL C 1 685 ? 110.97200 -61.55900 48.23400 1.000 62.25973 685 VAL C O 1
ATOM 17432 N N . LYS C 1 686 ? 108.89500 -60.64900 48.44800 1.000 54.71358 686 LYS C N 1
ATOM 17433 C CA . LYS C 1 686 ? 109.32700 -59.56900 49.37100 1.000 55.46491 686 LYS C CA 1
ATOM 17434 C C . LYS C 1 686 ? 108.78500 -59.87300 50.76800 1.000 55.40009 686 LYS C C 1
ATOM 17435 O O . LYS C 1 686 ? 107.82400 -60.64800 50.87500 1.000 57.29913 686 LYS C O 1
ATOM 17441 N N . PRO C 1 687 ? 109.37100 -59.30400 51.83800 1.000 52.77951 687 PRO C N 1
ATOM 17442 C CA . PRO C 1 687 ? 108.93600 -59.60500 53.19400 1.000 51.99618 687 PRO C CA 1
ATOM 17443 C C . PRO C 1 687 ? 107.41300 -59.55900 53.38000 1.000 53.85700 687 PRO C C 1
ATOM 17444 O O . PRO C 1 687 ? 106.87400 -60.49400 53.94000 1.000 54.76002 687 PRO C O 1
ATOM 17448 N N . ASP C 1 688 ? 106.74900 -58.50200 52.90700 1.000 51.52318 688 ASP C N 1
ATOM 17449 C CA . ASP C 1 688 ? 105.28800 -58.35200 53.15200 1.000 54.76835 688 ASP C CA 1
ATOM 17450 C C . ASP C 1 688 ? 104.49400 -59.43900 52.41800 1.000 57.05361 688 ASP C C 1
ATOM 17451 O O . ASP C 1 688 ? 103.46200 -59.87000 52.95400 1.000 61.15310 688 ASP C O 1
ATOM 17456 N N . THR C 1 689 ? 104.94100 -59.84800 51.23200 1.000 53.57654 689 THR C N 1
ATOM 17457 C CA . THR C 1 689 ? 104.18400 -60.85100 50.44100 1.000 53.70333 689 THR C CA 1
ATOM 17458 C C . THR C 1 689 ? 104.25500 -62.20300 51.15800 1.000 48.98526 689 THR C C 1
ATOM 17459 O O . THR C 1 689 ? 103.26100 -62.94300 51.09800 1.000 49.15121 689 THR C O 1
ATOM 17463 N N . LEU C 1 690 ? 105.37400 -62.50300 51.81600 1.000 48.30319 690 LEU C N 1
ATOM 17464 C CA . LEU C 1 690 ? 105.47900 -63.75800 52.60800 1.000 50.29758 690 LEU C CA 1
ATOM 17465 C C . LEU C 1 690 ? 104.51500 -63.69000 53.79400 1.000 48.99206 690 LEU C C 1
ATOM 17466 O O . LEU C 1 690 ? 103.87100 -64.70300 54.08600 1.000 50.78359 690 LEU C O 1
ATOM 17471 N N . LYS C 1 691 ? 104.40700 -62.52500 54.42800 1.000 47.63369 691 LYS C N 1
ATOM 17472 C CA . LYS C 1 691 ? 103.49100 -62.35700 55.58200 1.000 47.69188 691 LYS C CA 1
ATOM 17473 C C . LYS C 1 691 ? 102.06600 -62.67900 55.13400 1.000 47.37002 691 LYS C C 1
ATOM 17474 O O . LYS C 1 691 ? 101.37000 -63.38900 55.87000 1.000 51.99697 691 LYS C O 1
ATOM 17480 N N . PHE C 1 692 ? 101.66000 -62.18900 53.96400 1.000 47.22251 692 PHE C N 1
ATOM 17481 C CA . PHE C 1 692 ? 100.30900 -62.50000 53.43200 1.000 46.91219 692 PHE C CA 1
ATOM 17482 C C . PHE C 1 692 ? 100.17100 -64.00900 53.24500 1.000 46.63000 692 PHE C C 1
ATOM 17483 O O . PHE C 1 692 ? 99.16400 -64.57600 53.68900 1.000 47.36933 692 PHE C O 1
ATOM 17491 N N . MET C 1 693 ? 101.16300 -64.63400 52.62100 1.000 48.85491 693 MET C N 1
ATOM 17492 C CA . MET C 1 693 ? 101.08800 -66.08900 52.34000 1.000 50.80640 693 MET C CA 1
ATOM 17493 C C . MET C 1 693 ? 100.96300 -66.84600 53.66300 1.000 49.34993 693 MET C C 1
ATOM 17494 O O . MET C 1 693 ? 100.12600 -67.75700 53.73900 1.000 52.62307 693 MET C O 1
ATOM 17499 N N . LEU C 1 694 ? 101.74400 -66.45400 54.66900 1.000 48.52683 694 LEU C N 1
ATOM 17500 C CA . LEU C 1 694 ? 101.71100 -67.13000 55.99200 1.000 49.76300 694 LEU C CA 1
ATOM 17501 C C . LEU C 1 694 ? 100.36200 -66.87100 56.66300 1.000 49.27031 694 LEU C C 1
ATOM 17502 O O . LEU C 1 694 ? 99.83400 -67.79800 57.29100 1.000 53.20509 694 LEU C O 1
ATOM 17507 N N . LYS C 1 695 ? 99.82700 -65.66300 56.51200 1.000 47.78864 695 LYS C N 1
ATOM 17508 C CA . LYS C 1 695 ? 98.51800 -65.30800 57.12100 1.000 48.26445 695 LYS C CA 1
ATOM 17509 C C . LYS C 1 695 ? 97.39400 -66.09800 56.44300 1.000 49.52855 695 LYS C C 1
ATOM 17510 O O . LYS C 1 695 ? 96.42600 -66.44900 57.13300 1.000 49.85418 695 LYS C O 1
ATOM 17516 N N . VAL C 1 696 ? 97.51600 -66.35700 55.14300 1.000 49.86162 696 VAL C N 1
ATOM 17517 C CA . VAL C 1 696 ? 96.50400 -67.17100 54.41400 1.000 50.35330 696 VAL C CA 1
ATOM 17518 C C . VAL C 1 696 ? 96.57600 -68.60500 54.93700 1.000 53.82800 696 VAL C C 1
ATOM 17519 O O . VAL C 1 696 ? 95.51800 -69.19600 55.19900 1.000 55.82689 696 VAL C O 1
ATOM 17523 N N . PHE C 1 697 ? 97.78700 -69.13100 55.10000 1.000 51.53896 697 PHE C N 1
ATOM 17524 C CA . PHE C 1 697 ? 97.95300 -70.50800 55.62200 1.000 51.57796 697 PHE C CA 1
ATOM 17525 C C . PHE C 1 697 ? 97.41500 -70.56000 57.05400 1.000 55.87791 697 PHE C C 1
ATOM 17526 O O . PHE C 1 697 ? 96.86700 -71.60000 57.45400 1.000 57.49513 697 PHE C O 1
ATOM 17534 N N . LEU C 1 698 ? 97.55900 -69.46600 57.79700 1.000 50.76505 698 LEU C N 1
ATOM 17535 C CA . LEU C 1 698 ? 97.02000 -69.41000 59.17900 1.000 50.37244 698 LEU C CA 1
ATOM 17536 C C . LEU C 1 698 ? 95.49100 -69.37900 59.13100 1.000 53.13461 698 LEU C C 1
ATOM 17537 O O . LEU C 1 698 ? 94.86300 -70.00800 59.99500 1.000 55.84145 698 LEU C O 1
ATOM 17542 N N . ASP C 1 699 ? 94.91800 -68.66100 58.16600 1.000 54.99758 699 ASP C N 1
ATOM 17543 C CA . ASP C 1 699 ? 93.44000 -68.62700 58.01200 1.000 59.69981 699 ASP C CA 1
ATOM 17544 C C . ASP C 1 699 ? 92.96400 -70.01500 57.58400 1.000 61.35274 699 ASP C C 1
ATOM 17545 O O . ASP C 1 699 ? 91.94600 -70.47800 58.12100 1.000 64.00151 699 ASP C O 1
ATOM 17550 N N . LEU C 1 700 ? 93.68500 -70.64700 56.66000 1.000 60.87394 700 LEU C N 1
ATOM 17551 C CA . LEU C 1 700 ? 93.32100 -72.01100 56.19800 1.000 62.78735 700 LEU C CA 1
ATOM 17552 C C . LEU C 1 700 ? 93.60300 -73.00300 57.32600 1.000 63.34981 700 LEU C C 1
ATOM 17553 O O . LEU C 1 700 ? 93.15100 -74.15400 57.21400 1.000 65.76229 700 LEU C O 1
ATOM 17558 N N . LYS C 1 701 ? 94.33000 -72.57200 58.35700 1.000 61.53990 701 LYS C N 1
ATOM 17559 C CA . LYS C 1 701 ? 94.62400 -73.43500 59.53400 1.000 61.88148 701 LYS C CA 1
ATOM 17560 C C . LYS C 1 701 ? 95.52100 -74.59700 59.10600 1.000 61.90653 701 LYS C C 1
ATOM 17561 O O . LYS C 1 701 ? 95.44300 -75.66200 59.73400 1.000 59.10599 701 LYS C O 1
ATOM 17567 N N . PHE C 1 702 ? 96.34300 -74.38300 58.08000 1.000 59.52304 702 PHE C N 1
ATOM 17568 C CA . PHE C 1 702 ? 97.31500 -75.41800 57.65100 1.000 65.15203 702 PHE C CA 1
ATOM 17569 C C . PHE C 1 702 ? 98.59400 -75.24100 58.46800 1.000 62.03712 702 PHE C C 1
ATOM 17570 O O . PHE C 1 702 ? 99.44900 -76.13900 58.44100 1.000 67.65139 702 PHE C O 1
ATOM 17578 N N . VAL C 1 703 ? 98.71400 -74.10500 59.16300 1.000 56.66195 703 VAL C N 1
ATOM 17579 C CA . VAL C 1 703 ? 99.91800 -73.82600 59.99900 1.000 60.40121 703 VAL C CA 1
ATOM 17580 C C . VAL C 1 703 ? 99.47800 -73.12500 61.28400 1.000 60.49341 703 VAL C C 1
ATOM 17581 O O . VAL C 1 703 ? 98.33900 -72.63600 61.32300 1.000 58.90764 703 VAL C O 1
ATOM 17585 N N . THR C 1 704 ? 100.35000 -73.10100 62.29500 1.000 57.65929 704 THR C N 1
ATOM 17586 C CA . THR C 1 704 ? 100.04600 -72.39900 63.56900 1.000 57.37404 704 THR C CA 1
ATOM 17587 C C . THR C 1 704 ? 101.19100 -71.42900 63.87000 1.000 57.91766 704 THR C C 1
ATOM 17588 O O . THR C 1 704 ? 102.30000 -71.67100 63.36800 1.000 55.29347 704 THR C O 1
ATOM 17592 N N . GLN C 1 705 ? 100.93200 -70.37600 64.65000 1.000 58.96237 705 GLN C N 1
ATOM 17593 C CA . GLN C 1 705 ? 101.97100 -69.34600 64.90800 1.000 54.73954 705 GLN C CA 1
ATOM 17594 C C . GLN C 1 705 ? 102.04100 -69.02500 66.40100 1.000 54.90643 705 GLN C C 1
ATOM 17595 O O . GLN C 1 705 ? 100.99100 -69.04400 67.06300 1.000 58.32224 705 GLN C O 1
ATOM 17601 N N . GLU C 1 706 ? 103.24400 -68.75400 66.90400 1.000 63.37666 706 GLU C N 1
ATOM 17602 C CA . GLU C 1 706 ? 103.41700 -68.35300 68.32000 1.000 60.32180 706 GLU C CA 1
ATOM 17603 C C . GLU C 1 706 ? 104.68600 -67.50400 68.41400 1.000 61.37525 706 GLU C C 1
ATOM 17604 O O . GLU C 1 706 ? 105.77500 -68.06300 68.22900 1.000 63.76527 706 GLU C O 1
ATOM 17610 N N . ASP C 1 707 ? 104.53800 -66.20000 68.64200 1.000 58.37793 707 ASP C N 1
ATOM 17611 C CA . ASP C 1 707 ? 105.70800 -65.29100 68.80000 1.000 62.59292 707 ASP C CA 1
ATOM 17612 C C . ASP C 1 707 ? 106.66600 -65.43500 67.61300 1.000 58.38915 707 ASP C C 1
ATOM 17613 O O . ASP C 1 707 ? 107.88100 -65.34100 67.83800 1.000 60.14013 707 ASP C O 1
ATOM 17618 N N . GLY C 1 708 ? 106.14600 -65.64600 66.40300 1.000 61.34843 708 GLY C N 1
ATOM 17619 C CA . GLY C 1 708 ? 107.00900 -65.66600 65.20600 1.000 62.56699 708 GLY C CA 1
ATOM 17620 C C . GLY C 1 708 ? 107.33600 -67.05100 64.68200 1.000 59.31041 708 GLY C C 1
ATOM 17621 O O . GLY C 1 708 ? 107.87500 -67.13400 63.56800 1.000 61.49394 708 GLY C O 1
ATOM 17622 N N . LEU C 1 709 ? 107.04000 -68.09700 65.44800 1.000 59.21392 709 LEU C N 1
ATOM 17623 C CA . LEU C 1 709 ? 107.43000 -69.46600 65.02300 1.000 56.92860 709 LEU C CA 1
ATOM 17624 C C . LEU C 1 709 ? 106.23200 -70.15100 64.36200 1.000 62.45584 709 LEU C C 1
ATOM 17625 O O . LEU C 1 709 ? 105.12900 -70.06900 64.92000 1.000 64.41898 709 LEU C O 1
ATOM 17630 N N . ILE C 1 710 ? 106.45400 -70.79700 63.21600 1.000 58.30386 710 ILE C N 1
ATOM 17631 C CA . ILE C 1 710 ? 105.32600 -71.42400 62.46900 1.000 56.81014 710 ILE C CA 1
ATOM 17632 C C . ILE C 1 710 ? 105.41100 -72.94600 62.60000 1.000 56.75471 710 ILE C C 1
ATOM 17633 O O . ILE C 1 710 ? 106.45700 -73.50500 62.23900 1.000 63.08339 710 ILE C O 1
ATOM 17638 N N . ARG C 1 711 ? 104.34300 -73.58100 63.08900 1.000 59.97220 711 ARG C N 1
ATOM 17639 C CA . ARG C 1 711 ? 104.30000 -75.06200 63.21900 1.000 60.93246 711 ARG C CA 1
ATOM 17640 C C . ARG C 1 711 ? 103.27500 -75.60700 62.22800 1.000 61.31343 711 ARG C C 1
ATOM 17641 O O . ARG C 1 711 ? 102.29700 -74.89600 61.95200 1.000 63.40482 711 ARG C O 1
ATOM 17649 N N . ILE C 1 712 ? 103.47700 -76.83000 61.73700 1.000 65.22735 712 ILE C N 1
ATOM 17650 C CA . ILE C 1 712 ? 102.58600 -77.36800 60.66500 1.000 71.39303 712 ILE C CA 1
ATOM 17651 C C . ILE C 1 712 ? 101.45500 -78.20400 61.25800 1.000 74.75846 712 ILE C C 1
ATOM 17652 O O . ILE C 1 712 ? 101.69500 -78.87800 62.27200 1.000 71.78899 712 ILE C O 1
ATOM 17657 N N . ASN C 1 713 ? 100.27000 -78.15500 60.64500 1.000 75.27570 713 ASN C N 1
ATOM 17658 C CA . ASN C 1 713 ? 99.17000 -79.04900 61.07900 1.000 78.57433 713 ASN C CA 1
ATOM 17659 C C . ASN C 1 713 ? 99.37300 -80.35500 60.31300 1.000 84.85790 713 ASN C C 1
ATOM 17660 O O . ASN C 1 713 ? 99.51300 -80.28700 59.08200 1.000 86.10570 713 ASN C O 1
ATOM 17665 N N . GLN C 1 714 ? 99.42600 -81.48900 61.01000 1.000 91.74884 714 GLN C N 1
ATOM 17666 C CA . GLN C 1 714 ? 99.73200 -82.77600 60.33500 1.000 90.32628 714 GLN C CA 1
ATOM 17667 C C . GLN C 1 714 ? 98.45600 -83.33100 59.70000 1.000 90.28661 714 GLN C C 1
ATOM 17668 O O . GLN C 1 714 ? 98.56600 -84.22200 58.84200 1.000 91.68177 714 GLN C O 1
ATOM 17674 N N . GLN C 1 715 ? 97.29400 -82.81100 60.09900 1.000 87.13157 715 GLN C N 1
ATOM 17675 C CA . GLN C 1 715 ? 96.02100 -83.23900 59.46600 1.000 93.12355 715 GLN C CA 1
ATOM 17676 C C . GLN C 1 715 ? 95.31700 -82.00000 58.90900 1.000 94.25353 715 GLN C C 1
ATOM 17677 O O . GLN C 1 715 ? 94.34500 -81.54100 59.53300 1.000 90.33065 715 GLN C O 1
ATOM 17683 N N . PRO C 1 716 ? 95.76800 -81.43900 57.76600 1.000 90.56680 716 PRO C N 1
ATOM 17684 C CA . PRO C 1 716 ? 95.18200 -80.20900 57.22300 1.000 87.16966 716 PRO C CA 1
ATOM 17685 C C . PRO C 1 716 ? 93.81700 -80.43100 56.56100 1.000 86.31491 716 PRO C C 1
ATOM 17686 O O . PRO C 1 716 ? 93.63800 -81.43600 55.90600 1.000 86.05945 716 PRO C O 1
ATOM 17690 N N . ASP C 1 717 ? 92.90200 -79.47600 56.73000 1.000 95.30256 717 ASP C N 1
ATOM 17691 C CA . ASP C 1 717 ? 91.55500 -79.57900 56.11000 1.000 93.72096 717 ASP C CA 1
ATOM 17692 C C . ASP C 1 717 ? 91.76700 -79.41400 54.60200 1.000 88.20051 717 ASP C C 1
ATOM 17693 O O . ASP C 1 717 ? 92.75900 -78.77600 54.20900 1.000 85.56259 717 ASP C O 1
ATOM 17698 N N . LYS C 1 718 ? 90.87000 -79.98600 53.79800 1.000 85.26501 718 LYS C N 1
ATOM 17699 C CA . LYS C 1 718 ? 91.01400 -79.89500 52.32100 1.000 86.24172 718 LYS C CA 1
ATOM 17700 C C . LYS C 1 718 ? 90.28600 -78.64400 51.82400 1.000 81.83611 718 LYS C C 1
ATOM 17701 O O . LYS C 1 718 ? 89.12600 -78.76800 51.39100 1.000 77.87578 718 LYS C O 1
ATOM 17707 N N . ARG C 1 719 ? 90.94000 -77.48500 51.91300 1.000 78.55798 719 ARG C N 1
ATOM 17708 C CA . ARG C 1 719 ? 90.36600 -76.22100 51.39400 1.000 72.19757 719 ARG C CA 1
ATOM 17709 C C . ARG C 1 719 ? 91.41200 -75.70300 50.40900 1.000 71.61669 719 ARG C C 1
ATOM 17710 O O . ARG C 1 719 ? 92.60600 -75.81300 50.71800 1.000 68.61405 719 ARG C O 1
ATOM 17718 N N . SER C 1 720 ? 90.98000 -75.18900 49.25900 1.000 77.80968 720 SER C N 1
ATOM 17719 C CA . SER C 1 720 ? 91.93700 -74.60900 48.28300 1.000 73.66526 720 SER C CA 1
ATOM 17720 C C . SER C 1 720 ? 92.41800 -73.25700 48.80600 1.000 68.50220 720 SER C C 1
ATOM 17721 O O . SER C 1 720 ? 91.66700 -72.61600 49.55300 1.000 73.07420 720 SER C O 1
ATOM 17724 N N . ILE C 1 721 ? 93.62600 -72.84800 48.42700 1.000 63.79497 721 ILE C N 1
ATOM 17725 C CA . ILE C 1 721 ? 94.19400 -71.57600 48.95300 1.000 62.96977 721 ILE C CA 1
ATOM 17726 C C . ILE C 1 721 ? 93.23800 -70.43500 48.59600 1.000 66.57127 721 ILE C C 1
ATOM 17727 O O . ILE C 1 721 ? 93.08600 -69.51400 49.41400 1.000 68.05047 721 ILE C O 1
ATOM 17732 N N . ASP C 1 722 ? 92.57300 -70.53000 47.44600 1.000 69.86178 722 ASP C N 1
ATOM 17733 C CA . ASP C 1 722 ? 91.65400 -69.45400 46.99700 1.000 66.48852 722 ASP C CA 1
ATOM 17734 C C . ASP C 1 722 ? 90.45400 -69.36500 47.93900 1.000 68.29916 722 ASP C C 1
ATOM 17735 O O . ASP C 1 722 ? 89.67700 -68.40800 47.79800 1.000 72.86857 722 ASP C O 1
ATOM 17740 N N . SER C 1 723 ? 90.29700 -70.32700 48.84700 1.000 68.45428 723 SER C N 1
ATOM 17741 C CA . SER C 1 723 ? 89.09600 -70.34000 49.72100 1.000 68.80732 723 SER C CA 1
ATOM 17742 C C . SER C 1 723 ? 89.32300 -69.44300 50.93800 1.000 67.29609 723 SER C C 1
ATOM 17743 O O . SER C 1 723 ? 88.35700 -69.20900 51.68100 1.000 73.42091 723 SER C O 1
ATOM 17746 N N . SER C 1 724 ? 90.54900 -68.95500 51.12000 1.000 63.75424 724 SER C N 1
ATOM 17747 C CA . SER C 1 724 ? 90.86800 -68.12200 52.30700 1.000 63.48105 724 SER C CA 1
ATOM 17748 C C . SER C 1 724 ? 90.24800 -66.73100 52.16500 1.000 65.00593 724 SER C C 1
ATOM 17749 O O . SER C 1 724 ? 90.46400 -66.09600 51.12100 1.000 65.07428 724 SER C O 1
ATOM 17752 N N . LYS C 1 725 ? 89.53600 -66.27500 53.19300 1.000 62.57320 725 LYS C N 1
ATOM 17753 C CA . LYS C 1 725 ? 88.96100 -64.90800 53.17100 1.000 61.38002 725 LYS C CA 1
ATOM 17754 C C . LYS C 1 725 ? 90.11300 -63.91000 53.07400 1.000 59.41835 725 LYS C C 1
ATOM 17755 O O . LYS C 1 725 ? 89.95300 -62.89600 52.38600 1.000 60.22636 725 LYS C O 1
ATOM 17761 N N . VAL C 1 726 ? 91.23300 -64.21300 53.72900 1.000 52.75276 726 VAL C N 1
ATOM 17762 C CA . VAL C 1 726 ? 92.42600 -63.32600 53.66700 1.000 54.30938 726 VAL C CA 1
ATOM 17763 C C . VAL C 1 726 ? 92.85100 -63.20900 52.20300 1.000 52.77274 726 VAL C C 1
ATOM 17764 O O . VAL C 1 726 ? 93.11800 -62.08200 51.75400 1.000 52.72630 726 VAL C O 1
ATOM 17768 N N . TYR C 1 727 ? 92.88400 -64.32900 51.48600 1.000 52.35274 727 TYR C N 1
ATOM 17769 C CA . TYR C 1 727 ? 93.31500 -64.32700 50.06700 1.000 53.23035 727 TYR C CA 1
ATOM 17770 C C . TYR C 1 727 ? 92.30900 -63.52600 49.24600 1.000 52.61611 727 TYR C C 1
ATOM 17771 O O . TYR C 1 727 ? 92.72400 -62.71000 48.40700 1.000 53.22205 727 TYR C O 1
ATOM 17780 N N . GLN C 1 728 ? 91.02500 -63.72100 49.51300 1.000 53.31097 728 GLN C N 1
ATOM 17781 C CA . GLN C 1 728 ? 89.97300 -63.06900 48.69700 1.000 52.65598 728 GLN C CA 1
ATOM 17782 C C . GLN C 1 728 ? 89.95100 -61.55900 48.95400 1.000 52.69806 728 GLN C C 1
ATOM 17783 O O . GLN C 1 728 ? 89.67400 -60.81100 48.01400 1.000 56.98576 728 GLN C O 1
ATOM 17789 N N . LEU C 1 729 ? 90.24700 -61.13700 50.17400 1.000 51.21525 729 LEU C N 1
ATOM 17790 C CA . LEU C 1 729 ? 90.26500 -59.69100 50.50100 1.000 51.36181 729 LEU C CA 1
ATOM 17791 C C . LEU C 1 729 ? 91.39000 -58.99800 49.73100 1.000 50.97392 729 LEU C C 1
ATOM 17792 O O . LEU C 1 729 ? 91.18600 -57.85900 49.30300 1.000 53.18352 729 LEU C O 1
ATOM 17797 N N . ARG C 1 730 ? 92.52100 -59.67100 49.55700 1.000 48.90549 730 ARG C N 1
ATOM 17798 C CA . ARG C 1 730 ? 93.64700 -59.08800 48.78700 1.000 48.42975 730 ARG C CA 1
ATOM 17799 C C . ARG C 1 730 ? 93.22800 -58.97400 47.32500 1.000 48.13901 730 ARG C C 1
ATOM 17800 O O . ARG C 1 730 ? 93.66200 -58.03300 46.65300 1.000 50.43553 730 ARG C O 1
ATOM 17808 N N . GLN C 1 731 ? 92.39000 -59.89400 46.87200 1.000 47.76884 731 GLN C N 1
ATOM 17809 C CA . GLN C 1 731 ? 91.89900 -59.84400 45.47700 1.000 49.68054 731 GLN C CA 1
ATOM 17810 C C . GLN C 1 731 ? 90.89100 -58.71000 45.32400 1.000 47.78592 731 GLN C C 1
ATOM 17811 O O . GLN C 1 731 ? 90.93700 -58.02200 44.30100 1.000 47.57278 731 GLN C O 1
ATOM 17817 N N . GLN C 1 732 ? 90.02300 -58.53700 46.31100 1.000 47.11784 732 GLN C N 1
ATOM 17818 C CA . GLN C 1 732 ? 89.03300 -57.43600 46.26500 1.000 49.39379 732 GLN C CA 1
ATOM 17819 C C . GLN C 1 732 ? 89.78700 -56.10600 46.22700 1.000 47.38211 732 GLN C C 1
ATOM 17820 O O . GLN C 1 732 ? 89.41600 -55.24900 45.42100 1.000 47.33437 732 GLN C O 1
ATOM 17826 N N . ARG C 1 733 ? 90.82100 -55.96500 47.04900 1.000 47.10734 733 ARG C N 1
ATOM 17827 C CA . ARG C 1 733 ? 91.63700 -54.72700 47.06000 1.000 47.94922 733 ARG C CA 1
ATOM 17828 C C . ARG C 1 733 ? 92.27900 -54.52000 45.69200 1.000 51.16103 733 ARG C C 1
ATOM 17829 O O . ARG C 1 733 ? 92.20200 -53.40100 45.17600 1.000 50.99462 733 ARG C O 1
ATOM 17837 N N . MET C 1 734 ? 92.87400 -55.56600 45.13100 1.000 50.24016 734 MET C N 1
ATOM 17838 C CA . MET C 1 734 ? 93.58600 -55.43100 43.83700 1.000 49.46662 734 MET C CA 1
ATOM 17839 C C . MET C 1 734 ? 92.60800 -54.93300 42.77600 1.000 47.57316 734 MET C C 1
ATOM 17840 O O . MET C 1 734 ? 93.05700 -54.25000 41.85000 1.000 54.96953 734 MET C O 1
ATOM 17845 N N . ASP C 1 735 ? 91.32600 -55.25900 42.91900 1.000 46.05456 735 ASP C N 1
ATOM 17846 C CA . ASP C 1 735 ? 90.29700 -54.78000 41.96200 1.000 50.71218 735 ASP C CA 1
ATOM 17847 C C . ASP C 1 735 ? 89.92900 -53.34000 42.31800 1.000 47.93451 735 ASP C C 1
ATOM 17848 O O . ASP C 1 735 ? 89.89300 -52.50000 41.41700 1.000 46.76551 735 ASP C O 1
ATOM 17853 N N . VAL C 1 736 ? 89.69500 -53.07700 43.59700 1.000 46.05860 736 VAL C N 1
ATOM 17854 C CA . VAL C 1 736 ? 89.33300 -51.70300 44.04300 1.000 46.31552 736 VAL C CA 1
ATOM 17855 C C . VAL C 1 736 ? 90.45400 -50.75200 43.62500 1.000 46.57121 736 VAL C C 1
ATOM 17856 O O . VAL C 1 736 ? 90.14800 -49.64300 43.19300 1.000 46.70485 736 VAL C O 1
ATOM 17860 N N . GLU C 1 737 ? 91.70100 -51.19900 43.71500 1.000 47.82081 737 GLU C N 1
ATOM 17861 C CA . GLU C 1 737 ? 92.83400 -50.29700 43.39600 1.000 48.17951 737 GLU C CA 1
ATOM 17862 C C . GLU C 1 737 ? 92.93100 -50.11100 41.88000 1.000 49.44166 737 GLU C C 1
ATOM 17863 O O . GLU C 1 737 ? 93.19800 -48.98700 41.44200 1.000 50.47885 737 GLU C O 1
ATOM 17869 N N . LYS C 1 738 ? 92.70800 -51.17800 41.11800 1.000 49.82739 738 LYS C N 1
ATOM 17870 C CA . LYS C 1 738 ? 92.82800 -51.11000 39.64000 1.000 50.38184 738 LYS C CA 1
ATOM 17871 C C . LYS C 1 738 ? 91.68500 -50.28600 39.04700 1.000 50.48959 738 LYS C C 1
ATOM 17872 O O . LYS C 1 738 ? 91.89200 -49.68700 37.98200 1.000 58.10694 738 LYS C O 1
ATOM 17878 N N . GLN C 1 739 ? 90.52900 -50.25900 39.70600 1.000 50.34017 739 GLN C N 1
ATOM 17879 C CA . GLN C 1 739 ? 89.35200 -49.57900 39.11000 1.000 50.09986 739 GLN C CA 1
ATOM 17880 C C . GLN C 1 739 ? 89.09900 -48.22100 39.76800 1.000 49.87095 739 GLN C C 1
ATOM 17881 O O . GLN C 1 739 ? 88.31000 -47.45300 39.20700 1.000 49.97691 739 GLN C O 1
ATOM 17887 N N . LEU C 1 740 ? 89.73800 -47.93600 40.90300 1.000 49.43351 740 LEU C N 1
ATOM 17888 C CA . LEU C 1 740 ? 89.42500 -46.66600 41.61000 1.000 48.39252 740 LEU C CA 1
ATOM 17889 C C . LEU C 1 740 ? 90.66700 -45.78000 41.75700 1.000 47.39074 740 LEU C C 1
ATOM 17890 O O . LEU C 1 740 ? 90.48700 -44.56100 41.87300 1.000 51.61898 740 LEU C O 1
ATOM 17895 N N . LEU C 1 741 ? 91.87100 -46.35000 41.74200 1.000 47.41912 741 LEU C N 1
ATOM 17896 C CA . LEU C 1 741 ? 93.07200 -45.51800 42.00400 1.000 47.76119 741 LEU C CA 1
ATOM 17897 C C . LEU C 1 741 ? 94.01300 -45.51900 40.79900 1.000 47.78630 741 LEU C C 1
ATOM 17898 O O . LEU C 1 741 ? 94.82700 -44.59100 40.69900 1.000 48.08140 741 LEU C O 1
ATOM 17903 N N . TYR C 1 742 ? 93.89100 -46.50400 39.90900 1.000 47.54719 742 TYR C N 1
ATOM 17904 C CA . TYR C 1 742 ? 94.83300 -46.61500 38.76400 1.000 47.53275 742 TYR C CA 1
ATOM 17905 C C . TYR C 1 742 ? 94.05000 -46.61100 37.44900 1.000 47.34498 742 TYR C C 1
ATOM 17906 O O . TYR C 1 742 ? 94.52600 -47.20800 36.47300 1.000 49.16554 742 TYR C O 1
ATOM 17915 N N . GLN C 1 743 ? 92.89600 -45.94300 37.43100 1.000 51.30563 743 GLN C N 1
ATOM 17916 C CA . GLN C 1 743 ? 92.07500 -45.83400 36.19600 1.000 52.63101 743 GLN C CA 1
ATOM 17917 C C . GLN C 1 743 ? 91.71800 -44.36200 35.96500 1.000 54.99559 743 GLN C C 1
ATOM 17918 O O . GLN C 1 743 ? 91.83200 -43.57200 36.91600 1.000 51.59051 743 GLN C O 1
ATOM 17924 N N . ASP C 1 744 ? 91.30000 -44.01800 34.74600 1.000 52.84805 744 ASP C N 1
ATOM 17925 C CA . ASP C 1 744 ? 90.92000 -42.61900 34.42500 1.000 55.65644 744 ASP C CA 1
ATOM 17926 C C . ASP C 1 744 ? 89.65300 -42.26300 35.20400 1.000 55.43692 744 ASP C C 1
ATOM 17927 O O . ASP C 1 744 ? 88.81500 -43.15800 35.39500 1.000 57.64355 744 ASP C O 1
ATOM 17932 N N . PHE C 1 745 ? 89.52300 -41.00400 35.62400 1.000 51.57928 745 PHE C N 1
ATOM 17933 C CA . PHE C 1 745 ? 88.35600 -40.58200 36.43800 1.000 49.45709 745 PHE C CA 1
ATOM 17934 C C . PHE C 1 745 ? 87.08300 -40.71400 35.60200 1.000 50.91727 745 PHE C C 1
ATOM 17935 O O . PHE C 1 745 ? 86.02100 -41.01600 36.16300 1.000 54.59574 745 PHE C O 1
ATOM 17943 N N . SER C 1 746 ? 87.19900 -40.49300 34.29500 1.000 56.68763 746 SER C N 1
ATOM 17944 C CA . SER C 1 746 ? 86.02900 -40.62100 33.39500 1.000 56.99592 746 SER C CA 1
ATOM 17945 C C . SER C 1 746 ? 85.43400 -42.02400 33.53300 1.000 57.76102 746 SER C C 1
ATOM 17946 O O . SER C 1 746 ? 84.20600 -42.13400 33.67300 1.000 60.91600 746 SER C O 1
ATOM 17949 N N . GLU C 1 747 ? 86.28200 -43.05100 33.51100 1.000 55.39134 747 GLU C N 1
ATOM 17950 C CA . GLU C 1 747 ? 85.79400 -44.45000 33.59400 1.000 65.27893 747 GLU C CA 1
ATOM 17951 C C . GLU C 1 747 ? 85.09600 -44.65100 34.93900 1.000 63.40222 747 GLU C C 1
ATOM 17952 O O . GLU C 1 747 ? 84.03200 -45.29800 34.96700 1.000 60.89149 747 GLU C O 1
ATOM 17958 N N . ILE C 1 748 ? 85.67200 -44.09900 36.00600 1.000 56.64309 748 ILE C N 1
ATOM 17959 C CA . ILE C 1 748 ? 85.05300 -44.21100 37.35600 1.000 52.18717 748 ILE C CA 1
ATOM 17960 C C . ILE C 1 748 ? 83.68800 -43.52400 37.30500 1.000 51.42283 748 ILE C C 1
ATOM 17961 O O . ILE C 1 748 ? 82.71800 -44.10300 37.81300 1.000 54.25892 748 ILE C O 1
ATOM 17966 N N . LYS C 1 749 ? 83.61700 -42.35300 36.67200 1.000 54.47791 749 LYS C N 1
ATOM 17967 C CA . LYS C 1 749 ? 82.34300 -41.59400 36.61100 1.000 57.90846 749 LYS C CA 1
ATOM 17968 C C . LYS C 1 749 ? 81.26300 -42.48600 36.00200 1.000 58.94373 749 LYS C C 1
ATOM 17969 O O . LYS C 1 749 ? 80.18500 -42.60700 36.60700 1.000 58.45306 749 LYS C O 1
ATOM 17975 N N . ASN C 1 750 ? 81.55700 -43.09800 34.85700 1.000 58.97103 750 ASN C N 1
ATOM 17976 C CA . ASN C 1 750 ? 80.52800 -43.91600 34.16800 1.000 61.69136 750 ASN C CA 1
ATOM 17977 C C . ASN C 1 750 ? 80.08900 -45.04600 35.10100 1.000 63.39092 750 ASN C C 1
ATOM 17978 O O . ASN C 1 750 ? 78.87300 -45.23800 35.26000 1.000 66.38217 750 ASN C O 1
ATOM 17983 N N . TRP C 1 751 ? 81.04900 -45.74400 35.70800 1.000 57.77339 751 TRP C N 1
ATOM 17984 C CA . TRP C 1 751 ? 80.71300 -46.84100 36.65100 1.000 57.30311 751 TRP C CA 1
ATOM 17985 C C . TRP C 1 751 ? 79.85000 -46.28400 37.78200 1.000 56.86645 751 TRP C C 1
ATOM 17986 O O . TRP C 1 751 ? 78.83100 -46.90700 38.10700 1.000 57.46321 751 TRP C O 1
ATOM 17997 N N . ILE C 1 752 ? 80.25300 -45.15000 38.35000 1.000 57.78974 752 ILE C N 1
ATOM 17998 C CA . ILE C 1 752 ? 79.51700 -44.57200 39.51000 1.000 60.89110 752 ILE C CA 1
ATOM 17999 C C . ILE C 1 752 ? 78.07600 -44.30100 39.08300 1.000 59.73028 752 ILE C C 1
ATOM 18000 O O . ILE C 1 752 ? 77.15700 -44.74400 39.78800 1.000 65.33594 752 ILE C O 1
ATOM 18005 N N . LYS C 1 753 ? 77.89900 -43.62100 37.95500 1.000 62.06300 753 LYS C N 1
ATOM 18006 C CA . LYS C 1 753 ? 76.53400 -43.27100 37.49300 1.000 64.69839 753 LYS C CA 1
ATOM 18007 C C . LYS C 1 753 ? 75.77400 -44.56400 37.19100 1.000 65.68863 753 LYS C C 1
ATOM 18008 O O . LYS C 1 753 ? 74.55100 -44.58500 37.40600 1.000 68.22176 753 LYS C O 1
ATOM 18014 N N . SER C 1 754 ? 76.48100 -45.60000 36.72900 1.000 65.59030 754 SER C N 1
ATOM 18015 C CA . SER C 1 754 ? 75.82900 -46.88800 36.37200 1.000 64.85095 754 SER C CA 1
ATOM 18016 C C . SER C 1 754 ? 75.08000 -47.44000 37.58600 1.000 66.12244 754 SER C C 1
ATOM 18017 O O . SER C 1 754 ? 74.04200 -48.09300 37.39200 1.000 70.33472 754 SER C O 1
ATOM 18020 N N . GLN C 1 755 ? 75.67400 -47.31000 38.76900 1.000 66.45810 755 GLN C N 1
ATOM 18021 C CA . GLN C 1 755 ? 75.06000 -47.90600 39.97700 1.000 60.50238 755 GLN C CA 1
ATOM 18022 C C . GLN C 1 755 ? 73.90700 -47.00900 40.40100 1.000 68.50760 755 GLN C C 1
ATOM 18023 O O . GLN C 1 755 ? 72.82200 -47.53300 40.67200 1.000 81.58212 755 GLN C O 1
ATOM 18029 N N . LEU C 1 756 ? 74.13900 -45.70300 40.41800 1.000 68.64392 756 LEU C N 1
ATOM 18030 C CA . LEU C 1 756 ? 73.09000 -44.76600 40.89000 1.000 68.01031 756 LEU C CA 1
ATOM 18031 C C . LEU C 1 756 ? 71.75500 -45.16000 40.25400 1.000 63.92725 756 LEU C C 1
ATOM 18032 O O . LEU C 1 756 ? 71.72000 -45.23400 39.01300 1.000 76.18242 756 LEU C O 1
#

Secondary structure (DSSP, 8-state):
----SSEEEE---SS---TTHHHHTT--HHHHHHHHHTT--SHHHHHHHH--------GGGSTTHHHHHHHHHHHHHTT-EEEEE--SSHHHHHHHHHHHHHHHHTT-B--EE---TTTT-SS--HHHHHHHHHTTEEEEEEESB-TT-HHHHHHHHHTT-EEEEE--S---SS----SEEE-TT-TT---S-----HHHHHHHHHHHHSSSPPTHHHHHHHHHHHHTT---SHHHHHHHHHHHHHHHHT--HHHHHHHHHHT--S---HHIIIIIIHHHHHHHHHHS-SHHHHHHHH---HHHHHHHHHHHHHHHHHHHHHHHHHHHHHHHHHHHHHHTT-SSEEEEESS--GGGHHHHHHHHHHHH-S-EEEEEEETTTTEEEEEEE--TTS-HHHHHHTTGGGEEEEEE-SSEEEEEE-TTSHHHHHHHHHHHHHHHHHHS--S-EEEE-EE--GGG--HHHHHHGGGS---BTTBPPP-EEEEEEEEEEEEEETTTT-EEEEEETTTTEEEEETT-TTSHHHHSS--EEEEEEEEEEEEETTEEEEEEEEEEEEE---EEEE-TT-GGG-SS-SS-SSEEEEE-TTS---SSSEEESSS---S--SEEEEEE--S-HHHHHHHHTT---SEEEEEEE-S---TTT----HHHHHHHHHHHHHHSEEEHHHHHHHHHHHTT--HHHHHHHHHHHHHTTSEEEETTEEEE-SS-----SS--HHHHHHHHHHHHIIIIISS-HHHHHHHHHHH-/----SS-EEE--------HHHHHHTTPPTTHHHHHHHTT--STTHHHHHH--------GGGSTTHHHHHHHHHHHHHTT-EEEEE--SSHHHHHHHHHHHHHHHHT--EEEEE---TTTT-SS--HHHHHHHHHTT--EEEESSB-TT-HHHHHHHHHTT-EEEEE--SPP-SS----SEEE-TT-SSS--S-----HHHHHHHHHHHH-SS--THHHHHHHHHHHHTT-B-SHHHHHHHHHHHHHHHHT--HHHHHHHHHHT--S---HHIIIIIIHHHHHHHHHHS-THHHHHHHH---HHHHHHHHHHHHHHHHHHHHHHHHHHHHHHHHHHHHHTTT-SSB--EEES--TTSHHHHHHHHHHHH-S-EEEEEEETTTTEEEEEEE--SSS-HHHHHTTSTTTEEEEEE-SSEEEEEE-GGGHHHHHHHHHHHHHHHHHHS--S--EEESEEPPTTT--HHHHHHGGGS----BSSPPPPEEE----EEEEE--STTTTSEEEEETTTTEEEEETT-GGGTTT--SS---EEEEEEEEE-TTSS-EEEEEEEEEE----EEEE--STT---SS-S--SS-EEEE-TTS---STTEEETTS--SS--SEEEEEE--SSHHHHHHHHHT---SEEEEEEE-S---TTT----HHHHHHHHHHHHHSSSEEHHHHHHHHHHHTT--HHHHHHHHHHHHHTTSEEEETTEEEE-SSPPS--GGG-HHHHHHHHHHHHHHHHTSS-HHHHHHHHHHH-/-B--SSEEEE---SS---HHHHHHTT--HHHHHHHHTTT--SHHHHHHHH--------GGGSTTHHHHHHHHHHHHHTT--EEEE--SSHHHHHHHHHHHHHHHTT-TTEEEE---SSSS-SS--HHHHHHHHHSS-SEEEEES--TT-HHHHHHHHHHT-EEEEE--SPP-SS----SEEE-TT-TT---S-----HHHHHHHHHHHH-SS--HHHHHHHHHHHTTTT-B-SHHHHHHHHHHHHHHHHS--HHHHHHHHHHT--S---HHHIIIIIHHHHHHHHHHS-THHHHHHHH--SHHHHHHHHHHHHHHHHHHHHHHHHHHHHHHHHHHTTTTTT-SSEEEEETT--GGGHHHHHHHHHHHH-S-EEEEEEETTTTEEEEEEE--SSS-HHHHHHHTHHHH-B--B-SS-EEEEE-GGGHHHHHHHHHHHHHHHHHHS----EEEE-EEE-GGG--HHHHHHGGGT----BTSPPP-EEEEEE-EEEEEEESSS--EEEEEETTTTEEEEESS--TTGGG-SS---EEEEEEEEEEEETTEEEEEEEEEEEEE---EEEE-TTT----SS-TT-TTSEEEE-TTS---STTEEETTS---S--SEEEEEEPPS-HHHHHHHHHT---SEEEEEEE-S---TTT----HHHHHHHHHHHTTTSEEEHHHHHHHHHHHTT--HHHHHHHHHHHHHTTSEEEETTEEEE-SS-----GGG-HHHHHHHHHHHHHHHHTSS-HHHHHHHHHHH-

Organism: Staphylococcus aureus (strain NCTC 8325 / PS 47) (NCBI:txid93061)

Sequence (2268 aa):
MIKPKYKWKLTKPAEYISDELTSKLKLTPIVKKILESKSIIDEQAIESIISDTDINHDALQLSDMTKTIERIKRAIANDEKILVYGDYDADGVTATTILVITLQLLGAQVGWHIPNRFTEGYGPNELAFRNAHDEGITLIITVDNGIQGHNEIKMVQDLGVDVIVTDHHEIGSTLPEAYAIVHPMHPSFNYPFQQLCGAGVAYKLAQALIENVPDYFKALVAIGTIADLVSLTDENRSLVKQGLKVLNDQCPTSVKALLKEAGYNDNIDEETIGFIIGPRLNAVGRLDDASLACELLMTDVEEEAAFLAEQVEHFNRERKDIVATITEEAMAMAETKVKKGDLFLLLAKENWHEGVLGIVASKIVETFALPTLILNIDREQNHAKGSARSIDQVSMFEILSAHQELIAKFGGHHMAAGMTMDIENIESLAEGLNKWMKELSKTTSLDPVKQVDVLLTENDITIKNIRDMNRLRPFGTDFSRPIFEMDDLSVSSVKAIGQQKNHLKLTLGESNIAALFWQNGHLEPELQDEQPINILGSVQINEWNGNQSPQIIIQDIAMNEQQILDYRSKRKSLPFTENDENIVVLIHPKSDKVNANEYYYGEEIKQQTDKVVLRDLPTSMEDLSNSLQQLQFSQLYIVLQHNHSIYFDGIPNMDIFKKCYKALITKQETNIQKEGMLLCQHLSVKPDTLKFMLKVFLDLKFVTQEDGLIRINQQPDKRSIDSSKVYQLRQQRMDVEKQLLYQDFSEIKNWIKSQLMIKPKYKWKLTKPAEYISDELTSKLKLTPIVKKILESKSIIDEQAIESIISDTDINHDALQLSDMTKTIERIKRAIANDEKILVYGDYDADGVTATTILVITLQLLGAQVGWHIPNRFTEGYGPNELAFRNAHDEGITLIITVDNGIQGHNEIKMVQDLGVDVIVTDHHEIGSTLPEAYAIVHPMHPSFNYPFQQLCGAGVAYKLAQALIENVPDYFKALVAIGTIADLVSLTDENRSLVKQGLKVLNDQCPTSVKALLKEAGYNDNIDEETIGFIIGPRLNAVGRLDDASLACELLMTDVEEEAAFLAEQVEHFNRERKDIVATITEEAMAMAETKVKKGDLFLLLAKENWHEGVLGIVASKIVETFALPTLILNIDREQNHAKGSARSIDQVSMFEILSAHQELIAKFGGHHMAAGMTMDIENIESLAEGLNKWMKELSKTTSLDPVKQVDVLLTENDITIKNIRDMNRLRPFGTDFSRPIFEMDDLSVSSVKAIGQQKNHLKLTLGESNIAALFWQNGHLEPELQDEQPINILGSVQINEWNGNQSPQIIIQDIAMNEQQILDYRSKRKSLPFTENDENIVVLIHPKSDKVNANEYYYGEEIKQQTDKVVLRDLPTSMEDLSNSLQQLQFSQLYIVLQHNHSIYFDGIPNMDIFKKCYKALITKQETNIQKEGMLLCQHLSVKPDTLKFMLKVFLDLKFVTQEDGLIRINQQPDKRSIDSSKVYQLRQQRMDVEKQLLYQDFSEIKNWIKSQLMIKPKYKWKLTKPAEYISDELTSKLKLTPIVKKILESKSIIDEQAIESIISDTDINHDALQLSDMTKTIERIKRAIANDEKILVYGDYDADGVTATTILVITLQLLGAQVGWHIPNRFTEGYGPNELAFRNAHDEGITLIITVDNGIQGHNEIKMVQDLGVDVIVTDHHEIGSTLPEAYAIVHPMHPSFNYPFQQLCGAGVAYKLAQALIENVPDYFKALVAIGTIADLVSLTDENRSLVKQGLKVLNDQCPTSVKALLKEAGYNDNIDEETIGFIIGPRLNAVGRLDDASLACELLMTDVEEEAAFLAEQVEHFNRERKDIVATITEEAMAMAETKVKKGDLFLLLAKENWHEGVLGIVASKIVETFALPTLILNIDREQNHAKGSARSIDQVSMFEILSAHQELIAKFGGHHMAAGMTMDIENIESLAEGLNKWMKELSKTTSLDPVKQVDVLLTENDITIKNIRDMNRLRPFGTDFSRPIFEMDDLSVSSVKAIGQQKNHLKLTLGESNIAALFWQNGHLEPELQDEQPINILGSVQINEWNGNQSPQIIIQDIAMNEQQILDYRSKRKSLPFTENDENIVVLIHPKSDKVNANEYYYGEEIKQQTDKVVLRDLPTSMEDLSNSLQQLQFSQLYIVLQHNHSIYFDGIPNMDIFKKCYKALITKQETNIQKEGMLLCQHLSVKPDTLKFMLKVFLDLKFVTQEDGLIRINQQPDKRSIDSSKVYQLRQQRMDVEKQLLYQDFSEIKNWIKSQL

Nearest PDB structures (foldseek):
  5f56-assembly1_A  TM=7.283E-01  e=9.057E-49  Deinococcus radiodurans
  5f54-assembly1_A  TM=7.226E-01  e=7.181E-48  Deinococcus radiodurans
  6lrd-assembly1_A  TM=7.270E-01  e=7.964E-47  Deinococcus radiodurans
  2zxr-assembly1_A  TM=7.594E-01  e=2.140E-37  Thermus thermophilus HB8
  1ir6-assembly1_A  TM=8.833E-01  e=4.985E-31  Thermus thermophilus

Radius of gyration: 59.19 Å; Cα contacts (8 Å, |Δi|>4): 4264; chains: 3; bounding box: 130×188×123 Å